Protein 8Y2O (pdb70)

Structure (mmCIF, N/CA/C/O backbone):
data_8Y2O
#
_entry.id   8Y2O
#
_cell.length_a   1.00
_cell.length_b   1.00
_cell.length_c   1.00
_cell.angle_alpha   90.00
_cell.angle_beta   90.00
_cell.angle_gamma   90.00
#
_symmetry.space_group_name_H-M   'P 1'
#
loop_
_entity.id
_entity.type
_entity.pdbx_description
1 polymer "tRNA (32-2'-O)-methyltransferase regulator THADA"
2 polymer "tRNA (cytidine(32)/guanosine(34)-2'-O)-methyltransferase"
3 polymer 'human cytoplasmic tRNA(Phe)'
4 non-polymer 'ZINC ION'
5 non-polymer S-ADENOSYL-L-HOMOCYSTEINE
6 non-polymer 'MAGNESIUM ION'
#
loop_
_atom_site.group_PDB
_atom_site.id
_atom_site.type_symbol
_atom_site.label_atom_id
_atom_site.label_alt_id
_atom_site.label_comp_id
_atom_site.label_asym_id
_atom_site.label_entity_id
_atom_site.label_seq_id
_atom_site.pdbx_PDB_ins_code
_atom_site.Cartn_x
_atom_site.Cartn_y
_atom_site.Cartn_z
_atom_site.occupancy
_atom_site.B_iso_or_equiv
_atom_site.auth_seq_id
_atom_site.auth_comp_id
_atom_site.auth_asym_id
_atom_site.auth_atom_id
_atom_site.pdbx_PDB_model_num
ATOM 1 N N . GLN A 1 38 ? 110.78200 78.93300 131.14500 1.000 151.13718 10 GLN A N 1
ATOM 2 C CA . GLN A 1 38 ? 110.00200 77.70400 131.21600 1.000 151.13718 10 GLN A CA 1
ATOM 3 C C . GLN A 1 38 ? 110.83000 76.50200 130.77600 1.000 151.13718 10 GLN A C 1
ATOM 4 O O . GLN A 1 38 ? 111.57600 76.57400 129.80000 1.000 151.13718 10 GLN A O 1
ATOM 10 N N . VAL A 1 39 ? 110.69300 75.39400 131.50300 1.000 154.92741 11 VAL A N 1
ATOM 11 C CA . VAL A 1 39 ? 111.40700 74.16200 131.20200 1.000 154.92741 11 VAL A CA 1
ATOM 12 C C . VAL A 1 39 ? 110.40500 73.02100 131.11900 1.000 154.92741 11 VAL A C 1
ATOM 13 O O . VAL A 1 39 ? 109.28500 73.10400 131.62700 1.000 154.92741 11 VAL A O 1
ATOM 17 N N . ALA A 1 40 ? 110.82600 71.94400 130.46500 1.000 153.13731 12 ALA A N 1
ATOM 18 C CA . ALA A 1 40 ? 110.00800 70.75100 130.30500 1.000 153.13731 12 ALA A CA 1
ATOM 19 C C . ALA A 1 40 ? 110.39500 69.72700 131.36100 1.000 153.13731 12 ALA A C 1
ATOM 20 O O . ALA A 1 40 ? 111.58200 69.45100 131.56000 1.000 153.13731 12 ALA A O 1
ATOM 22 N N . ALA A 1 41 ? 109.39300 69.17400 132.03900 1.000 158.42955 13 ALA A N 1
ATOM 23 C CA . ALA A 1 41 ? 109.64600 68.18400 133.07400 1.000 158.42955 13 ALA A CA 1
ATOM 24 C C . ALA A 1 41 ? 110.20500 66.90200 132.47000 1.000 158.42955 13 ALA A C 1
ATOM 25 O O . ALA A 1 41 ? 109.74100 66.43100 131.42800 1.000 158.42955 13 ALA A O 1
ATOM 27 N N . LEU A 1 42 ? 111.20900 66.33900 133.13400 1.000 159.12471 14 LEU A N 1
ATOM 28 C CA . LEU A 1 42 ? 111.80200 65.09000 132.68200 1.000 159.12471 14 LEU A CA 1
ATOM 29 C C . LEU A 1 42 ? 110.81300 63.94400 132.84700 1.000 159.12471 14 LEU A C 1
ATOM 30 O O . LEU A 1 42 ? 110.04300 63.90100 133.81100 1.000 159.12471 14 LEU A O 1
ATOM 35 N N . THR A 1 43 ? 110.83500 63.01300 131.89800 1.000 166.03860 15 THR A N 1
ATOM 36 C CA . THR A 1 43 ? 109.98800 61.83100 131.93200 1.000 166.03860 15 THR A CA 1
ATOM 37 C C . THR A 1 43 ? 110.85700 60.59100 131.78300 1.000 166.03860 15 THR A C 1
ATOM 38 O O . THR A 1 43 ? 112.05500 60.67500 131.50100 1.000 166.03860 15 THR A O 1
ATOM 42 N N . ILE A 1 44 ? 110.24000 59.42500 131.97100 1.000 177.20126 16 ILE A N 1
ATOM 43 C CA . ILE A 1 44 ? 110.96100 58.15900 131.94200 1.000 177.20126 16 ILE A CA 1
ATOM 44 C C . ILE A 1 44 ? 110.04600 57.07100 131.40100 1.000 177.20126 16 ILE A C 1
ATOM 45 O O . ILE A 1 44 ? 108.82300 57.21900 131.35900 1.000 177.20126 16 ILE A O 1
ATOM 50 N N . CYS A 1 45 ? 110.65500 55.96900 130.97300 1.000 191.05786 17 CYS A N 1
ATOM 51 C CA . CYS A 1 45 ? 109.89000 54.81400 130.52700 1.000 191.05786 17 CYS A CA 1
ATOM 52 C C . CYS A 1 45 ? 109.29500 54.08500 131.72300 1.000 191.05786 17 CYS A C 1
ATOM 53 O O . CYS A 1 45 ? 109.96500 53.87200 132.73700 1.000 191.05786 17 CYS A O 1
ATOM 56 N N . HIS A 1 46 ? 108.02400 53.69600 131.59600 1.000 195.94869 18 HIS A N 1
ATOM 57 C CA . HIS A 1 46 ? 107.32300 53.06700 132.71200 1.000 195.94869 18 HIS A CA 1
ATOM 58 C C . HIS A 1 46 ? 107.97900 51.74900 133.10700 1.000 195.94869 18 HIS A C 1
ATOM 59 O O . HIS A 1 46 ? 108.24100 51.50100 134.29100 1.000 195.94869 18 HIS A O 1
ATOM 66 N N . GLN A 1 47 ? 108.28300 50.89900 132.12500 1.000 197.84394 19 GLN A N 1
ATOM 67 C CA . GLN A 1 47 ? 108.86400 49.60400 132.44500 1.000 197.84394 19 GLN A CA 1
ATOM 68 C C . GLN A 1 47 ? 110.27900 49.72500 132.98700 1.000 197.84394 19 GLN A C 1
ATOM 69 O O . GLN A 1 47 ? 110.81600 48.73700 133.49700 1.000 197.84394 19 GLN A O 1
ATOM 75 N N . ASP A 1 48 ? 110.89600 50.90100 132.88100 1.000 198.50512 20 ASP A N 1
ATOM 76 C CA . ASP A 1 48 ? 112.19300 51.10300 133.51000 1.000 198.50512 20 ASP A CA 1
ATOM 77 C C . ASP A 1 48 ? 112.06900 51.21100 135.02200 1.000 198.50512 20 ASP A C 1
ATOM 78 O O . ASP A 1 48 ? 113.02900 50.90700 135.73800 1.000 198.50512 20 ASP A O 1
ATOM 83 N N . LEU A 1 49 ? 110.90000 51.63100 135.52000 1.000 200.57728 21 LEU A N 1
ATOM 84 C CA . LEU A 1 49 ? 110.71500 51.80800 136.95800 1.000 200.57728 21 LEU A CA 1
ATOM 85 C C . LEU A 1 49 ? 111.12100 50.55800 137.72600 1.000 200.57728 21 LEU A C 1
ATOM 86 O O . LEU A 1 49 ? 112.02600 50.59300 138.56700 1.000 200.57728 21 LEU A O 1
ATOM 91 N N . GLU A 1 50 ? 110.47300 49.43200 137.42900 1.000 202.22781 22 GLU A N 1
ATOM 92 C CA . GLU A 1 50 ? 110.84300 48.18500 138.08700 1.000 202.22781 22 GLU A CA 1
ATOM 93 C C . GLU A 1 50 ? 112.32400 47.89200 137.90000 1.000 202.22781 22 GLU A C 1
ATOM 94 O O . GLU A 1 50 ? 113.00500 47.46800 138.84300 1.000 202.22781 22 GLU A O 1
ATOM 100 N N . THR A 1 51 ? 112.85100 48.15900 136.70200 1.000 198.81106 23 THR A N 1
ATOM 101 C CA . THR A 1 51 ? 114.27100 47.94000 136.45700 1.000 198.81106 23 THR A CA 1
ATOM 102 C C . THR A 1 51 ? 115.12000 48.77500 137.40300 1.000 198.81106 23 THR A C 1
ATOM 103 O O . THR A 1 51 ? 116.11400 48.28800 137.95400 1.000 198.81106 23 THR A O 1
ATOM 107 N N . LEU A 1 52 ? 114.74100 50.03500 137.61100 1.000 199.15000 24 LEU A N 1
ATOM 108 C CA . LEU A 1 52 ? 115.42800 50.85700 138.59500 1.000 199.15000 24 LEU A CA 1
ATOM 109 C C . LEU A 1 52 ? 114.93500 50.61600 140.01300 1.000 199.15000 24 LEU A C 1
ATOM 110 O O . LEU A 1 52 ? 115.61200 51.02100 140.96400 1.000 199.15000 24 LEU A O 1
ATOM 115 N N . LYS A 1 53 ? 113.78200 49.96600 140.18300 1.000 200.20784 25 LYS A N 1
ATOM 116 C CA . LYS A 1 53 ? 113.36300 49.58000 141.52500 1.000 200.20784 25 LYS A CA 1
ATOM 117 C C . LYS A 1 53 ? 114.11000 48.34900 142.01400 1.000 200.20784 25 LYS A C 1
ATOM 118 O O . LYS A 1 53 ? 114.36300 48.21800 143.21600 1.000 200.20784 25 LYS A O 1
ATOM 124 N N . SER A 1 54 ? 114.48500 47.45300 141.10000 1.000 201.20417 26 SER A N 1
ATOM 125 C CA . SER A 1 54 ? 115.20900 46.24400 141.46500 1.000 201.20417 26 SER A CA 1
ATOM 126 C C . SER A 1 54 ? 116.59700 46.53100 142.01800 1.000 201.20417 26 SER A C 1
ATOM 127 O O . SER A 1 54 ? 117.21600 45.62700 142.58700 1.000 201.20417 26 SER A O 1
ATOM 130 N N . PHE A 1 55 ? 117.10200 47.75200 141.85800 1.000 199.91943 27 PHE A N 1
ATOM 131 C CA . PHE A 1 55 ? 118.40100 48.12800 142.39000 1.000 199.91943 27 PHE A CA 1
ATOM 132 C C . PHE A 1 55 ? 118.32500 49.29100 143.36400 1.000 199.91943 27 PHE A C 1
ATOM 133 O O . PHE A 1 55 ? 119.35900 49.68700 143.91600 1.000 199.91943 27 PHE A O 1
ATOM 141 N N . ALA A 1 56 ? 117.14000 49.84800 143.59300 1.000 207.06334 28 ALA A N 1
ATOM 142 C CA . ALA A 1 56 ? 116.99700 50.92600 144.55300 1.000 207.06334 28 ALA A CA 1
ATOM 143 C C . ALA A 1 56 ? 117.11700 50.38600 145.97600 1.000 207.06334 28 ALA A C 1
ATOM 144 O O . ALA A 1 56 ? 117.05200 49.17800 146.22500 1.000 207.06334 28 ALA A O 1
ATOM 146 N N . ASP A 1 57 ? 117.30000 51.30400 146.92100 1.000 216.58106 29 ASP A N 1
ATOM 147 C CA . ASP A 1 57 ? 117.40600 50.95700 148.33000 1.000 216.58106 29 ASP A CA 1
ATOM 148 C C . ASP A 1 57 ? 116.69400 52.01300 149.16000 1.000 216.58106 29 ASP A C 1
ATOM 149 O O . ASP A 1 57 ? 116.73800 53.20300 148.83700 1.000 216.58106 29 ASP A O 1
ATOM 154 N N . VAL A 1 58 ? 116.02800 51.56700 150.22700 1.000 217.06136 30 VAL A N 1
ATOM 155 C CA . VAL A 1 58 ? 115.30100 52.49400 151.08800 1.000 217.06136 30 VAL A CA 1
ATOM 156 C C . VAL A 1 58 ? 116.26800 53.43500 151.79600 1.000 217.06136 30 VAL A C 1
ATOM 157 O O . VAL A 1 58 ? 115.96300 54.61400 152.01200 1.000 217.06136 30 VAL A O 1
ATOM 161 N N . GLU A 1 59 ? 117.44400 52.92900 152.17100 1.000 215.54401 31 GLU A N 1
ATOM 162 C CA . GLU A 1 59 ? 118.45200 53.77500 152.80100 1.000 215.54401 31 GLU A CA 1
ATOM 163 C C . GLU A 1 59 ? 118.92200 54.87600 151.85600 1.000 215.54401 31 GLU A C 1
ATOM 164 O O . GLU A 1 59 ? 119.11600 56.02300 152.27600 1.000 215.54401 31 GLU A O 1
ATOM 170 N N . GLY A 1 60 ? 119.10800 54.55200 150.57900 1.000 215.31062 32 GLY A N 1
ATOM 171 C CA . GLY A 1 60 ? 119.44600 55.55500 149.59000 1.000 215.31062 32 GLY A CA 1
ATOM 172 C C . GLY A 1 60 ? 120.92100 55.78600 149.36100 1.000 215.31062 32 GLY A C 1
ATOM 173 O O . GLY A 1 60 ? 121.31900 56.91900 149.06500 1.000 215.31062 32 GLY A O 1
ATOM 174 N N . LYS A 1 61 ? 121.75200 54.75000 149.48800 1.000 213.21926 33 LYS A N 1
ATOM 175 C CA . LYS A 1 61 ? 123.18800 54.92200 149.28900 1.000 213.21926 33 LYS A CA 1
ATOM 176 C C . LYS A 1 61 ? 123.55900 55.00500 147.81200 1.000 213.21926 33 LYS A C 1
ATOM 177 O O . LYS A 1 61 ? 124.44700 55.77700 147.43700 1.000 213.21926 33 LYS A O 1
ATOM 183 N N . ASN A 1 62 ? 122.89700 54.22300 146.96500 1.000 209.17321 34 ASN A N 1
ATOM 184 C CA . ASN A 1 62 ? 123.32200 54.09100 145.58100 1.000 209.17321 34 ASN A CA 1
ATOM 185 C C . ASN A 1 62 ? 122.77500 55.23300 144.72600 1.000 209.17321 34 ASN A C 1
ATOM 186 O O . ASN A 1 62 ? 121.92100 56.01800 145.14600 1.000 209.17321 34 ASN A O 1
ATOM 191 N N . LEU A 1 63 ? 123.29300 55.31300 143.49800 1.000 201.34715 35 LEU A N 1
ATOM 192 C CA . LEU A 1 63 ? 122.79400 56.29000 142.53600 1.000 201.34715 35 LEU A CA 1
ATOM 193 C C . LEU A 1 63 ? 121.34900 56.00800 142.14900 1.000 201.34715 35 LEU A C 1
ATOM 194 O O . LEU A 1 63 ? 120.62300 56.92600 141.74800 1.000 201.34715 35 LEU A O 1
ATOM 199 N N . ALA A 1 64 ? 120.91300 54.75200 142.26600 1.000 201.58401 36 ALA A N 1
ATOM 200 C CA . ALA A 1 64 ? 119.55500 54.40000 141.86500 1.000 201.58401 36 ALA A CA 1
ATOM 201 C C . ALA A 1 64 ? 118.52600 55.18200 142.66700 1.000 201.58401 36 ALA A C 1
ATOM 202 O O . ALA A 1 64 ? 117.53300 55.66400 142.11200 1.000 201.58401 36 ALA A O 1
ATOM 204 N N . SER A 1 65 ? 118.74900 55.32300 143.97300 1.000 203.77385 37 SER A N 1
ATOM 205 C CA . SER A 1 65 ? 117.83900 56.11500 144.79100 1.000 203.77385 37 SER A CA 1
ATOM 206 C C . SER A 1 65 ? 117.81800 57.56600 144.33400 1.000 203.77385 37 SER A C 1
ATOM 207 O O . SER A 1 65 ? 116.76600 58.21800 144.35100 1.000 203.77385 37 SER A O 1
ATOM 210 N N . LEU A 1 66 ? 118.97300 58.08900 143.92000 1.000 196.52484 38 LEU A N 1
ATOM 211 C CA . LEU A 1 66 ? 119.00200 59.43800 143.37000 1.000 196.52484 38 LEU A CA 1
ATOM 212 C C . LEU A 1 66 ? 118.16500 59.52300 142.10400 1.000 196.52484 38 LEU A C 1
ATOM 213 O O . LEU A 1 66 ? 117.46900 60.51800 141.88000 1.000 196.52484 38 LEU A O 1
ATOM 218 N N . LEU A 1 67 ? 118.21800 58.48800 141.26400 1.000 196.09966 39 LEU A N 1
ATOM 219 C CA . LEU A 1 67 ? 117.38100 58.47400 140.06800 1.000 196.09966 39 LEU A CA 1
ATOM 220 C C . LEU A 1 67 ? 115.90300 58.46300 140.43100 1.000 196.09966 39 LEU A C 1
ATOM 221 O O . LEU A 1 67 ? 115.10400 59.18500 139.82400 1.000 196.09966 39 LEU A O 1
ATOM 226 N N . LEU A 1 68 ? 115.52200 57.63900 141.41100 1.000 194.00926 40 LEU A N 1
ATOM 227 C CA . LEU A 1 68 ? 114.15000 57.66300 141.91600 1.000 194.00926 40 LEU A CA 1
ATOM 228 C C . LEU A 1 68 ? 113.74700 59.06600 142.33500 1.000 194.00926 40 LEU A C 1
ATOM 229 O O . LEU A 1 68 ? 112.67900 59.56200 141.96000 1.000 194.00926 40 LEU A O 1
ATOM 234 N N . HIS A 1 69 ? 114.59900 59.72100 143.11800 1.000 190.42146 41 HIS A N 1
ATOM 235 C CA . HIS A 1 69 ? 114.25600 61.04400 143.62100 1.000 190.42146 41 HIS A CA 1
ATOM 236 C C . HIS A 1 69 ? 114.12900 62.04300 142.47700 1.000 190.42146 41 HIS A C 1
ATOM 237 O O . HIS A 1 69 ? 113.24200 62.90300 142.48900 1.000 190.42146 41 HIS A O 1
ATOM 244 N N . CYS A 1 70 ? 115.00200 61.93300 141.47200 1.000 192.07692 42 CYS A N 1
ATOM 245 C CA . CYS A 1 70 ? 114.98400 62.87000 140.35300 1.000 192.07692 42 CYS A CA 1
ATOM 246 C C . CYS A 1 70 ? 113.74000 62.69300 139.49500 1.000 192.07692 42 CYS A C 1
ATOM 247 O O . CYS A 1 70 ? 113.04900 63.66900 139.17800 1.000 192.07692 42 CYS A O 1
ATOM 250 N N . VAL A 1 71 ? 113.44100 61.45400 139.10300 1.000 188.22140 43 VAL A N 1
ATOM 251 C CA . VAL A 1 71 ? 112.38300 61.22700 138.12500 1.000 188.22140 43 VAL A CA 1
ATOM 252 C C . VAL A 1 71 ? 111.02900 61.62900 138.69500 1.000 188.22140 43 VAL A C 1
ATOM 253 O O . VAL A 1 71 ? 110.16800 62.15100 137.97600 1.000 188.22140 43 VAL A O 1
ATOM 257 N N . GLN A 1 72 ? 110.81900 61.40700 139.99000 1.000 187.38211 44 GLN A N 1
ATOM 258 C CA . GLN A 1 72 ? 109.54900 61.74500 140.62800 1.000 187.38211 44 GLN A CA 1
ATOM 259 C C . GLN A 1 72 ? 109.60100 63.18800 141.12800 1.000 187.38211 44 GLN A C 1
ATOM 260 O O . GLN A 1 72 ? 109.58100 63.47800 142.32500 1.000 187.38211 44 GLN A O 1
ATOM 266 N N . LEU A 1 73 ? 109.67400 64.10400 140.16600 1.000 183.64000 45 LEU A N 1
ATOM 267 C CA . LEU A 1 73 ? 109.68700 65.52900 140.45700 1.000 183.64000 45 LEU A CA 1
ATOM 268 C C . LEU A 1 73 ? 108.94900 66.26100 139.34800 1.000 183.64000 45 LEU A C 1
ATOM 269 O O . LEU A 1 73 ? 108.51500 65.66400 138.36000 1.000 183.64000 45 LEU A O 1
ATOM 274 N N . THR A 1 74 ? 108.80100 67.56200 139.52800 1.000 181.28162 46 THR A N 1
ATOM 275 C CA . THR A 1 74 ? 108.23200 68.43000 138.50300 1.000 181.28162 46 THR A CA 1
ATOM 276 C C . THR A 1 74 ? 109.10600 69.63600 138.19900 1.000 181.28162 46 THR A C 1
ATOM 277 O O . THR A 1 74 ? 109.15200 70.07800 137.04900 1.000 181.28162 46 THR A O 1
ATOM 281 N N . ASP A 1 75 ? 109.80000 70.17900 139.19600 1.000 178.86477 47 ASP A N 1
ATOM 282 C CA . ASP A 1 75 ? 110.67900 71.31500 138.95700 1.000 178.86477 47 ASP A CA 1
ATOM 283 C C . ASP A 1 75 ? 111.94500 70.85400 138.24900 1.000 178.86477 47 ASP A C 1
ATOM 284 O O . ASP A 1 75 ? 112.62300 69.92700 138.70200 1.000 178.86477 47 ASP A O 1
ATOM 289 N N . GLY A 1 76 ? 112.26900 71.50600 137.14000 1.000 173.40985 48 GLY A N 1
ATOM 290 C CA . GLY A 1 76 ? 113.46000 71.14400 136.40400 1.000 173.40985 48 GLY A CA 1
ATOM 291 C C . GLY A 1 76 ? 114.67300 71.92600 136.85500 1.000 173.40985 48 GLY A C 1
ATOM 292 O O . GLY A 1 76 ? 115.46700 72.37200 136.02400 1.000 173.40985 48 GLY A O 1
ATOM 293 N N . VAL A 1 77 ? 114.82900 72.10700 138.16600 1.000 177.25676 49 VAL A N 1
ATOM 294 C CA . VAL A 1 77 ? 115.93200 72.87400 138.73100 1.000 177.25676 49 VAL A CA 1
ATOM 295 C C . VAL A 1 77 ? 116.72100 72.06200 139.75600 1.000 177.25676 49 VAL A C 1
ATOM 296 O O . VAL A 1 77 ? 117.94900 71.96500 139.67200 1.000 177.25676 49 VAL A O 1
ATOM 300 N N . SER A 1 78 ? 116.03200 71.46200 140.73000 1.000 181.77007 50 SER A N 1
ATOM 301 C CA . SER A 1 78 ? 116.72300 70.58700 141.66900 1.000 181.77007 50 SER A CA 1
ATOM 302 C C . SER A 1 78 ? 117.19400 69.31700 140.98100 1.000 181.77007 50 SER A C 1
ATOM 303 O O . SER A 1 78 ? 118.21200 68.73500 141.37800 1.000 181.77007 50 SER A O 1
ATOM 306 N N . GLN A 1 79 ? 116.45800 68.87700 139.95800 1.000 177.95857 51 GLN A N 1
ATOM 307 C CA . GLN A 1 79 ? 116.92200 67.78500 139.11600 1.000 177.95857 51 GLN A CA 1
ATOM 308 C C . GLN A 1 79 ? 118.32400 68.06500 138.60400 1.000 177.95857 51 GLN A C 1
ATOM 309 O O . GLN A 1 79 ? 119.18000 67.17800 138.59700 1.000 177.95857 51 GLN A O 1
ATOM 315 N N . ILE A 1 80 ? 118.58200 69.31000 138.20400 1.000 176.72838 52 ILE A N 1
ATOM 316 C CA . ILE A 1 80 ? 119.89800 69.68400 137.69700 1.000 176.72838 52 ILE A CA 1
ATOM 317 C C . ILE A 1 80 ? 120.94800 69.53800 138.79500 1.000 176.72838 52 ILE A C 1
ATOM 318 O O . ILE A 1 80 ? 122.06900 69.06600 138.55400 1.000 176.72838 52 ILE A O 1
ATOM 323 N N . HIS A 1 81 ? 120.60100 69.94500 140.01900 1.000 183.30831 53 HIS A N 1
ATOM 324 C CA . HIS A 1 81 ? 121.52500 69.80900 141.14000 1.000 183.30831 53 HIS A CA 1
ATOM 325 C C . HIS A 1 81 ? 121.88200 68.34900 141.37300 1.000 183.30831 53 HIS A C 1
ATOM 326 O O . HIS A 1 81 ? 123.06400 67.98100 141.43400 1.000 183.30831 53 HIS A O 1
ATOM 333 N N . TYR A 1 82 ? 120.86200 67.50000 141.49300 1.000 185.50835 54 TYR A N 1
ATOM 334 C CA . TYR A 1 82 ? 121.10600 66.07600 141.67200 1.000 185.50835 54 TYR A CA 1
ATOM 335 C C . TYR A 1 82 ? 121.90500 65.51800 140.50900 1.000 185.50835 54 TYR A C 1
ATOM 336 O O . TYR A 1 82 ? 122.69400 64.58300 140.68300 1.000 185.50835 54 TYR A O 1
ATOM 345 N N . ILE A 1 83 ? 121.72300 66.09300 139.32200 1.000 180.32838 55 ILE A N 1
ATOM 346 C CA . ILE A 1 83 ? 122.50900 65.68400 138.16800 1.000 180.32838 55 ILE A CA 1
ATOM 347 C C . ILE A 1 83 ? 123.98400 65.98800 138.39100 1.000 180.32838 55 ILE A C 1
ATOM 348 O O . ILE A 1 83 ? 124.85000 65.16700 138.06600 1.000 180.32838 55 ILE A O 1
ATOM 353 N N . LYS A 1 84 ? 124.30400 67.15900 138.95600 1.000 183.00874 56 LYS A N 1
ATOM 354 C CA . LYS A 1 84 ? 125.70700 67.37500 139.31700 1.000 183.00874 56 LYS A CA 1
ATOM 355 C C . LYS A 1 84 ? 126.16800 66.34000 140.33500 1.000 183.00874 56 LYS A C 1
ATOM 356 O O . LYS A 1 84 ? 127.23900 65.74200 140.18700 1.000 183.00874 56 LYS A O 1
ATOM 362 N N . GLN A 1 85 ? 125.36800 66.11200 141.37900 1.000 186.27618 57 GLN A N 1
ATOM 363 C CA . GLN A 1 85 ? 125.83300 65.18900 142.41400 1.000 186.27618 57 GLN A CA 1
ATOM 364 C C . GLN A 1 85 ? 125.88600 63.74300 141.94000 1.000 186.27618 57 GLN A C 1
ATOM 365 O O . GLN A 1 85 ? 126.39600 62.89200 142.67600 1.000 186.27618 57 GLN A O 1
ATOM 371 N N . ILE A 1 86 ? 125.35700 63.44300 140.75300 1.000 185.39394 58 ILE A N 1
ATOM 372 C CA . ILE A 1 86 ? 125.50100 62.09800 140.19900 1.000 185.39394 58 ILE A CA 1
ATOM 373 C C . ILE A 1 86 ? 126.97200 61.71900 140.07800 1.000 185.39394 58 ILE A C 1
ATOM 374 O O . ILE A 1 86 ? 127.36100 60.58400 140.38100 1.000 185.39394 58 ILE A O 1
ATOM 379 N N . VAL A 1 87 ? 127.81100 62.65700 139.63400 1.000 184.34572 59 VAL A N 1
ATOM 380 C CA . VAL A 1 87 ? 129.21800 62.33500 139.38700 1.000 184.34572 59 VAL A CA 1
ATOM 381 C C . VAL A 1 87 ? 129.94500 61.87600 140.64700 1.000 184.34572 59 VAL A C 1
ATOM 382 O O . VAL A 1 87 ? 130.63800 60.84600 140.59100 1.000 184.34572 59 VAL A O 1
ATOM 386 N N . PRO A 1 88 ? 129.85800 62.57000 141.78900 1.000 187.91590 60 PRO A N 1
ATOM 387 C CA . PRO A 1 88 ? 130.54200 62.06100 142.98900 1.000 187.91590 60 PRO A CA 1
ATOM 388 C C . PRO A 1 88 ? 130.07800 60.68300 143.42200 1.000 187.91590 60 PRO A C 1
ATOM 389 O O . PRO A 1 88 ? 130.88100 59.91800 143.97100 1.000 187.91590 60 PRO A O 1
ATOM 393 N N . LEU A 1 89 ? 128.80600 60.34000 143.20400 1.000 188.85148 61 LEU A N 1
ATOM 394 C CA . LEU A 1 89 ? 128.33100 59.01500 143.59000 1.000 188.85148 61 LEU A CA 1
ATOM 395 C C . LEU A 1 89 ? 129.08600 57.92500 142.84200 1.000 188.85148 61 LEU A C 1
ATOM 396 O O . LEU A 1 89 ? 129.50400 56.92600 143.43900 1.000 188.85148 61 LEU A O 1
ATOM 401 N N . LEU A 1 90 ? 129.27200 58.10200 141.53400 1.000 190.06177 62 LEU A N 1
ATOM 402 C CA . LEU A 1 90 ? 130.07600 57.15700 140.77000 1.000 190.06177 62 LEU A CA 1
ATOM 403 C C . LEU A 1 90 ? 131.54700 57.25200 141.14200 1.000 190.06177 62 LEU A C 1
ATOM 404 O O . LEU A 1 90 ? 132.26000 56.24300 141.11900 1.000 190.06177 62 LEU A O 1
ATOM 409 N N . GLU A 1 91 ? 132.01400 58.45300 141.48600 1.000 189.87838 63 GLU A N 1
ATOM 410 C CA . GLU A 1 91 ? 133.41900 58.63900 141.82500 1.000 189.87838 63 GLU A CA 1
ATOM 411 C C . GLU A 1 91 ? 133.78800 57.91400 143.11200 1.000 189.87838 63 GLU A C 1
ATOM 412 O O . GLU A 1 91 ? 134.93400 57.47700 143.27100 1.000 189.87838 63 GLU A O 1
ATOM 418 N N . LYS A 1 92 ? 132.83600 57.77000 144.02900 1.000 190.09021 64 LYS A N 1
ATOM 419 C CA . LYS A 1 92 ? 133.08800 57.17700 145.33600 1.000 190.09021 64 LYS A CA 1
ATOM 420 C C . LYS A 1 92 ? 133.10500 55.65100 145.31900 1.000 190.09021 64 LYS A C 1
ATOM 421 O O . LYS A 1 92 ? 132.99900 55.03800 146.38700 1.000 190.09021 64 LYS A O 1
ATOM 427 N N . ALA A 1 93 ? 133.23200 55.01900 144.15500 1.000 190.32318 65 ALA A N 1
ATOM 428 C CA . ALA A 1 93 ? 133.26500 53.56300 144.07600 1.000 190.32318 65 ALA A CA 1
ATOM 429 C C . ALA A 1 93 ? 134.36600 53.10400 143.13200 1.000 190.32318 65 ALA A C 1
ATOM 430 O O . ALA A 1 93 ? 134.20800 52.13000 142.39000 1.000 190.32318 65 ALA A O 1
ATOM 432 N N . ASP A 1 94 ? 135.50300 53.79300 143.15700 1.000 191.07324 66 ASP A N 1
ATOM 433 C CA . ASP A 1 94 ? 136.62300 53.46700 142.27400 1.000 191.07324 66 ASP A CA 1
ATOM 434 C C . ASP A 1 94 ? 137.56400 52.45500 142.91900 1.000 191.07324 66 ASP A C 1
ATOM 435 O O . ASP A 1 94 ? 138.77900 52.64200 142.98000 1.000 191.07324 66 ASP A O 1
ATOM 440 N N . LYS A 1 95 ? 136.99100 51.36000 143.41600 1.000 191.11334 67 LYS A N 1
ATOM 441 C CA . LYS A 1 95 ? 137.76100 50.28300 144.02400 1.000 191.11334 67 LYS A CA 1
ATOM 442 C C . LYS A 1 95 ? 137.33700 48.89400 143.58000 1.000 191.11334 67 LYS A C 1
ATOM 443 O O . LYS A 1 95 ? 138.13000 47.95600 143.72600 1.000 191.11334 67 LYS A O 1
ATOM 449 N N . ASN A 1 96 ? 136.12300 48.72600 143.05100 1.000 193.52108 68 ASN A N 1
ATOM 450 C CA . ASN A 1 96 ? 135.62200 47.39500 142.72600 1.000 193.52108 68 ASN A CA 1
ATOM 451 C C . ASN A 1 96 ? 136.44600 46.73600 141.62800 1.000 193.52108 68 ASN A C 1
ATOM 452 O O . ASN A 1 96 ? 136.73300 45.53500 141.69600 1.000 193.52108 68 ASN A O 1
ATOM 457 N N . GLY A 1 97 ? 136.83200 47.49800 140.60900 1.000 194.17671 69 GLY A N 1
ATOM 458 C CA . GLY A 1 97 ? 137.50200 46.93500 139.45800 1.000 194.17671 69 GLY A CA 1
ATOM 459 C C . GLY A 1 97 ? 136.57800 46.32200 138.43100 1.000 194.17671 69 GLY A C 1
ATOM 460 O O . GLY A 1 97 ? 137.05900 45.83800 137.39800 1.000 194.17671 69 GLY A O 1
ATOM 461 N N . MET A 1 98 ? 135.27100 46.32500 138.68100 1.000 194.97168 70 MET A N 1
ATOM 462 C CA . MET A 1 98 ? 134.28300 45.80000 137.75000 1.000 194.97168 70 MET A CA 1
ATOM 463 C C . MET A 1 98 ? 132.97800 46.53000 138.02600 1.000 194.97168 70 MET A C 1
ATOM 464 O O . MET A 1 98 ? 132.56500 46.63700 139.18400 1.000 194.97168 70 MET A O 1
ATOM 469 N N . CYS A 1 99 ? 132.34200 47.03200 136.96900 1.000 195.14868 71 CYS A N 1
ATOM 470 C CA . CYS A 1 99 ? 131.21900 47.94800 137.13600 1.000 195.14868 71 CYS A CA 1
ATOM 471 C C . CYS A 1 99 ? 130.06000 47.28200 137.86600 1.000 195.14868 71 CYS A C 1
ATOM 472 O O . CYS A 1 99 ? 129.64600 46.17200 137.52500 1.000 195.14868 71 CYS A O 1
ATOM 475 N N . ASP A 1 100 ? 129.52900 47.98000 138.86300 1.000 194.02916 72 ASP A N 1
ATOM 476 C CA . ASP A 1 100 ? 128.40300 47.45600 139.61700 1.000 194.02916 72 ASP A CA 1
ATOM 477 C C . ASP A 1 100 ? 127.16700 47.37900 138.72400 1.000 194.02916 72 ASP A C 1
ATOM 478 O O . ASP A 1 100 ? 126.89800 48.30700 137.95400 1.000 194.02916 72 ASP A O 1
ATOM 483 N N . PRO A 1 101 ? 126.40500 46.28500 138.79400 1.000 191.92770 73 PRO A N 1
ATOM 484 C CA . PRO A 1 101 ? 125.18100 46.19300 137.98100 1.000 191.92770 73 PRO A CA 1
ATOM 485 C C . PRO A 1 101 ? 124.18100 47.29700 138.26800 1.000 191.92770 73 PRO A C 1
ATOM 486 O O . PRO A 1 101 ? 123.47500 47.73400 137.34900 1.000 191.92770 73 PRO A O 1
ATOM 490 N N . THR A 1 102 ? 124.09400 47.76300 139.51600 1.000 190.44834 74 THR A N 1
ATOM 491 C CA . THR A 1 102 ? 123.23700 48.90700 139.80800 1.000 190.44834 74 THR A CA 1
ATOM 492 C C . THR A 1 102 ? 123.69600 50.13500 139.03600 1.000 190.44834 74 THR A C 1
ATOM 493 O O . THR A 1 102 ? 122.87800 50.85400 138.45300 1.000 190.44834 74 THR A O 1
ATOM 497 N N . ILE A 1 103 ? 125.00800 50.38000 139.00500 1.000 183.32664 75 ILE A N 1
ATOM 498 C CA . ILE A 1 103 ? 125.53900 51.49900 138.23600 1.000 183.32664 75 ILE A CA 1
ATOM 499 C C . ILE A 1 103 ? 125.29600 51.28200 136.74700 1.000 183.32664 75 ILE A C 1
ATOM 500 O O . ILE A 1 103 ? 125.01000 52.23000 136.00400 1.000 183.32664 75 ILE A O 1
ATOM 505 N N . GLN A 1 104 ? 125.40200 50.03200 136.29000 1.000 179.80468 76 GLN A N 1
ATOM 506 C CA . GLN A 1 104 ? 125.09800 49.72200 134.89700 1.000 179.80468 76 GLN A CA 1
ATOM 507 C C . GLN A 1 104 ? 123.67900 50.14000 134.54100 1.000 179.80468 76 GLN A C 1
ATOM 508 O O . GLN A 1 104 ? 123.45700 50.86000 133.56100 1.000 179.80468 76 GLN A O 1
ATOM 514 N N . SER A 1 105 ? 122.70200 49.70500 135.33700 1.000 180.82398 77 SER A N 1
ATOM 515 C CA . SER A 1 105 ? 121.31700 50.05700 135.04900 1.000 180.82398 77 SER A CA 1
ATOM 516 C C . SER A 1 105 ? 121.08800 51.55600 135.18900 1.000 180.82398 77 SER A C 1
ATOM 517 O O . SER A 1 105 ? 120.30700 52.14300 134.43000 1.000 180.82398 77 SER A O 1
ATOM 520 N N . CYS A 1 106 ? 121.76600 52.19300 136.14600 1.000 179.96777 78 CYS A N 1
ATOM 521 C CA . CYS A 1 106 ? 121.63800 53.63600 136.30800 1.000 179.96777 78 CYS A CA 1
ATOM 522 C C . CYS A 1 106 ? 122.07500 54.36600 135.04700 1.000 179.96777 78 CYS A C 1
ATOM 523 O O . CYS A 1 106 ? 121.35100 55.22300 134.52700 1.000 179.96777 78 CYS A O 1
ATOM 526 N N . LEU A 1 107 ? 123.25600 54.02700 134.53000 1.000 169.67103 79 LEU A N 1
ATOM 527 C CA . LEU A 1 107 ? 123.73600 54.68500 133.32200 1.000 169.67103 79 LEU A CA 1
ATOM 528 C C . LEU A 1 107 ? 122.88600 54.32800 132.11200 1.000 169.67103 79 LEU A C 1
ATOM 529 O O . LEU A 1 107 ? 122.71200 55.15900 131.21700 1.000 169.67103 79 LEU A O 1
ATOM 534 N N . ASP A 1 108 ? 122.34800 53.10800 132.06100 1.000 165.11386 80 ASP A N 1
ATOM 535 C CA . ASP A 1 108 ? 121.45800 52.75600 130.96000 1.000 165.11386 80 ASP A CA 1
ATOM 536 C C . ASP A 1 108 ? 120.20800 53.62200 130.97000 1.000 165.11386 80 ASP A C 1
ATOM 537 O O . ASP A 1 108 ? 119.75500 54.09200 129.92000 1.000 165.11386 80 ASP A O 1
ATOM 542 N N . ILE A 1 109 ? 119.63800 53.84300 132.15000 1.000 168.99390 81 ILE A N 1
ATOM 543 C CA . ILE A 1 109 ? 118.45400 54.68600 132.24400 1.000 168.99390 81 ILE A CA 1
ATOM 544 C C . ILE A 1 109 ? 118.80400 56.13400 131.92900 1.000 168.99390 81 ILE A C 1
ATOM 545 O O . ILE A 1 109 ? 118.01600 56.85700 131.30700 1.000 168.99390 81 ILE A O 1
ATOM 550 N N . LEU A 1 110 ? 119.99400 56.57800 132.33900 1.000 160.27171 82 LEU A N 1
ATOM 551 C CA . LEU A 1 110 ? 120.45400 57.91100 131.96200 1.000 160.27171 82 LEU A CA 1
ATOM 552 C C . LEU A 1 110 ? 120.53200 58.05500 130.44900 1.000 160.27171 82 LEU A C 1
ATOM 553 O O . LEU A 1 110 ? 120.08200 59.05600 129.88300 1.000 160.27171 82 LEU A O 1
ATOM 558 N N . ALA A 1 111 ? 121.11100 57.05900 129.77900 1.000 152.31063 83 ALA A N 1
ATOM 559 C CA . ALA A 1 111 ? 121.21600 57.10200 128.32700 1.000 152.31063 83 ALA A CA 1
ATOM 560 C C . ALA A 1 111 ? 119.84000 57.12300 127.68200 1.000 152.31063 83 ALA A C 1
ATOM 561 O O . ALA A 1 111 ? 119.59100 57.90500 126.75800 1.000 152.31063 83 ALA A O 1
ATOM 563 N N . GLY A 1 112 ? 118.93200 56.27500 128.16200 1.000 149.82486 84 GLY A N 1
ATOM 564 C CA . GLY A 1 112 ? 117.59200 56.25700 127.60500 1.000 149.82486 84 GLY A CA 1
ATOM 565 C C . GLY A 1 112 ? 116.87700 57.58300 127.77000 1.000 149.82486 84 GLY A C 1
ATOM 566 O O . GLY A 1 112 ? 116.17700 58.04000 126.86400 1.000 149.82486 84 GLY A O 1
ATOM 567 N N . ILE A 1 113 ? 117.03600 58.21500 128.93200 1.000 149.11385 85 ILE A N 1
ATOM 568 C CA . ILE A 1 113 ? 116.42400 59.52000 129.15200 1.000 149.11385 85 ILE A CA 1
ATOM 569 C C . ILE A 1 113 ? 117.04500 60.56100 128.23300 1.000 149.11385 85 ILE A C 1
ATOM 570 O O . ILE A 1 113 ? 116.33900 61.38500 127.63800 1.000 149.11385 85 ILE A O 1
ATOM 575 N N . TYR A 1 114 ? 118.37100 60.53600 128.09600 1.000 137.72632 86 TYR A N 1
ATOM 576 C CA . TYR A 1 114 ? 119.05500 61.50500 127.24800 1.000 137.72632 86 TYR A CA 1
ATOM 577 C C . TYR A 1 114 ? 118.58300 61.39600 125.80700 1.000 137.72632 86 TYR A C 1
ATOM 578 O O . TYR A 1 114 ? 118.26200 62.40300 125.16700 1.000 137.72632 86 TYR A O 1
ATOM 587 N N . LEU A 1 115 ? 118.51400 60.17300 125.28500 1.000 135.44325 87 LEU A N 1
ATOM 588 C CA . LEU A 1 115 ? 118.08100 59.97100 123.91100 1.000 135.44325 87 LEU A CA 1
ATOM 589 C C . LEU A 1 115 ? 116.61100 60.28900 123.70500 1.000 135.44325 87 LEU A C 1
ATOM 590 O O . LEU A 1 115 ? 116.18000 60.41400 122.55600 1.000 135.44325 87 LEU A O 1
ATOM 595 N N . SER A 1 116 ? 115.83500 60.41300 124.77400 1.000 138.97317 88 SER A N 1
ATOM 596 C CA . SER A 1 116 ? 114.42700 60.75700 124.67200 1.000 138.97317 88 SER A CA 1
ATOM 597 C C . SER A 1 116 ? 114.16800 62.23800 124.89500 1.000 138.97317 88 SER A C 1
ATOM 598 O O . SER A 1 116 ? 113.00800 62.65800 124.88900 1.000 138.97317 88 SER A O 1
ATOM 601 N N . LEU A 1 117 ? 115.21200 63.03400 125.08600 1.000 135.58109 89 LEU A N 1
ATOM 602 C CA . LEU A 1 117 ? 115.07300 64.45100 125.38200 1.000 135.58109 89 LEU A CA 1
ATOM 603 C C . LEU A 1 117 ? 115.20000 65.26300 124.10200 1.000 135.58109 89 LEU A C 1
ATOM 604 O O . LEU A 1 117 ? 116.14500 65.06900 123.32900 1.000 135.58109 89 LEU A O 1
ATOM 609 N N . SER A 1 118 ? 114.25300 66.17000 123.88200 1.000 129.25181 90 SER A N 1
ATOM 610 C CA . SER A 1 118 ? 114.32700 67.05100 122.72900 1.000 129.25181 90 SER A CA 1
ATOM 611 C C . SER A 1 118 ? 115.41800 68.09700 122.93300 1.000 129.25181 90 SER A C 1
ATOM 612 O O . SER A 1 118 ? 115.91200 68.31400 124.04200 1.000 129.25181 90 SER A O 1
ATOM 615 N N . LEU A 1 119 ? 115.79800 68.74900 121.83600 1.000 121.05562 91 LEU A N 1
ATOM 616 C CA . LEU A 1 119 ? 116.83900 69.76600 121.89200 1.000 121.05562 91 LEU A CA 1
ATOM 617 C C . LEU A 1 119 ? 116.35200 71.08900 122.46000 1.000 121.05562 91 LEU A C 1
ATOM 618 O O . LEU A 1 119 ? 117.17900 71.95300 122.76700 1.000 121.05562 91 LEU A O 1
ATOM 623 N N . LYS A 1 120 ? 115.04200 71.26700 122.61100 1.000 121.74570 92 LYS A N 1
ATOM 624 C CA . LYS A 1 120 ? 114.50700 72.47500 123.22000 1.000 121.74570 92 LYS A CA 1
ATOM 625 C C . LYS A 1 120 ? 114.59500 72.46000 124.73800 1.000 121.74570 92 LYS A C 1
ATOM 626 O O . LYS A 1 120 ? 114.27100 73.47100 125.37000 1.000 121.74570 92 LYS A O 1
ATOM 632 N N . ASN A 1 121 ? 115.02000 71.34800 125.33600 1.000 135.81789 93 ASN A N 1
ATOM 633 C CA . ASN A 1 121 ? 115.06700 71.22300 126.78400 1.000 135.81789 93 ASN A CA 1
ATOM 634 C C . ASN A 1 121 ? 116.48800 71.44100 127.27000 1.000 135.81789 93 ASN A C 1
ATOM 635 O O . ASN A 1 121 ? 117.37800 70.64800 126.92500 1.000 135.81789 93 ASN A O 1
ATOM 640 N N . PRO A 1 122 ? 116.74900 72.48000 128.06600 1.000 135.06624 94 PRO A N 1
ATOM 641 C CA . PRO A 1 122 ? 118.11600 72.70200 128.56400 1.000 135.06624 94 PRO A CA 1
ATOM 642 C C . PRO A 1 122 ? 118.64200 71.56700 129.41500 1.000 135.06624 94 PRO A C 1
ATOM 643 O O . PRO A 1 122 ? 119.86300 71.38000 129.48800 1.000 135.06624 94 PRO A O 1
ATOM 647 N N . LEU A 1 123 ? 117.76000 70.80300 130.06000 1.000 140.75147 95 LEU A N 1
ATOM 648 C CA . LEU A 1 123 ? 118.20700 69.65400 130.83700 1.000 140.75147 95 LEU A CA 1
ATOM 649 C C . LEU A 1 123 ? 119.00800 68.68100 129.98900 1.000 140.75147 95 LEU A C 1
ATOM 650 O O . LEU A 1 123 ? 119.88800 67.98900 130.51100 1.000 140.75147 95 LEU A O 1
ATOM 655 N N . LYS A 1 124 ? 118.71300 68.60400 128.69000 1.000 136.74496 96 LYS A N 1
ATOM 656 C CA . LYS A 1 124 ? 119.46600 67.71000 127.81700 1.000 136.74496 96 LYS A CA 1
ATOM 657 C C . LYS A 1 124 ? 120.93900 68.08900 127.79400 1.000 136.74496 96 LYS A C 1
ATOM 658 O O . LYS A 1 124 ? 121.81600 67.25300 128.04700 1.000 136.74496 96 LYS A O 1
ATOM 664 N N . LYS A 1 125 ? 121.22600 69.35900 127.51600 1.000 133.30284 97 LYS A N 1
ATOM 665 C CA . LYS A 1 125 ? 122.60200 69.82700 127.57600 1.000 133.30284 97 LYS A CA 1
ATOM 666 C C . LYS A 1 125 ? 123.15700 69.71100 128.98500 1.000 133.30284 97 LYS A C 1
ATOM 667 O O . LYS A 1 125 ? 124.35900 69.48700 129.16300 1.000 133.30284 97 LYS A O 1
ATOM 673 N N . VAL A 1 126 ? 122.29400 69.83700 129.99400 1.000 141.01570 98 VAL A N 1
ATOM 674 C CA . VAL A 1 126 ? 122.74800 69.72900 131.37700 1.000 141.01570 98 VAL A CA 1
ATOM 675 C C . VAL A 1 126 ? 123.33800 68.35100 131.64200 1.000 141.01570 98 VAL A C 1
ATOM 676 O O . VAL A 1 126 ? 124.47500 68.22300 132.11400 1.000 141.01570 98 VAL A O 1
ATOM 680 N N . LEU A 1 127 ? 122.58600 67.29500 131.33200 1.000 140.97547 99 LEU A N 1
ATOM 681 C CA . LEU A 1 127 ? 123.14200 65.98100 131.62300 1.000 140.97547 99 LEU A CA 1
ATOM 682 C C . LEU A 1 127 ? 124.21100 65.59200 130.62000 1.000 140.97547 99 LEU A C 1
ATOM 683 O O . LEU A 1 127 ? 125.07500 64.77900 130.95000 1.000 140.97547 99 LEU A O 1
ATOM 688 N N . ALA A 1 128 ? 124.19400 66.16300 129.41500 1.000 142.22028 100 ALA A N 1
ATOM 689 C CA . ALA A 1 128 ? 125.33100 65.98300 128.52300 1.000 142.22028 100 ALA A CA 1
ATOM 690 C C . ALA A 1 128 ? 126.60900 66.47200 129.18700 1.000 142.22028 100 ALA A C 1
ATOM 691 O O . ALA A 1 128 ? 127.60700 65.74300 129.27100 1.000 142.22028 100 ALA A O 1
ATOM 693 N N . SER A 1 129 ? 126.57600 67.69900 129.70900 1.000 144.56908 101 SER A N 1
ATOM 694 C CA . SER A 1 129 ? 127.73100 68.25200 130.40200 1.000 144.56908 101 SER A CA 1
ATOM 695 C C . SER A 1 129 ? 128.09300 67.41600 131.61900 1.000 144.56908 101 SER A C 1
ATOM 696 O O . SER A 1 129 ? 129.27700 67.21000 131.91200 1.000 144.56908 101 SER A O 1
ATOM 699 N N . SER A 1 130 ? 127.08700 66.93400 132.34700 1.000 148.21093 102 SER A N 1
ATOM 700 C CA . SER A 1 130 ? 127.35900 66.14900 133.54700 1.000 148.21093 102 SER A CA 1
ATOM 701 C C . SER A 1 130 ? 128.07200 64.84600 133.21000 1.000 148.21093 102 SER A C 1
ATOM 702 O O . SER A 1 130 ? 129.13100 64.54300 133.76900 1.000 148.21093 102 SER A O 1
ATOM 705 N N . LEU A 1 131 ? 127.51100 64.06200 132.28500 1.000 146.14172 103 LEU A N 1
ATOM 706 C CA . LEU A 1 131 ? 128.15300 62.81600 131.88900 1.000 146.14172 103 LEU A CA 1
ATOM 707 C C . LEU A 1 131 ? 129.46600 63.04600 131.16000 1.000 146.14172 103 LEU A C 1
ATOM 708 O O . LEU A 1 131 ? 130.25000 62.10300 131.01600 1.000 146.14172 103 LEU A O 1
ATOM 713 N N . ASN A 1 132 ? 129.72900 64.26900 130.69800 1.000 145.00100 104 ASN A N 1
ATOM 714 C CA . ASN A 1 132 ? 131.04600 64.55500 130.14600 1.000 145.00100 104 ASN A CA 1
ATOM 715 C C . ASN A 1 132 ? 132.15500 64.38200 131.17400 1.000 145.00100 104 ASN A C 1
ATOM 716 O O . ASN A 1 132 ? 133.31900 64.22000 130.79100 1.000 145.00100 104 ASN A O 1
ATOM 721 N N . SER A 1 133 ? 131.82500 64.40500 132.46400 1.000 153.24523 105 SER A N 1
ATOM 722 C CA . SER A 1 133 ? 132.81400 64.36000 133.53400 1.000 153.24523 105 SER A CA 1
ATOM 723 C C . SER A 1 133 ? 132.78800 63.03900 134.29900 1.000 153.24523 105 SER A C 1
ATOM 724 O O . SER A 1 133 ? 133.08300 63.00500 135.49500 1.000 153.24523 105 SER A O 1
ATOM 727 N N . LEU A 1 134 ? 132.44000 61.94700 133.62800 1.000 158.93917 106 LEU A N 1
ATOM 728 C CA . LEU A 1 134 ? 132.43100 60.65100 134.28100 1.000 158.93917 106 LEU A CA 1
ATOM 729 C C . LEU A 1 134 ? 133.85900 60.19600 134.58700 1.000 158.93917 106 LEU A C 1
ATOM 730 O O . LEU A 1 134 ? 134.80100 60.56900 133.88400 1.000 158.93917 106 LEU A O 1
ATOM 735 N N . PRO A 1 135 ? 134.04700 59.39700 135.63700 1.000 167.50215 107 PRO A N 1
ATOM 736 C CA . PRO A 1 135 ? 135.39500 58.91300 135.95200 1.000 167.50215 107 PRO A CA 1
ATOM 737 C C . PRO A 1 135 ? 135.89800 57.93700 134.90400 1.000 167.50215 107 PRO A C 1
ATOM 738 O O . PRO A 1 135 ? 135.12500 57.23100 134.25100 1.000 167.50215 107 PRO A O 1
ATOM 742 N N . ASP A 1 136 ? 137.22400 57.89800 134.75800 1.000 173.23596 108 ASP A N 1
ATOM 743 C CA . ASP A 1 136 ? 137.84700 57.09600 133.71200 1.000 173.23596 108 ASP A CA 1
ATOM 744 C C . ASP A 1 136 ? 137.64900 55.60200 133.91600 1.000 173.23596 108 ASP A C 1
ATOM 745 O O . ASP A 1 136 ? 137.77200 54.83800 132.95400 1.000 173.23596 108 ASP A O 1
ATOM 750 N N . PHE A 1 137 ? 137.36100 55.16400 135.14000 1.000 180.98665 109 PHE A N 1
ATOM 751 C CA . PHE A 1 137 ? 137.16500 53.73900 135.37200 1.000 180.98665 109 PHE A CA 1
ATOM 752 C C . PHE A 1 137 ? 135.89300 53.22800 134.71100 1.000 180.98665 109 PHE A C 1
ATOM 753 O O . PHE A 1 137 ? 135.84900 52.07700 134.26200 1.000 180.98665 109 PHE A O 1
ATOM 761 N N . PHE A 1 138 ? 134.86000 54.05900 134.63400 1.000 178.84887 110 PHE A N 1
ATOM 762 C CA . PHE A 1 138 ? 133.54500 53.62000 134.19000 1.000 178.84887 110 PHE A CA 1
ATOM 763 C C . PHE A 1 138 ? 133.31800 53.80200 132.69500 1.000 178.84887 110 PHE A C 1
ATOM 764 O O . PHE A 1 138 ? 132.22500 53.49200 132.21000 1.000 178.84887 110 PHE A O 1
ATOM 772 N N . LEU A 1 139 ? 134.31100 54.29200 131.95700 1.000 172.74386 111 LEU A N 1
ATOM 773 C CA . LEU A 1 139 ? 134.08600 54.60700 130.54900 1.000 172.74386 111 LEU A CA 1
ATOM 774 C C . LEU A 1 139 ? 133.74300 53.40000 129.67600 1.000 172.74386 111 LEU A C 1
ATOM 775 O O . LEU A 1 139 ? 132.84600 53.54000 128.83000 1.000 172.74386 111 LEU A O 1
ATOM 780 N N . PRO A 1 140 ? 134.38700 52.22900 129.79100 1.000 171.73463 112 PRO A N 1
ATOM 781 C CA . PRO A 1 140 ? 134.13600 51.18800 128.77500 1.000 171.73463 112 PRO A CA 1
ATOM 782 C C . PRO A 1 140 ? 132.71800 50.64800 128.79000 1.000 171.73463 112 PRO A C 1
ATOM 783 O O . PRO A 1 140 ? 132.11400 50.46000 127.72300 1.000 171.73463 112 PRO A O 1
ATOM 787 N N . GLU A 1 141 ? 132.17500 50.36500 129.97400 1.000 173.84688 113 GLU A N 1
ATOM 788 C CA . GLU A 1 141 ? 130.81900 49.83700 130.05700 1.000 173.84688 113 GLU A CA 1
ATOM 789 C C . GLU A 1 141 ? 129.80300 50.85800 129.56700 1.000 173.84688 113 GLU A C 1
ATOM 790 O O . GLU A 1 141 ? 128.85100 50.50800 128.85700 1.000 173.84688 113 GLU A O 1
ATOM 796 N N . ALA A 1 142 ? 129.98900 52.12600 129.93700 1.000 165.33409 114 ALA A N 1
ATOM 797 C CA . ALA A 1 142 ? 129.11500 53.17500 129.43000 1.000 165.33409 114 ALA A CA 1
ATOM 798 C C . ALA A 1 142 ? 129.20400 53.26600 127.91400 1.000 165.33409 114 ALA A C 1
ATOM 799 O O . ALA A 1 142 ? 128.18100 53.38300 127.23100 1.000 165.33409 114 ALA A O 1
ATOM 801 N N . MET A 1 143 ? 130.42300 53.20200 127.37300 1.000 161.14173 115 MET A N 1
ATOM 802 C CA . MET A 1 143 ? 130.61900 53.14300 125.93000 1.000 161.14173 115 MET A CA 1
ATOM 803 C C . MET A 1 143 ? 129.74900 52.06200 125.31200 1.000 161.14173 115 MET A C 1
ATOM 804 O O . MET A 1 143 ? 128.89900 52.33600 124.46100 1.000 161.14173 115 MET A O 1
ATOM 809 N N . HIS A 1 144 ? 129.95100 50.82000 125.75200 1.000 159.95806 116 HIS A N 1
ATOM 810 C CA . HIS A 1 144 ? 129.29000 49.68800 125.11200 1.000 159.95806 116 HIS A CA 1
ATOM 811 C C . HIS A 1 144 ? 127.77700 49.79600 125.22400 1.000 159.95806 116 HIS A C 1
ATOM 812 O O . HIS A 1 144 ? 127.05000 49.58800 124.24400 1.000 159.95806 116 HIS A O 1
ATOM 819 N N . ARG A 1 145 ? 127.28300 50.14500 126.40600 1.000 161.34254 117 ARG A N 1
ATOM 820 C CA . ARG A 1 145 ? 125.84400 50.12500 126.62000 1.000 161.34254 117 ARG A CA 1
ATOM 821 C C . ARG A 1 145 ? 125.14900 51.30100 125.94200 1.000 161.34254 117 ARG A C 1
ATOM 822 O O . ARG A 1 145 ? 124.07800 51.13000 125.34700 1.000 161.34254 117 ARG A O 1
ATOM 830 N N . PHE A 1 146 ? 125.73000 52.50100 126.01300 1.000 145.55914 118 PHE A N 1
ATOM 831 C CA . PHE A 1 146 ? 125.16000 53.62100 125.27600 1.000 145.55914 118 PHE A CA 1
ATOM 832 C C . PHE A 1 146 ? 125.22900 53.37700 123.77800 1.000 145.55914 118 PHE A C 1
ATOM 833 O O . PHE A 1 146 ? 124.33400 53.79500 123.03700 1.000 145.55914 118 PHE A O 1
ATOM 841 N N . THR A 1 147 ? 126.28000 52.69700 123.32000 1.000 142.93182 119 THR A N 1
ATOM 842 C CA . THR A 1 147 ? 126.34600 52.24900 121.93700 1.000 142.93182 119 THR A CA 1
ATOM 843 C C . THR A 1 147 ? 125.15800 51.36600 121.59500 1.000 142.93182 119 THR A C 1
ATOM 844 O O . THR A 1 147 ? 124.52900 51.53200 120.54700 1.000 142.93182 119 THR A O 1
ATOM 848 N N . SER A 1 148 ? 124.84600 50.41000 122.46900 1.000 143.50007 120 SER A N 1
ATOM 849 C CA . SER A 1 148 ? 123.70600 49.53500 122.22200 1.000 143.50007 120 SER A CA 1
ATOM 850 C C . SER A 1 148 ? 122.40500 50.32500 122.16100 1.000 143.50007 120 SER A C 1
ATOM 851 O O . SER A 1 148 ? 121.55300 50.07200 121.29900 1.000 143.50007 120 SER A O 1
ATOM 854 N N . ARG A 1 149 ? 122.22900 51.27800 123.07700 1.000 142.55653 121 ARG A N 1
ATOM 855 C CA . ARG A 1 149 ? 121.01100 52.08400 123.07300 1.000 142.55653 121 ARG A CA 1
ATOM 856 C C . ARG A 1 149 ? 120.89100 52.89200 121.78900 1.000 142.55653 121 ARG A C 1
ATOM 857 O O . ARG A 1 149 ? 119.82100 52.94400 121.17000 1.000 142.55653 121 ARG A O 1
ATOM 865 N N . LEU A 1 150 ? 121.98400 53.52100 121.36200 1.000 133.78537 122 LEU A N 1
ATOM 866 C CA . LEU A 1 150 ? 121.95000 54.27900 120.11900 1.000 133.78537 122 LEU A CA 1
ATOM 867 C C . LEU A 1 150 ? 121.66000 53.36800 118.93500 1.000 133.78537 122 LEU A C 1
ATOM 868 O O . LEU A 1 150 ? 120.88100 53.72300 118.04300 1.000 133.78537 122 LEU A O 1
ATOM 873 N N . GLN A 1 151 ? 122.26900 52.18300 118.91900 1.000 127.25693 123 GLN A N 1
ATOM 874 C CA . GLN A 1 151 ? 122.06300 51.25100 117.82000 1.000 127.25693 123 GLN A CA 1
ATOM 875 C C . GLN A 1 151 ? 120.60200 50.85100 117.71600 1.000 127.25693 123 GLN A C 1
ATOM 876 O O . GLN A 1 151 ? 120.02100 50.86300 116.62600 1.000 127.25693 123 GLN A O 1
ATOM 882 N N . GLU A 1 152 ? 119.98500 50.49700 118.84100 1.000 133.51008 124 GLU A N 1
ATOM 883 C CA . GLU A 1 152 ? 118.57500 50.14100 118.77800 1.000 133.51008 124 GLU A CA 1
ATOM 884 C C . GLU A 1 152 ? 117.70600 51.34800 118.46300 1.000 133.51008 124 GLU A C 1
ATOM 885 O O . GLU A 1 152 ? 116.60500 51.18100 117.92900 1.000 133.51008 124 GLU A O 1
ATOM 891 N N . GLU A 1 153 ? 118.17500 52.55600 118.77700 1.000 127.25880 125 GLU A N 1
ATOM 892 C CA . GLU A 1 153 ? 117.47300 53.75000 118.32600 1.000 127.25880 125 GLU A CA 1
ATOM 893 C C . GLU A 1 153 ? 117.50300 53.86800 116.80700 1.000 127.25880 125 GLU A C 1
ATOM 894 O O . GLU A 1 153 ? 116.50600 54.25400 116.18700 1.000 127.25880 125 GLU A O 1
ATOM 900 N N . LEU A 1 154 ? 118.63600 53.53100 116.19100 1.000 120.90842 126 LEU A N 1
ATOM 901 C CA . LEU A 1 154 ? 118.79200 53.68400 114.75000 1.000 120.90842 126 LEU A CA 1
ATOM 902 C C . LEU A 1 154 ? 117.89200 52.76100 113.94400 1.000 120.90842 126 LEU A C 1
ATOM 903 O O . LEU A 1 154 ? 117.75100 52.97000 112.73600 1.000 120.90842 126 LEU A O 1
ATOM 908 N N . ASN A 1 155 ? 117.28900 51.75400 114.56300 1.000 121.36572 127 ASN A N 1
ATOM 909 C CA . ASN A 1 155 ? 116.48200 50.78400 113.84100 1.000 121.36572 127 ASN A CA 1
ATOM 910 C C . ASN A 1 155 ? 115.02100 51.18400 113.74600 1.000 121.36572 127 ASN A C 1
ATOM 911 O O . ASN A 1 155 ? 114.20600 50.39000 113.27000 1.000 121.36572 127 ASN A O 1
ATOM 916 N N . THR A 1 156 ? 114.66800 52.38600 114.18900 1.000 112.61881 128 THR A N 1
ATOM 917 C CA . THR A 1 156 ? 113.29200 52.83900 114.07200 1.000 112.61881 128 THR A CA 1
ATOM 918 C C . THR A 1 156 ? 112.88500 52.92900 112.60900 1.000 112.61881 128 THR A C 1
ATOM 919 O O . THR A 1 156 ? 113.71600 53.12800 111.72000 1.000 112.61881 128 THR A O 1
ATOM 923 N N . THR A 1 157 ? 111.59100 52.75500 112.35800 1.000 108.42492 129 THR A N 1
ATOM 924 C CA . THR A 1 157 ? 111.07100 52.80500 111.00300 1.000 108.42492 129 THR A CA 1
ATOM 925 C C . THR A 1 157 ? 109.86900 53.72100 110.84700 1.000 108.42492 129 THR A C 1
ATOM 926 O O . THR A 1 157 ? 109.32700 53.81400 109.74100 1.000 108.42492 129 THR A O 1
ATOM 930 N N . ASP A 1 158 ? 109.43000 54.39100 111.90700 1.000 105.68552 130 ASP A N 1
ATOM 931 C CA . ASP A 1 158 ? 108.36800 55.37300 111.76200 1.000 105.68552 130 ASP A CA 1
ATOM 932 C C . ASP A 1 158 ? 108.89600 56.58600 111.01000 1.000 105.68552 130 ASP A C 1
ATOM 933 O O . ASP A 1 158 ? 109.95300 57.12700 111.34700 1.000 105.68552 130 ASP A O 1
ATOM 938 N N . LEU A 1 159 ? 108.15700 57.01000 109.98700 1.000 101.22605 131 LEU A N 1
ATOM 939 C CA . LEU A 1 159 ? 108.61900 58.11100 109.15200 1.000 101.22605 131 LEU A CA 1
ATOM 940 C C . LEU A 1 159 ? 108.75000 59.39700 109.95300 1.000 101.22605 131 LEU A C 1
ATOM 941 O O . LEU A 1 159 ? 109.73200 60.13100 109.80600 1.000 101.22605 131 LEU A O 1
ATOM 946 N N . TYR A 1 160 ? 107.77800 59.68300 110.80800 1.000 102.50784 132 TYR A N 1
ATOM 947 C CA . TYR A 1 160 ? 107.76800 60.95000 111.52100 1.000 102.50784 132 TYR A CA 1
ATOM 948 C C . TYR A 1 160 ? 108.63300 60.93400 112.77100 1.000 102.50784 132 TYR A C 1
ATOM 949 O O . TYR A 1 160 ? 108.75200 61.96800 113.43500 1.000 102.50784 132 TYR A O 1
ATOM 958 N N . SER A 1 161 ? 109.23500 59.80100 113.10600 1.000 101.51083 133 SER A N 1
ATOM 959 C CA . SER A 1 161 ? 110.20000 59.73400 114.19000 1.000 101.51083 133 SER A CA 1
ATOM 960 C C . SER A 1 161 ? 111.62600 59.95700 113.71500 1.000 101.51083 133 SER A C 1
ATOM 961 O O . SER A 1 161 ? 112.54300 59.97900 114.54000 1.000 101.51083 133 SER A O 1
ATOM 964 N N . TYR A 1 162 ? 111.83000 60.12400 112.40700 1.000 97.08082 134 TYR A N 1
ATOM 965 C CA . TYR A 1 162 ? 113.17800 60.24900 111.86600 1.000 97.08082 134 TYR A CA 1
ATOM 966 C C . TYR A 1 162 ? 113.86200 61.51700 112.35600 1.000 97.08082 134 TYR A C 1
ATOM 967 O O . TYR A 1 162 ? 115.06500 61.51000 112.64200 1.000 97.08082 134 TYR A O 1
ATOM 976 N N . ARG A 1 163 ? 113.11000 62.61300 112.45000 1.000 95.84333 135 ARG A N 1
ATOM 977 C CA . ARG A 1 163 ? 113.70200 63.88900 112.82900 1.000 95.84333 135 ARG A CA 1
ATOM 978 C C . ARG A 1 163 ? 114.32500 63.81500 114.21500 1.000 95.84333 135 ARG A C 1
ATOM 979 O O . ARG A 1 163 ? 115.40800 64.36400 114.44700 1.000 95.84333 135 ARG A O 1
ATOM 987 N N . LYS A 1 164 ? 113.65600 63.13800 115.14800 1.000 100.42262 136 LYS A N 1
ATOM 988 C CA . LYS A 1 164 ? 114.20000 62.99800 116.49300 1.000 100.42262 136 LYS A CA 1
ATOM 989 C C . LYS A 1 164 ? 115.51000 62.22700 116.47600 1.000 100.42262 136 LYS A C 1
ATOM 990 O O . LYS A 1 164 ? 116.46300 62.59100 117.17400 1.000 100.42262 136 LYS A O 1
ATOM 996 N N . VAL A 1 165 ? 115.57700 61.15600 115.68800 1.000 101.43688 137 VAL A N 1
ATOM 997 C CA . VAL A 1 165 ? 116.80500 60.37400 115.61200 1.000 101.43688 137 VAL A CA 1
ATOM 998 C C . VAL A 1 165 ? 117.93300 61.21100 115.03300 1.000 101.43688 137 VAL A C 1
ATOM 999 O O . VAL A 1 165 ? 119.06900 61.17500 115.52200 1.000 101.43688 137 VAL A O 1
ATOM 1003 N N . THR A 1 166 ? 117.64300 61.96700 113.97400 1.000 100.09133 138 THR A N 1
ATOM 1004 C CA . THR A 1 166 ? 118.67100 62.81300 113.37900 1.000 100.09133 138 THR A CA 1
ATOM 1005 C C . THR A 1 166 ? 119.15000 63.86700 114.36600 1.000 100.09133 138 THR A C 1
ATOM 1006 O O . THR A 1 166 ? 120.35000 64.14600 114.45100 1.000 100.09133 138 THR A O 1
ATOM 1010 N N . ASP A 1 167 ? 118.22700 64.46000 115.12300 1.000 104.39385 139 ASP A N 1
ATOM 1011 C CA . ASP A 1 167 ? 118.62100 65.43000 116.13800 1.000 104.39385 139 ASP A CA 1
ATOM 1012 C C . ASP A 1 167 ? 119.50000 64.78400 117.19700 1.000 104.39385 139 ASP A C 1
ATOM 1013 O O . ASP A 1 167 ? 120.45800 65.39600 117.68000 1.000 104.39385 139 ASP A O 1
ATOM 1018 N N . ASN A 1 168 ? 119.18100 63.54900 117.58100 1.000 107.35551 140 ASN A N 1
ATOM 1019 C CA . ASN A 1 168 ? 120.02300 62.84200 118.53500 1.000 107.35551 140 ASN A CA 1
ATOM 1020 C C . ASN A 1 168 ? 121.42600 62.64600 117.98400 1.000 107.35551 140 ASN A C 1
ATOM 1021 O O . ASN A 1 168 ? 122.41300 62.87700 118.68900 1.000 107.35551 140 ASN A O 1
ATOM 1026 N N . ILE A 1 169 ? 121.53500 62.23300 116.72000 1.000 100.89386 141 ILE A N 1
ATOM 1027 C CA . ILE A 1 169 ? 122.85700 62.06200 116.12100 1.000 100.89386 141 ILE A CA 1
ATOM 1028 C C . ILE A 1 169 ? 123.59500 63.38900 116.08100 1.000 100.89386 141 ILE A C 1
ATOM 1029 O O . ILE A 1 169 ? 124.81400 63.44800 116.27900 1.000 100.89386 141 ILE A O 1
ATOM 1034 N N . SER A 1 170 ? 122.87100 64.47300 115.81300 1.000 103.10568 142 SER A N 1
ATOM 1035 C CA . SER A 1 170 ? 123.48900 65.79200 115.81100 1.000 103.10568 142 SER A CA 1
ATOM 1036 C C . SER A 1 170 ? 124.04100 66.13800 117.18400 1.000 103.10568 142 SER A C 1
ATOM 1037 O O . SER A 1 170 ? 125.15900 66.65200 117.30200 1.000 103.10568 142 SER A O 1
ATOM 1040 N N . SER A 1 171 ? 123.27200 65.85500 118.23400 1.000 108.14884 143 SER A N 1
ATOM 1041 C CA . SER A 1 171 ? 123.70700 66.18300 119.58600 1.000 108.14884 143 SER A CA 1
ATOM 1042 C C . SER A 1 171 ? 124.93900 65.38400 119.98000 1.000 108.14884 143 SER A C 1
ATOM 1043 O O . SER A 1 171 ? 125.86100 65.91800 120.60400 1.000 108.14884 143 SER A O 1
ATOM 1046 N N . CYS A 1 172 ? 124.98200 64.10700 119.61000 1.000 112.79402 144 CYS A N 1
ATOM 1047 C CA . CYS A 1 172 ? 126.10100 63.25100 119.98000 1.000 112.79402 144 CYS A CA 1
ATOM 1048 C C . CYS A 1 172 ? 127.42100 63.70100 119.38000 1.000 112.79402 144 CYS A C 1
ATOM 1049 O O . CYS A 1 172 ? 128.45500 63.10400 119.69500 1.000 112.79402 144 CYS A O 1
ATOM 1052 N N . MET A 1 173 ? 127.41900 64.72500 118.53200 1.000 112.96434 145 MET A N 1
ATOM 1053 C CA . MET A 1 173 ? 128.63900 65.21900 117.91300 1.000 112.96434 145 MET A CA 1
ATOM 1054 C C . MET A 1 173 ? 129.23700 66.41700 118.63000 1.000 112.96434 145 MET A C 1
ATOM 1055 O O . MET A 1 173 ? 130.46400 66.54900 118.67000 1.000 112.96434 145 MET A O 1
ATOM 1060 N N . GLU A 1 174 ? 128.40900 67.28700 119.19700 1.000 119.67396 146 GLU A N 1
ATOM 1061 C CA . GLU A 1 174 ? 128.87600 68.55200 119.75900 1.000 119.67396 146 GLU A CA 1
ATOM 1062 C C . GLU A 1 174 ? 129.25200 68.35800 121.22600 1.000 119.67396 146 GLU A C 1
ATOM 1063 O O . GLU A 1 174 ? 128.39500 68.10700 122.07700 1.000 119.67396 146 GLU A O 1
ATOM 1069 N N . ASN A 1 175 ? 130.55500 68.42600 121.50500 1.000 128.57961 147 ASN A N 1
ATOM 1070 C CA . ASN A 1 175 ? 131.09600 68.55000 122.86300 1.000 128.57961 147 ASN A CA 1
ATOM 1071 C C . ASN A 1 175 ? 130.51500 67.52100 123.83300 1.000 128.57961 147 ASN A C 1
ATOM 1072 O O . ASN A 1 175 ? 130.36600 67.76600 125.03100 1.000 128.57961 147 ASN A O 1
ATOM 1077 N N . PHE A 1 176 ? 130.26500 66.32000 123.32000 1.000 129.35383 148 PHE A N 1
ATOM 1078 C CA . PHE A 1 176 ? 129.61400 65.26600 124.09900 1.000 129.35383 148 PHE A CA 1
ATOM 1079 C C . PHE A 1 176 ? 130.40300 63.98200 123.86600 1.000 129.35383 148 PHE A C 1
ATOM 1080 O O . PHE A 1 176 ? 130.09400 63.20300 122.96300 1.000 129.35383 148 PHE A O 1
ATOM 1088 N N . ASN A 1 177 ? 131.41700 63.76400 124.70400 1.000 130.84139 149 ASN A N 1
ATOM 1089 C CA . ASN A 1 177 ? 132.34400 62.66000 124.49300 1.000 130.84139 149 ASN A CA 1
ATOM 1090 C C . ASN A 1 177 ? 131.67300 61.30400 124.61900 1.000 130.84139 149 ASN A C 1
ATOM 1091 O O . ASN A 1 177 ? 132.21200 60.31200 124.11900 1.000 130.84139 149 ASN A O 1
ATOM 1096 N N . LEU A 1 178 ? 130.52100 61.23600 125.28500 1.000 134.04621 150 LEU A N 1
ATOM 1097 C CA . LEU A 1 178 ? 129.81400 59.96700 125.39900 1.000 134.04621 150 LEU A CA 1
ATOM 1098 C C . LEU A 1 178 ? 129.33700 59.48000 124.03800 1.000 134.04621 150 LEU A C 1
ATOM 1099 O O . LEU A 1 178 ? 129.48400 58.29800 123.70700 1.000 134.04621 150 LEU A O 1
ATOM 1104 N N . GLY A 1 179 ? 128.77500 60.37700 123.23200 1.000 125.40026 151 GLY A N 1
ATOM 1105 C CA . GLY A 1 179 ? 128.18400 59.99000 121.96700 1.000 125.40026 151 GLY A CA 1
ATOM 1106 C C . GLY A 1 179 ? 129.13500 60.00900 120.79100 1.000 125.40026 151 GLY A C 1
ATOM 1107 O O . GLY A 1 179 ? 128.87300 59.36900 119.76800 1.000 125.40026 151 GLY A O 1
ATOM 1108 N N . ARG A 1 180 ? 130.24100 60.74100 120.91800 1.000 117.75268 152 ARG A N 1
ATOM 1109 C CA . ARG A 1 180 ? 131.19800 60.82000 119.82000 1.000 117.75268 152 ARG A CA 1
ATOM 1110 C C . ARG A 1 180 ? 131.80400 59.45700 119.52400 1.000 117.75268 152 ARG A C 1
ATOM 1111 O O . ARG A 1 180 ? 131.86300 59.02800 118.36700 1.000 117.75268 152 ARG A O 1
ATOM 1119 N N . ALA A 1 181 ? 132.24800 58.75000 120.56200 1.000 117.81427 153 ALA A N 1
ATOM 1120 C CA . ALA A 1 181 ? 132.79200 57.41500 120.35100 1.000 117.81427 153 ALA A CA 1
ATOM 1121 C C . ALA A 1 181 ? 131.71700 56.45900 119.85200 1.000 117.81427 153 ALA A C 1
ATOM 1122 O O . ALA A 1 181 ? 131.98700 55.59700 119.00700 1.000 117.81427 153 ALA A O 1
ATOM 1124 N N . SER A 1 182 ? 130.49200 56.60300 120.35900 1.000 121.46423 154 SER A N 1
ATOM 1125 C CA . SER A 1 182 ? 129.40300 55.73900 119.91800 1.000 121.46423 154 SER A CA 1
ATOM 1126 C C . SER A 1 182 ? 129.17600 55.86800 118.41900 1.000 121.46423 154 SER A C 1
ATOM 1127 O O . SER A 1 182 ? 129.16800 54.86900 117.69200 1.000 121.46423 154 SER A O 1
ATOM 1130 N N . VAL A 1 183 ? 129.00700 57.09900 117.93300 1.000 113.44619 155 VAL A N 1
ATOM 1131 C CA . VAL A 1 183 ? 128.77700 57.28300 116.50500 1.000 113.44619 155 VAL A CA 1
ATOM 1132 C C . VAL A 1 183 ? 130.01500 56.89900 115.70900 1.000 113.44619 155 VAL A C 1
ATOM 1133 O O . VAL A 1 183 ? 129.90100 56.36800 114.60000 1.000 113.44619 155 VAL A O 1
ATOM 1137 N N . ASN A 1 184 ? 131.21100 57.14500 116.24800 1.000 107.71651 156 ASN A N 1
ATOM 1138 C CA . ASN A 1 184 ? 132.41800 56.70300 115.56400 1.000 107.71651 156 ASN A CA 1
ATOM 1139 C C . ASN A 1 184 ? 132.44900 55.19100 115.41500 1.000 107.71651 156 ASN A C 1
ATOM 1140 O O . ASN A 1 184 ? 133.08300 54.67100 114.49200 1.000 107.71651 156 ASN A O 1
ATOM 1145 N N . ASN A 1 185 ? 131.77900 54.47200 116.30900 1.000 109.93043 157 ASN A N 1
ATOM 1146 C CA . ASN A 1 185 ? 131.70300 53.02300 116.21000 1.000 109.93043 157 ASN A CA 1
ATOM 1147 C C . ASN A 1 185 ? 130.54700 52.53700 115.34800 1.000 109.93043 157 ASN A C 1
ATOM 1148 O O . ASN A 1 185 ? 130.46500 51.33600 115.07500 1.000 109.93043 157 ASN A O 1
ATOM 1153 N N . LEU A 1 186 ? 129.65700 53.42600 114.91700 1.000 106.87646 158 LEU A N 1
ATOM 1154 C CA . LEU A 1 186 ? 128.46100 53.04400 114.17600 1.000 106.87646 158 LEU A CA 1
ATOM 1155 C C . LEU A 1 186 ? 128.33200 53.83100 112.88500 1.000 106.87646 158 LEU A C 1
ATOM 1156 O O . LEU A 1 186 ? 127.22600 54.18800 112.47500 1.000 106.87646 158 LEU A O 1
ATOM 1161 N N . LEU A 1 187 ? 129.45100 54.11100 112.21500 1.000 97.60582 159 LEU A N 1
ATOM 1162 C CA . LEU A 1 187 ? 129.37400 54.84500 110.95700 1.000 97.60582 159 LEU A CA 1
ATOM 1163 C C . LEU A 1 187 ? 128.47300 54.13600 109.96200 1.000 97.60582 159 LEU A C 1
ATOM 1164 O O . LEU A 1 187 ? 127.60300 54.75700 109.34700 1.000 97.60582 159 LEU A O 1
ATOM 1169 N N . LYS A 1 188 ? 128.65900 52.82900 109.79800 1.000 91.70714 160 LYS A N 1
ATOM 1170 C CA . LYS A 1 188 ? 127.86200 52.10000 108.82300 1.000 91.70714 160 LYS A CA 1
ATOM 1171 C C . LYS A 1 188 ? 126.37800 52.23500 109.12800 1.000 91.70714 160 LYS A C 1
ATOM 1172 O O . LYS A 1 188 ? 125.57300 52.54700 108.24300 1.000 91.70714 160 LYS A O 1
ATOM 1178 N N . ASN A 1 189 ? 126.00500 52.05000 110.39200 1.000 95.97956 161 ASN A N 1
ATOM 1179 C CA . ASN A 1 189 ? 124.59400 52.07400 110.75300 1.000 95.97956 161 ASN A CA 1
ATOM 1180 C C . ASN A 1 189 ? 124.00400 53.46900 110.61600 1.000 95.97956 161 ASN A C 1
ATOM 1181 O O . ASN A 1 189 ? 122.89100 53.62700 110.10400 1.000 95.97956 161 ASN A O 1
ATOM 1186 N N . VAL A 1 190 ? 124.72800 54.49500 111.06600 1.000 91.18925 162 VAL A N 1
ATOM 1187 C CA . VAL A 1 190 ? 124.17900 55.84400 110.99900 1.000 91.18925 162 VAL A CA 1
ATOM 1188 C C . VAL A 1 190 ? 124.07500 56.30400 109.55100 1.000 91.18925 162 VAL A C 1
ATOM 1189 O O . VAL A 1 190 ? 123.10500 56.96600 109.16700 1.000 91.18925 162 VAL A O 1
ATOM 1193 N N . LEU A 1 191 ? 125.05600 55.94800 108.72100 1.000 88.21059 163 LEU A N 1
ATOM 1194 C CA . LEU A 1 191 ? 124.98400 56.29500 107.30800 1.000 88.21059 163 LEU A CA 1
ATOM 1195 C C . LEU A 1 191 ? 123.81600 55.59500 106.63500 1.000 88.21059 163 LEU A C 1
ATOM 1196 O O . LEU A 1 191 ? 123.08700 56.20600 105.84300 1.000 88.21059 163 LEU A O 1
ATOM 1201 N N . HIS A 1 192 ? 123.61600 54.31400 106.94400 1.000 88.35902 164 HIS A N 1
ATOM 1202 C CA . HIS A 1 192 ? 122.48100 53.59800 106.38300 1.000 88.35902 164 HIS A CA 1
ATOM 1203 C C . HIS A 1 192 ? 121.17200 54.24200 106.80600 1.000 88.35902 164 HIS A C 1
ATOM 1204 O O . HIS A 1 192 ? 120.25300 54.40100 105.99100 1.000 88.35902 164 HIS A O 1
ATOM 1211 N N . PHE A 1 193 ? 121.07000 54.62600 108.07800 1.000 90.33431 165 PHE A N 1
ATOM 1212 C CA . PHE A 1 193 ? 119.84900 55.26200 108.54900 1.000 90.33431 165 PHE A CA 1
ATOM 1213 C C . PHE A 1 193 ? 119.60700 56.57900 107.83600 1.000 90.33431 165 PHE A C 1
ATOM 1214 O O . PHE A 1 193 ? 118.47900 56.87400 107.43300 1.000 90.33431 165 PHE A O 1
ATOM 1222 N N . LEU A 1 194 ? 120.65200 57.39300 107.68800 1.000 84.38896 166 LEU A N 1
ATOM 1223 C CA . LEU A 1 194 ? 120.49200 58.67500 107.01700 1.000 84.38896 166 LEU A CA 1
ATOM 1224 C C . LEU A 1 194 ? 120.03200 58.48200 105.58500 1.000 84.38896 166 LEU A C 1
ATOM 1225 O O . LEU A 1 194 ? 119.11200 59.16400 105.11900 1.000 84.38896 166 LEU A O 1
ATOM 1230 N N . GLN A 1 195 ? 120.64900 57.53800 104.87800 1.000 82.21187 167 GLN A N 1
ATOM 1231 C CA . GLN A 1 195 ? 120.27700 57.29100 103.49400 1.000 82.21187 167 GLN A CA 1
ATOM 1232 C C . GLN A 1 195 ? 118.82000 56.86700 103.38300 1.000 82.21187 167 GLN A C 1
ATOM 1233 O O . GLN A 1 195 ? 118.05300 57.43000 102.58800 1.000 82.21187 167 GLN A O 1
ATOM 1239 N N . LYS A 1 196 ? 118.41200 55.88200 104.18500 1.000 87.68469 168 LYS A N 1
ATOM 1240 C CA . LYS A 1 196 ? 117.04400 55.39000 104.07300 1.000 87.68469 168 LYS A CA 1
ATOM 1241 C C . LYS A 1 196 ? 116.03800 56.45100 104.49700 1.000 87.68469 168 LYS A C 1
ATOM 1242 O O . LYS A 1 196 ? 114.96700 56.57400 103.89100 1.000 87.68469 168 LYS A O 1
ATOM 1248 N N . SER A 1 197 ? 116.36600 57.24000 105.52000 1.000 86.29582 169 SER A N 1
ATOM 1249 C CA . SER A 1 197 ? 115.45900 58.29200 105.95500 1.000 86.29582 169 SER A CA 1
ATOM 1250 C C . SER A 1 197 ? 115.28900 59.34700 104.87800 1.000 86.29582 169 SER A C 1
ATOM 1251 O O . SER A 1 197 ? 114.17300 59.81000 104.62800 1.000 86.29582 169 SER A O 1
ATOM 1254 N N . LEU A 1 198 ? 116.38300 59.74400 104.22700 1.000 82.41643 170 LEU A N 1
ATOM 1255 C CA . LEU A 1 198 ? 116.26900 60.72400 103.15500 1.000 82.41643 170 LEU A CA 1
ATOM 1256 C C . LEU A 1 198 ? 115.42200 60.18900 102.01200 1.000 82.41643 170 LEU A C 1
ATOM 1257 O O . LEU A 1 198 ? 114.55800 60.90000 101.48100 1.000 82.41643 170 LEU A O 1
ATOM 1262 N N . ILE A 1 199 ? 115.63800 58.93000 101.63100 1.000 82.70567 171 ILE A N 1
ATOM 1263 C CA . ILE A 1 199 ? 114.85600 58.35100 100.54200 1.000 82.70567 171 ILE A CA 1
ATOM 1264 C C . ILE A 1 199 ? 113.37600 58.34500 100.89800 1.000 82.70567 171 ILE A C 1
ATOM 1265 O O . ILE A 1 199 ? 112.51900 58.73800 100.09600 1.000 82.70567 171 ILE A O 1
ATOM 1270 N N . GLU A 1 200 ? 113.05600 57.90900 102.11500 1.000 90.42141 172 GLU A N 1
ATOM 1271 C CA . GLU A 1 200 ? 111.65700 57.81100 102.51000 1.000 90.42141 172 GLU A CA 1
ATOM 1272 C C . GLU A 1 200 ? 111.01000 59.18300 102.61300 1.000 90.42141 172 GLU A C 1
ATOM 1273 O O . GLU A 1 200 ? 109.83900 59.34700 102.25500 1.000 90.42141 172 GLU A O 1
ATOM 1279 N N . ILE A 1 201 ? 111.74900 60.18000 103.09900 1.000 85.10819 173 ILE A N 1
ATOM 1280 C CA . ILE A 1 201 ? 111.19300 61.52400 103.18500 1.000 85.10819 173 ILE A CA 1
ATOM 1281 C C . ILE A 1 201 ? 110.92200 62.07400 101.79500 1.000 85.10819 173 ILE A C 1
ATOM 1282 O O . ILE A 1 201 ? 109.89700 62.72100 101.56100 1.000 85.10819 173 ILE A O 1
ATOM 1287 N N . LEU A 1 202 ? 111.83000 61.82800 100.85000 1.000 87.84986 174 LEU A N 1
ATOM 1288 C CA . LEU A 1 202 ? 111.58400 62.26500 99.48100 1.000 87.84986 174 LEU A CA 1
ATOM 1289 C C . LEU A 1 202 ? 110.33600 61.60800 98.91000 1.000 87.84986 174 LEU A C 1
ATOM 1290 O O . LEU A 1 202 ? 109.51200 62.26900 98.26400 1.000 87.84986 174 LEU A O 1
ATOM 1295 N N . GLU A 1 203 ? 110.17900 60.30400 99.14100 1.000 94.25202 175 GLU A N 1
ATOM 1296 C CA . GLU A 1 203 ? 109.00200 59.60800 98.63300 1.000 94.25202 175 GLU A CA 1
ATOM 1297 C C . GLU A 1 203 ? 107.72900 60.17100 99.24500 1.000 94.25202 175 GLU A C 1
ATOM 1298 O O . GLU A 1 203 ? 106.74700 60.43200 98.54100 1.000 94.25202 175 GLU A O 1
ATOM 1304 N N . GLU A 1 204 ? 107.73300 60.38100 100.55900 1.000 91.75838 176 GLU A N 1
ATOM 1305 C CA . GLU A 1 204 ? 106.55200 60.91900 101.21900 1.000 91.75838 176 GLU A CA 1
ATOM 1306 C C . GLU A 1 204 ? 106.22700 62.31200 100.70400 1.000 91.75838 176 GLU A C 1
ATOM 1307 O O . GLU A 1 204 ? 105.05600 62.64500 100.49100 1.000 91.75838 176 GLU A O 1
ATOM 1313 N N . ASN A 1 205 ? 107.25100 63.14000 100.49700 1.000 90.51755 177 ASN A N 1
ATOM 1314 C CA . ASN A 1 205 ? 107.01700 64.48600 99.99300 1.000 90.51755 177 ASN A CA 1
ATOM 1315 C C . ASN A 1 205 ? 106.40600 64.45200 98.60300 1.000 90.51755 177 ASN A C 1
ATOM 1316 O O . ASN A 1 205 ? 105.46400 65.19800 98.31500 1.000 90.51755 177 ASN A O 1
ATOM 1321 N N . ARG A 1 206 ? 106.92000 63.59200 97.72300 1.000 94.35099 178 ARG A N 1
ATOM 1322 C CA . ARG A 1 206 ? 106.31900 63.50500 96.39900 1.000 94.35099 178 ARG A CA 1
ATOM 1323 C C . ARG A 1 206 ? 104.93000 62.89200 96.45200 1.000 94.35099 178 ARG A C 1
ATOM 1324 O O . ARG A 1 206 ? 104.14400 63.09000 95.52200 1.000 94.35099 178 ARG A O 1
ATOM 1332 N N . LYS A 1 207 ? 104.61000 62.15700 97.51600 1.000 94.12671 179 LYS A N 1
ATOM 1333 C CA . LYS A 1 207 ? 103.28300 61.57400 97.66000 1.000 94.12671 179 LYS A CA 1
ATOM 1334 C C . LYS A 1 207 ? 102.28900 62.51300 98.32600 1.000 94.12671 179 LYS A C 1
ATOM 1335 O O . LYS A 1 207 ? 101.08600 62.40400 98.07200 1.000 94.12671 179 LYS A O 1
ATOM 1341 N N . CYS A 1 208 ? 102.75700 63.43300 99.16900 1.000 94.27483 180 CYS A N 1
ATOM 1342 C CA . CYS A 1 208 ? 101.87900 64.35100 99.88400 1.000 94.27483 180 CYS A CA 1
ATOM 1343 C C . CYS A 1 208 ? 101.67200 65.66200 99.14400 1.000 94.27483 180 CYS A C 1
ATOM 1344 O O . CYS A 1 208 ? 101.43900 66.69700 99.78100 1.000 94.27483 180 CYS A O 1
ATOM 1347 N N . ALA A 1 209 ? 101.76000 65.65000 97.81800 1.000 92.04956 181 ALA A N 1
ATOM 1348 C CA . ALA A 1 209 ? 101.54200 66.86400 97.04800 1.000 92.04956 181 ALA A CA 1
ATOM 1349 C C . ALA A 1 209 ? 100.11200 67.35600 97.22500 1.000 92.04956 181 ALA A C 1
ATOM 1350 O O . ALA A 1 209 ? 99.16000 66.57200 97.21400 1.000 92.04956 181 ALA A O 1
ATOM 1352 N N . GLY A 1 210 ? 99.96600 68.66600 97.38800 1.000 87.37385 182 GLY A N 1
ATOM 1353 C CA . GLY A 1 210 ? 98.66400 69.26200 97.60100 1.000 87.37385 182 GLY A CA 1
ATOM 1354 C C . GLY A 1 210 ? 98.56100 69.96600 98.93600 1.000 87.37385 182 GLY A C 1
ATOM 1355 O O . GLY A 1 210 ? 98.00800 71.06600 99.02300 1.000 87.37385 182 GLY A O 1
ATOM 1356 N N . ASN A 1 211 ? 99.09600 69.35000 99.98300 1.000 84.91902 183 ASN A N 1
ATOM 1357 C CA . ASN A 1 211 ? 99.16600 69.96500 101.30000 1.000 84.91902 183 ASN A CA 1
ATOM 1358 C C . ASN A 1 211 ? 100.56000 70.54500 101.47300 1.000 84.91902 183 ASN A C 1
ATOM 1359 O O . ASN A 1 211 ? 101.55300 69.82200 101.35000 1.000 84.91902 183 ASN A O 1
ATOM 1364 N N . HIS A 1 212 ? 100.63700 71.84100 101.75700 1.000 83.95692 184 HIS A N 1
ATOM 1365 C CA . HIS A 1 212 ? 101.93400 72.49500 101.82100 1.000 83.95692 184 HIS A CA 1
ATOM 1366 C C . HIS A 1 212 ? 102.50500 72.57400 103.22900 1.000 83.95692 184 HIS A C 1
ATOM 1367 O O . HIS A 1 212 ? 103.71400 72.77600 103.37300 1.000 83.95692 184 HIS A O 1
ATOM 1374 N N . ILE A 1 213 ? 101.68800 72.40700 104.26700 1.000 83.26466 185 ILE A N 1
ATOM 1375 C CA . ILE A 1 213 ? 102.23100 72.34700 105.62100 1.000 83.26466 185 ILE A CA 1
ATOM 1376 C C . ILE A 1 213 ? 103.02500 71.06100 105.81600 1.000 83.26466 185 ILE A C 1
ATOM 1377 O O . ILE A 1 213 ? 104.15200 71.06800 106.33500 1.000 83.26466 185 ILE A O 1
ATOM 1382 N N . ILE A 1 214 ? 102.44800 69.93600 105.39500 1.000 83.09697 186 ILE A N 1
ATOM 1383 C CA . ILE A 1 214 ? 103.15500 68.66500 105.46800 1.000 83.09697 186 ILE A CA 1
ATOM 1384 C C . ILE A 1 214 ? 104.41800 68.72400 104.62800 1.000 83.09697 186 ILE A C 1
ATOM 1385 O O . ILE A 1 214 ? 105.48400 68.24700 105.04000 1.000 83.09697 186 ILE A O 1
ATOM 1390 N N . GLN A 1 215 ? 104.31900 69.31100 103.43700 1.000 83.52100 187 GLN A N 1
ATOM 1391 C CA . GLN A 1 215 ? 105.48800 69.42600 102.58100 1.000 83.52100 187 GLN A CA 1
ATOM 1392 C C . GLN A 1 215 ? 106.56400 70.27500 103.23700 1.000 83.52100 187 GLN A C 1
ATOM 1393 O O . GLN A 1 215 ? 107.74800 69.94400 103.15900 1.000 83.52100 187 GLN A O 1
ATOM 1399 N N . THR A 1 216 ? 106.17700 71.36600 103.89600 1.000 82.86265 188 THR A N 1
ATOM 1400 C CA . THR A 1 216 ? 107.16200 72.19400 104.58200 1.000 82.86265 188 THR A CA 1
ATOM 1401 C C . THR A 1 216 ? 107.87500 71.41000 105.67400 1.000 82.86265 188 THR A C 1
ATOM 1402 O O . THR A 1 216 ? 109.10400 71.49400 105.81500 1.000 82.86265 188 THR A O 1
ATOM 1406 N N . GLN A 1 217 ? 107.12100 70.63600 106.45400 1.000 83.00286 189 GLN A N 1
ATOM 1407 C CA . GLN A 1 217 ? 107.75400 69.82500 107.48700 1.000 83.00286 189 GLN A CA 1
ATOM 1408 C C . GLN A 1 217 ? 108.72800 68.82600 106.87700 1.000 83.00286 189 GLN A C 1
ATOM 1409 O O . GLN A 1 217 ? 109.83600 68.62300 107.39300 1.000 83.00286 189 GLN A O 1
ATOM 1415 N N . LEU A 1 218 ? 108.33700 68.20200 105.76900 1.000 81.63097 190 LEU A N 1
ATOM 1416 C CA . LEU A 1 218 ? 109.21300 67.22800 105.13200 1.000 81.63097 190 LEU A CA 1
ATOM 1417 C C . LEU A 1 218 ? 110.47900 67.88200 104.59200 1.000 81.63097 190 LEU A C 1
ATOM 1418 O O . LEU A 1 218 ? 111.56800 67.30200 104.67600 1.000 81.63097 190 LEU A O 1
ATOM 1423 N N . MET A 1 219 ? 110.36100 69.08400 104.02600 1.000 76.95454 191 MET A N 1
ATOM 1424 C CA . MET A 1 219 ? 111.55400 69.79000 103.57300 1.000 76.95454 191 MET A CA 1
ATOM 1425 C C . MET A 1 219 ? 112.48100 70.09100 104.73700 1.000 76.95454 191 MET A C 1
ATOM 1426 O O . MET A 1 219 ? 113.70400 69.96900 104.61200 1.000 76.95454 191 MET A O 1
ATOM 1431 N N . ASN A 1 220 ? 111.92300 70.50300 105.87400 1.000 77.00590 192 ASN A N 1
ATOM 1432 C CA . ASN A 1 220 ? 112.77100 70.75900 107.03200 1.000 77.00590 192 ASN A CA 1
ATOM 1433 C C . ASN A 1 220 ? 113.49400 69.49300 107.46800 1.000 77.00590 192 ASN A C 1
ATOM 1434 O O . ASN A 1 220 ? 114.67100 69.53700 107.85300 1.000 77.00590 192 ASN A O 1
ATOM 1439 N N . ASP A 1 221 ? 112.80600 68.35300 107.41500 1.000 81.64549 193 ASP A N 1
ATOM 1440 C CA . ASP A 1 221 ? 113.46000 67.09200 107.75200 1.000 81.64549 193 ASP A CA 1
ATOM 1441 C C . ASP A 1 221 ? 114.59400 66.77400 106.78300 1.000 81.64549 193 ASP A C 1
ATOM 1442 O O . ASP A 1 221 ? 115.68000 66.35200 107.20400 1.000 81.64549 193 ASP A O 1
ATOM 1447 N N . LEU A 1 222 ? 114.36700 66.97100 105.48400 1.000 73.17367 194 LEU A N 1
ATOM 1448 C CA . LEU A 1 222 ? 115.44900 66.79800 104.51800 1.000 73.17367 194 LEU A CA 1
ATOM 1449 C C . LEU A 1 222 ? 116.63200 67.68000 104.86400 1.000 73.17367 194 LEU A C 1
ATOM 1450 O O . LEU A 1 222 ? 117.78900 67.24700 104.80500 1.000 73.17367 194 LEU A O 1
ATOM 1455 N N . LEU A 1 223 ? 116.35700 68.93600 105.19500 1.000 68.84415 195 LEU A N 1
ATOM 1456 C CA . LEU A 1 223 ? 117.43400 69.87800 105.45100 1.000 68.84415 195 LEU A CA 1
ATOM 1457 C C . LEU A 1 223 ? 118.26400 69.44100 106.64500 1.000 68.84415 195 LEU A C 1
ATOM 1458 O O . LEU A 1 223 ? 119.50000 69.46100 106.59100 1.000 68.84415 195 LEU A O 1
ATOM 1463 N N . VAL A 1 224 ? 117.60700 69.02100 107.72600 1.000 71.75861 196 VAL A N 1
ATOM 1464 C CA . VAL A 1 224 ? 118.37200 68.59300 108.89200 1.000 71.75861 196 VAL A CA 1
ATOM 1465 C C . VAL A 1 224 ? 119.15900 67.33000 108.57400 1.000 71.75861 196 VAL A C 1
ATOM 1466 O O . VAL A 1 224 ? 120.29100 67.16200 109.04000 1.000 71.75861 196 VAL A O 1
ATOM 1470 N N . GLY A 1 225 ? 118.60000 66.44000 107.75300 1.000 66.71463 197 GLY A N 1
ATOM 1471 C CA . GLY A 1 225 ? 119.34100 65.24600 107.38200 1.000 66.71463 197 GLY A CA 1
ATOM 1472 C C . GLY A 1 225 ? 120.61000 65.57000 106.62000 1.000 66.71463 197 GLY A C 1
ATOM 1473 O O . GLY A 1 225 ? 121.68300 65.02600 106.90300 1.000 66.71463 197 GLY A O 1
ATOM 1474 N N . ILE A 1 226 ? 120.50800 66.47800 105.65200 1.000 62.91485 198 ILE A N 1
ATOM 1475 C CA . ILE A 1 226 ? 121.67700 66.84700 104.86000 1.000 62.91485 198 ILE A CA 1
ATOM 1476 C C . ILE A 1 226 ? 122.72300 67.52500 105.73100 1.000 62.91485 198 ILE A C 1
ATOM 1477 O O . ILE A 1 226 ? 123.92500 67.23900 105.62500 1.000 62.91485 198 ILE A O 1
ATOM 1482 N N . ARG A 1 227 ? 122.29100 68.44000 106.60100 1.000 62.56528 199 ARG A N 1
ATOM 1483 C CA . ARG A 1 227 ? 123.24600 69.13400 107.45600 1.000 62.56528 199 ARG A CA 1
ATOM 1484 C C . ARG A 1 227 ? 123.94700 68.16400 108.39400 1.000 62.56528 199 ARG A C 1
ATOM 1485 O O . ARG A 1 227 ? 125.15500 68.27700 108.62700 1.000 62.56528 199 ARG A O 1
ATOM 1493 N N . VAL A 1 228 ? 123.21000 67.19100 108.93000 1.000 65.53120 200 VAL A N 1
ATOM 1494 C CA . VAL A 1 228 ? 123.82000 66.20300 109.80900 1.000 65.53120 200 VAL A CA 1
ATOM 1495 C C . VAL A 1 228 ? 124.82700 65.35700 109.04600 1.000 65.53120 200 VAL A C 1
ATOM 1496 O O . VAL A 1 228 ? 125.89500 65.01900 109.56700 1.000 65.53120 200 VAL A O 1
ATOM 1500 N N . SER A 1 229 ? 124.50600 64.99200 107.80600 1.000 64.68306 201 SER A N 1
ATOM 1501 C CA . SER A 1 229 ? 125.45300 64.21300 107.01800 1.000 64.68306 201 SER A CA 1
ATOM 1502 C C . SER A 1 229 ? 126.73900 64.98900 106.77500 1.000 64.68306 201 SER A C 1
ATOM 1503 O O . SER A 1 229 ? 127.84300 64.43200 106.87000 1.000 64.68306 201 SER A O 1
ATOM 1506 N N . MET A 1 230 ? 126.61900 66.27700 106.45600 1.000 64.90015 202 MET A N 1
ATOM 1507 C CA . MET A 1 230 ? 127.81400 67.09600 106.27900 1.000 64.90015 202 MET A CA 1
ATOM 1508 C C . MET A 1 230 ? 128.61600 67.18400 107.56900 1.000 64.90015 202 MET A C 1
ATOM 1509 O O . MET A 1 230 ? 129.85000 67.10700 107.54700 1.000 64.90015 202 MET A O 1
ATOM 1514 N N . MET A 1 231 ? 127.93200 67.35000 108.70300 1.000 68.37750 203 MET A N 1
ATOM 1515 C CA . MET A 1 231 ? 128.61900 67.35900 109.99000 1.000 68.37750 203 MET A CA 1
ATOM 1516 C C . MET A 1 231 ? 129.40600 66.07800 110.19000 1.000 68.37750 203 MET A C 1
ATOM 1517 O O . MET A 1 231 ? 130.57300 66.10400 110.58800 1.000 68.37750 203 MET A O 1
ATOM 1522 N N . LEU A 1 232 ? 128.77600 64.94100 109.90800 1.000 69.08174 204 LEU A N 1
ATOM 1523 C CA . LEU A 1 232 ? 129.43400 63.65800 110.10300 1.000 69.08174 204 LEU A CA 1
ATOM 1524 C C . LEU A 1 232 ? 130.68700 63.55300 109.25300 1.000 69.08174 204 LEU A C 1
ATOM 1525 O O . LEU A 1 232 ? 131.74900 63.15900 109.74000 1.000 69.08174 204 LEU A O 1
ATOM 1530 N N . VAL A 1 233 ? 130.58700 63.91000 107.97700 1.000 68.46872 205 VAL A N 1
ATOM 1531 C CA . VAL A 1 233 ? 131.75400 63.77400 107.11400 1.000 68.46872 205 VAL A CA 1
ATOM 1532 C C . VAL A 1 233 ? 132.85700 64.72300 107.55400 1.000 68.46872 205 VAL A C 1
ATOM 1533 O O . VAL A 1 233 ? 134.04300 64.38500 107.50000 1.000 68.46872 205 VAL A O 1
ATOM 1537 N N . GLN A 1 234 ? 132.48900 65.91800 108.00600 1.000 67.98978 206 GLN A N 1
ATOM 1538 C CA . GLN A 1 234 ? 133.49800 66.89300 108.39700 1.000 67.98978 206 GLN A CA 1
ATOM 1539 C C . GLN A 1 234 ? 134.14600 66.55900 109.73300 1.000 67.98978 206 GLN A C 1
ATOM 1540 O O . GLN A 1 234 ? 135.31800 66.88400 109.94400 1.000 67.98978 206 GLN A O 1
ATOM 1546 N N . LYS A 1 235 ? 133.41600 65.91200 110.63500 1.000 79.11597 207 LYS A N 1
ATOM 1547 C CA . LYS A 1 235 ? 133.75800 65.89100 112.05200 1.000 79.11597 207 LYS A CA 1
ATOM 1548 C C . LYS A 1 235 ? 133.75600 64.47200 112.60100 1.000 79.11597 207 LYS A C 1
ATOM 1549 O O . LYS A 1 235 ? 133.22300 64.19800 113.67500 1.000 79.11597 207 LYS A O 1
ATOM 1555 N N . VAL A 1 236 ? 134.34600 63.53900 111.86300 1.000 86.27244 208 VAL A N 1
ATOM 1556 C CA . VAL A 1 236 ? 134.56900 62.18200 112.34600 1.000 86.27244 208 VAL A CA 1
ATOM 1557 C C . VAL A 1 236 ? 136.00100 61.79500 112.03000 1.000 86.27244 208 VAL A C 1
ATOM 1558 O O . VAL A 1 236 ? 136.44300 61.91600 110.88300 1.000 86.27244 208 VAL A O 1
ATOM 1562 N N . GLN A 1 237 ? 136.72100 61.32200 113.04200 1.000 99.14042 209 GLN A N 1
ATOM 1563 C CA . GLN A 1 237 ? 138.13200 61.01200 112.87700 1.000 99.14042 209 GLN A CA 1
ATOM 1564 C C . GLN A 1 237 ? 138.23400 59.61100 112.28500 1.000 99.14042 209 GLN A C 1
ATOM 1565 O O . GLN A 1 237 ? 138.86800 58.71700 112.85300 1.000 99.14042 209 GLN A O 1
ATOM 1571 N N . ASP A 1 238 ? 137.56300 59.39600 111.15600 1.000 95.25998 210 ASP A N 1
ATOM 1572 C CA . ASP A 1 238 ? 137.64400 58.12100 110.46000 1.000 95.25998 210 ASP A CA 1
ATOM 1573 C C . ASP A 1 238 ? 137.82800 58.33100 108.96500 1.000 95.25998 210 ASP A C 1
ATOM 1574 O O . ASP A 1 238 ? 138.42500 57.49400 108.28100 1.000 95.25998 210 ASP A O 1
ATOM 1579 N N . PHE A 1 239 ? 137.32700 59.45400 108.45200 1.000 89.24040 211 PHE A N 1
ATOM 1580 C CA . PHE A 1 239 ? 137.38600 59.72200 107.02300 1.000 89.24040 211 PHE A CA 1
ATOM 1581 C C . PHE A 1 239 ? 138.76100 60.18200 106.56500 1.000 89.24040 211 PHE A C 1
ATOM 1582 O O . PHE A 1 239 ? 139.02500 60.19400 105.35900 1.000 89.24040 211 PHE A O 1
ATOM 1590 N N . GLN A 1 240 ? 139.63400 60.56300 107.48900 1.000 96.21441 212 GLN A N 1
ATOM 1591 C CA . GLN A 1 240 ? 141.01000 60.87000 107.14300 1.000 96.21441 212 GLN A CA 1
ATOM 1592 C C . GLN A 1 240 ? 141.71200 59.61600 106.63600 1.000 96.21441 212 GLN A C 1
ATOM 1593 O O . GLN A 1 240 ? 141.32300 58.48600 106.94200 1.000 96.21441 212 GLN A O 1
ATOM 1599 N N . GLY A 1 241 ? 142.75400 59.82500 105.83600 1.000 98.56451 213 GLY A N 1
ATOM 1600 C CA . GLY A 1 241 ? 143.43700 58.71600 105.20100 1.000 98.56451 213 GLY A CA 1
ATOM 1601 C C . GLY A 1 241 ? 142.51100 58.01300 104.23500 1.000 98.56451 213 GLY A C 1
ATOM 1602 O O . GLY A 1 241 ? 141.33600 58.37600 104.14000 1.000 98.56451 213 GLY A O 1
ATOM 1603 N N . ASN A 1 242 ? 142.99400 57.01600 103.49900 1.000 97.90610 214 ASN A N 1
ATOM 1604 C CA . ASN A 1 242 ? 142.06600 56.34600 102.59400 1.000 97.90610 214 ASN A CA 1
ATOM 1605 C C . ASN A 1 242 ? 141.24200 55.30300 103.34400 1.000 97.90610 214 ASN A C 1
ATOM 1606 O O . ASN A 1 242 ? 140.05000 55.50100 103.58700 1.000 97.90610 214 ASN A O 1
ATOM 1611 N N . LEU A 1 243 ? 141.85700 54.17900 103.70700 1.000 95.78185 215 LEU A N 1
ATOM 1612 C CA . LEU A 1 243 ? 141.40400 53.28400 104.77100 1.000 95.78185 215 LEU A CA 1
ATOM 1613 C C . LEU A 1 243 ? 140.00400 52.71600 104.56100 1.000 95.78185 215 LEU A C 1
ATOM 1614 O O . LEU A 1 243 ? 139.62500 51.74100 105.21500 1.000 95.78185 215 LEU A O 1
ATOM 1619 N N . TRP A 1 244 ? 139.23600 53.30500 103.66200 1.000 89.80046 216 TRP A N 1
ATOM 1620 C CA . TRP A 1 244 ? 137.89400 52.81400 103.38300 1.000 89.80046 216 TRP A CA 1
ATOM 1621 C C . TRP A 1 244 ? 137.49000 52.99700 101.93300 1.000 89.80046 216 TRP A C 1
ATOM 1622 O O . TRP A 1 244 ? 136.33900 52.71000 101.59800 1.000 89.80046 216 TRP A O 1
ATOM 1633 N N . LYS A 1 245 ? 138.38000 53.47200 101.06500 1.000 89.10044 217 LYS A N 1
ATOM 1634 C CA . LYS A 1 245 ? 138.00800 53.76600 99.69100 1.000 89.10044 217 LYS A CA 1
ATOM 1635 C C . LYS A 1 245 ? 137.76800 52.51300 98.86500 1.000 89.10044 217 LYS A C 1
ATOM 1636 O O . LYS A 1 245 ? 137.31900 52.62500 97.72000 1.000 89.10044 217 LYS A O 1
ATOM 1642 N N . THR A 1 246 ? 138.05800 51.33600 99.40900 1.000 91.80667 218 THR A N 1
ATOM 1643 C CA . THR A 1 246 ? 137.79000 50.09900 98.69500 1.000 91.80667 218 THR A CA 1
ATOM 1644 C C . THR A 1 246 ? 136.29700 49.95300 98.43800 1.000 91.80667 218 THR A C 1
ATOM 1645 O O . THR A 1 246 ? 135.46100 50.37200 99.24200 1.000 91.80667 218 THR A O 1
ATOM 1649 N N . SER A 1 247 ? 135.96400 49.35500 97.29500 1.000 92.46842 219 SER A N 1
ATOM 1650 C CA . SER A 1 247 ? 134.56800 49.23700 96.89600 1.000 92.46842 219 SER A CA 1
ATOM 1651 C C . SER A 1 247 ? 133.75900 48.35300 97.83400 1.000 92.46842 219 SER A C 1
ATOM 1652 O O . SER A 1 247 ? 132.53700 48.51200 97.91200 1.000 92.46842 219 SER A O 1
ATOM 1655 N N . ASP A 1 248 ? 134.40300 47.43000 98.54300 1.000 93.01560 220 ASP A N 1
ATOM 1656 C CA . ASP A 1 248 ? 133.68000 46.50100 99.39800 1.000 93.01560 220 ASP A CA 1
ATOM 1657 C C . ASP A 1 248 ? 133.30200 47.09400 100.74900 1.000 93.01560 220 ASP A C 1
ATOM 1658 O O . ASP A 1 248 ? 132.46900 46.50800 101.44800 1.000 93.01560 220 ASP A O 1
ATOM 1663 N N . SER A 1 249 ? 133.88400 48.22000 101.13000 1.000 88.65551 221 SER A N 1
ATOM 1664 C CA . SER A 1 249 ? 133.60200 48.79300 102.43800 1.000 88.65551 221 SER A CA 1
ATOM 1665 C C . SER A 1 249 ? 132.14700 49.23500 102.51500 1.000 88.65551 221 SER A C 1
ATOM 1666 O O . SER A 1 249 ? 131.66900 49.93300 101.61500 1.000 88.65551 221 SER A O 1
ATOM 1669 N N . PRO A 1 250 ? 131.41000 48.84300 103.55300 1.000 86.86176 222 PRO A N 1
ATOM 1670 C CA . PRO A 1 250 ? 130.03500 49.34200 103.69800 1.000 86.86176 222 PRO A CA 1
ATOM 1671 C C . PRO A 1 250 ? 129.97300 50.84700 103.82500 1.000 86.86176 222 PRO A C 1
ATOM 1672 O O . PRO A 1 250 ? 129.01000 51.46900 103.35800 1.000 86.86176 222 PRO A O 1
ATOM 1676 N N . ILE A 1 251 ? 130.98600 51.44900 104.44700 1.000 86.43793 223 ILE A N 1
ATOM 1677 C CA . ILE A 1 251 ? 131.05100 52.90100 104.53500 1.000 86.43793 223 ILE A CA 1
ATOM 1678 C C . ILE A 1 251 ? 131.10400 53.50900 103.14400 1.000 86.43793 223 ILE A C 1
ATOM 1679 O O . ILE A 1 251 ? 130.39100 54.47200 102.84200 1.000 86.43793 223 ILE A O 1
ATOM 1684 N N . TRP A 1 252 ? 131.93600 52.94400 102.27100 1.000 82.66290 224 TRP A N 1
ATOM 1685 C CA . TRP A 1 252 ? 132.05600 53.46600 100.91600 1.000 82.66290 224 TRP A CA 1
ATOM 1686 C C . TRP A 1 252 ? 130.73500 53.37200 100.16600 1.000 82.66290 224 TRP A C 1
ATOM 1687 O O . TRP A 1 252 ? 130.33900 54.31100 99.46800 1.000 82.66290 224 TRP A O 1
ATOM 1698 N N . GLN A 1 253 ? 130.04000 52.24600 100.29500 1.000 84.01841 225 GLN A N 1
ATOM 1699 C CA . GLN A 1 253 ? 128.79500 52.07200 99.55900 1.000 84.01841 225 GLN A CA 1
ATOM 1700 C C . GLN A 1 253 ? 127.70800 52.99600 100.08500 1.000 84.01841 225 GLN A C 1
ATOM 1701 O O . GLN A 1 253 ? 126.94000 53.57200 99.30400 1.000 84.01841 225 GLN A O 1
ATOM 1707 N N . ASN A 1 254 ? 127.63000 53.16100 101.40500 1.000 82.64746 226 ASN A N 1
ATOM 1708 C CA . ASN A 1 254 ? 126.67500 54.11300 101.95700 1.000 82.64746 226 ASN A CA 1
ATOM 1709 C C . ASN A 1 254 ? 126.99900 55.53000 101.50700 1.000 82.64746 226 ASN A C 1
ATOM 1710 O O . ASN A 1 254 ? 126.09400 56.32200 101.22400 1.000 82.64746 226 ASN A O 1
ATOM 1715 N N . MET A 1 255 ? 128.28600 55.86700 101.43300 1.000 75.88791 227 MET A N 1
ATOM 1716 C CA . MET A 1 255 ? 128.66700 57.19700 100.98000 1.000 75.88791 227 MET A CA 1
ATOM 1717 C C . MET A 1 255 ? 128.27400 57.41400 99.52700 1.000 75.88791 227 MET A C 1
ATOM 1718 O O . MET A 1 255 ? 127.79000 58.49000 99.16400 1.000 75.88791 227 MET A O 1
ATOM 1723 N N . CYS A 1 256 ? 128.47300 56.40400 98.68100 1.000 72.48426 228 CYS A N 1
ATOM 1724 C CA . CYS A 1 256 ? 128.07000 56.52800 97.28500 1.000 72.48426 228 CYS A CA 1
ATOM 1725 C C . CYS A 1 256 ? 126.56200 56.69300 97.16200 1.000 72.48426 228 CYS A C 1
ATOM 1726 O O . CYS A 1 256 ? 126.07900 57.49300 96.35100 1.000 72.48426 228 CYS A O 1
ATOM 1729 N N . GLY A 1 257 ? 125.79800 55.94800 97.95800 1.000 69.40005 229 GLY A N 1
ATOM 1730 C CA . GLY A 1 257 ? 124.35500 56.12300 97.94000 1.000 69.40005 229 GLY A CA 1
ATOM 1731 C C . GLY A 1 257 ? 123.93500 57.51200 98.38000 1.000 69.40005 229 GLY A C 1
ATOM 1732 O O . GLY A 1 257 ? 123.03400 58.12000 97.79100 1.000 69.40005 229 GLY A O 1
ATOM 1733 N N . LEU A 1 258 ? 124.58900 58.03600 99.41500 1.000 67.48751 230 LEU A N 1
ATOM 1734 C CA . LEU A 1 258 ? 124.30300 59.39300 99.86000 1.000 67.48751 230 LEU A CA 1
ATOM 1735 C C . LEU A 1 258 ? 124.62300 60.40400 98.77100 1.000 67.48751 230 LEU A C 1
ATOM 1736 O O . LEU A 1 258 ? 123.86800 61.35700 98.55600 1.000 67.48751 230 LEU A O 1
ATOM 1741 N N . LEU A 1 259 ? 125.74400 60.21500 98.07700 1.000 63.16287 231 LEU A N 1
ATOM 1742 C CA . LEU A 1 259 ? 126.10700 61.12000 96.99500 1.000 63.16287 231 LEU A CA 1
ATOM 1743 C C . LEU A 1 259 ? 125.06700 61.09100 95.88700 1.000 63.16287 231 LEU A C 1
ATOM 1744 O O . LEU A 1 259 ? 124.70800 62.13600 95.33000 1.000 63.16287 231 LEU A O 1
ATOM 1749 N N . SER A 1 260 ? 124.57300 59.90100 95.55000 1.000 62.41401 232 SER A N 1
ATOM 1750 C CA . SER A 1 260 ? 123.53800 59.80500 94.52900 1.000 62.41401 232 SER A CA 1
ATOM 1751 C C . SER A 1 260 ? 122.27500 60.53500 94.96000 1.000 62.41401 232 SER A C 1
ATOM 1752 O O . SER A 1 260 ? 121.65300 61.24400 94.15900 1.000 62.41401 232 SER A O 1
ATOM 1755 N N . ILE A 1 261 ? 121.88200 60.38000 96.22400 1.000 62.29831 233 ILE A N 1
ATOM 1756 C CA . ILE A 1 261 ? 120.70200 61.09100 96.71000 1.000 62.29831 233 ILE A CA 1
ATOM 1757 C C . ILE A 1 261 ? 120.92100 62.59300 96.63400 1.000 62.29831 233 ILE A C 1
ATOM 1758 O O . ILE A 1 261 ? 120.01200 63.35100 96.27900 1.000 62.29831 233 ILE A O 1
ATOM 1763 N N . PHE A 1 262 ? 122.12200 63.04900 96.99000 1.000 58.31177 234 PHE A N 1
ATOM 1764 C CA . PHE A 1 262 ? 122.41200 64.47600 96.93800 1.000 58.31177 234 PHE A CA 1
ATOM 1765 C C . PHE A 1 262 ? 122.29700 65.00700 95.52100 1.000 58.31177 234 PHE A C 1
ATOM 1766 O O . PHE A 1 262 ? 121.72600 66.07700 95.29700 1.000 58.31177 234 PHE A O 1
ATOM 1774 N N . THR A 1 263 ? 122.84300 64.28200 94.54800 1.000 59.79164 235 THR A N 1
ATOM 1775 C CA . THR A 1 263 ? 122.73100 64.73500 93.16600 1.000 59.79164 235 THR A CA 1
ATOM 1776 C C . THR A 1 263 ? 121.27600 64.78500 92.72600 1.000 59.79164 235 THR A C 1
ATOM 1777 O O . THR A 1 263 ? 120.83500 65.75800 92.09700 1.000 59.79164 235 THR A O 1
ATOM 1781 N N . LYS A 1 264 ? 120.50800 63.75600 93.07500 1.000 62.49990 236 LYS A N 1
ATOM 1782 C CA . LYS A 1 264 ? 119.10800 63.71400 92.67800 1.000 62.49990 236 LYS A CA 1
ATOM 1783 C C . LYS A 1 264 ? 118.32500 64.86900 93.28200 1.000 62.49990 236 LYS A C 1
ATOM 1784 O O . LYS A 1 264 ? 117.45800 65.45200 92.62400 1.000 62.49990 236 LYS A O 1
ATOM 1790 N N . VAL A 1 265 ? 118.60800 65.21200 94.53600 1.000 63.11818 237 VAL A N 1
ATOM 1791 C CA . VAL A 1 265 ? 117.86600 66.29500 95.16800 1.000 63.11818 237 VAL A CA 1
ATOM 1792 C C . VAL A 1 265 ? 118.34800 67.64900 94.66600 1.000 63.11818 237 VAL A C 1
ATOM 1793 O O . VAL A 1 265 ? 117.57000 68.60600 94.62000 1.000 63.11818 237 VAL A O 1
ATOM 1797 N N . LEU A 1 266 ? 119.61600 67.75900 94.27200 1.000 60.81617 238 LEU A N 1
ATOM 1798 C CA . LEU A 1 266 ? 120.09500 69.00700 93.69200 1.000 60.81617 238 LEU A CA 1
ATOM 1799 C C . LEU A 1 266 ? 119.40700 69.29000 92.36900 1.000 60.81617 238 LEU A C 1
ATOM 1800 O O . LEU A 1 266 ? 118.93600 70.40600 92.13000 1.000 60.81617 238 LEU A O 1
ATOM 1805 N N . SER A 1 267 ? 119.33200 68.28600 91.49300 1.000 64.36313 239 SER A N 1
ATOM 1806 C CA . SER A 1 267 ? 118.71100 68.51300 90.19300 1.000 64.36313 239 SER A CA 1
ATOM 1807 C C . SER A 1 267 ? 117.21200 68.75000 90.29300 1.000 64.36313 239 SER A C 1
ATOM 1808 O O . SER A 1 267 ? 116.62400 69.29800 89.35800 1.000 64.36313 239 SER A O 1
ATOM 1811 N N . ASP A 1 268 ? 116.58300 68.35800 91.39500 1.000 72.66708 240 ASP A N 1
ATOM 1812 C CA . ASP A 1 268 ? 115.15500 68.56700 91.55800 1.000 72.66708 240 ASP A CA 1
ATOM 1813 C C . ASP A 1 268 ? 114.84200 70.05300 91.67700 1.000 72.66708 240 ASP A C 1
ATOM 1814 O O . ASP A 1 268 ? 115.68900 70.86700 92.04700 1.000 72.66708 240 ASP A O 1
ATOM 1819 N N . ASP A 1 269 ? 113.59700 70.40500 91.35500 1.000 78.13415 241 ASP A N 1
ATOM 1820 C CA . ASP A 1 269 ? 113.19500 71.80100 91.28300 1.000 78.13415 241 ASP A CA 1
ATOM 1821 C C . ASP A 1 269 ? 111.91800 72.13400 92.03600 1.000 78.13415 241 ASP A C 1
ATOM 1822 O O . ASP A 1 269 ? 111.58000 73.31800 92.13000 1.000 78.13415 241 ASP A O 1
ATOM 1827 N N . ASP A 1 270 ? 111.19500 71.15300 92.56000 1.000 77.37698 242 ASP A N 1
ATOM 1828 C CA . ASP A 1 270 ? 109.98400 71.42200 93.31900 1.000 77.37698 242 ASP A CA 1
ATOM 1829 C C . ASP A 1 270 ? 110.24000 71.52100 94.81500 1.000 77.37698 242 ASP A C 1
ATOM 1830 O O . ASP A 1 270 ? 109.28600 71.60900 95.59100 1.000 77.37698 242 ASP A O 1
ATOM 1835 N N . LEU A 1 271 ? 111.49800 71.49800 95.23400 1.000 71.93942 243 LEU A N 1
ATOM 1836 C CA . LEU A 1 271 ? 111.86600 71.58900 96.63600 1.000 71.93942 243 LEU A CA 1
ATOM 1837 C C . LEU A 1 271 ? 112.29700 73.00600 96.98300 1.000 71.93942 243 LEU A C 1
ATOM 1838 O O . LEU A 1 271 ? 112.50300 73.85300 96.11400 1.000 71.93942 243 LEU A O 1
ATOM 1843 N N . LEU A 1 272 ? 112.43600 73.25500 98.28000 1.000 67.41629 244 LEU A N 1
ATOM 1844 C CA . LEU A 1 272 ? 112.91400 74.54900 98.73900 1.000 67.41629 244 LEU A CA 1
ATOM 1845 C C . LEU A 1 272 ? 114.32700 74.79100 98.23600 1.000 67.41629 244 LEU A C 1
ATOM 1846 O O . LEU A 1 272 ? 115.13300 73.86500 98.13600 1.000 67.41629 244 LEU A O 1
ATOM 1851 N N . GLN A 1 273 ? 114.62900 76.04800 97.91600 1.000 62.92123 245 GLN A N 1
ATOM 1852 C CA . GLN A 1 273 ? 115.95400 76.36000 97.40000 1.000 62.92123 245 GLN A CA 1
ATOM 1853 C C . GLN A 1 273 ? 117.03000 76.17500 98.45600 1.000 62.92123 245 GLN A C 1
ATOM 1854 O O . GLN A 1 273 ? 118.19300 75.92700 98.11600 1.000 62.92123 245 GLN A O 1
ATOM 1860 N N . THR A 1 274 ? 116.67000 76.28200 99.73300 1.000 58.77966 246 THR A N 1
ATOM 1861 C CA . THR A 1 274 ? 117.63500 75.98700 100.78300 1.000 58.77966 246 THR A CA 1
ATOM 1862 C C . THR A 1 274 ? 118.09800 74.54400 100.69800 1.000 58.77966 246 THR A C 1
ATOM 1863 O O . THR A 1 274 ? 119.29000 74.25100 100.85500 1.000 58.77966 246 THR A O 1
ATOM 1867 N N . VAL A 1 275 ? 117.16600 73.63000 100.43400 1.000 57.63225 247 VAL A N 1
ATOM 1868 C CA . VAL A 1 275 ? 117.51000 72.22000 100.31600 1.000 57.63225 247 VAL A CA 1
ATOM 1869 C C . VAL A 1 275 ? 118.48500 72.00800 99.16900 1.000 57.63225 247 VAL A C 1
ATOM 1870 O O . VAL A 1 275 ? 119.48800 71.30400 99.30500 1.000 57.63225 247 VAL A O 1
ATOM 1874 N N . GLN A 1 276 ? 118.21400 72.62900 98.02400 1.000 59.86730 248 GLN A N 1
ATOM 1875 C CA . GLN A 1 276 ? 119.07700 72.43500 96.86600 1.000 59.86730 248 GLN A CA 1
ATOM 1876 C C . GLN A 1 276 ? 120.45800 73.03000 97.08900 1.000 59.86730 248 GLN A C 1
ATOM 1877 O O . GLN A 1 276 ? 121.46700 72.42400 96.71400 1.000 59.86730 248 GLN A O 1
ATOM 1883 N N . SER A 1 277 ? 120.53000 74.21900 97.68400 1.000 54.66380 249 SER A N 1
ATOM 1884 C CA . SER A 1 277 ? 121.83200 74.82300 97.94000 1.000 54.66380 249 SER A CA 1
ATOM 1885 C C . SER A 1 277 ? 122.64700 73.98400 98.91100 1.000 54.66380 249 SER A C 1
ATOM 1886 O O . SER A 1 277 ? 123.85100 73.75700 98.70600 1.000 54.66380 249 SER A O 1
ATOM 1889 N N . THR A 1 278 ? 122.00400 73.50300 99.97300 1.000 54.15149 250 THR A N 1
ATOM 1890 C CA . THR A 1 278 ? 122.69000 72.63600 100.91600 1.000 54.15149 250 THR A CA 1
ATOM 1891 C C . THR A 1 278 ? 123.14400 71.35600 100.23400 1.000 54.15149 250 THR A C 1
ATOM 1892 O O . THR A 1 278 ? 124.22400 70.83100 100.52700 1.000 54.15149 250 THR A O 1
ATOM 1896 N N . SER A 1 279 ? 122.33700 70.85000 99.30400 1.000 55.48084 251 SER A N 1
ATOM 1897 C CA . SER A 1 279 ? 122.71600 69.66500 98.55300 1.000 55.48084 251 SER A CA 1
ATOM 1898 C C . SER A 1 279 ? 123.96100 69.91300 97.72300 1.000 55.48084 251 SER A C 1
ATOM 1899 O O . SER A 1 279 ? 124.82400 69.04200 97.61900 1.000 55.48084 251 SER A O 1
ATOM 1902 N N . GLY A 1 280 ? 124.05600 71.08000 97.09500 1.000 51.96028 252 GLY A N 1
ATOM 1903 C CA . GLY A 1 280 ? 125.25500 71.39100 96.33500 1.000 51.96028 252 GLY A CA 1
ATOM 1904 C C . GLY A 1 280 ? 126.48700 71.44200 97.21500 1.000 51.96028 252 GLY A C 1
ATOM 1905 O O . GLY A 1 280 ? 127.55300 70.92400 96.85500 1.000 51.96028 252 GLY A O 1
ATOM 1906 N N . LEU A 1 281 ? 126.35300 72.06000 98.38800 1.000 49.34676 253 LEU A N 1
ATOM 1907 C CA . LEU A 1 281 ? 127.44500 72.04500 99.35700 1.000 49.34676 253 LEU A CA 1
ATOM 1908 C C . LEU A 1 281 ? 127.86700 70.62000 99.67800 1.000 49.34676 253 LEU A C 1
ATOM 1909 O O . LEU A 1 281 ? 129.05900 70.28700 99.66600 1.000 49.34676 253 LEU A O 1
ATOM 1914 N N . ALA A 1 282 ? 126.88700 69.76200 99.96100 1.000 51.12447 254 ALA A N 1
ATOM 1915 C CA . ALA A 1 282 ? 127.17800 68.38100 100.32500 1.000 51.12447 254 ALA A CA 1
ATOM 1916 C C . ALA A 1 282 ? 127.84500 67.63400 99.18300 1.000 51.12447 254 ALA A C 1
ATOM 1917 O O . ALA A 1 282 ? 128.74500 66.82100 99.40600 1.000 51.12447 254 ALA A O 1
ATOM 1919 N N . ILE A 1 283 ? 127.40400 67.88400 97.95300 1.000 50.52072 255 ILE A N 1
ATOM 1920 C CA . ILE A 1 283 ? 127.99000 67.21200 96.79900 1.000 50.52072 255 ILE A CA 1
ATOM 1921 C C . ILE A 1 283 ? 129.46300 67.54800 96.69100 1.000 50.52072 255 ILE A C 1
ATOM 1922 O O . ILE A 1 283 ? 130.31000 66.66700 96.50300 1.000 50.52072 255 ILE A O 1
ATOM 1927 N N . ILE A 1 284 ? 129.79400 68.83100 96.80200 1.000 47.66593 256 ILE A N 1
ATOM 1928 C CA . ILE A 1 284 ? 131.19700 69.20300 96.68000 1.000 47.66593 256 ILE A CA 1
ATOM 1929 C C . ILE A 1 284 ? 132.00200 68.61900 97.83000 1.000 47.66593 256 ILE A C 1
ATOM 1930 O O . ILE A 1 284 ? 133.13000 68.14900 97.64000 1.000 47.66593 256 ILE A O 1
ATOM 1935 N N . LEU A 1 285 ? 131.43400 68.61900 99.03700 1.000 53.28808 257 LEU A N 1
ATOM 1936 C CA . LEU A 1 285 ? 132.15000 68.06000 100.17800 1.000 53.28808 257 LEU A CA 1
ATOM 1937 C C . LEU A 1 285 ? 132.44300 66.58000 99.98100 1.000 53.28808 257 LEU A C 1
ATOM 1938 O O . LEU A 1 285 ? 133.55800 66.11700 100.25000 1.000 53.28808 257 LEU A O 1
ATOM 1943 N N . PHE A 1 286 ? 131.45500 65.82100 99.50900 1.000 55.20481 258 PHE A N 1
ATOM 1944 C CA . PHE A 1 286 ? 131.65100 64.39000 99.31600 1.000 55.20481 258 PHE A CA 1
ATOM 1945 C C . PHE A 1 286 ? 132.64200 64.11000 98.20000 1.000 55.20481 258 PHE A C 1
ATOM 1946 O O . PHE A 1 286 ? 133.48500 63.21800 98.32700 1.000 55.20481 258 PHE A O 1
ATOM 1954 N N . ILE A 1 287 ? 132.56000 64.85500 97.09800 1.000 53.37116 259 ILE A N 1
ATOM 1955 C CA . ILE A 1 287 ? 133.52100 64.66300 96.01900 1.000 53.37116 259 ILE A CA 1
ATOM 1956 C C . ILE A 1 287 ? 134.92900 64.92900 96.51800 1.000 53.37116 259 ILE A C 1
ATOM 1957 O O . ILE A 1 287 ? 135.85800 64.16900 96.23300 1.000 53.37116 259 ILE A O 1
ATOM 1962 N N . LYS A 1 288 ? 135.10900 66.00700 97.27900 1.000 54.51990 260 LYS A N 1
ATOM 1963 C CA . LYS A 1 288 ? 136.41800 66.29800 97.84700 1.000 54.51990 260 LYS A CA 1
ATOM 1964 C C . LYS A 1 288 ? 136.87400 65.18000 98.77000 1.000 54.51990 260 LYS A C 1
ATOM 1965 O O . LYS A 1 288 ? 138.05900 64.83700 98.80800 1.000 54.51990 260 LYS A O 1
ATOM 1971 N N . THR A 1 289 ? 135.94100 64.59500 99.51900 1.000 61.26900 261 THR A N 1
ATOM 1972 C CA . THR A 1 289 ? 136.30100 63.54800 100.46500 1.000 61.26900 261 THR A CA 1
ATOM 1973 C C . THR A 1 289 ? 136.61300 62.23300 99.76400 1.000 61.26900 261 THR A C 1
ATOM 1974 O O . THR A 1 289 ? 137.57700 61.54800 100.12100 1.000 61.26900 261 THR A O 1
ATOM 1978 N N . MET A 1 290 ? 135.81700 61.86700 98.76600 1.000 70.29543 262 MET A N 1
ATOM 1979 C CA . MET A 1 290 ? 135.80300 60.50800 98.24500 1.000 70.29543 262 MET A CA 1
ATOM 1980 C C . MET A 1 290 ? 136.75300 60.28300 97.08200 1.000 70.29543 262 MET A C 1
ATOM 1981 O O . MET A 1 290 ? 136.91100 59.13900 96.65200 1.000 70.29543 262 MET A O 1
ATOM 1986 N N . PHE A 1 291 ? 137.39100 61.32000 96.56500 1.000 72.64810 263 PHE A N 1
ATOM 1987 C CA . PHE A 1 291 ? 138.16400 61.22200 95.33500 1.000 72.64810 263 PHE A CA 1
ATOM 1988 C C . PHE A 1 291 ? 139.60900 60.91200 95.69900 1.000 72.64810 263 PHE A C 1
ATOM 1989 O O . PHE A 1 291 ? 140.27500 61.72200 96.34800 1.000 72.64810 263 PHE A O 1
ATOM 1997 N N . HIS A 1 292 ? 140.08700 59.73500 95.29500 1.000 82.77074 264 HIS A N 1
ATOM 1998 C CA . HIS A 1 292 ? 141.42300 59.30800 95.70900 1.000 82.77074 264 HIS A CA 1
ATOM 1999 C C . HIS A 1 292 ? 142.54100 60.17900 95.15400 1.000 82.77074 264 HIS A C 1
ATOM 2000 O O . HIS A 1 292 ? 143.37500 60.64700 95.94900 1.000 82.77074 264 HIS A O 1
ATOM 2007 N N . PRO A 1 293 ? 142.64200 60.43500 93.84500 1.000 78.16745 265 PRO A N 1
ATOM 2008 C CA . PRO A 1 293 ? 143.72000 61.31200 93.37300 1.000 78.16745 265 PRO A CA 1
ATOM 2009 C C . PRO A 1 293 ? 143.41700 62.76000 93.71400 1.000 78.16745 265 PRO A C 1
ATOM 2010 O O . PRO A 1 293 ? 142.83900 63.49000 92.90400 1.000 78.16745 265 PRO A O 1
ATOM 2014 N N . SER A 1 294 ? 143.78900 63.16900 94.92900 1.000 74.92961 266 SER A N 1
ATOM 2015 C CA . SER A 1 294 ? 143.35700 64.45900 95.45500 1.000 74.92961 266 SER A CA 1
ATOM 2016 C C . SER A 1 294 ? 143.79700 65.61200 94.56400 1.000 74.92961 266 SER A C 1
ATOM 2017 O O . SER A 1 294 ? 143.04200 66.57000 94.36100 1.000 74.92961 266 SER A O 1
ATOM 2020 N N . GLU A 1 295 ? 145.00900 65.53900 94.01700 1.000 75.86868 267 GLU A N 1
ATOM 2021 C CA . GLU A 1 295 ? 145.51400 66.63300 93.19800 1.000 75.86868 267 GLU A CA 1
ATOM 2022 C C . GLU A 1 295 ? 144.68600 66.84900 91.94100 1.000 75.86868 267 GLU A C 1
ATOM 2023 O O . GLU A 1 295 ? 144.79300 67.90900 91.31800 1.000 75.86868 267 GLU A O 1
ATOM 2029 N N . LYS A 1 296 ? 143.87000 65.87700 91.55000 1.000 71.26561 268 LYS A N 1
ATOM 2030 C CA . LYS A 1 296 ? 143.01100 66.02100 90.38700 1.000 71.26561 268 LYS A CA 1
ATOM 2031 C C . LYS A 1 296 ? 141.63200 66.55400 90.73100 1.000 71.26561 268 LYS A C 1
ATOM 2032 O O . LYS A 1 296 ? 140.82900 66.77200 89.82200 1.000 71.26561 268 LYS A O 1
ATOM 2038 N N . ILE A 1 297 ? 141.33300 66.76000 92.01200 1.000 65.20134 269 ILE A N 1
ATOM 2039 C CA . ILE A 1 297 ? 140.01500 67.27000 92.38700 1.000 65.20134 269 ILE A CA 1
ATOM 2040 C C . ILE A 1 297 ? 139.73900 68.64400 91.78900 1.000 65.20134 269 ILE A C 1
ATOM 2041 O O . ILE A 1 297 ? 138.65300 68.83500 91.21900 1.000 65.20134 269 ILE A O 1
ATOM 2046 N N . PRO A 1 298 ? 140.63500 69.63200 91.88600 1.000 63.85446 270 PRO A N 1
ATOM 2047 C CA . PRO A 1 298 ? 140.31500 70.94100 91.30000 1.000 63.85446 270 PRO A CA 1
ATOM 2048 C C . PRO A 1 298 ? 140.02800 70.88500 89.81600 1.000 63.85446 270 PRO A C 1
ATOM 2049 O O . PRO A 1 298 ? 139.13200 71.58900 89.33900 1.000 63.85446 270 PRO A O 1
ATOM 2053 N N . HIS A 1 299 ? 140.75600 70.06200 89.06600 1.000 65.46365 271 HIS A N 1
ATOM 2054 C CA . HIS A 1 299 ? 140.49600 69.96600 87.63600 1.000 65.46365 271 HIS A CA 1
ATOM 2055 C C . HIS A 1 299 ? 139.11500 69.38500 87.37000 1.000 65.46365 271 HIS A C 1
ATOM 2056 O O . HIS A 1 299 ? 138.31100 69.98000 86.64500 1.000 65.46365 271 HIS A O 1
ATOM 2063 N N . LEU A 1 300 ? 138.81300 68.24000 87.98200 1.000 61.47046 272 LEU A N 1
ATOM 2064 C CA . LEU A 1 300 ? 137.52900 67.59000 87.75700 1.000 61.47046 272 LEU A CA 1
ATOM 2065 C C . LEU A 1 300 ? 136.37700 68.53500 88.05100 1.000 61.47046 272 LEU A C 1
ATOM 2066 O O . LEU A 1 300 ? 135.50600 68.75100 87.20000 1.000 61.47046 272 LEU A O 1
ATOM 2071 N N . ILE A 1 301 ? 136.38100 69.14500 89.23600 1.000 57.89805 273 ILE A N 1
ATOM 2072 C CA . ILE A 1 301 ? 135.31800 70.08000 89.58700 1.000 57.89805 273 ILE A CA 1
ATOM 2073 C C . ILE A 1 301 ? 135.21400 71.16600 88.53500 1.000 57.89805 273 ILE A C 1
ATOM 2074 O O . ILE A 1 301 ? 134.11300 71.52700 88.10300 1.000 57.89805 273 ILE A O 1
ATOM 2079 N N . SER A 1 302 ? 136.36000 71.67400 88.07900 1.000 57.84218 274 SER A N 1
ATOM 2080 C CA . SER A 1 302 ? 136.35400 72.69800 87.04700 1.000 57.84218 274 SER A CA 1
ATOM 2081 C C . SER A 1 302 ? 135.50900 72.26000 85.86500 1.000 57.84218 274 SER A C 1
ATOM 2082 O O . SER A 1 302 ? 134.57700 72.96100 85.45700 1.000 57.84218 274 SER A O 1
ATOM 2085 N N . SER A 1 303 ? 135.76800 71.05300 85.36000 1.000 59.50638 275 SER A N 1
ATOM 2086 C CA . SER A 1 303 ? 135.01300 70.56500 84.21500 1.000 59.50638 275 SER A CA 1
ATOM 2087 C C . SER A 1 303 ? 133.53200 70.49700 84.53300 1.000 59.50638 275 SER A C 1
ATOM 2088 O O . SER A 1 303 ? 132.69700 70.90600 83.71900 1.000 59.50638 275 SER A O 1
ATOM 2091 N N . VAL A 1 304 ? 133.18700 70.02800 85.73100 1.000 56.07971 276 VAL A N 1
ATOM 2092 C CA . VAL A 1 304 ? 131.78100 69.92300 86.10100 1.000 56.07971 276 VAL A CA 1
ATOM 2093 C C . VAL A 1 304 ? 131.11700 71.28500 86.02500 1.000 56.07971 276 VAL A C 1
ATOM 2094 O O . VAL A 1 304 ? 129.95800 71.40600 85.61400 1.000 56.07971 276 VAL A O 1
ATOM 2098 N N . LEU A 1 305 ? 131.84100 72.33500 86.40700 1.000 54.76252 277 LEU A N 1
ATOM 2099 C CA . LEU A 1 305 ? 131.26100 73.66700 86.33900 1.000 54.76252 277 LEU A CA 1
ATOM 2100 C C . LEU A 1 305 ? 131.12200 74.13600 84.90200 1.000 54.76252 277 LEU A C 1
ATOM 2101 O O . LEU A 1 305 ? 130.15600 74.83000 84.57000 1.000 54.76252 277 LEU A O 1
ATOM 2106 N N . LEU A 1 306 ? 132.05700 73.76000 84.03800 1.000 57.81258 278 LEU A N 1
ATOM 2107 C CA . LEU A 1 306 ? 132.04600 74.20300 82.65400 1.000 57.81258 278 LEU A CA 1
ATOM 2108 C C . LEU A 1 306 ? 131.21100 73.30700 81.75400 1.000 57.81258 278 LEU A C 1
ATOM 2109 O O . LEU A 1 306 ? 131.14000 73.56100 80.55000 1.000 57.81258 278 LEU A O 1
ATOM 2114 N N . ARG A 1 307 ? 130.58700 72.26900 82.30800 1.000 64.01101 279 ARG A N 1
ATOM 2115 C CA . ARG A 1 307 ? 129.78600 71.31800 81.54300 1.000 64.01101 279 ARG A CA 1
ATOM 2116 C C . ARG A 1 307 ? 130.60200 70.67000 80.43500 1.000 64.01101 279 ARG A C 1
ATOM 2117 O O . ARG A 1 307 ? 130.07400 70.33300 79.37700 1.000 64.01101 279 ARG A O 1
ATOM 2125 N N . SER A 1 308 ? 131.89300 70.48800 80.67300 1.000 68.33724 280 SER A N 1
ATOM 2126 C CA . SER A 1 308 ? 132.81300 69.95900 79.68000 1.000 68.33724 280 SER A CA 1
ATOM 2127 C C . SER A 1 308 ? 133.57100 68.77000 80.23600 1.000 68.33724 280 SER A C 1
ATOM 2128 O O . SER A 1 308 ? 134.78300 68.64000 80.05200 1.000 68.33724 280 SER A O 1
ATOM 2131 N N . VAL A 1 309 ? 132.87600 67.89300 80.92600 1.000 76.70303 281 VAL A N 1
ATOM 2132 C CA . VAL A 1 309 ? 133.48700 66.71100 81.51500 1.000 76.70303 281 VAL A CA 1
ATOM 2133 C C . VAL A 1 309 ? 133.42400 65.57000 80.51500 1.000 76.70303 281 VAL A C 1
ATOM 2134 O O . VAL A 1 309 ? 132.42200 65.39200 79.81200 1.000 76.70303 281 VAL A O 1
ATOM 2138 N N . ASP A 1 310 ? 134.50800 64.80800 80.42400 1.000 90.34220 282 ASP A N 1
ATOM 2139 C CA . ASP A 1 310 ? 134.56800 63.66200 79.52800 1.000 90.34220 282 ASP A CA 1
ATOM 2140 C C . ASP A 1 310 ? 134.05900 62.43000 80.26200 1.000 90.34220 282 ASP A C 1
ATOM 2141 O O . ASP A 1 310 ? 134.66600 61.98700 81.24200 1.000 90.34220 282 ASP A O 1
ATOM 2146 N N . CYS A 1 311 ? 132.96000 61.86300 79.76700 1.000 94.52206 283 CYS A N 1
ATOM 2147 C CA . CYS A 1 311 ? 132.32100 60.75000 80.45100 1.000 94.52206 283 CYS A CA 1
ATOM 2148 C C . CYS A 1 311 ? 133.22400 59.52900 80.53200 1.000 94.52206 283 CYS A C 1
ATOM 2149 O O . CYS A 1 311 ? 132.94100 58.61500 81.31100 1.000 94.52206 283 CYS A O 1
ATOM 2152 N N . THR A 1 312 ? 134.29800 59.49200 79.75100 1.000 95.42511 284 THR A N 1
ATOM 2153 C CA . THR A 1 312 ? 135.15000 58.31900 79.64500 1.000 95.42511 284 THR A CA 1
ATOM 2154 C C . THR A 1 312 ? 136.39100 58.38100 80.52400 1.000 95.42511 284 THR A C 1
ATOM 2155 O O . THR A 1 312 ? 137.22200 57.47200 80.45400 1.000 95.42511 284 THR A O 1
ATOM 2159 N N . SER A 1 313 ? 136.55200 59.42000 81.34000 1.000 90.65655 285 SER A N 1
ATOM 2160 C CA . SER A 1 313 ? 137.73400 59.54100 82.17700 1.000 90.65655 285 SER A CA 1
ATOM 2161 C C . SER A 1 313 ? 137.43900 59.62800 83.66600 1.000 90.65655 285 SER A C 1
ATOM 2162 O O . SER A 1 313 ? 138.37400 59.52400 84.46600 1.000 90.65655 285 SER A O 1
ATOM 2165 N N . VAL A 1 314 ? 136.18700 59.82000 84.06100 1.000 83.12129 286 VAL A N 1
ATOM 2166 C CA . VAL A 1 314 ? 135.82600 59.88500 85.47300 1.000 83.12129 286 VAL A CA 1
ATOM 2167 C C . VAL A 1 314 ? 135.82100 58.47100 86.03700 1.000 83.12129 286 VAL A C 1
ATOM 2168 O O . VAL A 1 314 ? 135.60500 57.50900 85.28800 1.000 83.12129 286 VAL A O 1
ATOM 2172 N N . PRO A 1 315 ? 136.06000 58.29200 87.33300 1.000 79.30806 287 PRO A N 1
ATOM 2173 C CA . PRO A 1 315 ? 135.96000 56.95400 87.91800 1.000 79.30806 287 PRO A CA 1
ATOM 2174 C C . PRO A 1 315 ? 134.53300 56.43600 87.85800 1.000 79.30806 287 PRO A C 1
ATOM 2175 O O . PRO A 1 315 ? 133.56600 57.19600 87.78500 1.000 79.30806 287 PRO A O 1
ATOM 2179 N N . GLU A 1 316 ? 134.41500 55.10900 87.88300 1.000 78.90037 288 GLU A N 1
ATOM 2180 C CA . GLU A 1 316 ? 133.12200 54.47500 87.65700 1.000 78.90037 288 GLU A CA 1
ATOM 2181 C C . GLU A 1 316 ? 132.11100 54.86400 88.72500 1.000 78.90037 288 GLU A C 1
ATOM 2182 O O . GLU A 1 316 ? 130.93500 55.09100 88.41900 1.000 78.90037 288 GLU A O 1
ATOM 2188 N N . TRP A 1 317 ? 132.54200 54.93200 89.98300 1.000 73.68606 289 TRP A N 1
ATOM 2189 C CA . TRP A 1 317 ? 131.61400 55.28800 91.04900 1.000 73.68606 289 TRP A CA 1
ATOM 2190 C C . TRP A 1 317 ? 131.03900 56.67800 90.83200 1.000 73.68606 289 TRP A C 1
ATOM 2191 O O . TRP A 1 317 ? 129.86600 56.92600 91.13100 1.000 73.68606 289 TRP A O 1
ATOM 2202 N N . PHE A 1 318 ? 131.84900 57.59800 90.31100 1.000 73.14093 290 PHE A N 1
ATOM 2203 C CA . PHE A 1 318 ? 131.35500 58.94300 90.05000 1.000 73.14093 290 PHE A CA 1
ATOM 2204 C C . PHE A 1 318 ? 130.27800 58.93500 88.98100 1.000 73.14093 290 PHE A C 1
ATOM 2205 O O . PHE A 1 318 ? 129.26100 59.62200 89.10900 1.000 73.14093 290 PHE A O 1
ATOM 2213 N N . MET A 1 319 ? 130.48600 58.17000 87.91200 1.000 78.10001 291 MET A N 1
ATOM 2214 C CA . MET A 1 319 ? 129.46700 58.08100 86.87600 1.000 78.10001 291 MET A CA 1
ATOM 2215 C C . MET A 1 319 ? 128.20300 57.42400 87.40500 1.000 78.10001 291 MET A C 1
ATOM 2216 O O . MET A 1 319 ? 127.09100 57.83100 87.05300 1.000 78.10001 291 MET A O 1
ATOM 2221 N N . SER A 1 320 ? 128.35200 56.40400 88.24700 1.000 75.25524 292 SER A N 1
ATOM 2222 C CA . SER A 1 320 ? 127.18500 55.73300 88.80400 1.000 75.25524 292 SER A CA 1
ATOM 2223 C C . SER A 1 320 ? 126.38400 56.66600 89.69900 1.000 75.25524 292 SER A C 1
ATOM 2224 O O . SER A 1 320 ? 125.15100 56.69800 89.63300 1.000 75.25524 292 SER A O 1
ATOM 2227 N N . SER A 1 321 ? 127.06800 57.43900 90.54000 1.000 74.93087 293 SER A N 1
ATOM 2228 C CA . SER A 1 321 ? 126.40100 58.28200 91.52200 1.000 74.93087 293 SER A CA 1
ATOM 2229 C C . SER A 1 321 ? 126.03900 59.65100 90.96900 1.000 74.93087 293 SER A C 1
ATOM 2230 O O . SER A 1 321 ? 124.97700 60.18900 91.29400 1.000 74.93087 293 SER A O 1
ATOM 2233 N N . CYS A 1 322 ? 126.89900 60.22100 90.13200 1.000 76.06908 294 CYS A N 1
ATOM 2234 C CA . CYS A 1 322 ? 126.71500 61.58500 89.66100 1.000 76.06908 294 CYS A CA 1
ATOM 2235 C C . CYS A 1 322 ? 126.47700 61.61700 88.16000 1.000 76.06908 294 CYS A C 1
ATOM 2236 O O . CYS A 1 322 ? 127.09900 62.41000 87.45000 1.000 76.06908 294 CYS A O 1
ATOM 2239 N N . ARG A 1 323 ? 125.59800 60.74600 87.66500 1.000 75.39885 295 ARG A N 1
ATOM 2240 C CA . ARG A 1 323 ? 125.32800 60.71200 86.23400 1.000 75.39885 295 ARG A CA 1
ATOM 2241 C C . ARG A 1 323 ? 124.83300 62.05500 85.72100 1.000 75.39885 295 ARG A C 1
ATOM 2242 O O . ARG A 1 323 ? 125.15100 62.43900 84.59500 1.000 75.39885 295 ARG A O 1
ATOM 2250 N N . SER A 1 324 ? 124.06000 62.78200 86.52700 1.000 70.59448 296 SER A N 1
ATOM 2251 C CA . SER A 1 324 ? 123.56900 64.08400 86.09200 1.000 70.59448 296 SER A CA 1
ATOM 2252 C C . SER A 1 324 ? 124.70900 65.07400 85.90100 1.000 70.59448 296 SER A C 1
ATOM 2253 O O . SER A 1 324 ? 124.67700 65.89200 84.97800 1.000 70.59448 296 SER A O 1
ATOM 2256 N N . LEU A 1 325 ? 125.71400 65.03200 86.77500 1.000 69.35179 297 LEU A N 1
ATOM 2257 C CA . LEU A 1 325 ? 126.82600 65.96900 86.65700 1.000 69.35179 297 LEU A CA 1
ATOM 2258 C C . LEU A 1 325 ? 127.58200 65.76100 85.35600 1.000 69.35179 297 LEU A C 1
ATOM 2259 O O . LEU A 1 325 ? 127.93900 66.72800 84.67700 1.000 69.35179 297 LEU A O 1
ATOM 2264 N N . CYS A 1 326 ? 127.84000 64.51200 84.99500 1.000 77.56421 298 CYS A N 1
ATOM 2265 C CA . CYS A 1 326 ? 128.33700 64.22300 83.66400 1.000 77.56421 298 CYS A CA 1
ATOM 2266 C C . CYS A 1 326 ? 127.17900 64.23100 82.67300 1.000 77.56421 298 CYS A C 1
ATOM 2267 O O . CYS A 1 326 ? 126.01400 64.37400 83.04300 1.000 77.56421 298 CYS A O 1
ATOM 2270 N N . CYS A 1 327 ? 127.51200 64.09800 81.39200 1.000 84.78087 299 CYS A N 1
ATOM 2271 C CA . CYS A 1 327 ? 126.50700 63.93400 80.34100 1.000 84.78087 299 CYS A CA 1
ATOM 2272 C C . CYS A 1 327 ? 125.45200 65.04000 80.36800 1.000 84.78087 299 CYS A C 1
ATOM 2273 O O . CYS A 1 327 ? 124.30800 64.83700 79.96000 1.000 84.78087 299 CYS A O 1
ATOM 2276 N N . GLY A 1 328 ? 125.82000 66.20500 80.88700 1.000 77.61196 300 GLY A N 1
ATOM 2277 C CA . GLY A 1 328 ? 125.09300 67.43600 80.64600 1.000 77.61196 300 GLY A CA 1
ATOM 2278 C C . GLY A 1 328 ? 123.66700 67.50800 81.17400 1.000 77.61196 300 GLY A C 1
ATOM 2279 O O . GLY A 1 328 ? 123.16200 66.63300 81.87700 1.000 77.61196 300 GLY A O 1
ATOM 2280 N N . ASP A 1 329 ? 123.01700 68.60800 80.78600 1.000 78.05505 301 ASP A N 1
ATOM 2281 C CA . ASP A 1 329 ? 121.60900 68.88100 81.06700 1.000 78.05505 301 ASP A CA 1
ATOM 2282 C C . ASP A 1 329 ? 121.33800 69.00900 82.56800 1.000 78.05505 301 ASP A C 1
ATOM 2283 O O . ASP A 1 329 ? 120.62800 68.20600 83.17400 1.000 78.05505 301 ASP A O 1
ATOM 2288 N N . ILE A 1 330 ? 121.93200 70.03900 83.16700 1.000 63.94824 302 ILE A N 1
ATOM 2289 C CA . ILE A 1 330 ? 121.58000 70.45500 84.51800 1.000 63.94824 302 ILE A CA 1
ATOM 2290 C C . ILE A 1 330 ? 121.17000 71.91800 84.48100 1.000 63.94824 302 ILE A C 1
ATOM 2291 O O . ILE A 1 330 ? 121.65500 72.70000 83.65800 1.000 63.94824 302 ILE A O 1
ATOM 2296 N N . SER A 1 331 ? 120.27000 72.28500 85.38700 1.000 59.67613 303 SER A N 1
ATOM 2297 C CA . SER A 1 331 ? 119.68900 73.61600 85.39700 1.000 59.67613 303 SER A CA 1
ATOM 2298 C C . SER A 1 331 ? 120.75200 74.66300 85.71500 1.000 59.67613 303 SER A C 1
ATOM 2299 O O . SER A 1 331 ? 121.90900 74.35400 86.00000 1.000 59.67613 303 SER A O 1
ATOM 2302 N N . GLN A 1 332 ? 120.35300 75.93200 85.65300 1.000 54.57790 304 GLN A N 1
ATOM 2303 C CA . GLN A 1 332 ? 121.26000 76.99600 86.05600 1.000 54.57790 304 GLN A CA 1
ATOM 2304 C C . GLN A 1 332 ? 121.37000 77.09300 87.56900 1.000 54.57790 304 GLN A C 1
ATOM 2305 O O . GLN A 1 332 ? 122.43300 77.44800 88.08900 1.000 54.57790 304 GLN A O 1
ATOM 2311 N N . SER A 1 333 ? 120.29500 76.76500 88.28800 1.000 50.93962 305 SER A N 1
ATOM 2312 C CA . SER A 1 333 ? 120.37500 76.68300 89.74000 1.000 50.93962 305 SER A CA 1
ATOM 2313 C C . SER A 1 333 ? 121.38500 75.63300 90.16900 1.000 50.93962 305 SER A C 1
ATOM 2314 O O . SER A 1 333 ? 122.11000 75.82100 91.15000 1.000 50.93962 305 SER A O 1
ATOM 2317 N N . ALA A 1 334 ? 121.43900 74.51500 89.45300 1.000 50.23126 306 ALA A N 1
ATOM 2318 C CA . ALA A 1 334 ? 122.38900 73.47000 89.79700 1.000 50.23126 306 ALA A CA 1
ATOM 2319 C C . ALA A 1 334 ? 123.81600 73.98300 89.70900 1.000 50.23126 306 ALA A C 1
ATOM 2320 O O . ALA A 1 334 ? 124.62200 73.76100 90.61600 1.000 50.23126 306 ALA A O 1
ATOM 2322 N N . VAL A 1 335 ? 124.14300 74.69600 88.63500 1.000 46.86593 307 VAL A N 1
ATOM 2323 C CA . VAL A 1 335 ? 125.50200 75.20100 88.48600 1.000 46.86593 307 VAL A CA 1
ATOM 2324 C C . VAL A 1 335 ? 125.78500 76.28000 89.51800 1.000 46.86593 307 VAL A C 1
ATOM 2325 O O . VAL A 1 335 ? 126.89000 76.36000 90.06600 1.000 46.86593 307 VAL A O 1
ATOM 2329 N N . LEU A 1 336 ? 124.79400 77.12500 89.79600 1.000 43.64928 308 LEU A N 1
ATOM 2330 C CA . LEU A 1 336 ? 124.95600 78.15400 90.81400 1.000 43.64928 308 LEU A CA 1
ATOM 2331 C C . LEU A 1 336 ? 125.31200 77.54000 92.16000 1.000 43.64928 308 LEU A C 1
ATOM 2332 O O . LEU A 1 336 ? 126.28900 77.93800 92.80700 1.000 43.64928 308 LEU A O 1
ATOM 2337 N N . PHE A 1 337 ? 124.53800 76.54900 92.59000 1.000 44.23713 309 PHE A N 1
ATOM 2338 C CA . PHE A 1 337 ? 124.78200 75.94300 93.88800 1.000 44.23713 309 PHE A CA 1
ATOM 2339 C C . PHE A 1 337 ? 126.05600 75.11700 93.89300 1.000 44.23713 309 PHE A C 1
ATOM 2340 O O . PHE A 1 337 ? 126.72700 75.02400 94.92400 1.000 44.23713 309 PHE A O 1
ATOM 2348 N N . LEU A 1 338 ? 126.42900 74.53800 92.75700 1.000 44.05127 310 LEU A N 1
ATOM 2349 C CA . LEU A 1 338 ? 127.68600 73.81100 92.70600 1.000 44.05127 310 LEU A CA 1
ATOM 2350 C C . LEU A 1 338 ? 128.87500 74.74300 92.86100 1.000 44.05127 310 LEU A C 1
ATOM 2351 O O . LEU A 1 338 ? 129.83700 74.40700 93.55300 1.000 44.05127 310 LEU A O 1
ATOM 2356 N N . CYS A 1 339 ? 128.84500 75.91800 92.23200 1.000 45.73235 311 CYS A N 1
ATOM 2357 C CA . CYS A 1 339 ? 129.97900 76.82000 92.42000 1.000 45.73235 311 CYS A CA 1
ATOM 2358 C C . CYS A 1 339 ? 129.96700 77.44300 93.80800 1.000 45.73235 311 CYS A C 1
ATOM 2359 O O . CYS A 1 339 ? 131.03300 77.72200 94.37100 1.000 45.73235 311 CYS A O 1
ATOM 2362 N N . GLN A 1 340 ? 128.78400 77.63600 94.39200 1.000 43.75787 312 GLN A N 1
ATOM 2363 C CA . GLN A 1 340 ? 128.72300 78.02000 95.79800 1.000 43.75787 312 GLN A CA 1
ATOM 2364 C C . GLN A 1 340 ? 129.44200 77.00600 96.67000 1.000 43.75787 312 GLN A C 1
ATOM 2365 O O . GLN A 1 340 ? 130.30900 77.36000 97.47500 1.000 43.75787 312 GLN A O 1
ATOM 2371 N N . GLY A 1 341 ? 129.09600 75.73200 96.51600 1.000 42.67803 313 GLY A N 1
ATOM 2372 C CA . GLY A 1 341 ? 129.77200 74.69900 97.27100 1.000 42.67803 313 GLY A CA 1
ATOM 2373 C C . GLY A 1 341 ? 131.25000 74.62500 96.97300 1.000 42.67803 313 GLY A C 1
ATOM 2374 O O . GLY A 1 341 ? 132.04500 74.29200 97.84800 1.000 42.67803 313 GLY A O 1
ATOM 2375 N N . THR A 1 342 ? 131.63800 74.91600 95.73500 1.000 44.78773 314 THR A N 1
ATOM 2376 C CA . THR A 1 342 ? 133.05200 74.93000 95.38500 1.000 44.78773 314 THR A CA 1
ATOM 2377 C C . THR A 1 342 ? 133.80100 75.96700 96.19800 1.000 44.78773 314 THR A C 1
ATOM 2378 O O . THR A 1 342 ? 134.87700 75.69600 96.73800 1.000 44.78773 314 THR A O 1
ATOM 2382 N N . LEU A 1 343 ? 133.25000 77.17300 96.28000 1.000 44.75994 315 LEU A N 1
ATOM 2383 C CA . LEU A 1 343 ? 133.90900 78.22000 97.05100 1.000 44.75994 315 LEU A CA 1
ATOM 2384 C C . LEU A 1 343 ? 133.91100 77.89300 98.53500 1.000 44.75994 315 LEU A C 1
ATOM 2385 O O . LEU A 1 343 ? 134.91400 78.10800 99.22100 1.000 44.75994 315 LEU A O 1
ATOM 2390 N N . ALA A 1 344 ? 132.80300 77.36000 99.04600 1.000 47.86551 316 ALA A N 1
ATOM 2391 C CA . ALA A 1 344 ? 132.67400 77.18900 100.48800 1.000 47.86551 316 ALA A CA 1
ATOM 2392 C C . ALA A 1 344 ? 133.51900 76.03500 101.01000 1.000 47.86551 316 ALA A C 1
ATOM 2393 O O . ALA A 1 344 ? 134.17500 76.16600 102.04700 1.000 47.86551 316 ALA A O 1
ATOM 2395 N N . MET A 1 345 ? 133.53100 74.90400 100.31200 1.000 49.94350 317 MET A N 1
ATOM 2396 C CA . MET A 1 345 ? 133.97000 73.64200 100.89300 1.000 49.94350 317 MET A CA 1
ATOM 2397 C C . MET A 1 345 ? 135.33500 73.18400 100.40000 1.000 49.94350 317 MET A C 1
ATOM 2398 O O . MET A 1 345 ? 135.62700 71.99100 100.42700 1.000 49.94350 317 MET A O 1
ATOM 2403 N N . LEU A 1 346 ? 136.18400 74.09800 99.95700 1.000 53.89047 318 LEU A N 1
ATOM 2404 C CA . LEU A 1 346 ? 137.52600 73.73300 99.53500 1.000 53.89047 318 LEU A CA 1
ATOM 2405 C C . LEU A 1 346 ? 138.54400 74.58500 100.27400 1.000 53.89047 318 LEU A C 1
ATOM 2406 O O . LEU A 1 346 ? 138.24300 75.69300 100.71800 1.000 53.89047 318 LEU A O 1
ATOM 2411 N N . ASP A 1 347 ? 139.75300 74.05400 100.40900 1.000 62.17001 319 ASP A N 1
ATOM 2412 C CA . ASP A 1 347 ? 140.81000 74.72400 101.16000 1.000 62.17001 319 ASP A CA 1
ATOM 2413 C C . ASP A 1 347 ? 141.52200 75.69900 100.23700 1.000 62.17001 319 ASP A C 1
ATOM 2414 O O . ASP A 1 347 ? 142.36300 75.30700 99.42900 1.000 62.17001 319 ASP A O 1
ATOM 2419 N N . TRP A 1 348 ? 141.19400 76.97900 100.36400 1.000 55.09980 320 TRP A N 1
ATOM 2420 C CA . TRP A 1 348 ? 141.84000 77.99400 99.54800 1.000 55.09980 320 TRP A CA 1
ATOM 2421 C C . TRP A 1 348 ? 143.09400 78.55500 100.19100 1.000 55.09980 320 TRP A C 1
ATOM 2422 O O . TRP A 1 348 ? 144.01000 78.97200 99.47700 1.000 55.09980 320 TRP A O 1
ATOM 2433 N N . GLN A 1 349 ? 143.16300 78.56900 101.51600 1.000 65.27700 321 GLN A N 1
ATOM 2434 C CA . GLN A 1 349 ? 144.34600 79.08000 102.18300 1.000 65.27700 321 GLN A CA 1
ATOM 2435 C C . GLN A 1 349 ? 145.50700 78.10600 102.04000 1.000 65.27700 321 GLN A C 1
ATOM 2436 O O . GLN A 1 349 ? 145.33000 76.91100 101.79600 1.000 65.27700 321 GLN A O 1
ATOM 2442 N N . ASN A 1 350 ? 146.71500 78.64700 102.18000 1.000 75.46039 322 ASN A N 1
ATOM 2443 C CA . ASN A 1 350 ? 147.98500 77.93000 102.18300 1.000 75.46039 322 ASN A CA 1
ATOM 2444 C C . ASN A 1 350 ? 148.36900 77.39100 100.81400 1.000 75.46039 322 ASN A C 1
ATOM 2445 O O . ASN A 1 350 ? 149.43600 76.78400 100.68500 1.000 75.46039 322 ASN A O 1
ATOM 2450 N N . GLY A 1 351 ? 147.55000 77.59600 99.78900 1.000 75.31573 323 GLY A N 1
ATOM 2451 C CA . GLY A 1 351 ? 147.89000 77.11300 98.46100 1.000 75.31573 323 GLY A CA 1
ATOM 2452 C C . GLY A 1 351 ? 147.98800 75.60800 98.36700 1.000 75.31573 323 GLY A C 1
ATOM 2453 O O . GLY A 1 351 ? 148.89300 75.08600 97.70500 1.000 75.31573 323 GLY A O 1
ATOM 2454 N N . SER A 1 352 ? 147.07700 74.89300 99.02700 1.000 74.37023 324 SER A N 1
ATOM 2455 C CA . SER A 1 352 ? 147.09400 73.43700 98.96000 1.000 74.37023 324 SER A CA 1
ATOM 2456 C C . SER A 1 352 ? 146.79400 72.94100 97.55300 1.000 74.37023 324 SER A C 1
ATOM 2457 O O . SER A 1 352 ? 147.43600 72.00300 97.07000 1.000 74.37023 324 SER A O 1
ATOM 2460 N N . MET A 1 353 ? 145.82200 73.55500 96.88000 1.000 72.93826 325 MET A N 1
ATOM 2461 C CA . MET A 1 353 ? 145.41800 73.09000 95.56200 1.000 72.93826 325 MET A CA 1
ATOM 2462 C C . MET A 1 353 ? 146.33300 73.58400 94.45000 1.000 72.93826 325 MET A C 1
ATOM 2463 O O . MET A 1 353 ? 146.31000 73.01700 93.35400 1.000 72.93826 325 MET A O 1
ATOM 2468 N N . GLY A 1 354 ? 147.13400 74.61500 94.70300 1.000 73.86866 326 GLY A N 1
ATOM 2469 C CA . GLY A 1 354 ? 148.13500 75.02800 93.74100 1.000 73.86866 326 GLY A CA 1
ATOM 2470 C C . GLY A 1 354 ? 147.56300 75.64400 92.47400 1.000 73.86866 326 GLY A C 1
ATOM 2471 O O . GLY A 1 354 ? 146.50700 76.29300 92.46800 1.000 73.86866 326 GLY A O 1
ATOM 2472 N N . ARG A 1 355 ? 148.29400 75.43400 91.37700 1.000 75.65630 327 ARG A N 1
ATOM 2473 C CA . ARG A 1 355 ? 147.94400 76.06100 90.10800 1.000 75.65630 327 ARG A CA 1
ATOM 2474 C C . ARG A 1 355 ? 146.56600 75.62800 89.64000 1.000 75.65630 327 ARG A C 1
ATOM 2475 O O . ARG A 1 355 ? 145.80900 76.43100 89.08100 1.000 75.65630 327 ARG A O 1
ATOM 2483 N N . SER A 1 356 ? 146.22900 74.35700 89.84100 1.000 69.93536 328 SER A N 1
ATOM 2484 C CA . SER A 1 356 ? 144.89200 73.89700 89.49700 1.000 69.93536 328 SER A CA 1
ATOM 2485 C C . SER A 1 356 ? 143.84300 74.61600 90.32900 1.000 69.93536 328 SER A C 1
ATOM 2486 O O . SER A 1 356 ? 142.75400 74.92400 89.83700 1.000 69.93536 328 SER A O 1
ATOM 2489 N N . GLY A 1 357 ? 144.15900 74.90600 91.58900 1.000 67.52787 329 GLY A N 1
ATOM 2490 C CA . GLY A 1 357 ? 143.24300 75.68400 92.40300 1.000 67.52787 329 GLY A CA 1
ATOM 2491 C C . GLY A 1 357 ? 143.03500 77.08400 91.86400 1.000 67.52787 329 GLY A C 1
ATOM 2492 O O . GLY A 1 357 ? 141.91000 77.58900 91.83300 1.000 67.52787 329 GLY A O 1
ATOM 2493 N N . GLU A 1 358 ? 144.11500 77.73300 91.43200 1.000 68.87768 330 GLU A N 1
ATOM 2494 C CA . GLU A 1 358 ? 143.97400 79.06600 90.85400 1.000 68.87768 330 GLU A CA 1
ATOM 2495 C C . GLU A 1 358 ? 143.14200 79.02800 89.57800 1.000 68.87768 330 GLU A C 1
ATOM 2496 O O . GLU A 1 358 ? 142.28300 79.89500 89.35100 1.000 68.87768 330 GLU A O 1
ATOM 2502 N N . ALA A 1 359 ? 143.38300 78.02700 88.73500 1.000 62.70759 331 ALA A N 1
ATOM 2503 C CA . ALA A 1 359 ? 142.58500 77.88100 87.52600 1.000 62.70759 331 ALA A CA 1
ATOM 2504 C C . ALA A 1 359 ? 141.12000 77.66700 87.86600 1.000 62.70759 331 ALA A C 1
ATOM 2505 O O . ALA A 1 359 ? 140.23500 78.20400 87.19200 1.000 62.70759 331 ALA A O 1
ATOM 2507 N N . LEU A 1 360 ? 140.84400 76.88100 88.90600 1.000 57.27606 332 LEU A N 1
ATOM 2508 C CA . LEU A 1 360 ? 139.46600 76.67000 89.33100 1.000 57.27606 332 LEU A CA 1
ATOM 2509 C C . LEU A 1 360 ? 138.83600 77.96900 89.80400 1.000 57.27606 332 LEU A C 1
ATOM 2510 O O . LEU A 1 360 ? 137.65300 78.22100 89.55600 1.000 57.27606 332 LEU A O 1
ATOM 2515 N N . LEU A 1 361 ? 139.60600 78.79800 90.50300 1.000 54.05489 333 LEU A N 1
ATOM 2516 C CA . LEU A 1 361 ? 139.09800 80.09500 90.93400 1.000 54.05489 333 LEU A CA 1
ATOM 2517 C C . LEU A 1 361 ? 138.67400 80.93800 89.73900 1.000 54.05489 333 LEU A C 1
ATOM 2518 O O . LEU A 1 361 ? 137.56300 81.48700 89.70300 1.000 54.05489 333 LEU A O 1
ATOM 2523 N N . LEU A 1 362 ? 139.54600 81.03300 88.73700 1.000 57.31686 334 LEU A N 1
ATOM 2524 C CA . LEU A 1 362 ? 139.21500 81.83400 87.56200 1.000 57.31686 334 LEU A CA 1
ATOM 2525 C C . LEU A 1 362 ? 138.02400 81.25100 86.80700 1.000 57.31686 334 LEU A C 1
ATOM 2526 O O . LEU A 1 362 ? 137.16300 81.99400 86.31800 1.000 57.31686 334 LEU A O 1
ATOM 2531 N N . ASP A 1 363 ? 137.95500 79.92400 86.70300 1.000 57.22222 335 ASP A N 1
ATOM 2532 C CA . ASP A 1 363 ? 136.83500 79.29500 86.01300 1.000 57.22222 335 ASP A CA 1
ATOM 2533 C C . ASP A 1 363 ? 135.52500 79.54600 86.74000 1.000 57.22222 335 ASP A C 1
ATOM 2534 O O . ASP A 1 363 ? 134.48600 79.76000 86.10800 1.000 57.22222 335 ASP A O 1
ATOM 2539 N N . THR A 1 364 ? 135.54800 79.50100 88.07000 1.000 51.01582 336 THR A N 1
ATOM 2540 C CA . THR A 1 364 ? 134.34400 79.80200 88.82900 1.000 51.01582 336 THR A CA 1
ATOM 2541 C C . THR A 1 364 ? 133.90700 81.23400 88.59300 1.000 51.01582 336 THR A C 1
ATOM 2542 O O . THR A 1 364 ? 132.71100 81.51300 88.46700 1.000 51.01582 336 THR A O 1
ATOM 2546 N N . ALA A 1 365 ? 134.86600 82.15900 88.53300 1.000 50.51979 337 ALA A N 1
ATOM 2547 C CA . ALA A 1 365 ? 134.52200 83.54500 88.23400 1.000 50.51979 337 ALA A CA 1
ATOM 2548 C C . ALA A 1 365 ? 133.85300 83.65500 86.87500 1.000 50.51979 337 ALA A C 1
ATOM 2549 O O . ALA A 1 365 ? 132.83400 84.34000 86.71800 1.000 50.51979 337 ALA A O 1
ATOM 2551 N N . HIS A 1 366 ? 134.41600 82.97800 85.87800 1.000 51.28567 338 HIS A N 1
ATOM 2552 C CA . HIS A 1 366 ? 133.85200 83.02800 84.53700 1.000 51.28567 338 HIS A CA 1
ATOM 2553 C C . HIS A 1 366 ? 132.43300 82.47400 84.51300 1.000 51.28567 338 HIS A C 1
ATOM 2554 O O . HIS A 1 366 ? 131.53300 83.07000 83.90900 1.000 51.28567 338 HIS A O 1
ATOM 2561 N N . VAL A 1 367 ? 132.21100 81.34400 85.18200 1.000 47.73815 339 VAL A N 1
ATOM 2562 C CA . VAL A 1 367 ? 130.88300 80.74100 85.21000 1.000 47.73815 339 VAL A CA 1
ATOM 2563 C C . VAL A 1 367 ? 129.89400 81.65400 85.91600 1.000 47.73815 339 VAL A C 1
ATOM 2564 O O . VAL A 1 367 ? 128.74200 81.79700 85.49200 1.000 47.73815 339 VAL A O 1
ATOM 2568 N N . LEU A 1 368 ? 130.32000 82.27200 87.01500 1.000 45.65394 340 LEU A N 1
ATOM 2569 C CA . LEU A 1 368 ? 129.43400 83.16200 87.75100 1.000 45.65394 340 LEU A CA 1
ATOM 2570 C C . LEU A 1 368 ? 129.03200 84.35900 86.90600 1.000 45.65394 340 LEU A C 1
ATOM 2571 O O . LEU A 1 368 ? 127.86200 84.76000 86.89600 1.000 45.65394 340 LEU A O 1
ATOM 2576 N N . PHE A 1 369 ? 129.98800 84.94100 86.18400 1.000 47.65244 341 PHE A N 1
ATOM 2577 C CA . PHE A 1 369 ? 129.65700 86.07300 85.32900 1.000 47.65244 341 PHE A CA 1
ATOM 2578 C C . PHE A 1 369 ? 128.72700 85.65700 84.20300 1.000 47.65244 341 PHE A C 1
ATOM 2579 O O . PHE A 1 369 ? 127.81400 86.40400 83.84000 1.000 47.65244 341 PHE A O 1
ATOM 2587 N N . THR A 1 370 ? 128.93500 84.46700 83.64300 1.000 47.58579 342 THR A N 1
ATOM 2588 C CA . THR A 1 370 ? 128.00900 83.97800 82.63100 1.000 47.58579 342 THR A CA 1
ATOM 2589 C C . THR A 1 370 ? 126.60300 83.83800 83.19300 1.000 47.58579 342 THR A C 1
ATOM 2590 O O . THR A 1 370 ? 125.62800 84.24100 82.55300 1.000 47.58579 342 THR A O 1
ATOM 2594 N N . LEU A 1 371 ? 126.47700 83.28500 84.39800 1.000 49.34124 343 LEU A N 1
ATOM 2595 C CA . LEU A 1 371 ? 125.15600 83.11700 84.99700 1.000 49.34124 343 LEU A CA 1
ATOM 2596 C C . LEU A 1 371 ? 124.50900 84.44600 85.34600 1.000 49.34124 343 LEU A C 1
ATOM 2597 O O . LEU A 1 371 ? 123.27900 84.53700 85.38900 1.000 49.34124 343 LEU A O 1
ATOM 2602 N N . SER A 1 372 ? 125.30900 85.47300 85.62400 1.000 49.14112 344 SER A N 1
ATOM 2603 C CA . SER A 1 372 ? 124.73900 86.74400 86.06000 1.000 49.14112 344 SER A CA 1
ATOM 2604 C C . SER A 1 372 ? 123.81300 87.33100 85.00600 1.000 49.14112 344 SER A C 1
ATOM 2605 O O . SER A 1 372 ? 122.79100 87.93800 85.33700 1.000 49.14112 344 SER A O 1
ATOM 2608 N N . SER A 1 373 ? 124.15500 87.16700 83.73100 1.000 50.94465 345 SER A N 1
ATOM 2609 C CA . SER A 1 373 ? 123.34600 87.73600 82.66500 1.000 50.94465 345 SER A CA 1
ATOM 2610 C C . SER A 1 373 ? 122.09700 86.92300 82.36700 1.000 50.94465 345 SER A C 1
ATOM 2611 O O . SER A 1 373 ? 121.15700 87.45900 81.77700 1.000 50.94465 345 SER A O 1
ATOM 2614 N N . GLN A 1 374 ? 122.05900 85.65500 82.76300 1.000 50.53341 346 GLN A N 1
ATOM 2615 C CA . GLN A 1 374 ? 120.93600 84.78400 82.44300 1.000 50.53341 346 GLN A CA 1
ATOM 2616 C C . GLN A 1 374 ? 119.93000 84.66000 83.57100 1.000 50.53341 346 GLN A C 1
ATOM 2617 O O . GLN A 1 374 ? 118.74600 84.44300 83.30900 1.000 50.53341 346 GLN A O 1
ATOM 2623 N N . ILE A 1 375 ? 120.37400 84.78800 84.81700 1.000 51.62173 347 ILE A N 1
ATOM 2624 C CA . ILE A 1 375 ? 119.48600 84.62500 85.95700 1.000 51.62173 347 ILE A CA 1
ATOM 2625 C C . ILE A 1 375 ? 118.55400 85.82100 86.04700 1.000 51.62173 347 ILE A C 1
ATOM 2626 O O . ILE A 1 375 ? 118.98700 86.97400 85.94200 1.000 51.62173 347 ILE A O 1
ATOM 2631 N N . LYS A 1 376 ? 117.26500 85.55600 86.23600 1.000 54.71440 348 LYS A N 1
ATOM 2632 C CA . LYS A 1 376 ? 116.29600 86.62600 86.39400 1.000 54.71440 348 LYS A CA 1
ATOM 2633 C C . LYS A 1 376 ? 115.37000 86.45200 87.58600 1.000 54.71440 348 LYS A C 1
ATOM 2634 O O . LYS A 1 376 ? 114.68700 87.41300 87.95200 1.000 54.71440 348 LYS A O 1
ATOM 2640 N N . GLU A 1 377 ? 115.31700 85.28000 88.19300 1.000 58.45267 349 GLU A N 1
ATOM 2641 C CA . GLU A 1 377 ? 114.50200 85.08400 89.38200 1.000 58.45267 349 GLU A CA 1
ATOM 2642 C C . GLU A 1 377 ? 115.07700 85.89700 90.53600 1.000 58.45267 349 GLU A C 1
ATOM 2643 O O . GLU A 1 377 ? 116.29700 85.91400 90.72200 1.000 58.45267 349 GLU A O 1
ATOM 2649 N N . PRO A 1 378 ? 114.24800 86.59700 91.31300 1.000 55.18275 350 PRO A N 1
ATOM 2650 C CA . PRO A 1 378 ? 114.79600 87.40900 92.41600 1.000 55.18275 350 PRO A CA 1
ATOM 2651 C C . PRO A 1 378 ? 115.62800 86.62900 93.42300 1.000 55.18275 350 PRO A C 1
ATOM 2652 O O . PRO A 1 378 ? 116.75500 87.03600 93.74700 1.000 55.18275 350 PRO A O 1
ATOM 2656 N N . THR A 1 379 ? 115.09900 85.52100 93.94000 1.000 53.97702 351 THR A N 1
ATOM 2657 C CA . THR A 1 379 ? 115.82900 84.76200 94.94700 1.000 53.97702 351 THR A CA 1
ATOM 2658 C C . THR A 1 379 ? 117.13800 84.23200 94.38900 1.000 53.97702 351 THR A C 1
ATOM 2659 O O . THR A 1 379 ? 118.15700 84.19800 95.08900 1.000 53.97702 351 THR A O 1
ATOM 2663 N N . LEU A 1 380 ? 117.13400 83.81700 93.12800 1.000 49.79736 352 LEU A N 1
ATOM 2664 C CA . LEU A 1 380 ? 118.37500 83.37800 92.51600 1.000 49.79736 352 LEU A CA 1
ATOM 2665 C C . LEU A 1 380 ? 119.36300 84.52500 92.38500 1.000 49.79736 352 LEU A C 1
ATOM 2666 O O . LEU A 1 380 ? 120.57200 84.31400 92.50100 1.000 49.79736 352 LEU A O 1
ATOM 2671 N N . GLU A 1 381 ? 118.87400 85.74400 92.16400 1.000 52.35166 353 GLU A N 1
ATOM 2672 C CA . GLU A 1 381 ? 119.76700 86.89600 92.13100 1.000 52.35166 353 GLU A CA 1
ATOM 2673 C C . GLU A 1 381 ? 120.40400 87.13700 93.49100 1.000 52.35166 353 GLU A C 1
ATOM 2674 O O . GLU A 1 381 ? 121.60100 87.43500 93.58500 1.000 52.35166 353 GLU A O 1
ATOM 2680 N N . MET A 1 382 ? 119.62000 87.00700 94.56000 1.000 50.82147 354 MET A N 1
ATOM 2681 C CA . MET A 1 382 ? 120.18200 87.14500 95.89900 1.000 50.82147 354 MET A CA 1
ATOM 2682 C C . MET A 1 382 ? 121.24700 86.08900 96.15900 1.000 50.82147 354 MET A C 1
ATOM 2683 O O . MET A 1 382 ? 122.32300 86.38600 96.70200 1.000 50.82147 354 MET A O 1
ATOM 2688 N N . PHE A 1 383 ? 120.96900 84.85000 95.76300 1.000 45.19145 355 PHE A N 1
ATOM 2689 C CA . PHE A 1 383 ? 121.95400 83.79000 95.92200 1.000 45.19145 355 PHE A CA 1
ATOM 2690 C C . PHE A 1 383 ? 123.22100 84.10200 95.15100 1.000 45.19145 355 PHE A C 1
ATOM 2691 O O . PHE A 1 383 ? 124.33100 83.86600 95.63800 1.000 45.19145 355 PHE A O 1
ATOM 2699 N N . LEU A 1 384 ? 123.07700 84.62600 93.93800 1.000 42.34580 356 LEU A N 1
ATOM 2700 C CA . LEU A 1 384 ? 124.24900 84.93100 93.13300 1.000 42.34580 356 LEU A CA 1
ATOM 2701 C C . LEU A 1 384 ? 125.08000 86.03000 93.76900 1.000 42.34580 356 LEU A C 1
ATOM 2702 O O . LEU A 1 384 ? 126.31200 86.00100 93.70400 1.000 42.34580 356 LEU A O 1
ATOM 2707 N N . SER A 1 385 ? 124.42900 87.01500 94.38000 1.000 40.73278 357 SER A N 1
ATOM 2708 C CA . SER A 1 385 ? 125.17900 88.05200 95.08100 1.000 40.73278 357 SER A CA 1
ATOM 2709 C C . SER A 1 385 ? 125.98400 87.46800 96.22600 1.000 40.73278 357 SER A C 1
ATOM 2710 O O . SER A 1 385 ? 127.16800 87.79300 96.40500 1.000 40.73278 357 SER A O 1
ATOM 2713 N N . ARG A 1 386 ? 125.35600 86.60100 97.02000 1.000 41.60433 358 ARG A N 1
ATOM 2714 C CA . ARG A 1 386 ? 126.09200 85.96500 98.10400 1.000 41.60433 358 ARG A CA 1
ATOM 2715 C C . ARG A 1 386 ? 127.28700 85.19900 97.56900 1.000 41.60433 358 ARG A C 1
ATOM 2716 O O . ARG A 1 386 ? 128.38100 85.25200 98.14100 1.000 41.60433 358 ARG A O 1
ATOM 2724 N N . ILE A 1 387 ? 127.09900 84.48600 96.46300 1.000 39.14192 359 ILE A N 1
ATOM 2725 C CA . ILE A 1 387 ? 128.18500 83.67500 95.93500 1.000 39.14192 359 ILE A CA 1
ATOM 2726 C C . ILE A 1 387 ? 129.29900 84.54000 95.37000 1.000 39.14192 359 ILE A C 1
ATOM 2727 O O . ILE A 1 387 ? 130.47200 84.18000 95.46400 1.000 39.14192 359 ILE A O 1
ATOM 2732 N N . LEU A 1 388 ? 128.97200 85.68300 94.77500 1.000 37.91712 360 LEU A N 1
ATOM 2733 C CA . LEU A 1 388 ? 130.02300 86.57600 94.29600 1.000 37.91712 360 LEU A CA 1
ATOM 2734 C C . LEU A 1 388 ? 130.84100 87.13800 95.45100 1.000 37.91712 360 LEU A C 1
ATOM 2735 O O . LEU A 1 388 ? 132.07200 87.23200 95.36600 1.000 37.91712 360 LEU A O 1
ATOM 2740 N N . ALA A 1 389 ? 130.17700 87.51000 96.54400 1.000 36.74364 361 ALA A N 1
ATOM 2741 C CA . ALA A 1 389 ? 130.92100 87.95200 97.71700 1.000 36.74364 361 ALA A CA 1
ATOM 2742 C C . ALA A 1 389 ? 131.82800 86.84500 98.24000 1.000 36.74364 361 ALA A C 1
ATOM 2743 O O . ALA A 1 389 ? 132.98300 87.09400 98.61600 1.000 36.74364 361 ALA A O 1
ATOM 2745 N N . SER A 1 390 ? 131.32500 85.61300 98.26600 1.000 37.66152 362 SER A N 1
ATOM 2746 C CA . SER A 1 390 ? 132.16000 84.49500 98.68600 1.000 37.66152 362 SER A CA 1
ATOM 2747 C C . SER A 1 390 ? 133.33500 84.30000 97.74200 1.000 37.66152 362 SER A C 1
ATOM 2748 O O . SER A 1 390 ? 134.42700 83.91100 98.16800 1.000 37.66152 362 SER A O 1
ATOM 2751 N N . TRP A 1 391 ? 133.12900 84.55100 96.45200 1.000 38.83127 363 TRP A N 1
ATOM 2752 C CA . TRP A 1 391 ? 134.23800 84.45600 95.51500 1.000 38.83127 363 TRP A CA 1
ATOM 2753 C C . TRP A 1 391 ? 135.30500 85.47400 95.84600 1.000 38.83127 363 TRP A C 1
ATOM 2754 O O . TRP A 1 391 ? 136.49900 85.18500 95.75200 1.000 38.83127 363 TRP A O 1
ATOM 2765 N N . THR A 1 392 ? 134.89500 86.68400 96.21300 1.000 40.37528 364 THR A N 1
ATOM 2766 C CA . THR A 1 392 ? 135.88200 87.68800 96.59400 1.000 40.37528 364 THR A CA 1
ATOM 2767 C C . THR A 1 392 ? 136.65700 87.25500 97.83100 1.000 40.37528 364 THR A C 1
ATOM 2768 O O . THR A 1 392 ? 137.87400 87.45000 97.90500 1.000 40.37528 364 THR A O 1
ATOM 2772 N N . ASN A 1 393 ? 135.97300 86.66600 98.81500 1.000 42.64099 365 ASN A N 1
ATOM 2773 C CA . ASN A 1 393 ? 136.68400 86.15600 99.98900 1.000 42.64099 365 ASN A CA 1
ATOM 2774 C C . ASN A 1 393 ? 137.71100 85.10400 99.60000 1.000 42.64099 365 ASN A C 1
ATOM 2775 O O . ASN A 1 393 ? 138.85400 85.11600 100.07800 1.000 42.64099 365 ASN A O 1
ATOM 2780 N N . SER A 1 394 ? 137.31600 84.16900 98.74000 1.000 44.05290 366 SER A N 1
ATOM 2781 C CA . SER A 1 394 ? 138.24200 83.12500 98.32700 1.000 44.05290 366 SER A CA 1
ATOM 2782 C C . SER A 1 394 ? 139.41000 83.70500 97.55000 1.000 44.05290 366 SER A C 1
ATOM 2783 O O . SER A 1 394 ? 140.53600 83.21400 97.64900 1.000 44.05290 366 SER A O 1
ATOM 2786 N N . ALA A 1 395 ? 139.15900 84.74300 96.75800 1.000 45.96254 367 ALA A N 1
ATOM 2787 C CA . ALA A 1 395 ? 140.24400 85.40200 96.04800 1.000 45.96254 367 ALA A CA 1
ATOM 2788 C C . ALA A 1 395 ? 141.20700 86.06300 97.01800 1.000 45.96254 367 ALA A C 1
ATOM 2789 O O . ALA A 1 395 ? 142.42100 86.03900 96.80500 1.000 45.96254 367 ALA A O 1
ATOM 2791 N N . ILE A 1 396 ? 140.68500 86.66100 98.08900 1.000 47.36981 368 ILE A N 1
ATOM 2792 C CA . ILE A 1 396 ? 141.55600 87.19200 99.13400 1.000 47.36981 368 ILE A CA 1
ATOM 2793 C C . ILE A 1 396 ? 142.45700 86.09300 99.66600 1.000 47.36981 368 ILE A C 1
ATOM 2794 O O . ILE A 1 396 ? 143.67800 86.24700 99.74500 1.000 47.36981 368 ILE A O 1
ATOM 2799 N N . GLN A 1 397 ? 141.86100 84.95900 100.02900 1.000 50.09271 369 GLN A N 1
ATOM 2800 C CA . GLN A 1 397 ? 142.63600 83.89600 100.66000 1.000 50.09271 369 GLN A CA 1
ATOM 2801 C C . GLN A 1 397 ? 143.68300 83.32800 99.71400 1.000 50.09271 369 GLN A C 1
ATOM 2802 O O . GLN A 1 397 ? 144.81800 83.06400 100.12200 1.000 50.09271 369 GLN A O 1
ATOM 2808 N N . VAL A 1 398 ? 143.32100 83.11900 98.45200 1.000 52.31180 370 VAL A N 1
ATOM 2809 C CA . VAL A 1 398 ? 144.28300 82.60800 97.48300 1.000 52.31180 370 VAL A CA 1
ATOM 2810 C C . VAL A 1 398 ? 145.39700 83.61200 97.26200 1.000 52.31180 370 VAL A C 1
ATOM 2811 O O . VAL A 1 398 ? 146.57600 83.25300 97.18700 1.000 52.31180 370 VAL A O 1
ATOM 2815 N N . LEU A 1 399 ? 145.04200 84.88700 97.16600 1.000 55.26291 371 LEU A N 1
ATOM 2816 C CA . LEU A 1 399 ? 145.95800 85.93600 96.76100 1.000 55.26291 371 LEU A CA 1
ATOM 2817 C C . LEU A 1 399 ? 147.00600 86.23900 97.81600 1.000 55.26291 371 LEU A C 1
ATOM 2818 O O . LEU A 1 399 ? 147.97200 86.94600 97.51800 1.000 55.26291 371 LEU A O 1
ATOM 2823 N N . GLU A 1 400 ? 146.84500 85.72200 99.02900 1.000 61.65107 372 GLU A N 1
ATOM 2824 C CA . GLU A 1 400 ? 147.79500 85.98800 100.09600 1.000 61.65107 372 GLU A CA 1
ATOM 2825 C C . GLU A 1 400 ? 149.08400 85.19700 99.94900 1.000 61.65107 372 GLU A C 1
ATOM 2826 O O . GLU A 1 400 ? 150.08200 85.54800 100.58300 1.000 61.65107 372 GLU A O 1
ATOM 2832 N N . SER A 1 401 ? 149.08600 84.13100 99.15100 1.000 67.76275 373 SER A N 1
ATOM 2833 C CA . SER A 1 401 ? 150.30600 83.37500 98.90200 1.000 67.76275 373 SER A CA 1
ATOM 2834 C C . SER A 1 401 ? 150.38600 82.89600 97.45800 1.000 67.76275 373 SER A C 1
ATOM 2835 O O . SER A 1 401 ? 151.04200 81.89100 97.17200 1.000 67.76275 373 SER A O 1
ATOM 2838 N N . SER A 1 402 ? 149.73700 83.60300 96.53900 1.000 71.87807 374 SER A N 1
ATOM 2839 C CA . SER A 1 402 ? 149.55000 83.10100 95.18800 1.000 71.87807 374 SER A CA 1
ATOM 2840 C C . SER A 1 402 ? 150.82400 83.25300 94.36300 1.000 71.87807 374 SER A C 1
ATOM 2841 O O . SER A 1 402 ? 151.84800 83.76400 94.82200 1.000 71.87807 374 SER A O 1
ATOM 2844 N N . SER A 1 403 ? 150.74900 82.79200 93.12000 1.000 76.63145 375 SER A N 1
ATOM 2845 C CA . SER A 1 403 ? 151.83300 82.91100 92.16500 1.000 76.63145 375 SER A CA 1
ATOM 2846 C C . SER A 1 403 ? 151.80700 84.28100 91.49900 1.000 76.63145 375 SER A C 1
ATOM 2847 O O . SER A 1 403 ? 150.76500 84.94000 91.45100 1.000 76.63145 375 SER A O 1
ATOM 2850 N N . PRO A 1 404 ? 152.94700 84.73800 90.97600 1.000 78.37149 376 PRO A N 1
ATOM 2851 C CA . PRO A 1 404 ? 152.95900 86.03400 90.28000 1.000 78.37149 376 PRO A CA 1
ATOM 2852 C C . PRO A 1 404 ? 152.04400 86.08100 89.07200 1.000 78.37149 376 PRO A C 1
ATOM 2853 O O . PRO A 1 404 ? 151.57900 87.16600 88.70200 1.000 78.37149 376 PRO A O 1
ATOM 2857 N N . SER A 1 405 ? 151.78000 84.94000 88.43500 1.000 77.76628 377 SER A N 1
ATOM 2858 C CA . SER A 1 405 ? 150.88900 84.93300 87.28000 1.000 77.76628 377 SER A CA 1
ATOM 2859 C C . SER A 1 405 ? 149.48100 85.35800 87.66900 1.000 77.76628 377 SER A C 1
ATOM 2860 O O . SER A 1 405 ? 148.82500 86.10300 86.93400 1.000 77.76628 377 SER A O 1
ATOM 2863 N N . LEU A 1 406 ? 148.99800 84.88900 88.81900 1.000 74.22033 378 LEU A N 1
ATOM 2864 C CA . LEU A 1 406 ? 147.65800 85.25300 89.25900 1.000 74.22033 378 LEU A CA 1
ATOM 2865 C C . LEU A 1 406 ? 147.56100 86.73300 89.59800 1.000 74.22033 378 LEU A C 1
ATOM 2866 O O . LEU A 1 406 ? 146.48100 87.32700 89.48300 1.000 74.22033 378 LEU A O 1
ATOM 2871 N N . THR A 1 407 ? 148.67300 87.33900 90.01200 1.000 73.52293 379 THR A N 1
ATOM 2872 C CA . THR A 1 407 ? 148.66200 88.75200 90.36500 1.000 73.52293 379 THR A CA 1
ATOM 2873 C C . THR A 1 407 ? 148.22400 89.60900 89.18700 1.000 73.52293 379 THR A C 1
ATOM 2874 O O . THR A 1 407 ? 147.40100 90.51800 89.34100 1.000 73.52293 379 THR A O 1
ATOM 2878 N N . ASP A 1 408 ? 148.74700 89.32200 87.99700 1.000 76.54497 380 ASP A N 1
ATOM 2879 C CA . ASP A 1 408 ? 148.36800 90.09600 86.82100 1.000 76.54497 380 ASP A CA 1
ATOM 2880 C C . ASP A 1 408 ? 146.88800 89.93900 86.51100 1.000 76.54497 380 ASP A C 1
ATOM 2881 O O . ASP A 1 408 ? 146.22700 90.89700 86.09800 1.000 76.54497 380 ASP A O 1
ATOM 2886 N N . SER A 1 409 ? 146.35100 88.74000 86.70100 1.000 68.55501 381 SER A N 1
ATOM 2887 C CA . SER A 1 409 ? 144.96700 88.47000 86.34700 1.000 68.55501 381 SER A CA 1
ATOM 2888 C C . SER A 1 409 ? 143.98100 88.87700 87.42800 1.000 68.55501 381 SER A C 1
ATOM 2889 O O . SER A 1 409 ? 142.77400 88.83800 87.18100 1.000 68.55501 381 SER A O 1
ATOM 2892 N N . LEU A 1 410 ? 144.45100 89.26000 88.61200 1.000 63.40538 382 LEU A N 1
ATOM 2893 C CA . LEU A 1 410 ? 143.54700 89.64300 89.68500 1.000 63.40538 382 LEU A CA 1
ATOM 2894 C C . LEU A 1 410 ? 143.74200 91.06200 90.19800 1.000 63.40538 382 LEU A C 1
ATOM 2895 O O . LEU A 1 410 ? 143.05200 91.45300 91.14300 1.000 63.40538 382 LEU A O 1
ATOM 2900 N N . ASN A 1 411 ? 144.64300 91.84600 89.61400 1.000 61.53371 383 ASN A N 1
ATOM 2901 C CA . ASN A 1 411 ? 144.81300 93.21500 90.07100 1.000 61.53371 383 ASN A CA 1
ATOM 2902 C C . ASN A 1 411 ? 143.62400 94.06700 89.63800 1.000 61.53371 383 ASN A C 1
ATOM 2903 O O . ASN A 1 411 ? 142.74100 93.62400 88.90400 1.000 61.53371 383 ASN A O 1
ATOM 2908 N N . GLY A 1 412 ? 143.62200 95.32100 90.09000 1.000 58.56389 384 GLY A N 1
ATOM 2909 C CA . GLY A 1 412 ? 142.47700 96.18900 89.88300 1.000 58.56389 384 GLY A CA 1
ATOM 2910 C C . GLY A 1 412 ? 142.20400 96.54200 88.43900 1.000 58.56389 384 GLY A C 1
ATOM 2911 O O . GLY A 1 412 ? 141.08800 96.96000 88.11700 1.000 58.56389 384 GLY A O 1
ATOM 2912 N N . ASN A 1 413 ? 143.19200 96.39200 87.56200 1.000 60.88497 385 ASN A N 1
ATOM 2913 C CA . ASN A 1 413 ? 143.02200 96.69100 86.14900 1.000 60.88497 385 ASN A CA 1
ATOM 2914 C C . ASN A 1 413 ? 142.71400 95.45400 85.32100 1.000 60.88497 385 ASN A C 1
ATOM 2915 O O . ASN A 1 413 ? 142.64000 95.54500 84.09400 1.000 60.88497 385 ASN A O 1
ATOM 2920 N N . SER A 1 414 ? 142.53200 94.30500 85.96100 1.000 57.46667 386 SER A N 1
ATOM 2921 C CA . SER A 1 414 ? 142.22100 93.08700 85.24000 1.000 57.46667 386 SER A CA 1
ATOM 2922 C C . SER A 1 414 ? 140.79100 93.13000 84.71700 1.000 57.46667 386 SER A C 1
ATOM 2923 O O . SER A 1 414 ? 139.99400 93.99900 85.06800 1.000 57.46667 386 SER A O 1
ATOM 2926 N N . SER A 1 415 ? 140.47300 92.17000 83.85200 1.000 52.91091 387 SER A N 1
ATOM 2927 C CA . SER A 1 415 ? 139.12300 92.09200 83.31200 1.000 52.91091 387 SER A CA 1
ATOM 2928 C C . SER A 1 415 ? 138.13700 91.60100 84.36000 1.000 52.91091 387 SER A C 1
ATOM 2929 O O . SER A 1 415 ? 136.98700 92.05200 84.39700 1.000 52.91091 387 SER A O 1
ATOM 2932 N N . ILE A 1 416 ? 138.56700 90.67600 85.21800 1.000 49.43908 388 ILE A N 1
ATOM 2933 C CA . ILE A 1 416 ? 137.67200 90.12500 86.22900 1.000 49.43908 388 ILE A CA 1
ATOM 2934 C C . ILE A 1 416 ? 137.22500 91.21300 87.19100 1.000 49.43908 388 ILE A C 1
ATOM 2935 O O . ILE A 1 416 ? 136.03700 91.34400 87.50500 1.000 49.43908 388 ILE A O 1
ATOM 2940 N N . VAL A 1 417 ? 138.17600 92.00900 87.67800 1.000 48.38979 389 VAL A N 1
ATOM 2941 C CA . VAL A 1 417 ? 137.82800 93.08200 88.59700 1.000 48.38979 389 VAL A CA 1
ATOM 2942 C C . VAL A 1 417 ? 136.99400 94.13500 87.89300 1.000 48.38979 389 VAL A C 1
ATOM 2943 O O . VAL A 1 417 ? 136.12300 94.75500 88.50600 1.000 48.38979 389 VAL A O 1
ATOM 2947 N N . GLY A 1 418 ? 137.23200 94.35600 86.60400 1.000 46.97738 390 GLY A N 1
ATOM 2948 C CA . GLY A 1 418 ? 136.36600 95.24800 85.85800 1.000 46.97738 390 GLY A CA 1
ATOM 2949 C C . GLY A 1 418 ? 134.93100 94.76700 85.83400 1.000 46.97738 390 GLY A C 1
ATOM 2950 O O . GLY A 1 418 ? 134.00300 95.54800 86.04800 1.000 46.97738 390 GLY A O 1
ATOM 2951 N N . ARG A 1 419 ? 134.72800 93.47300 85.59000 1.000 48.68861 391 ARG A N 1
ATOM 2952 C CA . ARG A 1 419 ? 133.37300 92.93300 85.59600 1.000 48.68861 391 ARG A CA 1
ATOM 2953 C C . ARG A 1 419 ? 132.75400 93.01000 86.98400 1.000 48.68861 391 ARG A C 1
ATOM 2954 O O . ARG A 1 419 ? 131.55400 93.26700 87.12300 1.000 48.68861 391 ARG A O 1
ATOM 2962 N N . LEU A 1 420 ? 133.55400 92.78700 88.02300 1.000 42.82006 392 LEU A N 1
ATOM 2963 C CA . LEU A 1 420 ? 133.03000 92.89100 89.38000 1.000 42.82006 392 LEU A CA 1
ATOM 2964 C C . LEU A 1 420 ? 132.60400 94.31400 89.70300 1.000 42.82006 392 LEU A C 1
ATOM 2965 O O . LEU A 1 420 ? 131.55000 94.53100 90.31100 1.000 42.82006 392 LEU A O 1
ATOM 2970 N N . LEU A 1 421 ? 133.41200 95.29700 89.31400 1.000 41.72593 393 LEU A N 1
ATOM 2971 C CA . LEU A 1 421 ? 133.03000 96.68600 89.52000 1.000 41.72593 393 LEU A CA 1
ATOM 2972 C C . LEU A 1 421 ? 131.78100 97.02800 88.72800 1.000 41.72593 393 LEU A C 1
ATOM 2973 O O . LEU A 1 421 ? 130.93200 97.78700 89.19800 1.000 41.72593 393 LEU A O 1
ATOM 2978 N N . GLU A 1 422 ? 131.65900 96.49300 87.51500 1.000 46.36882 394 GLU A N 1
ATOM 2979 C CA . GLU A 1 422 ? 130.43400 96.69700 86.75500 1.000 46.36882 394 GLU A CA 1
ATOM 2980 C C . GLU A 1 422 ? 129.23600 96.14300 87.50400 1.000 46.36882 394 GLU A C 1
ATOM 2981 O O . GLU A 1 422 ? 128.18100 96.78200 87.56300 1.000 46.36882 394 GLU A O 1
ATOM 2987 N N . TYR A 1 423 ? 129.38300 94.95700 88.08900 1.000 38.22944 395 TYR A N 1
ATOM 2988 C CA . TYR A 1 423 ? 128.29800 94.37500 88.86900 1.000 38.22944 395 TYR A CA 1
ATOM 2989 C C . TYR A 1 423 ? 127.92900 95.27300 90.03800 1.000 38.22944 395 TYR A C 1
ATOM 2990 O O . TYR A 1 423 ? 126.74600 95.51300 90.30700 1.000 38.22944 395 TYR A O 1
ATOM 2999 N N . VAL A 1 424 ? 128.93600 95.77900 90.74600 1.000 37.20953 396 VAL A N 1
ATOM 3000 C CA . VAL A 1 424 ? 128.67600 96.61600 91.91200 1.000 37.20953 396 VAL A CA 1
ATOM 3001 C C . VAL A 1 424 ? 127.95400 97.88900 91.50100 1.000 37.20953 396 VAL A C 1
ATOM 3002 O O . VAL A 1 424 ? 126.94100 98.26600 92.09600 1.000 37.20953 396 VAL A O 1
ATOM 3006 N N . TYR A 1 425 ? 128.45200 98.56000 90.46200 1.000 41.50237 397 TYR A N 1
ATOM 3007 C CA . TYR A 1 425 ? 127.82400 99.80000 90.02500 1.000 41.50237 397 TYR A CA 1
ATOM 3008 C C . TYR A 1 425 ? 126.40600 99.54900 89.55700 1.000 41.50237 397 TYR A C 1
ATOM 3009 O O . TYR A 1 425 ? 125.52200 100.38600 89.75300 1.000 41.50237 397 TYR A O 1
ATOM 3018 N N . THR A 1 426 ? 126.17000 98.40700 88.92100 1.000 41.18104 398 THR A N 1
ATOM 3019 C CA . THR A 1 426 ? 124.83000 98.08100 88.47300 1.000 41.18104 398 THR A CA 1
ATOM 3020 C C . THR A 1 426 ? 123.90700 97.74900 89.63000 1.000 41.18104 398 THR A C 1
ATOM 3021 O O . THR A 1 426 ? 122.69400 97.94000 89.51700 1.000 41.18104 398 THR A O 1
ATOM 3025 N N . HIS A 1 427 ? 124.44500 97.28000 90.75100 1.000 40.24585 399 HIS A N 1
ATOM 3026 C CA . HIS A 1 427 ? 123.59300 96.71900 91.78200 1.000 40.24585 399 HIS A CA 1
ATOM 3027 C C . HIS A 1 427 ? 123.59800 97.42600 93.12700 1.000 40.24585 399 HIS A C 1
ATOM 3028 O O . HIS A 1 427 ? 122.84100 96.99900 94.00000 1.000 40.24585 399 HIS A O 1
ATOM 3035 N N . TRP A 1 428 ? 124.39300 98.48000 93.35400 1.000 42.28731 400 TRP A N 1
ATOM 3036 C CA . TRP A 1 428 ? 124.30000 99.05600 94.69200 1.000 42.28731 400 TRP A CA 1
ATOM 3037 C C . TRP A 1 428 ? 122.92700 99.61900 95.04000 1.000 42.28731 400 TRP A C 1
ATOM 3038 O O . TRP A 1 428 ? 122.63300 99.76400 96.22700 1.000 42.28731 400 TRP A O 1
ATOM 3049 N N . GLU A 1 429 ? 122.09300 99.97600 94.07600 1.000 47.75625 401 GLU A N 1
ATOM 3050 C CA . GLU A 1 429 ? 120.77100 100.50500 94.39300 1.000 47.75625 401 GLU A CA 1
ATOM 3051 C C . GLU A 1 429 ? 119.66400 99.52400 94.04200 1.000 47.75625 401 GLU A C 1
ATOM 3052 O O . GLU A 1 429 ? 118.57700 99.91500 93.62300 1.000 47.75625 401 GLU A O 1
ATOM 3058 N N . HIS A 1 430 ? 119.92500 98.24000 94.21900 1.000 46.14058 402 HIS A N 1
ATOM 3059 C CA . HIS A 1 430 ? 118.88800 97.25500 94.01500 1.000 46.14058 402 HIS A CA 1
ATOM 3060 C C . HIS A 1 430 ? 117.83100 97.37900 95.11000 1.000 46.14058 402 HIS A C 1
ATOM 3061 O O . HIS A 1 430 ? 118.14100 97.75700 96.24000 1.000 46.14058 402 HIS A O 1
ATOM 3068 N N . PRO A 1 431 ? 116.56900 97.10400 94.79000 1.000 47.83108 403 PRO A N 1
ATOM 3069 C CA . PRO A 1 431 ? 115.52400 97.18200 95.82000 1.000 47.83108 403 PRO A CA 1
ATOM 3070 C C . PRO A 1 431 ? 115.72300 96.23400 96.99000 1.000 47.83108 403 PRO A C 1
ATOM 3071 O O . PRO A 1 431 ? 115.33600 96.57800 98.11200 1.000 47.83108 403 PRO A O 1
ATOM 3075 N N . LEU A 1 432 ? 116.30200 95.05600 96.77800 1.000 48.40384 404 LEU A N 1
ATOM 3076 C CA . LEU A 1 432 ? 116.47800 94.09300 97.85900 1.000 48.40384 404 LEU A CA 1
ATOM 3077 C C . LEU A 1 432 ? 117.65800 94.47600 98.73900 1.000 48.40384 404 LEU A C 1
ATOM 3078 O O . LEU A 1 432 ? 118.74800 94.75700 98.24100 1.000 48.40384 404 LEU A O 1
ATOM 3083 N N . ASP A 1 433 ? 117.44600 94.45300 100.05300 1.000 46.85617 405 ASP A N 1
ATOM 3084 C CA . ASP A 1 433 ? 118.48600 94.88400 100.97900 1.000 46.85617 405 ASP A CA 1
ATOM 3085 C C . ASP A 1 433 ? 119.67900 93.94100 100.96600 1.000 46.85617 405 ASP A C 1
ATOM 3086 O O . ASP A 1 433 ? 120.83100 94.38300 101.08300 1.000 46.85617 405 ASP A O 1
ATOM 3091 N N . ALA A 1 434 ? 119.42700 92.63900 100.84800 1.000 43.56203 406 ALA A N 1
ATOM 3092 C CA . ALA A 1 434 ? 120.51900 91.67700 100.86300 1.000 43.56203 406 ALA A CA 1
ATOM 3093 C C . ALA A 1 434 ? 121.45600 91.88800 99.68400 1.000 43.56203 406 ALA A C 1
ATOM 3094 O O . ALA A 1 434 ? 122.68000 91.79800 99.83200 1.000 43.56203 406 ALA A O 1
ATOM 3096 N N . LEU A 1 435 ? 120.89700 92.16300 98.50600 1.000 42.07047 407 LEU A N 1
ATOM 3097 C CA . LEU A 1 435 ? 121.70900 92.50100 97.34300 1.000 42.07047 407 LEU A CA 1
ATOM 3098 C C . LEU A 1 435 ? 122.68000 93.62500 97.66000 1.000 42.07047 407 LEU A C 1
ATOM 3099 O O . LEU A 1 435 ? 123.88200 93.52400 97.39500 1.000 42.07047 407 LEU A O 1
ATOM 3104 N N . ARG A 1 436 ? 122.16600 94.71400 98.22400 1.000 39.44605 408 ARG A N 1
ATOM 3105 C CA . ARG A 1 436 ? 123.00000 95.87800 98.47300 1.000 39.44605 408 ARG A CA 1
ATOM 3106 C C . ARG A 1 436 ? 124.07800 95.57700 99.49900 1.000 39.44605 408 ARG A C 1
ATOM 3107 O O . ARG A 1 436 ? 125.23200 95.99800 99.33800 1.000 39.44605 408 ARG A O 1
ATOM 3115 N N . HIS A 1 437 ? 123.73100 94.84900 100.55700 1.000 39.91019 409 HIS A N 1
ATOM 3116 C CA . HIS A 1 437 ? 124.74500 94.52200 101.54900 1.000 39.91019 409 HIS A CA 1
ATOM 3117 C C . HIS A 1 437 ? 125.85100 93.67500 100.93700 1.000 39.91019 409 HIS A C 1
ATOM 3118 O O . HIS A 1 437 ? 127.04500 93.88900 101.20500 1.000 39.91019 409 HIS A O 1
ATOM 3125 N N . GLN A 1 438 ? 125.47800 92.72000 100.09000 1.000 38.08605 410 GLN A N 1
ATOM 3126 C CA . GLN A 1 438 ? 126.49100 91.89200 99.45700 1.000 38.08605 410 GLN A CA 1
ATOM 3127 C C . GLN A 1 438 ? 127.36800 92.71200 98.52500 1.000 38.08605 410 GLN A C 1
ATOM 3128 O O . GLN A 1 438 ? 128.56800 92.45700 98.41800 1.000 38.08605 410 GLN A O 1
ATOM 3134 N N . THR A 1 439 ? 126.79200 93.70100 97.84300 1.000 37.27138 411 THR A N 1
ATOM 3135 C CA . THR A 1 439 ? 127.60900 94.55200 96.98300 1.000 37.27138 411 THR A CA 1
ATOM 3136 C C . THR A 1 439 ? 128.61600 95.34900 97.79600 1.000 37.27138 411 THR A C 1
ATOM 3137 O O . THR A 1 439 ? 129.75200 95.55700 97.35800 1.000 37.27138 411 THR A O 1
ATOM 3141 N N . LYS A 1 440 ? 128.21500 95.81800 98.97600 1.000 37.20955 412 LYS A N 1
ATOM 3142 C CA . LYS A 1 440 ? 129.17300 96.50700 99.83600 1.000 37.20955 412 LYS A CA 1
ATOM 3143 C C . LYS A 1 440 ? 130.32800 95.59100 100.20500 1.000 37.20955 412 LYS A C 1
ATOM 3144 O O . LYS A 1 440 ? 131.50200 95.99800 100.16600 1.000 37.20955 412 LYS A O 1
ATOM 3150 N N . ILE A 1 441 ? 130.01500 94.34400 100.54700 1.000 35.05174 413 ILE A N 1
ATOM 3151 C CA . ILE A 1 441 ? 131.07200 93.38900 100.87300 1.000 35.05174 413 ILE A CA 1
ATOM 3152 C C . ILE A 1 441 ? 131.99400 93.17700 99.67900 1.000 35.05174 413 ILE A C 1
ATOM 3153 O O . ILE A 1 441 ? 133.22500 93.14200 99.81900 1.000 35.05174 413 ILE A O 1
ATOM 3158 N N . MET A 1 442 ? 131.41600 93.03700 98.48600 1.000 37.26107 414 MET A N 1
ATOM 3159 C CA . MET A 1 442 ? 132.22400 92.81900 97.29300 1.000 37.26107 414 MET A CA 1
ATOM 3160 C C . MET A 1 442 ? 133.15500 93.98800 97.03300 1.000 37.26107 414 MET A C 1
ATOM 3161 O O . MET A 1 442 ? 134.31400 93.79000 96.66700 1.000 37.26107 414 MET A O 1
ATOM 3166 N N . PHE A 1 443 ? 132.66300 95.21500 97.18400 1.000 36.75339 415 PHE A N 1
ATOM 3167 C CA . PHE A 1 443 ? 133.50200 96.37800 96.91200 1.000 36.75339 415 PHE A CA 1
ATOM 3168 C C . PHE A 1 443 ? 134.67600 96.44500 97.87600 1.000 36.75339 415 PHE A C 1
ATOM 3169 O O . PHE A 1 443 ? 135.83000 96.66400 97.46900 1.000 36.75339 415 PHE A O 1
ATOM 3177 N N . LYS A 1 444 ? 134.40200 96.25600 99.16500 1.000 39.42364 416 LYS A N 1
ATOM 3178 C CA . LYS A 1 444 ? 135.48900 96.26800 100.13300 1.000 39.42364 416 LYS A CA 1
ATOM 3179 C C . LYS A 1 444 ? 136.52600 95.20500 99.79800 1.000 39.42364 416 LYS A C 1
ATOM 3180 O O . LYS A 1 444 ? 137.74000 95.46300 99.83200 1.000 39.42364 416 LYS A O 1
ATOM 3186 N N . ASN A 1 445 ? 136.06900 94.01000 99.42900 1.000 40.07147 417 ASN A N 1
ATOM 3187 C CA . ASN A 1 445 ? 137.01000 92.94600 99.11400 1.000 40.07147 417 ASN A CA 1
ATOM 3188 C C . ASN A 1 445 ? 137.78000 93.22100 97.83100 1.000 40.07147 417 ASN A C 1
ATOM 3189 O O . ASN A 1 445 ? 138.93200 92.80900 97.71400 1.000 40.07147 417 ASN A O 1
ATOM 3194 N N . LEU A 1 446 ? 137.17000 93.89500 96.85900 1.000 41.68518 418 LEU A N 1
ATOM 3195 C CA . LEU A 1 446 ? 137.89700 94.26300 95.64800 1.000 41.68518 418 LEU A CA 1
ATOM 3196 C C . LEU A 1 446 ? 139.06800 95.16600 95.98000 1.000 41.68518 418 LEU A C 1
ATOM 3197 O O . LEU A 1 446 ? 140.18400 94.98400 95.47200 1.000 41.68518 418 LEU A O 1
ATOM 3202 N N . LEU A 1 447 ? 138.82200 96.16600 96.82200 1.000 45.71483 419 LEU A N 1
ATOM 3203 C CA . LEU A 1 447 ? 139.91600 97.04700 97.21100 1.000 45.71483 419 LEU A CA 1
ATOM 3204 C C . LEU A 1 447 ? 141.00800 96.26800 97.92200 1.000 45.71483 419 LEU A C 1
ATOM 3205 O O . LEU A 1 447 ? 142.20200 96.48200 97.67300 1.000 45.71483 419 LEU A O 1
ATOM 3210 N N . GLN A 1 448 ? 140.62100 95.34100 98.79800 1.000 49.94532 420 GLN A N 1
ATOM 3211 C CA . GLN A 1 448 ? 141.62900 94.53600 99.48200 1.000 49.94532 420 GLN A CA 1
ATOM 3212 C C . GLN A 1 448 ? 142.42800 93.68200 98.50000 1.000 49.94532 420 GLN A C 1
ATOM 3213 O O . GLN A 1 448 ? 143.64400 93.51200 98.65700 1.000 49.94532 420 GLN A O 1
ATOM 3219 N N . MET A 1 449 ? 141.76100 93.13300 97.48200 1.000 52.01214 421 MET A N 1
ATOM 3220 C CA . MET A 1 449 ? 142.45600 92.34200 96.47100 1.000 52.01214 421 MET A CA 1
ATOM 3221 C C . MET A 1 449 ? 143.50600 93.17600 95.76300 1.000 52.01214 421 MET A C 1
ATOM 3222 O O . MET A 1 449 ? 144.64200 92.73200 95.56000 1.000 52.01214 421 MET A O 1
ATOM 3227 N N . HIS A 1 450 ? 143.13900 94.39200 95.36600 1.000 57.89825 422 HIS A N 1
ATOM 3228 C CA . HIS A 1 450 ? 144.11700 95.23400 94.69000 1.000 57.89825 422 HIS A CA 1
ATOM 3229 C C . HIS A 1 450 ? 145.29200 95.54400 95.60100 1.000 57.89825 422 HIS A C 1
ATOM 3230 O O . HIS A 1 450 ? 146.45100 95.49500 95.17000 1.000 57.89825 422 HIS A O 1
ATOM 3237 N N . ARG A 1 451 ? 145.01500 95.85600 96.86900 1.000 59.99757 423 ARG A N 1
ATOM 3238 C CA . ARG A 1 451 ? 146.10600 96.11900 97.80200 1.000 59.99757 423 ARG A CA 1
ATOM 3239 C C . ARG A 1 451 ? 147.05600 94.93900 97.87500 1.000 59.99757 423 ARG A C 1
ATOM 3240 O O . ARG A 1 451 ? 148.27800 95.11700 97.89800 1.000 59.99757 423 ARG A O 1
ATOM 3248 N N . LEU A 1 452 ? 146.51500 93.72500 97.92100 1.000 58.20267 424 LEU A N 1
ATOM 3249 C CA . LEU A 1 452 ? 147.38100 92.55300 97.96800 1.000 58.20267 424 LEU A CA 1
ATOM 3250 C C . LEU A 1 452 ? 148.19200 92.41100 96.68700 1.000 58.20267 424 LEU A C 1
ATOM 3251 O O . LEU A 1 452 ? 149.35400 91.99800 96.72700 1.000 58.20267 424 LEU A O 1
ATOM 3256 N N . THR A 1 453 ? 147.60000 92.74300 95.54000 1.000 63.20579 425 THR A N 1
ATOM 3257 C CA . THR A 1 453 ? 148.33000 92.58800 94.28700 1.000 63.20579 425 THR A CA 1
ATOM 3258 C C . THR A 1 453 ? 149.42700 93.62500 94.10600 1.000 63.20579 425 THR A C 1
ATOM 3259 O O . THR A 1 453 ? 150.39200 93.35700 93.38700 1.000 63.20579 425 THR A O 1
ATOM 3263 N N . VAL A 1 454 ? 149.31600 94.79500 94.73100 1.000 70.13221 426 VAL A N 1
ATOM 3264 C CA . VAL A 1 454 ? 150.31500 95.83500 94.49200 1.000 70.13221 426 VAL A CA 1
ATOM 3265 C C . VAL A 1 454 ? 151.13900 96.07700 95.74700 1.000 70.13221 426 VAL A C 1
ATOM 3266 O O . VAL A 1 454 ? 151.56800 97.20500 96.01000 1.000 70.13221 426 VAL A O 1
ATOM 3270 N N . GLU A 1 455 ? 151.37400 95.01800 96.52500 1.000 81.58036 427 GLU A N 1
ATOM 3271 C CA . GLU A 1 455 ? 152.14600 95.16000 97.75500 1.000 81.58036 427 GLU A CA 1
ATOM 3272 C C . GLU A 1 455 ? 153.53000 95.73700 97.49200 1.000 81.58036 427 GLU A C 1
ATOM 3273 O O . GLU A 1 455 ? 154.11600 96.36900 98.37800 1.000 81.58036 427 GLU A O 1
ATOM 3279 N N . GLY A 1 456 ? 154.06700 95.53700 96.29200 1.000 91.91653 428 GLY A N 1
ATOM 3280 C CA . GLY A 1 456 ? 155.29500 96.20500 95.91400 1.000 91.91653 428 GLY A CA 1
ATOM 3281 C C . GLY A 1 456 ? 155.03900 97.66500 95.60500 1.000 91.91653 428 GLY A C 1
ATOM 3282 O O . GLY A 1 456 ? 155.16100 98.09700 94.45600 1.000 91.91653 428 GLY A O 1
ATOM 3283 N N . ALA A 1 457 ? 154.67800 98.43300 96.62800 1.000 101.24803 429 ALA A N 1
ATOM 3284 C CA . ALA A 1 457 ? 154.27200 99.82100 96.47300 1.000 101.24803 429 ALA A CA 1
ATOM 3285 C C . ALA A 1 457 ? 155.29900 100.74500 97.10900 1.000 101.24803 429 ALA A C 1
ATOM 3286 O O . ALA A 1 457 ? 155.85700 100.43700 98.16700 1.000 101.24803 429 ALA A O 1
ATOM 3288 N N . ASP A 1 458 ? 155.54900 101.87900 96.45400 1.000 109.81397 430 ASP A N 1
ATOM 3289 C CA . ASP A 1 458 ? 156.47700 102.88400 96.96000 1.000 109.81397 430 ASP A CA 1
ATOM 3290 C C . ASP A 1 458 ? 155.75800 103.98200 97.73700 1.000 109.81397 430 ASP A C 1
ATOM 3291 O O . ASP A 1 458 ? 156.03200 104.19100 98.92300 1.000 109.81397 430 ASP A O 1
ATOM 3296 N N . PHE A 1 459 ? 154.83600 104.68500 97.08900 1.000 103.53480 431 PHE A N 1
ATOM 3297 C CA . PHE A 1 459 ? 154.08800 105.76800 97.70900 1.000 103.53480 431 PHE A CA 1
ATOM 3298 C C . PHE A 1 459 ? 152.62700 105.36600 97.85200 1.000 103.53480 431 PHE A C 1
ATOM 3299 O O . PHE A 1 459 ? 152.07200 104.66600 97.00100 1.000 103.53480 431 PHE A O 1
ATOM 3307 N N . VAL A 1 460 ? 152.01500 105.82600 98.94300 1.000 95.19102 432 VAL A N 1
ATOM 3308 C CA . VAL A 1 460 ? 150.72500 105.27300 99.36100 1.000 95.19102 432 VAL A CA 1
ATOM 3309 C C . VAL A 1 460 ? 149.64100 105.42000 98.29900 1.000 95.19102 432 VAL A C 1
ATOM 3310 O O . VAL A 1 460 ? 148.98900 104.41400 97.97500 1.000 95.19102 432 VAL A O 1
ATOM 3314 N N . PRO A 1 461 ? 149.39400 106.60400 97.71500 1.000 86.52842 433 PRO A N 1
ATOM 3315 C CA . PRO A 1 461 ? 148.23800 106.71600 96.81700 1.000 86.52842 433 PRO A CA 1
ATOM 3316 C C . PRO A 1 461 ? 148.44800 105.97100 95.51200 1.000 86.52842 433 PRO A C 1
ATOM 3317 O O . PRO A 1 461 ? 149.19700 106.41600 94.64000 1.000 86.52842 433 PRO A O 1
ATOM 3321 N N . ASP A 1 462 ? 147.78700 104.83000 95.37300 1.000 72.32539 434 ASP A N 1
ATOM 3322 C CA . ASP A 1 462 ? 147.88600 104.05900 94.14700 1.000 72.32539 434 ASP A CA 1
ATOM 3323 C C . ASP A 1 462 ? 147.11100 104.75300 93.03100 1.000 72.32539 434 ASP A C 1
ATOM 3324 O O . ASP A 1 462 ? 146.07100 105.36400 93.28600 1.000 72.32539 434 ASP A O 1
ATOM 3329 N N . PRO A 1 463 ? 147.59300 104.68900 91.79000 1.000 66.40221 435 PRO A N 1
ATOM 3330 C CA . PRO A 1 463 ? 146.84200 105.31400 90.69200 1.000 66.40221 435 PRO A CA 1
ATOM 3331 C C . PRO A 1 463 ? 145.43600 104.77000 90.54300 1.000 66.40221 435 PRO A C 1
ATOM 3332 O O . PRO A 1 463 ? 144.51100 105.52900 90.23300 1.000 66.40221 435 PRO A O 1
ATOM 3336 N N . PHE A 1 464 ? 145.25000 103.46900 90.76100 1.000 61.33185 436 PHE A N 1
ATOM 3337 C CA . PHE A 1 464 ? 143.92000 102.88100 90.65600 1.000 61.33185 436 PHE A CA 1
ATOM 3338 C C . PHE A 1 464 ? 142.98200 103.46600 91.69900 1.000 61.33185 436 PHE A C 1
ATOM 3339 O O . PHE A 1 464 ? 141.83900 103.82700 91.39500 1.000 61.33185 436 PHE A O 1
ATOM 3347 N N . PHE A 1 465 ? 143.45700 103.58000 92.93900 1.000 58.29050 437 PHE A N 1
ATOM 3348 C CA . PHE A 1 465 ? 142.63300 104.14300 94.00000 1.000 58.29050 437 PHE A CA 1
ATOM 3349 C C . PHE A 1 465 ? 142.29000 105.59400 93.71900 1.000 58.29050 437 PHE A C 1
ATOM 3350 O O . PHE A 1 465 ? 141.15400 106.02500 93.93700 1.000 58.29050 437 PHE A O 1
ATOM 3358 N N . VAL A 1 466 ? 143.26500 106.36800 93.24700 1.000 60.62146 438 VAL A N 1
ATOM 3359 C CA . VAL A 1 466 ? 143.02300 107.77600 92.95800 1.000 60.62146 438 VAL A CA 1
ATOM 3360 C C . VAL A 1 466 ? 141.99400 107.92100 91.84900 1.000 60.62146 438 VAL A C 1
ATOM 3361 O O . VAL A 1 466 ? 141.07800 108.74900 91.93300 1.000 60.62146 438 VAL A O 1
ATOM 3365 N N . GLU A 1 467 ? 142.13000 107.12500 90.79000 1.000 60.56071 439 GLU A N 1
ATOM 3366 C CA . GLU A 1 467 ? 141.16500 107.19200 89.70200 1.000 60.56071 439 GLU A CA 1
ATOM 3367 C C . GLU A 1 467 ? 139.77500 106.80900 90.18000 1.000 60.56071 439 GLU A C 1
ATOM 3368 O O . GLU A 1 467 ? 138.78500 107.45400 89.81600 1.000 60.56071 439 GLU A O 1
ATOM 3374 N N . LEU A 1 468 ? 139.68200 105.76400 91.00100 1.000 52.38654 440 LEU A N 1
ATOM 3375 C CA . LEU A 1 468 ? 138.39100 105.36100 91.54000 1.000 52.38654 440 LEU A CA 1
ATOM 3376 C C . LEU A 1 468 ? 137.77600 106.46900 92.37900 1.000 52.38654 440 LEU A C 1
ATOM 3377 O O . LEU A 1 468 ? 136.57600 106.74100 92.27900 1.000 52.38654 440 LEU A O 1
ATOM 3382 N N . THR A 1 469 ? 138.58900 107.12200 93.20800 1.000 51.44480 441 THR A N 1
ATOM 3383 C CA . THR A 1 469 ? 138.09000 108.19800 94.05400 1.000 51.44480 441 THR A CA 1
ATOM 3384 C C . THR A 1 469 ? 137.57100 109.35500 93.22000 1.000 51.44480 441 THR A C 1
ATOM 3385 O O . THR A 1 469 ? 136.49000 109.89200 93.48300 1.000 51.44480 441 THR A O 1
ATOM 3389 N N . GLU A 1 470 ? 138.33300 109.75400 92.20500 1.000 57.02420 442 GLU A N 1
ATOM 3390 C CA . GLU A 1 470 ? 137.89900 110.85700 91.36000 1.000 57.02420 442 GLU A CA 1
ATOM 3391 C C . GLU A 1 470 ? 136.61500 110.51200 90.62900 1.000 57.02420 442 GLU A C 1
ATOM 3392 O O . GLU A 1 470 ? 135.72100 111.35200 90.50300 1.000 57.02420 442 GLU A O 1
ATOM 3398 N N . SER A 1 471 ? 136.50600 109.28200 90.13500 1.000 53.64872 443 SER A N 1
ATOM 3399 C CA . SER A 1 471 ? 135.29000 108.88500 89.44100 1.000 53.64872 443 SER A CA 1
ATOM 3400 C C . SER A 1 471 ? 134.09900 108.85900 90.38500 1.000 53.64872 443 SER A C 1
ATOM 3401 O O . SER A 1 471 ? 132.98300 109.20400 89.99000 1.000 53.64872 443 SER A O 1
ATOM 3404 N N . LEU A 1 472 ? 134.31200 108.44900 91.63400 1.000 45.91660 444 LEU A N 1
ATOM 3405 C CA . LEU A 1 472 ? 133.21300 108.43600 92.59200 1.000 45.91660 444 LEU A CA 1
ATOM 3406 C C . LEU A 1 472 ? 132.78700 109.84200 92.97000 1.000 45.91660 444 LEU A C 1
ATOM 3407 O O . LEU A 1 472 ? 131.59900 110.09600 93.19000 1.000 45.91660 444 LEU A O 1
ATOM 3412 N N . LEU A 1 473 ? 133.73500 110.77100 93.05400 1.000 45.60451 445 LEU A N 1
ATOM 3413 C CA . LEU A 1 473 ? 133.39700 112.13000 93.45000 1.000 45.60451 445 LEU A CA 1
ATOM 3414 C C . LEU A 1 473 ? 132.61200 112.88000 92.38700 1.000 45.60451 445 LEU A C 1
ATOM 3415 O O . LEU A 1 473 ? 132.13300 113.98100 92.66500 1.000 45.60451 445 LEU A O 1
ATOM 3420 N N . ARG A 1 474 ? 132.47100 112.32500 91.18700 1.000 51.45831 446 ARG A N 1
ATOM 3421 C CA . ARG A 1 474 ? 131.65700 112.95300 90.15800 1.000 51.45831 446 ARG A CA 1
ATOM 3422 C C . ARG A 1 474 ? 130.18100 112.63600 90.29200 1.000 51.45831 446 ARG A C 1
ATOM 3423 O O . ARG A 1 474 ? 129.37200 113.25500 89.60000 1.000 51.45831 446 ARG A O 1
ATOM 3431 N N . LEU A 1 475 ? 129.80900 111.69100 91.14200 1.000 47.48883 447 LEU A N 1
ATOM 3432 C CA . LEU A 1 475 ? 128.40400 111.37700 91.30800 1.000 47.48883 447 LEU A CA 1
ATOM 3433 C C . LEU A 1 475 ? 127.70900 112.46200 92.11600 1.000 47.48883 447 LEU A C 1
ATOM 3434 O O . LEU A 1 475 ? 128.33400 113.21800 92.85700 1.000 47.48883 447 LEU A O 1
ATOM 3439 N N . GLU A 1 476 ? 126.39400 112.53200 91.96600 1.000 50.22028 448 GLU A N 1
ATOM 3440 C CA . GLU A 1 476 ? 125.62600 113.45400 92.77500 1.000 50.22028 448 GLU A CA 1
ATOM 3441 C C . GLU A 1 476 ? 125.57300 112.96400 94.21600 1.000 50.22028 448 GLU A C 1
ATOM 3442 O O . GLU A 1 476 ? 125.88600 111.81500 94.52200 1.000 50.22028 448 GLU A O 1
ATOM 3448 N N . TRP A 1 477 ? 125.16400 113.85400 95.10900 1.000 42.88761 449 TRP A N 1
ATOM 3449 C CA . TRP A 1 477 ? 125.14500 113.53100 96.52500 1.000 42.88761 449 TRP A CA 1
ATOM 3450 C C . TRP A 1 477 ? 123.88300 112.80800 96.95600 1.000 42.88761 449 TRP A C 1
ATOM 3451 O O . TRP A 1 477 ? 123.75700 112.48100 98.13700 1.000 42.88761 449 TRP A O 1
ATOM 3462 N N . HIS A 1 478 ? 122.94900 112.55200 96.05200 1.000 49.76277 450 HIS A N 1
ATOM 3463 C CA . HIS A 1 478 ? 121.79200 111.73700 96.37600 1.000 49.76277 450 HIS A CA 1
ATOM 3464 C C . HIS A 1 478 ? 121.97400 110.27900 95.99300 1.000 49.76277 450 HIS A C 1
ATOM 3465 O O . HIS A 1 478 ? 121.05600 109.48300 96.19400 1.000 49.76277 450 HIS A O 1
ATOM 3472 N N . ILE A 1 479 ? 123.12900 109.91100 95.45000 1.000 45.28418 451 ILE A N 1
ATOM 3473 C CA . ILE A 1 479 ? 123.41200 108.52500 95.10000 1.000 45.28418 451 ILE A CA 1
ATOM 3474 C C . ILE A 1 479 ? 123.89100 107.81900 96.36000 1.000 45.28418 451 ILE A C 1
ATOM 3475 O O . ILE A 1 479 ? 124.97500 108.10800 96.86600 1.000 45.28418 451 ILE A O 1
ATOM 3480 N N . LYS A 1 480 ? 123.09400 106.88000 96.86000 1.000 42.29299 452 LYS A N 1
ATOM 3481 C CA . LYS A 1 480 ? 123.39300 106.29900 98.16100 1.000 42.29299 452 LYS A CA 1
ATOM 3482 C C . LYS A 1 480 ? 124.63500 105.42300 98.13400 1.000 42.29299 452 LYS A C 1
ATOM 3483 O O . LYS A 1 480 ? 125.32400 105.30700 99.14900 1.000 42.29299 452 LYS A O 1
ATOM 3489 N N . GLY A 1 481 ? 124.94800 104.80100 97.00000 1.000 40.00173 453 GLY A N 1
ATOM 3490 C CA . GLY A 1 481 ? 126.14700 103.99000 96.94100 1.000 40.00173 453 GLY A CA 1
ATOM 3491 C C . GLY A 1 481 ? 127.42300 104.79200 97.00800 1.000 40.00173 453 GLY A C 1
ATOM 3492 O O . GLY A 1 481 ? 128.47100 104.24700 97.37500 1.000 40.00173 453 GLY A O 1
ATOM 3493 N N . LYS A 1 482 ? 127.35500 106.07300 96.65500 1.000 39.39070 454 LYS A N 1
ATOM 3494 C CA . LYS A 1 482 ? 128.52400 106.93600 96.73600 1.000 39.39070 454 LYS A CA 1
ATOM 3495 C C . LYS A 1 482 ? 129.08300 106.96300 98.14700 1.000 39.39070 454 LYS A C 1
ATOM 3496 O O . LYS A 1 482 ? 130.29900 106.90200 98.34100 1.000 39.39070 454 LYS A O 1
ATOM 3502 N N . TYR A 1 483 ? 128.20600 107.02500 99.14500 1.000 36.54030 455 TYR A N 1
ATOM 3503 C CA . TYR A 1 483 ? 128.65100 107.12900 100.52700 1.000 36.54030 455 TYR A CA 1
ATOM 3504 C C . TYR A 1 483 ? 129.40100 105.88400 100.96900 1.000 36.54030 455 TYR A C 1
ATOM 3505 O O . TYR A 1 483 ? 130.49100 105.97500 101.53800 1.000 36.54030 455 TYR A O 1
ATOM 3514 N N . THR A 1 484 ? 128.83300 104.70700 100.72100 1.000 37.66757 456 THR A N 1
ATOM 3515 C CA . THR A 1 484 ? 129.48100 103.47900 101.16100 1.000 37.66757 456 THR A CA 1
ATOM 3516 C C . THR A 1 484 ? 130.78600 103.24500 100.41600 1.000 37.66757 456 THR A C 1
ATOM 3517 O O . THR A 1 484 ? 131.79800 102.86100 101.02300 1.000 37.66757 456 THR A O 1
ATOM 3521 N N . CYS A 1 485 ? 130.79100 103.47600 99.10300 1.000 39.13651 457 CYS A N 1
ATOM 3522 C CA . CYS A 1 485 ? 132.01800 103.28500 98.34400 1.000 39.13651 457 CYS A CA 1
ATOM 3523 C C . CYS A 1 485 ? 133.09800 104.25200 98.80000 1.000 39.13651 457 CYS A C 1
ATOM 3524 O O . CYS A 1 485 ? 134.26500 103.87000 98.94300 1.000 39.13651 457 CYS A O 1
ATOM 3527 N N . LEU A 1 486 ? 132.72700 105.50600 99.05700 1.000 37.21437 458 LEU A N 1
ATOM 3528 C CA . LEU A 1 486 ? 133.69500 106.46700 99.55800 1.000 37.21437 458 LEU A CA 1
ATOM 3529 C C . LEU A 1 486 ? 134.19200 106.09300 100.94000 1.000 37.21437 458 LEU A C 1
ATOM 3530 O O . LEU A 1 486 ? 135.35200 106.34300 101.25600 1.000 37.21437 458 LEU A O 1
ATOM 3535 N N . GLY A 1 487 ? 133.34300 105.50800 101.78000 1.000 40.03890 459 GLY A N 1
ATOM 3536 C CA . GLY A 1 487 ? 133.81300 105.06500 103.08000 1.000 40.03890 459 GLY A CA 1
ATOM 3537 C C . GLY A 1 487 ? 134.87100 103.98800 102.96800 1.000 40.03890 459 GLY A C 1
ATOM 3538 O O . GLY A 1 487 ? 135.91000 104.03700 103.63700 1.000 40.03890 459 GLY A O 1
ATOM 3539 N N . CYS A 1 488 ? 134.62600 103.00100 102.10700 1.000 43.96320 460 CYS A N 1
ATOM 3540 C CA . CYS A 1 488 ? 135.63200 101.96600 101.90000 1.000 43.96320 460 CYS A CA 1
ATOM 3541 C C . CYS A 1 488 ? 136.92300 102.56300 101.35800 1.000 43.96320 460 CYS A C 1
ATOM 3542 O O . CYS A 1 488 ? 138.02100 102.21200 101.80800 1.000 43.96320 460 CYS A O 1
ATOM 3545 N N . LEU A 1 489 ? 136.81500 103.48900 100.41000 1.000 42.89612 461 LEU A N 1
ATOM 3546 C CA . LEU A 1 489 ? 138.01800 104.10900 99.86900 1.000 42.89612 461 LEU A CA 1
ATOM 3547 C C . LEU A 1 489 ? 138.75800 104.90700 100.93000 1.000 42.89612 461 LEU A C 1
ATOM 3548 O O . LEU A 1 489 ? 139.99200 104.92900 100.95200 1.000 42.89612 461 LEU A O 1
ATOM 3553 N N . VAL A 1 490 ? 138.02000 105.59200 101.80000 1.000 42.90632 462 VAL A N 1
ATOM 3554 C CA . VAL A 1 490 ? 138.64300 106.35900 102.87000 1.000 42.90632 462 VAL A CA 1
ATOM 3555 C C . VAL A 1 490 ? 139.46600 105.44100 103.75000 1.000 42.90632 462 VAL A C 1
ATOM 3556 O O . VAL A 1 490 ? 140.62300 105.72900 104.06900 1.000 42.90632 462 VAL A O 1
ATOM 3560 N N . GLU A 1 491 ? 138.89100 104.30800 104.13900 1.000 48.20222 463 GLU A N 1
ATOM 3561 C CA . GLU A 1 491 ? 139.67200 103.37400 104.93600 1.000 48.20222 463 GLU A CA 1
ATOM 3562 C C . GLU A 1 491 ? 140.81400 102.74800 104.15100 1.000 48.20222 463 GLU A C 1
ATOM 3563 O O . GLU A 1 491 ? 141.74600 102.22300 104.76200 1.000 48.20222 463 GLU A O 1
ATOM 3569 N N . CYS A 1 492 ? 140.76800 102.78100 102.82000 1.000 51.59487 464 CYS A N 1
ATOM 3570 C CA . CYS A 1 492 ? 141.89700 102.25400 102.05500 1.000 51.59487 464 CYS A CA 1
ATOM 3571 C C . CYS A 1 492 ? 143.06100 103.23900 101.98500 1.000 51.59487 464 CYS A C 1
ATOM 3572 O O . CYS A 1 492 ? 144.18700 102.90800 102.36400 1.000 51.59487 464 CYS A O 1
ATOM 3575 N N . ILE A 1 493 ? 142.81700 104.45200 101.49400 1.000 49.55446 465 ILE A N 1
ATOM 3576 C CA . ILE A 1 493 ? 143.89600 105.39000 101.19900 1.000 49.55446 465 ILE A CA 1
ATOM 3577 C C . ILE A 1 493 ? 144.01200 106.50900 102.21600 1.000 49.55446 465 ILE A C 1
ATOM 3578 O O . ILE A 1 493 ? 144.92500 107.33600 102.10000 1.000 49.55446 465 ILE A O 1
ATOM 3583 N N . GLY A 1 494 ? 143.12800 106.57600 103.19400 1.000 52.40024 466 GLY A N 1
ATOM 3584 C CA . GLY A 1 494 ? 143.22400 107.66900 104.14800 1.000 52.40024 466 GLY A CA 1
ATOM 3585 C C . GLY A 1 494 ? 142.49300 108.90600 103.67600 1.000 52.40024 466 GLY A C 1
ATOM 3586 O O . GLY A 1 494 ? 142.43400 109.21800 102.49200 1.000 52.40024 466 GLY A O 1
ATOM 3587 N N . VAL A 1 495 ? 141.93000 109.63800 104.63600 1.000 51.70079 467 VAL A N 1
ATOM 3588 C CA . VAL A 1 495 ? 141.06600 110.76000 104.29200 1.000 51.70079 467 VAL A CA 1
ATOM 3589 C C . VAL A 1 495 ? 141.85300 111.99900 103.89600 1.000 51.70079 467 VAL A C 1
ATOM 3590 O O . VAL A 1 495 ? 141.28300 112.91800 103.30100 1.000 51.70079 467 VAL A O 1
ATOM 3594 N N . GLU A 1 496 ? 143.14900 112.05400 104.20000 1.000 57.30104 468 GLU A N 1
ATOM 3595 C CA . GLU A 1 496 ? 143.91900 113.24100 103.85600 1.000 57.30104 468 GLU A CA 1
ATOM 3596 C C . GLU A 1 496 ? 143.94400 113.47700 102.35500 1.000 57.30104 468 GLU A C 1
ATOM 3597 O O . GLU A 1 496 ? 143.92000 114.62500 101.90900 1.000 57.30104 468 GLU A O 1
ATOM 3603 N N . HIS A 1 497 ? 143.95700 112.41100 101.55800 1.000 59.38342 469 HIS A N 1
ATOM 3604 C CA . HIS A 1 497 ? 143.98200 112.58400 100.11100 1.000 59.38342 469 HIS A CA 1
ATOM 3605 C C . HIS A 1 497 ? 142.63800 113.06400 99.58300 1.000 59.38342 469 HIS A C 1
ATOM 3606 O O . HIS A 1 497 ? 142.58600 113.93200 98.70500 1.000 59.38342 469 HIS A O 1
ATOM 3613 N N . ILE A 1 498 ? 141.54000 112.51900 100.10400 1.000 53.21420 470 ILE A N 1
ATOM 3614 C CA . ILE A 1 498 ? 140.22300 113.01000 99.71500 1.000 53.21420 470 ILE A CA 1
ATOM 3615 C C . ILE A 1 498 ? 140.06300 114.47100 100.10600 1.000 53.21420 470 ILE A C 1
ATOM 3616 O O . ILE A 1 498 ? 139.44100 115.25600 99.38400 1.000 53.21420 470 ILE A O 1
ATOM 3621 N N . LEU A 1 499 ? 140.61900 114.86400 101.25000 1.000 51.49591 471 LEU A N 1
ATOM 3622 C CA . LEU A 1 499 ? 140.53800 116.26600 101.64400 1.000 51.49591 471 LEU A CA 1
ATOM 3623 C C . LEU A 1 499 ? 141.41900 117.13700 100.76200 1.000 51.49591 471 LEU A C 1
ATOM 3624 O O . LEU A 1 499 ? 141.06700 118.28200 100.46400 1.000 51.49591 471 LEU A O 1
ATOM 3629 N N . ALA A 1 500 ? 142.57000 116.61600 100.34100 1.000 54.63489 472 ALA A N 1
ATOM 3630 C CA . ALA A 1 500 ? 143.43000 117.36200 99.43100 1.000 54.63489 472 ALA A CA 1
ATOM 3631 C C . ALA A 1 500 ? 142.74600 117.58800 98.09300 1.000 54.63489 472 ALA A C 1
ATOM 3632 O O . ALA A 1 500 ? 142.88500 118.65600 97.48900 1.000 54.63489 472 ALA A O 1
ATOM 3634 N N . ILE A 1 501 ? 142.00900 116.58900 97.60900 1.000 55.81183 473 ILE A N 1
ATOM 3635 C CA . ILE A 1 501 ? 141.27500 116.74800 96.35700 1.000 55.81183 473 ILE A CA 1
ATOM 3636 C C . ILE A 1 501 ? 140.26300 117.87800 96.47600 1.000 55.81183 473 ILE A C 1
ATOM 3637 O O . ILE A 1 501 ? 140.16100 118.74100 95.59800 1.000 55.81183 473 ILE A O 1
ATOM 3642 N N . ASP A 1 502 ? 139.50600 117.89500 97.56800 1.000 54.22438 474 ASP A N 1
ATOM 3643 C CA . ASP A 1 502 ? 138.52600 118.94700 97.81300 1.000 54.22438 474 ASP A CA 1
ATOM 3644 C C . ASP A 1 502 ? 138.31100 119.05400 99.31100 1.000 54.22438 474 ASP A C 1
ATOM 3645 O O . ASP A 1 502 ? 137.79500 118.12000 99.92700 1.000 54.22438 474 ASP A O 1
ATOM 3650 N N . LYS A 1 503 ? 138.68300 120.18700 99.88900 1.000 56.18761 475 LYS A N 1
ATOM 3651 C CA . LYS A 1 503 ? 138.62900 120.35000 101.33100 1.000 56.18761 475 LYS A CA 1
ATOM 3652 C C . LYS A 1 503 ? 137.29300 120.88400 101.81800 1.000 56.18761 475 LYS A C 1
ATOM 3653 O O . LYS A 1 503 ? 137.13900 121.12200 103.01700 1.000 56.18761 475 LYS A O 1
ATOM 3659 N N . THR A 1 504 ? 136.32900 121.07700 100.92700 1.000 50.59655 476 THR A N 1
ATOM 3660 C CA . THR A 1 504 ? 134.98600 121.46400 101.32000 1.000 50.59655 476 THR A CA 1
ATOM 3661 C C . THR A 1 504 ? 134.03800 120.27900 101.36800 1.000 50.59655 476 THR A C 1
ATOM 3662 O O . THR A 1 504 ? 132.82500 120.47400 101.47200 1.000 50.59655 476 THR A O 1
ATOM 3666 N N . ILE A 1 505 ? 134.56400 119.05800 101.27600 1.000 46.25081 477 ILE A N 1
ATOM 3667 C CA . ILE A 1 505 ? 133.69800 117.87800 101.28600 1.000 46.25081 477 ILE A CA 1
ATOM 3668 C C . ILE A 1 505 ? 132.90600 117.75200 102.57700 1.000 46.25081 477 ILE A C 1
ATOM 3669 O O . ILE A 1 505 ? 131.71000 117.44200 102.50800 1.000 46.25081 477 ILE A O 1
ATOM 3674 N N . PRO A 1 506 ? 133.47900 117.94000 103.77100 1.000 40.32985 478 PRO A N 1
ATOM 3675 C CA . PRO A 1 506 ? 132.64400 117.84800 104.97700 1.000 40.32985 478 PRO A CA 1
ATOM 3676 C C . PRO A 1 506 ? 131.44800 118.77500 104.95700 1.000 40.32985 478 PRO A C 1
ATOM 3677 O O . PRO A 1 506 ? 130.34600 118.37200 105.34300 1.000 40.32985 478 PRO A O 1
ATOM 3681 N N . SER A 1 507 ? 131.62600 120.00500 104.48900 1.000 43.69218 479 SER A N 1
ATOM 3682 C CA . SER A 1 507 ? 130.49900 120.92200 104.39900 1.000 43.69218 479 SER A CA 1
ATOM 3683 C C . SER A 1 507 ? 129.47700 120.43700 103.38500 1.000 43.69218 479 SER A C 1
ATOM 3684 O O . SER A 1 507 ? 128.26800 120.53900 103.61600 1.000 43.69218 479 SER A O 1
ATOM 3687 N N . GLN A 1 508 ? 129.94100 119.90800 102.25400 1.000 43.57453 480 GLN A N 1
ATOM 3688 C CA . GLN A 1 508 ? 129.01600 119.40300 101.24700 1.000 43.57453 480 GLN A CA 1
ATOM 3689 C C . GLN A 1 508 ? 128.18900 118.25300 101.79300 1.000 43.57453 480 GLN A C 1
ATOM 3690 O O . GLN A 1 508 ? 126.99000 118.15800 101.52100 1.000 43.57453 480 GLN A O 1
ATOM 3696 N N . ILE A 1 509 ? 128.81700 117.36300 102.55700 1.000 39.30791 481 ILE A N 1
ATOM 3697 C CA . ILE A 1 509 ? 128.08800 116.25400 103.15400 1.000 39.30791 481 ILE A CA 1
ATOM 3698 C C . ILE A 1 509 ? 127.11100 116.76200 104.19900 1.000 39.30791 481 ILE A C 1
ATOM 3699 O O . ILE A 1 509 ? 126.00900 116.23100 104.34500 1.000 39.30791 481 ILE A O 1
ATOM 3704 N N . LEU A 1 510 ? 127.49700 117.78600 104.95400 1.000 39.61621 482 LEU A N 1
ATOM 3705 C CA . LEU A 1 510 ? 126.58700 118.30900 105.96300 1.000 39.61621 482 LEU A CA 1
ATOM 3706 C C . LEU A 1 510 ? 125.38800 118.99600 105.33700 1.000 39.61621 482 LEU A C 1
ATOM 3707 O O . LEU A 1 510 ? 124.31700 119.03700 105.94500 1.000 39.61621 482 LEU A O 1
ATOM 3712 N N . GLU A 1 511 ? 125.54100 119.54900 104.13600 1.000 43.70288 483 GLU A N 1
ATOM 3713 C CA . GLU A 1 511 ? 124.42000 120.25500 103.52900 1.000 43.70288 483 GLU A CA 1
ATOM 3714 C C . GLU A 1 511 ? 123.30200 119.32700 103.08500 1.000 43.70288 483 GLU A C 1
ATOM 3715 O O . GLU A 1 511 ? 122.16500 119.78300 102.95000 1.000 43.70288 483 GLU A O 1
ATOM 3721 N N . VAL A 1 512 ? 123.58200 118.04400 102.84500 1.000 39.89524 484 VAL A N 1
ATOM 3722 C CA . VAL A 1 512 ? 122.51600 117.11900 102.48300 1.000 39.89524 484 VAL A CA 1
ATOM 3723 C C . VAL A 1 512 ? 121.85300 116.51600 103.70300 1.000 39.89524 484 VAL A C 1
ATOM 3724 O O . VAL A 1 512 ? 120.85300 115.80200 103.56700 1.000 39.89524 484 VAL A O 1
ATOM 3728 N N . MET A 1 513 ? 122.36400 116.80000 104.89600 1.000 38.46535 485 MET A N 1
ATOM 3729 C CA . MET A 1 513 ? 121.87000 116.18700 106.11700 1.000 38.46535 485 MET A CA 1
ATOM 3730 C C . MET A 1 513 ? 120.49400 116.69500 106.50200 1.000 38.46535 485 MET A C 1
ATOM 3731 O O . MET A 1 513 ? 119.92100 116.20000 107.47200 1.000 38.46535 485 MET A O 1
ATOM 3736 N N . GLY A 1 514 ? 119.96000 117.66600 105.78300 1.000 42.21825 486 GLY A N 1
ATOM 3737 C CA . GLY A 1 514 ? 118.59600 118.07200 106.00400 1.000 42.21825 486 GLY A CA 1
ATOM 3738 C C . GLY A 1 514 ? 117.56900 117.20200 105.33700 1.000 42.21825 486 GLY A C 1
ATOM 3739 O O . GLY A 1 514 ? 116.37000 117.42900 105.50000 1.000 42.21825 486 GLY A O 1
ATOM 3740 N N . ASP A 1 515 ? 118.00500 116.20600 104.58000 1.000 46.46061 487 ASP A N 1
ATOM 3741 C CA . ASP A 1 515 ? 117.11400 115.28900 103.88300 1.000 46.46061 487 ASP A CA 1
ATOM 3742 C C . ASP A 1 515 ? 117.19400 113.93600 104.56600 1.000 46.46061 487 ASP A C 1
ATOM 3743 O O . ASP A 1 515 ? 118.20300 113.23900 104.45300 1.000 46.46061 487 ASP A O 1
ATOM 3748 N N . GLN A 1 516 ? 116.13200 113.56500 105.26400 1.000 44.94848 488 GLN A N 1
ATOM 3749 C CA . GLN A 1 516 ? 116.08500 112.25300 105.87600 1.000 44.94848 488 GLN A CA 1
ATOM 3750 C C . GLN A 1 516 ? 116.07100 111.19900 104.78000 1.000 44.94848 488 GLN A C 1
ATOM 3751 O O . GLN A 1 516 ? 115.62300 111.45100 103.66100 1.000 44.94848 488 GLN A O 1
ATOM 3757 N N . SER A 1 517 ? 116.58200 110.01800 105.10800 1.000 43.04424 489 SER A N 1
ATOM 3758 C CA . SER A 1 517 ? 116.91700 108.90900 104.22200 1.000 43.04424 489 SER A CA 1
ATOM 3759 C C . SER A 1 517 ? 118.23900 109.12800 103.51500 1.000 43.04424 489 SER A C 1
ATOM 3760 O O . SER A 1 517 ? 118.72300 108.21100 102.86600 1.000 43.04424 489 SER A O 1
ATOM 3763 N N . LEU A 1 518 ? 118.84500 110.29900 103.61800 1.000 39.27123 490 LEU A N 1
ATOM 3764 C CA . LEU A 1 518 ? 120.25500 110.46000 103.32600 1.000 39.27123 490 LEU A CA 1
ATOM 3765 C C . LEU A 1 518 ? 121.05700 110.67800 104.58800 1.000 39.27123 490 LEU A C 1
ATOM 3766 O O . LEU A 1 518 ? 122.28300 110.55900 104.56000 1.000 39.27123 490 LEU A O 1
ATOM 3771 N N . VAL A 1 519 ? 120.38200 110.98500 105.68800 1.000 35.58552 491 VAL A N 1
ATOM 3772 C CA . VAL A 1 519 ? 121.07500 111.26400 106.93900 1.000 35.58552 491 VAL A CA 1
ATOM 3773 C C . VAL A 1 519 ? 121.90500 110.08300 107.42400 1.000 35.58552 491 VAL A C 1
ATOM 3774 O O . VAL A 1 519 ? 123.04600 110.30100 107.85900 1.000 35.58552 491 VAL A O 1
ATOM 3778 N N . PRO A 1 520 ? 121.40800 108.84400 107.42700 1.000 35.50825 492 PRO A N 1
ATOM 3779 C CA . PRO A 1 520 ? 122.25900 107.74900 107.90900 1.000 35.50825 492 PRO A CA 1
ATOM 3780 C C . PRO A 1 520 ? 123.52000 107.56000 107.09500 1.000 35.50825 492 PRO A C 1
ATOM 3781 O O . PRO A 1 520 ? 124.59500 107.34000 107.66300 1.000 35.50825 492 PRO A O 1
ATOM 3785 N N . TYR A 1 521 ? 123.42500 107.65800 105.77300 1.000 38.08744 493 TYR A N 1
ATOM 3786 C CA . TYR A 1 521 ? 124.60200 107.47000 104.93900 1.000 38.08744 493 TYR A CA 1
ATOM 3787 C C . TYR A 1 521 ? 125.60700 108.58400 105.16100 1.000 38.08744 493 TYR A C 1
ATOM 3788 O O . TYR A 1 521 ? 126.80700 108.33000 105.30700 1.000 38.08744 493 TYR A O 1
ATOM 3797 N N . ALA A 1 522 ? 125.13200 109.82600 105.19800 1.000 33.58399 494 ALA A N 1
ATOM 3798 C CA . ALA A 1 522 ? 126.02600 110.95000 105.42800 1.000 33.58399 494 ALA A CA 1
ATOM 3799 C C . ALA A 1 522 ? 126.68300 110.85100 106.79200 1.000 33.58399 494 ALA A C 1
ATOM 3800 O O . ALA A 1 522 ? 127.87400 111.13800 106.93800 1.000 33.58399 494 ALA A O 1
ATOM 3802 N N . SER A 1 523 ? 125.92200 110.44100 107.80200 1.000 34.53610 495 SER A N 1
ATOM 3803 C CA . SER A 1 523 ? 126.46600 110.31300 109.14400 1.000 34.53610 495 SER A CA 1
ATOM 3804 C C . SER A 1 523 ? 127.55500 109.25800 109.19200 1.000 34.53610 495 SER A C 1
ATOM 3805 O O . SER A 1 523 ? 128.62100 109.47900 109.77100 1.000 34.53610 495 SER A O 1
ATOM 3808 N N . ASP A 1 524 ? 127.30600 108.09700 108.58800 1.000 35.85787 496 ASP A N 1
ATOM 3809 C CA . ASP A 1 524 ? 128.31800 107.05000 108.59100 1.000 35.85787 496 ASP A CA 1
ATOM 3810 C C . ASP A 1 524 ? 129.56300 107.48300 107.83900 1.000 35.85787 496 ASP A C 1
ATOM 3811 O O . ASP A 1 524 ? 130.68700 107.21600 108.27800 1.000 35.85787 496 ASP A O 1
ATOM 3816 N N . LEU A 1 525 ? 129.38800 108.14000 106.69500 1.000 32.49470 497 LEU A N 1
ATOM 3817 C CA . LEU A 1 525 ? 130.54300 108.59000 105.93200 1.000 32.49470 497 LEU A CA 1
ATOM 3818 C C . LEU A 1 525 ? 131.36200 109.59200 106.72600 1.000 32.49470 497 LEU A C 1
ATOM 3819 O O . LEU A 1 525 ? 132.59100 109.49500 106.79100 1.000 32.49470 497 LEU A O 1
ATOM 3824 N N . LEU A 1 526 ? 130.69500 110.55700 107.35400 1.000 32.79035 498 LEU A N 1
ATOM 3825 C CA . LEU A 1 526 ? 131.41500 111.55400 108.13000 1.000 32.79035 498 LEU A CA 1
ATOM 3826 C C . LEU A 1 526 ? 132.12300 110.91900 109.31300 1.000 32.79035 498 LEU A C 1
ATOM 3827 O O . LEU A 1 526 ? 133.23700 111.31700 109.65900 1.000 32.79035 498 LEU A O 1
ATOM 3832 N N . GLU A 1 527 ? 131.49100 109.93800 109.95300 1.000 35.12122 499 GLU A N 1
ATOM 3833 C CA . GLU A 1 527 ? 132.12700 109.28300 111.08600 1.000 35.12122 499 GLU A CA 1
ATOM 3834 C C . GLU A 1 527 ? 133.37800 108.54000 110.65800 1.000 35.12122 499 GLU A C 1
ATOM 3835 O O . GLU A 1 527 ? 134.42300 108.63300 111.31000 1.000 35.12122 499 GLU A O 1
ATOM 3841 N N . THR A 1 528 ? 133.29200 107.79000 109.56200 1.000 34.57713 500 THR A N 1
ATOM 3842 C CA . THR A 1 528 ? 134.48500 107.14500 109.03000 1.000 34.57713 500 THR A CA 1
ATOM 3843 C C . THR A 1 528 ? 135.56400 108.17200 108.75000 1.000 34.57713 500 THR A C 1
ATOM 3844 O O . THR A 1 528 ? 136.73800 107.97200 109.09000 1.000 34.57713 500 THR A O 1
ATOM 3848 N N . MET A 1 529 ? 135.17100 109.29900 108.16600 1.000 37.34791 501 MET A N 1
ATOM 3849 C CA . MET A 1 529 ? 136.13500 110.31300 107.78000 1.000 37.34791 501 MET A CA 1
ATOM 3850 C C . MET A 1 529 ? 136.86100 110.87800 108.99000 1.000 37.34791 501 MET A C 1
ATOM 3851 O O . MET A 1 529 ? 138.09200 110.95200 108.99900 1.000 37.34791 501 MET A O 1
ATOM 3856 N N . PHE A 1 530 ? 136.13000 111.27400 110.03700 1.000 34.58018 502 PHE A N 1
ATOM 3857 C CA . PHE A 1 530 ? 136.87800 111.88600 111.12900 1.000 34.58018 502 PHE A CA 1
ATOM 3858 C C . PHE A 1 530 ? 137.57900 110.87200 112.01500 1.000 34.58018 502 PHE A C 1
ATOM 3859 O O . PHE A 1 530 ? 138.59700 111.22000 112.61600 1.000 34.58018 502 PHE A O 1
ATOM 3867 N N . ARG A 1 531 ? 137.10800 109.63000 112.09400 1.000 37.71142 503 ARG A N 1
ATOM 3868 C CA . ARG A 1 531 ? 137.91400 108.62400 112.77300 1.000 37.71142 503 ARG A CA 1
ATOM 3869 C C . ARG A 1 531 ? 139.25000 108.45300 112.07200 1.000 37.71142 503 ARG A C 1
ATOM 3870 O O . ARG A 1 531 ? 140.31200 108.45500 112.71100 1.000 37.71142 503 ARG A O 1
ATOM 3878 N N . ASN A 1 532 ? 139.22100 108.33300 110.74600 1.000 42.78536 504 ASN A N 1
ATOM 3879 C CA . ASN A 1 532 ? 140.47000 108.19100 110.01500 1.000 42.78536 504 ASN A CA 1
ATOM 3880 C C . ASN A 1 532 ? 141.34000 109.42700 110.16800 1.000 42.78536 504 ASN A C 1
ATOM 3881 O O . ASN A 1 532 ? 142.56200 109.32000 110.29800 1.000 42.78536 504 ASN A O 1
ATOM 3886 N N . HIS A 1 533 ? 140.73300 110.61100 110.15200 1.000 43.01772 505 HIS A N 1
ATOM 3887 C CA . HIS A 1 533 ? 141.51700 111.83200 110.26500 1.000 43.01772 505 HIS A CA 1
ATOM 3888 C C . HIS A 1 533 ? 142.19700 111.93400 111.61800 1.000 43.01772 505 HIS A C 1
ATOM 3889 O O . HIS A 1 533 ? 143.35600 112.34900 111.70200 1.000 43.01772 505 HIS A O 1
ATOM 3896 N N . LYS A 1 534 ? 141.49500 111.57800 112.69100 1.000 48.72829 506 LYS A N 1
ATOM 3897 C CA . LYS A 1 534 ? 142.13000 111.59500 114.00000 1.000 48.72829 506 LYS A CA 1
ATOM 3898 C C . LYS A 1 534 ? 143.27300 110.60100 114.06000 1.000 48.72829 506 LYS A C 1
ATOM 3899 O O . LYS A 1 534 ? 144.34700 110.91700 114.57700 1.000 48.72829 506 LYS A O 1
ATOM 3905 N N . SER A 1 535 ? 143.06700 109.39500 113.53000 1.000 50.38391 507 SER A N 1
ATOM 3906 C CA . SER A 1 535 ? 144.16300 108.43200 113.51200 1.000 50.38391 507 SER A CA 1
ATOM 3907 C C . SER A 1 535 ? 145.34400 108.94900 112.70900 1.000 50.38391 507 SER A C 1
ATOM 3908 O O . SER A 1 535 ? 146.49500 108.64800 113.03200 1.000 50.38391 507 SER A O 1
ATOM 3911 N N . HIS A 1 536 ? 145.08000 109.72500 111.66300 1.000 54.23252 508 HIS A N 1
ATOM 3912 C CA . HIS A 1 536 ? 146.15200 110.25500 110.83400 1.000 54.23252 508 HIS A CA 1
ATOM 3913 C C . HIS A 1 536 ? 146.89100 111.40200 111.50300 1.000 54.23252 508 HIS A C 1
ATOM 3914 O O . HIS A 1 536 ? 148.09900 111.54800 111.31000 1.000 54.23252 508 HIS A O 1
ATOM 3921 N N . LEU A 1 537 ? 146.19100 112.23600 112.27000 1.000 57.66186 509 LEU A N 1
ATOM 3922 C CA . LEU A 1 537 ? 146.85000 113.37000 112.90400 1.000 57.66186 509 LEU A CA 1
ATOM 3923 C C . LEU A 1 537 ? 147.70200 112.93500 114.08700 1.000 57.66186 509 LEU A C 1
ATOM 3924 O O . LEU A 1 537 ? 148.75900 113.52100 114.33500 1.000 57.66186 509 LEU A O 1
ATOM 3929 N N . LYS A 1 538 ? 147.27200 111.91700 114.81800 1.000 64.96664 510 LYS A N 1
ATOM 3930 C CA . LYS A 1 538 ? 148.05900 111.36600 115.91800 1.000 64.96664 510 LYS A CA 1
ATOM 3931 C C . LYS A 1 538 ? 149.22000 110.56200 115.44500 1.000 64.96664 510 LYS A C 1
ATOM 3932 O O . LYS A 1 538 ? 149.89600 109.92300 116.25000 1.000 64.96664 510 LYS A O 1
ATOM 3938 N N . SER A 1 539 ? 149.45300 110.58200 114.13800 1.000 76.24289 511 SER A N 1
ATOM 3939 C CA . SER A 1 539 ? 150.61400 109.95800 113.52200 1.000 76.24289 511 SER A CA 1
ATOM 3940 C C . SER A 1 539 ? 151.82000 110.86100 113.71000 1.000 76.24289 511 SER A C 1
ATOM 3941 O O . SER A 1 539 ? 151.80800 111.73100 114.58400 1.000 76.24289 511 SER A O 1
ATOM 3944 N N . GLN A 1 540 ? 152.84400 110.66700 112.88000 1.000 94.95536 512 GLN A N 1
ATOM 3945 C CA . GLN A 1 540 ? 154.20100 111.17200 113.07200 1.000 94.95536 512 GLN A CA 1
ATOM 3946 C C . GLN A 1 540 ? 154.26600 112.50900 113.80000 1.000 94.95536 512 GLN A C 1
ATOM 3947 O O . GLN A 1 540 ? 155.09800 112.68800 114.69400 1.000 94.95536 512 GLN A O 1
ATOM 3953 N N . THR A 1 541 ? 153.40000 113.45100 113.44100 1.000 93.93892 513 THR A N 1
ATOM 3954 C CA . THR A 1 541 ? 153.33000 114.68700 114.20600 1.000 93.93892 513 THR A CA 1
ATOM 3955 C C . THR A 1 541 ? 152.72500 114.41900 115.58300 1.000 93.93892 513 THR A C 1
ATOM 3956 O O . THR A 1 541 ? 151.50400 114.43600 115.76400 1.000 93.93892 513 THR A O 1
ATOM 3960 N N . ALA A 1 542 ? 153.58600 114.17000 116.56600 1.000 95.96702 514 ALA A N 1
ATOM 3961 C CA . ALA A 1 542 ? 153.16500 113.71100 117.88800 1.000 95.96702 514 ALA A CA 1
ATOM 3962 C C . ALA A 1 542 ? 153.27200 114.86400 118.87900 1.000 95.96702 514 ALA A C 1
ATOM 3963 O O . ALA A 1 542 ? 154.33800 115.12200 119.44200 1.000 95.96702 514 ALA A O 1
ATOM 3965 N N . GLU A 1 543 ? 152.15700 115.55300 119.09000 1.000 92.57373 515 GLU A N 1
ATOM 3966 C CA . GLU A 1 543 ? 152.03800 116.58700 120.11000 1.000 92.57373 515 GLU A CA 1
ATOM 3967 C C . GLU A 1 543 ? 150.58600 116.59400 120.57400 1.000 92.57373 515 GLU A C 1
ATOM 3968 O O . GLU A 1 543 ? 149.85600 115.61700 120.37800 1.000 92.57373 515 GLU A O 1
ATOM 3974 N N . SER A 1 544 ? 150.16700 117.68200 121.21400 1.000 83.24591 516 SER A N 1
ATOM 3975 C CA . SER A 1 544 ? 148.77900 117.84700 121.60600 1.000 83.24591 516 SER A CA 1
ATOM 3976 C C . SER A 1 544 ? 148.03200 118.86700 120.76200 1.000 83.24591 516 SER A C 1
ATOM 3977 O O . SER A 1 544 ? 146.80200 118.93200 120.84900 1.000 83.24591 516 SER A O 1
ATOM 3980 N N . SER A 1 545 ? 148.73200 119.65400 119.94800 1.000 73.34577 517 SER A N 1
ATOM 3981 C CA . SER A 1 545 ? 148.08400 120.71700 119.19400 1.000 73.34577 517 SER A CA 1
ATOM 3982 C C . SER A 1 545 ? 147.27400 120.20000 118.01600 1.000 73.34577 517 SER A C 1
ATOM 3983 O O . SER A 1 545 ? 146.42300 120.93600 117.50300 1.000 73.34577 517 SER A O 1
ATOM 3986 N N . TRP A 1 546 ? 147.51000 118.95800 117.58600 1.000 66.37434 518 TRP A N 1
ATOM 3987 C CA . TRP A 1 546 ? 146.80900 118.43100 116.42100 1.000 66.37434 518 TRP A CA 1
ATOM 3988 C C . TRP A 1 546 ? 145.30600 118.56600 116.57600 1.000 66.37434 518 TRP A C 1
ATOM 3989 O O . TRP A 1 546 ? 144.60000 118.86900 115.60900 1.000 66.37434 518 TRP A O 1
ATOM 4000 N N . ILE A 1 547 ? 144.80800 118.39000 117.80000 1.000 58.54977 519 ILE A N 1
ATOM 4001 C CA . ILE A 1 547 ? 143.37000 118.41000 118.03600 1.000 58.54977 519 ILE A CA 1
ATOM 4002 C C . ILE A 1 547 ? 142.76400 119.69500 117.50400 1.000 58.54977 519 ILE A C 1
ATOM 4003 O O . ILE A 1 547 ? 141.67300 119.68600 116.92200 1.000 58.54977 519 ILE A O 1
ATOM 4008 N N . ASP A 1 548 ? 143.49200 120.80700 117.62700 1.000 62.17215 520 ASP A N 1
ATOM 4009 C CA . ASP A 1 548 ? 142.97700 122.07700 117.13800 1.000 62.17215 520 ASP A CA 1
ATOM 4010 C C . ASP A 1 548 ? 142.56100 121.95500 115.68500 1.000 62.17215 520 ASP A C 1
ATOM 4011 O O . ASP A 1 548 ? 141.40500 122.21500 115.33100 1.000 62.17215 520 ASP A O 1
ATOM 4016 N N . GLN A 1 549 ? 143.47400 121.47200 114.84500 1.000 57.25689 521 GLN A N 1
ATOM 4017 C CA . GLN A 1 549 ? 143.14900 121.27800 113.44100 1.000 57.25689 521 GLN A CA 1
ATOM 4018 C C . GLN A 1 549 ? 141.94900 120.36300 113.29300 1.000 57.25689 521 GLN A C 1
ATOM 4019 O O . GLN A 1 549 ? 140.98000 120.69900 112.60300 1.000 57.25689 521 GLN A O 1
ATOM 4025 N N . TRP A 1 550 ? 141.97400 119.22600 113.99000 1.000 44.09026 522 TRP A N 1
ATOM 4026 C CA . TRP A 1 550 ? 140.84700 118.31100 113.94000 1.000 44.09026 522 TRP A CA 1
ATOM 4027 C C . TRP A 1 550 ? 139.56300 119.05400 114.24000 1.000 44.09026 522 TRP A C 1
ATOM 4028 O O . TRP A 1 550 ? 138.59200 118.97500 113.48000 1.000 44.09026 522 TRP A O 1
ATOM 4039 N N . HIS A 1 551 ? 139.57300 119.85700 115.30200 1.000 47.35455 523 HIS A N 1
ATOM 4040 C CA . HIS A 1 551 ? 138.37300 120.59300 115.66200 1.000 47.35455 523 HIS A CA 1
ATOM 4041 C C . HIS A 1 551 ? 137.90200 121.44300 114.49800 1.000 47.35455 523 HIS A C 1
ATOM 4042 O O . HIS A 1 551 ? 136.76200 121.31000 114.03600 1.000 47.35455 523 HIS A O 1
ATOM 4049 N N . GLU A 1 552 ? 138.80300 122.25000 113.94100 1.000 52.93764 524 GLU A N 1
ATOM 4050 C CA . GLU A 1 552 ? 138.38100 123.18300 112.91200 1.000 52.93764 524 GLU A CA 1
ATOM 4051 C C . GLU A 1 552 ? 137.94000 122.47100 111.65000 1.000 52.93764 524 GLU A C 1
ATOM 4052 O O . GLU A 1 552 ? 137.28300 123.08400 110.80500 1.000 52.93764 524 GLU A O 1
ATOM 4058 N N . THR A 1 553 ? 138.26900 121.19300 111.50600 1.000 43.38376 525 THR A N 1
ATOM 4059 C CA . THR A 1 553 ? 137.80000 120.45900 110.34700 1.000 43.38376 525 THR A CA 1
ATOM 4060 C C . THR A 1 553 ? 136.42600 119.86800 110.56500 1.000 43.38376 525 THR A C 1
ATOM 4061 O O . THR A 1 553 ? 135.62400 119.83500 109.63000 1.000 43.38376 525 THR A O 1
ATOM 4065 N N . TRP A 1 554 ? 136.11900 119.43100 111.78400 1.000 38.83261 526 TRP A N 1
ATOM 4066 C CA . TRP A 1 554 ? 134.93700 118.61700 112.00100 1.000 38.83261 526 TRP A CA 1
ATOM 4067 C C . TRP A 1 554 ? 133.93300 119.21100 112.96500 1.000 38.83261 526 TRP A C 1
ATOM 4068 O O . TRP A 1 554 ? 132.75300 118.86700 112.87500 1.000 38.83261 526 TRP A O 1
ATOM 4079 N N . VAL A 1 555 ? 134.35100 120.08500 113.87200 1.000 40.83330 527 VAL A N 1
ATOM 4080 C CA . VAL A 1 555 ? 133.46300 120.62000 114.88800 1.000 40.83330 527 VAL A CA 1
ATOM 4081 C C . VAL A 1 555 ? 132.95000 122.00500 114.52100 1.000 40.83330 527 VAL A C 1
ATOM 4082 O O . VAL A 1 555 ? 131.77500 122.30200 114.72700 1.000 40.83330 527 VAL A O 1
ATOM 4086 N N . SER A 1 556 ? 133.80800 122.86400 113.98100 1.000 42.24207 528 SER A N 1
ATOM 4087 C CA . SER A 1 556 ? 133.36900 124.21200 113.62900 1.000 42.24207 528 SER A CA 1
ATOM 4088 C C . SER A 1 556 ? 132.22900 124.22300 112.62200 1.000 42.24207 528 SER A C 1
ATOM 4089 O O . SER A 1 556 ? 131.23500 124.93300 112.85900 1.000 42.24207 528 SER A O 1
ATOM 4092 N N . PRO A 1 557 ? 132.28500 123.49500 111.50200 1.000 39.66455 529 PRO A N 1
ATOM 4093 C CA . PRO A 1 557 ? 131.10000 123.43400 110.64200 1.000 39.66455 529 PRO A CA 1
ATOM 4094 C C . PRO A 1 557 ? 129.89700 122.89000 111.36900 1.000 39.66455 529 PRO A C 1
ATOM 4095 O O . PRO A 1 557 ? 128.76800 123.33400 111.13500 1.000 39.66455 529 PRO A O 1
ATOM 4099 N N . LEU A 1 558 ? 130.11800 121.93500 112.26700 1.000 37.33278 530 LEU A N 1
ATOM 4100 C CA . LEU A 1 558 ? 129.02100 121.38300 113.04500 1.000 37.33278 530 LEU A CA 1
ATOM 4101 C C . LEU A 1 558 ? 128.38700 122.44400 113.92800 1.000 37.33278 530 LEU A C 1
ATOM 4102 O O . LEU A 1 558 ? 127.16000 122.52900 114.01800 1.000 37.33278 530 LEU A O 1
ATOM 4107 N N . LEU A 1 559 ? 129.20600 123.26400 114.58700 1.000 38.99774 531 LEU A N 1
ATOM 4108 C CA . LEU A 1 559 ? 128.66100 124.33500 115.41200 1.000 38.99774 531 LEU A CA 1
ATOM 4109 C C . LEU A 1 559 ? 127.89400 125.33300 114.56900 1.000 38.99774 531 LEU A C 1
ATOM 4110 O O . LEU A 1 559 ? 126.83400 125.81900 114.97800 1.000 38.99774 531 LEU A O 1
ATOM 4115 N N . PHE A 1 560 ? 128.42100 125.66700 113.39400 1.000 43.41993 532 PHE A N 1
ATOM 4116 C CA . PHE A 1 560 ? 127.71100 126.59600 112.52900 1.000 43.41993 532 PHE A CA 1
ATOM 4117 C C . PHE A 1 560 ? 126.35300 126.04300 112.12900 1.000 43.41993 532 PHE A C 1
ATOM 4118 O O . PHE A 1 560 ? 125.35900 126.77300 112.12200 1.000 43.41993 532 PHE A O 1
ATOM 4126 N N . ILE A 1 561 ? 126.28800 124.75800 111.78900 1.000 41.32806 533 ILE A N 1
ATOM 4127 C CA . ILE A 1 561 ? 125.00500 124.15600 111.43900 1.000 41.32806 533 ILE A CA 1
ATOM 4128 C C . ILE A 1 561 ? 124.06900 124.16000 112.63800 1.000 41.32806 533 ILE A C 1
ATOM 4129 O O . ILE A 1 561 ? 122.87500 124.44400 112.51100 1.000 41.32806 533 ILE A O 1
ATOM 4134 N N . LEU A 1 562 ? 124.59400 123.83300 113.81700 1.000 40.62565 534 LEU A N 1
ATOM 4135 C CA . LEU A 1 562 ? 123.75900 123.75700 115.00800 1.000 40.62565 534 LEU A CA 1
ATOM 4136 C C . LEU A 1 562 ? 123.17000 125.11000 115.35800 1.000 40.62565 534 LEU A C 1
ATOM 4137 O O . LEU A 1 562 ? 122.04300 125.19500 115.85100 1.000 40.62565 534 LEU A O 1
ATOM 4142 N N . CYS A 1 563 ? 123.92500 126.17900 115.13200 1.000 46.28261 535 CYS A N 1
ATOM 4143 C CA . CYS A 1 563 ? 123.43700 127.49800 115.50200 1.000 46.28261 535 CYS A CA 1
ATOM 4144 C C . CYS A 1 563 ? 122.58500 128.14000 114.41700 1.000 46.28261 535 CYS A C 1
ATOM 4145 O O . CYS A 1 563 ? 121.61500 128.83400 114.73000 1.000 46.28261 535 CYS A O 1
ATOM 4148 N N . GLU A 1 564 ? 122.90500 127.92100 113.14300 1.000 51.59158 536 GLU A N 1
ATOM 4149 C CA . GLU A 1 564 ? 122.28200 128.69000 112.07800 1.000 51.59158 536 GLU A CA 1
ATOM 4150 C C . GLU A 1 564 ? 121.68800 127.86900 110.94500 1.000 51.59158 536 GLU A C 1
ATOM 4151 O O . GLU A 1 564 ? 121.22200 128.45800 109.96800 1.000 51.59158 536 GLU A O 1
ATOM 4157 N N . GLY A 1 565 ? 121.68300 126.55000 111.03300 1.000 46.61140 537 GLY A N 1
ATOM 4158 C CA . GLY A 1 565 ? 121.06900 125.75600 109.99300 1.000 46.61140 537 GLY A CA 1
ATOM 4159 C C . GLY A 1 565 ? 119.56300 125.88500 110.01800 1.000 46.61140 537 GLY A C 1
ATOM 4160 O O . GLY A 1 565 ? 118.97500 126.50400 110.90100 1.000 46.61140 537 GLY A O 1
ATOM 4161 N N . ASN A 1 566 ? 118.91700 125.30200 109.01700 1.000 44.33499 538 ASN A N 1
ATOM 4162 C CA . ASN A 1 566 ? 117.46700 125.30300 109.04300 1.000 44.33499 538 ASN A CA 1
ATOM 4163 C C . ASN A 1 566 ? 116.96800 124.19800 109.96800 1.000 44.33499 538 ASN A C 1
ATOM 4164 O O . ASN A 1 566 ? 117.73700 123.38600 110.47800 1.000 44.33499 538 ASN A O 1
ATOM 4169 N N . LEU A 1 567 ? 115.65600 124.18100 110.19500 1.000 42.83936 539 LEU A N 1
ATOM 4170 C CA . LEU A 1 567 ? 115.10500 123.38100 111.28400 1.000 42.83936 539 LEU A CA 1
ATOM 4171 C C . LEU A 1 567 ? 115.32700 121.89100 111.06400 1.000 42.83936 539 LEU A C 1
ATOM 4172 O O . LEU A 1 567 ? 115.79100 121.18300 111.96500 1.000 42.83936 539 LEU A O 1
ATOM 4177 N N . ASP A 1 568 ? 114.99900 121.39400 109.87200 1.000 45.07360 540 ASP A N 1
ATOM 4178 C CA . ASP A 1 568 ? 115.17500 119.97300 109.59500 1.000 45.07360 540 ASP A CA 1
ATOM 4179 C C . ASP A 1 568 ? 116.63200 119.56900 109.71900 1.000 45.07360 540 ASP A C 1
ATOM 4180 O O . ASP A 1 568 ? 116.95000 118.51100 110.27300 1.000 45.07360 540 ASP A O 1
ATOM 4185 N N . GLN A 1 569 ? 117.53000 120.39800 109.20100 1.000 40.45799 541 GLN A N 1
ATOM 4186 C CA . GLN A 1 569 ? 118.94900 120.10500 109.29500 1.000 40.45799 541 GLN A CA 1
ATOM 4187 C C . GLN A 1 569 ? 119.39500 120.02100 110.74400 1.000 40.45799 541 GLN A C 1
ATOM 4188 O O . GLN A 1 569 ? 120.14700 119.11600 111.11700 1.000 40.45799 541 GLN A O 1
ATOM 4194 N N . LYS A 1 570 ? 118.93100 120.94800 111.58000 1.000 39.08640 542 LYS A N 1
ATOM 4195 C CA . LYS A 1 570 ? 119.27400 120.91200 112.99600 1.000 39.08640 542 LYS A CA 1
ATOM 4196 C C . LYS A 1 570 ? 118.78200 119.63000 113.64300 1.000 39.08640 542 LYS A C 1
ATOM 4197 O O . LYS A 1 570 ? 119.53100 118.95100 114.35300 1.000 39.08640 542 LYS A O 1
ATOM 4203 N N . SER A 1 571 ? 117.51900 119.28100 113.40700 1.000 36.25708 543 SER A N 1
ATOM 4204 C CA . SER A 1 571 ? 116.95900 118.09600 114.04100 1.000 36.25708 543 SER A CA 1
ATOM 4205 C C . SER A 1 571 ? 117.71600 116.84700 113.63200 1.000 36.25708 543 SER A C 1
ATOM 4206 O O . SER A 1 571 ? 118.05600 116.01300 114.47300 1.000 36.25708 543 SER A O 1
ATOM 4209 N N . TYR A 1 572 ? 118.00300 116.70300 112.34100 1.000 36.66556 544 TYR A N 1
ATOM 4210 C CA . TYR A 1 572 ? 118.64300 115.47900 111.87900 1.000 36.66556 544 TYR A CA 1
ATOM 4211 C C . TYR A 1 572 ? 120.09200 115.40800 112.32300 1.000 36.66556 544 TYR A C 1
ATOM 4212 O O . TYR A 1 572 ? 120.57700 114.33300 112.68300 1.000 36.66556 544 TYR A O 1
ATOM 4221 N N . VAL A 1 573 ? 120.80000 116.53300 112.32100 1.000 30.39476 545 VAL A N 1
ATOM 4222 C CA . VAL A 1 573 ? 122.17900 116.52100 112.78700 1.000 30.39476 545 VAL A CA 1
ATOM 4223 C C . VAL A 1 573 ? 122.23700 116.18300 114.26600 1.000 30.39476 545 VAL A C 1
ATOM 4224 O O . VAL A 1 573 ? 123.12500 115.45400 114.71600 1.000 30.39476 545 VAL A O 1
ATOM 4228 N N . ILE A 1 574 ? 121.28800 116.69400 115.04600 1.000 31.57162 546 ILE A N 1
ATOM 4229 C CA . ILE A 1 574 ? 121.26700 116.38900 116.46900 1.000 31.57162 546 ILE A CA 1
ATOM 4230 C C . ILE A 1 574 ? 120.91300 114.92800 116.70500 1.000 31.57162 546 ILE A C 1
ATOM 4231 O O . ILE A 1 574 ? 121.50700 114.26500 117.55900 1.000 31.57162 546 ILE A O 1
ATOM 4236 N N . ASP A 1 575 ? 119.95400 114.39900 115.94900 1.000 35.70244 547 ASP A N 1
ATOM 4237 C CA . ASP A 1 575 ? 119.47800 113.04500 116.20000 1.000 35.70244 547 ASP A CA 1
ATOM 4238 C C . ASP A 1 575 ? 120.47500 111.99500 115.73600 1.000 35.70244 547 ASP A C 1
ATOM 4239 O O . ASP A 1 575 ? 120.62700 110.95600 116.38300 1.000 35.70244 547 ASP A O 1
ATOM 4244 N N . TYR A 1 576 ? 121.15100 112.22900 114.61900 1.000 32.37547 548 TYR A N 1
ATOM 4245 C CA . TYR A 1 576 ? 121.96200 111.19500 113.99500 1.000 32.37547 548 TYR A CA 1
ATOM 4246 C C . TYR A 1 576 ? 123.45400 111.43000 114.09200 1.000 32.37547 548 TYR A C 1
ATOM 4247 O O . TYR A 1 576 ? 124.19400 110.49500 114.37000 1.000 32.37547 548 TYR A O 1
ATOM 4256 N N . TYR A 1 577 ? 123.92400 112.64600 113.85600 1.000 29.72663 549 TYR A N 1
ATOM 4257 C CA . TYR A 1 577 ? 125.35400 112.84900 113.69100 1.000 29.72663 549 TYR A CA 1
ATOM 4258 C C . TYR A 1 577 ? 126.04800 113.28100 114.97400 1.000 29.72663 549 TYR A C 1
ATOM 4259 O O . TYR A 1 577 ? 127.11200 112.75800 115.30400 1.000 29.72663 549 TYR A O 1
ATOM 4268 N N . LEU A 1 578 ? 125.47600 114.23700 115.69700 1.000 29.52436 550 LEU A N 1
ATOM 4269 C CA . LEU A 1 578 ? 126.13900 114.74800 116.89300 1.000 29.52436 550 LEU A CA 1
ATOM 4270 C C . LEU A 1 578 ? 126.44700 113.67700 117.93100 1.000 29.52436 550 LEU A C 1
ATOM 4271 O O . LEU A 1 578 ? 127.53600 113.73900 118.53000 1.000 29.52436 550 LEU A O 1
ATOM 4276 N N . PRO A 1 579 ? 125.56600 112.71400 118.22100 1.000 30.32728 551 PRO A N 1
ATOM 4277 C CA . PRO A 1 579 ? 125.94700 111.66700 119.17500 1.000 30.32728 551 PRO A CA 1
ATOM 4278 C C . PRO A 1 579 ? 127.19600 110.91100 118.78000 1.000 30.32728 551 PRO A C 1
ATOM 4279 O O . PRO A 1 579 ? 128.00700 110.58600 119.64900 1.000 30.32728 551 PRO A O 1
ATOM 4283 N N . LYS A 1 580 ? 127.38200 110.62500 117.49300 1.000 31.37448 552 LYS A N 1
ATOM 4284 C CA . LYS A 1 580 ? 128.57700 109.91000 117.06300 1.000 31.37448 552 LYS A CA 1
ATOM 4285 C C . LYS A 1 580 ? 129.82800 110.71200 117.36600 1.000 31.37448 552 LYS A C 1
ATOM 4286 O O . LYS A 1 580 ? 130.80700 110.18300 117.90000 1.000 31.37448 552 LYS A O 1
ATOM 4292 N N . LEU A 1 581 ? 129.81300 111.99900 117.03000 1.000 31.20464 553 LEU A N 1
ATOM 4293 C CA . LEU A 1 581 ? 130.98900 112.82300 117.25600 1.000 31.20464 553 LEU A CA 1
ATOM 4294 C C . LEU A 1 581 ? 131.28500 112.96200 118.73700 1.000 31.20464 553 LEU A C 1
ATOM 4295 O O . LEU A 1 581 ? 132.44400 112.88000 119.15400 1.000 31.20464 553 LEU A O 1
ATOM 4300 N N . LEU A 1 582 ? 130.25300 113.18300 119.55100 1.000 35.01450 554 LEU A N 1
ATOM 4301 C CA . LEU A 1 582 ? 130.49000 113.35700 120.97800 1.000 35.01450 554 LEU A CA 1
ATOM 4302 C C . LEU A 1 582 ? 130.96200 112.06300 121.61900 1.000 35.01450 554 LEU A C 1
ATOM 4303 O O . LEU A 1 582 ? 131.83700 112.08100 122.48900 1.000 35.01450 554 LEU A O 1
ATOM 4308 N N . SER A 1 583 ? 130.40400 110.93000 121.20100 1.000 36.89276 555 SER A N 1
ATOM 4309 C CA . SER A 1 583 ? 130.84800 109.65200 121.73400 1.000 36.89276 555 SER A CA 1
ATOM 4310 C C . SER A 1 583 ? 132.29200 109.36800 121.36500 1.000 36.89276 555 SER A C 1
ATOM 4311 O O . SER A 1 583 ? 133.06400 108.88300 122.19500 1.000 36.89276 555 SER A O 1
ATOM 4314 N N . TYR A 1 584 ? 132.67800 109.64600 120.12100 1.000 38.24477 556 TYR A N 1
ATOM 4315 C CA . TYR A 1 584 ? 134.04000 109.33800 119.70600 1.000 38.24477 556 TYR A CA 1
ATOM 4316 C C . TYR A 1 584 ? 135.05300 110.20100 120.43900 1.000 38.24477 556 TYR A C 1
ATOM 4317 O O . TYR A 1 584 ? 136.07800 109.70500 120.91400 1.000 38.24477 556 TYR A O 1
ATOM 4326 N N . SER A 1 585 ? 134.79000 111.49800 120.53600 1.000 42.31337 557 SER A N 1
ATOM 4327 C CA . SER A 1 585 ? 135.70300 112.43700 121.18000 1.000 42.31337 557 SER A CA 1
ATOM 4328 C C . SER A 1 585 ? 134.92300 113.22100 122.22100 1.000 42.31337 557 SER A C 1
ATOM 4329 O O . SER A 1 585 ? 134.40600 114.30700 121.93500 1.000 42.31337 557 SER A O 1
ATOM 4332 N N . PRO A 1 586 ? 134.81100 112.70100 123.44200 1.000 43.38540 558 PRO A N 1
ATOM 4333 C CA . PRO A 1 586 ? 134.06700 113.43600 124.46500 1.000 43.38540 558 PRO A CA 1
ATOM 4334 C C . PRO A 1 586 ? 134.79300 114.67700 124.93600 1.000 43.38540 558 PRO A C 1
ATOM 4335 O O . PRO A 1 586 ? 134.14100 115.64100 125.35200 1.000 43.38540 558 PRO A O 1
ATOM 4339 N N . GLU A 1 587 ? 136.12100 114.70400 124.84500 1.000 46.43540 559 GLU A N 1
ATOM 4340 C CA . GLU A 1 587 ? 136.86400 115.89100 125.23200 1.000 46.43540 559 GLU A CA 1
ATOM 4341 C C . GLU A 1 587 ? 136.59400 117.06900 124.31500 1.000 46.43540 559 GLU A C 1
ATOM 4342 O O . GLU A 1 587 ? 137.02200 118.18200 124.62500 1.000 46.43540 559 GLU A O 1
ATOM 4348 N N . SER A 1 588 ? 135.92700 116.84800 123.18500 1.000 43.33860 560 SER A N 1
ATOM 4349 C CA . SER A 1 588 ? 135.50200 117.95700 122.34700 1.000 43.33860 560 SER A CA 1
ATOM 4350 C C . SER A 1 588 ? 134.34000 118.71700 122.95100 1.000 43.33860 560 SER A C 1
ATOM 4351 O O . SER A 1 588 ? 134.11800 119.87100 122.57800 1.000 43.33860 560 SER A O 1
ATOM 4354 N N . LEU A 1 589 ? 133.59300 118.10400 123.86800 1.000 40.22861 561 LEU A N 1
ATOM 4355 C CA . LEU A 1 589 ? 132.46600 118.79900 124.47500 1.000 40.22861 561 LEU A CA 1
ATOM 4356 C C . LEU A 1 589 ? 132.92200 120.08000 125.14900 1.000 40.22861 561 LEU A C 1
ATOM 4357 O O . LEU A 1 589 ? 132.34500 121.14900 124.93300 1.000 40.22861 561 LEU A O 1
ATOM 4362 N N . GLN A 1 590 ? 133.98900 119.99400 125.93900 1.000 44.76909 562 GLN A N 1
ATOM 4363 C CA . GLN A 1 590 ? 134.54900 121.18000 126.56900 1.000 44.76909 562 GLN A CA 1
ATOM 4364 C C . GLN A 1 590 ? 134.84500 122.26100 125.54300 1.000 44.76909 562 GLN A C 1
ATOM 4365 O O . GLN A 1 590 ? 134.65200 123.45000 125.80800 1.000 44.76909 562 GLN A O 1
ATOM 4371 N N . TYR A 1 591 ? 135.30200 121.86700 124.35800 1.000 43.61326 563 TYR A N 1
ATOM 4372 C CA . TYR A 1 591 ? 135.56600 122.84800 123.31500 1.000 43.61326 563 TYR A CA 1
ATOM 4373 C C . TYR A 1 591 ? 134.28000 123.49100 122.82100 1.000 43.61326 563 TYR A C 1
ATOM 4374 O O . TYR A 1 591 ? 134.22500 124.70800 122.63200 1.000 43.61326 563 TYR A O 1
ATOM 4383 N N . MET A 1 592 ? 133.23600 122.69500 122.60000 1.000 43.66429 564 MET A N 1
ATOM 4384 C CA . MET A 1 592 ? 132.00700 123.25100 122.04900 1.000 43.66429 564 MET A CA 1
ATOM 4385 C C . MET A 1 592 ? 131.34700 124.19200 123.04000 1.000 43.66429 564 MET A C 1
ATOM 4386 O O . MET A 1 592 ? 130.97300 125.31600 122.69000 1.000 43.66429 564 MET A O 1
ATOM 4391 N N . VAL A 1 593 ? 131.22100 123.75700 124.29100 1.000 44.61498 565 VAL A N 1
ATOM 4392 C CA . VAL A 1 593 ? 130.53200 124.55300 125.30000 1.000 44.61498 565 VAL A CA 1
ATOM 4393 C C . VAL A 1 593 ? 131.16900 125.92600 125.42200 1.000 44.61498 565 VAL A C 1
ATOM 4394 O O . VAL A 1 593 ? 130.48100 126.95200 125.38400 1.000 44.61498 565 VAL A O 1
ATOM 4398 N N . LYS A 1 594 ? 132.49300 125.97000 125.53400 1.000 47.73447 566 LYS A N 1
ATOM 4399 C CA . LYS A 1 594 ? 133.16900 127.25200 125.66900 1.000 47.73447 566 LYS A CA 1
ATOM 4400 C C . LYS A 1 594 ? 132.87100 128.16300 124.48900 1.000 47.73447 566 LYS A C 1
ATOM 4401 O O . LYS A 1 594 ? 132.76300 129.38100 124.65100 1.000 47.73447 566 LYS A O 1
ATOM 4407 N N . ILE A 1 595 ? 132.73200 127.59700 123.29300 1.000 44.90371 567 ILE A N 1
ATOM 4408 C CA . ILE A 1 595 ? 132.38300 128.42400 122.14500 1.000 44.90371 567 ILE A CA 1
ATOM 4409 C C . ILE A 1 595 ? 130.94700 128.90600 122.25700 1.000 44.90371 567 ILE A C 1
ATOM 4410 O O . ILE A 1 595 ? 130.64100 130.06200 121.95200 1.000 44.90371 567 ILE A O 1
ATOM 4415 N N . LEU A 1 596 ? 130.04200 128.03400 122.69300 1.000 45.99369 568 LEU A N 1
ATOM 4416 C CA . LEU A 1 596 ? 128.63500 128.40600 122.71300 1.000 45.99369 568 LEU A CA 1
ATOM 4417 C C . LEU A 1 596 ? 128.33400 129.36900 123.84800 1.000 45.99369 568 LEU A C 1
ATOM 4418 O O . LEU A 1 596 ? 127.61900 130.35700 123.65200 1.000 45.99369 568 LEU A O 1
ATOM 4423 N N . GLN A 1 597 ? 128.88600 129.11200 125.03300 1.000 55.10272 569 GLN A N 1
ATOM 4424 C CA . GLN A 1 597 ? 128.63800 129.98000 126.17700 1.000 55.10272 569 GLN A CA 1
ATOM 4425 C C . GLN A 1 597 ? 128.98400 131.42100 125.85300 1.000 55.10272 569 GLN A C 1
ATOM 4426 O O . GLN A 1 597 ? 128.20300 132.33800 126.12900 1.000 55.10272 569 GLN A O 1
ATOM 4432 N N . THR A 1 598 ? 130.15100 131.63600 125.24800 1.000 57.40107 570 THR A N 1
ATOM 4433 C CA . THR A 1 598 ? 130.52300 132.97300 124.81000 1.000 57.40107 570 THR A CA 1
ATOM 4434 C C . THR A 1 598 ? 129.43000 133.58200 123.94800 1.000 57.40107 570 THR A C 1
ATOM 4435 O O . THR A 1 598 ? 128.93900 134.68100 124.22800 1.000 57.40107 570 THR A O 1
ATOM 4439 N N . SER A 1 599 ? 128.99300 132.85000 122.92400 1.000 58.98771 571 SER A N 1
ATOM 4440 C CA . SER A 1 599 ? 127.96600 133.37200 122.03800 1.000 58.98771 571 SER A CA 1
ATOM 4441 C C . SER A 1 599 ? 126.66800 133.64900 122.77200 1.000 58.98771 571 SER A C 1
ATOM 4442 O O . SER A 1 599 ? 125.87800 134.47900 122.31700 1.000 58.98771 571 SER A O 1
ATOM 4445 N N . ILE A 1 600 ? 126.42300 132.96900 123.88900 1.000 58.24991 572 ILE A N 1
ATOM 4446 C CA . ILE A 1 600 ? 125.26100 133.29600 124.70300 1.000 58.24991 572 ILE A CA 1
ATOM 4447 C C . ILE A 1 600 ? 125.46100 134.63800 125.38700 1.000 58.24991 572 ILE A C 1
ATOM 4448 O O . ILE A 1 600 ? 124.60600 135.52700 125.31400 1.000 58.24991 572 ILE A O 1
ATOM 4453 N N . ASP A 1 601 ? 126.61200 134.81500 126.03800 1.000 67.04380 573 ASP A N 1
ATOM 4454 C CA . ASP A 1 601 ? 126.82600 136.00700 126.84900 1.000 67.04380 573 ASP A CA 1
ATOM 4455 C C . ASP A 1 601 ? 126.87000 137.26300 125.99200 1.000 67.04380 573 ASP A C 1
ATOM 4456 O O . ASP A 1 601 ? 126.29600 138.29300 126.36400 1.000 67.04380 573 ASP A O 1
ATOM 4461 N N . ALA A 1 602 ? 127.53200 137.19400 124.83700 1.000 78.38134 574 ALA A N 1
ATOM 4462 C CA . ALA A 1 602 ? 127.54000 138.33000 123.92500 1.000 78.38134 574 ALA A CA 1
ATOM 4463 C C . ALA A 1 602 ? 126.12800 138.73000 123.52800 1.000 78.38134 574 ALA A C 1
ATOM 4464 O O . ALA A 1 602 ? 125.87800 139.90200 123.22300 1.000 78.38134 574 ALA A O 1
ATOM 4466 N N . LYS A 1 603 ? 125.19300 137.77700 123.53300 1.000 83.49632 575 LYS A N 1
ATOM 4467 C CA . LYS A 1 603 ? 123.79700 138.10500 123.26600 1.000 83.49632 575 LYS A CA 1
ATOM 4468 C C . LYS A 1 603 ? 123.29100 139.14300 124.25800 1.000 83.49632 575 LYS A C 1
ATOM 4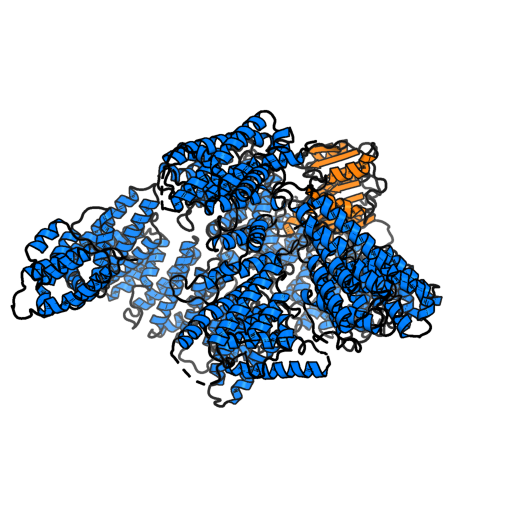469 O O . LYS A 1 603 ? 122.67700 140.14400 123.87000 1.000 83.49632 575 LYS A O 1
ATOM 4475 N N . THR A 1 604 ? 123.56800 138.93300 125.54700 1.000 86.21497 576 THR A N 1
ATOM 4476 C CA . THR A 1 604 ? 123.18400 139.91000 126.55800 1.000 86.21497 576 THR A CA 1
ATOM 4477 C C . THR A 1 604 ? 123.89000 141.24100 126.35600 1.000 86.21497 576 THR A C 1
ATOM 4478 O O . THR A 1 604 ? 123.39700 142.27200 126.82800 1.000 86.21497 576 THR A O 1
ATOM 4482 N N . GLY A 1 605 ? 125.03600 141.24400 125.67500 1.000 89.84621 577 GLY A N 1
ATOM 4483 C CA . GLY A 1 605 ? 125.66200 142.50400 125.31900 1.000 89.84621 577 GLY A CA 1
ATOM 4484 C C . GLY A 1 605 ? 124.84000 143.29000 124.31600 1.000 89.84621 577 GLY A C 1
ATOM 4485 O O . GLY A 1 605 ? 124.77500 144.52000 124.38200 1.000 89.84621 577 GLY A O 1
ATOM 4486 N N . GLN A 1 606 ? 124.20200 142.59400 123.37700 1.000 92.99971 578 GLN A N 1
ATOM 4487 C CA . GLN A 1 606 ? 123.41500 143.24600 122.34100 1.000 92.99971 578 GLN A CA 1
ATOM 4488 C C . GLN A 1 606 ? 121.95200 143.42700 122.72300 1.000 92.99971 578 GLN A C 1
ATOM 4489 O O . GLN A 1 606 ? 121.22100 144.10100 121.98900 1.000 92.99971 578 GLN A O 1
ATOM 4495 N N . GLU A 1 607 ? 121.51800 142.85100 123.84200 1.000 86.21983 579 GLU A N 1
ATOM 4496 C CA . GLU A 1 607 ? 120.13400 142.94400 124.30200 1.000 86.21983 579 GLU A CA 1
ATOM 4497 C C . GLU A 1 607 ? 119.14500 142.49600 123.23000 1.000 86.21983 579 GLU A C 1
ATOM 4498 O O . GLU A 1 607 ? 119.16700 141.34600 122.79300 1.000 86.21983 579 GLU A O 1
ATOM 4504 N N . SER A 1 615 ? 122.09300 138.61000 116.97600 1.000 82.55381 587 SER A N 1
ATOM 4505 C CA . SER A 1 615 ? 122.47800 137.89100 115.76800 1.000 82.55381 587 SER A CA 1
ATOM 4506 C C . SER A 1 615 ? 121.92700 136.47300 115.78600 1.000 82.55381 587 SER A C 1
ATOM 4507 O O . SER A 1 615 ? 121.59600 135.94200 116.84500 1.000 82.55381 587 SER A O 1
ATOM 4510 N N . CYS A 1 616 ? 121.83000 135.86100 114.60400 1.000 78.37895 588 CYS A N 1
ATOM 4511 C CA . CYS A 1 616 ? 121.34600 134.48700 114.52600 1.000 78.37895 588 CYS A CA 1
ATOM 4512 C C . CYS A 1 616 ? 122.28400 133.53100 115.25100 1.000 78.37895 588 CYS A C 1
ATOM 4513 O O . CYS A 1 616 ? 121.83100 132.62900 115.96400 1.000 78.37895 588 CYS A O 1
ATOM 4516 N N . ASN A 1 617 ? 123.59600 133.71700 115.08800 1.000 74.56112 589 ASN A N 1
ATOM 4517 C CA . ASN A 1 617 ? 124.54800 132.85100 115.77400 1.000 74.56112 589 ASN A CA 1
ATOM 4518 C C . ASN A 1 617 ? 124.41300 132.98200 117.28200 1.000 74.56112 589 ASN A C 1
ATOM 4519 O O . ASN A 1 617 ? 124.52100 131.99200 118.01100 1.000 74.56112 589 ASN A O 1
ATOM 4524 N N . SER A 1 618 ? 124.18800 134.19700 117.77200 1.000 74.59533 590 SER A N 1
ATOM 4525 C CA . SER A 1 618 ? 123.90300 134.38000 119.18500 1.000 74.59533 590 SER A CA 1
ATOM 4526 C C . SER A 1 618 ? 122.49100 133.95400 119.55400 1.000 74.59533 590 SER A C 1
ATOM 4527 O O . SER A 1 618 ? 122.19200 133.83300 120.74600 1.000 74.59533 590 SER A O 1
ATOM 4530 N N . ARG A 1 619 ? 121.62100 133.72100 118.57500 1.000 67.85930 591 ARG A N 1
ATOM 4531 C CA . ARG A 1 619 ? 120.25900 133.30700 118.87700 1.000 67.85930 591 ARG A CA 1
ATOM 4532 C C . ARG A 1 619 ? 120.10700 131.79500 118.92200 1.000 67.85930 591 ARG A C 1
ATOM 4533 O O . ARG A 1 619 ? 119.35900 131.27600 119.75400 1.000 67.85930 591 ARG A O 1
ATOM 4541 N N . GLY A 1 620 ? 120.79000 131.07800 118.04400 1.000 55.35351 592 GLY A N 1
ATOM 4542 C CA . GLY A 1 620 ? 120.72600 129.63800 118.08800 1.000 55.35351 592 GLY A CA 1
ATOM 4543 C C . GLY A 1 620 ? 121.67800 128.98800 119.05300 1.000 55.35351 592 GLY A C 1
ATOM 4544 O O . GLY A 1 620 ? 121.73100 127.76100 119.12400 1.000 55.35351 592 GLY A O 1
ATOM 4545 N N . ALA A 1 621 ? 122.43800 129.77700 119.80700 1.000 48.32717 593 ALA A N 1
ATOM 4546 C CA . ALA A 1 621 ? 123.45700 129.20400 120.67500 1.000 48.32717 593 ALA A CA 1
ATOM 4547 C C . ALA A 1 621 ? 122.83900 128.43400 121.83100 1.000 48.32717 593 ALA A C 1
ATOM 4548 O O . ALA A 1 621 ? 123.38200 127.41200 122.25900 1.000 48.32717 593 ALA A O 1
ATOM 4550 N N . LEU A 1 622 ? 121.71200 128.90700 122.35600 1.000 41.74576 594 LEU A N 1
ATOM 4551 C CA . LEU A 1 622 ? 121.08500 128.22900 123.48300 1.000 41.74576 594 LEU A CA 1
ATOM 4552 C C . LEU A 1 622 ? 120.63400 126.82600 123.10300 1.000 41.74576 594 LEU A C 1
ATOM 4553 O O . LEU A 1 622 ? 120.87500 125.86400 123.83800 1.000 41.74576 594 LEU A O 1
ATOM 4558 N N . GLY A 1 623 ? 119.97300 126.69000 121.95600 1.000 39.74773 595 GLY A N 1
ATOM 4559 C CA . GLY A 1 623 ? 119.52000 125.37800 121.53200 1.000 39.74773 595 GLY A CA 1
ATOM 4560 C C . GLY A 1 623 ? 120.66400 124.41500 121.29100 1.000 39.74773 595 GLY A C 1
ATOM 4561 O O . GLY A 1 623 ? 120.58700 123.24100 121.65700 1.000 39.74773 595 GLY A O 1
ATOM 4562 N N . ALA A 1 624 ? 121.73900 124.89700 120.67200 1.000 39.08814 596 ALA A N 1
ATOM 4563 C CA . ALA A 1 624 ? 122.89700 124.04400 120.44300 1.000 39.08814 596 ALA A CA 1
ATOM 4564 C C . ALA A 1 624 ? 123.53200 123.61800 121.75400 1.000 39.08814 596 ALA A C 1
ATOM 4565 O O . ALA A 1 624 ? 123.94400 122.46200 121.90800 1.000 39.08814 596 ALA A O 1
ATOM 4567 N N . LEU A 1 625 ? 123.62800 124.53800 122.71100 1.000 35.92182 597 LEU A N 1
ATOM 4568 C CA . LEU A 1 625 ? 124.18900 124.18700 124.00600 1.000 35.92182 597 LEU A CA 1
ATOM 4569 C C . LEU A 1 625 ? 123.34000 123.13800 124.70100 1.000 35.92182 597 LEU A C 1
ATOM 4570 O O . LEU A 1 625 ? 123.87100 122.19200 125.29000 1.000 35.92182 597 LEU A O 1
ATOM 4575 N N . MET A 1 626 ? 122.01900 123.28300 124.64600 1.000 36.96197 598 MET A N 1
ATOM 4576 C CA . MET A 1 626 ? 121.16300 122.28900 125.28000 1.000 36.96197 598 MET A CA 1
ATOM 4577 C C . MET A 1 626 ? 121.29100 120.93500 124.60400 1.000 36.96197 598 MET A C 1
ATOM 4578 O O . MET A 1 626 ? 121.29300 119.90400 125.27800 1.000 36.96197 598 MET A O 1
ATOM 4583 N N . ALA A 1 627 ? 121.39700 120.90900 123.27600 1.000 34.25170 599 ALA A N 1
ATOM 4584 C CA . ALA A 1 627 ? 121.56600 119.63300 122.58800 1.000 34.25170 599 ALA A CA 1
ATOM 4585 C C . ALA A 1 627 ? 122.87000 118.95800 122.99100 1.000 34.25170 599 ALA A C 1
ATOM 4586 O O . ALA A 1 627 ? 122.89600 117.76000 123.30000 1.000 34.25170 599 ALA A O 1
ATOM 4588 N N . CYS A 1 628 ? 123.96200 119.72000 123.01600 1.000 35.45462 600 CYS A N 1
ATOM 4589 C CA . CYS A 1 628 ? 125.24100 119.15000 123.42000 1.000 35.45462 600 CYS A CA 1
ATOM 4590 C C . CYS A 1 628 ? 125.18900 118.63900 124.84900 1.000 35.45462 600 CYS A C 1
ATOM 4591 O O . CYS A 1 628 ? 125.70900 117.56000 125.14900 1.000 35.45462 600 CYS A O 1
ATOM 4594 N N . LEU A 1 629 ? 124.55800 119.39100 125.74700 1.000 34.15451 601 LEU A N 1
ATOM 4595 C CA . LEU A 1 629 ? 124.52200 118.97600 127.14200 1.000 34.15451 601 LEU A CA 1
ATOM 4596 C C . LEU A 1 629 ? 123.63300 117.76000 127.33900 1.000 34.15451 601 LEU A C 1
ATOM 4597 O O . LEU A 1 629 ? 123.94400 116.89000 128.15400 1.000 34.15451 601 LEU A O 1
ATOM 4602 N N . ARG A 1 630 ? 122.52400 117.67600 126.60900 1.000 30.62680 602 ARG A N 1
ATOM 4603 C CA . ARG A 1 630 ? 121.68100 116.49300 126.70100 1.000 30.62680 602 ARG A CA 1
ATOM 4604 C C . ARG A 1 630 ? 122.43200 115.25800 126.24200 1.000 30.62680 602 ARG A C 1
ATOM 4605 O O . ARG A 1 630 ? 122.38800 114.21100 126.89800 1.000 30.62680 602 ARG A O 1
ATOM 4613 N N . ILE A 1 631 ? 123.14000 115.36400 125.11800 1.000 32.83163 603 ILE A N 1
ATOM 4614 C CA . ILE A 1 631 ? 123.90400 114.22000 124.63300 1.000 32.83163 603 ILE A CA 1
ATOM 4615 C C . ILE A 1 631 ? 124.98600 113.84100 125.63100 1.000 32.83163 603 ILE A C 1
ATOM 4616 O O . ILE A 1 631 ? 125.21000 112.66000 125.90300 1.000 32.83163 603 ILE A O 1
ATOM 4621 N N . ALA A 1 632 ? 125.67600 114.83200 126.19200 1.000 35.44450 604 ALA A N 1
ATOM 4622 C CA . ALA A 1 632 ? 126.73800 114.53700 127.14400 1.000 35.44450 604 ALA A CA 1
ATOM 4623 C C . ALA A 1 632 ? 126.20200 113.84500 128.38600 1.000 35.44450 604 ALA A C 1
ATOM 4624 O O . ALA A 1 632 ? 126.79600 112.87800 128.86700 1.000 35.44450 604 ALA A O 1
ATOM 4626 N N . ARG A 1 633 ? 125.08700 114.32800 128.93100 1.000 36.12891 605 ARG A N 1
ATOM 4627 C CA . ARG A 1 633 ? 124.54100 113.70800 130.13200 1.000 36.12891 605 ARG A CA 1
ATOM 4628 C C . ARG A 1 633 ? 124.05600 112.29700 129.85500 1.000 36.12891 605 ARG A C 1
ATOM 4629 O O . ARG A 1 633 ? 124.33400 111.38100 130.63200 1.000 36.12891 605 ARG A O 1
ATOM 4637 N N . ALA A 1 634 ? 123.33200 112.09800 128.75400 1.000 37.07173 606 ALA A N 1
ATOM 4638 C CA . ALA A 1 634 ? 122.78000 110.78000 128.47300 1.000 37.07173 606 ALA A CA 1
ATOM 4639 C C . ALA A 1 634 ? 123.85400 109.73100 128.24100 1.000 37.07173 606 ALA A C 1
ATOM 4640 O O . ALA A 1 634 ? 123.57500 108.54100 128.39200 1.000 37.07173 606 ALA A O 1
ATOM 4642 N N . HIS A 1 635 ? 125.06400 110.13400 127.87200 1.000 40.76294 607 HIS A N 1
ATOM 4643 C CA . HIS A 1 635 ? 126.16100 109.20500 127.66500 1.000 40.76294 607 HIS A CA 1
ATOM 4644 C C . HIS A 1 635 ? 127.13400 109.18400 128.82600 1.000 40.76294 607 HIS A C 1
ATOM 4645 O O . HIS A 1 635 ? 128.17200 108.53000 128.73600 1.000 40.76294 607 HIS A O 1
ATOM 4652 N N . GLY A 1 636 ? 126.83800 109.89700 129.90100 1.000 44.62904 608 GLY A N 1
ATOM 4653 C CA . GLY A 1 636 ? 127.70100 109.84800 131.05400 1.000 44.62904 608 GLY A CA 1
ATOM 4654 C C . GLY A 1 636 ? 129.04000 110.50900 130.87800 1.000 44.62904 608 GLY A C 1
ATOM 4655 O O . GLY A 1 636 ? 129.92500 110.30200 131.70900 1.000 44.62904 608 GLY A O 1
ATOM 4656 N N . HIS A 1 637 ? 129.21800 111.31300 129.83700 1.000 51.67415 609 HIS A N 1
ATOM 4657 C CA . HIS A 1 637 ? 130.48700 111.98900 129.63600 1.000 51.67415 609 HIS A CA 1
ATOM 4658 C C . HIS A 1 637 ? 130.68500 113.03500 130.72100 1.000 51.67415 609 HIS A C 1
ATOM 4659 O O . HIS A 1 637 ? 129.88100 113.16900 131.64600 1.000 51.67415 609 HIS A O 1
ATOM 4666 N N . LEU A 1 638 ? 131.75700 113.81800 130.58000 1.000 68.84570 610 LEU A N 1
ATOM 4667 C CA . LEU A 1 638 ? 132.27300 114.62300 131.68400 1.000 68.84570 610 LEU A CA 1
ATOM 4668 C C . LEU A 1 638 ? 131.19700 115.43600 132.38000 1.000 68.84570 610 LEU A C 1
ATOM 4669 O O . LEU A 1 638 ? 131.42700 115.93300 133.48800 1.000 68.84570 610 LEU A O 1
ATOM 4674 N N . GLN A 1 639 ? 130.03200 115.58100 131.76300 1.000 65.00124 611 GLN A N 1
ATOM 4675 C CA . GLN A 1 639 ? 128.91900 116.30800 132.35400 1.000 65.00124 611 GLN A CA 1
ATOM 4676 C C . GLN A 1 639 ? 127.97200 115.27900 132.96500 1.000 65.00124 611 GLN A C 1
ATOM 4677 O O . GLN A 1 639 ? 127.06300 114.77300 132.31300 1.000 65.00124 611 GLN A O 1
ATOM 4683 N N . SER A 1 640 ? 128.24400 114.92300 134.21700 1.000 77.25235 612 SER A N 1
ATOM 4684 C CA . SER A 1 640 ? 127.42200 114.00200 135.00100 1.000 77.25235 612 SER A CA 1
ATOM 4685 C C . SER A 1 640 ? 127.29500 114.51700 136.43000 1.000 77.25235 612 SER A C 1
ATOM 4686 O O . SER A 1 640 ? 127.49600 113.78300 137.39800 1.000 77.25235 612 SER A O 1
ATOM 4689 N N . ALA A 1 641 ? 126.96100 115.79600 136.58300 1.000 87.61223 613 ALA A N 1
ATOM 4690 C CA . ALA A 1 641 ? 127.31600 116.48700 137.81700 1.000 87.61223 613 ALA A CA 1
ATOM 4691 C C . ALA A 1 641 ? 126.16200 117.05300 138.63700 1.000 87.61223 613 ALA A C 1
ATOM 4692 O O . ALA A 1 641 ? 126.18300 118.24100 138.97600 1.000 87.61223 613 ALA A O 1
ATOM 4694 N N . THR A 1 642 ? 125.15700 116.23700 138.96400 1.000 89.69906 614 THR A N 1
ATOM 4695 C CA . THR A 1 642 ? 124.30100 116.51300 140.12200 1.000 89.69906 614 THR A CA 1
ATOM 4696 C C . THR A 1 642 ? 123.57600 117.85500 139.97900 1.000 89.69906 614 THR A C 1
ATOM 4697 O O . THR A 1 642 ? 123.96400 118.86900 140.56300 1.000 89.69906 614 THR A O 1
ATOM 4701 N N . ASP A 1 643 ? 122.52200 117.82000 139.15500 1.000 79.11099 615 ASP A N 1
ATOM 4702 C CA . ASP A 1 643 ? 121.77400 118.97400 138.65400 1.000 79.11099 615 ASP A CA 1
ATOM 4703 C C . ASP A 1 643 ? 122.52800 119.61500 137.49900 1.000 79.11099 615 ASP A C 1
ATOM 4704 O O . ASP A 1 643 ? 122.59600 120.84300 137.36800 1.000 79.11099 615 ASP A O 1
ATOM 4709 N N . THR A 1 644 ? 123.13800 118.74900 136.69500 1.000 74.69919 616 THR A N 1
ATOM 4710 C CA . THR A 1 644 ? 123.49400 118.98000 135.30400 1.000 74.69919 616 THR A CA 1
ATOM 4711 C C . THR A 1 644 ? 124.70300 119.89300 135.12000 1.000 74.69919 616 THR A C 1
ATOM 4712 O O . THR A 1 644 ? 125.36200 119.84600 134.07600 1.000 74.69919 616 THR A O 1
ATOM 4716 N N . TRP A 1 645 ? 125.03600 120.67300 136.14400 1.000 84.23620 617 TRP A N 1
ATOM 4717 C CA . TRP A 1 645 ? 126.35800 121.25500 136.34000 1.000 84.23620 617 TRP A CA 1
ATOM 4718 C C . TRP A 1 645 ? 126.28600 122.15800 137.55300 1.000 84.23620 617 TRP A C 1
ATOM 4719 O O . TRP A 1 645 ? 125.19200 122.44800 138.04900 1.000 84.23620 617 TRP A O 1
ATOM 4730 N N . GLU A 1 646 ? 127.43700 122.64000 138.01400 1.000 87.35277 618 GLU A N 1
ATOM 4731 C CA . GLU A 1 646 ? 127.42800 123.77600 138.92000 1.000 87.35277 618 GLU A CA 1
ATOM 4732 C C . GLU A 1 646 ? 127.12700 125.09000 138.20400 1.000 87.35277 618 GLU A C 1
ATOM 4733 O O . GLU A 1 646 ? 126.41200 125.92900 138.76100 1.000 87.35277 618 GLU A O 1
ATOM 4739 N N . ASN A 1 647 ? 127.63200 125.29900 136.98300 1.000 80.68689 619 ASN A N 1
ATOM 4740 C CA . ASN A 1 647 ? 127.38800 126.58800 136.34000 1.000 80.68689 619 ASN A CA 1
ATOM 4741 C C . ASN A 1 647 ? 127.06700 126.55000 134.85100 1.000 80.68689 619 ASN A C 1
ATOM 4742 O O . ASN A 1 647 ? 126.80700 127.62000 134.29400 1.000 80.68689 619 ASN A O 1
ATOM 4747 N N . LEU A 1 648 ? 127.09200 125.39800 134.17500 1.000 66.20791 620 LEU A N 1
ATOM 4748 C CA . LEU A 1 648 ? 126.74100 125.38600 132.75800 1.000 66.20791 620 LEU A CA 1
ATOM 4749 C C . LEU A 1 648 ? 125.30600 125.83400 132.54700 1.000 66.20791 620 LEU A C 1
ATOM 4750 O O . LEU A 1 648 ? 125.01800 126.61100 131.63300 1.000 66.20791 620 LEU A O 1
ATOM 4755 N N . VAL A 1 649 ? 124.39600 125.36100 133.38500 1.000 59.76435 621 VAL A N 1
ATOM 4756 C CA . VAL A 1 649 ? 122.98400 125.68900 133.27900 1.000 59.76435 621 VAL A CA 1
ATOM 4757 C C . VAL A 1 649 ? 122.57900 126.49100 134.50300 1.000 59.76435 621 VAL A C 1
ATOM 4758 O O . VAL A 1 649 ? 122.95200 126.15400 135.63200 1.000 59.76435 621 VAL A O 1
ATOM 4762 N N . SER A 1 650 ? 121.84000 127.56300 134.27300 1.000 47.13131 622 SER A N 1
ATOM 4763 C CA . SER A 1 650 ? 121.25400 128.36400 135.32900 1.000 47.13131 622 SER A CA 1
ATOM 4764 C C . SER A 1 650 ? 119.74600 128.21500 135.27700 1.000 47.13131 622 SER A C 1
ATOM 4765 O O . SER A 1 650 ? 119.18900 127.66000 134.33300 1.000 47.13131 622 SER A O 1
ATOM 4768 N N . ASP A 1 651 ? 119.08100 128.72000 136.31100 1.000 42.90024 623 ASP A N 1
ATOM 4769 C CA . ASP A 1 651 ? 117.62700 128.65400 136.33400 1.000 42.90024 623 ASP A CA 1
ATOM 4770 C C . ASP A 1 651 ? 117.02900 129.41200 135.15900 1.000 42.90024 623 ASP A C 1
ATOM 4771 O O . ASP A 1 651 ? 116.10800 128.92300 134.49600 1.000 42.90024 623 ASP A O 1
ATOM 4776 N N . ALA A 1 652 ? 117.55600 130.60100 134.87300 1.000 39.12531 624 ALA A N 1
ATOM 4777 C CA . ALA A 1 652 ? 117.03100 131.39500 133.77100 1.000 39.12531 624 ALA A CA 1
ATOM 4778 C C . ALA A 1 652 ? 117.22700 130.69100 132.44100 1.000 39.12531 624 ALA A C 1
ATOM 4779 O O . ALA A 1 652 ? 116.31200 130.64400 131.61500 1.000 39.12531 624 ALA A O 1
ATOM 4781 N N . ARG A 1 653 ? 118.41700 130.13700 132.21400 1.000 40.23538 625 ARG A N 1
ATOM 4782 C CA A ARG A 1 653 ? 118.67800 129.47900 130.94300 0.500 40.23538 625 ARG A CA 1
ATOM 4783 C CA B ARG A 1 653 ? 118.70500 129.45500 130.95500 0.500 40.23538 625 ARG A CA 1
ATOM 4784 C C . ARG A 1 653 ? 117.79500 128.25400 130.75900 1.000 40.23538 625 ARG A C 1
ATOM 4785 O O . ARG A 1 653 ? 117.25000 128.03500 129.67300 1.000 40.23538 625 ARG A O 1
ATOM 4800 N N . ILE A 1 654 ? 117.63700 127.44600 131.80300 1.000 35.79521 626 ILE A N 1
ATOM 4801 C CA . ILE A 1 654 ? 116.80900 126.25900 131.68100 1.000 35.79521 626 ILE A CA 1
ATOM 4802 C C . ILE A 1 654 ? 115.36500 126.64600 131.43900 1.000 35.79521 626 ILE A C 1
ATOM 4803 O O . ILE A 1 654 ? 114.68000 126.03400 130.61800 1.000 35.79521 626 ILE A O 1
ATOM 4808 N N . LYS A 1 655 ? 114.86900 127.65500 132.15000 1.000 34.02520 627 LYS A N 1
ATOM 4809 C CA . LYS A 1 655 ? 113.48900 128.06200 131.93200 1.000 34.02520 627 LYS A CA 1
ATOM 4810 C C . LYS A 1 655 ? 113.29500 128.62100 130.53200 1.000 34.02520 627 LYS A C 1
ATOM 4811 O O . LYS A 1 655 ? 112.24200 128.42200 129.92100 1.000 34.02520 627 LYS A O 1
ATOM 4817 N N . GLN A 1 656 ? 114.29600 129.32400 130.00700 1.000 33.18527 628 GLN A N 1
ATOM 4818 C CA . GLN A 1 656 ? 114.20500 129.81400 128.64000 1.000 33.18527 628 GLN A CA 1
ATOM 4819 C C . GLN A 1 656 ? 114.17300 128.66800 127.64600 1.000 33.18527 628 GLN A C 1
ATOM 4820 O O . GLN A 1 656 ? 113.39800 128.69400 126.68800 1.000 33.18527 628 GLN A O 1
ATOM 4826 N N . GLY A 1 657 ? 115.01300 127.65900 127.85300 1.000 28.89997 629 GLY A N 1
ATOM 4827 C CA . GLY A 1 657 ? 115.02300 126.52900 126.94400 1.000 28.89997 629 GLY A CA 1
ATOM 4828 C C . GLY A 1 657 ? 113.73800 125.72900 126.99000 1.000 28.89997 629 GLY A C 1
ATOM 4829 O O . GLY A 1 657 ? 113.21300 125.32700 125.95400 1.000 28.89997 629 GLY A O 1
ATOM 4830 N N . LEU A 1 658 ? 113.20000 125.51300 128.18600 1.000 27.74635 630 LEU A N 1
ATOM 4831 C CA . LEU A 1 658 ? 112.02800 124.66700 128.34100 1.000 27.74635 630 LEU A CA 1
ATOM 4832 C C . LEU A 1 658 ? 110.81000 125.23900 127.66400 1.000 27.74635 630 LEU A C 1
ATOM 4833 O O . LEU A 1 658 ? 109.81300 124.53100 127.52700 1.000 27.74635 630 LEU A O 1
ATOM 4838 N N . ILE A 1 659 ? 110.84900 126.49600 127.25400 1.000 29.52743 631 ILE A N 1
ATOM 4839 C CA . ILE A 1 659 ? 109.63500 127.14600 126.80200 1.000 29.52743 631 ILE A CA 1
ATOM 4840 C C . ILE A 1 659 ? 109.92600 127.82900 125.47300 1.000 29.52743 631 ILE A C 1
ATOM 4841 O O . ILE A 1 659 ? 109.10900 128.59600 124.96000 1.000 29.52743 631 ILE A O 1
ATOM 4846 N N . HIS A 1 660 ? 111.08700 127.52300 124.90000 1.000 30.89187 632 HIS A N 1
ATOM 4847 C CA . HIS A 1 660 ? 111.54000 128.12300 123.65800 1.000 30.89187 632 HIS A CA 1
ATOM 4848 C C . HIS A 1 660 ? 110.52700 127.91700 122.54300 1.000 30.89187 632 HIS A C 1
ATOM 4849 O O . HIS A 1 660 ? 109.65700 127.05100 122.60400 1.000 30.89187 632 HIS A O 1
ATOM 4856 N N . GLN A 1 661 ? 110.65500 128.73400 121.50200 1.000 34.07206 633 GLN A N 1
ATOM 4857 C CA . GLN A 1 661 ? 109.70500 128.67800 120.40100 1.000 34.07206 633 GLN A CA 1
ATOM 4858 C C . GLN A 1 661 ? 109.93300 127.46500 119.52000 1.000 34.07206 633 GLN A C 1
ATOM 4859 O O . GLN A 1 661 ? 108.98400 126.94200 118.93200 1.000 34.07206 633 GLN A O 1
ATOM 4865 N N . HIS A 1 662 ? 111.17100 127.00500 119.41500 1.000 31.56175 634 HIS A N 1
ATOM 4866 C CA . HIS A 1 662 ? 111.50800 125.88300 118.55900 1.000 31.56175 634 HIS A CA 1
ATOM 4867 C C . HIS A 1 662 ? 111.31700 124.58100 119.31200 1.000 31.56175 634 HIS A C 1
ATOM 4868 O O . HIS A 1 662 ? 111.85000 124.41000 120.40800 1.000 31.56175 634 HIS A O 1
ATOM 4875 N N . CYS A 1 663 ? 110.57100 123.65900 118.70800 1.000 32.65272 635 CYS A N 1
ATOM 4876 C CA . CYS A 1 663 ? 110.26900 122.39500 119.36400 1.000 32.65272 635 CYS A CA 1
ATOM 4877 C C . CYS A 1 663 ? 111.53700 121.65300 119.74400 1.000 32.65272 635 CYS A C 1
ATOM 4878 O O . CYS A 1 663 ? 111.59400 120.99400 120.78800 1.000 32.65272 635 CYS A O 1
ATOM 4881 N N . GLN A 1 664 ? 112.56800 121.75100 118.91200 1.000 29.61945 636 GLN A N 1
ATOM 4882 C CA . GLN A 1 664 ? 113.79500 121.01500 119.16700 1.000 29.61945 636 GLN A CA 1
ATOM 4883 C C . GLN A 1 664 ? 114.46000 121.47400 120.45200 1.000 29.61945 636 GLN A C 1
ATOM 4884 O O . GLN A 1 664 ? 114.98400 120.65500 121.21000 1.000 29.61945 636 GLN A O 1
ATOM 4890 N N . VAL A 1 665 ? 114.45200 122.77600 120.72300 1.000 27.65693 637 VAL A N 1
ATOM 4891 C CA . VAL A 1 665 ? 115.09800 123.26600 121.93400 1.000 27.65693 637 VAL A CA 1
ATOM 4892 C C . VAL A 1 665 ? 114.33400 122.81500 123.16800 1.000 27.65693 637 VAL A C 1
ATOM 4893 O O . VAL A 1 665 ? 114.93400 122.43200 124.17900 1.000 27.65693 637 VAL A O 1
ATOM 4897 N N . ARG A 1 666 ? 113.00500 122.84500 123.11200 1.000 26.77069 638 ARG A N 1
ATOM 4898 C CA . ARG A 1 666 ? 112.22000 122.36400 124.23900 1.000 26.77069 638 ARG A CA 1
ATOM 4899 C C . ARG A 1 666 ? 112.49200 120.89600 124.50000 1.000 26.77069 638 ARG A C 1
ATOM 4900 O O . ARG A 1 666 ? 112.67600 120.48500 125.65000 1.000 26.77069 638 ARG A O 1
ATOM 4908 N N . ILE A 1 667 ? 112.54200 120.09200 123.44200 1.000 26.22943 639 ILE A N 1
ATOM 4909 C CA . ILE A 1 667 ? 112.79200 118.66800 123.61500 1.000 26.22943 639 ILE A CA 1
ATOM 4910 C C . ILE A 1 667 ? 114.18700 118.42700 124.16900 1.000 26.22943 639 ILE A C 1
ATOM 4911 O O . ILE A 1 667 ? 114.38100 117.56500 125.02500 1.000 26.22943 639 ILE A O 1
ATOM 4916 N N . ASP A 1 668 ? 115.17900 119.17700 123.70100 1.000 31.11968 640 ASP A N 1
ATOM 4917 C CA . ASP A 1 668 ? 116.53600 118.94400 124.17700 1.000 31.11968 640 ASP A CA 1
ATOM 4918 C C . ASP A 1 668 ? 116.70600 119.36000 125.63100 1.000 31.11968 640 ASP A C 1
ATOM 4919 O O . ASP A 1 668 ? 117.41000 118.69000 126.39000 1.000 31.11968 640 ASP A O 1
ATOM 4924 N N . THR A 1 669 ? 116.06100 120.44400 126.05300 1.000 27.57448 641 THR A N 1
ATOM 4925 C CA . THR A 1 669 ? 116.13700 120.80800 127.46400 1.000 27.57448 641 THR A CA 1
ATOM 4926 C C . THR A 1 669 ? 115.40200 119.79900 128.33700 1.000 27.57448 641 THR A C 1
ATOM 4927 O O . THR A 1 669 ? 115.89700 119.40800 129.40600 1.000 27.57448 641 THR A O 1
ATOM 4931 N N . LEU A 1 670 ? 114.22800 119.35200 127.89500 1.000 24.19619 642 LEU A N 1
ATOM 4932 C CA . LEU A 1 670 ? 113.51900 118.33200 128.64900 1.000 24.19619 642 LEU A CA 1
ATOM 4933 C C . LEU A 1 670 ? 114.34400 117.06500 128.75600 1.000 24.19619 642 LEU A C 1
ATOM 4934 O O . LEU A 1 670 ? 114.37900 116.43200 129.81000 1.000 24.19619 642 LEU A O 1
ATOM 4939 N N . GLY A 1 671 ? 115.01000 116.67200 127.67400 1.000 26.96921 643 GLY A N 1
ATOM 4940 C CA . GLY A 1 671 ? 115.85500 115.49700 127.72400 1.000 26.96921 643 GLY A CA 1
ATOM 4941 C C . GLY A 1 671 ? 117.05800 115.67400 128.61800 1.000 26.96921 643 GLY A C 1
ATOM 4942 O O . GLY A 1 671 ? 117.51300 114.71700 129.24300 1.000 26.96921 643 GLY A O 1
ATOM 4943 N N . LEU A 1 672 ? 117.60500 116.88300 128.67400 1.000 27.12991 644 LEU A N 1
ATOM 4944 C CA . LEU A 1 672 ? 118.68700 117.14800 129.61000 1.000 27.12991 644 LEU A CA 1
ATOM 4945 C C . LEU A 1 672 ? 118.23500 116.91900 131.03900 1.000 27.12991 644 LEU A C 1
ATOM 4946 O O . LEU A 1 672 ? 118.97300 116.35200 131.84800 1.000 27.12991 644 LEU A O 1
ATOM 4951 N N . LEU A 1 673 ? 117.02200 117.35100 131.37200 1.000 28.64564 645 LEU A N 1
ATOM 4952 C CA . LEU A 1 673 ? 116.54100 117.14400 132.73600 1.000 28.64564 645 LEU A CA 1
ATOM 4953 C C . LEU A 1 673 ? 116.14100 115.69600 132.99300 1.000 28.64564 645 LEU A C 1
ATOM 4954 O O . LEU A 1 673 ? 116.37500 115.17000 134.08300 1.000 28.64564 645 LEU A O 1
ATOM 4959 N N . CYS A 1 674 ? 115.53300 115.03700 132.01400 1.000 29.92040 646 CYS A N 1
ATOM 4960 C CA . CYS A 1 674 ? 114.82800 113.78200 132.23700 1.000 29.92040 646 CYS A CA 1
ATOM 4961 C C . CYS A 1 674 ? 115.73700 112.56500 132.18200 1.000 29.92040 646 CYS A C 1
ATOM 4962 O O . CYS A 1 674 ? 115.67400 111.70700 133.06300 1.000 29.92040 646 CYS A O 1
ATOM 4965 N N . GLU A 1 675 ? 116.57500 112.46700 131.16100 1.000 37.58270 647 GLU A N 1
ATOM 4966 C CA . GLU A 1 675 ? 117.33800 111.25900 130.89100 1.000 37.58270 647 GLU A CA 1
ATOM 4967 C C . GLU A 1 675 ? 118.76600 111.40700 131.38500 1.000 37.58270 647 GLU A C 1
ATOM 4968 O O . GLU A 1 675 ? 119.40800 112.42900 131.14300 1.000 37.58270 647 GLU A O 1
ATOM 4974 N N . SER A 1 676 ? 119.26100 110.37900 132.06200 1.000 38.75173 648 SER A N 1
ATOM 4975 C CA . SER A 1 676 ? 120.62700 110.36500 132.54600 1.000 38.75173 648 SER A CA 1
ATOM 4976 C C . SER A 1 676 ? 121.25000 109.01500 132.24500 1.000 38.75173 648 SER A C 1
ATOM 4977 O O . SER A 1 676 ? 120.55900 108.03500 131.97000 1.000 38.75173 648 SER A O 1
ATOM 4980 N N . ASN A 1 677 ? 122.57700 108.98400 132.29800 1.000 43.76765 649 ASN A N 1
ATOM 4981 C CA . ASN A 1 677 ? 123.30800 107.74300 132.08100 1.000 43.76765 649 ASN A CA 1
ATOM 4982 C C . ASN A 1 677 ? 123.01700 106.73400 133.17900 1.000 43.76765 649 ASN A C 1
ATOM 4983 O O . ASN A 1 677 ? 122.67000 105.58200 132.90300 1.000 43.76765 649 ASN A O 1
ATOM 4988 N N . ARG A 1 678 ? 123.15300 107.15000 134.43200 1.000 46.76717 650 ARG A N 1
ATOM 4989 C CA . ARG A 1 678 ? 122.87700 106.28100 135.56200 1.000 46.76717 650 ARG A CA 1
ATOM 4990 C C . ARG A 1 678 ? 121.37700 106.15400 135.74700 1.000 46.76717 650 ARG A C 1
ATOM 4991 O O . ARG A 1 678 ? 120.67200 107.15700 135.85200 1.000 46.76717 650 ARG A O 1
ATOM 4999 N N . SER A 1 679 ? 120.88900 104.92300 135.80000 1.000 41.59953 651 SER A N 1
ATOM 5000 C CA . SER A 1 679 ? 119.45500 104.68800 135.80400 1.000 41.59953 651 SER A CA 1
ATOM 5001 C C . SER A 1 679 ? 118.81300 104.85800 137.17000 1.000 41.59953 651 SER A C 1
ATOM 5002 O O . SER A 1 679 ? 117.58800 104.78400 137.26500 1.000 41.59953 651 SER A O 1
ATOM 5005 N N . THR A 1 680 ? 119.59500 105.05900 138.22500 1.000 41.85330 652 THR A N 1
ATOM 5006 C CA . THR A 1 680 ? 119.05200 105.22100 139.56600 1.000 41.85330 652 THR A CA 1
ATOM 5007 C C . THR A 1 680 ? 119.52400 106.50800 140.21700 1.000 41.85330 652 THR A C 1
ATOM 5008 O O . THR A 1 680 ? 119.54600 106.60300 141.44400 1.000 41.85330 652 THR A O 1
ATOM 5012 N N . GLU A 1 681 ? 119.91700 107.49500 139.42600 1.000 42.24130 653 GLU A N 1
ATOM 5013 C CA . GLU A 1 681 ? 120.40500 108.74400 139.98300 1.000 42.24130 653 GLU A CA 1
ATOM 5014 C C . GLU A 1 681 ? 119.25400 109.54300 140.57500 1.000 42.24130 653 GLU A C 1
ATOM 5015 O O . GLU A 1 681 ? 118.15100 109.56900 140.02900 1.000 42.24130 653 GLU A O 1
ATOM 5021 N N . ILE A 1 682 ? 119.51900 110.19700 141.70500 1.000 38.67099 654 ILE A N 1
ATOM 5022 C CA . ILE A 1 682 ? 118.47300 110.89000 142.44200 1.000 38.67099 654 ILE A CA 1
ATOM 5023 C C . ILE A 1 682 ? 117.97000 112.07400 141.63300 1.000 38.67099 654 ILE A C 1
ATOM 5024 O O . ILE A 1 682 ? 118.75200 112.79800 141.00700 1.000 38.67099 654 ILE A O 1
ATOM 5029 N N . VAL A 1 683 ? 116.66100 112.28200 141.64100 1.000 36.69850 655 VAL A N 1
ATOM 5030 C CA . VAL A 1 683 ? 116.06700 113.47400 141.05200 1.000 36.69850 655 VAL A CA 1
ATOM 5031 C C . VAL A 1 683 ? 116.11600 114.58000 142.09400 1.000 36.69850 655 VAL A C 1
ATOM 5032 O O . VAL A 1 683 ? 115.55700 114.43800 143.18400 1.000 36.69850 655 VAL A O 1
ATOM 5036 N N . SER A 1 684 ? 116.79300 115.67500 141.77200 1.000 42.76885 656 SER A N 1
ATOM 5037 C CA . SER A 1 684 ? 116.93200 116.77000 142.71400 1.000 42.76885 656 SER A CA 1
ATOM 5038 C C . SER A 1 684 ? 115.66000 117.60500 142.75100 1.000 42.76885 656 SER A C 1
ATOM 5039 O O . SER A 1 684 ? 114.75300 117.44100 141.93700 1.000 42.76885 656 SER A O 1
ATOM 5042 N N . MET A 1 685 ? 115.59100 118.50900 143.72700 1.000 46.19783 657 MET A N 1
ATOM 5043 C CA . MET A 1 685 ? 114.41400 119.36100 143.85800 1.000 46.19783 657 MET A CA 1
ATOM 5044 C C . MET A 1 685 ? 114.30900 120.34100 142.70000 1.000 46.19783 657 MET A C 1
ATOM 5045 O O . MET A 1 685 ? 113.20500 120.64000 142.22400 1.000 46.19783 657 MET A O 1
ATOM 5050 N N . GLU A 1 686 ? 115.45100 120.84800 142.23300 1.000 45.57789 658 GLU A N 1
ATOM 5051 C CA . GLU A 1 686 ? 115.45100 121.77100 141.10700 1.000 45.57789 658 GLU A CA 1
ATOM 5052 C C . GLU A 1 686 ? 114.83900 121.13000 139.87700 1.000 45.57789 658 GLU A C 1
ATOM 5053 O O . GLU A 1 686 ? 114.03600 121.75300 139.17500 1.000 45.57789 658 GLU A O 1
ATOM 5059 N N . GLU A 1 687 ? 115.21100 119.88300 139.59800 1.000 41.59978 659 GLU A N 1
ATOM 5060 C CA . GLU A 1 687 ? 114.65600 119.19500 138.44500 1.000 41.59978 659 GLU A CA 1
ATOM 5061 C C . GLU A 1 687 ? 113.15700 119.02500 138.58500 1.000 41.59978 659 GLU A C 1
ATOM 5062 O O . GLU A 1 687 ? 112.42400 119.16500 137.60700 1.000 41.59978 659 GLU A O 1
ATOM 5068 N N . MET A 1 688 ? 112.67500 118.73600 139.79300 1.000 38.83751 660 MET A N 1
ATOM 5069 C CA . MET A 1 688 ? 111.23500 118.60900 139.98100 1.000 38.83751 660 MET A CA 1
ATOM 5070 C C . MET A 1 688 ? 110.52100 119.92000 139.68800 1.000 38.83751 660 MET A C 1
ATOM 5071 O O . MET A 1 688 ? 109.47700 119.93500 139.02300 1.000 38.83751 660 MET A O 1
ATOM 5076 N N . GLN A 1 689 ? 111.06400 121.03300 140.18000 1.000 38.23785 661 GLN A N 1
ATOM 5077 C CA . GLN A 1 689 ? 110.42300 122.31900 139.92700 1.000 38.23785 661 GLN A CA 1
ATOM 5078 C C . GLN A 1 689 ? 110.42700 122.65600 138.44400 1.000 38.23785 661 GLN A C 1
ATOM 5079 O O . GLN A 1 689 ? 109.41700 123.12300 137.89900 1.000 38.23785 661 GLN A O 1
ATOM 5085 N N . TRP A 1 690 ? 111.55000 122.41200 137.77000 1.000 33.36826 662 TRP A N 1
ATOM 5086 C CA . TRP A 1 690 ? 111.62200 122.67700 136.34000 1.000 33.36826 662 TRP A CA 1
ATOM 5087 C C . TRP A 1 690 ? 110.64500 121.80800 135.56700 1.000 33.36826 662 TRP A C 1
ATOM 5088 O O . TRP A 1 690 ? 110.03200 122.26200 134.59800 1.000 33.36826 662 TRP A O 1
ATOM 5099 N N . ILE A 1 691 ? 110.48300 120.55300 135.97500 1.000 28.59814 663 ILE A N 1
ATOM 5100 C CA . ILE A 1 691 ? 109.57100 119.67500 135.26000 1.000 28.59814 663 ILE A CA 1
ATOM 5101 C C . ILE A 1 691 ? 108.13600 120.12200 135.45600 1.000 28.59814 663 ILE A C 1
ATOM 5102 O O . ILE A 1 691 ? 107.32900 120.06100 134.52800 1.000 28.59814 663 ILE A O 1
ATOM 5107 N N . GLN A 1 692 ? 107.77900 120.56500 136.66000 1.000 30.78729 664 GLN A N 1
ATOM 5108 C CA . GLN A 1 692 ? 106.42400 121.07300 136.85000 1.000 30.78729 664 GLN A CA 1
ATOM 5109 C C . GLN A 1 692 ? 106.18000 122.30300 135.98900 1.000 30.78729 664 GLN A C 1
ATOM 5110 O O . GLN A 1 692 ? 105.12100 122.43800 135.35300 1.000 30.78729 664 GLN A O 1
ATOM 5116 N N . PHE A 1 693 ? 107.16800 123.19600 135.93200 1.000 27.79792 665 PHE A N 1
ATOM 5117 C CA . PHE A 1 693 ? 107.07000 124.35900 135.06100 1.000 27.79792 665 PHE A CA 1
ATOM 5118 C C . PHE A 1 693 ? 106.86700 123.94200 133.61100 1.000 27.79792 665 PHE A C 1
ATOM 5119 O O . PHE A 1 693 ? 106.01900 124.50000 132.91100 1.000 27.79792 665 PHE A O 1
ATOM 5127 N N . PHE A 1 694 ? 107.62200 122.94700 133.15200 1.000 24.68241 666 PHE A N 1
ATOM 5128 C CA . PHE A 1 694 ? 107.49000 122.47200 131.77900 1.000 24.68241 666 PHE A CA 1
ATOM 5129 C C . PHE A 1 694 ? 106.10500 121.89800 131.52200 1.000 24.68241 666 PHE A C 1
ATOM 5130 O O . PHE A 1 694 ? 105.47200 122.20900 130.51000 1.000 24.68241 666 PHE A O 1
ATOM 5138 N N . ILE A 1 695 ? 105.61900 121.05000 132.42800 1.000 24.45466 667 ILE A N 1
ATOM 5139 C CA . ILE A 1 695 ? 104.31800 120.41600 132.24400 1.000 24.45466 667 ILE A CA 1
ATOM 5140 C C . ILE A 1 695 ? 103.21800 121.44900 132.14800 1.000 24.45466 667 ILE A C 1
ATOM 5141 O O . ILE A 1 695 ? 102.23500 121.25000 131.42700 1.000 24.45466 667 ILE A O 1
ATOM 5146 N N . THR A 1 696 ? 103.34900 122.56200 132.86800 1.000 25.39389 668 THR A N 1
ATOM 5147 C CA . THR A 1 696 ? 102.28300 123.55800 132.83500 1.000 25.39389 668 THR A CA 1
ATOM 5148 C C . THR A 1 696 ? 101.96300 124.01800 131.41800 1.000 25.39389 668 THR A C 1
ATOM 5149 O O . THR A 1 696 ? 100.81300 124.35300 131.12400 1.000 25.39389 668 THR A O 1
ATOM 5153 N N . TYR A 1 697 ? 102.94600 124.02200 130.52000 1.000 26.36331 669 TYR A N 1
ATOM 5154 C CA . TYR A 1 697 ? 102.79100 124.67900 129.23200 1.000 26.36331 669 TYR A CA 1
ATOM 5155 C C . TYR A 1 697 ? 102.90500 123.77500 128.01700 1.000 26.36331 669 TYR A C 1
ATOM 5156 O O . TYR A 1 697 ? 102.38900 124.14400 126.96100 1.000 26.36331 669 TYR A O 1
ATOM 5165 N N . ASN A 1 698 ? 103.54200 122.61800 128.12100 1.000 25.15430 670 ASN A N 1
ATOM 5166 C CA . ASN A 1 698 ? 103.88300 121.82200 126.95000 1.000 25.15430 670 ASN A CA 1
ATOM 5167 C C . ASN A 1 698 ? 102.99400 120.59900 126.77800 1.000 25.15430 670 ASN A C 1
ATOM 5168 O O . ASN A 1 698 ? 103.44700 119.55000 126.33300 1.000 25.15430 670 ASN A O 1
ATOM 5173 N N . LEU A 1 699 ? 101.71800 120.71200 127.10900 1.000 27.62412 671 LEU A N 1
ATOM 5174 C CA . LEU A 1 699 ? 100.80600 119.60600 126.88800 1.000 27.62412 671 LEU A CA 1
ATOM 5175 C C . LEU A 1 699 ? 100.01300 119.72800 125.59900 1.000 27.62412 671 LEU A C 1
ATOM 5176 O O . LEU A 1 699 ? 99.28200 118.80000 125.25900 1.000 27.62412 671 LEU A O 1
ATOM 5181 N N . ASN A 1 700 ? 100.13700 120.82900 124.87200 1.000 31.72979 672 ASN A N 1
ATOM 5182 C CA . ASN A 1 700 ? 99.35300 121.05300 123.66800 1.000 31.72979 672 ASN A CA 1
ATOM 5183 C C . ASN A 1 700 ? 100.21800 121.06700 122.41600 1.000 31.72979 672 ASN A C 1
ATOM 5184 O O . ASN A 1 700 ? 99.88500 121.73200 121.43800 1.000 31.72979 672 ASN A O 1
ATOM 5189 N N . SER A 1 701 ? 101.32700 120.33800 122.43100 1.000 31.12348 673 SER A N 1
ATOM 5190 C CA . SER A 1 701 ? 102.22000 120.32200 121.28300 1.000 31.12348 673 SER A CA 1
ATOM 5191 C C . SER A 1 701 ? 101.51900 119.74400 120.06500 1.000 31.12348 673 SER A C 1
ATOM 5192 O O . SER A 1 701 ? 100.76800 118.77400 120.16100 1.000 31.12348 673 SER A O 1
ATOM 5195 N N . GLN A 1 702 ? 101.77000 120.35000 118.91200 1.000 33.11169 674 GLN A N 1
ATOM 5196 C CA . GLN A 1 702 ? 101.00400 120.04800 117.71300 1.000 33.11169 674 GLN A CA 1
ATOM 5197 C C . GLN A 1 702 ? 101.65600 119.00600 116.82400 1.000 33.11169 674 GLN A C 1
ATOM 5198 O O . GLN A 1 702 ? 100.94900 118.26500 116.13900 1.000 33.11169 674 GLN A O 1
ATOM 5204 N N . SER A 1 703 ? 102.97100 118.93600 116.80100 1.000 30.31350 675 SER A N 1
ATOM 5205 C CA . SER A 1 703 ? 103.63800 117.91000 116.02100 1.000 30.31350 675 SER A CA 1
ATOM 5206 C C . SER A 1 703 ? 103.47700 116.56500 116.70800 1.000 30.31350 675 SER A C 1
ATOM 5207 O O . SER A 1 703 ? 103.85900 116.43300 117.87500 1.000 30.31350 675 SER A O 1
ATOM 5210 N N . PRO A 1 704 ? 102.92500 115.55300 116.04500 1.000 28.92431 676 PRO A N 1
ATOM 5211 C CA . PRO A 1 704 ? 102.84900 114.23500 116.68000 1.000 28.92431 676 PRO A CA 1
ATOM 5212 C C . PRO A 1 704 ? 104.20200 113.68400 117.06900 1.000 28.92431 676 PRO A C 1
ATOM 5213 O O . PRO A 1 704 ? 104.31300 113.01300 118.10100 1.000 28.92431 676 PRO A O 1
ATOM 5217 N N . GLY A 1 705 ? 105.24300 113.96000 116.28800 1.000 31.65581 677 GLY A N 1
ATOM 5218 C CA . GLY A 1 705 ? 106.57100 113.51600 116.66700 1.000 31.65581 677 GLY A CA 1
ATOM 5219 C C . GLY A 1 705 ? 107.08400 114.20700 117.91200 1.000 31.65581 677 GLY A C 1
ATOM 5220 O O . GLY A 1 705 ? 107.67500 113.57200 118.78900 1.000 31.65581 677 GLY A O 1
ATOM 5221 N N . VAL A 1 706 ? 106.86100 115.51400 118.01000 1.000 26.97036 678 VAL A N 1
ATOM 5222 C CA . VAL A 1 706 ? 107.28000 116.25400 119.19300 1.000 26.97036 678 VAL A CA 1
ATOM 5223 C C . VAL A 1 706 ? 106.53500 115.76100 120.42000 1.000 26.97036 678 VAL A C 1
ATOM 5224 O O . VAL A 1 706 ? 107.12700 115.54500 121.48300 1.000 26.97036 678 VAL A O 1
ATOM 5228 N N . ARG A 1 707 ? 105.22800 115.56800 120.29000 1.000 25.17371 679 ARG A N 1
ATOM 5229 C CA . ARG A 1 707 ? 104.43400 115.08200 121.40700 1.000 25.17371 679 ARG A CA 1
ATOM 5230 C C . ARG A 1 707 ? 104.91000 113.71500 121.86300 1.000 25.17371 679 ARG A C 1
ATOM 5231 O O . ARG A 1 707 ? 105.02400 113.45100 123.06700 1.000 25.17371 679 ARG A O 1
ATOM 5239 N N . GLN A 1 708 ? 105.20600 112.83400 120.91300 1.000 29.58456 680 GLN A N 1
ATOM 5240 C CA . GLN A 1 708 ? 105.67400 111.50200 121.26000 1.000 29.58456 680 GLN A CA 1
ATOM 5241 C C . GLN A 1 708 ? 107.02200 111.54800 121.96500 1.000 29.58456 680 GLN A C 1
ATOM 5242 O O . GLN A 1 708 ? 107.24500 110.82000 122.93900 1.000 29.58456 680 GLN A O 1
ATOM 5248 N N . GLN A 1 709 ? 107.93200 112.40200 121.49900 1.000 25.96601 681 GLN A N 1
ATOM 5249 C CA . GLN A 1 709 ? 109.22100 112.53000 122.17100 1.000 25.96601 681 GLN A CA 1
ATOM 5250 C C . GLN A 1 709 ? 109.05800 113.04600 123.59100 1.000 25.96601 681 GLN A C 1
ATOM 5251 O O . GLN A 1 709 ? 109.74200 112.58500 124.51300 1.000 25.96601 681 GLN A O 1
ATOM 5257 N N . ILE A 1 710 ? 108.16400 114.01000 123.78600 1.000 23.27320 682 ILE A N 1
ATOM 5258 C CA . ILE A 1 710 ? 107.92600 114.54300 125.12200 1.000 23.27320 682 ILE A CA 1
ATOM 5259 C C . ILE A 1 710 ? 107.43000 113.44500 126.04900 1.000 23.27320 682 ILE A C 1
ATOM 5260 O O . ILE A 1 710 ? 107.92400 113.28100 127.17200 1.000 23.27320 682 ILE A O 1
ATOM 5265 N N . CYS A 1 711 ? 106.45000 112.67000 125.58800 1.000 24.76512 683 CYS A N 1
ATOM 5266 C CA . CYS A 1 711 ? 105.90000 111.62100 126.43500 1.000 24.76512 683 CYS A CA 1
ATOM 5267 C C . CYS A 1 711 ? 106.95100 110.57100 126.77000 1.000 24.76512 683 CYS A C 1
ATOM 5268 O O . CYS A 1 711 ? 107.01300 110.08500 127.90600 1.000 24.76512 683 CYS A O 1
ATOM 5271 N N . SER A 1 712 ? 107.79600 110.21700 125.80200 1.000 26.08008 684 SER A N 1
ATOM 5272 C CA . SER A 1 712 ? 108.82800 109.22000 126.06400 1.000 26.08008 684 SER A CA 1
ATOM 5273 C C . SER A 1 712 ? 109.83800 109.71100 127.09000 1.000 26.08008 684 SER A C 1
ATOM 5274 O O . SER A 1 712 ? 110.24900 108.95800 127.98200 1.000 26.08008 684 SER A O 1
ATOM 5277 N N . LEU A 1 713 ? 110.26600 110.96600 126.97900 1.000 22.39788 685 LEU A N 1
ATOM 5278 C CA . LEU A 1 713 ? 111.22400 111.47600 127.95000 1.000 22.39788 685 LEU A CA 1
ATOM 5279 C C . LEU A 1 713 ? 110.61900 111.53900 129.34300 1.000 22.39788 685 LEU A C 1
ATOM 5280 O O . LEU A 1 713 ? 111.28600 111.22000 130.33400 1.000 22.39788 685 LEU A O 1
ATOM 5285 N N . LEU A 1 714 ? 109.35700 111.94000 129.44900 1.000 21.86635 686 LEU A N 1
ATOM 5286 C CA . LEU A 1 714 ? 108.73000 111.94900 130.76400 1.000 21.86635 686 LEU A CA 1
ATOM 5287 C C . LEU A 1 714 ? 108.65000 110.54700 131.34700 1.000 21.86635 686 LEU A C 1
ATOM 5288 O O . LEU A 1 714 ? 108.84300 110.35600 132.55300 1.000 21.86635 686 LEU A O 1
ATOM 5293 N N . LYS A 1 715 ? 108.35900 109.55000 130.51200 1.000 24.99295 687 LYS A N 1
ATOM 5294 C CA . LYS A 1 715 ? 108.35400 108.17600 131.00000 1.000 24.99295 687 LYS A CA 1
ATOM 5295 C C . LYS A 1 715 ? 109.72500 107.77100 131.51600 1.000 24.99295 687 LYS A C 1
ATOM 5296 O O . LYS A 1 715 ? 109.83400 107.06700 132.52600 1.000 24.99295 687 LYS A O 1
ATOM 5302 N N . LYS A 1 716 ? 110.78400 108.19700 130.83400 1.000 25.50967 688 LYS A N 1
ATOM 5303 C CA . LYS A 1 716 ? 112.12700 107.92600 131.33700 1.000 25.50967 688 LYS A CA 1
ATOM 5304 C C . LYS A 1 716 ? 112.33500 108.54800 132.71000 1.000 25.50967 688 LYS A C 1
ATOM 5305 O O . LYS A 1 716 ? 112.95300 107.94100 133.59400 1.000 25.50967 688 LYS A O 1
ATOM 5311 N N . LEU A 1 717 ? 111.83700 109.76600 132.90400 1.000 26.05049 689 LEU A N 1
ATOM 5312 C CA . LEU A 1 717 ? 111.97200 110.40700 134.20900 1.000 26.05049 689 LEU A CA 1
ATOM 5313 C C . LEU A 1 717 ? 111.24500 109.62300 135.29000 1.000 26.05049 689 LEU A C 1
ATOM 5314 O O . LEU A 1 717 ? 111.76200 109.44800 136.40000 1.000 26.05049 689 LEU A O 1
ATOM 5319 N N . PHE A 1 718 ? 110.03600 109.15800 134.99200 1.000 25.74456 690 PHE A N 1
ATOM 5320 C CA . PHE A 1 718 ? 109.29200 108.39100 135.98400 1.000 25.74456 690 PHE A CA 1
ATOM 5321 C C . PHE A 1 718 ? 109.99900 107.08800 136.31000 1.000 25.74456 690 PHE A C 1
ATOM 5322 O O . PHE A 1 718 ? 109.99600 106.64300 137.46200 1.000 25.74456 690 PHE A O 1
ATOM 5330 N N . CYS A 1 719 ? 110.60700 106.45700 135.30900 1.000 31.04743 691 CYS A N 1
ATOM 5331 C CA . CYS A 1 719 ? 111.38400 105.25400 135.57500 1.000 31.04743 691 CYS A CA 1
ATOM 5332 C C . CYS A 1 719 ? 112.55800 105.55300 136.49300 1.000 31.04743 691 CYS A C 1
ATOM 5333 O O . CYS A 1 719 ? 112.88000 104.75800 137.38000 1.000 31.04743 691 CYS A O 1
ATOM 5336 N N . ARG A 1 720 ? 113.21400 106.69500 136.29300 1.000 29.38272 692 ARG A N 1
ATOM 5337 C CA . ARG A 1 720 ? 114.31100 107.07000 137.18000 1.000 29.38272 692 ARG A CA 1
ATOM 5338 C C . ARG A 1 720 ? 113.83000 107.26900 138.60900 1.000 29.38272 692 ARG A C 1
ATOM 5339 O O . ARG A 1 720 ? 114.49800 106.85400 139.56000 1.000 29.38272 692 ARG A O 1
ATOM 5347 N N . ILE A 1 721 ? 112.68400 107.91900 138.78300 1.000 32.27038 693 ILE A N 1
ATOM 5348 C CA . ILE A 1 721 ? 112.14000 108.10200 140.12700 1.000 32.27038 693 ILE A CA 1
ATOM 5349 C C . ILE A 1 721 ? 111.86500 106.75400 140.77200 1.000 32.27038 693 ILE A C 1
ATOM 5350 O O . ILE A 1 721 ? 112.22700 106.51100 141.92700 1.000 32.27038 693 ILE A O 1
ATOM 5355 N N . GLN A 1 722 ? 111.22000 105.85700 140.03000 1.000 36.98938 694 GLN A N 1
ATOM 5356 C CA . GLN A 1 722 ? 110.89500 104.54500 140.57300 1.000 36.98938 694 GLN A CA 1
ATOM 5357 C C . GLN A 1 722 ? 112.14800 103.78800 140.97400 1.000 36.98938 694 GLN A C 1
ATOM 5358 O O . GLN A 1 722 ? 112.20000 103.19000 142.05100 1.000 36.98938 694 GLN A O 1
ATOM 5364 N N . GLU A 1 723 ? 113.17700 103.82000 140.13700 1.000 39.73999 695 GLU A N 1
ATOM 5365 C CA . GLU A 1 723 ? 114.36100 103.02600 140.42100 1.000 39.73999 695 GLU A CA 1
ATOM 5366 C C . GLU A 1 723 ? 115.22600 103.62400 141.51700 1.000 39.73999 695 GLU A C 1
ATOM 5367 O O . GLU A 1 723 ? 115.90000 102.87800 142.22900 1.000 39.73999 695 GLU A O 1
ATOM 5373 N N . SER A 1 724 ? 115.25000 104.94500 141.67000 1.000 38.18415 696 SER A N 1
ATOM 5374 C CA . SER A 1 724 ? 116.02700 105.51600 142.75900 1.000 38.18415 696 SER A CA 1
ATOM 5375 C C . SER A 1 724 ? 115.27300 105.51400 144.07600 1.000 38.18415 696 SER A C 1
ATOM 5376 O O . SER A 1 724 ? 115.90300 105.58500 145.13400 1.000 38.18415 696 SER A O 1
ATOM 5379 N N . SER A 1 725 ? 113.94500 105.43400 144.04600 1.000 41.60765 697 SER A N 1
ATOM 5380 C CA . SER A 1 725 ? 113.20700 105.32900 145.29300 1.000 41.60765 697 SER A CA 1
ATOM 5381 C C . SER A 1 725 ? 113.54300 104.04400 146.02300 1.000 41.60765 697 SER A C 1
ATOM 5382 O O . SER A 1 725 ? 113.56200 104.01900 147.25500 1.000 41.60765 697 SER A O 1
ATOM 5385 N N . GLN A 1 726 ? 113.81600 102.96800 145.28800 1.000 44.74669 698 GLN A N 1
ATOM 5386 C CA . GLN A 1 726 ? 114.22000 101.72400 145.93000 1.000 44.74669 698 GLN A CA 1
ATOM 5387 C C . GLN A 1 726 ? 115.56500 101.87100 146.62600 1.000 44.74669 698 GLN A C 1
ATOM 5388 O O . GLN A 1 726 ? 115.75300 101.36400 147.73600 1.000 44.74669 698 GLN A O 1
ATOM 5394 N N . VAL A 1 727 ? 116.51100 102.56100 145.99300 1.000 45.93141 699 VAL A N 1
ATOM 5395 C CA . VAL A 1 727 ? 117.80000 102.81200 146.62700 1.000 45.93141 699 VAL A CA 1
ATOM 5396 C C . VAL A 1 727 ? 117.62100 103.65400 147.87900 1.000 45.93141 699 VAL A C 1
ATOM 5397 O O . VAL A 1 727 ? 118.24400 103.39800 148.91700 1.000 45.93141 699 VAL A O 1
ATOM 5401 N N . LEU A 1 728 ? 116.77500 104.67900 147.79900 1.000 50.62356 700 LEU A N 1
ATOM 5402 C CA . LEU A 1 728 ? 116.52400 105.51400 148.96500 1.000 50.62356 700 LEU A CA 1
ATOM 5403 C C . LEU A 1 728 ? 115.91600 104.70400 150.09700 1.000 50.62356 700 LEU A C 1
ATOM 5404 O O . LEU A 1 728 ? 116.31700 104.84500 151.25500 1.000 50.62356 700 LEU A O 1
ATOM 5409 N N . TYR A 1 729 ? 114.95100 103.84600 149.78100 1.000 53.66810 701 TYR A N 1
ATOM 5410 C CA . TYR A 1 729 ? 114.34100 103.01800 150.81000 1.000 53.66810 701 TYR A CA 1
ATOM 5411 C C . TYR A 1 729 ? 115.35800 102.08500 151.43300 1.000 53.66810 701 TYR A C 1
ATOM 5412 O O . TYR A 1 729 ? 115.36300 101.88500 152.65100 1.000 53.66810 701 TYR A O 1
ATOM 5421 N N . LYS A 1 730 ? 116.22600 101.49800 150.61400 1.000 58.19614 702 LYS A N 1
ATOM 5422 C CA . LYS A 1 730 ? 117.25100 100.61100 151.14500 1.000 58.19614 702 LYS A CA 1
ATOM 5423 C C . LYS A 1 730 ? 118.18000 101.34800 152.09800 1.000 58.19614 702 LYS A C 1
ATOM 5424 O O . LYS A 1 730 ? 118.53000 100.82300 153.15900 1.000 58.19614 702 LYS A O 1
ATOM 5430 N N . LEU A 1 731 ? 118.59300 102.56500 151.74200 1.000 58.76734 703 LEU A N 1
ATOM 5431 C CA . LEU A 1 731 ? 119.42200 103.34300 152.66000 1.000 58.76734 703 LEU A CA 1
ATOM 5432 C C . LEU A 1 731 ? 118.66400 103.68900 153.93000 1.000 58.76734 703 LEU A C 1
ATOM 5433 O O . LEU A 1 731 ? 119.25200 103.75000 155.01400 1.000 58.76734 703 LEU A O 1
ATOM 5438 N N . GLU A 1 732 ? 117.36400 103.94400 153.81500 1.000 65.87320 704 GLU A N 1
ATOM 5439 C CA . GLU A 1 732 ? 116.58200 104.30800 154.98900 1.000 65.87320 704 GLU A CA 1
ATOM 5440 C C . GLU A 1 732 ? 116.54100 103.17100 155.99900 1.000 65.87320 704 GLU A C 1
ATOM 5441 O O . GLU A 1 732 ? 116.65200 103.40000 157.20800 1.000 65.87320 704 GLU A O 1
ATOM 5447 N N . GLN A 1 733 ? 116.38400 101.94000 155.52600 1.000 69.68259 705 GLN A N 1
ATOM 5448 C CA . GLN A 1 733 ? 116.36500 100.77200 156.39200 1.000 69.68259 705 GLN A CA 1
ATOM 5449 C C . GLN A 1 733 ? 117.75500 100.28600 156.75600 1.000 69.68259 705 GLN A C 1
ATOM 5450 O O . GLN A 1 733 ? 117.90000 99.15100 157.21900 1.000 69.68259 705 GLN A O 1
ATOM 5456 N N . SER A 1 734 ? 118.78100 101.10600 156.55300 1.000 75.78187 706 SER A N 1
ATOM 5457 C CA . SER A 1 734 ? 120.16300 100.73000 156.84000 1.000 75.78187 706 SER A CA 1
ATOM 5458 C C . SER A 1 734 ? 120.65800 101.35500 158.13300 1.000 75.78187 706 SER A C 1
ATOM 5459 O O . SER A 1 734 ? 121.80700 101.79000 158.22600 1.000 75.78187 706 SER A O 1
ATOM 5462 N N . LYS A 1 735 ? 119.79700 101.42500 159.14000 1.000 84.18395 707 LYS A N 1
ATOM 5463 C CA . LYS A 1 735 ? 120.16200 101.98400 160.43400 1.000 84.18395 707 LYS A CA 1
ATOM 5464 C C . LYS A 1 735 ? 121.12500 101.06700 161.18400 1.000 84.18395 707 LYS A C 1
ATOM 5465 O O . LYS A 1 735 ? 122.33000 101.07300 160.93400 1.000 84.18395 707 LYS A O 1
ATOM 5471 N N . THR A 1 745 ? 125.94400 116.38900 153.73100 1.000 110.71957 717 THR A N 1
ATOM 5472 C CA . THR A 1 745 ? 126.04400 115.96900 152.33800 1.000 110.71957 717 THR A CA 1
ATOM 5473 C C . THR A 1 745 ? 124.66600 115.65000 151.77500 1.000 110.71957 717 THR A C 1
ATOM 5474 O O . THR A 1 745 ? 124.01700 116.50100 151.16800 1.000 110.71957 717 THR A O 1
ATOM 5478 N N . LYS A 1 746 ? 124.22200 114.41800 151.98800 1.000 96.41268 718 LYS A N 1
ATOM 5479 C CA . LYS A 1 746 ? 122.90000 113.99900 151.54800 1.000 96.41268 718 LYS A CA 1
ATOM 5480 C C . LYS A 1 746 ? 121.85300 114.65500 152.44400 1.000 96.41268 718 LYS A C 1
ATOM 5481 O O . LYS A 1 746 ? 122.15600 115.49300 153.29700 1.000 96.41268 718 LYS A O 1
ATOM 5487 N N . GLN A 1 747 ? 120.59600 114.27900 152.25800 1.000 78.10493 719 GLN A N 1
ATOM 5488 C CA . GLN A 1 747 ? 119.51000 114.90800 152.98900 1.000 78.10493 719 GLN A CA 1
ATOM 5489 C C . GLN A 1 747 ? 118.58100 113.87400 153.60100 1.000 78.10493 719 GLN A C 1
ATOM 5490 O O . GLN A 1 747 ? 117.35800 114.01800 153.55100 1.000 78.10493 719 GLN A O 1
ATOM 5496 N N . HIS A 1 748 ? 119.14300 112.83400 154.22200 1.000 74.04427 720 HIS A N 1
ATOM 5497 C CA . HIS A 1 748 ? 118.33800 111.87200 154.96900 1.000 74.04427 720 HIS A CA 1
ATOM 5498 C C . HIS A 1 748 ? 117.22000 111.27700 154.12100 1.000 74.04427 720 HIS A C 1
ATOM 5499 O O . HIS A 1 748 ? 116.07500 111.74000 154.19000 1.000 74.04427 720 HIS A O 1
ATOM 5506 N N . PRO A 1 749 ? 117.51700 110.24800 153.32900 1.000 69.02636 721 PRO A N 1
ATOM 5507 C CA . PRO A 1 749 ? 116.64400 109.83100 152.22000 1.000 69.02636 721 PRO A CA 1
ATOM 5508 C C . PRO A 1 749 ? 115.14300 109.88200 152.45700 1.000 69.02636 721 PRO A C 1
ATOM 5509 O O . PRO A 1 749 ? 114.38500 110.01400 151.49300 1.000 69.02636 721 PRO A O 1
ATOM 5513 N N . SER A 1 750 ? 114.68900 109.76600 153.70400 1.000 66.54600 722 SER A N 1
ATOM 5514 C CA . SER A 1 750 ? 113.26000 109.89800 153.97200 1.000 66.54600 722 SER A CA 1
ATOM 5515 C C . SER A 1 750 ? 112.73100 111.24200 153.48800 1.000 66.54600 722 SER A C 1
ATOM 5516 O O . SER A 1 750 ? 111.59700 111.33700 153.00300 1.000 66.54600 722 SER A O 1
ATOM 5519 N N . VAL A 1 751 ? 113.54900 112.29000 153.59700 1.000 60.78860 723 VAL A N 1
ATOM 5520 C CA . VAL A 1 751 ? 113.17200 113.59000 153.05600 1.000 60.78860 723 VAL A CA 1
ATOM 5521 C C . VAL A 1 751 ? 112.99100 113.50400 151.55000 1.000 60.78860 723 VAL A C 1
ATOM 5522 O O . VAL A 1 751 ? 112.01500 114.02100 150.99200 1.000 60.78860 723 VAL A O 1
ATOM 5526 N N . SER A 1 752 ? 113.92600 112.84600 150.86800 1.000 55.32444 724 SER A N 1
ATOM 5527 C CA . SER A 1 752 ? 113.82100 112.70800 149.42300 1.000 55.32444 724 SER A CA 1
ATOM 5528 C C . SER A 1 752 ? 112.61900 111.86100 149.03400 1.000 55.32444 724 SER A C 1
ATOM 5529 O O . SER A 1 752 ? 111.98400 112.11700 148.00900 1.000 55.32444 724 SER A O 1
ATOM 5532 N N . LEU A 1 753 ? 112.29000 110.84800 149.83100 1.000 51.13588 725 LEU A N 1
ATOM 5533 C CA . LEU A 1 753 ? 111.10000 110.06000 149.54000 1.000 51.13588 725 LEU A CA 1
ATOM 5534 C C . LEU A 1 753 ? 109.83900 110.89700 149.68000 1.000 51.13588 725 LEU A C 1
ATOM 5535 O O . LEU A 1 753 ? 108.91700 110.78900 148.86100 1.000 51.13588 725 LEU A O 1
ATOM 5540 N N . GLN A 1 754 ? 109.77500 111.73700 150.71100 1.000 47.31131 726 GLN A N 1
ATOM 5541 C CA . GLN A 1 754 ? 108.63500 112.63400 150.84300 1.000 47.31131 726 GLN A CA 1
ATOM 5542 C C . GLN A 1 754 ? 108.55000 113.57700 149.65500 1.000 47.31131 726 GLN A C 1
ATOM 5543 O O . GLN A 1 754 ? 107.45900 113.85400 149.14300 1.000 47.31131 726 GLN A O 1
ATOM 5549 N N . GLN A 1 755 ? 109.69800 114.08100 149.20800 1.000 45.73904 727 GLN A N 1
ATOM 5550 C CA . GLN A 1 755 ? 109.71100 114.95800 148.04600 1.000 45.73904 727 GLN A CA 1
ATOM 5551 C C . GLN A 1 755 ? 109.20800 114.23600 146.80900 1.000 45.73904 727 GLN A C 1
ATOM 5552 O O . GLN A 1 755 ? 108.45800 114.80700 146.01400 1.000 45.73904 727 GLN A O 1
ATOM 5558 N N . TYR A 1 756 ? 109.61100 112.98000 146.62800 1.000 39.00352 728 TYR A N 1
ATOM 5559 C CA . TYR A 1 756 ? 109.12100 112.19700 145.50100 1.000 39.00352 728 TYR A CA 1
ATOM 5560 C C . TYR A 1 756 ? 107.61400 112.05000 145.55600 1.000 39.00352 728 TYR A C 1
ATOM 5561 O O . TYR A 1 756 ? 106.93200 112.18500 144.53500 1.000 39.00352 728 TYR A O 1
ATOM 5570 N N . LYS A 1 757 ? 107.07500 111.75200 146.73600 1.000 40.35277 729 LYS A N 1
ATOM 5571 C CA . LYS A 1 757 ? 105.63200 111.58200 146.85700 1.000 40.35277 729 LYS A CA 1
ATOM 5572 C C . LYS A 1 757 ? 104.89900 112.86800 146.50700 1.000 40.35277 729 LYS A C 1
ATOM 5573 O O . LYS A 1 757 ? 103.91700 112.85700 145.75300 1.000 40.35277 729 LYS A O 1
ATOM 5579 N N . ASN A 1 758 ? 105.37600 113.99400 147.03500 1.000 40.43363 730 ASN A N 1
ATOM 5580 C CA . ASN A 1 758 ? 104.74000 115.27000 146.73300 1.000 40.43363 730 ASN A CA 1
ATOM 5581 C C . ASN A 1 758 ? 104.82600 115.58900 145.25100 1.000 40.43363 730 ASN A C 1
ATOM 5582 O O . ASN A 1 758 ? 103.85600 116.06600 144.65100 1.000 40.43363 730 ASN A O 1
ATOM 5587 N N . PHE A 1 759 ? 105.98600 115.33900 144.64600 1.000 35.37626 731 PHE A N 1
ATOM 5588 C CA . PHE A 1 759 ? 106.17800 115.63900 143.23600 1.000 35.37626 731 PHE A CA 1
ATOM 5589 C C . PHE A 1 759 ? 105.23400 114.82600 142.37000 1.000 35.37626 731 PHE A C 1
ATOM 5590 O O . PHE A 1 759 ? 104.59100 115.36200 141.46200 1.000 35.37626 731 PHE A O 1
ATOM 5598 N N . MET A 1 760 ? 105.13200 113.52700 142.63500 1.000 35.55356 732 MET A N 1
ATOM 5599 C CA . MET A 1 760 ? 104.24900 112.70200 141.82400 1.000 35.55356 732 MET A CA 1
ATOM 5600 C C . MET A 1 760 ? 102.79800 113.10200 142.01400 1.000 35.55356 732 MET A C 1
ATOM 5601 O O . MET A 1 760 ? 102.02800 113.13900 141.04700 1.000 35.55356 732 MET A O 1
ATOM 5606 N N . SER A 1 761 ? 102.40500 113.42100 143.24500 1.000 36.04978 733 SER A N 1
ATOM 5607 C CA . SER A 1 761 ? 101.02900 113.83900 143.47300 1.000 36.04978 733 SER A CA 1
ATOM 5608 C C . SER A 1 761 ? 100.71000 115.12400 142.72400 1.000 36.04978 733 SER A C 1
ATOM 5609 O O . SER A 1 761 ? 99.63700 115.25400 142.12400 1.000 36.04978 733 SER A O 1
ATOM 5612 N N . SER A 1 762 ? 101.63600 116.08100 142.72800 1.000 33.58390 734 SER A N 1
ATOM 5613 C CA . SER A 1 762 ? 101.38200 117.33600 142.03000 1.000 33.58390 734 SER A CA 1
ATOM 5614 C C . SER A 1 762 ? 101.36500 117.14100 140.52000 1.000 33.58390 734 SER A C 1
ATOM 5615 O O . SER A 1 762 ? 100.58500 117.79100 139.81500 1.000 33.58390 734 SER A O 1
ATOM 5618 N N . ILE A 1 763 ? 102.22100 116.26000 140.00200 1.000 32.75957 735 ILE A N 1
ATOM 5619 C CA . ILE A 1 763 ? 102.19400 115.96700 138.57300 1.000 32.75957 735 ILE A CA 1
ATOM 5620 C C . ILE A 1 763 ? 100.85000 115.37700 138.18000 1.000 32.75957 735 ILE A C 1
ATOM 5621 O O . ILE A 1 763 ? 100.27100 115.74500 137.15300 1.000 32.75957 735 ILE A O 1
ATOM 5626 N N . CYS A 1 764 ? 100.33200 114.45200 138.98600 1.000 34.62132 736 CYS A N 1
ATOM 5627 C CA . CYS A 1 764 ? 99.01500 113.89700 138.70100 1.000 34.62132 736 CYS A CA 1
ATOM 5628 C C . CYS A 1 764 ? 97.93800 114.96900 138.77000 1.000 34.62132 736 CYS A C 1
ATOM 5629 O O . CYS A 1 764 ? 96.98800 114.95600 137.98000 1.000 34.62132 736 CYS A O 1
ATOM 5632 N N . ASN A 1 765 ? 98.06000 115.89900 139.71600 1.000 33.97567 737 ASN A N 1
ATOM 5633 C CA . ASN A 1 765 ? 97.10600 117.00000 139.78800 1.000 33.97567 737 ASN A CA 1
ATOM 5634 C C . ASN A 1 765 ? 97.11000 117.81000 138.50300 1.000 33.97567 737 ASN A C 1
ATOM 5635 O O . ASN A 1 765 ? 96.05200 118.14900 137.96600 1.000 33.97567 737 ASN A O 1
ATOM 5640 N N . SER A 1 766 ? 98.30000 118.13200 137.99800 1.000 31.09576 738 SER A N 1
ATOM 5641 C CA . SER A 1 766 ? 98.40000 118.89300 136.75700 1.000 31.09576 738 SER A CA 1
ATOM 5642 C C . SER A 1 766 ? 97.78400 118.13000 135.59600 1.000 31.09576 738 SER A C 1
ATOM 5643 O O . SER A 1 766 ? 97.02300 118.68900 134.79500 1.000 31.09576 738 SER A O 1
ATOM 5646 N N . LEU A 1 767 ? 98.10300 116.84300 135.49300 1.000 28.47229 739 LEU A N 1
ATOM 5647 C CA . LEU A 1 767 ? 97.59400 116.05300 134.38300 1.000 28.47229 739 LEU A CA 1
ATOM 5648 C C . LEU A 1 767 ? 96.08300 115.97300 134.41700 1.000 28.47229 739 LEU A C 1
ATOM 5649 O O . LEU A 1 767 ? 95.43100 116.06200 133.37600 1.000 28.47229 739 LEU A O 1
ATOM 5654 N N . PHE A 1 768 ? 95.50100 115.81200 135.59800 1.000 32.04027 740 PHE A N 1
ATOM 5655 C CA . PHE A 1 768 ? 94.05100 115.75100 135.67500 1.000 32.04027 740 PHE A CA 1
ATOM 5656 C C . PHE A 1 768 ? 93.39400 117.11000 135.51500 1.000 32.04027 740 PHE A C 1
ATOM 5657 O O . PHE A 1 768 ? 92.22800 117.17200 135.12100 1.000 32.04027 740 PHE A O 1
ATOM 5665 N N . GLU A 1 769 ? 94.09900 118.19500 135.82600 1.000 35.04195 741 GLU A N 1
ATOM 5666 C CA . GLU A 1 769 ? 93.57800 119.51100 135.48600 1.000 35.04195 741 GLU A CA 1
ATOM 5667 C C . GLU A 1 769 ? 93.53500 119.70600 133.98400 1.000 35.04195 741 GLU A C 1
ATOM 5668 O O . GLU A 1 769 ? 92.63400 120.37400 133.47100 1.000 35.04195 741 GLU A O 1
ATOM 5674 N N . ALA A 1 770 ? 94.49700 119.13400 133.27000 1.000 32.18273 742 ALA A N 1
ATOM 5675 C CA . ALA A 1 770 ? 94.53300 119.26200 131.82000 1.000 32.18273 742 ALA A CA 1
ATOM 5676 C C . ALA A 1 770 ? 93.36100 118.59200 131.11600 1.000 32.18273 742 ALA A C 1
ATOM 5677 O O . ALA A 1 770 ? 93.28100 118.67900 129.89100 1.000 32.18273 742 ALA A O 1
ATOM 5679 N N . LEU A 1 771 ? 92.45800 117.92600 131.82900 1.000 31.13463 743 LEU A N 1
ATOM 5680 C CA . LEU A 1 771 ? 91.30100 117.27900 131.21600 1.000 31.13463 743 LEU A CA 1
ATOM 5681 C C . LEU A 1 771 ? 90.03700 118.10600 131.37600 1.000 31.13463 743 LEU A C 1
ATOM 5682 O O . LEU A 1 771 ? 88.95200 117.56300 131.56700 1.000 31.13463 743 LEU A O 1
ATOM 5687 N N . PHE A 1 772 ? 90.15200 119.42400 131.31000 1.000 35.74414 744 PHE A N 1
ATOM 5688 C CA . PHE A 1 772 ? 89.00200 120.29400 131.44800 1.000 35.74414 744 PHE A CA 1
ATOM 5689 C C . PHE A 1 772 ? 88.09200 120.16000 130.23200 1.000 35.74414 744 PHE A C 1
ATOM 5690 O O . PHE A 1 772 ? 88.50400 119.64000 129.19700 1.000 35.74414 744 PHE A O 1
ATOM 5698 N N . PRO A 1 773 ? 86.83600 120.58600 130.34400 1.000 38.10126 745 PRO A N 1
ATOM 5699 C CA . PRO A 1 773 ? 85.94500 120.53100 129.18200 1.000 38.10126 745 PRO A CA 1
ATOM 5700 C C . PRO A 1 773 ? 86.49400 121.34400 128.02400 1.000 38.10126 745 PRO A C 1
ATOM 5701 O O . PRO A 1 773 ? 87.04300 122.42900 128.20600 1.000 38.10126 745 PRO A O 1
ATOM 5705 N N . GLY A 1 774 ? 86.34300 120.80600 126.82200 1.000 38.36923 746 GLY A N 1
ATOM 5706 C CA . GLY A 1 774 ? 86.80100 121.48600 125.63400 1.000 38.36923 746 GLY A CA 1
ATOM 5707 C C . GLY A 1 774 ? 88.28900 121.44700 125.39100 1.000 38.36923 746 GLY A C 1
ATOM 5708 O O . GLY A 1 774 ? 88.77300 122.16600 124.51400 1.000 38.36923 746 GLY A O 1
ATOM 5709 N N . SER A 1 775 ? 89.03500 120.63800 126.13100 1.000 33.46333 747 SER A N 1
ATOM 5710 C CA . SER A 1 775 ? 90.47000 120.57600 125.92900 1.000 33.46333 747 SER A CA 1
ATOM 5711 C C . SER A 1 775 ? 90.79700 119.98100 124.56800 1.000 33.46333 747 SER A C 1
ATOM 5712 O O . SER A 1 775 ? 90.05100 119.16900 124.02100 1.000 33.46333 747 SER A O 1
ATOM 5715 N N . SER A 1 776 ? 91.93300 120.40100 124.02300 1.000 32.69948 748 SER A N 1
ATOM 5716 C CA . SER A 1 776 ? 92.34800 120.02500 122.68500 1.000 32.69948 748 SER A CA 1
ATOM 5717 C C . SER A 1 776 ? 92.59100 118.52500 122.58100 1.000 32.69948 748 SER A C 1
ATOM 5718 O O . SER A 1 776 ? 92.56500 117.78900 123.56000 1.000 32.69948 748 SER A O 1
ATOM 5721 N N . TYR A 1 777 ? 92.82600 118.07500 121.35300 1.000 28.86397 749 TYR A N 1
ATOM 5722 C CA . TYR A 1 777 ? 93.14900 116.67300 121.13200 1.000 28.86397 749 TYR A CA 1
ATOM 5723 C C . TYR A 1 777 ? 94.56300 116.35800 121.59100 1.000 28.86397 749 TYR A C 1
ATOM 5724 O O . TYR A 1 777 ? 94.80700 115.29900 122.17100 1.000 28.86397 749 TYR A O 1
ATOM 5733 N N . SER A 1 778 ? 95.50500 117.26800 121.35600 1.000 29.04608 750 SER A N 1
ATOM 5734 C CA . SER A 1 778 ? 96.87700 117.02200 121.78000 1.000 29.04608 750 SER A CA 1
ATOM 5735 C C . SER A 1 778 ? 97.00300 117.01100 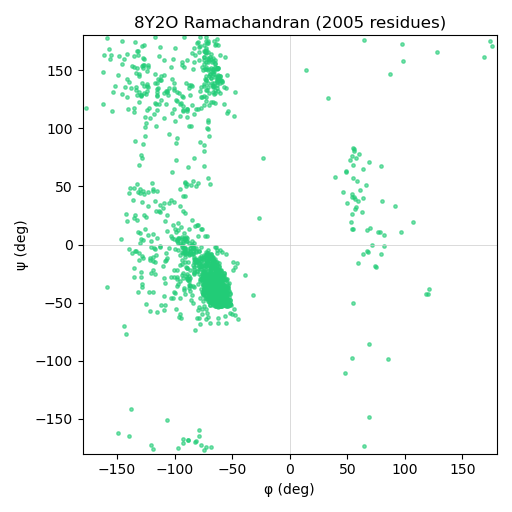123.29200 1.000 29.04608 750 SER A C 1
ATOM 5736 O O . SER A 1 778 ? 97.79700 116.24600 123.84200 1.000 29.04608 750 SER A O 1
ATOM 5739 N N . THR A 1 779 ? 96.23100 117.83900 123.99000 1.000 29.22373 751 THR A N 1
ATOM 5740 C CA . THR A 1 779 ? 96.37100 117.87000 125.43800 1.000 29.22373 751 THR A CA 1
ATOM 5741 C C . THR A 1 779 ? 95.74800 116.64100 126.08300 1.000 29.22373 751 THR A C 1
ATOM 5742 O O . THR A 1 779 ? 96.31500 116.08800 127.02600 1.000 29.22373 751 THR A O 1
ATOM 5746 N N . ARG A 1 780 ? 94.60800 116.17400 125.57900 1.000 27.75875 752 ARG A N 1
ATOM 5747 C CA . ARG A 1 780 ? 94.07900 114.91200 126.07800 1.000 27.75875 752 ARG A CA 1
ATOM 5748 C C . ARG A 1 780 ? 94.99900 113.75700 125.73600 1.000 27.75875 752 ARG A C 1
ATOM 5749 O O . ARG A 1 780 ? 95.23500 112.88000 126.56900 1.000 27.75875 752 ARG A O 1
ATOM 5757 N N . PHE A 1 781 ? 95.53300 113.74200 124.52000 1.000 23.49083 753 PHE A N 1
ATOM 5758 C CA . PHE A 1 781 ? 96.46500 112.69300 124.14000 1.000 23.49083 753 PHE A CA 1
ATOM 5759 C C . PHE A 1 781 ? 97.65900 112.66000 125.07800 1.000 23.49083 753 PHE A C 1
ATOM 5760 O O . PHE A 1 781 ? 98.01900 111.60300 125.60000 1.000 23.49083 753 PHE A O 1
ATOM 5768 N N . SER A 1 782 ? 98.27400 113.81600 125.32400 1.000 22.98638 754 SER A N 1
ATOM 5769 C CA . SER A 1 782 ? 99.45500 113.86600 126.17500 1.000 22.98638 754 SER A CA 1
ATOM 5770 C C . SER A 1 782 ? 99.12500 113.51300 127.61300 1.000 22.98638 754 SER A C 1
ATOM 5771 O O . SER A 1 782 ? 99.86600 112.76400 128.25500 1.000 22.98638 754 SER A O 1
ATOM 5774 N N . ALA A 1 783 ? 98.02600 114.04300 128.14300 1.000 21.89071 755 ALA A N 1
ATOM 5775 C CA . ALA A 1 783 ? 97.66500 113.75500 129.52000 1.000 21.89071 755 ALA A CA 1
ATOM 5776 C C . ALA A 1 783 ? 97.40100 112.27400 129.71600 1.000 21.89071 755 ALA A C 1
ATOM 5777 O O . ALA A 1 783 ? 97.90200 111.66800 130.66500 1.000 21.89071 755 ALA A O 1
ATOM 5779 N N . LEU A 1 784 ? 96.63000 111.66400 128.81700 1.000 22.42924 756 LEU A N 1
ATOM 5780 C CA . LEU A 1 784 ? 96.31700 110.25200 128.97100 1.000 22.42924 756 LEU A CA 1
ATOM 5781 C C . LEU A 1 784 ? 97.54400 109.38300 128.75300 1.000 22.42924 756 LEU A C 1
ATOM 5782 O O . LEU A 1 784 ? 97.71800 108.37300 129.43800 1.000 22.42924 756 LEU A O 1
ATOM 5787 N N . THR A 1 785 ? 98.41800 109.76200 127.82400 1.000 22.30445 757 THR A N 1
ATOM 5788 C CA . THR A 1 785 ? 99.64300 109.00400 127.62100 1.000 22.30445 757 THR A CA 1
ATOM 5789 C C . THR A 1 785 ? 100.52200 109.03500 128.85900 1.000 22.30445 757 THR A C 1
ATOM 5790 O O . THR A 1 785 ? 101.03800 108.00200 129.29300 1.000 22.30445 757 THR A O 1
ATOM 5794 N N . ILE A 1 786 ? 100.70600 110.21400 129.45000 1.000 22.11529 758 ILE A N 1
ATOM 5795 C CA . ILE A 1 786 ? 101.57800 110.30600 130.61200 1.000 22.11529 758 ILE A CA 1
ATOM 5796 C C . ILE A 1 786 ? 100.94700 109.62000 131.81400 1.000 22.11529 758 ILE A C 1
ATOM 5797 O O . ILE A 1 786 ? 101.63700 108.97600 132.60800 1.000 22.11529 758 ILE A O 1
ATOM 5802 N N . LEU A 1 787 ? 99.63000 109.72900 131.97000 1.000 23.18687 759 LEU A N 1
ATOM 5803 C CA . LEU A 1 787 ? 98.97200 109.01700 133.05600 1.000 23.18687 759 LEU A CA 1
ATOM 5804 C C . LEU A 1 787 ? 99.13400 107.51300 132.90300 1.000 23.18687 759 LEU A C 1
ATOM 5805 O O . LEU A 1 787 ? 99.43000 106.81300 133.87700 1.000 23.18687 759 LEU A O 1
ATOM 5810 N N . GLY A 1 788 ? 98.94300 106.99400 131.69200 1.000 26.92779 760 GLY A N 1
ATOM 5811 C CA . GLY A 1 788 ? 99.15500 105.57700 131.47100 1.000 26.92779 760 GLY A CA 1
ATOM 5812 C C . GLY A 1 788 ? 100.58400 105.15900 131.74000 1.000 26.92779 760 GLY A C 1
ATOM 5813 O O . GLY A 1 788 ? 100.83600 104.07700 132.27000 1.000 26.92779 760 GLY A O 1
ATOM 5814 N N . SER A 1 789 ? 101.53900 106.01200 131.38400 1.000 27.70312 761 SER A N 1
ATOM 5815 C CA . SER A 1 789 ? 102.93300 105.70300 131.66300 1.000 27.70312 761 SER A CA 1
ATOM 5816 C C . SER A 1 789 ? 103.20100 105.64300 133.15900 1.000 27.70312 761 SER A C 1
ATOM 5817 O O . SER A 1 789 ? 103.97000 104.79800 133.62200 1.000 27.70312 761 SER A O 1
ATOM 5820 N N . ILE A 1 790 ? 102.59400 106.54300 133.92900 1.000 28.66254 762 ILE A N 1
ATOM 5821 C CA . ILE A 1 790 ? 102.73300 106.49300 135.38300 1.000 28.66254 762 ILE A CA 1
ATOM 5822 C C . ILE A 1 790 ? 102.15400 105.19700 135.92200 1.000 28.66254 762 ILE A C 1
ATOM 5823 O O . ILE A 1 790 ? 102.78100 104.49600 136.72900 1.000 28.66254 762 ILE A O 1
ATOM 5828 N N . ALA A 1 791 ? 100.94800 104.85900 135.47100 1.000 31.44973 763 ALA A N 1
ATOM 5829 C CA . ALA A 1 791 ? 100.29600 103.64400 135.93600 1.000 31.44973 763 ALA A CA 1
ATOM 5830 C C . ALA A 1 791 ? 101.13600 102.41900 135.62700 1.000 31.44973 763 ALA A C 1
ATOM 5831 O O . ALA A 1 791 ? 101.18200 101.47400 136.41800 1.000 31.44973 763 ALA A O 1
ATOM 5833 N N . GLU A 1 792 ? 101.80300 102.41100 134.47800 1.000 35.53463 764 GLU A N 1
ATOM 5834 C CA . GLU A 1 792 ? 102.62500 101.26200 134.12600 1.000 35.53463 764 GLU A CA 1
ATOM 5835 C C . GLU A 1 792 ? 103.92300 101.23200 134.91800 1.000 35.53463 764 GLU A C 1
ATOM 5836 O O . GLU A 1 792 ? 104.34500 100.16900 135.37700 1.000 35.53463 764 GLU A O 1
ATOM 5842 N N . VAL A 1 793 ? 104.57800 102.37900 135.08400 1.000 35.84118 765 VAL A N 1
ATOM 5843 C CA . VAL A 1 793 ? 105.90100 102.38300 135.69800 1.000 35.84118 765 VAL A CA 1
ATOM 5844 C C . VAL A 1 793 ? 105.81300 102.06600 137.18100 1.000 35.84118 765 VAL A C 1
ATOM 5845 O O . VAL A 1 793 ? 106.64400 101.32900 137.71700 1.000 35.84118 765 VAL A O 1
ATOM 5849 N N . PHE A 1 794 ? 104.81900 102.60600 137.87200 1.000 38.77244 766 PHE A N 1
ATOM 5850 C CA . PHE A 1 794 ? 104.75100 102.38800 139.30700 1.000 38.77244 766 PHE A CA 1
ATOM 5851 C C . PHE A 1 794 ? 103.96600 101.14300 139.67600 1.000 38.77244 766 PHE A C 1
ATOM 5852 O O . PHE A 1 794 ? 103.75000 100.89100 140.86200 1.000 38.77244 766 PHE A O 1
ATOM 5860 N N . HIS A 1 795 ? 103.54700 100.36000 138.69100 1.000 61.62539 767 HIS A N 1
ATOM 5861 C CA . HIS A 1 795 ? 102.95000 99.05100 138.90300 1.000 61.62539 767 HIS A CA 1
ATOM 5862 C C . HIS A 1 795 ? 103.99800 97.94800 138.98500 1.000 61.62539 767 HIS A C 1
ATOM 5863 O O . HIS A 1 795 ? 103.65000 96.76700 138.92300 1.000 61.62539 767 HIS A O 1
ATOM 5870 N N . VAL A 1 796 ? 105.26900 98.30000 139.12700 1.000 68.13097 768 VAL A N 1
ATOM 5871 C CA . VAL A 1 796 ? 106.33500 97.30200 139.15600 1.000 68.13097 768 VAL A CA 1
ATOM 5872 C C . VAL A 1 796 ? 106.38200 96.58100 140.50300 1.000 68.13097 768 VAL A C 1
ATOM 5873 O O . VAL A 1 796 ? 106.21700 95.35200 140.53700 1.000 68.13097 768 VAL A O 1
ATOM 5877 N N . PRO A 1 797 ? 106.59100 97.28000 141.65300 1.000 67.10111 769 PRO A N 1
ATOM 5878 C CA . PRO A 1 797 ? 106.88900 96.58900 142.91200 1.000 67.10111 769 PRO A CA 1
ATOM 5879 C C . PRO A 1 797 ? 105.64700 96.13600 143.67900 1.000 67.10111 769 PRO A C 1
ATOM 5880 O O . PRO A 1 797 ? 105.49400 96.40900 144.87500 1.000 67.10111 769 PRO A O 1
ATOM 5884 N N . GLU A 1 798 ? 104.74900 95.43200 142.99200 1.000 70.88335 770 GLU A N 1
ATOM 5885 C CA . GLU A 1 798 ? 103.60700 94.79400 143.63900 1.000 70.88335 770 GLU A CA 1
ATOM 5886 C C . GLU A 1 798 ? 103.92300 93.39700 144.15700 1.000 70.88335 770 GLU A C 1
ATOM 5887 O O . GLU A 1 798 ? 103.31900 92.96200 145.14400 1.000 70.88335 770 GLU A O 1
ATOM 5893 N N . GLY A 1 799 ? 104.84700 92.68200 143.51900 1.000 73.61981 771 GLY A N 1
ATOM 5894 C CA . GLY A 1 799 ? 105.43500 91.53100 144.17300 1.000 73.61981 771 GLY A CA 1
ATOM 5895 C C . GLY A 1 799 ? 106.47400 91.88100 145.21500 1.000 73.61981 771 GLY A C 1
ATOM 5896 O O . GLY A 1 799 ? 106.91000 91.00400 145.96600 1.000 73.61981 771 GLY A O 1
ATOM 5897 N N . ARG A 1 800 ? 106.87300 93.15100 145.26900 1.000 70.35076 772 ARG A N 1
ATOM 5898 C CA . ARG A 1 800 ? 107.87400 93.64100 146.20300 1.000 70.35076 772 ARG A CA 1
ATOM 5899 C C . ARG A 1 800 ? 107.19800 94.15600 147.47000 1.000 70.35076 772 ARG A C 1
ATOM 5900 O O . ARG A 1 800 ? 106.01000 93.93000 147.70600 1.000 70.35076 772 ARG A O 1
ATOM 5908 N N . ILE A 1 801 ? 107.95800 94.86900 148.29700 1.000 63.22696 773 ILE A N 1
ATOM 5909 C CA . ILE A 1 801 ? 107.47700 95.29300 149.59600 1.000 63.22696 773 ILE A CA 1
ATOM 5910 C C . ILE A 1 801 ? 107.22400 96.79600 149.68100 1.000 63.22696 773 ILE A C 1
ATOM 5911 O O . ILE A 1 801 ? 106.35200 97.21800 150.44800 1.000 63.22696 773 ILE A O 1
ATOM 5916 N N . TYR A 1 802 ? 107.93600 97.61500 148.91400 1.000 51.87927 774 TYR A N 1
ATOM 5917 C CA . TYR A 1 802 ? 107.84700 99.06000 149.05500 1.000 51.87927 774 TYR A CA 1
ATOM 5918 C C . TYR A 1 802 ? 107.58000 99.71200 147.70900 1.000 51.87927 774 TYR A C 1
ATOM 5919 O O . TYR A 1 802 ? 108.16800 99.32800 146.69700 1.000 51.87927 774 TYR A O 1
ATOM 5928 N N . THR A 1 803 ? 106.70200 100.71000 147.70800 1.000 46.62416 775 THR A N 1
ATOM 5929 C CA . THR A 1 803 ? 106.37900 101.46100 146.50500 1.000 46.62416 775 THR A CA 1
ATOM 5930 C C . THR A 1 803 ? 106.20900 102.92300 146.86700 1.000 46.62416 775 THR A C 1
ATOM 5931 O O . THR A 1 803 ? 105.41900 103.25400 147.75400 1.000 46.62416 775 THR A O 1
ATOM 5935 N N . VAL A 1 804 ? 106.93600 103.79700 146.17100 1.000 39.98435 776 VAL A N 1
ATOM 5936 C CA . VAL A 1 804 ? 106.91700 105.20700 146.53100 1.000 39.98435 776 VAL A CA 1
ATOM 5937 C C . VAL A 1 804 ? 105.59400 105.85700 146.15500 1.000 39.98435 776 VAL A C 1
ATOM 5938 O O . VAL A 1 804 ? 105.13400 106.77300 146.84200 1.000 39.98435 776 VAL A O 1
ATOM 5942 N N . TYR A 1 805 ? 104.95100 105.40400 145.08400 1.000 38.39715 777 TYR A N 1
ATOM 5943 C CA . TYR A 1 805 ? 103.73600 106.05400 144.62300 1.000 38.39715 777 TYR A CA 1
ATOM 5944 C C . TYR A 1 805 ? 102.82400 105.02900 143.97700 1.000 38.39715 777 TYR A C 1
ATOM 5945 O O . TYR A 1 805 ? 103.28400 104.07900 143.34600 1.000 38.39715 777 TYR A O 1
ATOM 5954 N N . GLN A 1 806 ? 101.52300 105.23000 144.14700 1.000 43.88583 778 GLN A N 1
ATOM 5955 C CA . GLN A 1 806 ? 100.51200 104.38800 143.52200 1.000 43.88583 778 GLN A CA 1
ATOM 5956 C C . GLN A 1 806 ? 99.43300 105.28900 142.95400 1.000 43.88583 778 GLN A C 1
ATOM 5957 O O . GLN A 1 806 ? 98.76500 106.00000 143.70700 1.000 43.88583 778 GLN A O 1
ATOM 5963 N N . LEU A 1 807 ? 99.25700 105.25600 141.63500 1.000 40.93568 779 LEU A N 1
ATOM 5964 C CA . LEU A 1 807 ? 98.27300 106.12900 141.01400 1.000 40.93568 779 LEU A CA 1
ATOM 5965 C C . LEU A 1 807 ? 96.88000 105.86900 141.55500 1.000 40.93568 779 LEU A C 1
ATOM 5966 O O . LEU A 1 807 ? 96.07900 106.79900 141.67300 1.000 40.93568 779 LEU A O 1
ATOM 5971 N N . SER A 1 808 ? 96.58100 104.62200 141.91200 1.000 44.93018 780 SER A N 1
ATOM 5972 C CA . SER A 1 808 ? 95.23200 104.27300 142.33700 1.000 44.93018 780 SER A CA 1
ATOM 5973 C C . SER A 1 808 ? 94.81100 105.04500 143.57600 1.000 44.93018 780 SER A C 1
ATOM 5974 O O . SER A 1 808 ? 93.62100 105.30900 143.76500 1.000 44.93018 780 SER A O 1
ATOM 5977 N N . HIS A 1 809 ? 95.76400 105.41300 144.42800 1.000 47.17535 781 HIS A N 1
ATOM 5978 C CA . HIS A 1 809 ? 95.42600 106.17000 145.62400 1.000 47.17535 781 HIS A CA 1
ATOM 5979 C C . HIS A 1 809 ? 94.94200 107.57100 145.28900 1.000 47.17535 781 HIS A C 1
ATOM 5980 O O . HIS A 1 809 ? 94.15700 108.14900 146.04500 1.000 47.17535 781 HIS A O 1
ATOM 5987 N N . ASP A 1 810 ? 95.39400 108.13100 144.17500 1.000 46.54535 782 ASP A N 1
ATOM 5988 C CA . ASP A 1 810 ? 95.05600 109.49600 143.80900 1.000 46.54535 782 ASP A CA 1
ATOM 5989 C C . ASP A 1 810 ? 93.80900 109.59000 142.94900 1.000 46.54535 782 ASP A C 1
ATOM 5990 O O . ASP A 1 810 ? 93.47300 110.68600 142.49700 1.000 46.54535 782 ASP A O 1
ATOM 5995 N N . ILE A 1 811 ? 93.12100 108.48600 142.70700 1.000 45.94216 783 ILE A N 1
ATOM 5996 C CA . ILE A 1 811 ? 91.93700 108.47500 141.86200 1.000 45.94216 783 ILE A CA 1
ATOM 5997 C C . ILE A 1 811 ? 90.71800 108.60000 142.76000 1.000 45.94216 783 ILE A C 1
ATOM 5998 O O . ILE A 1 811 ? 90.38400 107.67800 143.50700 1.000 45.94216 783 ILE A O 1
ATOM 6003 N N . ASP A 1 812 ? 90.05100 109.74200 142.68300 1.000 54.53964 784 ASP A N 1
ATOM 6004 C CA . ASP A 1 812 ? 88.82400 109.98200 143.42300 1.000 54.53964 784 ASP A CA 1
ATOM 6005 C C . ASP A 1 812 ? 87.66800 109.36500 142.65100 1.000 54.53964 784 ASP A C 1
ATOM 6006 O O . ASP A 1 812 ? 87.86000 108.63400 141.68000 1.000 54.53964 784 ASP A O 1
ATOM 6011 N N . VAL A 1 813 ? 86.44100 109.65500 143.07200 1.000 54.06056 785 VAL A N 1
ATOM 6012 C CA . VAL A 1 813 ? 85.29900 109.32100 142.23500 1.000 54.06056 785 VAL A CA 1
ATOM 6013 C C . VAL A 1 813 ? 85.25800 110.22700 141.01600 1.000 54.06056 785 VAL A C 1
ATOM 6014 O O . VAL A 1 813 ? 85.05900 109.76300 139.89000 1.000 54.06056 785 VAL A O 1
ATOM 6018 N N . GLY A 1 814 ? 85.46900 111.52800 141.21400 1.000 49.44447 786 GLY A N 1
ATOM 6019 C CA . GLY A 1 814 ? 85.35100 112.46400 140.11000 1.000 49.44447 786 GLY A CA 1
ATOM 6020 C C . GLY A 1 814 ? 86.39600 112.24900 139.03500 1.000 49.44447 786 GLY A C 1
ATOM 6021 O O . GLY A 1 814 ? 86.11500 112.40200 137.84200 1.000 49.44447 786 GLY A O 1
ATOM 6022 N N . ARG A 1 815 ? 87.61400 111.90300 139.43500 1.000 42.85025 787 ARG A N 1
ATOM 6023 C CA . ARG A 1 815 ? 88.64400 111.62400 138.44600 1.000 42.85025 787 ARG A CA 1
ATOM 6024 C C . ARG A 1 815 ? 88.29500 110.38600 137.63500 1.000 42.85025 787 ARG A C 1
ATOM 6025 O O . ARG A 1 815 ? 88.54400 110.33500 136.42500 1.000 42.85025 787 ARG A O 1
ATOM 6033 N N . PHE A 1 816 ? 87.68500 109.39200 138.27500 1.000 47.55625 788 PHE A N 1
ATOM 6034 C CA . PHE A 1 816 ? 87.17300 108.24100 137.54300 1.000 47.55625 788 PHE A CA 1
ATOM 6035 C C . PHE A 1 816 ? 86.07500 108.64700 136.56800 1.000 47.55625 788 PHE A C 1
ATOM 6036 O O . PHE A 1 816 ? 86.01400 108.14100 135.44200 1.000 47.55625 788 PHE A O 1
ATOM 6044 N N . GLN A 1 817 ? 85.18900 109.55000 136.98500 1.000 47.53601 789 GLN A N 1
ATOM 6045 C CA . GLN A 1 817 ? 84.15000 110.01900 136.07700 1.000 47.53601 789 GLN A CA 1
ATOM 6046 C C . GLN A 1 817 ? 84.75600 110.67100 134.84800 1.000 47.53601 789 GLN A C 1
ATOM 6047 O O . GLN A 1 817 ? 84.31000 110.42200 133.72600 1.000 47.53601 789 GLN A O 1
ATOM 6053 N N . THR A 1 818 ? 85.76100 111.52300 135.03800 1.000 43.79812 790 THR A N 1
ATOM 6054 C CA . THR A 1 818 ? 86.36900 112.18500 133.88800 1.000 43.79812 790 THR A CA 1
ATOM 6055 C C . THR A 1 818 ? 87.07500 111.18300 132.98600 1.000 43.79812 790 THR A C 1
ATOM 6056 O O . THR A 1 818 ? 87.00700 111.28700 131.75300 1.000 43.79812 790 THR A O 1
ATOM 6060 N N . LEU A 1 819 ? 87.75100 110.20000 133.57500 1.000 38.62788 791 LEU A N 1
ATOM 6061 C CA . LEU A 1 819 ? 88.39800 109.18900 132.75300 1.000 38.62788 791 LEU A CA 1
ATOM 6062 C C . LEU A 1 819 ? 87.38300 108.42300 131.91500 1.000 38.62788 791 LEU A C 1
ATOM 6063 O O . LEU A 1 819 ? 87.62700 108.15800 130.73500 1.000 38.62788 791 LEU A O 1
ATOM 6068 N N . MET A 1 820 ? 86.23800 108.05500 132.49200 1.000 45.32588 792 MET A N 1
ATOM 6069 C CA . MET A 1 820 ? 85.23600 107.39300 131.66300 1.000 45.32588 792 MET A CA 1
ATOM 6070 C C . MET A 1 820 ? 84.67500 108.33700 130.61400 1.000 45.32588 792 MET A C 1
ATOM 6071 O O . MET A 1 820 ? 84.38200 107.91700 129.49300 1.000 45.32588 792 MET A O 1
ATOM 6076 N N . GLU A 1 821 ? 84.49100 109.60700 130.95900 1.000 44.50436 793 GLU A N 1
ATOM 6077 C CA . GLU A 1 821 ? 83.96100 110.54500 129.98200 1.000 44.50436 793 GLU A CA 1
ATOM 6078 C C . GLU A 1 821 ? 84.91400 110.75500 128.82300 1.000 44.50436 793 GLU A C 1
ATOM 6079 O O . GLU A 1 821 ? 84.49000 111.22900 127.76800 1.000 44.50436 793 GLU A O 1
ATOM 6085 N N . CYS A 1 822 ? 86.19000 110.42000 128.99400 1.000 40.06471 794 CYS A N 1
ATOM 6086 C CA . CYS A 1 822 ? 87.08900 110.43400 127.84600 1.000 40.06471 794 CYS A CA 1
ATOM 6087 C C . CYS A 1 822 ? 86.70300 109.42400 126.77400 1.000 40.06471 794 CYS A C 1
ATOM 6088 O O . CYS A 1 822 ? 87.32200 109.42400 125.70900 1.000 40.06471 794 CYS A O 1
ATOM 6091 N N . PHE A 1 823 ? 85.71800 108.55800 127.02200 1.000 35.43445 795 PHE A N 1
ATOM 6092 C CA . PHE A 1 823 ? 85.20300 107.66500 125.99000 1.000 35.43445 795 PHE A CA 1
ATOM 6093 C C . PHE A 1 823 ? 84.32800 108.38000 124.98300 1.000 35.43445 795 PHE A C 1
ATOM 6094 O O . PHE A 1 823 ? 83.98000 107.78400 123.96400 1.000 35.43445 795 PHE A O 1
ATOM 6102 N N . THR A 1 824 ? 83.92500 109.60800 125.25500 1.000 37.81285 796 THR A N 1
ATOM 6103 C CA . THR A 1 824 ? 83.06900 110.33900 124.34200 1.000 37.81285 796 THR A CA 1
ATOM 6104 C C . THR A 1 824 ? 83.84800 111.20900 123.37800 1.000 37.81285 796 THR A C 1
ATOM 6105 O O . THR A 1 824 ? 83.23600 111.88000 122.54600 1.000 37.81285 796 THR A O 1
ATOM 6109 N N . SER A 1 825 ? 85.17100 111.22000 123.46500 1.000 38.24254 797 SER A N 1
ATOM 6110 C CA . SER A 1 825 ? 85.95000 112.04500 122.56100 1.000 38.24254 797 SER A CA 1
ATOM 6111 C C . SER A 1 825 ? 85.80500 111.53600 121.14300 1.000 38.24254 797 SER A C 1
ATOM 6112 O O . SER A 1 825 ? 85.62200 110.34500 120.90100 1.000 38.24254 797 SER A O 1
ATOM 6115 N N . THR A 1 826 ? 85.88800 112.45800 120.20100 1.000 41.81888 798 THR A N 1
ATOM 6116 C CA . THR A 1 826 ? 85.65400 112.13800 118.80900 1.000 41.81888 798 THR A CA 1
ATOM 6117 C C . THR A 1 826 ? 86.83900 111.41900 118.18100 1.000 41.81888 798 THR A C 1
ATOM 6118 O O . THR A 1 826 ? 86.70600 110.86300 117.09100 1.000 41.81888 798 THR A O 1
ATOM 6122 N N . PHE A 1 827 ? 87.97600 111.38300 118.86000 1.000 38.76705 799 PHE A N 1
ATOM 6123 C CA . PHE A 1 827 ? 89.17900 110.74400 118.35700 1.000 38.76705 799 PHE A CA 1
ATOM 6124 C C . PHE A 1 827 ? 89.32500 109.37400 118.99300 1.000 38.76705 799 PHE A C 1
ATOM 6125 O O . PHE A 1 827 ? 89.19000 109.23600 120.20900 1.000 38.76705 799 PHE A O 1
ATOM 6133 N N . GLU A 1 828 ? 89.61100 108.36500 118.17700 1.000 37.20922 800 GLU A N 1
ATOM 6134 C CA . GLU A 1 828 ? 89.68300 107.01100 118.70600 1.000 37.20922 800 GLU A CA 1
ATOM 6135 C C . GLU A 1 828 ? 90.95200 106.77800 119.50900 1.000 37.20922 800 GLU A C 1
ATOM 6136 O O . GLU A 1 828 ? 90.97200 105.91300 120.38900 1.000 37.20922 800 GLU A O 1
ATOM 6142 N N . ASP A 1 829 ? 92.01600 107.52600 119.22700 1.000 35.00209 801 ASP A N 1
ATOM 6143 C CA . ASP A 1 829 ? 93.22900 107.40200 120.02700 1.000 35.00209 801 ASP A CA 1
ATOM 6144 C C . ASP A 1 829 ? 92.95200 107.71700 121.48300 1.000 35.00209 801 ASP A C 1
ATOM 6145 O O . ASP A 1 829 ? 93.44500 107.03000 122.38300 1.000 35.00209 801 ASP A O 1
ATOM 6150 N N . VAL A 1 830 ? 92.17100 108.76100 121.73300 1.000 31.25346 802 VAL A N 1
ATOM 6151 C CA . VAL A 1 830 ? 91.85900 109.14200 123.09900 1.000 31.25346 802 VAL A CA 1
ATOM 6152 C C . VAL A 1 830 ? 91.01000 108.07300 123.76600 1.000 31.25346 802 VAL A C 1
ATOM 6153 O O . VAL A 1 830 ? 91.22100 107.73700 124.93600 1.000 31.25346 802 VAL A O 1
ATOM 6157 N N . LYS A 1 831 ? 90.04600 107.51400 123.03800 1.000 29.40203 803 LYS A N 1
ATOM 6158 C CA . LYS A 1 831 ? 89.23800 106.43100 123.58300 1.000 29.40203 803 LYS A CA 1
ATOM 6159 C C . LYS A 1 831 ? 90.11300 105.26000 123.99400 1.000 29.40203 803 LYS A C 1
ATOM 6160 O O . LYS A 1 831 ? 89.94900 104.69400 125.08000 1.000 29.40203 803 LYS A O 1
ATOM 6166 N N . ILE A 1 832 ? 91.06000 104.88900 123.13600 1.000 28.52362 804 ILE A N 1
ATOM 6167 C CA . ILE A 1 832 ? 91.92300 103.74700 123.41600 1.000 28.52362 804 ILE A CA 1
ATOM 6168 C C . ILE A 1 832 ? 92.79500 104.01700 124.63100 1.000 28.52362 804 ILE A C 1
ATOM 6169 O O . ILE A 1 832 ? 92.96000 103.15700 125.50100 1.000 28.52362 804 ILE A O 1
ATOM 6174 N N . LEU A 1 833 ? 93.38700 105.20800 124.69800 1.000 26.47281 805 LEU A N 1
ATOM 6175 C CA . LEU A 1 833 ? 94.25600 105.52900 125.82200 1.000 26.47281 805 LEU A CA 1
ATOM 6176 C C . LEU A 1 833 ? 93.48400 105.53300 127.13000 1.000 26.47281 805 LEU A C 1
ATOM 6177 O O . LEU A 1 833 ? 93.96500 105.02100 128.14500 1.000 26.47281 805 LEU A O 1
ATOM 6182 N N . ALA A 1 834 ? 92.28400 106.10800 127.12800 1.000 28.49593 806 ALA A N 1
ATOM 6183 C CA . ALA A 1 834 ? 91.47200 106.10000 128.33500 1.000 28.49593 806 ALA A CA 1
ATOM 6184 C C . ALA A 1 834 ? 91.12300 104.68300 128.75100 1.000 28.49593 806 ALA A C 1
ATOM 6185 O O . ALA A 1 834 ? 91.18100 104.34700 129.93700 1.000 28.49593 806 ALA A O 1
ATOM 6187 N N . PHE A 1 835 ? 90.75300 103.83600 127.78900 1.000 31.28022 807 PHE A N 1
ATOM 6188 C CA . PHE A 1 835 ? 90.42000 102.45300 128.10700 1.000 31.28022 807 PHE A CA 1
ATOM 6189 C C . PHE A 1 835 ? 91.60700 101.73500 128.73100 1.000 31.28022 807 PHE A C 1
ATOM 6190 O O . PHE A 1 835 ? 91.46900 101.05300 129.75300 1.000 31.28022 807 PHE A O 1
ATOM 6198 N N . ASP A 1 836 ? 92.78900 101.88800 128.13700 1.000 33.77681 808 ASP A N 1
ATOM 6199 C CA . ASP A 1 836 ? 93.96900 101.22700 128.68100 1.000 33.77681 808 ASP A CA 1
ATOM 6200 C C . ASP A 1 836 ? 94.26500 101.70300 130.09200 1.000 33.77681 808 ASP A C 1
ATOM 6201 O O . ASP A 1 836 ? 94.55300 100.89500 130.98300 1.000 33.77681 808 ASP A O 1
ATOM 6206 N N . LEU A 1 837 ? 94.20300 103.01400 130.31500 1.000 31.59637 809 LEU A N 1
ATOM 6207 C CA . LEU A 1 837 ? 94.50200 103.53500 131.64000 1.000 31.59637 809 LEU A CA 1
ATOM 6208 C C . LEU A 1 837 ? 93.50100 103.03500 132.66600 1.000 31.59637 809 LEU A C 1
ATOM 6209 O O . LEU A 1 837 ? 93.88100 102.65300 133.77400 1.000 31.59637 809 LEU A O 1
ATOM 6214 N N . LEU A 1 838 ? 92.21700 103.02000 132.31900 1.000 33.15353 810 LEU A N 1
ATOM 6215 C CA . LEU A 1 838 ? 91.22200 102.52900 133.26200 1.000 33.15353 810 LEU A CA 1
ATOM 6216 C C . LEU A 1 838 ? 91.45200 101.06300 133.58000 1.000 33.15353 810 LEU A C 1
ATOM 6217 O O . LEU A 1 838 ? 91.24100 100.62600 134.71400 1.000 33.15353 810 LEU A O 1
ATOM 6222 N N . MET A 1 839 ? 91.87800 100.28300 132.59000 1.000 34.64718 811 MET A N 1
ATOM 6223 C CA . MET A 1 839 ? 92.13000 98.87400 132.85500 1.000 34.64718 811 MET A CA 1
ATOM 6224 C C . MET A 1 839 ? 93.36600 98.67300 133.71900 1.000 34.64718 811 MET A C 1
ATOM 6225 O O . MET A 1 839 ? 93.43300 97.70200 134.47400 1.000 34.64718 811 MET A O 1
ATOM 6230 N N . LYS A 1 840 ? 94.35100 99.56700 133.63000 1.000 36.01998 812 LYS A N 1
ATOM 6231 C CA . LYS A 1 840 ? 95.55500 99.40000 134.44000 1.000 36.01998 812 LYS A CA 1
ATOM 6232 C C . LYS A 1 840 ? 95.33100 99.70500 135.91300 1.000 36.01998 812 LYS A C 1
ATOM 6233 O O . LYS A 1 840 ? 96.16500 99.32900 136.73800 1.000 36.01998 812 LYS A O 1
ATOM 6239 N N . LEU A 1 841 ? 94.25200 100.39000 136.26400 1.000 42.51044 813 LEU A N 1
ATOM 6240 C CA . LEU A 1 841 ? 94.02800 100.75200 137.65200 1.000 42.51044 813 LEU A CA 1
ATOM 6241 C C . LEU A 1 841 ? 93.48500 99.56400 138.43800 1.000 42.51044 813 LEU A C 1
ATOM 6242 O O . LEU A 1 841 ? 92.92000 98.62200 137.88100 1.000 42.51044 813 LEU A O 1
ATOM 6247 N N . SER A 1 842 ? 93.65200 99.62700 139.75500 1.000 55.90181 814 SER A N 1
ATOM 6248 C CA . SER A 1 842 ? 93.27400 98.54500 140.65200 1.000 55.90181 814 SER A CA 1
ATOM 6249 C C . SER A 1 842 ? 92.09500 98.96200 141.51800 1.000 55.90181 814 SER A C 1
ATOM 6250 O O . SER A 1 842 ? 92.01700 100.11100 141.96100 1.000 55.90181 814 SER A O 1
ATOM 6253 N N . LYS A 1 843 ? 91.18500 98.01900 141.76200 1.000 66.36789 815 LYS A N 1
ATOM 6254 C CA . LYS A 1 843 ? 89.98600 98.25200 142.56700 1.000 66.36789 815 LYS A CA 1
ATOM 6255 C C . LYS A 1 843 ? 89.19000 99.43300 142.00500 1.000 66.36789 815 LYS A C 1
ATOM 6256 O O . LYS A 1 843 ? 89.11700 100.52000 142.58100 1.000 66.36789 815 LYS A O 1
ATOM 6262 N N . THR A 1 844 ? 88.63700 99.20000 140.81600 1.000 64.28976 816 THR A N 1
ATOM 6263 C CA . THR A 1 844 ? 88.00400 100.28000 140.07400 1.000 64.28976 816 THR A CA 1
ATOM 6264 C C . THR A 1 844 ? 86.59700 99.95600 139.60000 1.000 64.28976 816 THR A C 1
ATOM 6265 O O . THR A 1 844 ? 85.77800 100.86300 139.43000 1.000 64.28976 816 THR A O 1
ATOM 6269 N N . ALA A 1 845 ? 86.30600 98.67800 139.38100 1.000 68.09016 817 ALA A N 1
ATOM 6270 C CA . ALA A 1 845 ? 85.10400 98.30500 138.64900 1.000 68.09016 817 ALA A CA 1
ATOM 6271 C C . ALA A 1 845 ? 83.84200 98.88600 139.27300 1.000 68.09016 817 ALA A C 1
ATOM 6272 O O . ALA A 1 845 ? 83.21400 99.78300 138.70200 1.000 68.09016 817 ALA A O 1
ATOM 6274 N N . VAL A 1 846 ? 83.49200 98.41000 140.46500 1.000 70.76441 818 VAL A N 1
ATOM 6275 C CA . VAL A 1 846 ? 82.30800 98.86200 141.18000 1.000 70.76441 818 VAL A CA 1
ATOM 6276 C C . VAL A 1 846 ? 82.66100 99.61900 142.43700 1.000 70.76441 818 VAL A C 1
ATOM 6277 O O . VAL A 1 846 ? 81.75800 100.07900 143.14800 1.000 70.76441 818 VAL A O 1
ATOM 6281 N N . HIS A 1 847 ? 83.95000 99.75000 142.74700 1.000 71.50968 819 HIS A N 1
ATOM 6282 C CA . HIS A 1 847 ? 84.35600 100.54700 143.89400 1.000 71.50968 819 HIS A CA 1
ATOM 6283 C C . HIS A 1 847 ? 83.92400 101.99500 143.73000 1.000 71.50968 819 HIS A C 1
ATOM 6284 O O . HIS A 1 847 ? 83.45800 102.62500 144.68500 1.000 71.50968 819 HIS A O 1
ATOM 6291 N N . PHE A 1 848 ? 84.06300 102.53700 142.52800 1.000 66.02143 820 PHE A N 1
ATOM 6292 C CA . PHE A 1 848 ? 83.75900 103.93400 142.26900 1.000 66.02143 820 PHE A CA 1
ATOM 6293 C C . PHE A 1 848 ? 82.33200 104.16000 141.80100 1.000 66.02143 820 PHE A C 1
ATOM 6294 O O . PHE A 1 848 ? 81.94000 105.31100 141.59800 1.000 66.02143 820 PHE A O 1
ATOM 6302 N N . GLN A 1 849 ? 81.54700 103.10600 141.62200 1.000 69.84813 821 GLN A N 1
ATOM 6303 C CA . GLN A 1 849 ? 80.24200 103.24200 140.99700 1.000 69.84813 821 GLN A CA 1
ATOM 6304 C C . GLN A 1 849 ? 79.21500 102.39800 141.73100 1.000 69.84813 821 GLN A C 1
ATOM 6305 O O . GLN A 1 849 ? 79.47000 101.23400 142.04900 1.000 69.84813 821 GLN A O 1
ATOM 6311 N N . ASP A 1 850 ? 78.05300 102.98300 141.98600 1.000 77.57532 822 ASP A N 1
ATOM 6312 C CA . ASP A 1 850 ? 76.94600 102.23600 142.55400 1.000 77.57532 822 ASP A CA 1
ATOM 6313 C C . ASP A 1 850 ? 76.16400 101.53900 141.44500 1.000 77.57532 822 ASP A C 1
ATOM 6314 O O . ASP A 1 850 ? 76.30200 101.84900 140.26100 1.000 77.57532 822 ASP A O 1
ATOM 6319 N N . SER A 1 851 ? 75.32500 100.58400 141.84800 1.000 78.24612 823 SER A N 1
ATOM 6320 C CA . SER A 1 851 ? 74.65000 99.73000 140.87700 1.000 78.24612 823 SER A CA 1
ATOM 6321 C C . SER A 1 851 ? 73.72400 100.53000 139.97100 1.000 78.24612 823 SER A C 1
ATOM 6322 O O . SER A 1 851 ? 73.65200 100.27300 138.76400 1.000 78.24612 823 SER A O 1
ATOM 6325 N N . GLY A 1 852 ? 72.99700 101.49400 140.53300 1.000 73.64374 824 GLY A N 1
ATOM 6326 C CA . GLY A 1 852 ? 72.06300 102.25900 139.72600 1.000 73.64374 824 GLY A CA 1
ATOM 6327 C C . GLY A 1 852 ? 72.75100 103.04300 138.62700 1.000 73.64374 824 GLY A C 1
ATOM 6328 O O . GLY A 1 852 ? 72.27000 103.10000 137.49200 1.000 73.64374 824 GLY A O 1
ATOM 6329 N N . LYS A 1 853 ? 73.89700 103.64200 138.93900 1.000 68.49125 825 LYS A N 1
ATOM 6330 C CA . LYS A 1 853 ? 74.58200 104.44000 137.93500 1.000 68.49125 825 LYS A CA 1
ATOM 6331 C C . LYS A 1 853 ? 75.22600 103.56200 136.87000 1.000 68.49125 825 LYS A C 1
ATOM 6332 O O . LYS A 1 853 ? 75.28200 103.95100 135.70000 1.000 68.49125 825 LYS A O 1
ATOM 6338 N N . LEU A 1 854 ? 75.68500 102.36700 137.23800 1.000 65.23503 826 LEU A N 1
ATOM 6339 C CA . LEU A 1 854 ? 76.17400 101.43700 136.22600 1.000 65.23503 826 LEU A CA 1
ATOM 6340 C C . LEU A 1 854 ? 75.04500 100.95500 135.32500 1.000 65.23503 826 LEU A C 1
ATOM 6341 O O . LEU A 1 854 ? 75.24100 100.76300 134.12000 1.000 65.23503 826 LEU A O 1
ATOM 6346 N N . GLN A 1 855 ? 73.85900 100.73900 135.89000 1.000 64.41142 827 GLN A N 1
ATOM 6347 C CA . GLN A 1 855 ? 72.71600 100.39400 135.05500 1.000 64.41142 827 GLN A CA 1
ATOM 6348 C C . GLN A 1 855 ? 72.39000 101.53400 134.10300 1.000 64.41142 827 GLN A C 1
ATOM 6349 O O . GLN A 1 855 ? 72.03100 101.30800 132.94100 1.000 64.41142 827 GLN A O 1
ATOM 6355 N N . GLY A 1 856 ? 72.51300 102.76900 134.58200 1.000 60.02888 828 GLY A N 1
ATOM 6356 C CA . GLY A 1 856 ? 72.35700 103.90900 133.69600 1.000 60.02888 828 GLY A CA 1
ATOM 6357 C C . GLY A 1 856 ? 73.38400 103.92200 132.58100 1.000 60.02888 828 GLY A C 1
ATOM 6358 O O . GLY A 1 856 ? 73.06900 104.26300 131.44100 1.000 60.02888 828 GLY A O 1
ATOM 6359 N N . LEU A 1 857 ? 74.62600 103.55200 132.89500 1.000 54.66780 829 LEU A N 1
ATOM 6360 C CA . LEU A 1 857 ? 75.65600 103.48200 131.86300 1.000 54.66780 829 LEU A CA 1
ATOM 6361 C C . LEU A 1 857 ? 75.33300 102.42200 130.82300 1.000 54.66780 829 LEU A C 1
ATOM 6362 O O . LEU A 1 857 ? 75.54900 102.63100 129.62400 1.000 54.66780 829 LEU A O 1
ATOM 6367 N N . PHE A 1 858 ? 74.83800 101.26800 131.26100 1.000 50.96926 830 PHE A N 1
ATOM 6368 C CA . PHE A 1 858 ? 74.46100 100.23400 130.30400 1.000 50.96926 830 PHE A CA 1
ATOM 6369 C C . PHE A 1 858 ? 73.32300 100.70100 129.41000 1.000 50.96926 830 PHE A C 1
ATOM 6370 O O . PHE A 1 858 ? 73.34200 100.47400 128.19500 1.000 50.96926 830 PHE A O 1
ATOM 6378 N N . GLN A 1 859 ? 72.32200 101.35400 129.99200 1.000 51.97983 831 GLN A N 1
ATOM 6379 C CA . GLN A 1 859 ? 71.24400 101.89500 129.17500 1.000 51.97983 831 GLN A CA 1
ATOM 6380 C C . GLN A 1 859 ? 71.77200 102.91900 128.18500 1.000 51.97983 831 GLN A C 1
ATOM 6381 O O . GLN A 1 859 ? 71.31900 102.97700 127.03900 1.000 51.97983 831 GLN A O 1
ATOM 6387 N N . ALA A 1 860 ? 72.73300 103.73600 128.61000 1.000 48.70164 832 ALA A N 1
ATOM 6388 C CA . ALA A 1 860 ? 73.30000 104.73200 127.71200 1.000 48.70164 832 ALA A CA 1
ATOM 6389 C C . ALA A 1 860 ? 74.02600 104.08000 126.54800 1.000 48.70164 832 ALA A C 1
ATOM 6390 O O . ALA A 1 860 ? 73.92900 104.54700 125.41100 1.000 48.70164 832 ALA A O 1
ATOM 6392 N N . ALA A 1 861 ? 74.77700 103.01400 126.81300 1.000 44.48098 833 ALA A N 1
ATOM 6393 C CA . ALA A 1 861 ? 75.46100 102.32000 125.72600 1.000 44.48098 833 ALA A CA 1
ATOM 6394 C C . ALA A 1 861 ? 74.46300 101.69800 124.76200 1.000 44.48098 833 ALA A C 1
ATOM 6395 O O . ALA A 1 861 ? 74.64300 101.75700 123.54000 1.000 44.48098 833 ALA A O 1
ATOM 6397 N N . LEU A 1 862 ? 73.39600 101.10200 125.29100 1.000 46.52589 834 LEU A N 1
ATOM 6398 C CA . LEU A 1 862 ? 72.36700 100.54800 124.41900 1.000 46.52589 834 LEU A CA 1
ATOM 6399 C C . LEU A 1 862 ? 71.72600 101.63000 123.56600 1.000 46.52589 834 LEU A C 1
ATOM 6400 O O . LEU A 1 862 ? 71.38000 101.39100 122.40700 1.000 46.52589 834 LEU A O 1
ATOM 6405 N N . GLU A 1 863 ? 71.54200 102.82300 124.12600 1.000 49.08691 835 GLU A N 1
ATOM 6406 C CA . GLU A 1 863 ? 70.94800 103.90800 123.35500 1.000 49.08691 835 GLU A CA 1
ATOM 6407 C C . GLU A 1 863 ? 71.91000 104.46000 122.31700 1.000 49.08691 835 GLU A C 1
ATOM 6408 O O . GLU A 1 863 ? 71.47900 104.87800 121.24100 1.000 49.08691 835 GLU A O 1
ATOM 6414 N N . LEU A 1 864 ? 73.20200 104.49300 122.62300 1.000 44.95951 836 LEU A N 1
ATOM 6415 C CA . LEU A 1 864 ? 74.16900 104.96200 121.64100 1.000 44.95951 836 LEU A CA 1
ATOM 6416 C C . LEU A 1 864 ? 74.33900 103.96800 120.50800 1.000 44.95951 836 LEU A C 1
ATOM 6417 O O . LEU A 1 864 ? 74.70000 104.36000 119.39600 1.000 44.95951 836 LEU A O 1
ATOM 6422 N N . SER A 1 865 ? 74.09900 102.68500 120.76400 1.000 45.61308 837 SER A N 1
ATOM 6423 C CA . SER A 1 865 ? 74.23000 101.69700 119.70100 1.000 45.61308 837 SER A CA 1
ATOM 6424 C C . SER A 1 865 ? 73.15800 101.82100 118.63100 1.000 45.61308 837 SER A C 1
ATOM 6425 O O . SER A 1 865 ? 73.26100 101.15200 117.60300 1.000 45.61308 837 SER A O 1
ATOM 6428 N N . THR A 1 866 ? 72.13200 102.63700 118.83800 1.000 48.37260 838 THR A N 1
ATOM 6429 C CA . THR A 1 866 ? 71.06200 102.75700 117.86000 1.000 48.37260 838 THR A CA 1
ATOM 6430 C C . THR A 1 866 ? 70.81800 104.20100 117.45100 1.000 48.37260 838 THR A C 1
ATOM 6431 O O . THR A 1 866 ? 69.71100 104.53800 117.03000 1.000 48.37260 838 THR A O 1
ATOM 6435 N N . SER A 1 867 ? 71.81800 105.06100 117.56400 1.000 51.87073 839 SER A N 1
ATOM 6436 C CA . SER A 1 867 ? 71.63800 106.46100 117.22700 1.000 51.87073 839 SER A CA 1
ATOM 6437 C C . SER A 1 867 ? 71.99800 106.70500 115.77400 1.000 51.87073 839 SER A C 1
ATOM 6438 O O . SER A 1 867 ? 72.82000 106.00000 115.18900 1.000 51.87073 839 SER A O 1
ATOM 6441 N N . THR A 1 868 ? 71.37700 107.73000 115.19900 1.000 54.81026 840 THR A N 1
ATOM 6442 C CA . THR A 1 868 ? 71.59600 108.04600 113.79800 1.000 54.81026 840 THR A CA 1
ATOM 6443 C C . THR A 1 868 ? 72.95200 108.69500 113.56100 1.000 54.81026 840 THR A C 1
ATOM 6444 O O . THR A 1 868 ? 73.45400 108.66300 112.43600 1.000 54.81026 840 THR A O 1
ATOM 6448 N N . LYS A 1 869 ? 73.56100 109.26300 114.58800 1.000 51.77509 841 LYS A N 1
ATOM 6449 C CA . LYS A 1 869 ? 74.88100 109.84500 114.42800 1.000 51.77509 841 LYS A CA 1
ATOM 6450 C C . LYS A 1 869 ? 75.88100 108.74600 114.09400 1.000 51.77509 841 LYS A C 1
ATOM 6451 O O . LYS A 1 869 ? 75.91400 107.71800 114.77800 1.000 51.77509 841 LYS A O 1
ATOM 6457 N N . PRO A 1 870 ? 76.70300 108.91800 113.06200 1.000 52.56315 842 PRO A N 1
ATOM 6458 C CA . PRO A 1 870 ? 77.45200 107.77800 112.52200 1.000 52.56315 842 PRO A CA 1
ATOM 6459 C C . PRO A 1 870 ? 78.55900 107.27200 113.41700 1.000 52.56315 842 PRO A C 1
ATOM 6460 O O . PRO A 1 870 ? 79.03100 106.15300 113.19800 1.000 52.56315 842 PRO A O 1
ATOM 6464 N N . TYR A 1 871 ? 79.00400 108.04200 114.40200 1.000 56.30083 843 TYR A N 1
ATOM 6465 C CA . TYR A 1 871 ? 80.15700 107.64700 115.19700 1.000 56.30083 843 TYR A CA 1
ATOM 6466 C C . TYR A 1 871 ? 79.82400 107.39900 116.65800 1.000 56.30083 843 TYR A C 1
ATOM 6467 O O . TYR A 1 871 ? 80.73300 107.14700 117.44900 1.000 56.30083 843 TYR A O 1
ATOM 6476 N N . ASP A 1 872 ? 78.55300 107.45500 117.04000 1.000 48.83802 844 ASP A N 1
ATOM 6477 C CA . ASP A 1 872 ? 78.20000 107.12100 118.41000 1.000 48.83802 844 ASP A CA 1
ATOM 6478 C C . ASP A 1 872 ? 78.40100 105.64600 118.69200 1.000 48.83802 844 ASP A C 1
ATOM 6479 O O . ASP A 1 872 ? 78.63700 105.26400 119.84100 1.000 48.83802 844 ASP A O 1
ATOM 6484 N N . CYS A 1 873 ? 78.30600 104.80400 117.66600 1.000 43.43087 845 CYS A N 1
ATOM 6485 C CA . CYS A 1 873 ? 78.47000 103.37600 117.88100 1.000 43.43087 845 CYS A CA 1
ATOM 6486 C C . CYS A 1 873 ? 79.86700 103.04200 118.38000 1.000 43.43087 845 CYS A C 1
ATOM 6487 O O . CYS A 1 873 ? 80.03900 102.06900 119.11300 1.000 43.43087 845 CYS A O 1
ATOM 6490 N N . VAL A 1 874 ? 80.86900 103.84500 118.02700 1.000 36.98356 846 VAL A N 1
ATOM 6491 C CA . VAL A 1 874 ? 82.21200 103.61900 118.55200 1.000 36.98356 846 VAL A CA 1
ATOM 6492 C C . VAL A 1 874 ? 82.24300 103.84100 120.05700 1.000 36.98356 846 VAL A C 1
ATOM 6493 O O . VAL A 1 874 ? 82.83100 103.05400 120.81200 1.000 36.98356 846 VAL A O 1
ATOM 6497 N N . THR A 1 875 ? 81.61300 104.91800 120.51600 1.000 36.36205 847 THR A N 1
ATOM 6498 C CA . THR A 1 875 ? 81.52200 105.17500 121.94500 1.000 36.36205 847 THR A CA 1
ATOM 6499 C C . THR A 1 875 ? 80.74600 104.07700 122.64800 1.000 36.36205 847 THR A C 1
ATOM 6500 O O . THR A 1 875 ? 81.13400 103.62800 123.73100 1.000 36.36205 847 THR A O 1
ATOM 6504 N N . ALA A 1 876 ? 79.64700 103.63000 122.04700 1.000 33.48933 848 ALA A N 1
ATOM 6505 C CA . ALA A 1 876 ? 78.87600 102.55200 122.64700 1.000 33.48933 848 ALA A CA 1
ATOM 6506 C C . ALA A 1 876 ? 79.70900 101.29100 122.76700 1.000 33.48933 848 ALA A C 1
ATOM 6507 O O . ALA A 1 876 ? 79.64100 100.58800 123.77800 1.000 33.48933 848 ALA A O 1
ATOM 6509 N N . SER A 1 877 ? 80.50200 100.98800 121.74500 1.000 32.19185 849 SER A N 1
ATOM 6510 C CA . SER A 1 877 ? 81.33900 99.79900 121.78800 1.000 32.19185 849 SER A CA 1
ATOM 6511 C C . SER A 1 877 ? 82.36700 99.88800 122.89900 1.000 32.19185 849 SER A C 1
ATOM 6512 O O . SER A 1 877 ? 82.58800 98.91500 123.62400 1.000 32.19185 849 SER A O 1
ATOM 6515 N N . TYR A 1 878 ? 83.01600 101.04100 123.04800 1.000 29.31336 850 TYR A N 1
ATOM 6516 C CA . TYR A 1 878 ? 84.01600 101.16000 124.10500 1.000 29.31336 850 TYR A CA 1
ATOM 6517 C C . TYR A 1 878 ? 83.38100 101.07900 125.48300 1.000 29.31336 850 TYR A C 1
ATOM 6518 O O . TYR A 1 878 ? 83.91900 100.43000 126.38300 1.000 29.31336 850 TYR A O 1
ATOM 6527 N N . LEU A 1 879 ? 82.22400 101.70600 125.65900 1.000 33.15330 851 LEU A N 1
ATOM 6528 C CA . LEU A 1 879 ? 81.51900 101.61300 126.93000 1.000 33.15330 851 LEU A CA 1
ATOM 6529 C C . LEU A 1 879 ? 81.15000 100.17100 127.25100 1.000 33.15330 851 LEU A C 1
ATOM 6530 O O . LEU A 1 879 ? 81.33600 99.70800 128.38200 1.000 33.15330 851 LEU A O 1
ATOM 6535 N N . LEU A 1 880 ? 80.62000 99.44400 126.26600 1.000 32.11925 852 LEU A N 1
ATOM 6536 C CA . LEU A 1 880 ? 80.21700 98.06300 126.49900 1.000 32.11925 852 LEU A CA 1
ATOM 6537 C C . LEU A 1 880 ? 81.41300 97.18000 126.80900 1.000 32.11925 852 LEU A C 1
ATOM 6538 O O . LEU A 1 880 ? 81.33600 96.31500 127.68400 1.000 32.11925 852 LEU A O 1
ATOM 6543 N N . ASN A 1 881 ? 82.52300 97.37000 126.10000 1.000 33.41605 853 ASN A N 1
ATOM 6544 C CA . ASN A 1 881 ? 83.71400 96.59400 126.40600 1.000 33.41605 853 ASN A CA 1
ATOM 6545 C C . ASN A 1 881 ? 84.19600 96.87900 127.81400 1.000 33.41605 853 ASN A C 1
ATOM 6546 O O . ASN A 1 881 ? 84.65100 95.97300 128.51900 1.000 33.41605 853 ASN A O 1
ATOM 6551 N N . PHE A 1 882 ? 84.12500 98.13900 128.23700 1.000 35.35402 854 PHE A N 1
ATOM 6552 C CA . PHE A 1 882 ? 84.52600 98.47200 129.59500 1.000 35.35402 854 PHE A CA 1
ATOM 6553 C C . PHE A 1 882 ? 83.63800 97.77700 130.61200 1.000 35.35402 854 PHE A C 1
ATOM 6554 O O . PHE A 1 882 ? 84.12900 97.20500 131.58800 1.000 35.35402 854 PHE A O 1
ATOM 6562 N N . LEU A 1 883 ? 82.32700 97.80000 130.39500 1.000 37.69591 855 LEU A N 1
ATOM 6563 C CA . LEU A 1 883 ? 81.42900 97.12600 131.32400 1.000 37.69591 855 LEU A CA 1
ATOM 6564 C C . LEU A 1 883 ? 81.68300 95.62600 131.34600 1.000 37.69591 855 LEU A C 1
ATOM 6565 O O . LEU A 1 883 ? 81.56200 94.98700 132.39300 1.000 37.69591 855 LEU A O 1
ATOM 6570 N N . ILE A 1 884 ? 82.02000 95.04400 130.19900 1.000 37.87810 856 ILE A N 1
ATOM 6571 C CA . ILE A 1 884 ? 82.26800 93.60800 130.14000 1.000 37.87810 856 ILE A CA 1
ATOM 6572 C C . ILE A 1 884 ? 83.53600 93.25100 130.89600 1.000 37.87810 856 ILE A C 1
ATOM 6573 O O . ILE A 1 884 ? 83.54900 92.34100 131.72700 1.000 37.87810 856 ILE A O 1
ATOM 6578 N N . TRP A 1 885 ? 84.61800 93.95700 130.62000 1.000 39.51763 857 TRP A N 1
ATOM 6579 C CA . TRP A 1 885 ? 85.91700 93.55700 131.13000 1.000 39.51763 857 TRP A CA 1
ATOM 6580 C C . TRP A 1 885 ? 86.13600 93.95300 132.57100 1.000 39.51763 857 TRP A C 1
ATOM 6581 O O . TRP A 1 885 ? 87.24500 93.79000 133.08000 1.000 39.51763 857 TRP A O 1
ATOM 6592 N N . GLN A 1 886 ? 85.11400 94.47100 133.23900 1.000 44.71700 858 GLN A N 1
ATOM 6593 C CA . GLN A 1 886 ? 85.17800 94.69200 134.67500 1.000 44.71700 858 GLN A CA 1
ATOM 6594 C C . GLN A 1 886 ? 83.93400 94.17900 135.38000 1.000 44.71700 858 GLN A C 1
ATOM 6595 O O . GLN A 1 886 ? 83.63900 94.61900 136.49100 1.000 44.71700 858 GLN A O 1
ATOM 6601 N N . ASP A 1 887 ? 83.20300 93.26700 134.75000 1.000 51.64309 859 ASP A N 1
ATOM 6602 C CA . ASP A 1 887 ? 82.10400 92.56400 135.39600 1.000 51.64309 859 ASP A CA 1
ATOM 6603 C C . ASP A 1 887 ? 81.10200 93.53200 136.01000 1.000 51.64309 859 ASP A C 1
ATOM 6604 O O . ASP A 1 887 ? 80.60000 93.32200 137.11400 1.000 51.64309 859 ASP A O 1
ATOM 6609 N N . ALA A 1 888 ? 80.80800 94.60900 135.29000 1.000 49.50190 860 ALA A N 1
ATOM 6610 C CA . ALA A 1 888 ? 79.89100 95.62800 135.77200 1.000 49.50190 860 ALA A CA 1
ATOM 6611 C C . ALA A 1 888 ? 78.56800 95.61300 135.02700 1.000 49.50190 860 ALA A C 1
ATOM 6612 O O . ALA A 1 888 ? 77.84800 96.61200 135.03200 1.000 49.50190 860 ALA A O 1
ATOM 6614 N N . LEU A 1 889 ? 78.23700 94.50800 134.37700 1.000 48.98240 861 LEU A N 1
ATOM 6615 C CA . LEU A 1 889 ? 76.95800 94.41700 133.70200 1.000 48.98240 861 LEU A CA 1
ATOM 6616 C C . LEU A 1 889 ? 75.83800 94.27000 134.72400 1.000 48.98240 861 LEU A C 1
ATOM 6617 O O . LEU A 1 889 ? 76.05400 93.75500 135.82100 1.000 48.98240 861 LEU A O 1
ATOM 6622 N N . PRO A 1 890 ? 74.63400 94.71400 134.39000 1.000 56.64326 862 PRO A N 1
ATOM 6623 C CA . PRO A 1 890 ? 73.49800 94.50300 135.28800 1.000 56.64326 862 PRO A CA 1
ATOM 6624 C C . PRO A 1 890 ? 73.22500 93.02200 135.48300 1.000 56.64326 862 PRO A C 1
ATOM 6625 O O . PRO A 1 890 ? 73.81200 92.15200 134.84000 1.000 56.64326 862 PRO A O 1
ATOM 6629 N N . SER A 1 891 ? 72.31700 92.73600 136.41200 1.000 64.68489 863 SER A N 1
ATOM 6630 C CA . SER A 1 891 ? 71.99400 91.35500 136.73600 1.000 64.68489 863 SER A CA 1
ATOM 6631 C C . SER A 1 891 ? 70.97500 90.74700 135.78600 1.000 64.68489 863 SER A C 1
ATOM 6632 O O . SER A 1 891 ? 70.94200 89.52100 135.64300 1.000 64.68489 863 SER A O 1
ATOM 6635 N N . SER A 1 892 ? 70.14400 91.56600 135.13900 1.000 66.69338 864 SER A N 1
ATOM 6636 C CA . SER A 1 892 ? 69.11700 91.02300 134.25700 1.000 66.69338 864 SER A CA 1
ATOM 6637 C C . SER A 1 892 ? 69.72000 90.32000 133.04900 1.000 66.69338 864 SER A C 1
ATOM 6638 O O . SER A 1 892 ? 69.08900 89.42700 132.47500 1.000 66.69338 864 SER A O 1
ATOM 6641 N N . LEU A 1 893 ? 70.93600 90.69500 132.65500 1.000 64.89560 865 LEU A N 1
ATOM 6642 C CA . LEU A 1 893 ? 71.57700 90.06400 131.51000 1.000 64.89560 865 LEU A CA 1
ATOM 6643 C C . LEU A 1 893 ? 71.91300 88.60300 131.74400 1.000 64.89560 865 LEU A C 1
ATOM 6644 O O . LEU A 1 893 ? 72.23800 87.90400 130.78200 1.000 64.89560 865 LEU A O 1
ATOM 6649 N N . SER A 1 894 ? 71.85600 88.12300 132.98300 1.000 68.10615 866 SER A N 1
ATOM 6650 C CA . SER A 1 894 ? 71.99800 86.69300 133.20600 1.000 68.10615 866 SER A CA 1
ATOM 6651 C C . SER A 1 894 ? 70.80500 85.90700 132.68600 1.000 68.10615 866 SER A C 1
ATOM 6652 O O . SER A 1 894 ? 70.88300 84.67900 132.60100 1.000 68.10615 866 SER A O 1
ATOM 6655 N N . ALA A 1 895 ? 69.71500 86.58200 132.32600 1.000 69.04940 867 ALA A N 1
ATOM 6656 C CA . ALA A 1 895 ? 68.52800 85.90800 131.82300 1.000 69.04940 867 ALA A CA 1
ATOM 6657 C C . ALA A 1 895 ? 68.65100 85.49000 130.36600 1.000 69.04940 867 ALA A C 1
ATOM 6658 O O . ALA A 1 895 ? 67.74300 84.82900 129.85300 1.000 69.04940 867 ALA A O 1
ATOM 6660 N N . TYR A 1 896 ? 69.73000 85.86300 129.68600 1.000 66.26820 868 TYR A N 1
ATOM 6661 C CA . TYR A 1 896 ? 69.86900 85.53800 128.27500 1.000 66.26820 868 TYR A CA 1
ATOM 6662 C C . TYR A 1 896 ? 70.53400 84.19300 128.03900 1.000 66.26820 868 TYR A C 1
ATOM 6663 O O . TYR A 1 896 ? 70.23900 83.53900 127.03400 1.000 66.26820 868 TYR A O 1
ATOM 6672 N N . LEU A 1 897 ? 71.41400 83.75600 128.93100 1.000 74.96966 869 LEU A N 1
ATOM 6673 C CA . LEU A 1 897 ? 72.07200 82.47100 128.78000 1.000 74.96966 869 LEU A CA 1
ATOM 6674 C C . LEU A 1 897 ? 71.53900 81.50500 129.82900 1.000 74.96966 869 LEU A C 1
ATOM 6675 O O . LEU A 1 897 ? 70.99600 81.91200 130.85800 1.000 74.96966 869 LEU A O 1
ATOM 6680 N N . THR A 1 898 ? 71.70000 80.21500 129.55800 1.000 87.72263 870 THR A N 1
ATOM 6681 C CA . THR A 1 898 ? 71.25300 79.16000 130.45800 1.000 87.72263 870 THR A CA 1
ATOM 6682 C C . THR A 1 898 ? 72.47100 78.45800 131.04000 1.000 87.72263 870 THR A C 1
ATOM 6683 O O . THR A 1 898 ? 73.32000 77.95800 130.29400 1.000 87.72263 870 THR A O 1
ATOM 6687 N N . GLN A 1 899 ? 72.55200 78.41900 132.36500 1.000 97.32962 871 GLN A N 1
ATOM 6688 C CA . GLN A 1 899 ? 73.67900 77.78700 133.03700 1.000 97.32962 871 GLN A CA 1
ATOM 6689 C C . GLN A 1 899 ? 73.34200 76.35900 133.44600 1.000 97.32962 871 GLN A C 1
ATOM 6690 O O . GLN A 1 899 ? 74.15700 75.45100 133.28900 1.000 97.32962 871 GLN A O 1
ATOM 6696 N N . ASP A 1 907 ? 88.82100 80.67000 139.47000 1.000 98.87971 879 ASP A N 1
ATOM 6697 C CA . ASP A 1 907 ? 87.65700 81.41300 139.00200 1.000 98.87971 879 ASP A CA 1
ATOM 6698 C C . ASP A 1 907 ? 87.64900 81.52500 137.48400 1.000 98.87971 879 ASP A C 1
ATOM 6699 O O . ASP A 1 907 ? 86.58900 81.65900 136.87200 1.000 98.87971 879 ASP A O 1
ATOM 6704 N N . ARG A 1 908 ? 88.84000 81.44200 136.88700 1.000 94.50198 880 ARG A N 1
ATOM 6705 C CA . ARG A 1 908 ? 89.01100 81.59300 135.44800 1.000 94.50198 880 ARG A CA 1
ATOM 6706 C C . ARG A 1 908 ? 88.40100 82.90900 134.98300 1.000 94.50198 880 ARG A C 1
ATOM 6707 O O . ARG A 1 908 ? 87.30500 82.91400 134.41200 1.000 94.50198 880 ARG A O 1
ATOM 6715 N N . PRO A 1 909 ? 89.05900 84.04300 135.23100 1.000 83.64249 881 PRO A N 1
ATOM 6716 C CA . PRO A 1 909 ? 88.48800 85.32500 134.78300 1.000 83.64249 881 PRO A CA 1
ATOM 6717 C C . PRO A 1 909 ? 88.23800 85.37400 133.28700 1.000 83.64249 881 PRO A C 1
ATOM 6718 O O . PRO A 1 909 ? 87.34800 86.10600 132.83400 1.000 83.64249 881 PRO A O 1
ATOM 6722 N N . ALA A 1 910 ? 88.99700 84.61000 132.50100 1.000 79.07012 882 ALA A N 1
ATOM 6723 C CA . ALA A 1 910 ? 88.65700 84.45700 131.09300 1.000 79.07012 882 ALA A CA 1
ATOM 6724 C C . ALA A 1 910 ? 87.24500 83.91500 130.93500 1.000 79.07012 882 ALA A C 1
ATOM 6725 O O . ALA A 1 910 ? 86.50000 84.35300 130.05300 1.000 79.07012 882 ALA A O 1
ATOM 6727 N N . ALA A 1 911 ? 86.85000 82.97600 131.79600 1.000 76.69173 883 ALA A N 1
ATOM 6728 C CA . ALA A 1 911 ? 85.50500 82.42500 131.70800 1.000 76.69173 883 ALA A CA 1
ATOM 6729 C C . ALA A 1 911 ? 84.45100 83.48800 131.97500 1.000 76.69173 883 ALA A C 1
ATOM 6730 O O . ALA A 1 911 ? 83.42100 83.53200 131.29400 1.000 76.69173 883 ALA A O 1
ATOM 6732 N N . VAL A 1 912 ? 84.67900 84.35600 132.96100 1.000 66.86264 884 VAL A N 1
ATOM 6733 C CA . VAL A 1 912 ? 83.65400 85.34100 133.28500 1.000 66.86264 884 VAL A CA 1
ATOM 6734 C C . VAL A 1 912 ? 83.59000 86.42500 132.21500 1.000 66.86264 884 VAL A C 1
ATOM 6735 O O . VAL A 1 912 ? 82.50300 86.90700 131.87500 1.000 66.86264 884 VAL A O 1
ATOM 6739 N N . VAL A 1 913 ? 84.73400 86.82100 131.65100 1.000 62.17058 885 VAL A N 1
ATOM 6740 C CA . VAL A 1 913 ? 84.64700 87.79100 130.56400 1.000 62.17058 885 VAL A CA 1
ATOM 6741 C C . VAL A 1 913 ? 83.97500 87.16500 129.35100 1.000 62.17058 885 VAL A C 1
ATOM 6742 O O . VAL A 1 913 ? 83.22800 87.83900 128.63500 1.000 62.17058 885 VAL A O 1
ATOM 6746 N N . GLU A 1 914 ? 84.20200 85.87500 129.10600 1.000 62.30638 886 GLU A N 1
ATOM 6747 C CA . GLU A 1 914 ? 83.52000 85.21200 128.00500 1.000 62.30638 886 GLU A CA 1
ATOM 6748 C C . GLU A 1 914 ? 82.02000 85.15200 128.24100 1.000 62.30638 886 GLU A C 1
ATOM 6749 O O . GLU A 1 914 ? 81.23400 85.37800 127.31800 1.000 62.30638 886 GLU A O 1
ATOM 6755 N N . ARG A 1 915 ? 81.60200 84.85900 129.47000 1.000 60.23992 887 ARG A N 1
ATOM 6756 C CA . ARG A 1 915 ? 80.17600 84.84700 129.77400 1.000 60.23992 887 ARG A CA 1
ATOM 6757 C C . ARG A 1 915 ? 79.55800 86.22400 129.58600 1.000 60.23992 887 ARG A C 1
ATOM 6758 O O . ARG A 1 915 ? 78.45000 86.35000 129.05000 1.000 60.23992 887 ARG A O 1
ATOM 6766 N N . ASN A 1 916 ? 80.25200 87.26900 130.03900 1.000 53.25767 888 ASN A N 1
ATOM 6767 C CA . ASN A 1 916 ? 79.73800 88.62300 129.87500 1.000 53.25767 888 ASN A CA 1
ATOM 6768 C C . ASN A 1 916 ? 79.61400 88.98800 128.40400 1.000 53.25767 888 ASN A C 1
ATOM 6769 O O . ASN A 1 916 ? 78.60400 89.56600 127.97900 1.000 53.25767 888 ASN A O 1
ATOM 6774 N N . THR A 1 917 ? 80.63800 88.66100 127.61500 1.000 49.61631 889 THR A N 1
ATOM 6775 C CA . THR A 1 917 ? 80.58400 88.91700 126.18400 1.000 49.61631 889 THR A CA 1
ATOM 6776 C C . THR A 1 917 ? 79.41400 88.19100 125.55200 1.000 49.61631 889 THR A C 1
ATOM 6777 O O . THR A 1 917 ? 78.69800 88.75500 124.72100 1.000 49.61631 889 THR A O 1
ATOM 6781 N N . LEU A 1 918 ? 79.19900 86.94000 125.94400 1.000 51.84337 890 LEU A N 1
ATOM 6782 C CA . LEU A 1 918 ? 78.09000 86.17400 125.40400 1.000 51.84337 890 LEU A CA 1
ATOM 6783 C C . LEU A 1 918 ? 76.76100 86.83500 125.72600 1.000 51.84337 890 LEU A C 1
ATOM 6784 O O . LEU A 1 918 ? 75.89700 86.97200 124.85400 1.000 51.84337 890 LEU A O 1
ATOM 6789 N N . MET A 1 919 ? 76.57900 87.26100 126.97500 1.000 56.44823 891 MET A N 1
ATOM 6790 C CA . MET A 1 919 ? 75.30500 87.85800 127.36300 1.000 56.44823 891 MET A CA 1
ATOM 6791 C C . MET A 1 919 ? 75.03800 89.14200 126.59100 1.000 56.44823 891 MET A C 1
ATOM 6792 O O . MET A 1 919 ? 73.93800 89.35100 126.05800 1.000 56.44823 891 MET A O 1
ATOM 6797 N N . VAL A 1 920 ? 76.04000 90.01600 126.51300 1.000 48.56555 892 VAL A N 1
ATOM 6798 C CA . VAL A 1 920 ? 75.81900 91.28800 125.83900 1.000 48.56555 892 VAL A CA 1
ATOM 6799 C C . VAL A 1 920 ? 75.60300 91.07000 124.34900 1.000 48.56555 892 VAL A C 1
ATOM 6800 O O . VAL A 1 920 ? 74.77400 91.74400 123.72600 1.000 48.56555 892 VAL A O 1
ATOM 6804 N N . ILE A 1 921 ? 76.31700 90.11300 123.75600 1.000 45.49215 893 ILE A N 1
ATOM 6805 C CA . ILE A 1 921 ? 76.14600 89.83900 122.33800 1.000 45.49215 893 ILE A CA 1
ATOM 6806 C C . ILE A 1 921 ? 74.75400 89.30100 122.06900 1.000 45.49215 893 ILE A C 1
ATOM 6807 O O . ILE A 1 921 ? 74.13100 89.64800 121.06700 1.000 45.49215 893 ILE A O 1
ATOM 6812 N N . LYS A 1 922 ? 74.23600 88.46200 122.96000 1.000 50.11406 894 LYS A N 1
ATOM 6813 C CA . LYS A 1 922 ? 72.88700 87.94900 122.76000 1.000 50.11406 894 LYS A CA 1
ATOM 6814 C C . LYS A 1 922 ? 71.84600 89.05600 122.87200 1.000 50.11406 894 LYS A C 1
ATOM 6815 O O . LYS A 1 922 ? 70.87100 89.07700 122.11000 1.000 50.11406 894 LYS A O 1
ATOM 6821 N N . CYS A 1 923 ? 72.03500 89.99000 123.80600 1.000 51.54328 895 CYS A N 1
ATOM 6822 C CA . CYS A 1 923 ? 71.11000 91.12200 123.89800 1.000 51.54328 895 CYS A CA 1
ATOM 6823 C C . CYS A 1 923 ? 71.13800 91.96200 122.62400 1.000 51.54328 895 CYS A C 1
ATOM 6824 O O . CYS A 1 923 ? 70.08700 92.29400 122.04400 1.000 51.54328 895 CYS A O 1
ATOM 6827 N N . LEU A 1 924 ? 72.34400 92.30700 122.17100 1.000 45.88993 896 LEU A N 1
ATOM 6828 C CA . LEU A 1 924 ? 72.48100 93.06800 120.93900 1.000 45.88993 896 LEU A CA 1
ATOM 6829 C C . LEU A 1 924 ? 71.85700 92.32700 119.77100 1.000 45.88993 896 LEU A C 1
ATOM 6830 O O . LEU A 1 924 ? 71.22000 92.93800 118.91200 1.000 45.88993 896 LEU A O 1
ATOM 6835 N N . MET A 1 925 ? 72.02500 91.00800 119.72700 1.000 51.17262 897 MET A N 1
ATOM 6836 C CA . MET A 1 925 ? 71.49300 90.22400 118.62400 1.000 51.17262 897 MET A CA 1
ATOM 6837 C C . MET A 1 925 ? 69.97700 90.22000 118.62500 1.000 51.17262 897 MET A C 1
ATOM 6838 O O . MET A 1 925 ? 69.35900 90.26700 117.56200 1.000 51.17262 897 MET A O 1
ATOM 6843 N N . GLU A 1 926 ? 69.35700 90.14100 119.79800 1.000 55.53618 898 GLU A N 1
ATOM 6844 C CA . GLU A 1 926 ? 67.90100 90.20900 119.84100 1.000 55.53618 898 GLU A CA 1
ATOM 6845 C C . GLU A 1 926 ? 67.40400 91.53900 119.29000 1.000 55.53618 898 GLU A C 1
ATOM 6846 O O . GLU A 1 926 ? 66.49600 91.58800 118.43700 1.000 55.53618 898 GLU A O 1
ATOM 6852 N N . ASN A 1 927 ? 68.01500 92.63400 119.74600 1.000 51.80177 899 ASN A N 1
ATOM 6853 C CA . ASN A 1 927 ? 67.62500 93.94000 119.22200 1.000 51.80177 899 ASN A CA 1
ATOM 6854 C C . ASN A 1 927 ? 67.83600 94.00900 117.71700 1.000 51.80177 899 ASN A C 1
ATOM 6855 O O . ASN A 1 927 ? 66.98000 94.51200 116.98000 1.000 51.80177 899 ASN A O 1
ATOM 6860 N N . LEU A 1 928 ? 68.97200 93.49800 117.24800 1.000 49.47983 900 LEU A N 1
ATOM 6861 C CA . LEU A 1 928 ? 69.30100 93.55700 115.83300 1.000 49.47983 900 LEU A CA 1
ATOM 6862 C C . LEU A 1 928 ? 68.31300 92.76400 115.00000 1.000 49.47983 900 LEU A C 1
ATOM 6863 O O . LEU A 1 928 ? 67.93900 93.18700 113.90700 1.000 49.47983 900 LEU A O 1
ATOM 6868 N N . GLU A 1 929 ? 67.90700 91.59400 115.48200 1.000 54.13773 901 GLU A N 1
ATOM 6869 C CA . GLU A 1 929 ? 66.94500 90.78900 114.74400 1.000 54.13773 901 GLU A CA 1
ATOM 6870 C C . GLU A 1 929 ? 65.63500 91.53900 114.57900 1.000 54.13773 901 GLU A C 1
ATOM 6871 O O . GLU A 1 929 ? 65.06800 91.59700 113.47800 1.000 54.13773 901 GLU A O 1
ATOM 6877 N N . GLU A 1 930 ? 65.15000 92.14500 115.66100 1.000 55.52007 902 GLU A N 1
ATOM 6878 C CA . GLU A 1 930 ? 63.91000 92.90900 115.55100 1.000 55.52007 902 GLU A CA 1
ATOM 6879 C C . GLU A 1 930 ? 64.05600 94.05700 114.55800 1.000 55.52007 902 GLU A C 1
ATOM 6880 O O . GLU A 1 930 ? 63.18500 94.28200 113.70200 1.000 55.52007 902 GLU A O 1
ATOM 6886 N N . GLU A 1 931 ? 65.16700 94.78800 114.64900 1.000 54.00489 903 GLU A N 1
ATOM 6887 C CA . GLU A 1 931 ? 65.35400 95.94400 113.78300 1.000 54.00489 903 GLU A CA 1
ATOM 6888 C C . GLU A 1 931 ? 65.49300 95.53100 112.32600 1.000 54.00489 903 GLU A C 1
ATOM 6889 O O . GLU A 1 931 ? 64.99200 96.21900 111.43500 1.000 54.00489 903 GLU A O 1
ATOM 6895 N N . VAL A 1 932 ? 66.16400 94.41200 112.06100 1.000 51.14574 904 VAL A N 1
ATOM 6896 C CA . VAL A 1 932 ? 66.32700 93.95500 110.68700 1.000 51.14574 904 VAL A CA 1
ATOM 6897 C C . VAL A 1 932 ? 64.98800 93.53400 110.10500 1.000 51.14574 904 VAL A C 1
ATOM 6898 O O . VAL A 1 932 ? 64.70200 93.79000 108.93100 1.000 51.14574 904 VAL A O 1
ATOM 6902 N N . SER A 1 933 ? 64.14400 92.88400 110.90500 1.000 52.00828 905 SER A N 1
ATOM 6903 C CA . SER A 1 933 ? 62.81400 92.54900 110.41000 1.000 52.00828 905 SER A CA 1
ATOM 6904 C C . SER A 1 933 ? 62.03600 93.80600 110.04200 1.000 52.00828 905 SER A C 1
ATOM 6905 O O . SER A 1 933 ? 61.42900 93.89200 108.96400 1.000 52.00828 905 SER A O 1
ATOM 6908 N N . GLN A 1 934 ? 62.06200 94.80900 110.91900 1.000 55.80662 906 GLN A N 1
ATOM 6909 C CA . GLN A 1 934 ? 61.34000 96.03600 110.59500 1.000 55.80662 906 GLN A CA 1
ATOM 6910 C C . GLN A 1 934 ? 61.94100 96.74900 109.39100 1.000 55.80662 906 GLN A C 1
ATOM 6911 O O . GLN A 1 934 ? 61.21400 97.40800 108.64400 1.000 55.80662 906 GLN A O 1
ATOM 6917 N N . ALA A 1 935 ? 63.25400 96.63900 109.18700 1.000 53.19513 907 ALA A N 1
ATOM 6918 C CA . ALA A 1 935 ? 63.86400 97.22300 107.99700 1.000 53.19513 907 ALA A CA 1
ATOM 6919 C C . ALA A 1 935 ? 63.40500 96.50900 106.73700 1.000 53.19513 907 ALA A C 1
ATOM 6920 O O . ALA A 1 935 ? 63.14700 97.15100 105.71500 1.000 53.19513 907 ALA A O 1
ATOM 6922 N N . GLU A 1 936 ? 63.31900 95.18000 106.78600 1.000 55.68664 908 GLU A N 1
ATOM 6923 C CA . GLU A 1 936 ? 62.71300 94.44000 105.68600 1.000 55.68664 908 GLU A CA 1
ATOM 6924 C C . GLU A 1 936 ? 61.32800 94.97800 105.38800 1.000 55.68664 908 GLU A C 1
ATOM 6925 O O . GLU A 1 936 ? 60.92900 95.08400 104.22500 1.000 55.68664 908 GLU A O 1
ATOM 6931 N N . ASN A 1 937 ? 60.57900 95.32500 106.43300 1.000 61.56312 909 ASN A N 1
ATOM 6932 C CA . ASN A 1 937 ? 59.25800 95.90000 106.21400 1.000 61.56312 909 ASN A CA 1
ATOM 6933 C C . ASN A 1 937 ? 59.34400 97.23600 105.47900 1.000 61.56312 909 ASN A C 1
ATOM 6934 O O . ASN A 1 937 ? 58.63900 97.45500 104.49000 1.000 61.56312 909 ASN A O 1
ATOM 6939 N N . SER A 1 938 ? 60.20200 98.14100 105.94500 1.000 59.96636 910 SER A N 1
ATOM 6940 C CA . SER A 1 938 ? 60.29700 99.47200 105.34500 1.000 59.96636 910 SER A CA 1
ATOM 6941 C C . SER A 1 938 ? 61.61000 100.11700 105.75300 1.000 59.96636 910 SER A C 1
ATOM 6942 O O . SER A 1 938 ? 61.84500 100.33500 106.94300 1.000 59.96636 910 SER A O 1
ATOM 6945 N N . LEU A 1 939 ? 62.43700 100.46300 104.77000 1.000 54.95619 911 LEU A N 1
ATOM 6946 C CA . LEU A 1 939 ? 63.79500 100.91100 105.04300 1.000 54.95619 911 LEU A CA 1
ATOM 6947 C C . LEU A 1 939 ? 63.86700 102.37400 105.45700 1.000 54.95619 911 LEU A C 1
ATOM 6948 O O . LEU A 1 939 ? 64.88900 102.80100 106.00400 1.000 54.95619 911 LEU A O 1
ATOM 6953 N N . LEU A 1 940 ? 62.80200 103.14400 105.23900 1.000 59.36741 912 LEU A N 1
ATOM 6954 C CA . LEU A 1 940 ? 62.83200 104.56600 105.56700 1.000 59.36741 912 LEU A CA 1
ATOM 6955 C C . LEU A 1 940 ? 63.04700 104.78400 107.05800 1.000 59.36741 912 LEU A C 1
ATOM 6956 O O . LEU A 1 940 ? 64.05300 105.36700 107.47500 1.000 59.36741 912 LEU A O 1
ATOM 6961 N N . GLN A 1 941 ? 62.10600 104.32300 107.88400 1.000 59.68042 913 GLN A N 1
ATOM 6962 C CA . GLN A 1 941 ? 62.24300 104.53500 109.31900 1.000 59.68042 913 GLN A CA 1
ATOM 6963 C C . GLN A 1 941 ? 63.44600 103.79500 109.87600 1.000 59.68042 913 GLN A C 1
ATOM 6964 O O . GLN A 1 941 ? 64.02600 104.22200 110.87800 1.000 59.68042 913 GLN A O 1
ATOM 6970 N N . ALA A 1 942 ? 63.84000 102.69400 109.24000 1.000 57.49795 914 ALA A N 1
ATOM 6971 C CA . ALA A 1 942 ? 65.05900 102.01800 109.65400 1.000 57.49795 914 ALA A CA 1
ATOM 6972 C C . ALA A 1 942 ? 66.25600 102.93800 109.51300 1.000 57.49795 914 ALA A C 1
ATOM 6973 O O . ALA A 1 942 ? 67.11800 102.98600 110.39300 1.000 57.49795 914 ALA A O 1
ATOM 6975 N N . ALA A 1 943 ? 66.32900 103.68000 108.41300 1.000 56.58146 915 ALA A N 1
ATOM 6976 C CA . ALA A 1 943 ? 67.38000 104.67900 108.29900 1.000 56.58146 915 ALA A CA 1
ATOM 6977 C C . ALA A 1 943 ? 67.15400 105.84700 109.23900 1.000 56.58146 915 ALA A C 1
ATOM 6978 O O . ALA A 1 943 ? 68.12200 106.49200 109.64900 1.000 56.58146 915 ALA A O 1
ATOM 6980 N N . ALA A 1 944 ? 65.90400 106.12400 109.59700 1.000 57.13783 916 ALA A N 1
ATOM 6981 C CA . ALA A 1 944 ? 65.58100 107.28600 110.41300 1.000 57.13783 916 ALA A CA 1
ATOM 6982 C C . ALA A 1 944 ? 65.74600 107.01700 111.90100 1.000 57.13783 916 ALA A C 1
ATOM 6983 O O . ALA A 1 944 ? 66.40200 107.79000 112.60300 1.000 57.13783 916 ALA A O 1
ATOM 6985 N N . ALA A 1 945 ? 65.16200 105.93100 112.39800 1.000 56.81695 917 ALA A N 1
ATOM 6986 C CA . ALA A 1 945 ? 65.11100 105.66900 113.82900 1.000 56.81695 917 ALA A CA 1
ATOM 6987 C C . ALA A 1 945 ? 66.18000 104.69200 114.30000 1.000 56.81695 917 ALA A C 1
ATOM 6988 O O . ALA A 1 945 ? 66.95500 105.01600 115.20200 1.000 56.81695 917 ALA A O 1
ATOM 6990 N N . PHE A 1 946 ? 66.24300 103.50300 113.71200 1.000 55.26589 918 PHE A N 1
ATOM 6991 C CA . PHE A 1 946 ? 67.11800 102.43500 114.18700 1.000 55.26589 918 PHE A CA 1
ATOM 6992 C C . PHE A 1 946 ? 67.96200 101.90100 113.04300 1.000 55.26589 918 PHE A C 1
ATOM 6993 O O . PHE A 1 946 ? 67.71600 100.80700 112.53000 1.000 55.26589 918 PHE A O 1
ATOM 7001 N N . PRO A 1 947 ? 68.97300 102.64400 112.62100 1.000 51.03473 919 PRO A N 1
ATOM 7002 C CA . PRO A 1 947 ? 69.93600 102.07900 111.67900 1.000 51.03473 919 PRO A CA 1
ATOM 7003 C C . PRO A 1 947 ? 70.60000 100.87500 112.31600 1.000 51.03473 919 PRO A C 1
ATOM 7004 O O . PRO A 1 947 ? 70.87700 100.86200 113.51400 1.000 51.03473 919 PRO A O 1
ATOM 7008 N N . MET A 1 948 ? 70.84100 99.85000 111.52000 1.000 46.57568 920 MET A N 1
ATOM 7009 C CA . MET A 1 948 ? 71.22900 98.58700 112.11600 1.000 46.57568 920 MET A CA 1
ATOM 7010 C C . MET A 1 948 ? 72.72800 98.41800 112.26400 1.000 46.57568 920 MET A C 1
ATOM 7011 O O . MET A 1 948 ? 73.15900 97.43400 112.86300 1.000 46.57568 920 MET A O 1
ATOM 7016 N N . TYR A 1 949 ? 73.53300 99.34300 111.76200 1.000 44.42618 921 TYR A N 1
ATOM 7017 C CA . TYR A 1 949 ? 74.96700 99.11200 111.77300 1.000 44.42618 921 TYR A CA 1
ATOM 7018 C C . TYR A 1 949 ? 75.59900 99.32700 113.13900 1.000 44.42618 921 TYR A C 1
ATOM 7019 O O . TYR A 1 949 ? 76.71000 98.84100 113.37400 1.000 44.42618 921 TYR A O 1
ATOM 7028 N N . GLY A 1 950 ? 74.92400 100.02500 114.04900 1.000 41.82889 922 GLY A N 1
ATOM 7029 C CA . GLY A 1 950 ? 75.49600 100.22900 115.36700 1.000 41.82889 922 GLY A CA 1
ATOM 7030 C C . GLY A 1 950 ? 75.62000 98.94100 116.15400 1.000 41.82889 922 GLY A C 1
ATOM 7031 O O . GLY A 1 950 ? 76.65100 98.68300 116.77900 1.000 41.82889 922 GLY A O 1
ATOM 7032 N N . ARG A 1 951 ? 74.57600 98.11500 116.13400 1.000 41.24023 923 ARG A N 1
ATOM 7033 C CA . ARG A 1 951 ? 74.63200 96.84400 116.84300 1.000 41.24023 923 ARG A CA 1
ATOM 7034 C C . ARG A 1 951 ? 75.67200 95.91900 116.23800 1.000 41.24023 923 ARG A C 1
ATOM 7035 O O . ARG A 1 951 ? 76.38400 95.22100 116.96400 1.000 41.24023 923 ARG A O 1
ATOM 7043 N N . VAL A 1 952 ? 75.76700 95.88600 114.91200 1.000 38.50900 924 VAL A N 1
ATOM 7044 C CA . VAL A 1 952 ? 76.78600 95.06400 114.27200 1.000 38.50900 924 VAL A CA 1
ATOM 7045 C C . VAL A 1 952 ? 78.16900 95.53100 114.68400 1.000 38.50900 924 VAL A C 1
ATOM 7046 O O . VAL A 1 952 ? 79.05600 94.71800 114.97200 1.000 38.50900 924 VAL A O 1
ATOM 7050 N N . HIS A 1 953 ? 78.37900 96.84500 114.72000 1.000 36.06434 925 HIS A N 1
ATOM 7051 C CA . HIS A 1 953 ? 79.67500 97.36100 115.13300 1.000 36.06434 925 HIS A CA 1
ATOM 7052 C C . HIS A 1 953 ? 79.98500 96.98400 116.57000 1.000 36.06434 925 HIS A C 1
ATOM 7053 O O . HIS A 1 953 ? 81.11600 96.60900 116.88900 1.000 36.06434 925 HIS A O 1
ATOM 7060 N N . CYS A 1 954 ? 78.99400 97.07400 117.45300 1.000 36.95998 926 CYS A N 1
ATOM 7061 C CA . CYS A 1 954 ? 79.22000 96.71800 118.84900 1.000 36.95998 926 CYS A CA 1
ATOM 7062 C C . CYS A 1 954 ? 79.53300 95.23600 119.00300 1.000 36.95998 926 CYS A C 1
ATOM 7063 O O . CYS A 1 954 ? 80.40500 94.86100 119.79100 1.000 36.95998 926 CYS A O 1
ATOM 7066 N N . ILE A 1 955 ? 78.83100 94.37800 118.26300 1.000 36.35131 927 ILE A N 1
ATOM 7067 C CA . ILE A 1 955 ? 79.09900 92.94300 118.31700 1.000 36.35131 927 ILE A CA 1
ATOM 7068 C C . ILE A 1 955 ? 80.51800 92.65300 117.86000 1.000 36.35131 927 ILE A C 1
ATOM 7069 O O . ILE A 1 955 ? 81.25700 91.89800 118.50000 1.000 36.35131 927 ILE A O 1
ATOM 7074 N N . THR A 1 956 ? 80.91600 93.24000 116.73400 1.000 35.42390 928 THR A N 1
ATOM 7075 C CA . THR A 1 956 ? 82.26800 93.02600 116.24300 1.000 35.42390 928 THR A CA 1
ATOM 7076 C C . THR A 1 956 ? 83.29500 93.53400 117.23700 1.000 35.42390 928 THR A C 1
ATOM 7077 O O . THR A 1 956 ? 84.33200 92.89900 117.44500 1.000 35.42390 928 THR A O 1
ATOM 7081 N N . GLY A 1 957 ? 83.03400 94.68300 117.85400 1.000 36.08914 929 GLY A N 1
ATOM 7082 C CA . GLY A 1 957 ? 83.97300 95.21200 118.82400 1.000 36.08914 929 GLY A CA 1
ATOM 7083 C C . GLY A 1 957 ? 84.10900 94.32300 120.04000 1.000 36.08914 929 GLY A C 1
ATOM 7084 O O . GLY A 1 957 ? 85.20300 94.15200 120.57600 1.000 36.08914 929 GLY A O 1
ATOM 7085 N N . ALA A 1 958 ? 82.99600 93.75100 120.49700 1.000 37.44648 930 ALA A N 1
ATOM 7086 C CA . ALA A 1 958 ? 83.05000 92.83100 121.62600 1.000 37.44648 930 ALA A CA 1
ATOM 7087 C C . ALA A 1 958 ? 83.83300 91.57600 121.27700 1.000 37.44648 930 ALA A C 1
ATOM 7088 O O . ALA A 1 958 ? 84.66000 91.11400 122.06700 1.000 37.44648 930 ALA A O 1
ATOM 7090 N N . LEU A 1 959 ? 83.59200 91.01300 120.09300 1.000 38.55141 931 LEU A N 1
ATOM 7091 C CA . LEU A 1 959 ? 84.31900 89.81200 119.69200 1.000 38.55141 931 LEU A CA 1
ATOM 7092 C C . LEU A 1 959 ? 85.80200 90.09100 119.51800 1.000 38.55141 931 LEU A C 1
ATOM 7093 O O . LEU A 1 959 ? 86.63600 89.23400 119.81200 1.000 38.55141 931 LEU A O 1
ATOM 7098 N N . GLN A 1 960 ? 86.14600 91.27800 119.02600 1.000 44.05895 932 GLN A N 1
ATOM 7099 C CA . GLN A 1 960 ? 87.53700 91.59900 118.74700 1.000 44.05895 932 GLN A CA 1
ATOM 7100 C C . GLN A 1 960 ? 88.41800 91.44300 119.97800 1.000 44.05895 932 GLN A C 1
ATOM 7101 O O . GLN A 1 960 ? 89.60100 91.11300 119.85500 1.000 44.05895 932 GLN A O 1
ATOM 7107 N N . LYS A 1 961 ? 87.86700 91.66200 121.16900 1.000 43.57228 933 LYS A N 1
ATOM 7108 C CA . LYS A 1 961 ? 88.66500 91.59700 122.38400 1.000 43.57228 933 LYS A CA 1
ATOM 7109 C C . LYS A 1 961 ? 88.95000 90.17400 122.84000 1.000 43.57228 933 LYS A C 1
ATOM 7110 O O . LYS A 1 961 ? 89.90000 89.96200 123.59700 1.000 43.57228 933 LYS A O 1
ATOM 7116 N N . LEU A 1 962 ? 88.16000 89.20100 122.40300 1.000 47.11411 934 LEU A N 1
ATOM 7117 C CA . LEU A 1 962 ? 88.32600 87.83300 122.85500 1.000 47.11411 934 LEU A CA 1
ATOM 7118 C C . LEU A 1 962 ? 89.47900 87.15000 122.13100 1.000 47.11411 934 LEU A C 1
ATOM 7119 O O . LEU A 1 962 ? 89.99000 87.62600 121.11700 1.000 47.11411 934 LEU A O 1
ATOM 7124 N N . SER A 1 963 ? 89.89500 86.01400 122.67800 1.000 59.66497 935 SER A N 1
ATOM 7125 C CA . SER A 1 963 ? 90.82000 85.10400 122.00900 1.000 59.66497 935 SER A CA 1
ATOM 7126 C C . SER A 1 963 ? 89.96000 84.01300 121.38500 1.000 59.66497 935 SER A C 1
ATOM 7127 O O . SER A 1 963 ? 89.64700 83.00500 122.01700 1.000 59.66497 935 SER A O 1
ATOM 7130 N N . LEU A 1 964 ? 89.56900 84.23100 120.12800 1.000 62.79069 936 LEU A N 1
ATOM 7131 C CA . LEU A 1 964 ? 88.60800 83.34800 119.47800 1.000 62.79069 936 LEU A CA 1
ATOM 7132 C C . LEU A 1 964 ? 89.11000 81.91300 119.41000 1.000 62.79069 936 LEU A C 1
ATOM 7133 O O . LEU A 1 964 ? 88.30600 80.97500 119.38900 1.000 62.79069 936 LEU A O 1
ATOM 7138 N N . ASN A 1 965 ? 90.42700 81.72000 119.38600 1.000 67.76529 937 ASN A N 1
ATOM 7139 C CA . ASN A 1 965 ? 90.98100 80.37800 119.29000 1.000 67.76529 937 ASN A CA 1
ATOM 7140 C C . ASN A 1 965 ? 90.79500 79.57200 120.56600 1.000 67.76529 937 ASN A C 1
ATOM 7141 O O . ASN A 1 965 ? 90.91600 78.34500 120.52700 1.000 67.76529 937 ASN A O 1
ATOM 7146 N N . SER A 1 966 ? 90.50300 80.21900 121.68800 1.000 67.75602 938 SER A N 1
ATOM 7147 C CA . SER A 1 966 ? 90.47500 79.54800 122.98100 1.000 67.75602 938 SER A CA 1
ATOM 7148 C C . SER A 1 966 ? 89.16100 79.80500 123.69800 1.000 67.75602 938 SER A C 1
ATOM 7149 O O . SER A 1 966 ? 89.12600 80.12800 124.88600 1.000 67.75602 938 SER A O 1
ATOM 7152 N N . LEU A 1 967 ? 88.05100 79.66500 122.98300 1.000 66.01419 939 LEU A N 1
ATOM 7153 C CA . LEU A 1 967 ? 86.76000 79.74300 123.64300 1.000 66.01419 939 LEU A CA 1
ATOM 7154 C C . LEU A 1 967 ? 86.51800 78.47400 124.45500 1.000 66.01419 939 LEU A C 1
ATOM 7155 O O . LEU A 1 967 ? 87.22400 77.47400 124.32300 1.000 66.01419 939 LEU A O 1
ATOM 7160 N N . GLN A 1 968 ? 85.51000 78.52400 125.32000 1.000 68.81166 940 GLN A N 1
ATOM 7161 C CA . GLN A 1 968 ? 85.23300 77.41200 126.21100 1.000 68.81166 940 GLN A CA 1
ATOM 7162 C C . GLN A 1 968 ? 83.77000 77.02200 126.29100 1.000 68.81166 940 GLN A C 1
ATOM 7163 O O . GLN A 1 968 ? 83.45900 76.02000 126.94100 1.000 68.81166 940 GLN A O 1
ATOM 7169 N N . LEU A 1 969 ? 82.86700 77.763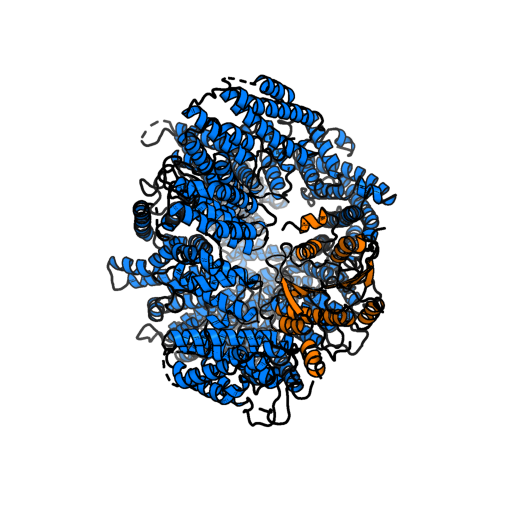00 125.66500 1.000 63.70180 941 LEU A N 1
ATOM 7170 C CA . LEU A 1 969 ? 81.45100 77.44900 125.76300 1.000 63.70180 941 LEU A CA 1
ATOM 7171 C C . LEU A 1 969 ? 80.89800 77.13800 124.38400 1.000 63.70180 941 LEU A C 1
ATOM 7172 O O . LEU A 1 969 ? 79.84900 77.66100 123.99800 1.000 63.70180 941 LEU A O 1
ATOM 7177 N N . VAL A 1 970 ? 81.60800 76.28700 123.64100 1.000 63.22316 942 VAL A N 1
ATOM 7178 C CA . VAL A 1 970 ? 81.28900 76.05300 122.23700 1.000 63.22316 942 VAL A CA 1
ATOM 7179 C C . VAL A 1 970 ? 79.83900 75.63700 122.06200 1.000 63.22316 942 VAL A C 1
ATOM 7180 O O . VAL A 1 970 ? 79.20300 75.98100 121.05800 1.000 63.22316 942 VAL A O 1
ATOM 7184 N N . SER A 1 971 ? 79.28200 74.91800 123.03600 1.000 64.14554 943 SER A N 1
ATOM 7185 C CA . SER A 1 971 ? 77.86400 74.59100 122.98700 1.000 64.14554 943 SER A CA 1
ATOM 7186 C C . SER A 1 971 ? 77.01100 75.84600 122.95300 1.000 64.14554 943 SER A C 1
ATOM 7187 O O . SER A 1 971 ? 75.92900 75.84700 122.35800 1.000 64.14554 943 SER A O 1
ATOM 7190 N N . GLU A 1 972 ? 77.47500 76.91800 123.58700 1.000 65.50317 944 GLU A N 1
ATOM 7191 C CA . GLU A 1 972 ? 76.77900 78.19400 123.53800 1.000 65.50317 944 GLU A CA 1
ATOM 7192 C C . GLU A 1 972 ? 77.18600 79.03000 122.34100 1.000 65.50317 944 GLU A C 1
ATOM 7193 O O . GLU A 1 972 ? 76.36600 79.79100 121.82200 1.000 65.50317 944 GLU A O 1
ATOM 7199 N N . TRP A 1 973 ? 78.42700 78.89900 121.88600 1.000 56.97055 945 TRP A N 1
ATOM 7200 C CA . TRP A 1 973 ? 78.92200 79.73800 120.81000 1.000 56.97055 945 TRP A CA 1
ATOM 7201 C C . TRP A 1 973 ? 78.53600 79.24600 119.42400 1.000 56.97055 945 TRP A C 1
ATOM 7202 O O . TRP A 1 973 ? 78.70700 79.99500 118.46100 1.000 56.97055 945 TRP A O 1
ATOM 7213 N N . ARG A 1 974 ? 78.04200 78.02600 119.28200 1.000 57.01682 946 ARG A N 1
ATOM 7214 C CA . ARG A 1 974 ? 77.70200 77.57000 117.93800 1.000 57.01682 946 ARG A CA 1
ATOM 7215 C C . ARG A 1 974 ? 76.39300 78.17900 117.43500 1.000 57.01682 946 ARG A C 1
ATOM 7216 O O . ARG A 1 974 ? 76.37800 78.79500 116.35500 1.000 57.01682 946 ARG A O 1
ATOM 7224 N N . PRO A 1 975 ? 75.27700 78.04100 118.15900 1.000 53.34555 947 PRO A N 1
ATOM 7225 C CA . PRO A 1 975 ? 74.03000 78.63200 117.65500 1.000 53.34555 947 PRO A CA 1
ATOM 7226 C C . PRO A 1 975 ? 74.10800 80.13100 117.48500 1.000 53.34555 947 PRO A C 1
ATOM 7227 O O . PRO A 1 975 ? 73.47600 80.68000 116.57200 1.000 53.34555 947 PRO A O 1
ATOM 7231 N N . VAL A 1 976 ? 74.87400 80.81500 118.33200 1.000 51.16350 948 VAL A N 1
ATOM 7232 C CA . VAL A 1 976 ? 74.98400 82.26000 118.20600 1.000 51.16350 948 VAL A CA 1
ATOM 7233 C C . VAL A 1 976 ? 75.70000 82.62400 116.91400 1.000 51.16350 948 VAL A C 1
ATOM 7234 O O . VAL A 1 976 ? 75.31300 83.57100 116.22800 1.000 51.16350 948 VAL A O 1
ATOM 7238 N N . VAL A 1 977 ? 76.72500 81.86000 116.53500 1.000 48.49710 949 VAL A N 1
ATOM 7239 C CA . VAL A 1 977 ? 77.42100 82.13700 115.28500 1.000 48.49710 949 VAL A CA 1
ATOM 7240 C C . VAL A 1 977 ? 76.51700 81.85500 114.09300 1.000 48.49710 949 VAL A C 1
ATOM 7241 O O . VAL A 1 977 ? 76.51800 82.60200 113.10500 1.000 48.49710 949 VAL A O 1
ATOM 7245 N N . GLU A 1 978 ? 75.72900 80.78100 114.15700 1.000 51.35760 950 GLU A N 1
ATOM 7246 C CA . GLU A 1 978 ? 74.78900 80.51900 113.07000 1.000 51.35760 950 GLU A CA 1
ATOM 7247 C C . GLU A 1 978 ? 73.81100 81.67400 112.90000 1.000 51.35760 950 GLU A C 1
ATOM 7248 O O . GLU A 1 978 ? 73.59900 82.17100 111.78500 1.000 51.35760 950 GLU A O 1
ATOM 7254 N N . LYS A 1 979 ? 73.20400 82.11500 114.00200 1.000 46.53070 951 LYS A N 1
ATOM 7255 C CA . LYS A 1 979 ? 72.25600 83.21900 113.92300 1.000 46.53070 951 LYS A CA 1
ATOM 7256 C C . LYS A 1 979 ? 72.93600 84.48700 113.43900 1.000 46.53070 951 LYS A C 1
ATOM 7257 O O . LYS A 1 979 ? 72.34000 85.28300 112.70600 1.000 46.53070 951 LYS A O 1
ATOM 7263 N N . LEU A 1 980 ? 74.18500 84.68800 113.83800 1.000 42.91511 952 LEU A N 1
ATOM 7264 C CA . LEU A 1 980 ? 74.91700 85.87600 113.43500 1.000 42.91511 952 LEU A CA 1
ATOM 7265 C C . LEU A 1 980 ? 75.11700 85.90100 111.92900 1.000 42.91511 952 LEU A C 1
ATOM 7266 O O . LEU A 1 980 ? 74.88900 86.92500 111.27700 1.000 42.91511 952 LEU A O 1
ATOM 7271 N N . LEU A 1 981 ? 75.52000 84.76900 111.35400 1.000 42.59333 953 LEU A N 1
ATOM 7272 C CA . LEU A 1 981 ? 75.68300 84.70200 109.90600 1.000 42.59333 953 LEU A CA 1
ATOM 7273 C C . LEU A 1 981 ? 74.35800 84.91900 109.19000 1.000 42.59333 953 LEU A C 1
ATOM 7274 O O . LEU A 1 981 ? 74.29200 85.63800 108.18300 1.000 42.59333 953 LEU A O 1
ATOM 7279 N N . LEU A 1 982 ? 73.28800 84.30800 109.69500 1.000 44.80898 954 LEU A N 1
ATOM 7280 C CA . LEU A 1 982 ? 71.99000 84.46400 109.04800 1.000 44.80898 954 LEU A CA 1
ATOM 7281 C C . LEU A 1 982 ? 71.55500 85.92200 109.03500 1.000 44.80898 954 LEU A C 1
ATOM 7282 O O . LEU A 1 982 ? 71.09400 86.43800 108.00900 1.000 44.80898 954 LEU A O 1
ATOM 7287 N N . MET A 1 983 ? 71.69800 86.60800 110.16900 1.000 48.14499 955 MET A N 1
ATOM 7288 C CA . MET A 1 983 ? 71.29200 88.00500 110.21800 1.000 48.14499 955 MET A CA 1
ATOM 7289 C C . MET A 1 983 ? 72.19600 88.88300 109.37400 1.000 48.14499 955 MET A C 1
ATOM 7290 O O . MET A 1 983 ? 71.72400 89.86000 108.78600 1.000 48.14499 955 MET A O 1
ATOM 7295 N N . SER A 1 984 ? 73.48600 88.56300 109.29200 1.000 44.20164 956 SER A N 1
ATOM 7296 C CA . SER A 1 984 ? 74.36100 89.32300 108.41100 1.000 44.20164 956 SER A CA 1
ATOM 7297 C C . SER A 1 984 ? 73.87800 89.24300 106.97500 1.000 44.20164 956 SER A C 1
ATOM 7298 O O . SER A 1 984 ? 73.78500 90.26100 106.27900 1.000 44.20164 956 SER A O 1
ATOM 7301 N N . TYR A 1 985 ? 73.55100 88.03800 106.51500 1.000 44.83119 957 TYR A N 1
ATOM 7302 C CA . TYR A 1 985 ? 73.08100 87.90000 105.14100 1.000 44.83119 957 TYR A CA 1
ATOM 7303 C C . TYR A 1 985 ? 71.75000 88.60700 104.93400 1.000 44.83119 957 TYR A C 1
ATOM 7304 O O . TYR A 1 985 ? 71.53700 89.24200 103.89700 1.000 44.83119 957 TYR A O 1
ATOM 7313 N N . ARG A 1 986 ? 70.84400 88.51600 105.90800 1.000 46.81064 958 ARG A N 1
ATOM 7314 C CA . ARG A 1 986 ? 69.55900 89.19800 105.78100 1.000 46.81064 958 ARG A CA 1
ATOM 7315 C C . ARG A 1 986 ? 69.74400 90.70200 105.64700 1.000 46.81064 958 ARG A C 1
ATOM 7316 O O . ARG A 1 986 ? 69.16200 91.33900 104.76200 1.000 46.81064 958 ARG A O 1
ATOM 7324 N N . LEU A 1 987 ? 70.55400 91.28600 106.52600 1.000 45.25873 959 LEU A N 1
ATOM 7325 C CA . LEU A 1 987 ? 70.77200 92.72500 106.49300 1.000 45.25873 959 LEU A CA 1
ATOM 7326 C C . LEU A 1 987 ? 71.43200 93.14900 105.19200 1.000 45.25873 959 LEU A C 1
ATOM 7327 O O . LEU A 1 987 ? 71.05900 94.17000 104.59800 1.000 45.25873 959 LEU A O 1
ATOM 7332 N N . SER A 1 988 ? 72.41700 92.37800 104.73200 1.000 49.18921 960 SER A N 1
ATOM 7333 C CA . SER A 1 988 ? 73.07400 92.70900 103.47700 1.000 49.18921 960 SER A CA 1
ATOM 7334 C C . SER A 1 988 ? 72.08900 92.67800 102.31900 1.000 49.18921 960 SER A C 1
ATOM 7335 O O . SER A 1 988 ? 72.10300 93.56300 101.45600 1.000 49.18921 960 SER A O 1
ATOM 7338 N N . THR A 1 989 ? 71.22100 91.66900 102.28400 1.000 49.52939 961 THR A N 1
ATOM 7339 C CA . THR A 1 989 ? 70.20500 91.61500 101.24400 1.000 49.52939 961 THR A CA 1
ATOM 7340 C C . THR A 1 989 ? 69.29600 92.82800 101.30900 1.000 49.52939 961 THR A C 1
ATOM 7341 O O . THR A 1 989 ? 68.89300 93.36800 100.27500 1.000 49.52939 961 THR A O 1
ATOM 7345 N N . VAL A 1 990 ? 68.95700 93.27100 102.51700 1.000 48.54849 962 VAL A N 1
ATOM 7346 C CA . VAL A 1 990 ? 68.06000 94.41400 102.65300 1.000 48.54849 962 VAL A CA 1
ATOM 7347 C C . VAL A 1 990 ? 68.69800 95.67000 102.08300 1.000 48.54849 962 VAL A C 1
ATOM 7348 O O . VAL A 1 990 ? 68.05700 96.43500 101.35500 1.000 48.54849 962 VAL A O 1
ATOM 7352 N N . VAL A 1 991 ? 69.96900 95.91000 102.40100 1.000 54.08133 963 VAL A N 1
ATOM 7353 C CA . VAL A 1 991 ? 70.54200 97.22300 102.12800 1.000 54.08133 963 VAL A CA 1
ATOM 7354 C C . VAL A 1 991 ? 71.37900 97.27300 100.86000 1.000 54.08133 963 VAL A C 1
ATOM 7355 O O . VAL A 1 991 ? 71.84600 98.35600 100.49600 1.000 54.08133 963 VAL A O 1
ATOM 7359 N N . SER A 1 992 ? 71.58900 96.15800 100.17300 1.000 61.37057 964 SER A N 1
ATOM 7360 C CA . SER A 1 992 ? 72.46600 96.25200 99.00800 1.000 61.37057 964 SER A CA 1
ATOM 7361 C C . SER A 1 992 ? 71.79100 96.85700 97.77500 1.000 61.37057 964 SER A C 1
ATOM 7362 O O . SER A 1 992 ? 72.38200 97.73400 97.12600 1.000 61.37057 964 SER A O 1
ATOM 7365 N N . PRO A 1 993 ? 70.57000 96.44900 97.41300 1.000 65.00320 965 PRO A N 1
ATOM 7366 C CA . PRO A 1 993 ? 69.93300 97.05800 96.23700 1.000 65.00320 965 PRO A CA 1
ATOM 7367 C C . PRO A 1 993 ? 69.90300 98.56800 96.27900 1.000 65.00320 965 PRO A C 1
ATOM 7368 O O . PRO A 1 993 ? 69.98700 99.21300 95.22800 1.000 65.00320 965 PRO A O 1
ATOM 7372 N N . VAL A 1 994 ? 69.78800 99.16000 97.46600 1.000 65.21160 966 VAL A N 1
ATOM 7373 C CA . VAL A 1 994 ? 69.86300 100.60900 97.56300 1.000 65.21160 966 VAL A CA 1
ATOM 7374 C C . VAL A 1 994 ? 71.26300 101.10200 97.23100 1.000 65.21160 966 VAL A C 1
ATOM 7375 O O . VAL A 1 994 ? 71.43900 102.24900 96.80900 1.000 65.21160 966 VAL A O 1
ATOM 7379 N N . ILE A 1 995 ? 72.28100 100.26500 97.39900 1.000 69.27355 967 ILE A N 1
ATOM 7380 C CA . ILE A 1 995 ? 73.63400 100.77200 97.22600 1.000 69.27355 967 ILE A CA 1
ATOM 7381 C C . ILE A 1 995 ? 74.14400 100.56700 95.80100 1.000 69.27355 967 ILE A C 1
ATOM 7382 O O . ILE A 1 995 ? 74.97000 101.35300 95.33200 1.000 69.27355 967 ILE A O 1
ATOM 7387 N N . GLN A 1 996 ? 73.68300 99.53500 95.08200 1.000 75.00374 968 GLN A N 1
ATOM 7388 C CA . GLN A 1 996 ? 74.00700 99.54100 93.65100 1.000 75.00374 968 GLN A CA 1
ATOM 7389 C C . GLN A 1 996 ? 73.16500 100.54500 92.87100 1.000 75.00374 968 GLN A C 1
ATOM 7390 O O . GLN A 1 996 ? 73.69300 101.25800 92.01300 1.000 75.00374 968 GLN A O 1
ATOM 7396 N N . SER A 1 997 ? 71.87000 100.62400 93.14400 1.000 83.64724 969 SER A N 1
ATOM 7397 C CA . SER A 1 997 ? 70.99300 101.50300 92.38500 1.000 83.64724 969 SER A CA 1
ATOM 7398 C C . SER A 1 997 ? 70.97700 102.89500 93.01500 1.000 83.64724 969 SER A C 1
ATOM 7399 O O . SER A 1 997 ? 71.79800 103.22500 93.87400 1.000 83.64724 969 SER A O 1
ATOM 7402 N N . SER A 1 998 ? 70.04500 103.73600 92.57700 1.000 92.67887 970 SER A N 1
ATOM 7403 C CA . SER A 1 998 ? 69.86100 105.05900 93.15100 1.000 92.67887 970 SER A CA 1
ATOM 7404 C C . SER A 1 998 ? 68.89700 104.96400 94.33300 1.000 92.67887 970 SER A C 1
ATOM 7405 O O . SER A 1 998 ? 68.56900 103.87300 94.80700 1.000 92.67887 970 SER A O 1
ATOM 7408 N N . SER A 1 999 ? 68.43600 106.11000 94.82500 1.000 100.49839 971 SER A N 1
ATOM 7409 C CA . SER A 1 999 ? 67.50500 106.11000 95.94200 1.000 100.49839 971 SER A CA 1
ATOM 7410 C C . SER A 1 999 ? 66.20500 105.42000 95.53600 1.000 100.49839 971 SER A C 1
ATOM 7411 O O . SER A 1 999 ? 65.73500 105.59600 94.40500 1.000 100.49839 971 SER A O 1
ATOM 7414 N N . PRO A 1 1000 ? 65.59500 104.62800 96.42900 1.000 103.78054 972 PRO A N 1
ATOM 7415 C CA . PRO A 1 1000 ? 64.38800 103.85300 96.12400 1.000 103.78054 972 PRO A CA 1
ATOM 7416 C C . PRO A 1 1000 ? 63.12800 104.70900 96.06700 1.000 103.78054 972 PRO A C 1
ATOM 7417 O O . PRO A 1 1000 ? 62.19900 104.43800 96.82900 1.000 103.78054 972 PRO A O 1
ATOM 7421 N N . ASP A 1 1071 ? 60.59000 113.48700 106.22700 1.000 81.69445 1043 ASP A N 1
ATOM 7422 C CA . ASP A 1 1071 ? 61.62500 114.13400 107.02300 1.000 81.69445 1043 ASP A CA 1
ATOM 7423 C C . ASP A 1 1071 ? 62.89100 113.28900 107.07200 1.000 81.69445 1043 ASP A C 1
ATOM 7424 O O . ASP A 1 1071 ? 63.70200 113.42400 107.98400 1.000 81.69445 1043 ASP A O 1
ATOM 7429 N N . VAL A 1 1072 ? 63.05700 112.42000 106.08300 1.000 72.00098 1044 VAL A N 1
ATOM 7430 C CA . VAL A 1 1072 ? 64.20600 111.52800 105.99000 1.000 72.00098 1044 VAL A CA 1
ATOM 7431 C C . VAL A 1 1072 ? 64.84200 111.76500 104.62900 1.000 72.00098 1044 VAL A C 1
ATOM 7432 O O . VAL A 1 1072 ? 64.32100 111.31700 103.60300 1.000 72.00098 1044 VAL A O 1
ATOM 7436 N N . THR A 1 1073 ? 65.97100 112.46100 104.60900 1.000 69.27671 1045 THR A N 1
ATOM 7437 C CA . THR A 1 1073 ? 66.64700 112.70800 103.35000 1.000 69.27671 1045 THR A CA 1
ATOM 7438 C C . THR A 1 1073 ? 67.24600 111.41700 102.80800 1.000 69.27671 1045 THR A C 1
ATOM 7439 O O . THR A 1 1073 ? 67.47400 110.45200 103.53600 1.000 69.27671 1045 THR A O 1
ATOM 7443 N N . ALA A 1 1074 ? 67.49500 111.40500 101.50200 1.000 67.33198 1046 ALA A N 1
ATOM 7444 C CA . ALA A 1 1074 ? 68.12600 110.24300 100.89800 1.000 67.33198 1046 ALA A CA 1
ATOM 7445 C C . ALA A 1 1074 ? 69.56500 110.07000 101.35300 1.000 67.33198 1046 ALA A C 1
ATOM 7446 O O . ALA A 1 1074 ? 70.06400 108.94200 101.36800 1.000 67.33198 1046 ALA A O 1
ATOM 7448 N N . GLN A 1 1075 ? 70.23900 111.15300 101.73500 1.000 70.50268 1047 GLN A N 1
ATOM 7449 C CA . GLN A 1 1075 ? 71.63500 111.03500 102.13200 1.000 70.50268 1047 GLN A CA 1
ATOM 7450 C C . GLN A 1 1075 ? 71.78600 110.14800 103.35800 1.000 70.50268 1047 GLN A C 1
ATOM 7451 O O . GLN A 1 1075 ? 72.70600 109.32700 103.43100 1.000 70.50268 1047 GLN A O 1
ATOM 7457 N N . MET A 1 1076 ? 70.89100 110.29100 104.33100 1.000 65.99506 1048 MET A N 1
ATOM 7458 C CA . MET A 1 1076 ? 71.00500 109.47100 105.52800 1.000 65.99506 1048 MET A CA 1
ATOM 7459 C C . MET A 1 1076 ? 70.61700 108.02500 105.25200 1.000 65.99506 1048 MET A C 1
ATOM 7460 O O . MET A 1 1076 ? 71.15700 107.11000 105.88200 1.000 65.99506 1048 MET A O 1
ATOM 7465 N N . VAL A 1 1077 ? 69.72400 107.79400 104.29100 1.000 60.03739 1049 VAL A N 1
ATOM 7466 C CA . VAL A 1 1077 ? 69.46400 106.43200 103.83700 1.000 60.03739 1049 VAL A CA 1
ATOM 7467 C C . VAL A 1 1077 ? 70.72500 105.81100 103.25900 1.000 60.03739 1049 VAL A C 1
ATOM 7468 O O . VAL A 1 1077 ? 71.06900 104.66500 103.57000 1.000 60.03739 1049 VAL A O 1
ATOM 7472 N N . LEU A 1 1078 ? 71.43800 106.55200 102.41300 1.000 61.20431 1050 LEU A N 1
ATOM 7473 C CA . LEU A 1 1078 ? 72.68300 106.02800 101.86200 1.000 61.20431 1050 LEU A CA 1
ATOM 7474 C C . LEU A 1 1078 ? 73.71800 105.78800 102.95000 1.000 61.20431 1050 LEU A C 1
ATOM 7475 O O . LEU A 1 1078 ? 74.48800 104.82300 102.88100 1.000 61.20431 1050 LEU A O 1
ATOM 7480 N N . VAL A 1 1079 ? 73.77200 106.66500 103.95000 1.000 58.81207 1051 VAL A N 1
ATOM 7481 C CA . VAL A 1 1079 ? 74.71900 106.46400 105.04200 1.000 58.81207 1051 VAL A CA 1
ATOM 7482 C C . VAL A 1 1079 ? 74.41100 105.16700 105.77300 1.000 58.81207 1051 VAL A C 1
ATOM 7483 O O . VAL A 1 1079 ? 75.29600 104.33200 105.99200 1.000 58.81207 1051 VAL A O 1
ATOM 7487 N N . CYS A 1 1080 ? 73.14500 104.97200 106.14600 1.000 59.29093 1052 CYS A N 1
ATOM 7488 C CA . CYS A 1 1080 ? 72.73900 103.72100 106.77500 1.000 59.29093 1052 CYS A CA 1
ATOM 7489 C C . CYS A 1 1080 ? 73.14400 102.52300 105.93300 1.000 59.29093 1052 CYS A C 1
ATOM 7490 O O . CYS A 1 1080 ? 73.73700 101.56500 106.43700 1.000 59.29093 1052 CYS A O 1
ATOM 7493 N N . CYS A 1 1081 ? 72.85400 102.57400 104.63400 1.000 61.62544 1053 CYS A N 1
ATOM 7494 C CA . CYS A 1 1081 ? 73.09100 101.41300 103.78500 1.000 61.62544 1053 CYS A CA 1
ATOM 7495 C C . CYS A 1 1081 ? 74.57400 101.08800 103.67900 1.000 61.62544 1053 CYS A C 1
ATOM 7496 O O . CYS A 1 1081 ? 74.98100 99.93900 103.88400 1.000 61.62544 1053 CYS A O 1
ATOM 7499 N N . TRP A 1 1082 ? 75.40800 102.07500 103.36100 1.000 63.52663 1054 TRP A N 1
ATOM 7500 C CA . TRP A 1 1082 ? 76.79200 101.70200 103.12500 1.000 63.52663 1054 TRP A CA 1
ATOM 7501 C C . TRP A 1 1082 ? 77.49900 101.40700 104.43900 1.000 63.52663 1054 TRP A C 1
ATOM 7502 O O . TRP A 1 1082 ? 78.41900 100.58200 104.47400 1.000 63.52663 1054 TRP A O 1
ATOM 7513 N N . ARG A 1 1083 ? 77.08300 102.04700 105.53500 1.000 55.41834 1055 ARG A N 1
ATOM 7514 C CA . ARG A 1 1083 ? 77.65600 101.70100 106.82700 1.000 55.41834 1055 ARG A CA 1
ATOM 7515 C C . ARG A 1 1083 ? 77.29300 100.28100 107.22100 1.000 55.41834 1055 ARG A C 1
ATOM 7516 O O . ARG A 1 1083 ? 78.12000 99.56300 107.78700 1.000 55.41834 1055 ARG A O 1
ATOM 7524 N N . SER A 1 1084 ? 76.06100 99.85800 106.94000 1.000 49.22225 1056 SER A N 1
ATOM 7525 C CA . SER A 1 1084 ? 75.69500 98.47300 107.19400 1.000 49.22225 1056 SER A CA 1
ATOM 7526 C C . SER A 1 1084 ? 76.53400 97.52800 106.35500 1.000 49.22225 1056 SER A C 1
ATOM 7527 O O . SER A 1 1084 ? 76.97300 96.48000 106.83900 1.000 49.22225 1056 SER A O 1
ATOM 7530 N N . MET A 1 1085 ? 76.76500 97.87900 105.09100 1.000 52.60575 1057 MET A N 1
ATOM 7531 C CA . MET A 1 1085 ? 77.64100 97.07100 104.24900 1.000 52.60575 1057 MET A CA 1
ATOM 7532 C C . MET A 1 1085 ? 79.00900 96.90800 104.88800 1.000 52.60575 1057 MET A C 1
ATOM 7533 O O . MET A 1 1085 ? 79.53300 95.79300 105.00300 1.000 52.60575 1057 MET A O 1
ATOM 7538 N N . LYS A 1 1086 ? 79.59800 98.02000 105.31700 1.000 46.97173 1058 LYS A N 1
ATOM 7539 C CA . LYS A 1 1086 ? 80.93500 97.98400 105.89400 1.000 46.97173 1058 LYS A CA 1
ATOM 7540 C C . LYS A 1 1086 ? 80.96800 97.16100 107.17200 1.000 46.97173 1058 LYS A C 1
ATOM 7541 O O . LYS A 1 1086 ? 81.88200 96.35200 107.37800 1.000 46.97173 1058 LYS A O 1
ATOM 7547 N N . GLU A 1 1087 ? 79.97300 97.34200 108.04000 1.000 45.49350 1059 GLU A N 1
ATOM 7548 C CA . GLU A 1 1087 ? 79.95400 96.60700 109.29600 1.000 45.49350 1059 GLU A CA 1
ATOM 7549 C C . GLU A 1 1087 ? 79.78200 95.11700 109.06600 1.000 45.49350 1059 GLU A C 1
ATOM 7550 O O . GLU A 1 1087 ? 80.42800 94.30800 109.73600 1.000 45.49350 1059 GLU A O 1
ATOM 7556 N N . VAL A 1 1088 ? 78.91400 94.72900 108.13400 1.000 41.30362 1060 VAL A N 1
ATOM 7557 C CA . VAL A 1 1088 ? 78.72100 93.31000 107.86500 1.000 41.30362 1060 VAL A CA 1
ATOM 7558 C C . VAL A 1 1088 ? 79.99600 92.70000 107.30900 1.000 41.30362 1060 VAL A C 1
ATOM 7559 O O . VAL A 1 1088 ? 80.38200 91.58600 107.68200 1.000 41.30362 1060 VAL A O 1
ATOM 7563 N N . ALA A 1 1089 ? 80.67300 93.41500 106.41200 1.000 40.47203 1061 ALA A N 1
ATOM 7564 C CA . ALA A 1 1089 ? 81.92300 92.89600 105.87300 1.000 40.47203 1061 ALA A CA 1
ATOM 7565 C C . ALA A 1 1089 ? 82.95700 92.70100 106.97100 1.000 40.47203 1061 ALA A C 1
ATOM 7566 O O . ALA A 1 1089 ? 83.64000 91.67100 107.01900 1.000 40.47203 1061 ALA A O 1
ATOM 7568 N N . LEU A 1 1090 ? 83.07900 93.67100 107.87300 1.000 39.32363 1062 LEU A N 1
ATOM 7569 C CA . LEU A 1 1090 ? 84.05700 93.53100 108.94400 1.000 39.32363 1062 LEU A CA 1
ATOM 7570 C C . LEU A 1 1090 ? 83.68100 92.40800 109.89900 1.000 39.32363 1062 LEU A C 1
ATOM 7571 O O . LEU A 1 1090 ? 84.55500 91.68900 110.39000 1.000 39.32363 1062 LEU A O 1
ATOM 7576 N N . LEU A 1 1091 ? 82.39100 92.23400 110.17100 1.000 38.69244 1063 LEU A N 1
ATOM 7577 C CA . LEU A 1 1091 ? 81.96900 91.15000 111.04900 1.000 38.69244 1063 LEU A CA 1
ATOM 7578 C C . LEU A 1 1091 ? 82.28200 89.79400 110.44000 1.000 38.69244 1063 LEU A C 1
ATOM 7579 O O . LEU A 1 1091 ? 82.72700 88.88200 111.14200 1.000 38.69244 1063 LEU A O 1
ATOM 7584 N N . LEU A 1 1092 ? 82.03800 89.63000 109.14100 1.000 41.22828 1064 LEU A N 1
ATOM 7585 C CA . LEU A 1 1092 ? 82.36700 88.36200 108.49700 1.000 41.22828 1064 LEU A CA 1
ATOM 7586 C C . LEU A 1 1092 ? 83.86700 88.11700 108.50500 1.000 41.22828 1064 LEU A C 1
ATOM 7587 O O . LEU A 1 1092 ? 84.31900 86.99300 108.74700 1.000 41.22828 1064 LEU A O 1
ATOM 7592 N N . GLY A 1 1093 ? 84.65600 89.15500 108.24400 1.000 46.01886 1065 GLY A N 1
ATOM 7593 C CA . GLY A 1 1093 ? 86.09400 89.00200 108.34200 1.000 46.01886 1065 GLY A CA 1
ATOM 7594 C C . GLY A 1 1093 ? 86.55200 88.62300 109.73500 1.000 46.01886 1065 GLY A C 1
ATOM 7595 O O . GLY A 1 1093 ? 87.53000 87.89400 109.89400 1.000 46.01886 1065 GLY A O 1
ATOM 7596 N N . MET A 1 1094 ? 85.86700 89.12800 110.75900 1.000 49.88224 1066 MET A N 1
ATOM 7597 C CA . MET A 1 1094 ? 86.17500 88.73500 112.12900 1.000 49.88224 1066 MET A CA 1
ATOM 7598 C C . MET A 1 1094 ? 85.82500 87.27500 112.37200 1.000 49.88224 1066 MET A C 1
ATOM 7599 O O . MET A 1 1094 ? 86.63800 86.50900 112.89600 1.000 49.88224 1066 MET A O 1
ATOM 7604 N N . LEU A 1 1095 ? 84.61600 86.87300 111.98900 1.000 48.63414 1067 LEU A N 1
ATOM 7605 C CA . LEU A 1 1095 ? 84.17700 85.50500 112.22900 1.000 48.63414 1067 LEU A CA 1
ATOM 7606 C C . LEU A 1 1095 ? 85.03200 84.50100 111.48400 1.000 48.63414 1067 LEU A C 1
ATOM 7607 O O . LEU A 1 1095 ? 85.13200 83.34500 111.90300 1.000 48.63414 1067 LEU A O 1
ATOM 7612 N N . CYS A 1 1096 ? 85.65200 84.91200 110.38200 1.000 56.47297 1068 CYS A N 1
ATOM 7613 C CA . CYS A 1 1096 ? 86.50200 83.98700 109.64500 1.000 56.47297 1068 CYS A CA 1
ATOM 7614 C C . CYS A 1 1096 ? 87.70200 83.53300 110.45700 1.000 56.47297 1068 CYS A C 1
ATOM 7615 O O . CYS A 1 1096 ? 88.34300 82.54600 110.09100 1.000 56.47297 1068 CYS A O 1
ATOM 7618 N N . GLN A 1 1097 ? 88.02300 84.21800 111.55100 1.000 58.98626 1069 GLN A N 1
ATOM 7619 C CA . GLN A 1 1097 ? 89.16700 83.85700 112.37600 1.000 58.98626 1069 GLN A CA 1
ATOM 7620 C C . GLN A 1 1097 ? 88.81000 82.88600 113.49000 1.000 58.98626 1069 GLN A C 1
ATOM 7621 O O . GLN A 1 1097 ? 89.47000 82.88100 114.53500 1.000 58.98626 1069 GLN A O 1
ATOM 7627 N N . LEU A 1 1098 ? 87.77900 82.07000 113.30100 1.000 59.34130 1070 LEU A N 1
ATOM 7628 C CA . LEU A 1 1098 ? 87.45400 81.00500 114.23300 1.000 59.34130 1070 LEU A CA 1
ATOM 7629 C C . LEU A 1 1098 ? 88.11600 79.68800 113.86400 1.000 59.34130 1070 LEU A C 1
ATOM 7630 O O . LEU A 1 1098 ? 87.84100 78.67300 114.51000 1.000 59.34130 1070 LEU A O 1
ATOM 7635 N N . LEU A 1 1099 ? 88.97700 79.68500 112.84400 1.000 65.81374 1071 LEU A N 1
ATOM 7636 C CA . LEU A 1 1099 ? 89.71900 78.50800 112.40000 1.000 65.81374 1071 LEU A CA 1
ATOM 7637 C C . LEU A 1 1099 ? 88.78600 77.32900 112.16000 1.000 65.81374 1071 LEU A C 1
ATOM 7638 O O . LEU A 1 1099 ? 88.76400 76.38300 112.95700 1.000 65.81374 1071 LEU A O 1
ATOM 7643 N N . PRO A 1 1100 ? 87.99400 77.35300 111.08000 1.000 65.86298 1072 PRO A N 1
ATOM 7644 C CA . PRO A 1 1100 ? 87.01500 76.31800 110.73500 1.000 65.86298 1072 PRO A CA 1
ATOM 7645 C C . PRO A 1 1100 ? 87.56900 74.89800 110.80900 1.000 65.86298 1072 PRO A C 1
ATOM 7646 O O . PRO A 1 1100 ? 87.30500 74.21000 111.79500 1.000 65.86298 1072 PRO A O 1
ATOM 7650 N N . GLY A 1 1110 ? 84.77900 72.21800 115.73000 1.000 60.49790 1082 GLY A N 1
ATOM 7651 C CA . GLY A 1 1110 ? 84.94600 73.62000 115.40200 1.000 60.49790 1082 GLY A CA 1
ATOM 7652 C C . GLY A 1 1110 ? 83.64400 74.39000 115.43700 1.000 60.49790 1082 GLY A C 1
ATOM 7653 O O . GLY A 1 1110 ? 82.56600 73.80100 115.47000 1.000 60.49790 1082 GLY A O 1
ATOM 7654 N N . LEU A 1 1111 ? 83.74500 75.71700 115.43600 1.000 59.63057 1083 LEU A N 1
ATOM 7655 C CA . LEU A 1 1111 ? 82.56400 76.56600 115.44900 1.000 59.63057 1083 LEU A CA 1
ATOM 7656 C C . LEU A 1 1111 ? 82.12300 76.99200 114.06200 1.000 59.63057 1083 LEU A C 1
ATOM 7657 O O . LEU A 1 1111 ? 80.98100 77.43100 113.89900 1.000 59.63057 1083 LEU A O 1
ATOM 7662 N N . LEU A 1 1112 ? 82.98900 76.87000 113.06400 1.000 58.79724 1084 LEU A N 1
ATOM 7663 C CA . LEU A 1 1112 ? 82.68700 77.27800 111.70100 1.000 58.79724 1084 LEU A CA 1
ATOM 7664 C C . LEU A 1 1112 ? 82.85100 76.07600 110.78500 1.000 58.79724 1084 LEU A C 1
ATOM 7665 O O . LEU A 1 1112 ? 83.95100 75.53000 110.66600 1.000 58.79724 1084 LEU A O 1
ATOM 7670 N N . THR A 1 1113 ? 81.76500 75.66300 110.14300 1.000 57.00081 1085 THR A N 1
ATOM 7671 C CA . THR A 1 1113 ? 81.83700 74.53100 109.23800 1.000 57.00081 1085 THR A CA 1
ATOM 7672 C C . THR A 1 1113 ? 82.34000 74.97300 107.87100 1.000 57.00081 1085 THR A C 1
ATOM 7673 O O . THR A 1 1113 ? 82.33600 76.15600 107.53100 1.000 57.00081 1085 THR A O 1
ATOM 7677 N N . VAL A 1 1114 ? 82.77100 73.99400 107.07600 1.000 57.26448 1086 VAL A N 1
ATOM 7678 C CA . VAL A 1 1114 ? 83.32700 74.29300 105.76000 1.000 57.26448 1086 VAL A CA 1
ATOM 7679 C C . VAL A 1 1114 ? 82.26400 74.89600 104.85400 1.000 57.26448 1086 VAL A C 1
ATOM 7680 O O . VAL A 1 1114 ? 82.55300 75.76700 104.02400 1.000 57.26448 1086 VAL A O 1
ATOM 7684 N N . GLU A 1 1115 ? 81.01800 74.44900 104.99700 1.000 60.24249 1087 GLU A N 1
ATOM 7685 C CA . GLU A 1 1115 ? 79.93600 75.03200 104.21400 1.000 60.24249 1087 GLU A CA 1
ATOM 7686 C C . GLU A 1 1115 ? 79.78800 76.51200 104.51500 1.000 60.24249 1087 GLU A C 1
ATOM 7687 O O . GLU A 1 1115 ? 79.55000 77.31900 103.61200 1.000 60.24249 1087 GLU A O 1
ATOM 7693 N N . GLN A 1 1116 ? 79.92800 76.88600 105.78400 1.000 53.99695 1088 GLN A N 1
ATOM 7694 C CA . GLN A 1 1116 ? 79.81700 78.28700 106.15800 1.000 53.99695 1088 GLN A CA 1
ATOM 7695 C C . GLN A 1 1116 ? 80.94500 79.11400 105.56000 1.000 53.99695 1088 GLN A C 1
ATOM 7696 O O . GLN A 1 1116 ? 80.71900 80.23800 105.10400 1.000 53.99695 1088 GLN A O 1
ATOM 7702 N N . VAL A 1 1117 ? 82.16500 78.58200 105.55000 1.000 50.63713 1089 VAL A N 1
ATOM 7703 C CA . VAL A 1 1117 ? 83.27600 79.31100 104.94800 1.000 50.63713 1089 VAL A CA 1
ATOM 7704 C C . VAL A 1 1117 ? 83.05600 79.47800 103.45500 1.000 50.63713 1089 VAL A C 1
ATOM 7705 O O . VAL A 1 1117 ? 83.34300 80.53700 102.88200 1.000 50.63713 1089 VAL A O 1
ATOM 7709 N N . LYS A 1 1118 ? 82.55400 78.43700 102.79600 1.000 52.50022 1090 LYS A N 1
ATOM 7710 C CA . LYS A 1 1118 ? 82.25200 78.55600 101.37600 1.000 52.50022 1090 LYS A CA 1
ATOM 7711 C C . LYS A 1 1118 ? 81.18700 79.61100 101.13300 1.000 52.50022 1090 LYS A C 1
ATOM 7712 O O . LYS A 1 1118 ? 81.27600 80.38400 100.17500 1.000 52.50022 1090 LYS A O 1
ATOM 7718 N N . GLU A 1 1119 ? 80.17000 79.65900 101.98900 1.000 53.21515 1091 GLU A N 1
ATOM 7719 C CA . GLU A 1 1119 ? 79.12600 80.66100 101.82300 1.000 53.21515 1091 GLU A CA 1
ATOM 7720 C C . GLU A 1 1119 ? 79.66700 82.06500 102.04700 1.000 53.21515 1091 GLU A C 1
ATOM 7721 O O . GLU A 1 1119 ? 79.25900 83.00600 101.36200 1.000 53.21515 1091 GLU A O 1
ATOM 7727 N N . ILE A 1 1120 ? 80.58200 82.22800 103.00100 1.000 47.12970 1092 ILE A N 1
ATOM 7728 C CA . ILE A 1 1120 ? 81.20000 83.53100 103.22500 1.000 47.12970 1092 ILE A CA 1
ATOM 7729 C C . ILE A 1 1120 ? 81.98300 83.96300 101.99500 1.000 47.12970 1092 ILE A C 1
ATOM 7730 O O . ILE A 1 1120 ? 81.88500 85.10900 101.53900 1.000 47.12970 1092 ILE A O 1
ATOM 7735 N N . GLY A 1 1121 ? 82.78800 83.05300 101.44800 1.000 48.31392 1093 GLY A N 1
ATOM 7736 C CA . GLY A 1 1121 ? 83.53600 83.38100 100.24700 1.000 48.31392 1093 GLY A CA 1
ATOM 7737 C C . GLY A 1 1121 ? 82.62800 83.72500 99.08600 1.000 48.31392 1093 GLY A C 1
ATOM 7738 O O . GLY A 1 1121 ? 82.91200 84.63700 98.30900 1.000 48.31392 1093 GLY A O 1
ATOM 7739 N N . ASP A 1 1122 ? 81.51700 83.00400 98.95800 1.000 50.01219 1094 ASP A N 1
ATOM 7740 C CA . ASP A 1 1122 ? 80.55300 83.30800 97.91100 1.000 50.01219 1094 ASP A CA 1
ATOM 7741 C C . ASP A 1 1122 ? 79.93900 84.68300 98.11300 1.000 50.01219 1094 ASP A C 1
ATOM 7742 O O . ASP A 1 1122 ? 79.68800 85.40700 97.14600 1.000 50.01219 1094 ASP A O 1
ATOM 7747 N N . TYR A 1 1123 ? 79.66500 85.04900 99.36200 1.000 46.51578 1095 TYR A N 1
ATOM 7748 C CA . TYR A 1 1123 ? 79.14100 86.37900 99.64200 1.000 46.51578 1095 TYR A CA 1
ATOM 7749 C C . TYR A 1 1123 ? 80.13300 87.44600 99.21800 1.000 46.51578 1095 TYR A C 1
ATOM 7750 O O . TYR A 1 1123 ? 79.76500 88.43600 98.58200 1.000 46.51578 1095 TYR A O 1
ATOM 7759 N N . PHE A 1 1124 ? 81.40300 87.26000 99.56200 1.000 45.03086 1096 PHE A N 1
ATOM 7760 C CA . PHE A 1 1124 ? 82.40300 88.24100 99.16400 1.000 45.03086 1096 PHE A CA 1
ATOM 7761 C C . PHE A 1 1124 ? 82.56900 88.29400 97.65600 1.000 45.03086 1096 PHE A C 1
ATOM 7762 O O . PHE A 1 1124 ? 82.89600 89.34900 97.11200 1.000 45.03086 1096 PHE A O 1
ATOM 7770 N N . LYS A 1 1125 ? 82.37100 87.17400 96.96700 1.000 51.68206 1097 LYS A N 1
ATOM 7771 C CA . LYS A 1 1125 ? 82.48800 87.17100 95.51500 1.000 51.68206 1097 LYS A CA 1
ATOM 7772 C C . LYS A 1 1125 ? 81.29200 87.81900 94.83900 1.000 51.68206 1097 LYS A C 1
ATOM 7773 O O . LYS A 1 1125 ? 81.44300 88.42700 93.77800 1.000 51.68206 1097 LYS A O 1
ATOM 7779 N N . GLN A 1 1126 ? 80.10000 87.68000 95.41200 1.000 56.00295 1098 GLN A N 1
ATOM 7780 C CA . GLN A 1 1126 ? 78.92100 88.28500 94.80600 1.000 56.00295 1098 GLN A CA 1
ATOM 7781 C C . GLN A 1 1126 ? 79.02700 89.79900 94.82500 1.000 56.00295 1098 GLN A C 1
ATOM 7782 O O . GLN A 1 1126 ? 78.82100 90.46000 93.80300 1.000 56.00295 1098 GLN A O 1
ATOM 7788 N N . HIS A 1 1127 ? 79.35300 90.36800 95.97800 1.000 52.39054 1099 HIS A N 1
ATOM 7789 C CA . HIS A 1 1127 ? 79.85700 91.72700 96.01400 1.000 52.39054 1099 HIS A CA 1
ATOM 7790 C C . HIS A 1 1127 ? 81.25900 91.73100 95.43100 1.000 52.39054 1099 HIS A C 1
ATOM 7791 O O . HIS A 1 1127 ? 81.79100 90.69300 95.04200 1.000 52.39054 1099 HIS A O 1
ATOM 7798 N N . LEU A 1 1128 ? 81.84700 92.91300 95.29800 1.000 52.50074 1100 LEU A N 1
ATOM 7799 C CA . LEU A 1 1128 ? 83.24200 93.01000 94.88600 1.000 52.50074 1100 LEU A CA 1
ATOM 7800 C C . LEU A 1 1128 ? 83.43200 92.56700 93.44000 1.000 52.50074 1100 LEU A C 1
ATOM 7801 O O . LEU A 1 1128 ? 84.52000 92.71300 92.88200 1.000 52.50074 1100 LEU A O 1
ATOM 7806 N N . LEU A 1 1129 ? 82.37900 92.04200 92.81800 1.000 58.49931 1101 LEU A N 1
ATOM 7807 C CA . LEU A 1 1129 ? 82.34900 91.78900 91.38200 1.000 58.49931 1101 LEU A CA 1
ATOM 7808 C C . LEU A 1 1129 ? 81.04600 92.19700 90.72300 1.000 58.49931 1101 LEU A C 1
ATOM 7809 O O . LEU A 1 1129 ? 80.96200 92.13300 89.49600 1.000 58.49931 1101 LEU A O 1
ATOM 7814 N N . GLN A 1 1130 ? 80.02300 92.58300 91.48000 1.000 70.44031 1102 GLN A N 1
ATOM 7815 C CA . GLN A 1 1130 ? 78.77100 93.05900 90.91100 1.000 70.44031 1102 GLN A CA 1
ATOM 7816 C C . GLN A 1 1130 ? 78.33400 94.37400 91.53200 1.000 70.44031 1102 GLN A C 1
ATOM 7817 O O . GLN A 1 1130 ? 77.20500 94.81200 91.29200 1.000 70.44031 1102 GLN A O 1
ATOM 7823 N N . SER A 1 1131 ? 79.19700 95.01000 92.32200 1.000 75.83612 1103 SER A N 1
ATOM 7824 C CA . SER A 1 1131 ? 78.81200 96.23000 93.01800 1.000 75.83612 1103 SER A CA 1
ATOM 7825 C C . SER A 1 1131 ? 78.49800 97.35800 92.04200 1.000 75.83612 1103 SER A C 1
ATOM 7826 O O . SER A 1 1131 ? 77.56000 98.13300 92.26400 1.000 75.83612 1103 SER A O 1
ATOM 7829 N N . ARG A 1 1132 ? 79.30600 97.50200 90.98800 1.000 79.81353 1104 ARG A N 1
ATOM 7830 C CA . ARG A 1 1132 ? 79.09600 98.49300 89.93400 1.000 79.81353 1104 ARG A CA 1
ATOM 7831 C C . ARG A 1 1132 ? 79.29300 99.90300 90.48400 1.000 79.81353 1104 ARG A C 1
ATOM 7832 O O . ARG A 1 1132 ? 79.32300 100.88100 89.73200 1.000 79.81353 1104 ARG A O 1
ATOM 7840 N N . HIS A 1 1133 ? 79.49100 100.01500 91.78900 1.000 79.66469 1105 HIS A N 1
ATOM 7841 C CA . HIS A 1 1133 ? 79.60100 101.29500 92.46200 1.000 79.66469 1105 HIS A CA 1
ATOM 7842 C C . HIS A 1 1133 ? 80.82600 101.25900 93.36100 1.000 79.66469 1105 HIS A C 1
ATOM 7843 O O . HIS A 1 1133 ? 81.35800 100.19000 93.66300 1.000 79.66469 1105 HIS A O 1
ATOM 7850 N N . ARG A 1 1134 ? 81.28800 102.43900 93.77800 1.000 79.49388 1106 ARG A N 1
ATOM 7851 C CA . ARG A 1 1134 ? 82.48500 102.48700 94.61100 1.000 79.49388 1106 ARG A CA 1
ATOM 7852 C C . ARG A 1 1134 ? 82.27100 101.72700 95.90600 1.000 79.49388 1106 ARG A C 1
ATOM 7853 O O . ARG A 1 1134 ? 83.15600 100.99500 96.36000 1.000 79.49388 1106 ARG A O 1
ATOM 7861 N N . GLY A 1 1135 ? 81.10400 101.88900 96.51200 1.000 77.06324 1107 GLY A N 1
ATOM 7862 C CA . GLY A 1 1135 ? 80.74500 101.06000 97.63500 1.000 77.06324 1107 GLY A CA 1
ATOM 7863 C C . GLY A 1 1135 ? 80.85500 99.60500 97.24500 1.000 77.06324 1107 GLY A C 1
ATOM 7864 O O . GLY A 1 1135 ? 80.61300 99.24300 96.09100 1.000 77.06324 1107 GLY A O 1
ATOM 7865 N N . ALA A 1 1136 ? 81.25600 98.77200 98.19700 1.000 74.55124 1108 ALA A N 1
ATOM 7866 C CA . ALA A 1 1136 ? 81.47000 97.34200 98.02300 1.000 74.55124 1108 ALA A CA 1
ATOM 7867 C C . ALA A 1 1136 ? 82.64300 97.02900 97.11000 1.000 74.55124 1108 ALA A C 1
ATOM 7868 O O . ALA A 1 1136 ? 82.79600 95.88000 96.69200 1.000 74.55124 1108 ALA A O 1
ATOM 7870 N N . PHE A 1 1137 ? 83.47800 98.00800 96.77600 1.000 67.97890 1109 PHE A N 1
ATOM 7871 C CA . PHE A 1 1137 ? 84.77500 97.65900 96.21600 1.000 67.97890 1109 PHE A CA 1
ATOM 7872 C C . PHE A 1 1137 ? 85.82900 97.61400 97.30900 1.000 67.97890 1109 PHE A C 1
ATOM 7873 O O . PHE A 1 1137 ? 86.39300 96.55700 97.59600 1.000 67.97890 1109 PHE A O 1
ATOM 7881 N N . GLU A 1 1138 ? 86.08400 98.74200 97.94800 1.000 63.27020 1110 GLU A N 1
ATOM 7882 C CA . GLU A 1 1138 ? 87.01100 98.71600 99.05900 1.000 63.27020 1110 GLU A CA 1
ATOM 7883 C C . GLU A 1 1138 ? 86.33600 98.26500 100.34000 1.000 63.27020 1110 GLU A C 1
ATOM 7884 O O . GLU A 1 1138 ? 87.02600 97.94100 101.31000 1.000 63.27020 1110 GLU A O 1
ATOM 7890 N N . LEU A 1 1139 ? 85.00500 98.22300 100.35600 1.000 58.94978 1111 LEU A N 1
ATOM 7891 C CA . LEU A 1 1139 ? 84.29600 97.75500 101.53800 1.000 58.94978 1111 LEU A CA 1
ATOM 7892 C C . LEU A 1 1139 ? 84.55000 96.27400 101.76700 1.000 58.94978 1111 LEU A C 1
ATOM 7893 O O . LEU A 1 1139 ? 84.95600 95.86100 102.85800 1.000 58.94978 1111 LEU A O 1
ATOM 7898 N N . ALA A 1 1140 ? 84.34100 95.46600 100.73500 1.000 54.89776 1112 ALA A N 1
ATOM 7899 C CA . ALA A 1 1140 ? 84.49000 94.02700 100.85800 1.000 54.89776 1112 ALA A CA 1
ATOM 7900 C C . ALA A 1 1140 ? 85.94100 93.58700 100.86800 1.000 54.89776 1112 ALA A C 1
ATOM 7901 O O . ALA A 1 1140 ? 86.22800 92.46600 101.30100 1.000 54.89776 1112 ALA A O 1
ATOM 7903 N N . TYR A 1 1141 ? 86.85200 94.43700 100.40300 1.000 52.12552 1113 TYR A N 1
ATOM 7904 C CA . TYR A 1 1141 ? 88.22500 94.00300 100.20300 1.000 52.12552 1113 TYR A CA 1
ATOM 7905 C C . TYR A 1 1141 ? 88.89300 93.63600 101.51800 1.000 52.12552 1113 TYR A C 1
ATOM 7906 O O . TYR A 1 1141 ? 89.63800 92.65600 101.58500 1.000 52.12552 1113 TYR A O 1
ATOM 7915 N N . THR A 1 1142 ? 88.64300 94.40200 102.57600 1.000 50.48950 1114 THR A N 1
ATOM 7916 C CA . THR A 1 1142 ? 89.32800 94.13600 103.83600 1.000 50.48950 1114 THR A CA 1
ATOM 7917 C C . THR A 1 1142 ? 88.87200 92.81300 104.44000 1.000 50.48950 1114 THR A C 1
ATOM 7918 O O . THR A 1 1142 ? 89.69700 91.97700 104.84800 1.000 50.48950 1114 THR A O 1
ATOM 7922 N N . GLY A 1 1143 ? 87.55800 92.60000 104.49400 1.000 48.03034 1115 GLY A N 1
ATOM 7923 C CA . GLY A 1 1143 ? 87.05300 91.33000 104.97600 1.000 48.03034 1115 GLY A CA 1
ATOM 7924 C C . GLY A 1 1143 ? 87.54600 90.16600 104.14500 1.000 48.03034 1115 GLY A C 1
ATOM 7925 O O . GLY A 1 1143 ? 87.94000 89.12700 104.68400 1.000 48.03034 1115 GLY A O 1
ATOM 7926 N N . PHE A 1 1144 ? 87.54800 90.32600 102.82200 1.000 45.50755 1116 PHE A N 1
ATOM 7927 C CA . PHE A 1 1144 ? 87.99000 89.23500 101.97000 1.000 45.50755 1116 PHE A CA 1
ATOM 7928 C C . PHE A 1 1144 ? 89.46100 88.92900 102.18100 1.000 45.50755 1116 PHE A C 1
ATOM 7929 O O . PHE A 1 1144 ? 89.86300 87.76600 102.14200 1.000 45.50755 1116 PHE A O 1
ATOM 7937 N N . VAL A 1 1145 ? 90.28200 89.95200 102.40400 1.000 48.41876 1117 VAL A N 1
ATOM 7938 C CA . VAL A 1 1145 ? 91.69400 89.70900 102.67300 1.000 48.41876 1117 VAL A CA 1
ATOM 7939 C C . VAL A 1 1145 ? 91.85900 88.91500 103.95600 1.000 48.41876 1117 VAL A C 1
ATOM 7940 O O . VAL A 1 1145 ? 92.67300 87.98300 104.03100 1.000 48.41876 1117 VAL A O 1
ATOM 7944 N N . LYS A 1 1146 ? 91.09800 89.27100 104.98900 1.000 49.88775 1118 LYS A N 1
ATOM 7945 C CA . LYS A 1 1146 ? 91.18900 88.52400 106.24000 1.000 49.88775 1118 LYS A CA 1
ATOM 7946 C C . LYS A 1 1146 ? 90.82200 87.06000 106.03000 1.000 49.88775 1118 LYS A C 1
ATOM 7947 O O . LYS A 1 1146 ? 91.55500 86.14700 106.44700 1.000 49.88775 1118 LYS A O 1
ATOM 7953 N N . LEU A 1 1147 ? 89.70700 86.82000 105.33900 1.000 47.02040 1119 LEU A N 1
ATOM 7954 C CA . LEU A 1 1147 ? 89.28500 85.44900 105.08300 1.000 47.02040 1119 LEU A CA 1
ATOM 7955 C C . LEU A 1 1147 ? 90.32700 84.69500 104.28000 1.000 47.02040 1119 LEU A C 1
ATOM 7956 O O . LEU A 1 1147 ? 90.59300 83.52200 104.54400 1.000 47.02040 1119 LEU A O 1
ATOM 7961 N N . THR A 1 1148 ? 90.92800 85.35000 103.29300 1.000 49.34755 1120 THR A N 1
ATOM 7962 C CA . THR A 1 1148 ? 91.85900 84.66600 102.40700 1.000 49.34755 1120 THR A CA 1
ATOM 7963 C C . THR A 1 1148 ? 93.14500 84.28400 103.12800 1.000 49.34755 1120 THR A C 1
ATOM 7964 O O . THR A 1 1148 ? 93.67300 83.18300 102.92800 1.000 49.34755 1120 THR A O 1
ATOM 7968 N N . GLU A 1 1149 ? 93.66400 85.16900 103.98000 1.000 54.44812 1121 GLU A N 1
ATOM 7969 C CA . GLU A 1 1149 ? 94.83800 84.80100 104.76500 1.000 54.44812 1121 GLU A CA 1
ATOM 7970 C C . GLU A 1 1149 ? 94.53600 83.62800 105.68800 1.000 54.44812 1121 GLU A C 1
ATOM 7971 O O . GLU A 1 1149 ? 95.33000 82.67700 105.78800 1.000 54.44812 1121 GLU A O 1
ATOM 7977 N N . VAL A 1 1150 ? 93.37900 83.66000 106.35100 1.000 52.28324 1122 VAL A N 1
ATOM 7978 C CA . VAL A 1 1150 ? 93.00400 82.52300 107.18500 1.000 52.28324 1122 VAL A CA 1
ATOM 7979 C C . VAL A 1 1150 ? 92.93200 81.25100 106.35400 1.000 52.28324 1122 VAL A C 1
ATOM 7980 O O . VAL A 1 1150 ? 93.42100 80.19500 106.76800 1.000 52.28324 1122 VAL A O 1
ATOM 7984 N N . LEU A 1 1151 ? 92.33800 81.33300 105.16500 1.000 54.93882 1123 LEU A N 1
ATOM 7985 C CA . LEU A 1 1151 ? 92.20500 80.15800 104.31300 1.000 54.93882 1123 LEU A CA 1
ATOM 7986 C C . LEU A 1 1151 ? 93.56300 79.59200 103.94400 1.000 54.93882 1123 LEU A C 1
ATOM 7987 O O . LEU A 1 1151 ? 93.72300 78.37400 103.82300 1.000 54.93882 1123 LEU A O 1
ATOM 7992 N N . ASN A 1 1152 ? 94.54800 80.45800 103.73100 1.000 62.14153 1124 ASN A N 1
ATOM 7993 C CA . ASN A 1 1152 ? 95.89200 79.95500 103.48000 1.000 62.14153 1124 ASN A CA 1
ATOM 7994 C C . ASN A 1 1152 ? 96.42500 79.19600 104.68400 1.000 62.14153 1124 ASN A C 1
ATOM 7995 O O . ASN A 1 1152 ? 96.94500 78.08300 104.55000 1.000 62.14153 1124 ASN A O 1
ATOM 8000 N N . ARG A 1 1153 ? 96.31900 79.78500 105.87500 1.000 63.52342 1125 ARG A N 1
ATOM 8001 C CA . ARG A 1 1153 ? 96.93900 79.13100 107.02400 1.000 63.52342 1125 ARG A CA 1
ATOM 8002 C C . ARG A 1 1153 ? 96.19500 77.88500 107.48600 1.000 63.52342 1125 ARG A C 1
ATOM 8003 O O . ARG A 1 1153 ? 96.71600 77.16100 108.33700 1.000 63.52342 1125 ARG A O 1
ATOM 8011 N N . CYS A 1 1154 ? 95.00700 77.62000 106.95700 1.000 69.04800 1126 CYS A N 1
ATOM 8012 C CA . CYS A 1 1154 ? 94.19800 76.51200 107.44100 1.000 69.04800 1126 CYS A CA 1
ATOM 8013 C C . CYS A 1 1154 ? 94.88000 75.17900 107.15000 1.000 69.04800 1126 CYS A C 1
ATOM 8014 O O . CYS A 1 1154 ? 95.45200 74.99500 106.07400 1.000 69.04800 1126 CYS A O 1
ATOM 8017 N N . PRO A 1 1155 ? 94.83900 74.22900 108.09000 1.000 70.84421 1127 PRO A N 1
ATOM 8018 C CA . PRO A 1 1155 ? 95.44500 72.91800 107.83400 1.000 70.84421 1127 PRO A CA 1
ATOM 8019 C C . PRO A 1 1155 ? 94.55200 71.96600 107.06500 1.000 70.84421 1127 PRO A C 1
ATOM 8020 O O . PRO A 1 1155 ? 95.06700 70.99800 106.49300 1.000 70.84421 1127 PRO A O 1
ATOM 8024 N N . ASN A 1 1156 ? 93.24300 72.19300 107.03600 1.000 67.00341 1128 ASN A N 1
ATOM 8025 C CA . ASN A 1 1156 ? 92.36400 71.33300 106.26000 1.000 67.00341 1128 ASN A CA 1
ATOM 8026 C C . ASN A 1 1156 ? 92.66000 71.50100 104.77800 1.000 67.00341 1128 ASN A C 1
ATOM 8027 O O . ASN A 1 1156 ? 92.73900 72.62200 104.27300 1.000 67.00341 1128 ASN A O 1
ATOM 8032 N N . VAL A 1 1157 ? 92.82400 70.38000 104.07900 1.000 65.52023 1129 VAL A N 1
ATOM 8033 C CA . VAL A 1 1157 ? 93.20600 70.44100 102.67300 1.000 65.52023 1129 VAL A CA 1
ATOM 8034 C C . VAL A 1 1157 ? 92.06100 70.97000 101.82500 1.000 65.52023 1129 VAL A C 1
ATOM 8035 O O . VAL A 1 1157 ? 92.27400 71.74800 100.89000 1.000 65.52023 1129 VAL A O 1
ATOM 8039 N N . SER A 1 1158 ? 90.83000 70.56100 102.13200 1.000 65.10875 1130 SER A N 1
ATOM 8040 C CA . SER A 1 1158 ? 89.69200 70.98800 101.32900 1.000 65.10875 1130 SER A CA 1
ATOM 8041 C C . SER A 1 1158 ? 89.50200 72.49500 101.34600 1.000 65.10875 1130 SER A C 1
ATOM 8042 O O . SER A 1 1158 ? 88.88200 73.04000 100.43000 1.000 65.10875 1130 SER A O 1
ATOM 8045 N N . LEU A 1 1159 ? 90.01500 73.17700 102.36400 1.000 61.08731 1131 LEU A N 1
ATOM 8046 C CA . LEU A 1 1159 ? 89.86200 74.61900 102.46400 1.000 61.08731 1131 LEU A CA 1
ATOM 8047 C C . LEU A 1 1159 ? 91.01100 75.37000 101.81600 1.000 61.08731 1131 LEU A C 1
ATOM 8048 O O . LEU A 1 1159 ? 90.78800 76.39600 101.17100 1.000 61.08731 1131 LEU A O 1
ATOM 8053 N N . GLN A 1 1160 ? 92.23600 74.88400 101.95800 1.000 66.62179 1132 GLN A N 1
ATOM 8054 C CA . GLN A 1 1160 ? 93.37300 75.63200 101.45000 1.000 66.62179 1132 GLN A CA 1
ATOM 8055 C C . GLN A 1 1160 ? 93.52400 75.53000 99.94200 1.000 66.62179 1132 GLN A C 1
ATOM 8056 O O . GLN A 1 1160 ? 94.43800 76.14500 99.38800 1.000 66.62179 1132 GLN A O 1
ATOM 8062 N N . LYS A 1 1161 ? 92.67200 74.77200 99.26800 1.000 60.80346 1133 LYS A N 1
ATOM 8063 C CA . LYS A 1 1161 ? 92.62500 74.78300 97.81600 1.000 60.80346 1133 LYS A CA 1
ATOM 8064 C C . LYS A 1 1161 ? 91.60200 75.76300 97.27100 1.000 60.80346 1133 LYS A C 1
ATOM 8065 O O . LYS A 1 1161 ? 91.47000 75.88400 96.05200 1.000 60.80346 1133 LYS A O 1
ATOM 8071 N N . LEU A 1 1162 ? 90.86300 76.44700 98.14300 1.000 51.75674 1134 LEU A N 1
ATOM 8072 C CA . LEU A 1 1162 ? 89.84700 77.38500 97.66900 1.000 51.75674 1134 LEU A CA 1
ATOM 8073 C C . LEU A 1 1162 ? 90.43600 78.57200 96.92100 1.000 51.75674 1134 LEU A C 1
ATOM 8074 O O . LEU A 1 1162 ? 89.90800 78.91600 95.85100 1.000 51.75674 1134 LEU A O 1
ATOM 8079 N N . PRO A 1 1163 ? 91.47500 79.25800 97.41300 1.000 51.82682 1135 PRO A N 1
ATOM 8080 C CA . PRO A 1 1163 ? 91.95200 80.44300 96.68600 1.000 51.82682 1135 PRO A CA 1
ATOM 8081 C C . PRO A 1 1163 ? 92.34000 80.17700 95.24600 1.000 51.82682 1135 PRO A C 1
ATOM 8082 O O . PRO A 1 1163 ? 91.97800 80.96200 94.36400 1.000 51.82682 1135 PRO A O 1
ATOM 8086 N N . GLU A 1 1164 ? 93.05600 79.09100 94.97200 1.000 54.86751 1136 GLU A N 1
ATOM 8087 C CA . GLU A 1 1164 ? 93.46100 78.82000 93.59900 1.000 54.86751 1136 GLU A CA 1
ATOM 8088 C C . GLU A 1 1164 ? 92.25600 78.53800 92.71500 1.000 54.86751 1136 GLU A C 1
ATOM 8089 O O . GLU A 1 1164 ? 92.20100 78.97900 91.56100 1.000 54.86751 1136 GLU A O 1
ATOM 8095 N N . GLN A 1 1165 ? 91.28100 77.80700 93.24100 1.000 53.34037 1137 GLN A N 1
ATOM 8096 C CA . GLN A 1 1165 ? 90.08200 77.51400 92.47200 1.000 53.34037 1137 GLN A CA 1
ATOM 8097 C C . GLN A 1 1165 ? 89.30500 78.78500 92.16100 1.000 53.34037 1137 GLN A C 1
ATOM 8098 O O . GLN A 1 1165 ? 88.81500 78.96700 91.04000 1.000 53.34037 1137 GLN A O 1
ATOM 8104 N N . TRP A 1 1166 ? 89.20000 79.68600 93.13600 1.000 47.87930 1138 TRP A N 1
ATOM 8105 C CA . TRP A 1 1166 ? 88.53400 80.96000 92.89600 1.000 47.87930 1138 TRP A CA 1
ATOM 8106 C C . TRP A 1 1166 ? 89.28300 81.78600 91.86200 1.000 47.87930 1138 TRP A C 1
ATOM 8107 O O . TRP A 1 1166 ? 88.67000 82.43500 91.00600 1.000 47.87930 1138 TRP A O 1
ATOM 8118 N N . LEU A 1 1167 ? 90.61200 81.77700 91.93100 1.000 49.82624 1139 LEU A N 1
ATOM 8119 C CA . LEU A 1 1167 ? 91.41300 82.51100 90.96200 1.000 49.82624 1139 LEU A CA 1
ATOM 8120 C C . LEU A 1 1167 ? 91.16200 82.00500 89.55300 1.000 49.82624 1139 LEU A C 1
ATOM 8121 O O . LEU A 1 1167 ? 90.95100 82.79200 88.62500 1.000 49.82624 1139 LEU A O 1
ATOM 8126 N N . TRP A 1 1168 ? 91.17200 80.68700 89.37600 1.000 55.64426 1140 TRP A N 1
ATOM 8127 C CA . TRP A 1 1168 ? 90.89500 80.12800 88.05900 1.000 55.64426 1140 TRP A CA 1
ATOM 8128 C C . TRP A 1 1168 ? 89.49800 80.49900 87.59000 1.000 55.64426 1140 TRP A C 1
ATOM 8129 O O . TRP A 1 1168 ? 89.29700 80.86200 86.42500 1.000 55.64426 1140 TRP A O 1
ATOM 8140 N N . SER A 1 1169 ? 88.51400 80.40800 88.48200 1.000 56.20037 1141 SER A N 1
ATOM 8141 C CA . SER A 1 1169 ? 87.15000 80.72800 88.09000 1.000 56.20037 1141 SER A CA 1
ATOM 8142 C C . SER A 1 1169 ? 87.05600 82.15200 87.57400 1.000 56.20037 1141 SER A C 1
ATOM 8143 O O . SER A 1 1169 ? 86.47100 82.40500 86.51600 1.000 56.20037 1141 SER A O 1
ATOM 8146 N N . VAL A 1 1170 ? 87.65600 83.10000 88.29200 1.000 56.25408 1142 VAL A N 1
ATOM 8147 C CA . VAL A 1 1170 ? 87.53600 84.48500 87.85500 1.000 56.25408 1142 VAL A CA 1
ATOM 8148 C C . VAL A 1 1170 ? 88.35000 84.73700 86.59300 1.000 56.25408 1142 VAL A C 1
ATOM 8149 O O . VAL A 1 1170 ? 87.96900 85.56800 85.76600 1.000 56.25408 1142 VAL A O 1
ATOM 8153 N N . LEU A 1 1171 ? 89.46300 84.02900 86.39900 1.000 61.51477 1143 LEU A N 1
ATOM 8154 C CA . LEU A 1 1171 ? 90.24100 84.24100 85.18100 1.000 61.51477 1143 LEU A CA 1
ATOM 8155 C C . LEU A 1 1171 ? 89.46700 83.78800 83.94800 1.000 61.51477 1143 LEU A C 1
ATOM 8156 O O . LEU A 1 1171 ? 89.31100 84.54800 82.97900 1.000 61.51477 1143 LEU A O 1
ATOM 8161 N N . GLU A 1 1172 ? 88.95300 82.55500 83.97100 1.000 67.00508 1144 GLU A N 1
ATOM 8162 C CA . GLU A 1 1172 ? 88.12100 82.11900 82.85400 1.000 67.00508 1144 GLU A CA 1
ATOM 8163 C C . GLU A 1 1172 ? 86.81000 82.88300 82.75800 1.000 67.00508 1144 GLU A C 1
ATOM 8164 O O . GLU A 1 1172 ? 86.18600 82.87100 81.69600 1.000 67.00508 1144 GLU A O 1
ATOM 8170 N N . GLU A 1 1173 ? 86.37300 83.54600 83.82300 1.000 71.82598 1145 GLU A N 1
ATOM 8171 C CA . GLU A 1 1173 ? 85.29300 84.50700 83.65300 1.000 71.82598 1145 GLU A CA 1
ATOM 8172 C C . GLU A 1 1173 ? 85.76700 85.71500 82.86200 1.000 71.82598 1145 GLU A C 1
ATOM 8173 O O . GLU A 1 1173 ? 85.03100 86.24600 82.02600 1.000 71.82598 1145 GLU A O 1
ATOM 8179 N N . ILE A 1 1174 ? 86.99700 86.15900 83.11800 1.000 70.81724 1146 ILE A N 1
ATOM 8180 C CA . ILE A 1 1174 ? 87.52000 87.35100 82.45600 1.000 70.81724 1146 ILE A CA 1
ATOM 8181 C C . ILE A 1 1174 ? 87.63700 87.13000 80.95900 1.000 70.81724 1146 ILE A C 1
ATOM 8182 O O . ILE A 1 1174 ? 87.26700 88.00100 80.16400 1.000 70.81724 1146 ILE A O 1
ATOM 8187 N N . LYS A 1 1175 ? 88.14500 85.96500 80.54600 1.000 73.02723 1147 LYS A N 1
ATOM 8188 C CA . LYS A 1 1175 ? 88.40200 85.75600 79.12000 1.000 73.02723 1147 LYS A CA 1
ATOM 8189 C C . LYS A 1 1175 ? 87.16400 86.03400 78.27600 1.000 73.02723 1147 LYS A C 1
ATOM 8190 O O . LYS A 1 1175 ? 87.21700 86.80700 77.31600 1.000 73.02723 1147 LYS A O 1
ATOM 8196 N N . CYS A 1 1176 ? 86.03900 85.41800 78.61800 1.000 86.03222 1148 CYS A N 1
ATOM 8197 C CA . CYS A 1 1176 ? 84.78700 85.65400 77.90100 1.000 86.03222 1148 CYS A CA 1
ATOM 8198 C C . CYS A 1 1176 ? 83.93100 86.65700 78.67300 1.000 86.03222 1148 CYS A C 1
ATOM 8199 O O . CYS A 1 1176 ? 82.91800 86.32400 79.28500 1.000 86.03222 1148 CYS A O 1
ATOM 8202 N N . SER A 1 1177 ? 84.36200 87.91900 78.62600 1.000 95.26934 1149 SER A N 1
ATOM 8203 C CA . SER A 1 1177 ? 83.74700 88.92800 79.48300 1.000 95.26934 1149 SER A CA 1
ATOM 8204 C C . SER A 1 1177 ? 82.33200 89.27500 79.03200 1.000 95.26934 1149 SER A C 1
ATOM 8205 O O . SER A 1 1177 ? 81.44600 89.46400 79.87300 1.000 95.26934 1149 SER A O 1
ATOM 8208 N N . ASP A 1 1178 ? 82.09300 89.35200 77.71300 1.000 108.52865 1150 ASP A N 1
ATOM 8209 C CA . ASP A 1 1178 ? 80.75400 89.63300 77.19200 1.000 108.52865 1150 ASP A CA 1
ATOM 8210 C C . ASP A 1 1178 ? 80.17200 90.92400 77.76100 1.000 108.52865 1150 ASP A C 1
ATOM 8211 O O . ASP A 1 1178 ? 79.37800 90.88000 78.71100 1.000 108.52865 1150 ASP A O 1
ATOM 8216 N N . PRO A 1 1179 ? 80.54200 92.09200 77.19700 1.000 109.95574 1151 PRO A N 1
ATOM 8217 C CA . PRO A 1 1179 ? 80.32300 93.39200 77.86200 1.000 109.95574 1151 PRO A CA 1
ATOM 8218 C C . PRO A 1 1179 ? 78.94900 93.61900 78.47900 1.000 109.95574 1151 PRO A C 1
ATOM 8219 O O . PRO A 1 1179 ? 78.77600 94.54600 79.27600 1.000 109.95574 1151 PRO A O 1
ATOM 8223 N N . SER A 1 1180 ? 77.96400 92.79900 78.11500 1.000 110.39505 1152 SER A N 1
ATOM 8224 C CA . SER A 1 1180 ? 76.64300 92.89900 78.72100 1.000 110.39505 1152 SER A CA 1
ATOM 8225 C C . SER A 1 1180 ? 76.63900 92.51100 80.19500 1.000 110.39505 1152 SER A C 1
ATOM 8226 O O . SER A 1 1180 ? 75.63400 92.74400 80.87400 1.000 110.39505 1152 SER A O 1
ATOM 8229 N N . SER A 1 1181 ? 77.72800 91.93200 80.69900 1.000 105.44520 1153 SER A N 1
ATOM 8230 C CA . SER A 1 1181 ? 77.77400 91.42800 82.06200 1.000 105.44520 1153 SER A CA 1
ATOM 8231 C C . SER A 1 1181 ? 77.64700 92.56500 83.07700 1.000 105.44520 1153 SER A C 1
ATOM 8232 O O . SER A 1 1181 ? 77.68400 93.75200 82.74500 1.000 105.44520 1153 SER A O 1
ATOM 8235 N N . LYS A 1 1182 ? 77.49900 92.17000 84.34400 1.000 96.82565 1154 LYS A N 1
ATOM 8236 C CA . LYS A 1 1182 ? 77.34600 93.10300 85.45300 1.000 96.82565 1154 LYS A CA 1
ATOM 8237 C C . LYS A 1 1182 ? 78.63300 93.85800 85.76500 1.000 96.82565 1154 LYS A C 1
ATOM 8238 O O . LYS A 1 1182 ? 78.58800 94.86800 86.47500 1.000 96.82565 1154 LYS A O 1
ATOM 8244 N N . LEU A 1 1183 ? 79.76600 93.40400 85.24000 1.000 94.14069 1155 LEU A N 1
ATOM 8245 C CA . LEU A 1 1183 ? 81.04100 94.06000 85.49000 1.000 94.14069 1155 LEU A CA 1
ATOM 8246 C C . LEU A 1 1183 ? 81.05900 95.45700 84.87800 1.000 94.14069 1155 LEU A C 1
ATOM 8247 O O . LEU A 1 1183 ? 80.62000 95.66200 83.74300 1.000 94.14069 1155 LEU A O 1
ATOM 8252 N N . CYS A 1 1184 ? 81.57800 96.42000 85.63500 1.000 89.83882 1156 CYS A N 1
ATOM 8253 C CA . CYS A 1 1184 ? 81.65200 97.80900 85.20800 1.000 89.83882 1156 CYS A CA 1
ATOM 8254 C C . CYS A 1 1184 ? 83.09700 98.20200 84.92500 1.000 89.83882 1156 CYS A C 1
ATOM 8255 O O . CYS A 1 1184 ? 84.02900 97.72900 85.57900 1.000 89.83882 1156 CYS A O 1
ATOM 8258 N N . ALA A 1 1185 ? 83.27500 99.07300 83.93500 1.000 86.09095 1157 ALA A N 1
ATOM 8259 C CA . ALA A 1 1185 ? 84.60700 99.52900 83.56500 1.000 86.09095 1157 ALA A CA 1
ATOM 8260 C C . ALA A 1 1185 ? 85.05500 100.75600 84.34200 1.000 86.09095 1157 ALA A C 1
ATOM 8261 O O . ALA A 1 1185 ? 86.26300 100.96500 84.49900 1.000 86.09095 1157 ALA A O 1
ATOM 8263 N N . THR A 1 1186 ? 84.12200 101.56300 84.83700 1.000 85.91780 1158 THR A N 1
ATOM 8264 C CA . THR A 1 1186 ? 84.47600 102.78400 85.53900 1.000 85.91780 1158 THR A CA 1
ATOM 8265 C C . THR A 1 1186 ? 85.04900 102.45400 86.91600 1.000 85.91780 1158 THR A C 1
ATOM 8266 O O . THR A 1 1186 ? 85.14500 101.29300 87.31900 1.000 85.91780 1158 THR A O 1
ATOM 8270 N N . ARG A 1 1187 ? 85.44300 103.50300 87.64300 1.000 83.28912 1159 ARG A N 1
ATOM 8271 C CA . ARG A 1 1187 ? 86.06200 103.37500 88.96400 1.000 83.28912 1159 ARG A CA 1
ATOM 8272 C C . ARG A 1 1187 ? 87.31000 102.50200 88.91200 1.000 83.28912 1159 ARG A C 1
ATOM 8273 O O . ARG A 1 1187 ? 87.63500 101.79900 89.87000 1.000 83.28912 1159 ARG A O 1
ATOM 8281 N N . ARG A 1 1188 ? 87.98100 102.54400 87.76300 1.000 78.62949 1160 ARG A N 1
ATOM 8282 C CA . ARG A 1 1188 ? 89.25100 101.89900 87.44600 1.000 78.62949 1160 ARG A CA 1
ATOM 8283 C C . ARG A 1 1188 ? 89.13600 100.39200 87.23600 1.000 78.62949 1160 ARG A C 1
ATOM 8284 O O . ARG A 1 1188 ? 90.02200 99.80000 86.61200 1.000 78.62949 1160 ARG A O 1
ATOM 8292 N N . SER A 1 1189 ? 88.05200 99.77500 87.72200 1.000 72.70478 1161 SER A N 1
ATOM 8293 C CA . SER A 1 1189 ? 87.54900 98.48200 87.25700 1.000 72.70478 1161 SER A CA 1
ATOM 8294 C C . SER A 1 1189 ? 86.39500 98.01600 88.13300 1.000 72.70478 1161 SER A C 1
ATOM 8295 O O . SER A 1 1189 ? 86.09900 98.62900 89.16200 1.000 72.70478 1161 SER A O 1
ATOM 8298 N N . ALA A 1 1190 ? 85.77300 96.90200 87.76100 1.000 71.10067 1162 ALA A N 1
ATOM 8299 C CA . ALA A 1 1190 ? 84.67500 96.35500 88.54400 1.000 71.10067 1162 ALA A CA 1
ATOM 8300 C C . ALA A 1 1190 ? 85.17900 95.58100 89.75200 1.000 71.10067 1162 ALA A C 1
ATOM 8301 O O . ALA A 1 1190 ? 84.81300 94.41800 89.93900 1.000 71.10067 1162 ALA A O 1
ATOM 8303 N N . GLY A 1 1191 ? 86.03000 96.19700 90.56700 1.000 58.56349 1163 GLY A N 1
ATOM 8304 C CA . GLY A 1 1191 ? 86.50600 95.56000 91.78100 1.000 58.56349 1163 GLY A CA 1
ATOM 8305 C C . GLY A 1 1191 ? 87.32800 94.31100 91.54300 1.000 58.56349 1163 GLY A C 1
ATOM 8306 O O . GLY A 1 1191 ? 87.92800 93.76800 92.47200 1.000 58.56349 1163 GLY A O 1
ATOM 8307 N N . ILE A 1 1192 ? 87.36500 93.85900 90.29000 1.000 54.53691 1164 ILE A N 1
ATOM 8308 C CA . ILE A 1 1192 ? 88.13800 92.66500 89.95500 1.000 54.53691 1164 ILE A CA 1
ATOM 8309 C C . ILE A 1 1192 ? 89.58700 92.78800 90.39100 1.000 54.53691 1164 ILE A C 1
ATOM 8310 O O . ILE A 1 1192 ? 90.14800 91.79500 90.87400 1.000 54.53691 1164 ILE A O 1
ATOM 8315 N N . PRO A 1 1193 ? 90.26400 93.92700 90.23400 1.000 51.75696 1165 PRO A N 1
ATOM 8316 C CA . PRO A 1 1193 ? 91.61400 94.03300 90.79600 1.000 51.75696 1165 PRO A CA 1
ATOM 8317 C C . PRO A 1 1193 ? 91.66600 93.76500 92.28300 1.000 51.75696 1165 PRO A C 1
ATOM 8318 O O . PRO A 1 1193 ? 92.63000 93.16200 92.75900 1.000 51.75696 1165 PRO A O 1
ATOM 8322 N N . PHE A 1 1194 ? 90.65100 94.18100 93.03400 1.000 52.38428 1166 PHE A N 1
ATOM 8323 C CA . PHE A 1 1194 ? 90.64300 93.89800 94.46300 1.000 52.38428 1166 PHE A CA 1
ATOM 8324 C C . PHE A 1 1194 ? 90.50400 92.40800 94.73000 1.000 52.38428 1166 PHE A C 1
ATOM 8325 O O . PHE A 1 1194 ? 91.18000 91.86400 95.60800 1.000 52.38428 1166 PHE A O 1
ATOM 8333 N N . TYR A 1 1195 ? 89.64000 91.73400 93.97700 1.000 46.84434 1167 TYR A N 1
ATOM 8334 C CA . TYR A 1 1195 ? 89.49400 90.29200 94.11200 1.000 46.84434 1167 TYR A CA 1
ATOM 8335 C C . TYR A 1 1195 ? 90.81000 89.58400 93.83300 1.000 46.84434 1167 TYR A C 1
ATOM 8336 O O . TYR A 1 1195 ? 91.25300 88.73500 94.61400 1.000 46.84434 1167 TYR A O 1
ATOM 8345 N N . ILE A 1 1196 ? 91.45600 89.93300 92.72200 1.000 43.61219 1168 ILE A N 1
ATOM 8346 C CA . ILE A 1 1196 ? 92.70200 89.27600 92.35500 1.000 43.61219 1168 ILE A CA 1
ATOM 8347 C C . ILE A 1 1196 ? 93.77800 89.56900 93.38600 1.000 43.61219 1168 ILE A C 1
ATOM 8348 O O . ILE A 1 1196 ? 94.56500 88.69100 93.74800 1.000 43.61219 1168 ILE A O 1
ATOM 8353 N N . GLN A 1 1197 ? 93.84000 90.80800 93.86800 1.000 45.97192 1169 GLN A N 1
ATOM 8354 C CA . GLN A 1 1197 ? 94.82600 91.16300 94.87800 1.000 45.97192 1169 GLN A CA 1
ATOM 8355 C C . GLN A 1 1197 ? 94.62900 90.34600 96.14000 1.000 45.97192 1169 GLN A C 1
ATOM 8356 O O . GLN A 1 1197 ? 95.59000 89.83300 96.71900 1.000 45.97192 1169 GLN A O 1
ATOM 8362 N N . ALA A 1 1198 ? 93.38300 90.22500 96.58800 1.000 45.76798 1170 ALA A N 1
ATOM 8363 C CA . ALA A 1 1198 ? 93.11500 89.46400 97.79700 1.000 45.76798 1170 ALA A CA 1
ATOM 8364 C C . ALA A 1 1198 ? 93.49900 88.00600 97.62200 1.000 45.76798 1170 ALA A C 1
ATOM 8365 O O . ALA A 1 1198 ? 94.12900 87.41600 98.50300 1.000 45.76798 1170 ALA A O 1
ATOM 8367 N N . LEU A 1 1199 ? 93.14500 87.40800 96.48500 1.000 43.66337 1171 LEU A N 1
ATOM 8368 C CA . LEU A 1 1199 ? 93.50800 86.01300 96.26600 1.000 43.66337 1171 LEU A CA 1
ATOM 8369 C C . LEU A 1 1199 ? 95.01700 85.83900 96.22900 1.000 43.66337 1171 LEU A C 1
ATOM 8370 O O . LEU A 1 1199 ? 95.55000 84.88400 96.79600 1.000 43.66337 1171 LEU A O 1
ATOM 8375 N N . LEU A 1 1200 ? 95.72400 86.75200 95.57000 1.000 46.36758 1172 LEU A N 1
ATOM 8376 C CA . LEU A 1 1200 ? 97.17500 86.66900 95.51500 1.000 46.36758 1172 LEU A CA 1
ATOM 8377 C C . LEU A 1 1200 ? 97.81600 86.93500 96.86600 1.000 46.36758 1172 LEU A C 1
ATOM 8378 O O . LEU A 1 1200 ? 98.97100 86.55600 97.07700 1.000 46.36758 1172 LEU A O 1
ATOM 8383 N N . ALA A 1 1201 ? 97.10300 87.59700 97.77500 1.000 53.62606 1173 ALA A N 1
ATOM 8384 C CA . ALA A 1 1201 ? 97.63600 87.84300 99.10800 1.000 53.62606 1173 ALA A CA 1
ATOM 8385 C C . ALA A 1 1201 ? 97.75000 86.57300 99.93300 1.000 53.62606 1173 ALA A C 1
ATOM 8386 O O . ALA A 1 1201 ? 98.56000 86.52600 100.86200 1.000 53.62606 1173 ALA A O 1
ATOM 8388 N N . SER A 1 1202 ? 96.95700 85.54700 99.62300 1.000 59.50353 1174 SER A N 1
ATOM 8389 C CA . SER A 1 1202 ? 97.03300 84.30700 100.38200 1.000 59.50353 1174 SER A CA 1
ATOM 8390 C C . SER A 1 1202 ? 98.40600 83.67400 100.28600 1.000 59.50353 1174 SER A C 1
ATOM 8391 O O . SER A 1 1202 ? 98.83700 83.00000 101.22300 1.000 59.50353 1174 SER A O 1
ATOM 8394 N N . GLU A 1 1203 ? 99.10100 83.87600 99.17600 1.000 68.70912 1175 GLU A N 1
ATOM 8395 C CA . GLU A 1 1203 ? 100.37400 83.21000 98.96500 1.000 68.70912 1175 GLU A CA 1
ATOM 8396 C C . GLU A 1 1203 ? 101.30700 83.50800 100.12900 1.000 68.70912 1175 GLU A C 1
ATOM 8397 O O . GLU A 1 1203 ? 101.37900 84.65900 100.57700 1.000 68.70912 1175 GLU A O 1
ATOM 8403 N N . PRO A 1 1204 ? 101.99800 82.50800 100.66800 1.000 78.66053 1176 PRO A N 1
ATOM 8404 C CA . PRO A 1 1204 ? 102.90300 82.76800 101.78900 1.000 78.66053 1176 PRO A CA 1
ATOM 8405 C C . PRO A 1 1204 ? 103.96200 83.78200 101.39500 1.000 78.66053 1176 PRO A C 1
ATOM 8406 O O . PRO A 1 1204 ? 104.47600 83.76500 100.27500 1.000 78.66053 1176 PRO A O 1
ATOM 8410 N N . LYS A 1 1205 ? 104.27000 84.68000 102.32400 1.000 81.56890 1177 LYS A N 1
ATOM 8411 C CA . LYS A 1 1205 ? 105.25600 85.71700 102.06200 1.000 81.56890 1177 LYS A CA 1
ATOM 8412 C C . LYS A 1 1205 ? 106.58000 85.08100 101.67300 1.000 81.56890 1177 LYS A C 1
ATOM 8413 O O . LYS A 1 1205 ? 107.13200 84.27500 102.42600 1.000 81.56890 1177 LYS A O 1
ATOM 8419 N N . LYS A 1 1206 ? 107.05400 85.41100 100.47000 1.000 82.85636 1178 LYS A N 1
ATOM 8420 C CA . LYS A 1 1206 ? 108.30200 84.91000 99.90100 1.000 82.85636 1178 LYS A CA 1
ATOM 8421 C C . LYS A 1 1206 ? 108.36100 83.38400 99.87800 1.000 82.85636 1178 LYS A C 1
ATOM 8422 O O . LYS A 1 1206 ? 109.42000 82.80300 99.62400 1.000 82.85636 1178 LYS A O 1
ATOM 8428 N N . GLY A 1 1207 ? 107.22600 82.72400 100.09100 1.000 81.03011 1179 GLY A N 1
ATOM 8429 C CA . GLY A 1 1207 ? 107.24100 81.28000 100.18100 1.000 81.03011 1179 GLY A CA 1
ATOM 8430 C C . GLY A 1 1207 ? 107.32500 80.56600 98.85000 1.000 81.03011 1179 GLY A C 1
ATOM 8431 O O . GLY A 1 1207 ? 108.34700 79.94800 98.54300 1.000 81.03011 1179 GLY A O 1
ATOM 8432 N N . ARG A 1 1208 ? 106.27400 80.63800 98.04800 1.000 78.74431 1180 ARG A N 1
ATOM 8433 C CA . ARG A 1 1208 ? 106.33100 79.93400 96.77200 1.000 78.74431 1180 ARG A CA 1
ATOM 8434 C C . ARG A 1 1208 ? 105.90300 80.78300 95.58500 1.000 78.74431 1180 ARG A C 1
ATOM 8435 O O . ARG A 1 1208 ? 106.53900 80.71100 94.53100 1.000 78.74431 1180 ARG A O 1
ATOM 8443 N N . MET A 1 1209 ? 104.85600 81.59300 95.73700 1.000 70.07827 1181 MET A N 1
ATOM 8444 C CA . MET A 1 1209 ? 104.34700 82.47900 94.69000 1.000 70.07827 1181 MET A CA 1
ATOM 8445 C C . MET A 1 1209 ? 104.16800 81.74800 93.35900 1.000 70.07827 1181 MET A C 1
ATOM 8446 O O . MET A 1 1209 ? 104.80500 82.06200 92.35500 1.000 70.07827 1181 MET A O 1
ATOM 8451 N N . ASP A 1 1210 ? 103.28100 80.75700 93.36600 1.000 67.58091 1182 ASP A N 1
ATOM 8452 C CA . ASP A 1 1210 ? 102.92400 80.05600 92.14000 1.000 67.58091 1182 ASP A CA 1
ATOM 8453 C C . ASP A 1 1210 ? 101.64300 80.57000 91.51200 1.000 67.58091 1182 ASP A C 1
ATOM 8454 O O . ASP A 1 1210 ? 101.47900 80.46700 90.29400 1.000 67.58091 1182 ASP A O 1
ATOM 8459 N N . LEU A 1 1211 ? 100.72800 81.11000 92.31400 1.000 57.96445 1183 LEU A N 1
ATOM 8460 C CA . LEU A 1 1211 ? 99.55100 81.75400 91.75200 1.000 57.96445 1183 LEU A CA 1
ATOM 8461 C C . LEU A 1 1211 ? 99.94200 82.96300 90.92100 1.000 57.96445 1183 LEU A C 1
ATOM 8462 O O . LEU A 1 1211 ? 99.33800 83.23300 89.87800 1.000 57.96445 1183 LEU A O 1
ATOM 8467 N N . LEU A 1 1212 ? 100.95100 83.70600 91.37400 1.000 52.59113 1184 LEU A N 1
ATOM 8468 C CA . LEU A 1 1212 ? 101.36900 84.90100 90.65600 1.000 52.59113 1184 LEU A CA 1
ATOM 8469 C C . LEU A 1 1212 ? 101.84500 84.56600 89.25600 1.000 52.59113 1184 LEU A C 1
ATOM 8470 O O . LEU A 1 1212 ? 101.51600 85.27100 88.30200 1.000 52.59113 1184 LEU A O 1
ATOM 8475 N N . LYS A 1 1213 ? 102.62600 83.50000 89.11000 1.000 55.29358 1185 LYS A N 1
ATOM 8476 C CA . LYS A 1 1213 ? 103.14300 83.16000 87.79200 1.000 55.29358 1185 LYS A CA 1
ATOM 8477 C C . LYS A 1 1213 ? 102.01100 82.85100 86.82300 1.000 55.29358 1185 LYS A C 1
ATOM 8478 O O . LYS A 1 1213 ? 102.00700 83.33400 85.68500 1.000 55.29358 1185 LYS A O 1
ATOM 8484 N N . ILE A 1 1214 ? 101.02300 82.07900 87.27200 1.000 55.82267 1186 ILE A N 1
ATOM 8485 C CA . ILE A 1 1214 ? 99.87900 81.74700 86.42800 1.000 55.82267 1186 ILE A CA 1
ATOM 8486 C C . ILE A 1 1214 ? 99.10300 83.00300 86.06500 1.000 55.82267 1186 ILE A C 1
ATOM 8487 O O . ILE A 1 1214 ? 98.75400 83.22900 84.89900 1.000 55.82267 1186 ILE A O 1
ATOM 8492 N N . THR A 1 1215 ? 98.81100 83.83100 87.06500 1.000 54.69339 1187 THR A N 1
ATOM 8493 C CA . THR A 1 1215 ? 98.00100 85.01400 86.82100 1.000 54.69339 1187 THR A CA 1
ATOM 8494 C C . THR A 1 1215 ? 98.68500 85.95700 85.85100 1.000 54.69339 1187 THR A C 1
ATOM 8495 O O . THR A 1 1215 ? 98.04800 86.47800 84.93300 1.000 54.69339 1187 THR A O 1
ATOM 8499 N N . MET A 1 1216 ? 99.98200 86.19100 86.03100 1.000 52.72293 1188 MET A N 1
ATOM 8500 C CA . MET A 1 1216 ? 100.67100 87.10700 85.13500 1.000 52.72293 1188 MET A CA 1
ATOM 8501 C C . MET A 1 1216 ? 100.80200 86.52300 83.74300 1.000 52.72293 1188 MET A C 1
ATOM 8502 O O . MET A 1 1216 ? 100.66700 87.25100 82.75900 1.000 52.72293 1188 MET A O 1
ATOM 8507 N N . LYS A 1 1217 ? 101.05300 85.21900 83.62200 1.000 58.39833 1189 LYS A N 1
ATOM 8508 C CA . LYS A 1 1217 ? 101.07700 84.64000 82.28700 1.000 58.39833 1189 LYS A CA 1
ATOM 8509 C C . LYS A 1 1217 ? 99.75600 84.87000 81.57700 1.000 58.39833 1189 LYS A C 1
ATOM 8510 O O . LYS A 1 1217 ? 99.72600 85.35700 80.43900 1.000 58.39833 1189 LYS A O 1
ATOM 8516 N N . GLU A 1 1218 ? 98.64900 84.60400 82.26300 1.000 62.55333 1190 GLU A N 1
ATOM 8517 C CA . GLU A 1 1218 ? 97.35800 84.72500 81.60700 1.000 62.55333 1190 GLU A CA 1
ATOM 8518 C C . GLU A 1 1218 ? 97.01800 86.17500 81.29600 1.000 62.55333 1190 GLU A C 1
ATOM 8519 O O . GLU A 1 1218 ? 96.49500 86.47400 80.22000 1.000 62.55333 1190 GLU A O 1
ATOM 8525 N N . LEU A 1 1219 ? 97.32200 87.09200 82.21100 1.000 56.24591 1191 LEU A N 1
ATOM 8526 C CA . LEU A 1 1219 ? 96.96800 88.49000 82.00000 1.000 56.24591 1191 LEU A CA 1
ATOM 8527 C C . LEU A 1 1219 ? 97.83800 89.13200 80.93100 1.000 56.24591 1191 LEU A C 1
ATOM 8528 O O . LEU A 1 1219 ? 97.35000 89.93200 80.12900 1.000 56.24591 1191 LEU A O 1
ATOM 8533 N N . ILE A 1 1220 ? 99.13000 88.81400 80.90900 1.000 56.62610 1192 ILE A N 1
ATOM 8534 C CA . ILE A 1 1220 ? 99.99300 89.34400 79.86400 1.000 56.62610 1192 ILE A CA 1
ATOM 8535 C C . ILE A 1 1220 ? 99.57700 88.79400 78.51200 1.000 56.62610 1192 ILE A C 1
ATOM 8536 O O . ILE A 1 1220 ? 99.56900 89.51700 77.51100 1.000 56.62610 1192 ILE A O 1
ATOM 8541 N N . SER A 1 1221 ? 99.20800 87.51300 78.45500 1.000 60.09932 1193 SER A N 1
ATOM 8542 C CA . SER A 1 1221 ? 98.71200 86.96600 77.19900 1.000 60.09932 1193 SER A CA 1
ATOM 8543 C C . SER A 1 1221 ? 97.43100 87.66400 76.76000 1.000 60.09932 1193 SER A C 1
ATOM 8544 O O . SER A 1 1221 ? 97.25600 87.96800 75.57700 1.000 60.09932 1193 SER A O 1
ATOM 8547 N N . LEU A 1 1222 ? 96.52100 87.92400 77.69800 1.000 64.79633 1194 LEU A N 1
ATOM 8548 C CA . LEU A 1 1222 ? 95.27100 88.58700 77.34700 1.000 64.79633 1194 LEU A CA 1
ATOM 8549 C C . LEU A 1 1222 ? 95.50900 90.00400 76.85700 1.000 64.79633 1194 LEU A C 1
ATOM 8550 O O . LEU A 1 1222 ? 94.87400 90.45000 75.89800 1.000 64.79633 1194 LEU A O 1
ATOM 8555 N N . ALA A 1 1223 ? 96.41100 90.73300 77.50800 1.000 67.60520 1195 ALA A N 1
ATOM 8556 C CA . ALA A 1 1223 ? 96.63100 92.13000 77.16200 1.000 67.60520 1195 ALA A CA 1
ATOM 8557 C C . ALA A 1 1223 ? 97.39400 92.30100 75.86000 1.000 67.60520 1195 ALA A C 1
ATOM 8558 O O . ALA A 1 1223 ? 97.50400 93.42900 75.37300 1.000 67.60520 1195 ALA A O 1
ATOM 8560 N N . GLY A 1 1224 ? 97.92000 91.22400 75.29100 1.000 80.94910 1196 GLY A N 1
ATOM 8561 C CA . GLY A 1 1224 ? 98.61700 91.29800 74.03300 1.000 80.94910 1196 GLY A CA 1
ATOM 8562 C C . GLY A 1 1224 ? 97.66900 91.62100 72.90100 1.000 80.94910 1196 GLY A C 1
ATOM 8563 O O . GLY A 1 1224 ? 96.44600 91.51900 73.03600 1.000 80.94910 1196 GLY A O 1
ATOM 8564 N N . PRO A 1 1225 ? 98.21900 92.03600 71.76200 1.000 100.16894 1197 PRO A N 1
ATOM 8565 C CA . PRO A 1 1225 ? 97.36800 92.43100 70.63400 1.000 100.16894 1197 PRO A CA 1
ATOM 8566 C C . PRO A 1 1225 ? 96.47000 91.28900 70.18500 1.000 100.16894 1197 PRO A C 1
ATOM 8567 O O . PRO A 1 1225 ? 96.87500 90.12600 70.16000 1.000 100.16894 1197 PRO A O 1
ATOM 8571 N N . THR A 1 1226 ? 95.23700 91.63700 69.83000 1.000 112.57699 1198 THR A N 1
ATOM 8572 C CA . THR A 1 1226 ? 94.22500 90.65800 69.46100 1.000 112.57699 1198 THR A CA 1
ATOM 8573 C C . THR A 1 1226 ? 93.64800 91.01000 68.10000 1.000 112.57699 1198 THR A C 1
ATOM 8574 O O . THR A 1 1226 ? 93.25200 92.15600 67.86700 1.000 112.57699 1198 THR A O 1
ATOM 8578 N N . ASP A 1 1227 ? 93.60100 90.02100 67.20700 1.000 120.78522 1199 ASP A N 1
ATOM 8579 C CA . ASP A 1 1227 ? 92.96500 90.22400 65.91000 1.000 120.78522 1199 ASP A CA 1
ATOM 8580 C C . ASP A 1 1227 ? 91.46300 90.42600 66.06000 1.000 120.78522 1199 ASP A C 1
ATOM 8581 O O . ASP A 1 1227 ? 90.86700 91.24800 65.35300 1.000 120.78522 1199 ASP A O 1
ATOM 8586 N N . ASP A 1 1228 ? 90.83600 89.68200 66.96900 1.000 120.97176 1200 ASP A N 1
ATOM 8587 C CA . ASP A 1 1228 ? 89.39600 89.78200 67.15900 1.000 120.97176 1200 ASP A CA 1
ATOM 8588 C C . ASP A 1 1228 ? 89.01300 91.16300 67.67100 1.000 120.97176 1200 ASP A C 1
ATOM 8589 O O . ASP A 1 1228 ? 89.63000 91.68900 68.60100 1.000 120.97176 1200 ASP A O 1
ATOM 8594 N N . ILE A 1 1229 ? 87.98700 91.75000 67.05500 1.000 121.54645 1201 ILE A N 1
ATOM 8595 C CA . ILE A 1 1229 ? 87.46300 93.02200 67.53900 1.000 121.54645 1201 ILE A CA 1
ATOM 8596 C C . ILE A 1 1229 ? 86.74900 92.82700 68.86900 1.000 121.54645 1201 ILE A C 1
ATOM 8597 O O . ILE A 1 1229 ? 86.88400 93.64200 69.78900 1.000 121.54645 1201 ILE A O 1
ATOM 8602 N N . GLN A 1 1230 ? 85.98700 91.74000 68.99600 1.000 119.54420 1202 GLN A N 1
ATOM 8603 C CA . GLN A 1 1230 ? 85.26800 91.46900 70.23300 1.000 119.54420 1202 GLN A CA 1
ATOM 8604 C C . GLN A 1 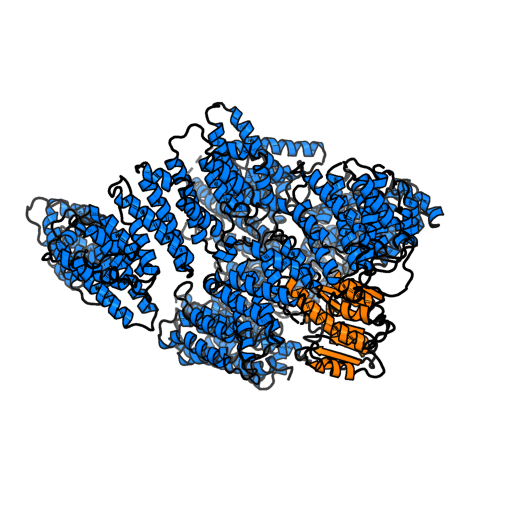1230 ? 86.20900 91.21900 71.40000 1.000 119.54420 1202 GLN A C 1
ATOM 8605 O O . GLN A 1 1230 ? 85.78300 91.30700 72.55600 1.000 119.54420 1202 GLN A O 1
ATOM 8611 N N . SER A 1 1231 ? 87.47600 90.92700 71.12800 1.000 110.19624 1203 SER A N 1
ATOM 8612 C CA . SER A 1 1231 ? 88.44600 90.61000 72.16400 1.000 110.19624 1203 SER A CA 1
ATOM 8613 C C . SER A 1 1231 ? 88.99600 91.84500 72.85900 1.000 110.19624 1203 SER A C 1
ATOM 8614 O O . SER A 1 1231 ? 90.03700 91.75700 73.52000 1.000 110.19624 1203 SER A O 1
ATOM 8617 N N . THR A 1 1232 ? 88.33200 92.99300 72.72200 1.000 95.34242 1204 THR A N 1
ATOM 8618 C CA . THR A 1 1232 ? 88.80000 94.19900 73.39300 1.000 95.34242 1204 THR A CA 1
ATOM 8619 C C . THR A 1 1232 ? 88.59600 94.11100 74.89900 1.000 95.34242 1204 THR A C 1
ATOM 8620 O O . THR A 1 1232 ? 89.50700 94.41900 75.67500 1.000 95.34242 1204 THR A O 1
ATOM 8624 N N . VAL A 1 1233 ? 87.40800 93.68700 75.33200 1.000 84.23826 1205 VAL A N 1
ATOM 8625 C CA . VAL A 1 1233 ? 87.09400 93.70500 76.76300 1.000 84.23826 1205 VAL A CA 1
ATOM 8626 C C . VAL A 1 1233 ? 88.02400 92.81000 77.56800 1.000 84.23826 1205 VAL A C 1
ATOM 8627 O O . VAL A 1 1233 ? 88.49900 93.24700 78.62600 1.000 84.23826 1205 VAL A O 1
ATOM 8631 N N . PRO A 1 1234 ? 88.32700 91.57500 77.16000 1.000 80.11047 1206 PRO A N 1
ATOM 8632 C CA . PRO A 1 1234 ? 89.38200 90.83300 77.86400 1.000 80.11047 1206 PRO A CA 1
ATOM 8633 C C . PRO A 1 1234 ? 90.71800 91.54000 77.85100 1.000 80.11047 1206 PRO A C 1
ATOM 8634 O O . PRO A 1 1234 ? 91.50600 91.37100 78.78800 1.000 80.11047 1206 PRO A O 1
ATOM 8638 N N . GLN A 1 1235 ? 91.01100 92.31500 76.80700 1.000 75.27996 1207 GLN A N 1
ATOM 8639 C CA . GLN A 1 1235 ? 92.24500 93.08800 76.79800 1.000 75.27996 1207 GLN A CA 1
ATOM 8640 C C . GLN A 1 1235 ? 92.14700 94.29800 77.71400 1.000 75.27996 1207 GLN A C 1
ATOM 8641 O O . GLN A 1 1235 ? 93.16400 94.75800 78.23900 1.000 75.27996 1207 GLN A O 1
ATOM 8647 N N . VAL A 1 1236 ? 90.94300 94.81900 77.93600 1.000 68.85669 1208 VAL A N 1
ATOM 8648 C CA . VAL A 1 1236 ? 90.79900 95.96600 78.82300 1.000 68.85669 1208 VAL A CA 1
ATOM 8649 C C . VAL A 1 1236 ? 91.01600 95.54900 80.26800 1.000 68.85669 1208 VAL A C 1
ATOM 8650 O O . VAL A 1 1236 ? 91.91100 96.06500 80.94700 1.000 68.85669 1208 VAL A O 1
ATOM 8654 N N . HIS A 1 1237 ? 90.20800 94.59900 80.75800 1.000 67.26858 1209 HIS A N 1
ATOM 8655 C CA . HIS A 1 1237 ? 90.30300 94.20600 82.16200 1.000 67.26858 1209 HIS A CA 1
ATOM 8656 C C . HIS A 1 1237 ? 91.72100 93.83300 82.54500 1.000 67.26858 1209 HIS A C 1
ATOM 8657 O O . HIS A 1 1237 ? 92.18600 94.18800 83.63200 1.000 67.26858 1209 HIS A O 1
ATOM 8664 N N . ALA A 1 1238 ? 92.42700 93.12900 81.66300 1.000 60.09927 1210 ALA A N 1
ATOM 8665 C CA . ALA A 1 1238 ? 93.80000 92.75800 81.96300 1.000 60.09927 1210 ALA A CA 1
ATOM 8666 C C . ALA A 1 1238 ? 94.61900 93.98300 82.33900 1.000 60.09927 1210 ALA A C 1
ATOM 8667 O O . ALA A 1 1238 ? 95.22300 94.03400 83.41600 1.000 60.09927 1210 ALA A O 1
ATOM 8669 N N . LEU A 1 1239 ? 94.59300 95.01300 81.49400 1.000 57.30896 1211 LEU A N 1
ATOM 8670 C CA . LEU A 1 1239 ? 95.37100 96.20700 81.79400 1.000 57.30896 1211 LEU A CA 1
ATOM 8671 C C . LEU A 1 1239 ? 94.86800 96.88600 83.05300 1.000 57.30896 1211 LEU A C 1
ATOM 8672 O O . LEU A 1 1239 ? 95.63600 97.56300 83.74200 1.000 57.30896 1211 LEU A O 1
ATOM 8677 N N . ASN A 1 1240 ? 93.58900 96.71800 83.37500 1.000 57.31393 1212 ASN A N 1
ATOM 8678 C CA . ASN A 1 1240 ? 93.08500 97.25000 84.63100 1.000 57.31393 1212 ASN A CA 1
ATOM 8679 C C . ASN A 1 1240 ? 93.58900 96.43900 85.81200 1.000 57.31393 1212 ASN A C 1
ATOM 8680 O O . ASN A 1 1240 ? 93.92000 97.00200 86.86000 1.000 57.31393 1212 ASN A O 1
ATOM 8685 N N . ILE A 1 1241 ? 93.64200 95.11600 85.67100 1.000 50.79765 1213 ILE A N 1
ATOM 8686 C CA . ILE A 1 1241 ? 94.14100 94.29000 86.76100 1.000 50.79765 1213 ILE A CA 1
ATOM 8687 C C . ILE A 1 1241 ? 95.63700 94.47900 86.91500 1.000 50.79765 1213 ILE A C 1
ATOM 8688 O O . ILE A 1 1241 ? 96.13700 94.72800 88.01600 1.000 50.79765 1213 ILE A O 1
ATOM 8693 N N . LEU A 1 1242 ? 96.36300 94.39500 85.80100 1.000 46.38626 1214 LEU A N 1
ATOM 8694 C CA . LEU A 1 1242 ? 97.81400 94.49800 85.83000 1.000 46.38626 1214 LEU A CA 1
ATOM 8695 C C . LEU A 1 1242 ? 98.26000 95.73900 86.57800 1.000 46.38626 1214 LEU A C 1
ATOM 8696 O O . LEU A 1 1242 ? 99.17200 95.67800 87.40900 1.000 46.38626 1214 LEU A O 1
ATOM 8701 N N . ARG A 1 1243 ? 97.58800 96.86200 86.33700 1.000 46.65300 1215 ARG A N 1
ATOM 8702 C CA . ARG A 1 1243 ? 97.93900 98.10100 87.01300 1.000 46.65300 1215 ARG A CA 1
ATOM 8703 C C . ARG A 1 1243 ? 97.98900 97.90400 88.51700 1.000 46.65300 1215 ARG A C 1
ATOM 8704 O O . ARG A 1 1243 ? 99.00900 98.18000 89.15700 1.000 46.65300 1215 ARG A O 1
ATOM 8712 N N . ALA A 1 1244 ? 96.91800 97.35300 89.08900 1.000 43.81043 1216 ALA A N 1
ATOM 8713 C CA . ALA A 1 1244 ? 96.90000 97.12400 90.52700 1.000 43.81043 1216 ALA A CA 1
ATOM 8714 C C . ALA A 1 1244 ? 98.04500 96.21900 90.94400 1.000 43.81043 1216 ALA A C 1
ATOM 8715 O O . ALA A 1 1244 ? 98.77400 96.51800 91.89700 1.000 43.81043 1216 ALA A O 1
ATOM 8717 N N . LEU A 1 1245 ? 98.26100 95.14200 90.19600 1.000 41.03238 1217 LEU A N 1
ATOM 8718 C CA . LEU A 1 1245 ? 99.31100 94.20600 90.54600 1.000 41.03238 1217 LEU A CA 1
ATOM 8719 C C . LEU A 1 1245 ? 100.67800 94.84600 90.50500 1.000 41.03238 1217 LEU A C 1
ATOM 8720 O O . LEU A 1 1245 ? 101.58300 94.37900 91.19500 1.000 41.03238 1217 LEU A O 1
ATOM 8725 N N . PHE A 1 1246 ? 100.85500 95.91000 89.73800 1.000 39.63317 1218 PHE A N 1
ATOM 8726 C CA . PHE A 1 1246 ? 102.17200 96.51200 89.66500 1.000 39.63317 1218 PHE A CA 1
ATOM 8727 C C . PHE A 1 1246 ? 102.39700 97.56400 90.73100 1.000 39.63317 1218 PHE A C 1
ATOM 8728 O O . PHE A 1 1246 ? 103.51600 98.06200 90.85200 1.000 39.63317 1218 PHE A O 1
ATOM 8736 N N . ARG A 1 1247 ? 101.38500 97.90200 91.52300 1.000 44.22346 1219 ARG A N 1
ATOM 8737 C CA . ARG A 1 1247 ? 101.60000 98.83200 92.61400 1.000 44.22346 1219 ARG A CA 1
ATOM 8738 C C . ARG A 1 1247 ? 101.38300 98.23200 93.99000 1.000 44.22346 1219 ARG A C 1
ATOM 8739 O O . ARG A 1 1247 ? 101.70900 98.89000 94.97900 1.000 44.22346 1219 ARG A O 1
ATOM 8747 N N . ASP A 1 1248 ? 100.85900 97.01700 94.08700 1.000 47.86947 1220 ASP A N 1
ATOM 8748 C CA . ASP A 1 1248 ? 100.69200 96.37800 95.38200 1.000 47.86947 1220 ASP A CA 1
ATOM 8749 C C . ASP A 1 1248 ? 102.03800 96.21300 96.07000 1.000 47.86947 1220 ASP A C 1
ATOM 8750 O O . ASP A 1 1248 ? 103.03800 95.87500 95.43800 1.000 47.86947 1220 ASP A O 1
ATOM 8755 N N . THR A 1 1249 ? 102.06200 96.46800 97.37400 1.000 46.68756 1221 THR A N 1
ATOM 8756 C CA . THR A 1 1249 ? 103.30800 96.36200 98.11900 1.000 46.68756 1221 THR A CA 1
ATOM 8757 C C . THR A 1 1249 ? 103.68200 94.92000 98.40800 1.000 46.68756 1221 THR A C 1
ATOM 8758 O O . THR A 1 1249 ? 104.87000 94.60700 98.51800 1.000 46.68756 1221 THR A O 1
ATOM 8762 N N . ARG A 1 1250 ? 102.69600 94.03700 98.54400 1.000 49.60252 1222 ARG A N 1
ATOM 8763 C CA . ARG A 1 1250 ? 102.99200 92.64500 98.84800 1.000 49.60252 1222 ARG A CA 1
ATOM 8764 C C . ARG A 1 1250 ? 103.69100 91.96900 97.68200 1.000 49.60252 1222 ARG A C 1
ATOM 8765 O O . ARG A 1 1250 ? 104.68300 91.25800 97.86800 1.000 49.60252 1222 ARG A O 1
ATOM 8773 N N . LEU A 1 1251 ? 103.18700 92.17800 96.46900 1.000 47.55280 1223 LEU A N 1
ATOM 8774 C CA . LEU A 1 1251 ? 103.81000 91.56800 95.30400 1.000 47.55280 1223 LEU A CA 1
ATOM 8775 C C . LEU A 1 1251 ? 105.20800 92.11800 95.08500 1.000 47.55280 1223 LEU A C 1
ATOM 8776 O O . LEU A 1 1251 ? 106.13000 91.36500 94.75900 1.000 47.55280 1223 LEU A O 1
ATOM 8781 N N . GLY A 1 1252 ? 105.38200 93.42400 95.24400 1.000 47.53670 1224 GLY A N 1
ATOM 8782 C CA . GLY A 1 1252 ? 106.68700 94.00800 95.47600 1.000 47.53670 1224 GLY A CA 1
ATOM 8783 C C . GLY A 1 1252 ? 107.79700 93.56300 94.55500 1.000 47.53670 1224 GLY A C 1
ATOM 8784 O O . GLY A 1 1252 ? 107.80100 93.89500 93.37200 1.000 47.53670 1224 GLY A O 1
ATOM 8785 N N . GLU A 1 1253 ? 108.75300 92.81300 95.09300 1.000 52.16071 1225 GLU A N 1
ATOM 8786 C CA . GLU A 1 1253 ? 109.89500 92.36200 94.31500 1.000 52.16071 1225 GLU A CA 1
ATOM 8787 C C . GLU A 1 1253 ? 109.64400 91.06300 93.57200 1.000 52.16071 1225 GLU A C 1
ATOM 8788 O O . GLU A 1 1253 ? 110.50300 90.64200 92.79500 1.000 52.16071 1225 GLU A O 1
ATOM 8794 N N . ASN A 1 1254 ? 108.51100 90.41100 93.79100 1.000 50.58102 1226 ASN A N 1
ATOM 8795 C CA . ASN A 1 1254 ? 108.17600 89.24700 92.98900 1.000 50.58102 1226 ASN A CA 1
ATOM 8796 C C . ASN A 1 1254 ? 107.63400 89.62000 91.62500 1.000 50.58102 1226 ASN A C 1
ATOM 8797 O O . ASN A 1 1254 ? 107.57100 88.76100 90.74500 1.000 50.58102 1226 ASN A O 1
ATOM 8802 N N . ILE A 1 1255 ? 107.24600 90.87900 91.43200 1.000 43.38478 1227 ILE A N 1
ATOM 8803 C CA . ILE A 1 1255 ? 106.63800 91.30600 90.18200 1.000 43.38478 1227 ILE A CA 1
ATOM 8804 C C . ILE A 1 1255 ? 107.66300 91.80600 89.18100 1.000 43.38478 1227 ILE A C 1
ATOM 8805 O O . ILE A 1 1255 ? 107.30900 92.05600 88.02200 1.000 43.38478 1227 ILE A O 1
ATOM 8810 N N . ILE A 1 1256 ? 108.92300 91.94600 89.58100 1.000 40.14774 1228 ILE A N 1
ATOM 8811 C CA . ILE A 1 1256 ? 109.92900 92.50700 88.68000 1.000 40.14774 1228 ILE A CA 1
ATOM 8812 C C . ILE A 1 1256 ? 110.07900 91.70500 87.39300 1.000 40.14774 1228 ILE A C 1
ATOM 8813 O O . ILE A 1 1256 ? 110.08400 92.31400 86.31200 1.000 40.14774 1228 ILE A O 1
ATOM 8818 N N . PRO A 1 1257 ? 110.19400 90.37300 87.41800 1.000 40.14852 1229 PRO A N 1
ATOM 8819 C CA . PRO A 1 1257 ? 110.39400 89.63900 86.16000 1.000 40.14852 1229 PRO A CA 1
ATOM 8820 C C . PRO A 1 1257 ? 109.29300 89.82800 85.13100 1.000 40.14852 1229 PRO A C 1
ATOM 8821 O O . PRO A 1 1257 ? 109.44300 89.34200 84.00700 1.000 40.14852 1229 PRO A O 1
ATOM 8825 N N . TYR A 1 1258 ? 108.20300 90.50800 85.46200 1.000 42.11190 1230 TYR A N 1
ATOM 8826 C CA . TYR A 1 1258 ? 107.14200 90.75200 84.50300 1.000 42.11190 1230 TYR A CA 1
ATOM 8827 C C . TYR A 1 1258 ? 107.08700 92.18900 84.02400 1.000 42.11190 1230 TYR A C 1
ATOM 8828 O O . TYR A 1 1258 ? 106.42800 92.45900 83.01400 1.000 42.11190 1230 TYR A O 1
ATOM 8837 N N . VAL A 1 1259 ? 107.78800 93.10100 84.69900 1.000 39.76635 1231 VAL A N 1
ATOM 8838 C CA . VAL A 1 1259 ? 107.71600 94.52300 84.37200 1.000 39.76635 1231 VAL A CA 1
ATOM 8839 C C . VAL A 1 1259 ? 107.88900 94.73700 82.88000 1.000 39.76635 1231 VAL A C 1
ATOM 8840 O O . VAL A 1 1259 ? 107.02200 95.31000 82.21200 1.000 39.76635 1231 VAL A O 1
ATOM 8844 N N . ALA A 1 1260 ? 108.99400 94.23300 82.33000 1.000 42.85295 1232 ALA A N 1
ATOM 8845 C CA . ALA A 1 1260 ? 109.27100 94.43400 80.91600 1.000 42.85295 1232 ALA A CA 1
ATOM 8846 C C . ALA A 1 1260 ? 108.08000 94.02700 80.06700 1.000 42.85295 1232 ALA A C 1
ATOM 8847 O O . ALA A 1 1260 ? 107.57100 94.82500 79.27300 1.000 42.85295 1232 ALA A O 1
ATOM 8849 N N . ASP A 1 1261 ? 107.56600 92.81600 80.28200 1.000 46.17483 1233 ASP A N 1
ATOM 8850 C CA . ASP A 1 1261 ? 106.41700 92.37600 79.50200 1.000 46.17483 1233 ASP A CA 1
ATOM 8851 C C . ASP A 1 1261 ? 105.26400 93.34600 79.66200 1.000 46.17483 1233 ASP A C 1
ATOM 8852 O O . ASP A 1 1261 ? 104.73100 93.86100 78.67200 1.000 46.17483 1233 ASP A O 1
ATOM 8857 N N . GLY A 1 1262 ? 104.92100 93.67200 80.90600 1.000 43.49131 1234 GLY A N 1
ATOM 8858 C CA . GLY A 1 1262 ? 103.85900 94.63100 81.12600 1.000 43.49131 1234 GLY A CA 1
ATOM 8859 C C . GLY A 1 1262 ? 104.13500 95.93200 80.41100 1.000 43.49131 1234 GLY A C 1
ATOM 8860 O O . GLY A 1 1262 ? 103.26600 96.46100 79.71400 1.000 43.49131 1234 GLY A O 1
ATOM 8861 N N . ALA A 1 1263 ? 105.37600 96.41700 80.50100 1.000 43.83117 1235 ALA A N 1
ATOM 8862 C CA . ALA A 1 1263 ? 105.73300 97.64900 79.81400 1.000 43.83117 1235 ALA A CA 1
ATOM 8863 C C . ALA A 1 1263 ? 105.40600 97.54300 78.33800 1.000 43.83117 1235 ALA A C 1
ATOM 8864 O O . ALA A 1 1263 ? 104.67500 98.37800 77.79500 1.000 43.83117 1235 ALA A O 1
ATOM 8866 N N . LYS A 1 1264 ? 105.86800 96.46900 77.69300 1.000 44.27223 1236 LYS A N 1
ATOM 8867 C CA . LYS A 1 1264 ? 105.57600 96.29500 76.27900 1.000 44.27223 1236 LYS A CA 1
ATOM 8868 C C . LYS A 1 1264 ? 104.08900 96.43000 76.03700 1.000 44.27223 1236 LYS A C 1
ATOM 8869 O O . LYS A 1 1264 ? 103.65200 97.25600 75.22900 1.000 44.27223 1236 LYS A O 1
ATOM 8875 N N . ALA A 1 1265 ? 103.29100 95.70200 76.81900 1.000 46.79469 1237 ALA A N 1
ATOM 8876 C CA . ALA A 1 1265 ? 101.85000 95.74500 76.63700 1.000 46.79469 1237 ALA A CA 1
ATOM 8877 C C . ALA A 1 1265 ? 101.35700 97.17800 76.67000 1.000 46.79469 1237 ALA A C 1
ATOM 8878 O O . ALA A 1 1265 ? 100.73200 97.65300 75.71500 1.000 46.79469 1237 ALA A O 1
ATOM 8880 N N . ALA A 1 1266 ? 101.72700 97.91400 77.71900 1.000 49.10029 1238 ALA A N 1
ATOM 8881 C CA . ALA A 1 1266 ? 101.26500 99.28700 77.84500 1.000 49.10029 1238 ALA A CA 1
ATOM 8882 C C . ALA A 1 1266 ? 101.60700 100.07500 76.59500 1.000 49.10029 1238 ALA A C 1
ATOM 8883 O O . ALA A 1 1266 ? 100.73300 100.68900 75.97400 1.000 49.10029 1238 ALA A O 1
ATOM 8885 N N . ILE A 1 1267 ? 102.86400 100.00100 76.16300 1.000 49.16118 1239 ILE A N 1
ATOM 8886 C CA . ILE A 1 1267 ? 103.26600 100.77000 74.99500 1.000 49.16118 1239 ILE A CA 1
ATOM 8887 C C . ILE A 1 1267 ? 102.51600 100.28500 73.76600 1.000 49.16118 1239 ILE A C 1
ATOM 8888 O O . ILE A 1 1267 ? 101.95600 101.08400 73.00800 1.000 49.16118 1239 ILE A O 1
ATOM 8893 N N . LEU A 1 1268 ? 102.43200 98.96900 73.58400 1.000 49.17940 1240 LEU A N 1
ATOM 8894 C CA . LEU A 1 1268 ? 101.71000 98.48200 72.42000 1.000 49.17940 1240 LEU A CA 1
ATOM 8895 C C . LEU A 1 1268 ? 100.22800 98.76500 72.53300 1.000 49.17940 1240 LEU A C 1
ATOM 8896 O O . LEU A 1 1268 ? 99.53100 98.77000 71.51800 1.000 49.17940 1240 LEU A O 1
ATOM 8901 N N . GLY A 1 1269 ? 99.73600 99.00200 73.74000 1.000 56.61378 1241 GLY A N 1
ATOM 8902 C CA . GLY A 1 1269 ? 98.35300 99.36200 73.91400 1.000 56.61378 1241 GLY A CA 1
ATOM 8903 C C . GLY A 1 1269 ? 98.09300 100.83100 73.78500 1.000 56.61378 1241 GLY A C 1
ATOM 8904 O O . GLY A 1 1269 ? 96.94200 101.26500 73.87000 1.000 56.61378 1241 GLY A O 1
ATOM 8905 N N . PHE A 1 1270 ? 99.14100 101.62500 73.59500 1.000 57.99270 1242 PHE A N 1
ATOM 8906 C CA . PHE A 1 1270 ? 98.96100 103.05600 73.42500 1.000 57.99270 1242 PHE A CA 1
ATOM 8907 C C . PHE A 1 1270 ? 98.63300 103.41800 71.98500 1.000 57.99270 1242 PHE A C 1
ATOM 8908 O O . PHE A 1 1270 ? 98.11100 104.50800 71.73300 1.000 57.99270 1242 PHE A O 1
ATOM 8916 N N . THR A 1 1271 ? 98.89600 102.51400 71.04800 1.000 65.51466 1243 THR A N 1
ATOM 8917 C CA . THR A 1 1271 ? 98.64500 102.73500 69.63500 1.000 65.51466 1243 THR A CA 1
ATOM 8918 C C . THR A 1 1271 ? 97.36200 102.08200 69.15100 1.000 65.51466 1243 THR A C 1
ATOM 8919 O O . THR A 1 1271 ? 97.08900 102.10200 67.94900 1.000 65.51466 1243 THR A O 1
ATOM 8923 N N . SER A 1 1272 ? 96.58400 101.49100 70.04200 1.000 70.22803 1244 SER A N 1
ATOM 8924 C CA . SER A 1 1272 ? 95.38300 100.79400 69.61900 1.000 70.22803 1244 SER A CA 1
ATOM 8925 C C . SER A 1 1272 ? 94.30300 101.79500 69.21600 1.000 70.22803 1244 SER A C 1
ATOM 8926 O O . SER A 1 1272 ? 94.16600 102.84900 69.84400 1.000 70.22803 1244 SER A O 1
ATOM 8929 N N . PRO A 1 1273 ? 93.52400 101.49500 68.17600 1.000 66.95851 1245 PRO A N 1
ATOM 8930 C CA . PRO A 1 1273 ? 92.45600 102.42200 67.77200 1.000 66.95851 1245 PRO A CA 1
ATOM 8931 C C . PRO A 1 1273 ? 91.41900 102.66500 68.84800 1.000 66.95851 1245 PRO A C 1
ATOM 8932 O O . PRO A 1 1273 ? 90.85600 103.76300 68.91000 1.000 66.95851 1245 PRO A O 1
ATOM 8936 N N . VAL A 1 1274 ? 91.14400 101.67600 69.69700 1.000 67.39136 1246 VAL A N 1
ATOM 8937 C CA . VAL A 1 1274 ? 90.10400 101.81900 70.70800 1.000 67.39136 1246 VAL A CA 1
ATOM 8938 C C . VAL A 1 1274 ? 90.57500 102.75900 71.80600 1.000 67.39136 1246 VAL A C 1
ATOM 8939 O O . VAL A 1 1274 ? 91.75000 102.75100 72.19800 1.000 67.39136 1246 VAL A O 1
ATOM 8943 N N . TRP A 1 1275 ? 89.65800 103.58700 72.30600 1.000 65.22753 1247 TRP A N 1
ATOM 8944 C CA . TRP A 1 1275 ? 90.03800 104.56400 73.31800 1.000 65.22753 1247 TRP A CA 1
ATOM 8945 C C . TRP A 1 1275 ? 90.32600 103.89900 74.65500 1.000 65.22753 1247 TRP A C 1
ATOM 8946 O O . TRP A 1 1275 ? 91.27600 104.28000 75.35400 1.000 65.22753 1247 TRP A O 1
ATOM 8957 N N . ALA A 1 1276 ? 89.51000 102.91500 75.03200 1.000 64.60170 1248 ALA A N 1
ATOM 8958 C CA . ALA A 1 1276 ? 89.64000 102.31000 76.35200 1.000 64.60170 1248 ALA A CA 1
ATOM 8959 C C . ALA A 1 1276 ? 90.99000 101.63600 76.52000 1.000 64.60170 1248 ALA A C 1
ATOM 8960 O O . ALA A 1 1276 ? 91.61500 101.73700 77.58100 1.000 64.60170 1248 ALA A O 1
ATOM 8962 N N . VAL A 1 1277 ? 91.45000 100.93600 75.48700 1.000 61.73604 1249 VAL A N 1
ATOM 8963 C CA . VAL A 1 1277 ? 92.73700 100.26300 75.57100 1.000 61.73604 1249 VAL A CA 1
ATOM 8964 C C . VAL A 1 1277 ? 93.84600 101.27600 75.80800 1.000 61.73604 1249 VAL A C 1
ATOM 8965 O O . VAL A 1 1277 ? 94.74900 101.05100 76.62100 1.000 61.73604 1249 VAL A O 1
ATOM 8969 N N . ARG A 1 1278 ? 93.78400 102.41800 75.12500 1.000 62.58275 1250 ARG A N 1
ATOM 8970 C CA . ARG A 1 1278 ? 94.81100 103.43800 75.30900 1.000 62.58275 1250 ARG A CA 1
ATOM 8971 C C . ARG A 1 1278 ? 94.75400 104.04800 76.70400 1.000 62.58275 1250 ARG A C 1
ATOM 8972 O O . ARG A 1 1278 ? 95.79700 104.29300 77.32200 1.000 62.58275 1250 ARG A O 1
ATOM 8980 N N . ASN A 1 1279 ? 93.55300 104.30400 77.22300 1.000 56.89642 1251 ASN A N 1
ATOM 8981 C CA . ASN A 1 1279 ? 93.46200 104.87400 78.56500 1.000 56.89642 1251 ASN A CA 1
ATOM 8982 C C . ASN A 1 1279 ? 94.00200 103.90800 79.61600 1.000 56.89642 1251 ASN A C 1
ATOM 8983 O O . ASN A 1 1279 ? 94.76200 104.30300 80.52000 1.000 56.89642 1251 ASN A O 1
ATOM 8988 N N . SER A 1 1280 ? 93.62700 102.63300 79.51100 1.000 58.70399 1252 SER A N 1
ATOM 8989 C CA . SER A 1 1280 ? 94.15600 101.63500 80.42800 1.000 58.70399 1252 SER A CA 1
ATOM 8990 C C . SER A 1 1280 ? 95.66500 101.54100 80.30600 1.000 58.70399 1252 SER A C 1
ATOM 8991 O O . SER A 1 1280 ? 96.36800 101.38900 81.31000 1.000 58.70399 1252 SER A O 1
ATOM 8994 N N . SER A 1 1281 ? 96.17800 101.62200 79.08000 1.000 54.41594 1253 SER A N 1
ATOM 8995 C CA . SER A 1 1281 ? 97.61600 101.58200 78.88300 1.000 54.41594 1253 SER A CA 1
ATOM 8996 C C . SER A 1 1281 ? 98.28900 102.74300 79.59000 1.000 54.41594 1253 SER A C 1
ATOM 8997 O O . SER A 1 1281 ? 99.35200 102.58000 80.19200 1.000 54.41594 1253 SER A O 1
ATOM 9000 N N . THR A 1 1282 ? 97.67900 103.92300 79.53500 1.000 50.91173 1254 THR A N 1
ATOM 9001 C CA . THR A 1 1282 ? 98.25900 105.08200 80.20300 1.000 50.91173 1254 THR A CA 1
ATOM 9002 C C . THR A 1 1282 ? 98.34700 104.86100 81.70500 1.000 50.91173 1254 THR A C 1
ATOM 9003 O O . THR A 1 1282 ? 99.38600 105.11900 82.32900 1.000 50.91173 1254 THR A O 1
ATOM 9007 N N . LEU A 1 1283 ? 97.25900 104.38000 82.30600 1.000 49.67950 1255 LEU A N 1
ATOM 9008 C CA . LEU A 1 1283 ? 97.26200 104.17900 83.75500 1.000 49.67950 1255 LEU A CA 1
ATOM 9009 C C . LEU A 1 1283 ? 98.26400 103.10500 84.16900 1.000 49.67950 1255 LEU A C 1
ATOM 9010 O O . LEU A 1 1283 ? 99.03000 103.28100 85.13300 1.000 49.67950 1255 LEU A O 1
ATOM 9015 N N . LEU A 1 1284 ? 98.28500 101.99000 83.44300 1.000 43.46411 1256 LEU A N 1
ATOM 9016 C CA . LEU A 1 1284 ? 99.23700 100.93400 83.75000 1.000 43.46411 1256 LEU A CA 1
ATOM 9017 C C . LEU A 1 1284 ? 100.65900 101.43400 83.60900 1.000 43.46411 1256 LEU A C 1
ATOM 9018 O O . LEU A 1 1284 ? 101.52900 101.09000 84.41300 1.000 43.46411 1256 LEU A O 1
ATOM 9023 N N . PHE A 1 1285 ? 100.91600 102.24800 82.59200 1.000 43.59027 1257 PHE A N 1
ATOM 9024 C CA . PHE A 1 1285 ? 102.25400 102.77300 82.38500 1.000 43.59027 1257 PHE A CA 1
ATOM 9025 C C . PHE A 1 1285 ? 102.66700 103.68400 83.52600 1.000 43.59027 1257 PHE A C 1
ATOM 9026 O O . PHE A 1 1285 ? 103.83500 103.70200 83.92200 1.000 43.59027 1257 PHE A O 1
ATOM 9034 N N . SER A 1 1286 ? 101.73000 104.46400 84.05400 1.000 43.68816 1258 SER A N 1
ATOM 9035 C CA . SER A 1 1286 ? 102.03900 105.27600 85.22500 1.000 43.68816 1258 SER A CA 1
ATOM 9036 C C . SER A 1 1286 ? 102.46200 104.40100 86.39700 1.000 43.68816 1258 SER A C 1
ATOM 9037 O O . SER A 1 1286 ? 103.46500 104.67400 87.07600 1.000 43.68816 1258 SER A O 1
ATOM 9040 N N . ALA A 1 1287 ? 101.70200 103.33100 86.64400 1.000 39.83807 1259 ALA A N 1
ATOM 9041 C CA . ALA A 1 1287 ? 102.05700 102.42400 87.73400 1.000 39.83807 1259 ALA A CA 1
ATOM 9042 C C . ALA A 1 1287 ? 103.42700 101.80200 87.50900 1.000 39.83807 1259 ALA A C 1
ATOM 9043 O O . ALA A 1 1287 ? 104.21500 101.65700 88.44700 1.000 39.83807 1259 ALA A O 1
ATOM 9045 N N . LEU A 1 1288 ? 103.72400 101.42600 86.26800 1.000 37.35812 1260 LEU A N 1
ATOM 9046 C CA . LEU A 1 1288 ? 105.01900 100.83400 85.95700 1.000 37.35812 1260 LEU A CA 1
ATOM 9047 C C . LEU A 1 1288 ? 106.15000 101.82100 86.17800 1.000 37.35812 1260 LEU A C 1
ATOM 9048 O O . LEU A 1 1288 ? 107.22500 101.44200 86.64300 1.000 37.35812 1260 LEU A O 1
ATOM 9053 N N . ILE A 1 1289 ? 105.94600 103.08300 85.81200 1.000 37.69304 1261 ILE A N 1
ATOM 9054 C CA . ILE A 1 1289 ? 106.98200 104.08500 86.03400 1.000 37.69304 1261 ILE A CA 1
ATOM 9055 C C . ILE A 1 1289 ? 107.26700 104.21600 87.51900 1.000 37.69304 1261 ILE A C 1
ATOM 9056 O O . ILE A 1 1289 ? 108.42600 104.24600 87.95100 1.000 37.69304 1261 ILE A O 1
ATOM 9061 N N . THR A 1 1290 ? 106.20900 104.27900 88.32700 1.000 36.71094 1262 THR A N 1
ATOM 9062 C CA . THR A 1 1290 ? 106.41100 104.38000 89.76800 1.000 36.71094 1262 THR A CA 1
ATOM 9063 C C . THR A 1 1290 ? 107.13100 103.15600 90.31300 1.000 36.71094 1262 THR A C 1
ATOM 9064 O O . THR A 1 1290 ? 108.01800 103.27500 91.16200 1.000 36.71094 1262 THR A O 1
ATOM 9068 N N . ARG A 1 1291 ? 106.76400 101.96900 89.83600 1.000 37.22641 1263 ARG A N 1
ATOM 9069 C CA . ARG A 1 1291 ? 107.40800 100.75000 90.30900 1.000 37.22641 1263 ARG A CA 1
ATOM 9070 C C . ARG A 1 1291 ? 108.87800 100.70600 89.92200 1.000 37.22641 1263 ARG A C 1
ATOM 9071 O O . ARG A 1 1291 ? 109.72000 100.29300 90.72200 1.000 37.22641 1263 ARG A O 1
ATOM 9079 N N . ILE A 1 1292 ? 109.21000 101.12700 88.70500 1.000 34.72248 1264 ILE A N 1
ATOM 9080 C CA . ILE A 1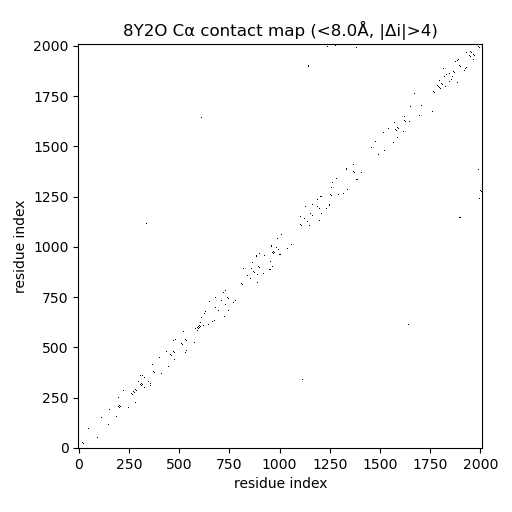 1292 ? 110.58000 100.99900 88.22500 1.000 34.72248 1264 ILE A CA 1
ATOM 9081 C C . ILE A 1 1292 ? 111.48000 102.03400 88.87700 1.000 34.72248 1264 ILE A C 1
ATOM 9082 O O . ILE A 1 1292 ? 112.53400 101.70200 89.42800 1.000 34.72248 1264 ILE A O 1
ATOM 9087 N N . PHE A 1 1293 ? 111.09700 103.30300 88.80800 1.000 38.85724 1265 PHE A N 1
ATOM 9088 C CA . PHE A 1 1293 ? 112.01200 104.36100 89.20500 1.000 38.85724 1265 PHE A CA 1
ATOM 9089 C C . PHE A 1 1293 ? 111.85300 104.78300 90.65500 1.000 38.85724 1265 PHE A C 1
ATOM 9090 O O . PHE A 1 1293 ? 112.73100 105.46900 91.18100 1.000 38.85724 1265 PHE A O 1
ATOM 9098 N N . GLY A 1 1294 ? 110.78000 104.37800 91.31400 1.000 42.22594 1266 GLY A N 1
ATOM 9099 C CA . GLY A 1 1294 ? 110.59700 104.65000 92.72100 1.000 42.22594 1266 GLY A CA 1
ATOM 9100 C C . GLY A 1 1294 ? 109.71600 105.85700 92.96500 1.000 42.22594 1266 GLY A C 1
ATOM 9101 O O . GLY A 1 1294 ? 109.32600 106.58800 92.05400 1.000 42.22594 1266 GLY A O 1
ATOM 9102 N N . VAL A 1 1295 ? 109.40000 106.05200 94.23000 1.000 47.05063 1267 VAL A N 1
ATOM 9103 C CA . VAL A 1 1295 ? 108.56200 107.16200 94.65400 1.000 47.05063 1267 VAL A CA 1
ATOM 9104 C C . VAL A 1 1295 ? 109.37800 108.44700 94.61100 1.000 47.05063 1267 VAL A C 1
ATOM 9105 O O . VAL A 1 1295 ? 110.60000 108.43800 94.77600 1.000 47.05063 1267 VAL A O 1
ATOM 9109 N N . LYS A 1 1296 ? 108.69800 109.56000 94.35500 1.000 58.33234 1268 LYS A N 1
ATOM 9110 C CA . LYS A 1 1296 ? 109.36500 110.84900 94.26300 1.000 58.33234 1268 LYS A CA 1
ATOM 9111 C C . LYS A 1 1296 ? 110.03800 111.20300 95.58200 1.000 58.33234 1268 LYS A C 1
ATOM 9112 O O . LYS A 1 1296 ? 109.49500 110.95800 96.66000 1.000 58.33234 1268 LYS A O 1
ATOM 9118 N N . ARG A 1 1297 ? 111.22900 111.78500 95.49400 1.000 64.44519 1269 ARG A N 1
ATOM 9119 C CA . ARG A 1 1297 ? 112.01900 112.05000 96.68800 1.000 64.44519 1269 ARG A CA 1
ATOM 9120 C C . ARG A 1 1297 ? 111.81300 113.44800 97.25000 1.000 64.44519 1269 ARG A C 1
ATOM 9121 O O . ARG A 1 1297 ? 112.00900 113.65800 98.45200 1.000 64.44519 1269 ARG A O 1
ATOM 9129 N N . ALA A 1 1298 ? 111.43700 114.41000 96.41600 1.000 76.39202 1270 ALA A N 1
ATOM 9130 C CA . ALA A 1 1298 ? 111.16000 115.76200 96.87100 1.000 76.39202 1270 ALA A CA 1
ATOM 9131 C C . ALA A 1 1298 ? 109.96400 116.30100 96.10300 1.000 76.39202 1270 ALA A C 1
ATOM 9132 O O . ALA A 1 1298 ? 109.57100 115.75900 95.06800 1.000 76.39202 1270 ALA A O 1
ATOM 9134 N N . LYS A 1 1299 ? 109.38600 117.38300 96.62600 1.000 82.92129 1271 LYS A N 1
ATOM 9135 C CA . LYS A 1 1299 ? 108.10100 117.85400 96.12100 1.000 82.92129 1271 LYS A CA 1
ATOM 9136 C C . LYS A 1 1299 ? 108.19200 118.33300 94.67700 1.000 82.92129 1271 LYS A C 1
ATOM 9137 O O . LYS A 1 1299 ? 107.37500 117.94300 93.83600 1.000 82.92129 1271 LYS A O 1
ATOM 9143 N N . ASP A 1 1300 ? 109.16900 119.18500 94.36600 1.000 96.27718 1272 ASP A N 1
ATOM 9144 C CA . ASP A 1 1300 ? 109.11300 119.95100 93.12500 1.000 96.27718 1272 ASP A CA 1
ATOM 9145 C C . ASP A 1 1300 ? 110.22200 119.61100 92.13800 1.000 96.27718 1272 ASP A C 1
ATOM 9146 O O . ASP A 1 1300 ? 109.92300 119.21900 91.00600 1.000 96.27718 1272 ASP A O 1
ATOM 9151 N N . GLU A 1 1301 ? 111.49100 119.74500 92.52800 1.000 93.68857 1273 GLU A N 1
ATOM 9152 C CA . GLU A 1 1301 ? 112.55000 119.90900 91.53400 1.000 93.68857 1273 GLU A CA 1
ATOM 9153 C C . GLU A 1 1301 ? 112.70400 118.67500 90.65000 1.000 93.68857 1273 GLU A C 1
ATOM 9154 O O . GLU A 1 1301 ? 112.79900 118.79800 89.42400 1.000 93.68857 1273 GLU A O 1
ATOM 9160 N N . HIS A 1 1302 ? 112.67600 117.48400 91.24400 1.000 85.11376 1274 HIS A N 1
ATOM 9161 C CA . HIS A 1 1302 ? 113.02500 116.23600 90.56700 1.000 85.11376 1274 HIS A CA 1
ATOM 9162 C C . HIS A 1 1302 ? 114.21400 116.44600 89.63100 1.000 85.11376 1274 HIS A C 1
ATOM 9163 O O . HIS A 1 1302 ? 114.14200 116.24600 88.41800 1.000 85.11376 1274 HIS A O 1
ATOM 9170 N N . SER A 1 1303 ? 115.31600 116.90400 90.21900 1.000 84.21458 1275 SER A N 1
ATOM 9171 C CA . SER A 1 1303 ? 116.51600 117.15100 89.43500 1.000 84.21458 1275 SER A CA 1
ATOM 9172 C C . SER A 1 1303 ? 117.00400 115.85100 88.81500 1.000 84.21458 1275 SER A C 1
ATOM 9173 O O . SER A 1 1303 ? 116.94100 115.67900 87.59500 1.000 84.21458 1275 SER A O 1
ATOM 9176 N N . LYS A 1 1304 ? 117.46800 114.92200 89.65500 1.000 70.03833 1276 LYS A N 1
ATOM 9177 C CA . LYS A 1 1304 ? 117.84700 113.58800 89.20500 1.000 70.03833 1276 LYS A CA 1
ATOM 9178 C C . LYS A 1 1304 ? 117.44100 112.52200 90.21100 1.000 70.03833 1276 LYS A C 1
ATOM 9179 O O . LYS A 1 1304 ? 118.01000 111.42500 90.19900 1.000 70.03833 1276 LYS A O 1
ATOM 9185 N N . THR A 1 1305 ? 116.48600 112.81600 91.08800 1.000 71.09251 1277 THR A N 1
ATOM 9186 C CA . THR A 1 1305 ? 116.19000 111.90000 92.17700 1.000 71.09251 1277 THR A CA 1
ATOM 9187 C C . THR A 1 1305 ? 115.46700 110.64500 91.70900 1.000 71.09251 1277 THR A C 1
ATOM 9188 O O . THR A 1 1305 ? 115.54200 109.61700 92.38700 1.000 71.09251 1277 THR A O 1
ATOM 9192 N N . ASN A 1 1306 ? 114.78000 110.69800 90.57500 1.000 58.26364 1278 ASN A N 1
ATOM 9193 C CA . ASN A 1 1306 ? 114.02300 109.56600 90.06500 1.000 58.26364 1278 ASN A CA 1
ATOM 9194 C C . ASN A 1 1306 ? 114.46700 109.19400 88.66500 1.000 58.26364 1278 ASN A C 1
ATOM 9195 O O . ASN A 1 1306 ? 113.65400 108.97300 87.77400 1.000 58.26364 1278 ASN A O 1
ATOM 9200 N N . ARG A 1 1307 ? 115.76700 109.13700 88.45700 1.000 55.65124 1279 ARG A N 1
ATOM 9201 C CA . ARG A 1 1307 ? 116.34100 108.67100 87.21400 1.000 55.65124 1279 ARG A CA 1
ATOM 9202 C C . ARG A 1 1307 ? 117.34700 107.58900 87.54100 1.000 55.65124 1279 ARG A C 1
ATOM 9203 O O . ARG A 1 1307 ? 117.93000 107.57800 88.62500 1.000 55.65124 1279 ARG A O 1
ATOM 9211 N N . MET A 1 1308 ? 117.54400 106.67000 86.61300 1.000 44.10417 1280 MET A N 1
ATOM 9212 C CA . MET A 1 1308 ? 118.58700 105.67900 86.77400 1.000 44.10417 1280 MET A CA 1
ATOM 9213 C C . MET A 1 1308 ? 119.38200 105.58900 85.49000 1.000 44.10417 1280 MET A C 1
ATOM 9214 O O . MET A 1 1308 ? 118.87300 105.86800 84.40800 1.000 44.10417 1280 MET A O 1
ATOM 9219 N N . THR A 1 1309 ? 120.64500 105.21800 85.63000 1.000 44.76495 1281 THR A N 1
ATOM 9220 C CA . THR A 1 1309 ? 121.53500 105.17000 84.49100 1.000 44.76495 1281 THR A CA 1
ATOM 9221 C C . THR A 1 1309 ? 121.01500 104.19000 83.45200 1.000 44.76495 1281 THR A C 1
ATOM 9222 O O . THR A 1 1309 ? 120.15300 103.35500 83.72000 1.000 44.76495 1281 THR A O 1
ATOM 9226 N N . GLY A 1 1310 ? 121.53700 104.31600 82.23800 1.000 44.71022 1282 GLY A N 1
ATOM 9227 C CA . GLY A 1 1310 ? 121.18000 103.36400 81.20700 1.000 44.71022 1282 GLY A CA 1
ATOM 9228 C C . GLY A 1 1310 ? 121.66200 101.96800 81.53300 1.000 44.71022 1282 GLY A C 1
ATOM 9229 O O . GLY A 1 1310 ? 120.99000 100.98300 81.22400 1.000 44.71022 1282 GLY A O 1
ATOM 9230 N N . ARG A 1 1311 ? 122.82800 101.86400 82.17000 1.000 47.89362 1283 ARG A N 1
ATOM 9231 C CA . ARG A 1 1311 ? 123.37000 100.55300 82.49800 1.000 47.89362 1283 ARG A CA 1
ATOM 9232 C C . ARG A 1 1311 ? 122.46400 99.80900 83.47100 1.000 47.89362 1283 ARG A C 1
ATOM 9233 O O . ARG A 1 1311 ? 122.17600 98.62700 83.27000 1.000 47.89362 1283 ARG A O 1
ATOM 9241 N N . GLU A 1 1312 ? 121.95400 100.49200 84.49500 1.000 45.48658 1284 GLU A N 1
ATOM 9242 C CA . GLU A 1 1312 ? 121.06800 99.83000 85.44400 1.000 45.48658 1284 GLU A CA 1
ATOM 9243 C C . GLU A 1 1312 ? 119.75200 99.45500 84.79000 1.000 45.48658 1284 GLU A C 1
ATOM 9244 O O . GLU A 1 1312 ? 119.26200 98.33600 84.96100 1.000 45.48658 1284 GLU A O 1
ATOM 9250 N N . PHE A 1 1313 ? 119.16500 100.38200 84.03800 1.000 37.58230 1285 PHE A N 1
ATOM 9251 C CA . PHE A 1 1313 ? 117.86100 100.13000 83.44100 1.000 37.58230 1285 PHE A CA 1
ATOM 9252 C C . PHE A 1 1313 ? 117.92100 98.98500 82.44700 1.000 37.58230 1285 PHE A C 1
ATOM 9253 O O . PHE A 1 1313 ? 117.01300 98.15100 82.39600 1.000 37.58230 1285 PHE A O 1
ATOM 9261 N N . PHE A 1 1314 ? 118.97100 98.92600 81.64700 1.000 39.66778 1286 PHE A N 1
ATOM 9262 C CA . PHE A 1 1314 ? 119.07000 97.90200 80.62600 1.000 39.66778 1286 PHE A CA 1
ATOM 9263 C C . PHE A 1 1314 ? 119.78300 96.65300 81.10900 1.000 39.66778 1286 PHE A C 1
ATOM 9264 O O . PHE A 1 1314 ? 119.89000 95.68900 80.35200 1.000 39.66778 1286 PHE A O 1
ATOM 9272 N N . SER A 1 1315 ? 120.27800 96.64600 82.34000 1.000 40.54148 1287 SER A N 1
ATOM 9273 C CA . SER A 1 1315 ? 120.64700 95.39500 82.97400 1.000 40.54148 1287 SER A CA 1
ATOM 9274 C C . SER A 1 1315 ? 119.46600 94.76400 83.68700 1.000 40.54148 1287 SER A C 1
ATOM 9275 O O . SER A 1 1315 ? 119.33800 93.53900 83.71100 1.000 40.54148 1287 SER A O 1
ATOM 9278 N N . ARG A 1 1316 ? 118.59600 95.58300 84.26700 1.000 39.66770 1288 ARG A N 1
ATOM 9279 C CA . ARG A 1 1316 ? 117.43500 95.04800 84.95700 1.000 39.66770 1288 ARG A CA 1
ATOM 9280 C C . ARG A 1 1316 ? 116.38300 94.55800 83.97500 1.000 39.66770 1288 ARG A C 1
ATOM 9281 O O . ARG A 1 1316 ? 115.69300 93.57100 84.24100 1.000 39.66770 1288 ARG A O 1
ATOM 9289 N N . PHE A 1 1317 ? 116.23800 95.23500 82.84100 1.000 36.44357 1289 PHE A N 1
ATOM 9290 C CA . PHE A 1 1317 ? 115.23500 94.89700 81.83400 1.000 36.44357 1289 PHE A CA 1
ATOM 9291 C C . PHE A 1 1317 ? 115.89800 94.84200 80.46900 1.000 36.44357 1289 PHE A C 1
ATOM 9292 O O . PHE A 1 1317 ? 115.63100 95.67600 79.60200 1.000 36.44357 1289 PHE A O 1
ATOM 9300 N N . PRO A 1 1318 ? 116.76400 93.85600 80.23900 1.000 38.31225 1290 PRO A N 1
ATOM 9301 C CA . PRO A 1 1318 ? 117.54600 93.85000 78.99900 1.000 38.31225 1290 PRO A CA 1
ATOM 9302 C C . PRO A 1 1318 ? 116.71800 93.64500 77.75300 1.000 38.31225 1290 PRO A C 1
ATOM 9303 O O . PRO A 1 1318 ? 117.21000 93.92700 76.65600 1.000 38.31225 1290 PRO A O 1
ATOM 9307 N N . GLU A 1 1319 ? 115.49100 93.15900 77.87100 1.000 42.51858 1291 GLU A N 1
ATOM 9308 C CA . GLU A 1 1319 ? 114.66500 92.94100 76.69500 1.000 42.51858 1291 GLU A CA 1
ATOM 9309 C C . GLU A 1 1319 ? 113.93500 94.19400 76.25300 1.000 42.51858 1291 GLU A C 1
ATOM 9310 O O . GLU A 1 1319 ? 113.20500 94.14800 75.26100 1.000 42.51858 1291 GLU A O 1
ATOM 9316 N N . LEU A 1 1320 ? 114.10300 95.30300 76.96200 1.000 37.59400 1292 LEU A N 1
ATOM 9317 C CA . LEU A 1 1320 ? 113.52300 96.56500 76.53800 1.000 37.59400 1292 LEU A CA 1
ATOM 9318 C C . LEU A 1 1320 ? 114.44400 97.36900 75.63900 1.000 37.59400 1292 LEU A C 1
ATOM 9319 O O . LEU A 1 1320 ? 113.96800 98.26800 74.94600 1.000 37.59400 1292 LEU A O 1
ATOM 9324 N N . TYR A 1 1321 ? 115.74200 97.08700 75.63800 1.000 43.71640 1293 TYR A N 1
ATOM 9325 C CA . TYR A 1 1321 ? 116.64100 97.86200 74.78900 1.000 43.71640 1293 TYR A CA 1
ATOM 9326 C C . TYR A 1 1321 ? 116.32900 97.70500 73.31300 1.000 43.71640 1293 TYR A C 1
ATOM 9327 O O . TYR A 1 1321 ? 116.20700 98.73000 72.62400 1.000 43.71640 1293 TYR A O 1
ATOM 9336 N N . PRO A 1 1322 ? 116.20000 96.49900 72.75400 1.000 40.77295 1294 PRO A N 1
ATOM 9337 C CA . PRO A 1 1322 ? 115.78000 96.42600 71.34900 1.000 40.77295 1294 PRO A CA 1
ATOM 9338 C C . PRO A 1 1322 ? 114.40200 97.01200 71.13200 1.000 40.77295 1294 PRO A C 1
ATOM 9339 O O . PRO A 1 1322 ? 114.24100 97.93000 70.31800 1.000 40.77295 1294 PRO A O 1
ATOM 9343 N N . PHE A 1 1323 ? 113.41100 96.53300 71.88500 1.000 40.65995 1295 PHE A N 1
ATOM 9344 C CA . PHE A 1 1323 ? 112.03700 96.99300 71.75100 1.000 40.65995 1295 PHE A CA 1
ATOM 9345 C C . PHE A 1 1323 ? 111.95800 98.50500 71.64500 1.000 40.65995 1295 PHE A C 1
ATOM 9346 O O . PHE A 1 1323 ? 111.60900 99.04700 70.58900 1.000 40.65995 1295 PHE A O 1
ATOM 9354 N N . LEU A 1 1324 ? 112.35900 99.20000 72.71100 1.000 38.85374 1296 LEU A N 1
ATOM 9355 C CA . LEU A 1 1324 ? 112.29900 100.65400 72.71100 1.000 38.85374 1296 LEU A CA 1
ATOM 9356 C C . LEU A 1 1324 ? 112.97200 101.21100 71.47500 1.000 38.85374 1296 LEU A C 1
ATOM 9357 O O . LEU A 1 1324 ? 112.35600 101.95500 70.70300 1.000 38.85374 1296 LEU A O 1
ATOM 9362 N N . LEU A 1 1325 ? 114.20700 100.78100 71.21900 1.000 40.20474 1297 LEU A N 1
ATOM 9363 C CA . LEU A 1 1325 ? 114.93100 101.30300 70.07200 1.000 40.20474 1297 LEU A CA 1
ATOM 9364 C C . LEU A 1 1325 ? 114.11400 101.11300 68.81100 1.000 40.20474 1297 LEU A C 1
ATOM 9365 O O . LEU A 1 1325 ? 113.77900 102.08400 68.12300 1.000 40.20474 1297 LEU A O 1
ATOM 9370 N N . LYS A 1 1326 ? 113.67200 99.87900 68.56600 1.000 42.82582 1298 LYS A N 1
ATOM 9371 C CA . LYS A 1 1326 ? 112.86600 99.61800 67.38500 1.000 42.82582 1298 LYS A CA 1
ATOM 9372 C C . LYS A 1 1326 ? 111.66600 100.54200 67.35600 1.000 42.82582 1298 LYS A C 1
ATOM 9373 O O . LYS A 1 1326 ? 111.46900 101.29500 66.39500 1.000 42.82582 1298 LYS A O 1
ATOM 9379 N N . GLN A 1 1327 ? 110.91200 100.57500 68.45400 1.000 44.03198 1299 GLN A N 1
ATOM 9380 C CA . GLN A 1 1327 ? 109.70900 101.38900 68.47300 1.000 44.03198 1299 GLN A CA 1
ATOM 9381 C C . GLN A 1 1327 ? 110.04200 102.83500 68.18200 1.000 44.03198 1299 GLN A C 1
ATOM 9382 O O . GLN A 1 1327 ? 109.39000 103.47000 67.34700 1.000 44.03198 1299 GLN A O 1
ATOM 9388 N N . LEU A 1 1328 ? 111.10100 103.35100 68.80300 1.000 43.34012 1300 LEU A N 1
ATOM 9389 C CA . LEU A 1 1328 ? 111.44800 104.74400 68.57400 1.000 43.34012 1300 LEU A CA 1
ATOM 9390 C C . LEU A 1 1328 ? 111.66300 104.98900 67.09600 1.000 43.34012 1300 LEU A C 1
ATOM 9391 O O . LEU A 1 1328 ? 111.03700 105.87600 66.50500 1.000 43.34012 1300 LEU A O 1
ATOM 9396 N N . GLU A 1 1329 ? 112.46700 104.13900 66.46100 1.000 47.50955 1301 GLU A N 1
ATOM 9397 C CA . GLU A 1 1329 ? 112.74000 104.31900 65.04600 1.000 47.50955 1301 GLU A CA 1
ATOM 9398 C C . GLU A 1 1329 ? 111.44100 104.42000 64.27300 1.000 47.50955 1301 GLU A C 1
ATOM 9399 O O . GLU A 1 1329 ? 111.24900 105.34300 63.47300 1.000 47.50955 1301 GLU A O 1
ATOM 9405 N N . THR A 1 1330 ? 110.49700 103.53400 64.58000 1.000 50.63672 1302 THR A N 1
ATOM 9406 C CA . THR A 1 1330 ? 109.24200 103.52700 63.84700 1.000 50.63672 1302 THR A CA 1
ATOM 9407 C C . THR A 1 1330 ? 108.58000 104.89300 63.89400 1.000 50.63672 1302 THR A C 1
ATOM 9408 O O . THR A 1 1330 ? 108.29700 105.48800 62.84800 1.000 50.63672 1302 THR A O 1
ATOM 9412 N N . VAL A 1 1331 ? 108.39500 105.44800 65.09400 1.000 51.36696 1303 VAL A N 1
ATOM 9413 C CA . VAL A 1 1331 ? 107.64600 106.69700 65.14700 1.000 51.36696 1303 VAL A CA 1
ATOM 9414 C C . VAL A 1 1331 ? 108.43700 107.80400 64.48100 1.000 51.36696 1303 VAL A C 1
ATOM 9415 O O . VAL A 1 1331 ? 107.85300 108.70500 63.87000 1.000 51.36696 1303 VAL A O 1
ATOM 9419 N N . ALA A 1 1332 ? 109.76700 107.73600 64.53000 1.000 52.25852 1304 ALA A N 1
ATOM 9420 C CA . ALA A 1 1332 ? 110.55300 108.74200 63.83400 1.000 52.25852 1304 ALA A CA 1
ATOM 9421 C C . ALA A 1 1332 ? 110.24700 108.71100 62.34800 1.000 52.25852 1304 ALA A C 1
ATOM 9422 O O . ALA A 1 1332 ? 109.99200 109.75200 61.73200 1.000 52.25852 1304 ALA A O 1
ATOM 9424 N N . ASN A 1 1333 ? 110.19300 107.51400 61.76600 1.000 57.50434 1305 ASN A N 1
ATOM 9425 C CA . ASN A 1 1333 ? 109.90200 107.41900 60.34500 1.000 57.50434 1305 ASN A CA 1
ATOM 9426 C C . ASN A 1 1333 ? 108.48000 107.84200 60.02300 1.000 57.50434 1305 ASN A C 1
ATOM 9427 O O . ASN A 1 1333 ? 108.16900 108.08600 58.85600 1.000 57.50434 1305 ASN A O 1
ATOM 9432 N N . THR A 1 1334 ? 107.61200 107.92800 61.02500 1.000 64.08314 1306 THR A N 1
ATOM 9433 C CA . THR A 1 1334 ? 106.26400 108.41500 60.79300 1.000 64.08314 1306 THR A CA 1
ATOM 9434 C C . THR A 1 1334 ? 106.21200 109.93100 60.72800 1.000 64.08314 1306 THR A C 1
ATOM 9435 O O . THR A 1 1334 ? 105.29600 110.48500 60.11400 1.000 64.08314 1306 THR A O 1
ATOM 9439 N N . VAL A 1 1335 ? 107.19300 110.61300 61.31800 1.000 65.34919 1307 VAL A N 1
ATOM 9440 C CA . VAL A 1 1335 ? 107.13100 112.06800 61.41600 1.000 65.34919 1307 VAL A CA 1
ATOM 9441 C C . VAL A 1 1335 ? 107.13600 112.69900 60.03100 1.000 65.34919 1307 VAL A C 1
ATOM 9442 O O . VAL A 1 1335 ? 106.28300 113.53200 59.70600 1.000 65.34919 1307 VAL A O 1
ATOM 9446 N N . ASP A 1 1336 ? 108.08900 112.30200 59.19100 1.000 78.80258 1308 ASP A N 1
ATOM 9447 C CA . ASP A 1 1336 ? 108.24700 112.95700 57.89700 1.000 78.80258 1308 ASP A CA 1
ATOM 9448 C C . ASP A 1 1336 ? 107.13400 112.56700 56.93100 1.000 78.80258 1308 ASP A C 1
ATOM 9449 O O . ASP A 1 1336 ? 106.55000 113.42600 56.26200 1.000 78.80258 1308 ASP A O 1
ATOM 9454 N N . SER A 1 1337 ? 106.81800 111.27800 56.85300 1.000 85.82128 1309 SER A N 1
ATOM 9455 C CA . SER A 1 1337 ? 105.88400 110.76900 55.85800 1.000 85.82128 1309 SER A CA 1
ATOM 9456 C C . SER A 1 1337 ? 104.43200 110.84100 56.30200 1.000 85.82128 1309 SER A C 1
ATOM 9457 O O . SER A 1 1337 ? 103.55100 110.49400 55.51000 1.000 85.82128 1309 SER A O 1
ATOM 9460 N N . ASP A 1 1338 ? 104.17600 111.28800 57.53200 1.000 90.82015 1310 ASP A N 1
ATOM 9461 C CA . ASP A 1 1338 ? 102.84600 111.39600 58.15200 1.000 90.82015 1310 ASP A CA 1
ATOM 9462 C C . ASP A 1 1338 ? 101.70300 110.65100 57.45600 1.000 90.82015 1310 ASP A C 1
ATOM 9463 O O . ASP A 1 1338 ? 100.61200 111.19100 57.27500 1.000 90.82015 1310 ASP A O 1
ATOM 9468 N N . HIS A 1 1345 ? 97.16200 109.50400 66.90600 1.000 80.80086 1317 HIS A N 1
ATOM 9469 C CA . HIS A 1 1345 ? 97.51500 109.11700 68.26700 1.000 80.80086 1317 HIS A CA 1
ATOM 9470 C C . HIS A 1 1345 ? 98.77000 108.25100 68.29100 1.000 80.80086 1317 HIS A C 1
ATOM 9471 O O . HIS A 1 1345 ? 98.68900 107.04300 68.49800 1.000 80.80086 1317 HIS A O 1
ATOM 9478 N N . PRO A 1 1346 ? 99.92900 108.86300 68.07500 1.000 69.33501 1318 PRO A N 1
ATOM 9479 C CA . PRO A 1 1346 ? 101.17700 108.10200 68.10900 1.000 69.33501 1318 PRO A CA 1
ATOM 9480 C C . PRO A 1 1346 ? 101.69300 107.95600 69.52700 1.000 69.33501 1318 PRO A C 1
ATOM 9481 O O . PRO A 1 1346 ? 101.45600 108.79500 70.39800 1.000 69.33501 1318 PRO A O 1
ATOM 9485 N N . SER A 1 1347 ? 102.41300 106.86100 69.74900 1.000 60.42794 1319 SER A N 1
ATOM 9486 C CA . SER A 1 1347 ? 102.95700 106.54200 71.05600 1.000 60.42794 1319 SER A CA 1
ATOM 9487 C C . SER A 1 1347 ? 104.28900 107.21900 71.31200 1.000 60.42794 1319 SER A C 1
ATOM 9488 O O . SER A 1 1347 ? 105.05700 106.74900 72.15600 1.000 60.42794 1319 SER A O 1
ATOM 9491 N N . MET A 1 1348 ? 104.58700 108.30100 70.59200 1.000 52.74650 1320 MET A N 1
ATOM 9492 C CA . MET A 1 1348 ? 105.82900 109.02400 70.82600 1.000 52.74650 1320 MET A CA 1
ATOM 9493 C C . MET A 1 1348 ? 105.91600 109.51400 72.25900 1.000 52.74650 1320 MET A C 1
ATOM 9494 O O . MET A 1 1348 ? 107.00600 109.55100 72.84400 1.000 52.74650 1320 MET A O 1
ATOM 9499 N N . PHE A 1 1349 ? 104.77300 109.85900 72.84400 1.000 51.53816 1321 PHE A N 1
ATOM 9500 C CA . PHE A 1 1349 ? 104.75500 110.48000 74.15900 1.000 51.53816 1321 PHE A CA 1
ATOM 9501 C C . PHE A 1 1349 ? 105.33500 109.55900 75.22200 1.000 51.53816 1321 PHE A C 1
ATOM 9502 O O . PHE A 1 1349 ? 106.24400 109.94600 75.96200 1.000 51.53816 1321 PHE A O 1
ATOM 9510 N N . LEU A 1 1350 ? 104.82800 108.33100 75.31000 1.000 47.04200 1322 LEU A N 1
ATOM 9511 C CA . LEU A 1 1350 ? 105.28000 107.42700 76.36100 1.000 47.04200 1322 LEU A CA 1
ATOM 9512 C C . LEU A 1 1350 ? 106.73500 107.03600 76.16900 1.000 47.04200 1322 LEU A C 1
ATOM 9513 O O . LEU A 1 1350 ? 107.48800 106.93000 77.14200 1.000 47.04200 1322 LEU A O 1
ATOM 9518 N N . LEU A 1 1351 ? 107.14700 106.80400 74.92700 1.000 43.94692 1323 LEU A N 1
ATOM 9519 C CA . LEU A 1 1351 ? 108.53400 106.44600 74.67300 1.000 43.94692 1323 LEU A CA 1
ATOM 9520 C C . LEU A 1 1351 ? 109.46900 107.55300 75.12500 1.000 43.94692 1323 LEU A C 1
ATOM 9521 O O . LEU A 1 1351 ? 110.46800 107.30100 75.80600 1.000 43.94692 1323 LEU A O 1
ATOM 9526 N N . LEU A 1 1352 ? 109.15300 108.79500 74.76500 1.000 43.28168 1324 LEU A N 1
ATOM 9527 C CA . LEU A 1 1352 ? 110.00300 109.89500 75.19200 1.000 43.28168 1324 LEU A CA 1
ATOM 9528 C C . LEU A 1 1352 ? 109.95400 110.08300 76.69600 1.000 43.28168 1324 LEU A C 1
ATOM 9529 O O . LEU A 1 1352 ? 110.96600 110.44200 77.30800 1.000 43.28168 1324 LEU A O 1
ATOM 9534 N N . LEU A 1 1353 ? 108.80100 109.83500 77.31100 1.000 43.47474 1325 LEU A N 1
ATOM 9535 C CA . LEU A 1 1353 ? 108.69000 110.00700 78.75100 1.000 43.47474 1325 LEU A CA 1
ATOM 9536 C C . LEU A 1 1353 ? 109.54800 108.99200 79.49100 1.000 43.47474 1325 LEU A C 1
ATOM 9537 O O . LEU A 1 1353 ? 110.15800 109.31800 80.51200 1.000 43.47474 1325 LEU A O 1
ATOM 9542 N N . VAL A 1 1354 ? 109.60500 107.75400 79.00200 1.000 39.04581 1326 VAL A N 1
ATOM 9543 C CA . VAL A 1 1354 ? 110.55100 106.79600 79.56500 1.000 39.04581 1326 VAL A CA 1
ATOM 9544 C C . VAL A 1 1354 ? 111.97300 107.26400 79.33100 1.000 39.04581 1326 VAL A C 1
ATOM 9545 O O . VAL A 1 1354 ? 112.78900 107.30700 80.25500 1.000 39.04581 1326 VAL A O 1
ATOM 9549 N N . LEU A 1 1355 ? 112.29200 107.62900 78.09200 1.000 39.26151 1327 LEU A N 1
ATOM 9550 C CA . LEU A 1 1355 ? 113.67700 107.90600 77.74300 1.000 39.26151 1327 LEU A CA 1
ATOM 9551 C C . LEU A 1 1355 ? 114.23900 109.11300 78.47400 1.000 39.26151 1327 LEU A C 1
ATOM 9552 O O . LEU A 1 1355 ? 115.45600 109.20300 78.64500 1.000 39.26151 1327 LEU A O 1
ATOM 9557 N N . GLU A 1 1356 ? 113.39000 110.04300 78.90300 1.000 46.03591 1328 GLU A N 1
ATOM 9558 C CA . GLU A 1 1356 ? 113.89800 111.22000 79.59200 1.000 46.03591 1328 GLU A CA 1
ATOM 9559 C C . GLU A 1 1356 ? 114.44500 110.90300 80.97400 1.000 46.03591 1328 GLU A C 1
ATOM 9560 O O . GLU A 1 1356 ? 115.16200 111.72800 81.54400 1.000 46.03591 1328 GLU A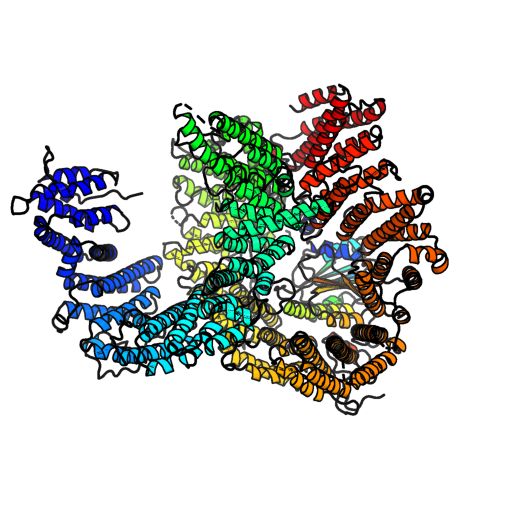 O 1
ATOM 9566 N N . ARG A 1 1357 ? 114.12200 109.74200 81.53100 1.000 43.53666 1329 ARG A N 1
ATOM 9567 C CA . ARG A 1 1357 ? 114.52200 109.39500 82.88300 1.000 43.53666 1329 ARG A CA 1
ATOM 9568 C C . ARG A 1 1357 ? 115.74200 108.50000 82.92300 1.000 43.53666 1329 ARG A C 1
ATOM 9569 O O . ARG A 1 1357 ? 116.03500 107.92200 83.96700 1.000 43.53666 1329 ARG A O 1
ATOM 9577 N N . LEU A 1 1358 ? 116.44700 108.35700 81.81200 1.000 39.54393 1330 LEU A N 1
ATOM 9578 C CA . LEU A 1 1358 ? 117.68800 107.60600 81.75800 1.000 39.54393 1330 LEU A CA 1
ATOM 9579 C C . LEU A 1 1358 ? 118.81100 108.56600 81.42400 1.000 39.54393 1330 LEU A C 1
ATOM 9580 O O . LEU A 1 1358 ? 118.69000 109.35900 80.49000 1.000 39.54393 1330 LEU A O 1
ATOM 9585 N N . TYR A 1 1359 ? 119.89600 108.50100 82.18000 1.000 45.64265 1331 TYR A N 1
ATOM 9586 C CA . TYR A 1 1359 ? 121.05700 109.32600 81.91100 1.000 45.64265 1331 TYR A CA 1
ATOM 9587 C C . TYR A 1 1359 ? 122.29000 108.44400 81.85600 1.000 45.64265 1331 TYR A C 1
ATOM 9588 O O . TYR A 1 1359 ? 122.24300 107.25700 82.17000 1.000 45.64265 1331 TYR A O 1
ATOM 9597 N N . ALA A 1 1360 ? 123.39900 109.02600 81.43100 1.000 49.53380 1332 ALA A N 1
ATOM 9598 C CA . ALA A 1 1360 ? 124.64200 108.28600 81.32200 1.000 49.53380 1332 ALA A CA 1
ATOM 9599 C C . ALA A 1 1360 ? 125.38300 108.31500 82.64700 1.000 49.53380 1332 ALA A C 1
ATOM 9600 O O . ALA A 1 1360 ? 125.46600 109.35400 83.30300 1.000 49.53380 1332 ALA A O 1
ATOM 9602 N N . SER A 1 1361 ? 125.91700 107.17200 83.03400 1.000 58.47343 1333 SER A N 1
ATOM 9603 C CA . SER A 1 1361 ? 126.59100 107.05900 84.31700 1.000 58.47343 1333 SER A CA 1
ATOM 9604 C C . SER A 1 1361 ? 127.88100 107.86100 84.30300 1.000 58.47343 1333 SER A C 1
ATOM 9605 O O . SER A 1 1361 ? 128.74300 107.61400 83.45200 1.000 58.47343 1333 SER A O 1
ATOM 9608 N N . PRO A 1 1362 ? 128.05900 108.81700 85.21000 1.000 61.21055 1334 PRO A N 1
ATOM 9609 C CA . PRO A 1 1362 ? 129.30900 109.58700 85.21100 1.000 61.21055 1334 PRO A CA 1
ATOM 9610 C C . PRO A 1 1362 ? 130.52900 108.73500 85.47600 1.000 61.21055 1334 PRO A C 1
ATOM 9611 O O . PRO A 1 1362 ? 131.58800 108.97200 84.88800 1.000 61.21055 1334 PRO A O 1
ATOM 9615 N N . MET A 1 1363 ? 130.41700 107.75000 86.35500 1.000 63.59550 1335 MET A N 1
ATOM 9616 C CA . MET A 1 1363 ? 131.55400 106.89100 86.66800 1.000 63.59550 1335 MET A CA 1
ATOM 9617 C C . MET A 1 1363 ? 131.54000 105.61200 85.83200 1.000 63.59550 1335 MET A C 1
ATOM 9618 O O . MET A 1 1363 ? 131.78400 104.49700 86.28400 1.000 63.59550 1335 MET A O 1
ATOM 9623 N N . ASP A 1 1364 ? 131.33100 105.80400 84.53700 1.000 77.26152 1336 ASP A N 1
ATOM 9624 C CA . ASP A 1 1364 ? 131.30900 104.69200 83.59300 1.000 77.26152 1336 ASP A CA 1
ATOM 9625 C C . ASP A 1 1364 ? 132.75400 104.30500 83.31800 1.000 77.26152 1336 ASP A C 1
ATOM 9626 O O . ASP A 1 1364 ? 133.39100 104.80700 82.39100 1.000 77.26152 1336 ASP A O 1
ATOM 9631 N N . GLY A 1 1365 ? 133.28300 103.40900 84.15400 1.000 85.43897 1337 GLY A N 1
ATOM 9632 C CA . GLY A 1 1365 ? 134.66100 102.97700 83.98400 1.000 85.43897 1337 GLY A CA 1
ATOM 9633 C C . GLY A 1 1365 ? 134.91500 102.38200 82.61300 1.000 85.43897 1337 GLY A C 1
ATOM 9634 O O . GLY A 1 1365 ? 135.93400 102.66700 81.98000 1.000 85.43897 1337 GLY A O 1
ATOM 9635 N N . THR A 1 1366 ? 133.99500 101.55500 82.13700 1.000 88.02321 1338 THR A N 1
ATOM 9636 C CA . THR A 1 1366 ? 134.00800 101.07000 80.76800 1.000 88.02321 1338 THR A CA 1
ATOM 9637 C C . THR A 1 1366 ? 132.99400 101.85400 79.94500 1.000 88.02321 1338 THR A C 1
ATOM 9638 O O . THR A 1 1366 ? 132.07100 102.47200 80.48100 1.000 88.02321 1338 THR A O 1
ATOM 9642 N N . SER A 1 1367 ? 133.18200 101.83100 78.62900 1.000 88.34613 1339 SER A N 1
ATOM 9643 C CA . SER A 1 1367 ? 132.23700 102.49100 77.74300 1.000 88.34613 1339 SER A CA 1
ATOM 9644 C C . SER A 1 1367 ? 130.86900 101.83200 77.86400 1.000 88.34613 1339 SER A C 1
ATOM 9645 O O . SER A 1 1367 ? 130.75500 100.64700 78.19000 1.000 88.34613 1339 SER A O 1
ATOM 9648 N N . SER A 1 1368 ? 129.82300 102.62100 77.61700 1.000 83.28899 1340 SER A N 1
ATOM 9649 C CA . SER A 1 1368 ? 128.45500 102.13300 77.74300 1.000 83.28899 1340 SER A CA 1
ATOM 9650 C C . SER A 1 1368 ? 128.26000 100.87800 76.90000 1.000 83.28899 1340 SER A C 1
ATOM 9651 O O . SER A 1 1368 ? 128.33300 100.93200 75.66800 1.000 83.28899 1340 SER A O 1
ATOM 9654 N N . ALA A 1 1369 ? 128.02900 99.74100 77.56300 1.000 75.48858 1341 ALA A N 1
ATOM 9655 C CA . ALA A 1 1369 ? 127.95900 98.46600 76.85500 1.000 75.48858 1341 ALA A CA 1
ATOM 9656 C C . ALA A 1 1369 ? 126.77500 98.42300 75.89900 1.000 75.48858 1341 ALA A C 1
ATOM 9657 O O . ALA A 1 1369 ? 126.90200 97.95200 74.76300 1.000 75.48858 1341 ALA A O 1
ATOM 9659 N N . LEU A 1 1370 ? 125.61400 98.90100 76.34100 1.000 63.32908 1342 LEU A N 1
ATOM 9660 C CA . LEU A 1 1370 ? 124.46000 98.98000 75.46000 1.000 63.32908 1342 LEU A CA 1
ATOM 9661 C C . LEU A 1 1370 ? 124.32400 100.33200 74.77500 1.000 63.32908 1342 LEU A C 1
ATOM 9662 O O . LEU A 1 1370 ? 123.44900 100.48000 73.91800 1.000 63.32908 1342 LEU A O 1
ATOM 9667 N N . SER A 1 1371 ? 125.15500 101.31400 75.12700 1.000 60.41631 1343 SER A N 1
ATOM 9668 C CA . SER A 1 1371 ? 125.46100 102.42600 74.23300 1.000 60.41631 1343 SER A CA 1
ATOM 9669 C C . SER A 1 1371 ? 124.19100 103.17100 73.81300 1.000 60.41631 1343 SER A C 1
ATOM 9670 O O . SER A 1 1371 ? 123.66700 102.98400 72.72300 1.000 60.41631 1343 SER A O 1
ATOM 9673 N N . MET A 1 1372 ? 123.65800 103.95200 74.74600 1.000 56.25831 1344 MET A N 1
ATOM 9674 C CA . MET A 1 1372 ? 122.46100 104.74400 74.47900 1.000 56.25831 1344 MET A CA 1
ATOM 9675 C C . MET A 1 1372 ? 122.58300 105.66700 73.26600 1.000 56.25831 1344 MET A C 1
ATOM 9676 O O . MET A 1 1372 ? 121.58600 106.25200 72.83000 1.000 56.25831 1344 MET A O 1
ATOM 9681 N N . GLY A 1 1373 ? 123.78000 105.78900 72.70100 1.000 51.36317 1345 GLY A N 1
ATOM 9682 C CA . GLY A 1 1373 ? 124.03600 106.68000 71.59300 1.000 51.36317 1345 GLY A CA 1
ATOM 9683 C C . GLY A 1 1373 ? 123.09500 106.55000 70.40800 1.000 51.36317 1345 GLY A C 1
ATOM 9684 O O . GLY A 1 1373 ? 122.60700 107.55100 69.88000 1.000 51.36317 1345 GLY A O 1
ATOM 9685 N N . PRO A 1 1374 ? 122.84300 105.32400 69.94500 1.000 49.73108 1346 PRO A N 1
ATOM 9686 C CA . PRO A 1 1374 ? 121.87900 105.12300 68.85900 1.000 49.73108 1346 PRO A CA 1
ATOM 9687 C C . PRO A 1 1374 ? 120.53300 105.80000 69.03600 1.000 49.73108 1346 PRO A C 1
ATOM 9688 O O . PRO A 1 1374 ? 119.82800 106.01800 68.04900 1.000 49.73108 1346 PRO A O 1
ATOM 9692 N N . PHE A 1 1375 ? 120.14800 106.13100 70.26600 1.000 45.37443 1347 PHE A N 1
ATOM 9693 C CA . PHE A 1 1375 ? 118.85100 106.76600 70.45200 1.000 45.37443 1347 PHE A CA 1
ATOM 9694 C C . PHE A 1 1375 ? 118.85100 108.20400 69.96300 1.000 45.37443 1347 PHE A C 1
ATOM 9695 O O . PHE A 1 1375 ? 117.80000 108.72300 69.58200 1.000 45.37443 1347 PHE A O 1
ATOM 9703 N N . VAL A 1 1376 ? 120.01300 108.85600 69.96200 1.000 44.34703 1348 VAL A N 1
ATOM 9704 C CA . VAL A 1 1376 ? 120.05500 110.29900 69.72000 1.000 44.34703 1348 VAL A CA 1
ATOM 9705 C C . VAL A 1 1376 ? 119.50900 110.68400 68.35000 1.000 44.34703 1348 VAL A C 1
ATOM 9706 O O . VAL A 1 1376 ? 118.67600 111.60000 68.28100 1.000 44.34703 1348 VAL A O 1
ATOM 9710 N N . PRO A 1 1377 ? 119.91600 110.05600 67.24300 1.000 44.22750 1349 PRO A N 1
ATOM 9711 C CA . PRO A 1 1377 ? 119.37600 110.49200 65.94700 1.000 44.22750 1349 PRO A CA 1
ATOM 9712 C C . PRO A 1 1377 ? 117.86700 110.43400 65.86500 1.000 44.22750 1349 PRO A C 1
ATOM 9713 O O . PRO A 1 1377 ? 117.25700 111.28500 65.21300 1.000 44.22750 1349 PRO A O 1
ATOM 9717 N N . PHE A 1 1378 ? 117.24200 109.45200 66.50400 1.000 46.21782 1350 PHE A N 1
ATOM 9718 C CA . PHE A 1 1378 ? 115.79200 109.35000 66.44600 1.000 46.21782 1350 PHE A CA 1
ATOM 9719 C C . PHE A 1 1378 ? 115.11900 110.39000 67.32600 1.000 46.21782 1350 PHE A C 1
ATOM 9720 O O . PHE A 1 1378 ? 114.13600 111.01000 66.90900 1.000 46.21782 1350 PHE A O 1
ATOM 9728 N N . ILE A 1 1379 ? 115.64400 110.61000 68.53200 1.000 43.00321 1351 ILE A N 1
ATOM 9729 C CA . ILE A 1 1379 ? 115.05700 111.60200 69.42700 1.000 43.00321 1351 ILE A CA 1
ATOM 9730 C C . ILE A 1 1379 ? 114.97500 112.94400 68.72600 1.000 43.00321 1351 ILE A C 1
ATOM 9731 O O . ILE A 1 1379 ? 113.92300 113.59300 68.70200 1.000 43.00321 1351 ILE A O 1
ATOM 9736 N N . MET A 1 1380 ? 116.07800 113.35500 68.10200 1.000 46.19014 1352 MET A N 1
ATOM 9737 C CA . MET A 1 1380 ? 116.09200 114.60400 67.35700 1.000 46.19014 1352 MET A CA 1
ATOM 9738 C C . MET A 1 1380 ? 114.97500 114.63900 66.32900 1.000 46.19014 1352 MET A C 1
ATOM 9739 O O . MET A 1 1380 ? 114.24300 115.62700 66.22800 1.000 46.19014 1352 MET A O 1
ATOM 9744 N N . ARG A 1 1381 ? 114.80700 113.55900 65.57100 1.000 48.97291 1353 ARG A N 1
ATOM 9745 C CA . ARG A 1 1381 ? 113.78300 113.58500 64.54000 1.000 48.97291 1353 ARG A CA 1
ATOM 9746 C C . ARG A 1 1381 ? 112.39300 113.65500 65.14000 1.000 48.97291 1353 ARG A C 1
ATOM 9747 O O . ARG A 1 1381 ? 111.48600 114.22700 64.53000 1.000 48.97291 1353 ARG A O 1
ATOM 9755 N N . CYS A 1 1382 ? 112.20600 113.11000 66.34100 1.000 49.98417 1354 CYS A N 1
ATOM 9756 C CA . CYS A 1 1382 ? 110.90200 113.21600 66.97800 1.000 49.98417 1354 CYS A CA 1
ATOM 9757 C C . CYS A 1 1382 ? 110.53700 114.66100 67.26000 1.000 49.98417 1354 CYS A C 1
ATOM 9758 O O . CYS A 1 1382 ? 109.35800 114.96700 67.45500 1.000 49.98417 1354 CYS A O 1
ATOM 9761 N N . GLY A 1 1383 ? 111.52000 115.55700 67.27300 1.000 48.87113 1355 GLY A N 1
ATOM 9762 C CA . GLY A 1 1383 ? 111.24900 116.96400 67.44400 1.000 48.87113 1355 GLY A CA 1
ATOM 9763 C C . GLY A 1 1383 ? 110.54800 117.60700 66.27600 1.000 48.87113 1355 GLY A C 1
ATOM 9764 O O . GLY A 1 1383 ? 110.12500 118.75800 66.39400 1.000 48.87113 1355 GLY A O 1
ATOM 9765 N N . HIS A 1 1384 ? 110.41100 116.90500 65.16000 1.000 50.80078 1356 HIS A N 1
ATOM 9766 C CA . HIS A 1 1384 ? 109.71600 117.45000 64.00900 1.000 50.80078 1356 HIS A CA 1
ATOM 9767 C C . HIS A 1 1384 ? 108.25800 117.04600 63.97000 1.000 50.80078 1356 HIS A C 1
ATOM 9768 O O . HIS A 1 1384 ? 107.61500 117.19100 62.93100 1.000 50.80078 1356 HIS A O 1
ATOM 9775 N N . SER A 1 1385 ? 107.72800 116.54600 65.07500 1.000 48.92850 1357 SER A N 1
ATOM 9776 C CA . SER A 1 1385 ? 106.33700 116.15500 65.12300 1.000 48.92850 1357 SER A CA 1
ATOM 9777 C C . SER A 1 1385 ? 105.43000 117.37100 64.98000 1.000 48.92850 1357 SER A C 1
ATOM 9778 O O . SER A 1 1385 ? 105.77100 118.46500 65.42700 1.000 48.92850 1357 SER A O 1
ATOM 9781 N N . PRO A 1 1386 ? 104.26500 117.20700 64.35800 1.000 50.16536 1358 PRO A N 1
ATOM 9782 C CA . PRO A 1 1386 ? 103.27400 118.28300 64.32700 1.000 50.16536 1358 PRO A CA 1
ATOM 9783 C C . PRO A 1 1386 ? 102.49200 118.46000 65.61600 1.000 50.16536 1358 PRO A C 1
ATOM 9784 O O . PRO A 1 1386 ? 101.47100 119.14900 65.60100 1.000 50.16536 1358 PRO A O 1
ATOM 9788 N N . VAL A 1 1387 ? 102.92000 117.85900 66.71900 1.000 49.00747 1359 VAL A N 1
ATOM 9789 C CA . VAL A 1 1387 ? 102.24000 117.97700 68.00100 1.000 49.00747 1359 VAL A CA 1
ATOM 9790 C C . VAL A 1 1387 ? 103.16800 118.69700 68.96400 1.000 49.00747 1359 VAL A C 1
ATOM 9791 O O . VAL A 1 1387 ? 104.33200 118.31300 69.11500 1.000 49.00747 1359 VAL A O 1
ATOM 9795 N N . TYR A 1 1388 ? 102.65500 119.74100 69.61100 1.000 49.87705 1360 TYR A N 1
ATOM 9796 C CA . TYR A 1 1388 ? 103.48700 120.57300 70.47200 1.000 49.87705 1360 TYR A CA 1
ATOM 9797 C C . TYR A 1 1388 ? 104.08500 119.76300 71.61100 1.000 49.87705 1360 TYR A C 1
ATOM 9798 O O . TYR A 1 1388 ? 105.28100 119.87400 71.91000 1.000 49.87705 1360 TYR A O 1
ATOM 9807 N N . HIS A 1 1389 ? 103.26300 118.93900 72.25800 1.000 51.87398 1361 HIS A N 1
ATOM 9808 C CA . HIS A 1 1389 ? 103.73200 118.18300 73.40900 1.000 51.87398 1361 HIS A CA 1
ATOM 9809 C C . HIS A 1 1389 ? 104.87100 117.25900 73.03000 1.000 51.87398 1361 HIS A C 1
ATOM 9810 O O . HIS A 1 1389 ? 105.82900 117.10400 73.78800 1.000 51.87398 1361 HIS A O 1
ATOM 9817 N N . SER A 1 1390 ? 104.77400 116.61900 71.87000 1.000 47.77773 1362 SER A N 1
ATOM 9818 C CA . SER A 1 1390 ? 105.83300 115.71800 71.45000 1.000 47.77773 1362 SER A CA 1
ATOM 9819 C C . SER A 1 1390 ? 107.12700 116.47300 71.21200 1.000 47.77773 1362 SER A C 1
ATOM 9820 O O . SER A 1 1390 ? 108.20400 115.98400 71.55400 1.000 47.77773 1362 SER A O 1
ATOM 9823 N N . ARG A 1 1391 ? 107.04500 117.66500 70.62700 1.000 45.00129 1363 ARG A N 1
ATOM 9824 C CA . ARG A 1 1391 ? 108.25200 118.45400 70.42000 1.000 45.00129 1363 ARG A CA 1
ATOM 9825 C C . ARG A 1 1391 ? 108.88700 118.84600 71.74500 1.000 45.00129 1363 ARG A C 1
ATOM 9826 O O . ARG A 1 1391 ? 110.10800 118.74600 71.91100 1.000 45.00129 1363 ARG A O 1
ATOM 9834 N N . GLU A 1 1392 ? 108.07200 119.27100 72.70900 1.000 49.41713 1364 GLU A N 1
ATOM 9835 C CA . GLU A 1 1392 ? 108.60900 119.60900 74.02200 1.000 49.41713 1364 GLU A CA 1
ATOM 9836 C C . GLU A 1 1392 ? 109.24200 118.40200 74.69600 1.000 49.41713 1364 GLU A C 1
ATOM 9837 O O . GLU A 1 1392 ? 110.32900 118.50100 75.27700 1.000 49.41713 1364 GLU A O 1
ATOM 9843 N N . MET A 1 1393 ? 108.56900 117.25300 74.64100 1.000 47.22232 1365 MET A N 1
ATOM 9844 C CA . MET A 1 1393 ? 109.09600 116.05500 75.27600 1.000 47.22232 1365 MET A CA 1
ATOM 9845 C C . MET A 1 1393 ? 110.39300 115.61900 74.62200 1.000 47.22232 1365 MET A C 1
ATOM 9846 O O . MET A 1 1393 ? 111.31600 115.17600 75.30500 1.000 47.22232 1365 MET A O 1
ATOM 9851 N N . ALA A 1 1394 ? 110.47700 115.71500 73.29800 1.000 41.96902 1366 ALA A N 1
ATOM 9852 C CA . ALA A 1 1394 ? 111.70900 115.34700 72.61900 1.000 41.96902 1366 ALA A CA 1
ATOM 9853 C C . ALA A 1 1394 ? 112.84200 116.27100 73.01700 1.000 41.96902 1366 ALA A C 1
ATOM 9854 O O . ALA A 1 1394 ? 113.96900 115.82100 73.24500 1.000 41.96902 1366 ALA A O 1
ATOM 9856 N N . ALA A 1 1395 ? 112.56100 117.56800 73.11500 1.000 43.28678 1367 ALA A N 1
ATOM 9857 C CA . ALA A 1 1395 ? 113.58900 118.49800 73.56100 1.000 43.28678 1367 ALA A CA 1
ATOM 9858 C C . ALA A 1 1395 ? 114.06400 118.15300 74.96100 1.000 43.28678 1367 ALA A C 1
ATOM 9859 O O . ALA A 1 1395 ? 115.26400 118.18400 75.24200 1.000 43.28678 1367 ALA A O 1
ATOM 9861 N N . ARG A 1 1396 ? 113.13600 117.82100 75.85300 1.000 46.66733 1368 ARG A N 1
ATOM 9862 C CA . ARG A 1 1396 ? 113.52000 117.47700 77.21600 1.000 46.66733 1368 ARG A CA 1
ATOM 9863 C C . ARG A 1 1396 ? 114.31800 116.18300 77.26600 1.000 46.66733 1368 ARG A C 1
ATOM 9864 O O . ARG A 1 1396 ? 115.29500 116.07900 78.01200 1.000 46.66733 1368 ARG A O 1
ATOM 9872 N N . ALA A 1 1397 ? 113.91700 115.18700 76.48500 1.000 42.13237 1369 ALA A N 1
ATOM 9873 C CA . ALA A 1 1397 ? 114.55600 113.88300 76.52200 1.000 42.13237 1369 ALA A CA 1
ATOM 9874 C C . ALA A 1 1397 ? 115.91200 113.87100 75.84700 1.000 42.13237 1369 ALA A C 1
ATOM 9875 O O . ALA A 1 1397 ? 116.72900 113.00500 76.15600 1.000 42.13237 1369 ALA A O 1
ATOM 9877 N N . LEU A 1 1398 ? 116.16800 114.79400 74.92600 1.000 41.41571 1370 LEU A N 1
ATOM 9878 C CA . LEU A 1 1398 ? 117.46200 114.80900 74.26400 1.000 41.41571 1370 LEU A CA 1
ATOM 9879 C C . LEU A 1 1398 ? 118.59000 115.20600 75.20300 1.000 41.41571 1370 LEU A C 1
ATOM 9880 O O . LEU A 1 1398 ? 119.73700 114.82500 74.96500 1.000 41.41571 1370 LEU A O 1
ATOM 9885 N N . VAL A 1 1399 ? 118.29300 115.94400 76.26700 1.000 43.64826 1371 VAL A N 1
ATOM 9886 C CA . VAL A 1 1399 ? 119.35600 116.46600 77.12600 1.000 43.64826 1371 VAL A CA 1
ATOM 9887 C C . VAL A 1 1399 ? 120.18700 115.36300 77.77100 1.000 43.64826 1371 VAL A C 1
ATOM 9888 O O . VAL A 1 1399 ? 121.42400 115.42800 77.68800 1.000 43.64826 1371 VAL A O 1
ATOM 9892 N N . PRO A 1 1400 ? 119.60600 114.34600 78.41500 1.000 43.38157 1372 PRO A N 1
ATOM 9893 C CA . PRO A 1 1400 ? 120.44900 113.33000 79.05900 1.000 43.38157 1372 PRO A CA 1
ATOM 9894 C C . PRO A 1 1400 ? 121.33100 112.55800 78.10300 1.000 43.38157 1372 PRO A C 1
ATOM 9895 O O . PRO A 1 1400 ? 122.32900 111.98000 78.54000 1.000 43.38157 1372 PRO A O 1
ATOM 9899 N N . PHE A 1 1401 ? 121.01000 112.52600 76.82000 1.000 44.99045 1373 PHE A N 1
ATOM 9900 C CA . PHE A 1 1401 ? 121.71600 111.68400 75.87300 1.000 44.99045 1373 PHE A CA 1
ATOM 9901 C C . PHE A 1 1401 ? 122.88300 112.38700 75.20700 1.000 44.99045 1373 PHE A C 1
ATOM 9902 O O . PHE A 1 1401 ? 123.43900 111.85300 74.24500 1.000 44.99045 1373 PHE A O 1
ATOM 9910 N N . VAL A 1 1402 ? 123.26000 113.57000 75.67600 1.000 50.72949 1374 VAL A N 1
ATOM 9911 C CA . VAL A 1 1402 ? 124.36500 114.32600 75.10300 1.000 50.72949 1374 VAL A CA 1
ATOM 9912 C C . VAL A 1 1402 ? 125.36200 114.64200 76.20600 1.000 50.72949 1374 VAL A C 1
ATOM 9913 O O . VAL A 1 1402 ? 124.98200 115.14600 77.26800 1.000 50.72949 1374 VAL A O 1
ATOM 9917 N N . MET A 1 1403 ? 126.63100 114.34200 75.95500 1.000 66.33394 1375 MET A N 1
ATOM 9918 C CA . MET A 1 1403 ? 127.68000 114.67800 76.90300 1.000 66.33394 1375 MET A CA 1
ATOM 9919 C C . MET A 1 1403 ? 127.85500 116.18700 76.99000 1.000 66.33394 1375 MET A C 1
ATOM 9920 O O . MET A 1 1403 ? 127.65600 116.91400 76.01500 1.000 66.33394 1375 MET A O 1
ATOM 9925 N N . ILE A 1 1404 ? 128.24500 116.65600 78.17500 1.000 66.45722 1376 ILE A N 1
ATOM 9926 C CA . ILE A 1 1404 ? 128.35200 118.09300 78.40100 1.000 66.45722 1376 ILE A CA 1
ATOM 9927 C C . ILE A 1 1404 ? 129.39900 118.70500 77.48600 1.000 66.45722 1376 ILE A C 1
ATOM 9928 O O . ILE A 1 1404 ? 129.18400 119.77100 76.90200 1.000 66.45722 1376 ILE A O 1
ATOM 9933 N N . ASP A 1 1405 ? 130.54500 118.04800 77.33900 1.000 69.72977 1377 ASP A N 1
ATOM 9934 C CA . ASP A 1 1405 ? 131.57600 118.59400 76.46900 1.000 69.72977 1377 ASP A CA 1
ATOM 9935 C C . ASP A 1 1405 ? 131.16500 118.57800 75.00500 1.000 69.72977 1377 ASP A C 1
ATOM 9936 O O . ASP A 1 1405 ? 131.76600 119.29400 74.20000 1.000 69.72977 1377 ASP A O 1
ATOM 9941 N N . HIS A 1 1406 ? 130.16700 117.78000 74.64100 1.000 67.25436 1378 HIS A N 1
ATOM 9942 C CA . HIS A 1 1406 ? 129.68000 117.73500 73.27100 1.000 67.25436 1378 HIS A CA 1
ATOM 9943 C C . HIS A 1 1406 ? 128.51900 118.68100 73.01700 1.000 67.25436 1378 HIS A C 1
ATOM 9944 O O . HIS A 1 1406 ? 128.10300 118.83000 71.86400 1.000 67.25436 1378 HIS A O 1
ATOM 9951 N N . ILE A 1 1407 ? 127.98200 119.31200 74.06100 1.000 58.79886 1379 ILE A N 1
ATOM 9952 C CA . ILE A 1 1407 ? 126.86300 120.23100 73.86900 1.000 58.79886 1379 ILE A CA 1
ATOM 9953 C C . ILE A 1 1407 ? 127.21400 121.37200 72.92800 1.000 58.79886 1379 ILE A C 1
ATOM 9954 O O . ILE A 1 1407 ? 126.38000 121.72000 72.08700 1.000 58.79886 1379 ILE A O 1
ATOM 9959 N N . PRO A 1 1408 ? 128.38500 122.01000 73.00700 1.000 62.99391 1380 PRO A N 1
ATOM 9960 C CA . PRO A 1 1408 ? 128.68300 123.06300 72.02100 1.000 62.99391 1380 PRO A CA 1
ATOM 9961 C C . PRO A 1 1408 ? 128.64400 122.59200 70.57700 1.000 62.99391 1380 PRO A C 1
ATOM 9962 O O . PRO A 1 1408 ? 128.02100 123.24700 69.73300 1.000 62.99391 1380 PRO A O 1
ATOM 9966 N N . ASN A 1 1409 ? 129.29700 121.47500 70.26100 1.000 64.66641 1381 ASN A N 1
ATOM 9967 C CA . ASN A 1 1409 ? 129.28300 120.98900 68.88600 1.000 64.66641 1381 ASN A CA 1
ATOM 9968 C C . ASN A 1 1409 ? 127.88300 120.57400 68.46400 1.000 64.66641 1381 ASN A C 1
ATOM 9969 O O . ASN A 1 1409 ? 127.47000 120.82400 67.32500 1.000 64.66641 1381 ASN A O 1
ATOM 9974 N N . THR A 1 1410 ? 127.14500 119.92800 69.36700 1.000 58.50118 1382 THR A N 1
ATOM 9975 C CA . THR A 1 1410 ? 125.77300 119.54700 69.06400 1.000 58.50118 1382 THR A CA 1
ATOM 9976 C C . THR A 1 1410 ? 124.92500 120.77000 68.77200 1.000 58.50118 1382 THR A C 1
ATOM 9977 O O . THR A 1 1410 ? 124.12600 120.77200 67.83300 1.000 58.50118 1382 THR A O 1
ATOM 9981 N N . ILE A 1 1411 ? 125.09500 121.82400 69.56300 1.000 54.64183 1383 ILE A N 1
ATOM 9982 C CA . ILE A 1 1411 ? 124.33700 123.04900 69.35300 1.000 54.64183 1383 ILE A CA 1
ATOM 9983 C C . ILE A 1 1411 ? 124.70000 123.67100 68.01700 1.000 54.64183 1383 ILE A C 1
ATOM 9984 O O . ILE A 1 1411 ? 123.82800 124.14400 67.28300 1.000 54.64183 1383 ILE A O 1
ATOM 9989 N N . ARG A 1 1412 ? 125.98700 123.68500 67.67800 1.000 63.02051 1384 ARG A N 1
ATOM 9990 C CA . ARG A 1 1412 ? 126.39600 124.27900 66.41100 1.000 63.02051 1384 ARG A CA 1
ATOM 9991 C C . ARG A 1 1412 ? 125.80500 123.52100 65.23200 1.000 63.02051 1384 ARG A C 1
ATOM 9992 O O . ARG A 1 1412 ? 125.25800 124.12400 64.30100 1.000 63.02051 1384 ARG A O 1
ATOM 10000 N N . THR A 1 1413 ? 125.88900 122.19100 65.25700 1.000 56.22843 1385 THR A N 1
ATOM 10001 C CA . THR A 1 1413 ? 125.35900 121.43300 64.12900 1.000 56.22843 1385 THR A CA 1
ATOM 10002 C C . THR A 1 1413 ? 123.83900 121.46300 64.09700 1.000 56.22843 1385 THR A C 1
ATOM 10003 O O . THR A 1 1413 ? 123.24300 121.34300 63.02400 1.000 56.22843 1385 THR A O 1
ATOM 10007 N N . LEU A 1 1414 ? 123.19600 121.62300 65.25200 1.000 49.95161 1386 LEU A N 1
ATOM 10008 C CA . LEU A 1 1414 ? 121.74800 121.75600 65.27800 1.000 49.95161 1386 LEU A CA 1
ATOM 10009 C C . LEU A 1 1414 ? 121.31700 123.09700 64.70900 1.000 49.95161 1386 LEU A C 1
ATOM 10010 O O . LEU A 1 1414 ? 120.34400 123.17500 63.95300 1.000 49.95161 1386 LEU A O 1
ATOM 10015 N N . LEU A 1 1415 ? 122.03900 124.16100 65.05400 1.000 52.10551 1387 LEU A N 1
ATOM 10016 C CA . LEU A 1 1415 ? 121.73200 125.48100 64.52100 1.000 52.10551 1387 LEU A CA 1
ATOM 10017 C C . LEU A 1 1415 ? 121.96800 125.53400 63.02300 1.000 52.10551 1387 LEU A C 1
ATOM 10018 O O . LEU A 1 1415 ? 121.20300 126.17100 62.29300 1.000 52.10551 1387 LEU A O 1
ATOM 10023 N N . SER A 1 1416 ? 123.01200 124.85900 62.54600 1.000 56.35061 1388 SER A N 1
ATOM 10024 C CA . SER A 1 1416 ? 123.32500 124.89700 61.12500 1.000 56.35061 1388 SER A CA 1
ATOM 10025 C C . SER A 1 1416 ? 122.20400 124.33600 60.26200 1.000 56.35061 1388 SER A C 1
ATOM 10026 O O . SER A 1 1416 ? 122.17800 124.60100 59.05800 1.000 56.35061 1388 SER A O 1
ATOM 10029 N N . THR A 1 1417 ? 121.28500 123.56600 60.83700 1.000 55.20346 1389 THR A N 1
ATOM 10030 C CA . THR A 1 1417 ? 120.17500 123.03000 60.06200 1.000 55.20346 1389 THR A CA 1
ATOM 10031 C C . THR A 1 1417 ? 119.04900 124.02800 59.86300 1.000 55.20346 1389 THR A C 1
ATOM 10032 O O . THR A 1 1417 ? 118.16600 123.77700 59.03900 1.000 55.20346 1389 THR A O 1
ATOM 10036 N N . LEU A 1 1418 ? 119.04400 125.13500 60.59500 1.000 56.47276 1390 LEU A N 1
ATOM 10037 C CA . LEU A 1 1418 ? 117.97800 126.10800 60.45500 1.000 56.47276 1390 LEU A CA 1
ATOM 10038 C C . LEU A 1 1418 ? 118.08800 126.82400 59.11200 1.000 56.47276 1390 LEU A C 1
ATOM 10039 O O . LEU A 1 1418 ? 119.18900 127.06400 58.61600 1.000 56.47276 1390 LEU A O 1
ATOM 10044 N N . PRO A 1 1419 ? 116.96200 127.17200 58.50100 1.000 63.69624 1391 PRO A N 1
ATOM 10045 C CA . PRO A 1 1419 ? 117.00900 127.83000 57.19500 1.000 63.69624 1391 PRO A CA 1
ATOM 10046 C C . PRO A 1 1419 ? 117.43600 129.28100 57.31500 1.000 63.69624 1391 PRO A C 1
ATOM 10047 O O . PRO A 1 1419 ? 117.00200 130.00400 58.21200 1.000 63.69624 1391 PRO A O 1
ATOM 10051 N N . SER A 1 1420 ? 118.29200 129.70900 56.39400 1.000 73.84515 1392 SER A N 1
ATOM 10052 C CA . SER A 1 1420 ? 118.66700 131.11000 56.35100 1.000 73.84515 1392 SER A CA 1
ATOM 10053 C C . SER A 1 1420 ? 117.50800 131.94000 55.80800 1.000 73.84515 1392 SER A C 1
ATOM 10054 O O . SER A 1 1420 ? 116.53100 131.41700 55.26800 1.000 73.84515 1392 SER A O 1
ATOM 10057 N N . CYS A 1 1421 ? 117.62500 133.25800 55.96500 1.000 76.93741 1393 CYS A N 1
ATOM 10058 C CA . CYS A 1 1421 ? 116.52100 134.14500 55.61600 1.000 76.93741 1393 CYS A CA 1
ATOM 10059 C C . CYS A 1 1421 ? 116.16100 134.05400 54.14200 1.000 76.93741 1393 CYS A C 1
ATOM 10060 O O . CYS A 1 1421 ? 114.99900 134.25500 53.77400 1.000 76.93741 1393 CYS A O 1
ATOM 10063 N N . THR A 1 1422 ? 117.13200 133.74500 53.29200 1.000 83.38735 1394 THR A N 1
ATOM 10064 C CA . THR A 1 1422 ? 116.93400 133.70800 51.85100 1.000 83.38735 1394 THR A CA 1
ATOM 10065 C C . THR A 1 1422 ? 116.56600 132.32800 51.33200 1.000 83.38735 1394 THR A C 1
ATOM 10066 O O . THR A 1 1422 ? 116.42400 132.16100 50.11700 1.000 83.38735 1394 THR A O 1
ATOM 10070 N N . ASP A 1 1423 ? 116.41100 131.34000 52.20700 1.000 83.69259 1395 ASP A N 1
ATOM 10071 C CA . ASP A 1 1423 ? 116.13800 129.98800 51.75400 1.000 83.69259 1395 ASP A CA 1
ATOM 10072 C C . ASP A 1 1423 ? 114.71400 129.88200 51.22000 1.000 83.69259 1395 ASP A C 1
ATOM 10073 O O . ASP A 1 1423 ? 113.91500 130.81500 51.30100 1.000 83.69259 1395 ASP A O 1
ATOM 10078 N N . GLN A 1 1424 ? 114.40500 128.71900 50.65700 1.000 89.11361 1396 GLN A N 1
ATOM 10079 C CA . GLN A 1 1424 ? 113.12700 128.50300 50.00200 1.000 89.11361 1396 GLN A CA 1
ATOM 10080 C C . GLN A 1 1424 ? 112.27400 127.43500 50.66300 1.000 89.11361 1396 GLN A C 1
ATOM 10081 O O . GLN A 1 1424 ? 111.14200 127.21700 50.22400 1.000 89.11361 1396 GLN A O 1
ATOM 10087 N N . CYS A 1 1425 ? 112.76800 126.76100 51.69500 1.000 83.54626 1397 CYS A N 1
ATOM 10088 C CA . CYS A 1 1425 ? 112.00500 125.71500 52.36600 1.000 83.54626 1397 CYS A CA 1
ATOM 10089 C C . CYS A 1 1425 ? 111.94200 126.03900 53.84900 1.000 83.54626 1397 CYS A C 1
ATOM 10090 O O . CYS A 1 1425 ? 112.95300 125.94900 54.55100 1.000 83.54626 1397 CYS A O 1
ATOM 10093 N N . PHE A 1 1426 ? 110.75900 126.41300 54.32200 1.000 77.15151 1398 PHE A N 1
ATOM 10094 C CA . PHE A 1 1426 ? 110.53100 126.73100 55.72300 1.000 77.15151 1398 PHE A CA 1
ATOM 10095 C C . PHE A 1 1426 ? 109.40900 125.85000 56.23600 1.000 77.15151 1398 PHE A C 1
ATOM 10096 O O . PHE A 1 1426 ? 108.27400 125.95700 55.76500 1.000 77.15151 1398 PHE A O 1
ATOM 10104 N N . ARG A 1 1427 ? 109.72400 124.98100 57.18800 1.000 64.79836 1399 ARG A N 1
ATOM 10105 C CA . ARG A 1 1427 ? 108.72700 124.16800 57.86800 1.000 64.79836 1399 ARG A CA 1
ATOM 10106 C C . ARG A 1 1427 ? 108.71000 124.58800 59.32600 1.000 64.79836 1399 ARG A C 1
ATOM 10107 O O . ARG A 1 1427 ? 109.70900 124.42700 60.03100 1.000 64.79836 1399 ARG A O 1
ATOM 10115 N N . GLN A 1 1428 ? 107.58400 125.13800 59.77400 1.000 57.08102 1400 GLN A N 1
ATOM 10116 C CA . GLN A 1 1428 ? 107.57000 125.79000 61.07600 1.000 57.08102 1400 GLN A CA 1
ATOM 10117 C C . GLN A 1 1428 ? 107.68800 124.78700 62.21100 1.000 57.08102 1400 GLN A C 1
ATOM 10118 O O . GLN A 1 1428 ? 108.33000 125.07200 63.22400 1.000 57.08102 1400 GLN A O 1
ATOM 10124 N N . ASN A 1 1429 ? 107.07500 123.61300 62.07200 1.000 52.86280 1401 ASN A N 1
ATOM 10125 C CA . ASN A 1 1429 ? 107.20300 122.60800 63.11900 1.000 52.86280 1401 ASN A CA 1
ATOM 10126 C C . ASN A 1 1429 ? 108.65000 122.17700 63.28700 1.000 52.86280 1401 ASN A C 1
ATOM 10127 O O . ASN A 1 1429 ? 109.13200 122.00900 64.41000 1.000 52.86280 1401 ASN A O 1
ATOM 10132 N N . HIS A 1 1430 ? 109.36100 122.00400 62.17700 1.000 53.57201 1402 HIS A N 1
ATOM 10133 C CA . HIS A 1 1430 ? 110.76100 121.61400 62.24100 1.000 53.57201 1402 HIS A CA 1
ATOM 10134 C C . HIS A 1 1430 ? 111.60100 122.68300 62.92100 1.000 53.57201 1402 HIS A C 1
ATOM 10135 O O . HIS A 1 1430 ? 112.45300 122.37500 63.76300 1.000 53.57201 1402 HIS A O 1
ATOM 10142 N N . ILE A 1 1431 ? 111.37300 123.94900 62.57000 1.000 45.52548 1403 ILE A N 1
ATOM 10143 C CA . ILE A 1 1431 ? 112.13400 125.03200 63.17900 1.000 45.52548 1403 ILE A CA 1
ATOM 10144 C C . ILE A 1 1431 ? 111.83800 125.11400 64.66300 1.000 45.52548 1403 ILE A C 1
ATOM 10145 O O . ILE A 1 1431 ? 112.74400 125.29100 65.48100 1.000 45.52548 1403 ILE A O 1
ATOM 10150 N N . HIS A 1 1432 ? 110.56700 124.98700 65.03600 1.000 40.05623 1404 HIS A N 1
ATOM 10151 C CA . HIS A 1 1432 ? 110.20400 125.05000 66.44400 1.000 40.05623 1404 HIS A CA 1
ATOM 10152 C C . HIS A 1 1432 ? 110.84000 123.91700 67.23000 1.000 40.05623 1404 HIS A C 1
ATOM 10153 O O . HIS A 1 1432 ? 111.35000 124.13100 68.33400 1.000 40.05623 1404 HIS A O 1
ATOM 10160 N N . GLY A 1 1433 ? 110.82600 122.70500 66.68300 1.000 40.40294 1405 GLY A N 1
ATOM 10161 C CA . GLY A 1 1433 ? 111.45000 121.59500 67.37800 1.000 40.40294 1405 GLY A CA 1
ATOM 10162 C C . GLY A 1 1433 ? 112.94500 121.77300 67.52900 1.000 40.40294 1405 GLY A C 1
ATOM 10163 O O . GLY A 1 1433 ? 113.50500 121.52500 68.60000 1.000 40.40294 1405 GLY A O 1
ATOM 10164 N N . THR A 1 1434 ? 113.61200 122.21400 66.46500 1.000 41.02824 1406 THR A N 1
ATOM 10165 C CA . THR A 1 1434 ? 115.04400 122.46100 66.55000 1.000 41.02824 1406 THR A CA 1
ATOM 10166 C C . THR A 1 1434 ? 115.35300 123.53000 67.58300 1.000 41.02824 1406 THR A C 1
ATOM 10167 O O . THR A 1 1434 ? 116.32200 123.41300 68.34300 1.000 41.02824 1406 THR A O 1
ATOM 10171 N N . LEU A 1 1435 ? 114.54000 124.58200 67.62500 1.000 40.24389 1407 LEU A N 1
ATOM 10172 C CA . LEU A 1 1435 ? 114.77300 125.65600 68.57600 1.000 40.24389 1407 LEU A CA 1
ATOM 10173 C C . LEU A 1 1435 ? 114.56000 125.18600 70.00200 1.000 40.24389 1407 LEU A C 1
ATOM 10174 O O . LEU A 1 1435 ? 115.31700 125.56200 70.89700 1.000 40.24389 1407 LEU A O 1
ATOM 10179 N N . LEU A 1 1436 ? 113.54300 124.36100 70.23800 1.000 38.94513 1408 LEU A N 1
ATOM 10180 C CA . LEU A 1 1436 ? 113.35700 123.81300 71.57500 1.000 38.94513 1408 LEU A CA 1
ATOM 10181 C C . LEU A 1 1436 ? 114.54000 122.95000 71.98400 1.000 38.94513 1408 LEU A C 1
ATOM 10182 O O . LEU A 1 1436 ? 115.00400 123.01600 73.12900 1.000 38.94513 1408 LEU A O 1
ATOM 10187 N N . GLN A 1 1437 ? 115.04600 122.13600 71.06000 1.000 42.61007 1409 GLN A N 1
ATOM 10188 C CA . GLN A 1 1437 ? 116.19100 121.29500 71.38300 1.000 42.61007 1409 GLN A CA 1
ATOM 10189 C C . GLN A 1 1437 ? 117.39900 122.13700 71.75200 1.000 42.61007 1409 GLN A C 1
ATOM 10190 O O . GLN A 1 1437 ? 118.04400 121.89600 72.77600 1.000 42.61007 1409 GLN A O 1
ATOM 10196 N N . VAL A 1 1438 ? 117.71900 123.13800 70.93200 1.000 40.14216 1410 VAL A N 1
ATOM 10197 C CA . VAL A 1 1438 ? 118.89600 123.94600 71.22800 1.000 40.14216 1410 VAL A CA 1
ATOM 10198 C C . VAL A 1 1438 ? 118.68900 124.75900 72.49500 1.000 40.14216 1410 VAL A C 1
ATOM 10199 O O . VAL A 1 1438 ? 119.63100 124.96400 73.26300 1.000 40.14216 1410 VAL A O 1
ATOM 10203 N N . PHE A 1 1439 ? 117.46400 125.20600 72.76200 1.000 39.93272 1411 PHE A N 1
ATOM 10204 C CA . PHE A 1 1439 ? 117.20100 125.95000 73.98500 1.000 39.93272 1411 PHE A CA 1
ATOM 10205 C C . PHE A 1 1439 ? 117.45500 125.09400 75.21400 1.000 39.93272 1411 PHE A C 1
ATOM 10206 O O . PHE A 1 1439 ? 118.14500 125.51600 76.14700 1.000 39.93272 1411 PHE A O 1
ATOM 10214 N N . HIS A 1 1440 ? 116.91500 123.87800 75.23200 1.000 43.30080 1412 HIS A N 1
ATOM 10215 C CA . HIS A 1 1440 ? 117.12000 123.02200 76.39400 1.000 43.30080 1412 HIS A CA 1
ATOM 10216 C C . HIS A 1 1440 ? 118.57700 122.60300 76.52900 1.000 43.30080 1412 HIS A C 1
ATOM 10217 O O . HIS A 1 1440 ? 119.10300 122.51700 77.64400 1.000 43.30080 1412 HIS A O 1
ATOM 10224 N N . LEU A 1 1441 ? 119.24900 122.34400 75.40900 1.000 45.24934 1413 LEU A N 1
ATOM 10225 C CA . LEU A 1 1441 ? 120.66300 122.00300 75.47200 1.000 45.24934 1413 LEU A CA 1
ATOM 10226 C C . LEU A 1 1441 ? 121.47600 123.14700 76.05100 1.000 45.24934 1413 LEU A C 1
ATOM 10227 O O . LEU A 1 1441 ? 122.34800 122.93100 76.89800 1.000 45.24934 1413 LEU A O 1
ATOM 10232 N N . LEU A 1 1442 ? 121.20800 124.37300 75.60600 1.000 48.35785 1414 LEU A N 1
ATOM 10233 C CA . LEU A 1 1442 ? 121.93900 125.52100 76.12000 1.000 48.35785 1414 LEU A CA 1
ATOM 10234 C C . LEU A 1 1442 ? 121.65800 125.73200 77.59500 1.000 48.35785 1414 LEU A C 1
ATOM 10235 O O . LEU A 1 1442 ? 122.56100 126.08000 78.36200 1.000 48.35785 1414 LEU A O 1
ATOM 10240 N N . GLN A 1 1443 ? 120.41000 125.53700 78.01200 1.000 52.30964 1415 GLN A N 1
ATOM 10241 C CA . GLN A 1 1443 ? 120.09200 125.67800 79.42500 1.000 52.30964 1415 GLN A CA 1
ATOM 10242 C C . GLN A 1 1443 ? 120.83800 124.65600 80.26300 1.000 52.30964 1415 GLN A C 1
ATOM 10243 O O . GLN A 1 1443 ? 121.35800 124.98300 81.33300 1.000 52.30964 1415 GLN A O 1
ATOM 10249 N N . ALA A 1 1444 ? 120.89900 123.40900 79.79900 1.000 56.97105 1416 ALA A N 1
ATOM 10250 C CA . ALA A 1 1444 ? 121.67100 122.40600 80.52200 1.000 56.97105 1416 ALA A CA 1
ATOM 10251 C C . ALA A 1 1444 ? 123.14200 122.77900 80.56300 1.000 56.97105 1416 ALA A C 1
ATOM 10252 O O . ALA A 1 1444 ? 123.80800 122.59900 81.58600 1.000 56.97105 1416 ALA A O 1
ATOM 10254 N N . TYR A 1 1445 ? 123.66400 123.29800 79.45600 1.000 64.58606 1417 TYR A N 1
ATOM 10255 C CA . TYR A 1 1445 ? 125.07000 123.67000 79.39600 1.000 64.58606 1417 TYR A CA 1
ATOM 10256 C C . TYR A 1 1445 ? 125.39400 124.78200 80.37500 1.000 64.58606 1417 TYR A C 1
ATOM 10257 O O . TYR A 1 1445 ? 126.47100 124.78900 80.97400 1.000 64.58606 1417 TYR A O 1
ATOM 10266 N N . SER A 1 1446 ? 124.49200 125.74900 80.52700 1.000 69.51248 1418 SER A N 1
ATOM 10267 C CA . SER A 1 1446 ? 124.77400 126.87400 81.41100 1.000 69.51248 1418 SER A CA 1
ATOM 10268 C C . SER A 1 1446 ? 124.81900 126.43900 82.86900 1.000 69.51248 1418 SER A C 1
ATOM 10269 O O . SER A 1 1446 ? 125.63000 126.95100 83.64600 1.000 69.51248 1418 SER A O 1
ATOM 10272 N N . ASP A 1 1447 ? 123.95600 125.50500 83.26600 1.000 74.11767 1419 ASP A N 1
ATOM 10273 C CA . ASP A 1 1447 ? 123.89600 125.11200 84.66900 1.000 74.11767 1419 ASP A CA 1
ATOM 10274 C C . ASP A 1 1447 ? 125.10000 124.29800 85.11200 1.000 74.11767 1419 ASP A C 1
ATOM 10275 O O . ASP A 1 1447 ? 125.24500 124.03800 86.31000 1.000 74.11767 1419 ASP A O 1
ATOM 10280 N N . SER A 1 1448 ? 125.94800 123.88000 84.19100 1.000 79.98359 1420 SER A N 1
ATOM 10281 C CA . SER A 1 1448 ? 127.29300 123.43200 84.49500 1.000 79.98359 1420 SER A CA 1
ATOM 10282 C C . SER A 1 1448 ? 128.25400 124.38700 83.80400 1.000 79.98359 1420 SER A C 1
ATOM 10283 O O . SER A 1 1448 ? 127.83300 125.31800 83.12000 1.000 79.98359 1420 SER A O 1
ATOM 10286 N N . LYS A 1 1449 ? 129.55200 124.16500 83.99300 1.000 90.07612 1421 LYS A N 1
ATOM 10287 C CA . LYS A 1 1449 ? 130.58000 124.98200 83.34900 1.000 90.07612 1421 LYS A CA 1
ATOM 10288 C C . LYS A 1 1449 ? 130.26300 126.46800 83.48400 1.000 90.07612 1421 LYS A C 1
ATOM 10289 O O . LYS A 1 1449 ? 130.31600 127.23300 82.52100 1.000 90.07612 1421 LYS A O 1
ATOM 10295 N N . HIS A 1 1450 ? 129.88300 126.86400 84.69500 1.000 95.97885 1422 HIS A N 1
ATOM 10296 C CA . HIS A 1 1450 ? 129.56500 128.25100 85.00600 1.000 95.97885 1422 HIS A CA 1
ATOM 10297 C C . HIS A 1 1450 ? 130.69600 128.96700 85.72800 1.000 95.97885 1422 HIS A C 1
ATOM 10298 O O . HIS A 1 1450 ? 131.04100 130.09700 85.36900 1.000 95.97885 1422 HIS A O 1
ATOM 10305 N N . GLY A 1 1451 ? 131.27700 128.33300 86.74000 1.000 107.53543 1423 GLY A N 1
ATOM 10306 C CA . GLY A 1 1451 ? 132.46400 128.84900 87.38800 1.000 107.53543 1423 GLY A CA 1
ATOM 10307 C C . GLY A 1 1451 ? 133.52800 127.77600 87.43900 1.000 107.53543 1423 GLY A C 1
ATOM 10308 O O . GLY A 1 1451 ? 134.68500 128.03900 87.77800 1.000 107.53543 1423 GLY A O 1
ATOM 10309 N N . THR A 1 1452 ? 133.13000 126.55000 87.09700 1.000 110.04233 1424 THR A N 1
ATOM 10310 C CA . THR A 1 1452 ? 134.06000 125.42800 87.12500 1.000 110.04233 1424 THR A CA 1
ATOM 10311 C C . THR A 1 1452 ? 135.14100 125.57700 86.06200 1.000 110.04233 1424 THR A C 1
ATOM 10312 O O . THR A 1 1452 ? 136.30700 125.24700 86.30300 1.000 110.04233 1424 THR A O 1
ATOM 10316 N N . ASN A 1 1453 ? 134.77600 126.07500 84.88600 1.000 107.09220 1425 ASN A N 1
ATOM 10317 C CA . ASN A 1 1453 ? 135.69000 126.17900 83.76200 1.000 107.09220 1425 ASN A CA 1
ATOM 10318 C C . ASN A 1 1453 ? 135.96400 127.63900 83.43000 1.000 107.09220 1425 ASN A C 1
ATOM 10319 O O . ASN A 1 1453 ? 135.24700 128.54800 83.85500 1.000 107.09220 1425 ASN A O 1
ATOM 10324 N N . SER A 1 1454 ? 137.04600 127.85000 82.68400 1.000 106.67667 1426 SER A N 1
ATOM 10325 C CA . SER A 1 1454 ? 137.33400 129.12700 82.05700 1.000 106.67667 1426 SER A CA 1
ATOM 10326 C C . SER A 1 1454 ? 137.40700 129.04000 80.54400 1.000 106.67667 1426 SER A C 1
ATOM 10327 O O . SER A 1 1454 ? 137.38500 130.08200 79.88200 1.000 106.67667 1426 SER A O 1
ATOM 10330 N N . ASP A 1 1455 ? 137.49500 127.83600 79.98300 1.000 101.46783 1427 ASP A N 1
ATOM 10331 C CA . ASP A 1 1455 ? 137.55600 127.65700 78.54100 1.000 101.46783 1427 ASP A CA 1
ATOM 10332 C C . ASP A 1 1455 ? 136.19300 127.71900 77.86800 1.000 101.46783 1427 ASP A C 1
ATOM 10333 O O . ASP A 1 1455 ? 136.13800 127.86000 76.64200 1.000 101.46783 1427 ASP A O 1
ATOM 10338 N N . PHE A 1 1456 ? 135.09300 127.63800 78.62000 1.000 94.50154 1428 PHE A N 1
ATOM 10339 C CA . PHE A 1 1456 ? 133.81400 127.64900 77.92900 1.000 94.50154 1428 PHE A CA 1
ATOM 10340 C C . PHE A 1 1456 ? 133.51200 129.01700 77.35200 1.000 94.50154 1428 PHE A C 1
ATOM 10341 O O . PHE A 1 1456 ? 132.51600 129.16300 76.64500 1.000 94.50154 1428 PHE A O 1
ATOM 10349 N N . GLN A 1 1457 ? 134.32600 130.02200 77.66900 1.000 90.99153 1429 GLN A N 1
ATOM 10350 C CA . GLN A 1 1457 ? 134.18200 131.32000 77.02800 1.000 90.99153 1429 GLN A CA 1
ATOM 10351 C C . GLN A 1 1457 ? 134.35400 131.20300 75.52100 1.000 90.99153 1429 GLN A C 1
ATOM 10352 O O . GLN A 1 1457 ? 133.59500 131.80200 74.75200 1.000 90.99153 1429 GLN A O 1
ATOM 10358 N N . HIS A 1 1458 ? 135.34000 130.42500 75.07900 1.000 89.61088 1430 HIS A N 1
ATOM 10359 C CA . HIS A 1 1458 ? 135.54700 130.24300 73.64800 1.000 89.61088 1430 HIS A CA 1
ATOM 10360 C C . HIS A 1 1458 ? 134.37400 129.50900 73.00600 1.000 89.61088 1430 HIS A C 1
ATOM 10361 O O . HIS A 1 1458 ? 133.90700 129.88400 71.92000 1.000 89.61088 1430 HIS A O 1
ATOM 10368 N N . GLU A 1 1459 ? 133.87600 128.46500 73.66800 1.000 85.18825 1431 GLU A N 1
ATOM 10369 C CA . GLU A 1 1459 ? 132.72300 127.74600 73.14200 1.000 85.18825 1431 GLU A CA 1
ATOM 10370 C C . GLU A 1 1459 ? 131.50200 128.64700 73.08400 1.000 85.18825 1431 GLU A C 1
ATOM 10371 O O . GLU A 1 1459 ? 130.71100 128.57700 72.13900 1.000 85.18825 1431 GLU A O 1
ATOM 10377 N N . LEU A 1 1460 ? 131.33100 129.49800 74.09000 1.000 77.61766 1432 LEU A N 1
ATOM 10378 C CA . LEU A 1 1460 ? 130.20400 130.41500 74.10200 1.000 77.61766 1432 LEU A CA 1
ATOM 10379 C C . LEU A 1 1460 ? 130.33600 131.44200 72.99000 1.000 77.61766 1432 LEU A C 1
ATOM 10380 O O . LEU A 1 1460 ? 129.33700 131.86000 72.39900 1.000 77.61766 1432 LEU A O 1
ATOM 10385 N N . THR A 1 1461 ? 131.56500 131.85300 72.68900 1.000 79.91485 1433 THR A N 1
ATOM 10386 C CA . THR A 1 1461 ? 131.79200 132.71400 71.53500 1.000 79.91485 1433 THR A CA 1
ATOM 10387 C C . THR A 1 1461 ? 131.35500 132.02900 70.24900 1.000 79.91485 1433 THR A C 1
ATOM 10388 O O . THR A 1 1461 ? 130.68100 132.63500 69.40600 1.000 79.91485 1433 THR A O 1
ATOM 10392 N N . ASP A 1 1462 ? 131.72300 130.76100 70.08200 1.000 78.04109 1434 ASP A N 1
ATOM 10393 C CA . ASP A 1 1462 ? 131.30400 130.04500 68.88100 1.000 78.04109 1434 ASP A CA 1
ATOM 10394 C C . ASP A 1 1462 ? 129.78500 129.91900 68.81600 1.000 78.04109 1434 ASP A C 1
ATOM 10395 O O . ASP A 1 1462 ? 129.17800 130.10200 67.75100 1.000 78.04109 1434 ASP A O 1
ATOM 10400 N N . ILE A 1 1463 ? 129.15500 129.62100 69.95200 1.000 71.56766 1435 ILE A N 1
ATOM 10401 C CA . ILE A 1 1463 ? 127.70400 129.48100 69.99600 1.000 71.56766 1435 ILE A CA 1
ATOM 10402 C C . ILE A 1 1463 ? 127.03200 130.78800 69.61200 1.000 71.56766 1435 ILE A C 1
ATOM 10403 O O . ILE A 1 1463 ? 126.06100 130.80500 68.84600 1.000 71.56766 1435 ILE A O 1
ATOM 10408 N N . THR A 1 1464 ? 127.52400 131.90300 70.14900 1.000 70.77390 1436 THR A N 1
ATOM 10409 C CA . THR A 1 1464 ? 126.88700 133.17700 69.85700 1.000 70.77390 1436 THR A CA 1
ATOM 10410 C C . THR A 1 1464 ? 127.12900 133.59700 68.41800 1.000 70.77390 1436 THR A C 1
ATOM 10411 O O . THR A 1 1464 ? 126.26800 134.24500 67.81700 1.000 70.77390 1436 THR A O 1
ATOM 10415 N N . VAL A 1 1465 ? 128.26100 133.20900 67.83100 1.000 71.66151 1437 VAL A N 1
ATOM 10416 C CA . VAL A 1 1465 ? 128.45000 133.44400 66.40400 1.000 71.66151 1437 VAL A CA 1
ATOM 10417 C C . VAL A 1 1465 ? 127.41400 132.67100 65.60300 1.000 71.66151 1437 VAL A C 1
ATOM 10418 O O . VAL A 1 1465 ? 126.79300 133.20400 64.67300 1.000 71.66151 1437 VAL A O 1
ATOM 10422 N N . CYS A 1 1466 ? 127.19300 131.40700 65.96600 1.000 70.90681 1438 CYS A N 1
ATOM 10423 C CA . CYS A 1 1466 ? 126.21100 130.60100 65.24800 1.000 70.90681 1438 CYS A CA 1
ATOM 10424 C C . CYS A 1 1466 ? 124.80900 131.18200 65.37900 1.000 70.90681 1438 CYS A C 1
ATOM 10425 O O . CYS A 1 1466 ? 124.04300 131.19300 64.41100 1.000 70.90681 1438 CYS A O 1
ATOM 10428 N N . THR A 1 1467 ? 124.45000 131.65500 66.57200 1.000 63.33349 1439 THR A N 1
ATOM 10429 C CA . THR A 1 1467 ? 123.12600 132.24400 66.76600 1.000 63.33349 1439 THR A CA 1
ATOM 10430 C C . THR A 1 1467 ? 122.98000 133.55000 65.99600 1.000 63.33349 1439 THR A C 1
ATOM 10431 O O . THR A 1 1467 ? 121.92300 133.82400 65.40900 1.000 63.33349 1439 THR A O 1
ATOM 10435 N N . LYS A 1 1468 ? 124.02500 134.37500 66.00400 1.000 64.84888 1440 LYS A N 1
ATOM 10436 C CA . LYS A 1 1468 ? 124.00600 135.60600 65.23400 1.000 64.84888 1440 LYS A CA 1
ATOM 10437 C C . LYS A 1 1468 ? 123.87500 135.31800 63.75000 1.000 64.84888 1440 LYS A C 1
ATOM 10438 O O . LYS A 1 1468 ? 123.32100 136.13200 63.00500 1.000 64.84888 1440 LYS A O 1
ATOM 10444 N N . ALA A 1 1469 ? 124.36900 134.16500 63.30500 1.000 62.79885 1441 ALA A N 1
ATOM 10445 C CA . ALA A 1 1469 ? 124.25200 133.81100 61.89700 1.000 62.79885 1441 ALA A CA 1
ATOM 10446 C C . ALA A 1 1469 ? 122.80700 133.63000 61.45300 1.000 62.79885 1441 ALA A C 1
ATOM 10447 O O . ALA A 1 1469 ? 122.52800 133.70800 60.25400 1.000 62.79885 1441 ALA A O 1
ATOM 10449 N N . LYS A 1 1470 ? 121.88300 133.38300 62.37900 1.000 58.11900 1442 LYS A N 1
ATOM 10450 C CA . LYS A 1 1470 ? 120.49400 133.12800 62.01900 1.000 58.11900 1442 LYS A CA 1
ATOM 10451 C C . LYS A 1 1470 ? 119.53400 133.91400 62.89600 1.000 58.11900 1442 LYS A C 1
ATOM 10452 O O . LYS A 1 1470 ? 118.38400 133.51500 63.08000 1.000 58.11900 1442 LYS A O 1
ATOM 10458 N N . LEU A 1 1471 ? 120.00500 135.03000 63.44900 1.000 59.32241 1443 LEU A N 1
ATOM 10459 C CA . LEU A 1 1471 ? 119.12600 135.96900 64.14200 1.000 59.32241 1443 LEU A CA 1
ATOM 10460 C C . LEU A 1 1471 ? 117.85900 136.32400 63.37700 1.000 59.32241 1443 LEU A C 1
ATOM 10461 O O . LEU A 1 1471 ? 116.90600 136.81000 63.99000 1.000 59.32241 1443 LEU A O 1
ATOM 10466 N N . TRP A 1 1472 ? 117.81800 136.11400 62.06200 1.000 60.58614 1444 TRP A N 1
ATOM 10467 C CA . TRP A 1 1472 ? 116.68000 136.58300 61.28200 1.000 60.58614 1444 TRP A CA 1
ATOM 10468 C C . TRP A 1 1472 ? 115.35800 136.02200 61.77600 1.000 60.58614 1444 TRP A C 1
ATOM 10469 O O . TRP A 1 1472 ? 114.31500 136.63600 61.54200 1.000 60.58614 1444 TRP A O 1
ATOM 10480 N N . LEU A 1 1473 ? 115.36800 134.87000 62.44500 1.000 56.75497 1445 LEU A N 1
ATOM 10481 C CA . LEU A 1 1473 ? 114.12800 134.25800 62.90200 1.000 56.75497 1445 LEU A CA 1
ATOM 10482 C C . LEU A 1 1473 ? 113.47000 135.01900 64.03800 1.000 56.75497 1445 LEU A C 1
ATOM 10483 O O . LEU A 1 1473 ? 112.31600 134.73100 64.36200 1.000 56.75497 1445 LEU A O 1
ATOM 10488 N N . ALA A 1 1474 ? 114.17300 135.96300 64.65500 1.000 55.85790 1446 ALA A N 1
ATOM 10489 C CA . ALA A 1 1474 ? 113.60600 136.75700 65.73200 1.000 55.85790 1446 ALA A CA 1
ATOM 10490 C C . ALA A 1 1474 ? 112.98600 138.05700 65.25000 1.000 55.85790 1446 ALA A C 1
ATOM 10491 O O . ALA A 1 1474 ? 112.09400 138.58700 65.91800 1.000 55.85790 1446 ALA A O 1
ATOM 10493 N N . LYS A 1 1475 ? 113.42100 138.57500 64.10800 1.000 59.12623 1447 LYS A N 1
ATOM 10494 C CA . LYS A 1 1475 ? 112.90600 139.83200 63.59100 1.000 59.12623 1447 LYS A CA 1
ATOM 10495 C C . LYS A 1 1475 ? 111.53000 139.60700 62.97800 1.000 59.12623 1447 LYS A C 1
ATOM 10496 O O . LYS A 1 1475 ? 110.94700 138.52800 63.08000 1.000 59.12623 1447 LYS A O 1
ATOM 10502 N N . ARG A 1 1476 ? 110.99600 140.63200 62.32100 1.000 61.51157 1448 ARG A N 1
ATOM 10503 C CA . ARG A 1 1476 ? 109.61900 140.59400 61.85300 1.000 61.51157 1448 ARG A CA 1
ATOM 10504 C C . ARG A 1 1476 ? 109.44300 139.84800 60.54200 1.000 61.51157 1448 ARG A C 1
ATOM 10505 O O . ARG A 1 1476 ? 108.30400 139.68100 60.09800 1.000 61.51157 1448 ARG A O 1
ATOM 10513 N N . GLN A 1 1477 ? 110.52500 139.41000 59.90200 1.000 66.26605 1449 GLN A N 1
ATOM 10514 C CA . GLN A 1 1477 ? 110.36300 138.60400 58.70100 1.000 66.26605 1449 GLN A CA 1
ATOM 10515 C C . GLN A 1 1477 ? 109.73300 137.25700 59.02100 1.000 66.26605 1449 GLN A C 1
ATOM 10516 O O . GLN A 1 1477 ? 109.03200 136.68500 58.18200 1.000 66.26605 1449 GLN A O 1
ATOM 10522 N N . ASN A 1 1478 ? 109.96300 136.74800 60.21700 1.000 57.51734 1450 ASN A N 1
ATOM 10523 C CA . ASN A 1 1478 ? 109.36300 135.50000 60.65900 1.000 57.51734 1450 ASN A CA 1
ATOM 10524 C C . ASN A 1 1478 ? 107.89200 135.72300 60.97800 1.000 57.51734 1450 ASN A C 1
ATOM 10525 O O . ASN A 1 1478 ? 107.57700 136.52800 61.85900 1.000 57.51734 1450 ASN A O 1
ATOM 10530 N N . PRO A 1 1479 ? 106.96500 135.03400 60.31200 1.000 59.62521 1451 PRO A N 1
ATOM 10531 C CA . PRO A 1 1479 ? 105.54500 135.34500 60.50700 1.000 59.62521 1451 PRO A CA 1
ATOM 10532 C C . PRO A 1 1479 ? 104.91500 134.74400 61.74900 1.000 59.62521 1451 PRO A C 1
ATOM 10533 O O . PRO A 1 1479 ? 103.89200 135.27100 62.20000 1.000 59.62521 1451 PRO A O 1
ATOM 10537 N N . CYS A 1 1480 ? 105.45500 133.67100 62.31400 1.000 59.50797 1452 CYS A N 1
ATOM 10538 C CA . CYS A 1 1480 ? 104.83800 133.04900 63.47600 1.000 59.50797 1452 CYS A CA 1
ATOM 10539 C C . CYS A 1 1480 ? 105.56700 133.47800 64.73700 1.000 59.50797 1452 CYS A C 1
ATOM 10540 O O . CYS A 1 1480 ? 106.79600 133.56600 64.76100 1.000 59.50797 1452 CYS A O 1
ATOM 10543 N N . LEU A 1 1481 ? 104.79500 133.74900 65.78400 1.000 53.31789 1453 LEU A N 1
ATOM 10544 C CA . LEU A 1 1481 ? 105.35500 134.31800 66.99600 1.000 53.31789 1453 LEU A CA 1
ATOM 10545 C C . LEU A 1 1481 ? 105.96500 133.27900 67.92000 1.000 53.31789 1453 LEU A C 1
ATOM 10546 O O . LEU A 1 1481 ? 106.82300 133.63000 68.73000 1.000 53.31789 1453 LEU A O 1
ATOM 10551 N N . VAL A 1 1482 ? 105.54600 132.01900 67.82700 1.000 49.87125 1454 VAL A N 1
ATOM 10552 C CA . VAL A 1 1482 ? 106.09400 130.98700 68.70200 1.000 49.87125 1454 VAL A CA 1
ATOM 10553 C C . VAL A 1 1482 ? 107.58300 130.80600 68.44300 1.000 49.87125 1454 VAL A C 1
ATOM 10554 O O . VAL A 1 1482 ? 108.39600 130.72600 69.37300 1.000 49.87125 1454 VAL A O 1
ATOM 10558 N N . THR A 1 1483 ? 107.95900 130.74400 67.17000 1.000 49.42118 1455 THR A N 1
ATOM 10559 C CA . THR A 1 1483 ? 109.36200 130.59000 66.81700 1.000 49.42118 1455 THR A CA 1
ATOM 10560 C C . THR A 1 1483 ? 110.17800 131.80900 67.23000 1.000 49.42118 1455 THR A C 1
ATOM 10561 O O . THR A 1 1483 ? 111.29200 131.67100 67.75300 1.000 49.42118 1455 THR A O 1
ATOM 10565 N N . ARG A 1 1484 ? 109.64100 133.00900 67.00300 1.000 48.94992 1456 ARG A N 1
ATOM 10566 C CA . ARG A 1 1484 ? 110.30600 134.21500 67.47700 1.000 48.94992 1456 ARG A CA 1
ATOM 10567 C C . ARG A 1 1484 ? 110.52700 134.15000 68.97400 1.000 48.94992 1456 ARG A C 1
ATOM 10568 O O . ARG A 1 1484 ? 111.60000 134.50700 69.46600 1.000 48.94992 1456 ARG A O 1
ATOM 10576 N N . ALA A 1 1485 ? 109.51300 133.70700 69.71200 1.000 45.94501 1457 ALA A N 1
ATOM 10577 C CA . ALA A 1 1485 ? 109.60900 133.66000 71.16000 1.000 45.94501 1457 ALA A CA 1
ATOM 10578 C C . ALA A 1 1485 ? 110.70900 132.71500 71.60400 1.000 45.94501 1457 ALA A C 1
ATOM 10579 O O . ALA A 1 1485 ? 111.50300 133.04700 72.49100 1.000 45.94501 1457 ALA A O 1
ATOM 10581 N N . VAL A 1 1486 ? 110.78500 131.53600 70.99500 1.000 44.30199 1458 VAL A N 1
ATOM 10582 C CA . VAL A 1 1486 ? 111.81500 130.59600 71.41300 1.000 44.30199 1458 VAL A CA 1
ATOM 10583 C C . VAL A 1 1486 ? 113.19600 131.13100 71.07000 1.000 44.30199 1458 VAL A C 1
ATOM 10584 O O . VAL A 1 1486 ? 114.14300 130.99300 71.85500 1.000 44.30199 1458 VAL A O 1
ATOM 10588 N N . TYR A 1 1487 ? 113.34000 131.76000 69.90600 1.000 48.70635 1459 TYR A N 1
ATOM 10589 C CA . TYR A 1 1487 ? 114.64400 132.30300 69.54600 1.000 48.70635 1459 TYR A CA 1
ATOM 10590 C C . TYR A 1 1487 ? 115.05900 133.42000 70.49200 1.000 48.70635 1459 TYR A C 1
ATOM 10591 O O . TYR A 1 1487 ? 116.22900 133.52000 70.88200 1.000 48.70635 1459 TYR A O 1
ATOM 10600 N N . ILE A 1 1488 ? 114.11200 134.27000 70.87600 1.000 46.11122 1460 ILE A N 1
ATOM 10601 C CA . ILE A 1 1488 ? 114.41700 135.34700 71.80400 1.000 46.11122 1460 ILE A CA 1
ATOM 10602 C C . ILE A 1 1488 ? 114.78100 134.78400 73.16800 1.000 46.11122 1460 ILE A C 1
ATOM 10603 O O . ILE A 1 1488 ? 115.64300 135.32500 73.86600 1.000 46.11122 1460 ILE A O 1
ATOM 10608 N N . ASP A 1 1489 ? 114.14400 133.68400 73.56800 1.000 49.72834 1461 ASP A N 1
ATOM 10609 C CA . ASP A 1 1489 ? 114.53500 133.02300 74.80700 1.000 49.72834 1461 ASP A CA 1
ATOM 10610 C C . ASP A 1 1489 ? 115.96900 132.52200 74.73300 1.000 49.72834 1461 ASP A C 1
ATOM 10611 O O . ASP A 1 1489 ? 116.72000 132.61800 75.70900 1.000 49.72834 1461 ASP A O 1
ATOM 10616 N N . ILE A 1 1490 ? 116.36100 131.97000 73.58800 1.000 47.27249 1462 ILE A N 1
ATOM 10617 C CA . ILE A 1 1490 ? 117.74700 131.54700 73.41800 1.000 47.27249 1462 ILE A CA 1
ATOM 10618 C C . ILE A 1 1490 ? 118.68100 132.73700 73.56400 1.000 47.27249 1462 ILE A C 1
ATOM 10619 O O . ILE A 1 1490 ? 119.71900 132.65700 74.23400 1.000 47.27249 1462 ILE A O 1
ATOM 10624 N N . LEU A 1 1491 ? 118.32900 133.85900 72.94100 1.000 49.95598 1463 LEU A N 1
ATOM 10625 C CA . LEU A 1 1491 ? 119.16600 135.05000 73.04900 1.000 49.95598 1463 LEU A CA 1
ATOM 10626 C C . LEU A 1 1491 ? 119.28400 135.51000 74.49200 1.000 49.95598 1463 LEU A C 1
ATOM 10627 O O . LEU A 1 1491 ? 120.36600 135.88900 74.94600 1.000 49.95598 1463 LEU A O 1
ATOM 10632 N N . PHE A 1 1492 ? 118.17300 135.49800 75.22200 1.000 53.83365 1464 PHE A N 1
ATOM 10633 C CA . PHE A 1 1492 ? 118.17900 135.93500 76.61200 1.000 53.83365 1464 PHE A CA 1
ATOM 10634 C C . PHE A 1 1492 ? 119.04900 135.02900 77.46800 1.000 53.83365 1464 PHE A C 1
ATOM 10635 O O . PHE A 1 1492 ? 119.79600 135.50100 78.33500 1.000 53.83365 1464 PHE A O 1
ATOM 10643 N N . LEU A 1 1493 ? 118.97000 133.72200 77.23600 1.000 53.67525 1465 LEU A N 1
ATOM 10644 C CA . LEU A 1 1493 ? 119.84200 132.79400 77.94100 1.000 53.67525 1465 LEU A CA 1
ATOM 10645 C C . LEU A 1 1493 ? 121.29800 133.08000 77.62400 1.000 53.67525 1465 LEU A C 1
ATOM 10646 O O . LEU A 1 1493 ? 122.16200 133.00600 78.50400 1.000 53.67525 1465 LEU A O 1
ATOM 10651 N N . LEU A 1 1494 ? 121.58800 133.40900 76.36800 1.000 59.70265 1466 LEU A N 1
ATOM 10652 C CA . LEU A 1 1494 ? 122.95400 133.75600 76.00200 1.000 59.70265 1466 LEU A CA 1
ATOM 10653 C C . LEU A 1 1494 ? 123.42000 135.01600 76.71900 1.000 59.70265 1466 LEU A C 1
ATOM 10654 O O . LEU A 1 1494 ? 124.58000 135.11100 77.12700 1.000 59.70265 1466 LEU A O 1
ATOM 10659 N N . THR A 1 1495 ? 122.53900 136.00900 76.85600 1.000 64.09995 1467 THR A N 1
ATOM 10660 C CA . THR A 1 1495 ? 122.90900 137.21300 77.59700 1.000 64.09995 1467 THR A CA 1
ATOM 10661 C C . THR A 1 1495 ? 123.21700 136.88200 79.04600 1.000 64.09995 1467 THR A C 1
ATOM 10662 O O . THR A 1 1495 ? 124.19000 137.38900 79.61500 1.000 64.09995 1467 THR A O 1
ATOM 10666 N N . CYS A 1 1496 ? 122.39100 136.03900 79.66200 1.000 69.17448 1468 CYS A N 1
ATOM 10667 C CA . CYS A 1 1496 ? 122.65600 135.63900 81.03900 1.000 69.17448 1468 CYS A CA 1
ATOM 10668 C C . CYS A 1 1496 ? 124.00200 134.93700 81.15300 1.000 69.17448 1468 CYS A C 1
ATOM 10669 O O . CYS A 1 1496 ? 124.74600 135.16000 82.11200 1.000 69.17448 1468 CYS A O 1
ATOM 10672 N N . CYS A 1 1497 ? 124.32800 134.08000 80.18700 1.000 74.86471 1469 CYS A N 1
ATOM 10673 C CA . CYS A 1 1497 ? 125.62300 133.40700 80.21700 1.000 74.86471 1469 CYS A CA 1
ATOM 10674 C C . CYS A 1 1497 ? 126.76900 134.39200 80.04500 1.000 74.86471 1469 CYS A C 1
ATOM 10675 O O . CYS A 1 1497 ? 127.77700 134.30700 80.75300 1.000 74.86471 1469 CYS A O 1
ATOM 10678 N N . LEU A 1 1498 ? 126.63500 135.33300 79.11200 1.000 74.79672 1470 LEU A N 1
ATOM 10679 C CA . LEU A 1 1498 ? 127.72700 136.25800 78.82800 1.000 74.79672 1470 LEU A CA 1
ATOM 10680 C C . LEU A 1 1498 ? 127.97200 137.20700 79.99100 1.000 74.79672 1470 LEU A C 1
ATOM 10681 O O . LEU A 1 1498 ? 129.11900 137.58100 80.25800 1.000 74.79672 1470 LEU A O 1
ATOM 10686 N N . ASN A 1 1499 ? 126.91000 137.61600 80.68500 1.000 76.10201 1471 ASN A N 1
ATOM 10687 C CA . ASN A 1 1499 ? 127.06900 138.56100 81.78400 1.000 76.10201 1471 ASN A CA 1
ATOM 10688 C C . ASN A 1 1499 ? 127.97200 137.99400 82.86900 1.000 76.10201 1471 ASN A C 1
ATOM 10689 O O . ASN A 1 1499 ? 128.88900 138.67000 83.34900 1.000 76.10201 1471 ASN A O 1
ATOM 10694 N N . ARG A 1 1500 ? 127.73800 136.74600 83.25700 1.000 81.55270 1472 ARG A N 1
ATOM 10695 C CA . ARG A 1 1500 ? 128.50500 136.13100 84.32700 1.000 81.55270 1472 ARG A CA 1
ATOM 10696 C C . ARG A 1 1500 ? 129.81500 135.53100 83.84800 1.000 81.55270 1472 ARG A C 1
ATOM 10697 O O . ARG A 1 1500 ? 130.60500 135.07200 84.67800 1.000 81.55270 1472 ARG A O 1
ATOM 10705 N N . SER A 1 1501 ? 130.06500 135.51400 82.54300 1.000 83.19875 1473 SER A N 1
ATOM 10706 C CA . SER A 1 1501 ? 131.33100 135.04300 82.00500 1.000 83.19875 1473 SER A CA 1
ATOM 10707 C C . SER A 1 1501 ? 132.30200 136.18200 81.73500 1.000 83.19875 1473 SER A C 1
ATOM 10708 O O . SER A 1 1501 ? 133.37800 135.94800 81.17700 1.000 83.19875 1473 SER A O 1
ATOM 10711 N N . ALA A 1 1502 ? 131.94500 137.40500 82.10800 1.000 86.11539 1474 ALA A N 1
ATOM 10712 C CA . ALA A 1 1502 ? 132.83100 138.54800 81.94000 1.000 86.11539 1474 ALA A CA 1
ATOM 10713 C C . ALA A 1 1502 ? 132.78000 139.44000 83.17300 1.000 86.11539 1474 ALA A C 1
ATOM 10714 O O . ALA A 1 1502 ? 132.17500 139.08200 84.18300 1.000 86.11539 1474 ALA A O 1
ATOM 10716 N N . GLU A 1 1510 ? 133.53400 141.16600 70.50300 1.000 90.25762 1482 GLU A N 1
ATOM 10717 C CA . GLU A 1 1510 ? 132.55200 140.19100 70.04400 1.000 90.25762 1482 GLU A CA 1
ATOM 10718 C C . GLU A 1 1510 ? 131.19300 140.41100 70.68700 1.000 90.25762 1482 GLU A C 1
ATOM 10719 O O . GLU A 1 1510 ? 130.17400 140.46500 69.99900 1.000 90.25762 1482 GLU A O 1
ATOM 10725 N N . SER A 1 1511 ? 131.18600 140.52900 72.01600 1.000 85.96761 1483 SER A N 1
ATOM 10726 C CA . SER A 1 1511 ? 129.93500 140.75200 72.73100 1.000 85.96761 1483 SER A CA 1
ATOM 10727 C C . SER A 1 1511 ? 129.26400 142.04300 72.29200 1.000 85.96761 1483 SER A C 1
ATOM 10728 O O . SER A 1 1511 ? 128.04000 142.17300 72.39500 1.000 85.96761 1483 SER A O 1
ATOM 10731 N N . LEU A 1 1512 ? 130.04700 143.00600 71.80200 1.000 86.24420 1484 LEU A N 1
ATOM 10732 C CA . LEU A 1 1512 ? 129.48300 144.27900 71.36900 1.000 86.24420 1484 LEU A CA 1
ATOM 10733 C C . LEU A 1 1512 ? 128.58400 144.10400 70.15200 1.000 86.24420 1484 LEU A C 1
ATOM 10734 O O . LEU A 1 1512 ? 127.49700 144.69400 70.08300 1.000 86.24420 1484 LEU A O 1
ATOM 10739 N N . GLY A 1 1513 ? 129.02400 143.30800 69.17600 1.000 82.53201 1485 GLY A N 1
ATOM 10740 C CA . GLY A 1 1513 ? 128.17800 143.03600 68.02700 1.000 82.53201 1485 GLY A CA 1
ATOM 10741 C C . GLY A 1 1513 ? 126.90300 142.32200 68.42100 1.000 82.53201 1485 GLY A C 1
ATOM 10742 O O . GLY A 1 1513 ? 125.81900 142.63800 67.92500 1.000 82.53201 1485 GLY A O 1
ATOM 10743 N N . PHE A 1 1514 ? 127.01300 141.36700 69.34100 1.000 77.08363 1486 PHE A N 1
ATOM 10744 C CA . PHE A 1 1514 ? 125.82700 140.68200 69.83200 1.000 77.08363 1486 PHE A CA 1
ATOM 10745 C C . PHE A 1 1514 ? 124.86600 141.66000 70.48900 1.000 77.08363 1486 PHE A C 1
ATOM 10746 O O . PHE A 1 1514 ? 123.65300 141.60900 70.25300 1.000 77.08363 1486 PHE A O 1
ATOM 10754 N N . TRP A 1 1515 ? 125.39100 142.56900 71.30700 1.000 74.03488 1487 TRP A N 1
ATOM 10755 C CA . TRP A 1 1515 ? 124.52400 143.50400 72.00900 1.000 74.03488 1487 TRP A CA 1
ATOM 10756 C C . TRP A 1 1515 ? 123.85000 144.46900 71.05000 1.000 74.03488 1487 TRP A C 1
ATOM 10757 O O . TRP A 1 1515 ? 122.67200 144.80100 71.22600 1.000 74.03488 1487 TRP A O 1
ATOM 10768 N N . GLU A 1 1516 ? 124.56700 144.93400 70.02900 1.000 77.66252 1488 GLU A N 1
ATOM 10769 C CA . GLU A 1 1516 ? 123.91300 145.83200 69.08600 1.000 77.66252 1488 GLU A CA 1
ATOM 10770 C C . GLU A 1 1516 ? 122.87700 145.09200 68.25200 1.000 77.66252 1488 GLU A C 1
ATOM 10771 O O . GLU A 1 1516 ? 121.84700 145.67100 67.89300 1.000 77.66252 1488 GLU A O 1
ATOM 10777 N N . GLU A 1 1517 ? 123.10600 143.80800 67.96500 1.000 72.80220 1489 GLU A N 1
ATOM 10778 C CA . GLU A 1 1517 ? 122.06500 143.01300 67.31900 1.000 72.80220 1489 GLU A CA 1
ATOM 10779 C C . GLU A 1 1517 ? 120.82900 142.90100 68.19800 1.000 72.80220 1489 GLU A C 1
ATOM 10780 O O . GLU A 1 1517 ? 119.69800 143.00600 67.71000 1.000 72.80220 1489 GLU A O 1
ATOM 10786 N N . VAL A 1 1518 ? 121.02200 142.67800 69.49700 1.000 68.28395 1490 VAL A N 1
ATOM 10787 C CA . VAL A 1 1518 ? 119.88200 142.58400 70.40500 1.000 68.28395 1490 VAL A CA 1
ATOM 10788 C C . VAL A 1 1518 ? 119.12300 143.90300 70.44500 1.000 68.28395 1490 VAL A C 1
ATOM 10789 O O . VAL A 1 1518 ? 117.88400 143.93100 70.44200 1.000 68.28395 1490 VAL A O 1
ATOM 10793 N N . ARG A 1 1519 ? 119.85500 145.01500 70.49900 1.000 70.35726 1491 ARG A N 1
ATOM 10794 C CA . ARG A 1 1519 ? 119.21000 146.32100 70.48300 1.000 70.35726 1491 ARG A CA 1
ATOM 10795 C C . ARG A 1 1519 ? 118.41600 146.52000 69.20300 1.000 70.35726 1491 ARG A C 1
ATOM 10796 O O . ARG A 1 1519 ? 117.31100 147.07200 69.22800 1.000 70.35726 1491 ARG A O 1
ATOM 10804 N N . GLY A 1 1520 ? 118.96400 146.08000 68.07300 1.000 69.57220 1492 GLY A N 1
ATOM 10805 C CA . GLY A 1 1520 ? 118.21500 146.14700 66.83200 1.000 69.57220 1492 GLY A CA 1
ATOM 10806 C C . GLY A 1 1520 ? 116.95100 145.31300 66.87300 1.000 69.57220 1492 GLY A C 1
ATOM 10807 O O . GLY A 1 1520 ? 115.91800 145.70900 66.33100 1.000 69.57220 1492 GLY A O 1
ATOM 10808 N N . ILE A 1 1521 ? 117.01800 144.14400 67.50900 1.000 65.61956 1493 ILE A N 1
ATOM 10809 C CA . ILE A 1 1521 ? 115.82700 143.31100 67.65700 1.000 65.61956 1493 ILE A CA 1
ATOM 10810 C C . ILE A 1 1521 ? 114.76000 144.05700 68.43800 1.000 65.61956 1493 ILE A C 1
ATOM 10811 O O . ILE A 1 1521 ? 113.58400 144.07900 68.06000 1.000 65.61956 1493 ILE A O 1
ATOM 10816 N N . ILE A 1 1522 ? 115.15700 144.67500 69.54900 1.000 65.13879 1494 ILE A N 1
ATOM 10817 C CA . ILE A 1 1522 ? 114.17900 145.32200 70.41800 1.000 65.13879 1494 ILE A CA 1
ATOM 10818 C C . ILE A 1 1522 ? 113.58300 146.54900 69.74600 1.000 65.13879 1494 ILE A C 1
ATOM 10819 O O . ILE A 1 1522 ? 112.37000 146.77800 69.80700 1.000 65.13879 1494 ILE A O 1
ATOM 10824 N N . SER A 1 1523 ? 114.42000 147.35700 69.09500 1.000 66.24249 1495 SER A N 1
ATOM 10825 C CA . SER A 1 1523 ? 113.95400 148.62700 68.55100 1.000 66.24249 1495 SER A CA 1
ATOM 10826 C C . SER A 1 1523 ? 112.89300 148.42500 67.47900 1.000 66.24249 1495 SER A C 1
ATOM 10827 O O . SER A 1 1523 ? 111.90900 149.16800 67.42500 1.000 66.24249 1495 SER A O 1
ATOM 10830 N N . GLY A 1 1524 ? 113.07400 147.43700 66.61600 1.000 64.91210 1496 GLY A N 1
ATOM 10831 C CA . GLY A 1 1524 ? 112.10700 147.19800 65.57000 1.000 64.91210 1496 GLY A CA 1
ATOM 10832 C C . GLY A 1 1524 ? 110.90800 146.38200 65.97300 1.000 64.91210 1496 GLY A C 1
ATOM 10833 O O . GLY A 1 1524 ? 110.04300 146.11100 65.13900 1.000 64.91210 1496 GLY A O 1
ATOM 10834 N N . SER A 1 1525 ? 110.82500 145.98400 67.23600 1.000 66.17109 1497 SER A N 1
ATOM 10835 C CA . SER A 1 1525 ? 109.76700 145.09600 67.67800 1.000 66.17109 1497 SER A CA 1
ATOM 10836 C C . SER A 1 1525 ? 108.44300 145.84000 67.79000 1.000 66.17109 1497 SER A C 1
ATOM 10837 O O . SER A 1 1525 ? 108.38100 147.07000 67.77000 1.000 66.17109 1497 SER A O 1
ATOM 10840 N N . GLU A 1 1526 ? 107.36500 145.06700 67.91000 1.000 66.71324 1498 GLU A N 1
ATOM 10841 C CA . GLU A 1 1526 ? 106.05600 145.64400 68.17600 1.000 66.71324 1498 GLU A CA 1
ATOM 10842 C C . GLU A 1 1526 ? 105.97100 146.25600 69.56000 1.000 66.71324 1498 GLU A C 1
ATOM 10843 O O . GLU A 1 1526 ? 104.99600 146.95100 69.85700 1.000 66.71324 1498 GLU A O 1
ATOM 10849 N N . LEU A 1 1527 ? 106.95900 145.99600 70.41300 1.000 61.40495 1499 LEU A N 1
ATOM 10850 C CA . LEU A 1 1527 ? 107.00900 146.63800 71.71700 1.000 61.40495 1499 LEU A CA 1
ATOM 10851 C C . LEU A 1 1527 ? 107.07000 148.14900 71.57400 1.000 61.40495 1499 LEU A C 1
ATOM 10852 O O . LEU A 1 1527 ? 106.58500 148.87800 72.44400 1.000 61.40495 1499 LEU A O 1
ATOM 10857 N N . ILE A 1 1528 ? 107.64900 148.62900 70.48200 1.000 65.03469 1500 ILE A N 1
ATOM 10858 C CA . ILE A 1 1528 ? 107.69400 150.04700 70.16200 1.000 65.03469 1500 ILE A CA 1
ATOM 10859 C C . ILE A 1 1528 ? 106.68400 150.40500 69.08400 1.000 65.03469 1500 ILE A C 1
ATOM 10860 O O . ILE A 1 1528 ? 105.95100 151.38500 69.20800 1.000 65.03469 1500 ILE A O 1
ATOM 10865 N N . THR A 1 1529 ? 106.62800 149.61200 68.01500 1.000 68.94284 1501 THR A N 1
ATOM 10866 C CA . THR A 1 1529 ? 105.73800 149.92300 66.90300 1.000 68.94284 1501 THR A CA 1
ATOM 10867 C C . THR A 1 1529 ? 104.27800 149.67600 67.26000 1.000 68.94284 1501 THR A C 1
ATOM 10868 O O . THR A 1 1529 ? 103.41300 150.50500 66.96200 1.000 68.94284 1501 THR A O 1
ATOM 10872 N N . GLY A 1 1530 ? 103.98400 148.55400 67.90100 1.000 70.55335 1502 GLY A N 1
ATOM 10873 C CA . GLY A 1 1530 ? 102.61400 148.15400 68.13200 1.000 70.55335 1502 GLY A CA 1
ATOM 10874 C C . GLY A 1 1530 ? 102.14100 147.14300 67.10200 1.000 70.55335 1502 GLY A C 1
ATOM 10875 O O . GLY A 1 1530 ? 102.67900 147.02800 65.99900 1.000 70.55335 1502 GLY A O 1
ATOM 10876 N N . PHE A 1 1531 ? 101.11100 146.39000 67.47300 1.000 75.29008 1503 PHE A N 1
ATOM 10877 C CA . PHE A 1 1531 ? 100.64200 145.30100 66.63100 1.000 75.29008 1503 PHE A CA 1
ATOM 10878 C C . PHE A 1 1531 ? 99.58700 145.81100 65.66200 1.000 75.29008 1503 PHE A C 1
ATOM 10879 O O . PHE A 1 1531 ? 98.51900 146.25400 66.10500 1.000 75.29008 1503 PHE A O 1
ATOM 10887 N N . PRO A 1 1532 ? 99.83400 145.76800 64.35600 1.000 85.53532 1504 PRO A N 1
ATOM 10888 C CA . PRO A 1 1532 ? 98.90000 146.38200 63.40400 1.000 85.53532 1504 PRO A CA 1
ATOM 10889 C C . PRO A 1 1532 ? 97.56200 145.67000 63.28500 1.000 85.53532 1504 PRO A C 1
ATOM 10890 O O . PRO A 1 1532 ? 96.51600 146.31200 63.41400 1.000 85.53532 1504 PRO A O 1
ATOM 10894 N N . TRP A 1 1533 ? 97.56000 144.36100 63.04600 1.000 93.94399 1505 TRP A N 1
ATOM 10895 C CA . TRP A 1 1533 ? 96.31100 143.65000 62.81000 1.000 93.94399 1505 TRP A CA 1
ATOM 10896 C C . TRP A 1 1533 ? 95.72300 143.19200 64.13700 1.000 93.94399 1505 TRP A C 1
ATOM 10897 O O . TRP A 1 1533 ? 96.43700 142.66000 64.99300 1.000 93.94399 1505 TRP A O 1
ATOM 10908 N N . ALA A 1 1534 ? 94.42300 143.40900 64.30400 1.000 93.76619 1506 ALA A N 1
ATOM 10909 C CA . ALA A 1 1534 ? 93.72500 143.06400 65.54100 1.000 93.76619 1506 ALA A CA 1
ATOM 10910 C C . ALA A 1 1534 ? 93.16200 141.64800 65.49200 1.000 93.76619 1506 ALA A C 1
ATOM 10911 O O . ALA A 1 1534 ? 91.98000 141.41500 65.73500 1.000 93.76619 1506 ALA A O 1
ATOM 10913 N N . PHE A 1 1535 ? 94.02000 140.68600 65.17200 1.000 93.92633 1507 PHE A N 1
ATOM 10914 C CA . PHE A 1 1535 ? 93.65900 139.27700 65.15700 1.000 93.92633 1507 PHE A CA 1
ATOM 10915 C C . PHE A 1 1535 ? 94.45900 138.55300 66.22500 1.000 93.92633 1507 PHE A C 1
ATOM 10916 O O . PHE A 1 1535 ? 95.65300 138.81100 66.40000 1.000 93.92633 1507 PHE A O 1
ATOM 10924 N N . LYS A 1 1536 ? 93.80100 137.64200 66.93600 1.000 78.96733 1508 LYS A N 1
ATOM 10925 C CA . LYS A 1 1536 ? 94.45300 136.90400 68.01400 1.000 78.96733 1508 LYS A CA 1
ATOM 10926 C C . LYS A 1 1536 ? 95.38900 135.87400 67.39200 1.000 78.96733 1508 LYS A C 1
ATOM 10927 O O . LYS A 1 1536 ? 95.07500 134.69100 67.25400 1.000 78.96733 1508 LYS A O 1
ATOM 10933 N N . VAL A 1 1537 ? 96.56200 136.34700 66.99800 1.000 68.36694 1509 VAL A N 1
ATOM 10934 C CA . VAL A 1 1537 ? 97.56600 135.47400 66.38400 1.000 68.36694 1509 VAL A CA 1
ATOM 10935 C C . VAL A 1 1537 ? 98.13400 134.53700 67.44200 1.000 68.36694 1509 VAL A C 1
ATOM 10936 O O . VAL A 1 1537 ? 98.34200 134.96000 68.59100 1.000 68.36694 1509 VAL A O 1
ATOM 10940 N N . PRO A 1 1538 ? 98.35000 133.26200 67.12700 1.000 61.25067 1510 PRO A N 1
ATOM 10941 C CA . PRO A 1 1538 ? 98.85900 132.32500 68.13200 1.000 61.25067 1510 PRO A CA 1
ATOM 10942 C C . PRO A 1 1538 ? 100.23000 132.71500 68.65200 1.000 61.25067 1510 PRO A C 1
ATOM 10943 O O . PRO A 1 1538 ? 101.08600 133.18900 67.90600 1.000 61.25067 1510 PRO A O 1
ATOM 10947 N N . GLY A 1 1539 ? 100.44000 132.48400 69.94300 1.000 55.30928 1511 GLY A N 1
ATOM 10948 C CA . GLY A 1 1539 ? 101.72600 132.72200 70.55800 1.000 55.30928 1511 GLY A CA 1
ATOM 10949 C C . GLY A 1 1539 ? 102.00400 134.15200 70.94300 1.000 55.30928 1511 GLY A C 1
ATOM 10950 O O . GLY A 1 1539 ? 103.13400 134.46100 71.33100 1.000 55.30928 1511 GLY A O 1
ATOM 10951 N N . LEU A 1 1540 ? 101.01600 135.03200 70.85400 1.000 52.08784 1512 LEU A N 1
ATOM 10952 C CA . LEU A 1 1540 ? 101.25400 136.44600 71.13100 1.000 52.08784 1512 LEU A CA 1
ATOM 10953 C C . LEU A 1 1540 ? 101.69400 136.71600 72.56400 1.000 52.08784 1512 LEU A C 1
ATOM 10954 O O . LEU A 1 1540 ? 102.71400 137.40200 72.75000 1.000 52.08784 1512 LEU A O 1
ATOM 10959 N N . PRO A 1 1541 ? 101.00100 136.23800 73.60500 1.000 51.37832 1513 PRO A N 1
ATOM 10960 C CA . PRO A 1 1541 ? 101.45900 136.55200 74.96800 1.000 51.37832 1513 PRO A CA 1
ATOM 10961 C C . PRO A 1 1541 ? 102.84400 136.02700 75.27600 1.000 51.37832 1513 PRO A C 1
ATOM 10962 O O . PRO A 1 1541 ? 103.63800 136.71000 75.93400 1.000 51.37832 1513 PRO A O 1
ATOM 10966 N N . GLN A 1 1542 ? 103.15700 134.82400 74.80900 1.000 53.74475 1514 GLN A N 1
ATOM 10967 C CA . GLN A 1 1542 ? 104.48200 134.26500 75.02800 1.000 53.74475 1514 GLN A CA 1
ATOM 10968 C C . GLN A 1 1542 ? 105.54500 135.10700 74.34300 1.000 53.74475 1514 GLN A C 1
ATOM 10969 O O . GLN A 1 1542 ? 106.62700 135.34400 74.89900 1.000 53.74475 1514 GLN A O 1
ATOM 10975 N N . TYR A 1 1543 ? 105.24700 135.58100 73.13600 1.000 49.75980 1515 TYR A N 1
ATOM 10976 C CA . TYR A 1 1543 ? 106.16800 136.45900 72.43100 1.000 49.75980 1515 TYR A CA 1
ATOM 10977 C C . TYR A 1 1543 ? 106.39600 137.74700 73.20100 1.000 49.75980 1515 TYR A C 1
ATOM 10978 O O . TYR A 1 1543 ? 107.53300 138.22200 73.31400 1.000 49.75980 1515 TYR A O 1
ATOM 10987 N N . LEU A 1 1544 ? 105.32300 138.33500 73.73100 1.000 48.55914 1516 LEU A N 1
ATOM 10988 C CA . LEU A 1 1544 ? 105.46200 139.57900 74.47600 1.000 48.55914 1516 LEU A CA 1
ATOM 10989 C C . LEU A 1 1544 ? 106.30600 139.38000 75.72200 1.000 48.55914 1516 LEU A C 1
ATOM 10990 O O . LEU A 1 1544 ? 107.14400 140.22300 76.05400 1.000 48.55914 1516 LEU A O 1
ATOM 10995 N N . GLN A 1 1545 ? 106.10500 138.26800 76.42400 1.000 49.69998 1517 GLN A N 1
ATOM 10996 C CA . GLN A 1 1545 ? 106.91800 138.00300 77.60300 1.000 49.69998 1517 GLN A CA 1
ATOM 10997 C C . GLN A 1 1545 ? 108.38400 137.83300 77.24100 1.000 49.69998 1517 GLN A C 1
ATOM 10998 O O . GLN A 1 1545 ? 109.26500 138.33600 77.94800 1.000 49.69998 1517 GLN A O 1
ATOM 11004 N N . SER A 1 1546 ? 108.67100 137.12600 76.14900 1.000 49.04830 1518 SER A N 1
ATOM 11005 C CA . SER A 1 1546 ? 110.06500 136.96100 75.75000 1.000 49.04830 1518 SER A CA 1
ATOM 11006 C C . SER A 1 1546 ? 110.70400 138.29600 75.39500 1.000 49.04830 1518 SER A C 1
ATOM 11007 O O . SER A 1 1546 ? 111.83300 138.58800 75.81700 1.000 49.04830 1518 SER A O 1
ATOM 11010 N N . LEU A 1 1547 ? 109.99700 139.12600 74.62500 1.000 47.72333 1519 LEU A N 1
ATOM 11011 C CA . LEU A 1 1547 ? 110.52300 140.45100 74.32100 1.000 47.72333 1519 LEU A CA 1
ATOM 11012 C C . LEU A 1 1547 ? 110.76400 141.25500 75.57900 1.000 47.72333 1519 LEU A C 1
ATOM 11013 O O . LEU A 1 1547 ? 111.77300 141.95200 75.68500 1.000 47.72333 1519 LEU A O 1
ATOM 11018 N N . THR A 1 1548 ? 109.82800 141.21700 76.52200 1.000 49.36355 1520 THR A N 1
ATOM 11019 C CA . THR A 1 1548 ? 109.98300 142.01900 77.72400 1.000 49.36355 1520 THR A CA 1
ATOM 11020 C C . THR A 1 1548 ? 111.19900 141.58600 78.51900 1.000 49.36355 1520 THR A C 1
ATOM 11021 O O . THR A 1 1548 ? 111.95400 142.42600 79.01700 1.000 49.36355 1520 THR A O 1
ATOM 11025 N N . ARG A 1 1549 ? 111.40800 140.27900 78.65100 1.000 49.88171 1521 ARG A N 1
ATOM 11026 C CA . ARG A 1 1549 ? 112.58800 139.80900 79.36100 1.000 49.88171 1521 ARG A CA 1
ATOM 11027 C C . ARG A 1 1549 ? 113.85500 140.28300 78.67400 1.000 49.88171 1521 ARG A C 1
ATOM 11028 O O . ARG A 1 1549 ? 114.77800 140.79100 79.32600 1.000 49.88171 1521 ARG A O 1
ATOM 11036 N N . LEU A 1 1550 ? 113.91300 140.15500 77.34900 1.000 49.86537 1522 LEU A N 1
ATOM 11037 C CA . LEU A 1 1550 ? 115.11700 140.58600 76.64700 1.000 49.86537 1522 LEU A CA 1
ATOM 11038 C C . LEU A 1 1550 ? 115.32200 142.09000 76.77000 1.000 49.86537 1522 LEU A C 1
ATOM 11039 O O . LEU A 1 1550 ? 116.45200 142.56000 76.93200 1.000 49.86537 1522 LEU A O 1
ATOM 11044 N N . ALA A 1 1551 ? 114.23800 142.86100 76.69800 1.000 51.49863 1523 ALA A N 1
ATOM 11045 C CA . ALA A 1 1551 ? 114.33900 144.31100 76.78900 1.000 51.49863 1523 ALA A CA 1
ATOM 11046 C C . ALA A 1 1551 ? 114.84000 144.74400 78.15500 1.000 51.49863 1523 ALA A C 1
ATOM 11047 O O . ALA A 1 1551 ? 115.68300 145.63900 78.26200 1.000 51.49863 1523 ALA A O 1
ATOM 11049 N N . ILE A 1 1552 ? 114.32500 144.12800 79.21500 1.000 50.15299 1524 ILE A N 1
ATOM 11050 C CA . ILE A 1 1552 ? 114.79200 144.45700 80.55400 1.000 50.15299 1524 ILE A CA 1
ATOM 11051 C C . ILE A 1 1552 ? 116.26400 144.11000 80.69800 1.000 50.15299 1524 ILE A C 1
ATOM 11052 O O . ILE A 1 1552 ? 117.03900 144.86100 81.30500 1.000 50.15299 1524 ILE A O 1
ATOM 11057 N N . ALA A 1 1553 ? 116.67600 142.97200 80.14100 1.000 52.14310 1525 ALA A N 1
ATOM 11058 C CA . ALA A 1 1553 ? 118.09100 142.62600 80.18100 1.000 52.14310 1525 ALA A CA 1
ATOM 11059 C C . ALA A 1 1553 ? 118.92900 143.67100 79.45900 1.000 52.14310 1525 ALA A C 1
ATOM 11060 O O . ALA A 1 1553 ? 120.00500 144.05300 79.93200 1.000 52.14310 1525 ALA A O 1
ATOM 11062 N N . ALA A 1 1554 ? 118.44400 144.15200 78.31600 1.000 53.73758 1526 ALA A N 1
ATOM 11063 C CA . ALA A 1 1554 ? 119.17300 145.17400 77.57400 1.000 53.73758 1526 ALA A CA 1
ATOM 11064 C C . ALA A 1 1554 ? 119.27000 146.46700 78.36600 1.000 53.73758 1526 ALA A C 1
ATOM 11065 O O . ALA A 1 1554 ? 120.30200 147.14400 78.34000 1.000 53.73758 1526 ALA A O 1
ATOM 11067 N N . VAL A 1 1555 ? 118.19400 146.83500 79.06000 1.000 55.29407 1527 VAL A N 1
ATOM 11068 C CA . VAL A 1 1555 ? 118.20400 148.05700 79.85900 1.000 55.29407 1527 VAL A CA 1
ATOM 11069 C C . VAL A 1 1555 ? 119.23000 147.95200 80.97700 1.000 55.29407 1527 VAL A C 1
ATOM 11070 O O . VAL A 1 1555 ? 120.03000 148.86900 81.19800 1.000 55.29407 1527 VAL A O 1
ATOM 11074 N N . TRP A 1 1556 ? 119.23200 146.83000 81.69600 1.000 58.06041 1528 TRP A N 1
ATOM 11075 C CA . TRP A 1 1556 ? 120.23000 146.66300 82.74500 1.000 58.06041 1528 TRP A CA 1
ATOM 11076 C C . TRP A 1 1556 ? 121.63300 146.70100 82.17000 1.000 58.06041 1528 TRP A C 1
ATOM 11077 O O . TRP A 1 1556 ? 122.53800 147.28700 82.77000 1.000 58.06041 1528 TRP A O 1
ATOM 11088 N N . ALA A 1 1557 ? 121.83900 146.07500 81.01100 1.000 60.49286 1529 ALA A N 1
ATOM 11089 C CA . ALA A 1 1557 ? 123.16900 146.07200 80.41400 1.000 60.49286 1529 ALA A CA 1
ATOM 11090 C C . ALA A 1 1557 ? 123.61600 147.47900 80.04800 1.000 60.49286 1529 ALA A C 1
ATOM 11091 O O . ALA A 1 1557 ? 124.76900 147.85200 80.28400 1.000 60.49286 1529 ALA A O 1
ATOM 11093 N N . ALA A 1 1558 ? 122.71900 148.27100 79.46500 1.000 62.86386 1530 ALA A N 1
ATOM 11094 C CA . ALA A 1 1558 ? 123.07200 149.63900 79.10600 1.000 62.86386 1530 ALA A CA 1
ATOM 11095 C C . ALA A 1 1558 ? 123.37900 150.46800 80.34300 1.000 62.86386 1530 ALA A C 1
ATOM 11096 O O . ALA A 1 1558 ? 124.34600 151.23700 80.36000 1.000 62.86386 1530 ALA A O 1
ATOM 11098 N N . ALA A 1 1559 ? 122.57000 150.31600 81.39300 1.000 66.93856 1531 ALA A N 1
ATOM 11099 C CA . ALA A 1 1559 ? 122.78400 151.09500 82.60800 1.000 66.93856 1531 ALA A CA 1
ATOM 11100 C C . ALA A 1 1559 ? 124.12700 150.77000 83.24400 1.000 66.93856 1531 ALA A C 1
ATOM 11101 O O . ALA A 1 1559 ? 124.82200 151.66500 83.73800 1.000 66.93856 1531 ALA A O 1
ATOM 11103 N N . ALA A 1 1560 ? 124.51600 149.50200 83.23300 1.000 71.25315 1532 ALA A N 1
ATOM 11104 C CA . ALA A 1 1560 ? 125.76900 149.07600 83.83600 1.000 71.25315 1532 ALA A CA 1
ATOM 11105 C C . ALA A 1 1560 ? 126.98200 149.42700 82.98900 1.000 71.25315 1532 ALA A C 1
ATOM 11106 O O . ALA A 1 1560 ? 128.07200 148.91100 83.25200 1.000 71.25315 1532 ALA A O 1
ATOM 11108 N N . LYS A 1 1561 ? 126.82200 150.27800 81.98300 1.000 72.46493 1533 LYS A N 1
ATOM 11109 C CA . LYS A 1 1561 ? 127.93900 150.69200 81.14700 1.000 72.46493 1533 LYS A CA 1
ATOM 11110 C C . LYS A 1 1561 ? 127.79200 152.15300 80.73800 1.000 72.46493 1533 LYS A C 1
ATOM 11111 O O . LYS A 1 1561 ? 128.75600 152.91600 80.77200 1.000 72.46493 1533 LYS A O 1
ATOM 11117 N N . VAL A 1 1569 ? 120.00900 153.17500 74.06600 1.000 68.98703 1541 VAL A N 1
ATOM 11118 C CA . VAL A 1 1569 ? 119.11500 152.31000 74.82200 1.000 68.98703 1541 VAL A CA 1
ATOM 11119 C C . VAL A 1 1569 ? 117.80500 152.14400 74.06900 1.000 68.98703 1541 VAL A C 1
ATOM 11120 O O . VAL A 1 1569 ? 117.08500 153.11400 73.85000 1.000 68.98703 1541 VAL A O 1
ATOM 11124 N N . PRO A 1 1570 ? 117.50400 150.90800 73.67200 1.000 66.35979 1542 PRO A N 1
ATOM 11125 C CA . PRO A 1 1570 ? 116.34900 150.68100 72.79100 1.000 66.35979 1542 PRO A CA 1
ATOM 11126 C C . PRO A 1 1570 ? 115.03200 151.09100 73.40500 1.000 66.35979 1542 PRO A C 1
ATOM 11127 O O . PRO A 1 1570 ? 114.12800 151.52900 72.68500 1.000 66.35979 1542 PRO A O 1
ATOM 11131 N N . ILE A 1 1571 ? 114.89100 150.95500 74.72100 1.000 62.31982 1543 ILE A N 1
ATOM 11132 C CA . ILE A 1 1571 ? 113.63400 151.23700 75.39700 1.000 62.31982 1543 ILE A CA 1
ATOM 11133 C C . ILE A 1 1571 ? 113.96500 151.55000 76.84400 1.000 62.31982 1543 ILE A C 1
ATOM 11134 O O . ILE A 1 1571 ? 115.03700 151.20400 77.33800 1.000 62.31982 1543 ILE A O 1
ATOM 11139 N N . SER A 1 1572 ? 113.04900 152.22200 77.52600 1.000 60.63985 1544 SER A N 1
ATOM 11140 C CA . SER A 1 1572 ? 113.27300 152.65700 78.89300 1.000 60.63985 1544 SER A CA 1
ATOM 11141 C C . SER A 1 1572 ? 112.18200 152.11200 79.79900 1.000 60.63985 1544 SER A C 1
ATOM 11142 O O . SER A 1 1572 ? 111.06300 151.84400 79.35600 1.000 60.63985 1544 SER A O 1
ATOM 11145 N N . PHE A 1 1573 ? 112.52200 151.96300 81.08100 1.000 58.43921 1545 PHE A N 1
ATOM 11146 C CA . PHE A 1 1573 ? 111.53600 151.54100 82.06600 1.000 58.43921 1545 PHE A CA 1
ATOM 11147 C C . PHE A 1 1573 ? 110.31100 152.43400 82.02200 1.000 58.43921 1545 PHE A C 1
ATOM 11148 O O . PHE A 1 1573 ? 109.18500 151.97200 82.22100 1.000 58.43921 1545 PHE A O 1
ATOM 11156 N N . SER A 1 1574 ? 110.51600 153.72100 81.75200 1.000 60.46671 1546 SER A N 1
ATOM 11157 C CA . SER A 1 1574 ? 109.40600 154.66100 81.73800 1.000 60.46671 1546 SER A CA 1
ATOM 11158 C C . SER A 1 1574 ? 108.38300 154.29200 80.67700 1.000 60.46671 1546 SER A C 1
ATOM 11159 O O . SER A 1 1574 ? 107.17500 154.33900 80.92800 1.000 60.46671 1546 SER A O 1
ATOM 11162 N N . GLN A 1 1575 ? 108.84300 153.92200 79.48900 1.000 59.19699 1547 GLN A N 1
ATOM 11163 C CA . GLN A 1 1575 ? 107.93600 153.62100 78.39400 1.000 59.19699 1547 GLN A CA 1
ATOM 11164 C C . GLN A 1 1575 ? 107.61600 152.14200 78.26100 1.000 59.19699 1547 GLN A C 1
ATOM 11165 O O . GLN A 1 1575 ? 106.72900 151.78800 77.48100 1.000 59.19699 1547 GLN A O 1
ATOM 11171 N N . LEU A 1 1576 ? 108.30300 151.27200 79.00000 1.000 57.20969 1548 LEU A N 1
ATOM 11172 C CA . LEU A 1 1576 ? 107.81200 149.90900 79.15500 1.000 57.20969 1548 LEU A CA 1
ATOM 11173 C C . LEU A 1 1576 ? 106.54800 149.88600 79.99800 1.000 57.20969 1548 LEU A C 1
ATOM 11174 O O . LEU A 1 1576 ? 105.61300 149.13500 79.70900 1.000 57.20969 1548 LEU A O 1
ATOM 11179 N N . LEU A 1 1577 ? 106.50000 150.71300 81.04000 1.000 56.82881 1549 LEU A N 1
ATOM 11180 C CA . LEU A 1 1577 ? 105.37100 150.73000 81.95700 1.000 56.82881 1549 LEU A CA 1
ATOM 11181 C C . LEU A 1 1577 ? 104.12500 151.35000 81.35300 1.000 56.82881 1549 LEU A C 1
ATOM 11182 O O . LEU A 1 1577 ? 103.05400 151.24500 81.95600 1.000 56.82881 1549 LEU A O 1
ATOM 11187 N N . GLU A 1 1578 ? 104.22800 151.99100 80.19700 1.000 61.30387 1550 GLU A N 1
ATOM 11188 C CA . GLU A 1 1578 ? 103.07200 152.58700 79.54800 1.000 61.30387 1550 GLU A CA 1
ATOM 11189 C C . GLU A 1 1578 ? 102.46700 151.70200 78.47200 1.000 61.30387 1550 GLU A C 1
ATOM 11190 O O . GLU A 1 1578 ? 101.49500 152.10900 77.83500 1.000 61.30387 1550 GLU A O 1
ATOM 11196 N N . SER A 1 1579 ? 103.00700 150.50800 78.25700 1.000 58.03265 1551 SER A N 1
ATOM 11197 C CA . SER A 1 1579 ? 102.51300 149.65500 77.19000 1.000 58.03265 1551 SER A CA 1
ATOM 11198 C C . SER A 1 1579 ? 101.09400 149.19400 77.48200 1.000 58.03265 1551 SER A C 1
ATOM 11199 O O . SER A 1 1579 ? 100.69600 149.02600 78.63400 1.000 58.03265 1551 SER A O 1
ATOM 11202 N N . ALA A 1 1580 ? 100.32800 148.98800 76.41500 1.000 58.49339 1552 ALA A N 1
ATOM 11203 C CA . ALA A 1 1580 ? 98.93500 148.59400 76.55600 1.000 58.49339 1552 ALA A CA 1
ATOM 11204 C C . ALA A 1 1580 ? 98.76900 147.14000 76.96400 1.000 58.49339 1552 ALA A C 1
ATOM 11205 O O . ALA A 1 1580 ? 97.65200 146.73700 77.30000 1.000 58.49339 1552 ALA A O 1
ATOM 11207 N N . PHE A 1 1581 ? 99.83300 146.35000 76.93900 1.000 59.78930 1553 PHE A N 1
ATOM 11208 C CA . PHE A 1 1581 ? 99.73100 144.93400 77.24800 1.000 59.78930 1553 PHE A CA 1
ATOM 11209 C C . PHE A 1 1581 ? 100.01000 144.70700 78.72300 1.000 59.78930 1553 PHE A C 1
ATOM 11210 O O . PHE A 1 1581 ? 101.11200 145.02200 79.18700 1.000 59.78930 1553 PHE A O 1
ATOM 11218 N N . PRO A 1 1582 ? 99.06100 144.17200 79.48600 1.000 60.64777 1554 PRO A N 1
ATOM 11219 C CA . PRO A 1 1582 ? 99.28600 144.00400 80.92600 1.000 60.64777 1554 PRO A CA 1
ATOM 11220 C C . PRO A 1 1582 ? 100.47700 143.13300 81.27200 1.000 60.64777 1554 PRO A C 1
ATOM 11221 O O . PRO A 1 1582 ? 101.09900 143.35900 82.31300 1.000 60.64777 1554 PRO A O 1
ATOM 11225 N N . GLU A 1 1583 ? 100.82200 142.14300 80.45100 1.000 61.31388 1555 GLU A N 1
ATOM 11226 C CA . GLU A 1 1583 ? 101.94100 141.28000 80.81500 1.000 61.31388 1555 GLU A CA 1
ATOM 11227 C C . GLU A 1 1583 ? 103.28200 141.98600 80.68300 1.000 61.31388 1555 GLU A C 1
ATOM 11228 O O . GLU A 1 1583 ? 104.20100 141.70700 81.46300 1.000 61.31388 1555 GLU A O 1
ATOM 11234 N N . VAL A 1 1584 ? 103.42000 142.90800 79.73200 1.000 53.97587 1556 VAL A N 1
ATOM 11235 C CA . VAL A 1 1584 ? 104.64700 143.69700 79.65800 1.000 53.97587 1556 VAL A CA 1
ATOM 11236 C C . VAL A 1 1584 ? 104.82600 144.50400 80.93500 1.000 53.97587 1556 VAL A C 1
ATOM 11237 O O . VAL A 1 1584 ? 105.90400 144.51600 81.54900 1.000 53.97587 1556 VAL A O 1
ATOM 11241 N N . ARG A 1 1585 ? 103.75500 145.17300 81.36400 1.000 57.41089 1557 ARG A N 1
ATOM 11242 C CA . ARG A 1 1585 ? 103.79900 145.94000 82.59900 1.000 57.41089 1557 ARG A CA 1
ATOM 11243 C C . ARG A 1 1585 ? 104.08800 145.04200 83.78700 1.000 57.41089 1557 ARG A C 1
ATOM 11244 O O . ARG A 1 1585 ? 104.85400 145.41200 84.67600 1.000 57.41089 1557 ARG A O 1
ATOM 11252 N N . SER A 1 1586 ? 103.47800 143.86000 83.82100 1.000 56.51364 1558 SER A N 1
ATOM 11253 C CA . SER A 1 1586 ? 103.67600 142.95900 84.94700 1.000 56.51364 1558 SER A CA 1
ATOM 11254 C C . SER A 1 1586 ? 105.12700 142.52800 85.05800 1.000 56.51364 1558 SER A C 1
ATOM 11255 O O . SER A 1 1586 ? 105.70000 142.52600 86.15000 1.000 56.51364 1558 SER A O 1
ATOM 11258 N N . LEU A 1 1587 ? 105.74500 142.15800 83.93900 1.000 53.92953 1559 LEU A N 1
ATOM 11259 C CA . LEU A 1 1587 ? 107.14400 141.75400 84.00200 1.000 53.92953 1559 LEU A CA 1
ATOM 11260 C C . LEU A 1 1587 ? 108.04200 142.91500 84.40100 1.000 53.92953 1559 LEU A C 1
ATOM 11261 O O . LEU A 1 1587 ? 108.97100 142.74500 85.20700 1.000 53.92953 1559 LEU A O 1
ATOM 11266 N N . THR A 1 1588 ? 107.78900 144.10400 83.85300 1.000 55.27410 1560 THR A N 1
ATOM 11267 C CA . THR A 1 1588 ? 108.61000 145.24900 84.22500 1.000 55.27410 1560 THR A CA 1
ATOM 11268 C C . THR A 1 1588 ? 108.47200 145.55600 85.70700 1.000 55.27410 1560 THR A C 1
ATOM 11269 O O . THR A 1 1588 ? 109.46700 145.81400 86.39600 1.000 55.27410 1560 THR A O 1
ATOM 11273 N N . LEU A 1 1589 ? 107.24100 145.51800 86.21700 1.000 53.46775 1561 LEU A N 1
ATOM 11274 C CA . LEU A 1 1589 ? 107.00600 145.78300 87.62600 1.000 53.46775 1561 LEU A CA 1
ATOM 11275 C C . LEU A 1 1589 ? 107.66500 144.73100 88.49300 1.000 53.46775 1561 LEU A C 1
ATOM 11276 O O . LEU A 1 1589 ? 108.17900 145.04300 89.56500 1.000 53.46775 1561 LEU A O 1
ATOM 11281 N N . GLU A 1 1590 ? 107.65600 143.47700 88.05300 1.000 56.74294 1562 GLU A N 1
ATOM 11282 C CA . GLU A 1 1590 ? 108.32400 142.43900 88.82300 1.000 56.74294 1562 GLU A CA 1
ATOM 11283 C C . GLU A 1 1590 ? 109.81700 142.70100 88.91800 1.000 56.74294 1562 GLU A C 1
ATOM 11284 O O . GLU A 1 1590 ? 110.41200 142.55900 89.99300 1.000 56.74294 1562 GLU A O 1
ATOM 11290 N N . ALA A 1 1591 ? 110.44200 143.08800 87.80700 1.000 57.25958 1563 ALA A N 1
ATOM 11291 C CA . ALA A 1 1591 ? 111.87100 143.38300 87.84600 1.000 57.25958 1563 ALA A CA 1
ATOM 11292 C C . ALA A 1 1591 ? 112.16500 144.56300 88.76500 1.000 57.25958 1563 ALA A C 1
ATOM 11293 O O . ALA A 1 1591 ? 113.09000 144.52000 89.59200 1.000 57.25958 1563 ALA A O 1
ATOM 11295 N N . LEU A 1 1592 ? 111.37300 145.62700 88.64500 1.000 59.25056 1564 LEU A N 1
ATOM 11296 C CA . LEU A 1 1592 ? 111.56600 146.78300 89.50900 1.000 59.25056 1564 LEU A CA 1
ATOM 11297 C C . LEU A 1 1592 ? 111.36900 146.41300 90.96900 1.000 59.25056 1564 LEU A C 1
ATOM 11298 O O . LEU A 1 1592 ? 112.12600 146.85700 91.83900 1.000 59.25056 1564 LEU A O 1
ATOM 11303 N N . LEU A 1 1593 ? 110.35400 145.60200 91.25600 1.000 59.67610 1565 LEU A N 1
ATOM 11304 C CA . LEU A 1 1593 ? 110.05900 145.22400 92.62700 1.000 59.67610 1565 LEU A CA 1
ATOM 11305 C C . LEU A 1 1593 ? 111.18900 144.41300 93.22700 1.000 59.67610 1565 LEU A C 1
ATOM 11306 O O . LEU A 1 1593 ? 111.56200 144.62400 94.38400 1.000 59.67610 1565 LEU A O 1
ATOM 11311 N N . GLU A 1 1594 ? 111.73700 143.46500 92.47200 1.000 65.19239 1566 GLU A N 1
ATOM 11312 C CA . GLU A 1 1594 ? 112.82500 142.68100 93.03800 1.000 65.19239 1566 GLU A CA 1
ATOM 11313 C C . GLU A 1 1594 ? 114.05000 143.55300 93.27100 1.000 65.19239 1566 GLU A C 1
ATOM 11314 O O . GLU A 1 1594 ? 114.73700 143.39800 94.28700 1.000 65.19239 1566 GLU A O 1
ATOM 11320 N N . LYS A 1 1595 ? 114.31500 144.50800 92.37600 1.000 67.39982 1567 LYS A N 1
ATOM 11321 C CA . LYS A 1 1595 ? 115.42100 145.43100 92.62300 1.000 67.39982 1567 LYS A CA 1
ATOM 11322 C C . LYS A 1 1595 ? 115.19800 146.22800 93.90100 1.000 67.39982 1567 LYS A C 1
ATOM 11323 O O . LYS A 1 1595 ? 116.09200 146.33000 94.75000 1.000 67.39982 1567 LYS A O 1
ATOM 11329 N N . PHE A 1 1596 ? 114.00400 146.79900 94.05800 1.000 69.60839 1568 PHE A N 1
ATOM 11330 C CA . PHE A 1 1596 ? 113.72900 147.62800 95.22700 1.000 69.60839 1568 PHE A CA 1
ATOM 11331 C C . PHE A 1 1596 ? 113.80900 146.81900 96.51000 1.000 69.60839 1568 PHE A C 1
ATOM 11332 O O . PHE A 1 1596 ? 114.37700 147.27700 97.50600 1.000 69.60839 1568 PHE A O 1
ATOM 11340 N N . LEU A 1 1597 ? 113.25000 145.61100 96.50700 1.000 73.54685 1569 LEU A N 1
ATOM 11341 C CA . LEU A 1 1597 ? 113.32100 144.76300 97.68800 1.000 73.54685 1569 LEU A CA 1
ATOM 11342 C C . LEU A 1 1597 ? 114.76300 144.43600 98.03800 1.000 73.54685 1569 LEU A C 1
ATOM 11343 O O . LEU A 1 1597 ? 115.16600 144.52000 99.20200 1.000 73.54685 1569 LEU A O 1
ATOM 11348 N N . ALA A 1 1598 ? 115.56500 144.06900 97.03800 1.000 84.12125 1570 ALA A N 1
ATOM 11349 C CA . ALA A 1 1598 ? 116.95600 143.74800 97.31300 1.000 84.12125 1570 ALA A CA 1
ATOM 11350 C C . ALA A 1 1598 ? 117.75500 144.97000 97.73400 1.000 84.12125 1570 ALA A C 1
ATOM 11351 O O . ALA A 1 1598 ? 118.82100 144.81800 98.33600 1.000 84.12125 1570 ALA A O 1
ATOM 11353 N N . ALA A 1 1599 ? 117.27400 146.17200 97.43200 1.000 92.17451 1571 ALA A N 1
ATOM 11354 C CA . ALA A 1 1599 ? 118.02000 147.37500 97.76700 1.000 92.17451 1571 ALA A CA 1
ATOM 11355 C C . ALA A 1 1599 ? 117.51300 148.08000 99.01200 1.000 92.17451 1571 ALA A C 1
ATOM 11356 O O . ALA A 1 1599 ? 118.29900 148.74700 99.69100 1.000 92.17451 1571 ALA A O 1
ATOM 11358 N N . ALA A 1 1600 ? 116.22900 147.95300 99.33900 1.000 94.95183 1572 ALA A N 1
ATOM 11359 C CA . ALA A 1 1600 ? 115.64100 148.72200 100.42600 1.000 94.95183 1572 ALA A CA 1
ATOM 11360 C C . ALA A 1 1600 ? 115.31200 147.85900 101.63600 1.000 94.95183 1572 ALA A C 1
ATOM 11361 O O . ALA A 1 1600 ? 115.79100 148.13500 102.73800 1.000 94.95183 1572 ALA A O 1
ATOM 11363 N N . SER A 1 1601 ? 114.50600 146.81300 101.46600 1.000 102.49486 1573 SER A N 1
ATOM 11364 C CA . SER A 1 1601 ? 114.15400 145.97300 102.60400 1.000 102.49486 1573 SER A CA 1
ATOM 11365 C C . SER A 1 1601 ? 115.33600 145.11300 103.02600 1.000 102.49486 1573 SER A C 1
ATOM 11366 O O . SER A 1 1601 ? 115.87400 145.26700 104.12800 1.000 102.49486 1573 SER A O 1
ATOM 11369 N N . GLY A 1 1602 ? 115.76700 144.21300 102.15200 1.000 105.76154 1574 GLY A N 1
ATOM 11370 C CA . GLY A 1 1602 ? 116.97700 143.46100 102.39800 1.000 105.76154 1574 GLY A CA 1
ATOM 11371 C C . GLY A 1 1602 ? 118.17000 144.28600 101.97700 1.000 105.76154 1574 GLY A C 1
ATOM 11372 O O . GLY A 1 1602 ? 118.76900 144.02200 100.93100 1.000 105.76154 1574 GLY A O 1
ATOM 11373 N N . LEU A 1 1603 ? 118.50200 145.29800 102.78300 1.000 112.22055 1575 LEU A N 1
ATOM 11374 C CA . LEU A 1 1603 ? 119.52300 146.27400 102.41600 1.000 112.22055 1575 LEU A CA 1
ATOM 11375 C C . LEU A 1 1603 ? 120.78500 145.60100 101.89000 1.000 112.22055 1575 LEU A C 1
ATOM 11376 O O . LEU A 1 1603 ? 121.17700 145.80100 100.73600 1.000 112.22055 1575 LEU A O 1
ATOM 11381 N N . GLY A 1 1604 ? 121.42100 144.78300 102.72200 1.000 123.34797 1576 GLY A N 1
ATOM 11382 C CA . GLY A 1 1604 ? 122.66800 144.15500 102.31800 1.000 123.34797 1576 GLY A CA 1
ATOM 11383 C C . GLY A 1 1604 ? 123.74500 145.15900 101.97400 1.000 123.34797 1576 GLY A C 1
ATOM 11384 O O . GLY A 1 1604 ? 124.52500 144.93500 101.03900 1.000 123.34797 1576 GLY A O 1
ATOM 11385 N N . GLU A 1 1605 ? 123.79900 146.27000 102.71200 1.000 127.16515 1577 GLU A N 1
ATOM 11386 C CA . GLU A 1 1605 ? 124.76700 147.34200 102.47400 1.000 127.16515 1577 GLU A CA 1
ATOM 11387 C C . GLU A 1 1605 ? 124.68500 147.85200 101.03800 1.000 127.16515 1577 GLU A C 1
ATOM 11388 O O . GLU A 1 1605 ? 125.70100 148.12200 100.39500 1.000 127.16515 1577 GLU A O 1
ATOM 11394 N N . LYS A 1 1606 ? 123.46400 147.98900 100.53000 1.000 119.01217 1578 LYS A N 1
ATOM 11395 C CA . LYS A 1 1606 ? 123.23000 148.37800 99.15000 1.000 119.01217 1578 LYS A CA 1
ATOM 11396 C C . LYS A 1 1606 ? 122.19100 149.48900 99.09500 1.000 119.01217 1578 LYS A C 1
ATOM 11397 O O . LYS A 1 1606 ? 121.49800 149.77900 100.07400 1.000 119.01217 1578 LYS A O 1
ATOM 11403 N N . GLY A 1 1607 ? 122.09600 150.11700 97.92100 1.000 109.49907 1579 GLY A N 1
ATOM 11404 C CA . GLY A 1 1607 ? 121.09100 151.12200 97.67200 1.000 109.49907 1579 GLY A CA 1
ATOM 11405 C C . GLY A 1 1607 ? 120.43700 150.89500 96.32000 1.000 109.49907 1579 GLY A C 1
ATOM 11406 O O . GLY A 1 1607 ? 120.84300 150.02300 95.54800 1.000 109.49907 1579 GLY A O 1
ATOM 11407 N N . VAL A 1 1608 ? 119.40900 151.69300 96.05300 1.000 102.59322 1580 VAL A N 1
ATOM 11408 C CA . VAL A 1 1608 ? 118.72700 151.58700 94.76000 1.000 102.59322 1580 VAL A CA 1
ATOM 11409 C C . VAL A 1 1608 ? 119.70500 151.95700 93.65300 1.000 102.59322 1580 VAL A C 1
ATOM 11410 O O . VAL A 1 1608 ? 120.54400 152.86000 93.84500 1.000 102.59322 1580 VAL A O 1
ATOM 11414 N N . PRO A 1 1609 ? 119.68700 151.28200 92.50500 1.000 97.70183 1581 PRO A N 1
ATOM 11415 C CA . PRO A 1 1609 ? 120.56900 151.68400 91.41700 1.000 97.70183 1581 PRO A CA 1
ATOM 11416 C C . PRO A 1 1609 ? 120.23600 153.08800 90.95400 1.000 97.70183 1581 PRO A C 1
ATOM 11417 O O . PRO A 1 1609 ? 119.08500 153.54600 91.07600 1.000 97.70183 1581 PRO A O 1
ATOM 11421 N N . PRO A 1 1610 ? 121.21800 153.81100 90.41600 1.000 94.03235 1582 PRO A N 1
ATOM 11422 C CA . PRO A 1 1610 ? 121.00400 155.23300 90.10700 1.000 94.03235 1582 PRO A CA 1
ATOM 11423 C C . PRO A 1 1610 ? 119.90900 155.48700 89.09300 1.000 94.03235 1582 PRO A C 1
ATOM 11424 O O . PRO A 1 1610 ? 119.45600 156.63100 88.97000 1.000 94.03235 1582 PRO A O 1
ATOM 11428 N N . LEU A 1 1611 ? 119.47300 154.47400 88.35300 1.000 89.52122 1583 LEU A N 1
ATOM 11429 C CA . LEU A 1 1611 ? 118.46300 154.68900 87.33000 1.000 89.52122 1583 LEU A CA 1
ATOM 11430 C C . LEU A 1 1611 ? 117.05100 154.74100 87.90200 1.000 89.52122 1583 LEU A C 1
ATOM 11431 O O . LEU A 1 1611 ? 116.13500 155.19600 87.21000 1.000 89.52122 1583 LEU A O 1
ATOM 11436 N N . LEU A 1 1612 ? 116.85700 154.32900 89.15400 1.000 88.16103 1584 LEU A N 1
ATOM 11437 C CA . LEU A 1 1612 ? 115.53600 154.26900 89.76700 1.000 88.16103 1584 LEU A CA 1
ATOM 11438 C C . LEU A 1 1612 ? 115.40400 155.23000 90.94500 1.000 88.16103 1584 LEU A C 1
ATOM 11439 O O . LEU A 1 1612 ? 114.63500 154.97600 91.87200 1.000 88.16103 1584 LEU A O 1
ATOM 11444 N N . CYS A 1 1613 ? 116.14100 156.34100 90.92400 1.000 94.77568 1585 CYS A N 1
ATOM 11445 C CA . CYS A 1 1613 ? 116.21900 157.18500 92.11300 1.000 94.77568 1585 CYS A CA 1
ATOM 11446 C C . CYS A 1 1613 ? 114.94400 157.99100 92.33900 1.000 94.77568 1585 CYS A C 1
ATOM 11447 O O . CYS A 1 1613 ? 114.48800 158.12500 93.47900 1.000 94.77568 1585 CYS A O 1
ATOM 11450 N N . ASN A 1 1614 ? 114.35400 158.53600 91.28000 1.000 89.96544 1586 ASN A N 1
ATOM 11451 C CA . ASN A 1 1614 ? 113.27400 159.49900 91.46300 1.000 89.96544 1586 ASN A CA 1
ATOM 11452 C C . ASN A 1 1614 ? 111.97100 159.00900 90.85400 1.000 89.96544 1586 ASN A C 1
ATOM 11453 O O . ASN A 1 1614 ? 111.28200 159.75900 90.15800 1.000 89.96544 1586 ASN A O 1
ATOM 11458 N N . MET A 1 1615 ? 111.62200 157.75800 91.11600 1.000 85.04222 1587 MET A N 1
ATOM 11459 C CA . MET A 1 1615 ? 110.45600 157.14400 90.50600 1.000 85.04222 1587 MET A CA 1
ATOM 11460 C C . MET A 1 1615 ? 109.18900 157.30900 91.33200 1.000 85.04222 1587 MET A C 1
ATOM 11461 O O . MET A 1 1615 ? 108.15200 156.75700 90.95600 1.000 85.04222 1587 MET A O 1
ATOM 11466 N N . GLY A 1 1616 ? 109.24300 158.05300 92.43600 1.000 76.23568 1588 GLY A N 1
ATOM 11467 C CA . GLY A 1 1616 ? 108.07600 158.16800 93.29400 1.000 76.23568 1588 GLY A CA 1
ATOM 11468 C C . GLY A 1 1616 ? 106.86400 158.72200 92.57300 1.000 76.23568 1588 GLY A C 1
ATOM 11469 O O . GLY A 1 1616 ? 105.75400 158.20600 92.71800 1.000 76.23568 1588 GLY A O 1
ATOM 11470 N N . GLU A 1 1617 ? 107.06100 159.77300 91.77800 1.000 76.76873 1589 GLU A N 1
ATOM 11471 C CA . GLU A 1 1617 ? 105.94600 160.37600 91.05700 1.000 76.76873 1589 GLU A CA 1
ATOM 11472 C C . GLU A 1 1617 ? 105.34700 159.40300 90.05300 1.000 76.76873 1589 GLU A C 1
ATOM 11473 O O . GLU A 1 1617 ? 104.12100 159.32300 89.90200 1.000 76.76873 1589 GLU A O 1
ATOM 11479 N N . LYS A 1 1618 ? 106.20200 158.65900 89.35200 1.000 71.69621 1590 LYS A N 1
ATOM 11480 C CA . LYS A 1 1618 ? 105.72500 157.74300 88.32400 1.000 71.69621 1590 LYS A CA 1
ATOM 11481 C C . LYS A 1 1618 ? 104.84000 156.66400 88.92400 1.000 71.69621 1590 LYS A C 1
ATOM 11482 O O . LYS A 1 1618 ? 103.73600 156.40500 88.43500 1.000 71.69621 1590 LYS A O 1
ATOM 11488 N N . PHE A 1 1619 ? 105.31100 156.02500 89.99200 1.000 67.54883 1591 PHE A N 1
ATOM 11489 C CA . PHE A 1 1619 ? 104.51700 154.98500 90.62600 1.000 67.54883 1591 PHE A CA 1
ATOM 11490 C C . PHE A 1 1619 ? 103.27800 155.55800 91.27800 1.000 67.54883 1591 PHE A C 1
ATOM 11491 O O . PHE A 1 1619 ? 102.23100 154.90600 91.30000 1.000 67.54883 1591 PHE A O 1
ATOM 11499 N N . LEU A 1 1620 ? 103.37000 156.77700 91.79800 1.000 67.42659 1592 LEU A N 1
ATOM 11500 C CA . LEU A 1 1620 ? 102.19700 157.40700 92.38000 1.000 67.42659 1592 LEU A CA 1
ATOM 11501 C C . LEU A 1 1620 ? 101.11700 157.61600 91.32900 1.000 67.42659 1592 LEU A C 1
ATOM 11502 O O . LEU A 1 1620 ? 99.92900 157.41800 91.60100 1.000 67.42659 1592 LEU A O 1
ATOM 11507 N N . LEU A 1 1621 ? 101.51200 158.00800 90.11800 1.000 66.28186 1593 LEU A N 1
ATOM 11508 C CA . LEU A 1 1621 ? 100.53700 158.16400 89.04300 1.000 66.28186 1593 LEU A CA 1
ATOM 11509 C C . LEU A 1 1621 ? 100.00500 156.81700 88.57500 1.000 66.28186 1593 LEU A C 1
ATOM 11510 O O . LEU A 1 1621 ? 98.80200 156.66600 88.32200 1.000 66.28186 1593 LEU A O 1
ATOM 11515 N N . LEU A 1 1622 ? 100.88800 155.82600 88.45700 1.000 64.79513 1594 LEU A N 1
ATOM 11516 C CA . LEU A 1 1622 ? 100.46700 154.50200 88.01800 1.000 64.79513 1594 LEU A CA 1
ATOM 11517 C C . LEU A 1 1622 ? 99.44300 153.91100 88.96900 1.000 64.79513 1594 LEU A C 1
ATOM 11518 O O . LEU A 1 1622 ? 98.48500 153.26300 88.53600 1.000 64.79513 1594 LEU A O 1
ATOM 11523 N N . ALA A 1 1623 ? 99.62900 154.12600 90.27100 1.000 65.58780 1595 ALA A N 1
ATOM 11524 C CA . ALA A 1 1623 ? 98.71100 153.56500 91.25200 1.000 65.58780 1595 ALA A CA 1
ATOM 11525 C C . ALA A 1 1623 ? 97.29300 154.04500 91.01200 1.000 65.58780 1595 ALA A C 1
ATOM 11526 O O . ALA A 1 1623 ? 96.33900 153.26900 91.12300 1.000 65.58780 1595 ALA A O 1
ATOM 11528 N N . MET A 1 1624 ? 97.12900 155.32200 90.68500 1.000 71.30276 1596 MET A N 1
ATOM 11529 C CA . MET A 1 1624 ? 95.79900 155.83100 90.39200 1.000 71.30276 1596 MET A CA 1
ATOM 11530 C C . MET A 1 1624 ? 95.32400 155.41800 89.00800 1.000 71.30276 1596 MET A C 1
ATOM 11531 O O . MET A 1 1624 ? 94.11500 155.30600 88.78200 1.000 71.30276 1596 MET A O 1
ATOM 11536 N N . LYS A 1 1625 ? 96.24700 155.18400 88.07500 1.000 69.43487 1597 LYS A N 1
ATOM 11537 C CA . LYS A 1 1625 ? 95.83500 154.85100 86.71500 1.000 69.43487 1597 LYS A CA 1
ATOM 11538 C C . LYS A 1 1625 ? 95.53400 153.36600 86.54700 1.000 69.43487 1597 LYS A C 1
ATOM 11539 O O . LYS A 1 1625 ? 94.62000 153.00000 85.80200 1.000 69.43487 1597 LYS A O 1
ATOM 11545 N N . GLU A 1 1626 ? 96.27900 152.50400 87.23400 1.000 70.03309 1598 GLU A N 1
ATOM 11546 C CA . GLU A 1 1626 ? 96.24200 151.07400 86.95200 1.000 70.03309 1598 GLU A CA 1
ATOM 11547 C C . GLU A 1 1626 ? 94.87000 150.47500 87.22000 1.000 70.03309 1598 GLU A C 1
ATOM 11548 O O . GLU A 1 1626 ? 94.16800 150.87200 88.15100 1.000 70.03309 1598 GLU A O 1
ATOM 11554 N N . ASN A 1 1627 ? 94.49200 149.50400 86.38900 1.000 68.54787 1599 ASN A N 1
ATOM 11555 C CA . ASN A 1 1627 ? 93.26200 148.75100 86.57200 1.000 68.54787 1599 ASN A CA 1
ATOM 11556 C C . ASN A 1 1627 ? 93.46400 147.24600 86.57100 1.000 68.54787 1599 ASN A C 1
ATOM 11557 O O . ASN A 1 1627 ? 92.53200 146.52000 86.92700 1.000 68.54787 1599 ASN A O 1
ATOM 11562 N N . HIS A 1 1628 ? 94.63000 146.75900 86.18300 1.000 65.41428 1600 HIS A N 1
ATOM 11563 C CA . HIS A 1 1628 ? 94.91400 145.33600 86.24100 1.000 65.41428 1600 HIS A CA 1
ATOM 11564 C C . HIS A 1 1628 ? 95.31500 144.96500 87.66100 1.000 65.41428 1600 HIS A C 1
ATOM 11565 O O . HIS A 1 1628 ? 96.33700 145.45700 88.15000 1.000 65.41428 1600 HIS A O 1
ATOM 11572 N N . PRO A 1 1629 ? 94.55300 144.11700 88.35300 1.000 62.13629 1601 PRO A N 1
ATOM 11573 C CA . PRO A 1 1629 ? 94.85900 143.85200 89.76900 1.000 62.13629 1601 PRO A CA 1
ATOM 11574 C C . PRO A 1 1629 ? 96.24700 143.28900 89.99700 1.000 62.13629 1601 PRO A C 1
ATOM 11575 O O . PRO A 1 1629 ? 96.91500 143.64500 90.97700 1.000 62.13629 1601 PRO A O 1
ATOM 11579 N N . GLU A 1 1630 ? 96.70600 142.42700 89.09500 1.000 65.64715 1602 GLU A N 1
ATOM 11580 C CA . GLU A 1 1630 ? 97.99300 141.77700 89.27900 1.000 65.64715 1602 GLU A CA 1
ATOM 11581 C C . GLU A 1 1630 ? 99.13900 142.77300 89.19100 1.000 65.64715 1602 GLU A C 1
ATOM 11582 O O . GLU A 1 1630 ? 100.19700 142.55000 89.78500 1.000 65.64715 1602 GLU A O 1
ATOM 11588 N N . CYS A 1 1631 ? 98.95300 143.87000 88.46200 1.000 62.64084 1603 CYS A N 1
ATOM 11589 C CA . CYS A 1 1631 ? 99.94300 144.93700 88.43900 1.000 62.64084 1603 CYS A CA 1
ATOM 11590 C C . CYS A 1 1631 ? 99.71900 145.94900 89.54800 1.000 62.64084 1603 CYS A C 1
ATOM 11591 O O . CYS A 1 1631 ? 100.68000 146.55400 90.03400 1.000 62.64084 1603 CYS A O 1
ATOM 11594 N N . PHE A 1 1632 ? 98.46600 146.14400 89.95300 1.000 56.48984 1604 PHE A N 1
ATOM 11595 C CA . PHE A 1 1632 ? 98.17200 147.06300 91.04200 1.000 56.48984 1604 PHE A CA 1
ATOM 11596 C C . PHE A 1 1632 ? 98.82000 146.60100 92.33600 1.000 56.48984 1604 PHE A C 1
ATOM 11597 O O . PHE A 1 1632 ? 99.37000 147.41200 93.09200 1.000 56.48984 1604 PHE A O 1
ATOM 11605 N N . CYS A 1 1633 ? 98.77400 145.29700 92.60200 1.000 54.73773 1605 CYS A N 1
ATOM 11606 C CA . CYS A 1 1633 ? 99.41900 144.77500 93.79900 1.000 54.73773 1605 CYS A CA 1
ATOM 11607 C C . CYS A 1 1633 ? 100.91400 145.05900 93.78500 1.000 54.73773 1605 CYS A C 1
ATOM 11608 O O . CYS A 1 1633 ? 101.48800 145.45300 94.80500 1.000 54.73773 1605 CYS A O 1
ATOM 11611 N N . LYS A 1 1634 ? 101.56000 144.87600 92.63700 1.000 54.47717 1606 LYS A N 1
ATOM 11612 C CA . LYS A 1 1634 ? 102.99200 145.13600 92.55400 1.000 54.47717 1606 LYS A CA 1
ATOM 11613 C C . LYS A 1 1634 ? 103.30200 146.61600 92.71300 1.000 54.47717 1606 LYS A C 1
ATOM 11614 O O . LYS A 1 1634 ? 104.31700 146.98100 93.31600 1.000 54.47717 1606 LYS A O 1
ATOM 11620 N N . ILE A 1 1635 ? 102.45200 147.48400 92.16900 1.000 53.11275 1607 ILE A N 1
ATOM 11621 C CA . ILE A 1 1635 ? 102.66600 148.91600 92.34400 1.000 53.11275 1607 ILE A CA 1
ATOM 11622 C C . ILE A 1 1635 ? 102.60600 149.27700 93.81900 1.000 53.11275 1607 ILE A C 1
ATOM 11623 O O . ILE A 1 1635 ? 103.45000 150.02200 94.33200 1.000 53.11275 1607 ILE A O 1
ATOM 11628 N N . LEU A 1 1636 ? 101.60600 148.74800 94.52500 1.000 48.65582 1608 LEU A N 1
ATOM 11629 C CA . LEU A 1 1636 ? 101.49200 149.02700 95.95200 1.000 48.65582 1608 LEU A CA 1
ATOM 11630 C C . LEU A 1 1636 ? 102.69000 148.48500 96.71700 1.000 48.65582 1608 LEU A C 1
ATOM 11631 O O . LEU A 1 1636 ? 103.18500 149.13000 97.64600 1.000 48.65582 1608 LEU A O 1
ATOM 11636 N N . LYS A 1 1637 ? 103.17000 147.29900 96.34600 1.000 49.72725 1609 LYS A N 1
ATOM 11637 C CA . LYS A 1 1637 ? 104.35200 146.75700 97.00400 1.000 49.72725 1609 LYS A CA 1
ATOM 11638 C C . LYS A 1 1637 ? 105.55500 147.65800 96.79800 1.000 49.72725 1609 LYS A C 1
ATOM 11639 O O . LYS A 1 1637 ? 106.32700 147.90200 97.73200 1.000 49.72725 1609 LYS A O 1
ATOM 11645 N N . ILE A 1 1638 ? 105.73800 148.16000 95.57800 1.000 53.56490 1610 ILE A N 1
ATOM 11646 C CA . ILE A 1 1638 ? 106.87000 149.04100 95.31300 1.000 53.56490 1610 ILE A CA 1
ATOM 11647 C C . ILE A 1 1638 ? 106.75100 150.31300 96.13400 1.000 53.56490 1610 ILE A C 1
ATOM 11648 O O . ILE A 1 1638 ? 107.73300 150.78800 96.71400 1.000 53.56490 1610 ILE A O 1
ATOM 11653 N N . LEU A 1 1639 ? 105.54600 150.87900 96.20600 1.000 52.63268 1611 LEU A N 1
ATOM 11654 C CA . LEU A 1 1639 ? 105.34900 152.06500 97.03200 1.000 52.63268 1611 LEU A CA 1
ATOM 11655 C C . LEU A 1 1639 ? 105.70400 151.78200 98.48100 1.000 52.63268 1611 LEU A C 1
ATOM 11656 O O . LEU A 1 1639 ? 106.36100 152.59600 99.13800 1.000 52.63268 1611 LEU A O 1
ATOM 11661 N N . HIS A 1 1640 ? 105.28600 150.62700 98.99200 1.000 51.69914 1612 HIS A N 1
ATOM 11662 C CA . HIS A 1 1640 ? 105.64100 150.24400 100.35100 1.000 51.69914 1612 HIS A CA 1
ATOM 11663 C C . HIS A 1 1640 ? 107.14600 150.11200 100.52300 1.000 51.69914 1612 HIS A C 1
ATOM 11664 O O . HIS A 1 1640 ? 107.66600 150.34100 101.61600 1.000 51.69914 1612 HIS A O 1
ATOM 11671 N N . CYS A 1 1641 ? 107.86200 149.73900 99.46500 1.000 57.08275 1613 CYS A N 1
ATOM 11672 C CA . CYS A 1 1641 ? 109.29800 149.53500 99.59900 1.000 57.08275 1613 CYS A CA 1
ATOM 11673 C C . CYS A 1 1641 ? 110.08500 150.83500 99.68900 1.000 57.08275 1613 CYS A C 1
ATOM 11674 O O . CYS A 1 1641 ? 111.19700 150.82800 100.22400 1.000 57.08275 1613 CYS A O 1
ATOM 11677 N N . MET A 1 1642 ? 109.55700 151.94100 99.18200 1.000 65.98209 1614 MET A N 1
ATOM 11678 C CA . MET A 1 1642 ? 110.29700 153.19400 99.19500 1.000 65.98209 1614 MET A CA 1
ATOM 11679 C C . MET A 1 1642 ? 110.03900 153.96800 100.48100 1.000 65.98209 1614 MET A C 1
ATOM 11680 O O . MET A 1 1642 ? 109.03700 153.76700 101.16800 1.000 65.98209 1614 MET A O 1
ATOM 11685 N N . ASP A 1 1643 ? 110.95800 154.86900 100.79100 1.000 70.24519 1615 ASP A N 1
ATOM 11686 C CA . ASP A 1 1643 ? 110.84000 155.70600 101.97900 1.000 70.24519 1615 ASP A CA 1
ATOM 11687 C C . ASP A 1 1643 ? 109.66700 156.66300 101.83500 1.000 70.24519 1615 ASP A C 1
ATOM 11688 O O . ASP A 1 1643 ? 109.63500 157.44300 100.87700 1.000 70.24519 1615 ASP A O 1
ATOM 11693 N N . PRO A 1 1644 ? 108.69800 156.65400 102.74900 1.000 68.52008 1616 PRO A N 1
ATOM 11694 C CA . PRO A 1 1644 ? 107.56000 157.57100 102.60700 1.000 68.52008 1616 PRO A CA 1
ATOM 11695 C C . PRO A 1 1644 ? 107.95900 159.02200 102.68400 1.000 68.52008 1616 PRO A C 1
ATOM 11696 O O . PRO A 1 1644 ? 107.24700 159.87600 102.14800 1.000 68.52008 1616 PRO A O 1
ATOM 11700 N N . GLY A 1 1645 ? 109.08600 159.33400 103.31500 1.000 72.75560 1617 GLY A N 1
ATOM 11701 C CA . GLY A 1 1645 ? 109.50800 160.71400 103.41400 1.000 72.75560 1617 GLY A CA 1
ATOM 11702 C C . GLY A 1 1645 ? 109.93300 161.32900 102.10400 1.000 72.75560 1617 GLY A C 1
ATOM 11703 O O . GLY A 1 1645 ? 110.16800 162.54100 102.05700 1.000 72.75560 1617 GLY A O 1
ATOM 11704 N N . GLU A 1 1646 ? 110.03400 160.53300 101.04100 1.000 75.32332 1618 GLU A N 1
ATOM 11705 C CA . GLU A 1 1646 ? 110.46200 161.04300 99.75200 1.000 75.32332 1618 GLU A CA 1
ATOM 11706 C C . GLU A 1 1646 ? 109.36400 161.07100 98.70300 1.000 75.32332 1618 GLU A C 1
ATOM 11707 O O . GLU A 1 1646 ? 109.50700 161.79200 97.71400 1.000 75.32332 1618 GLU A O 1
ATOM 11713 N N . TRP A 1 1647 ? 108.28000 160.31900 98.88200 1.000 66.74034 1619 TRP A N 1
ATOM 11714 C CA . TRP A 1 1647 ? 107.19000 160.34400 97.92300 1.000 66.74034 1619 TRP A CA 1
ATOM 11715 C C . TRP A 1 1647 ? 105.87100 160.82100 98.49700 1.000 66.74034 1619 TRP A C 1
ATOM 11716 O O . TRP A 1 1647 ? 104.94000 161.06700 97.72600 1.000 66.74034 1619 TRP A O 1
ATOM 11727 N N . LEU A 1 1648 ? 105.75300 160.95400 99.80400 1.000 68.70606 1620 LEU A N 1
ATOM 11728 C CA . LEU A 1 1648 ? 104.49800 161.40600 100.38600 1.000 68.70606 1620 LEU A CA 1
ATOM 11729 C C . LEU A 1 1648 ? 104.30200 162.90900 100.21100 1.000 68.70606 1620 LEU A C 1
ATOM 11730 O O . LEU A 1 1648 ? 103.17600 163.34000 99.93300 1.000 68.70606 1620 LEU A O 1
ATOM 11735 N N . PRO A 1 1649 ? 105.33600 163.74600 100.37200 1.000 70.02337 1621 PRO A N 1
ATOM 11736 C CA . PRO A 1 1649 ? 105.14200 165.17200 100.06600 1.000 70.02337 1621 PRO A CA 1
ATOM 11737 C C . PRO A 1 1649 ? 104.67000 165.42300 98.64800 1.000 70.02337 1621 PRO A C 1
ATOM 11738 O O . PRO A 1 1649 ? 103.86100 166.32700 98.41600 1.000 70.02337 1621 PRO A O 1
ATOM 11742 N N . GLN A 1 1650 ? 105.14500 164.63100 97.68900 1.000 76.39691 1622 GLN A N 1
ATOM 11743 C CA . GLN A 1 1650 ? 104.77800 164.82600 96.29400 1.000 76.39691 1622 GLN A CA 1
ATOM 11744 C C . GLN A 1 1650 ? 103.34900 164.40900 95.99400 1.000 76.39691 1622 GLN A C 1
ATOM 11745 O O . GLN A 1 1650 ? 102.88300 164.62700 94.87300 1.000 76.39691 1622 GLN A O 1
ATOM 11751 N N . THR A 1 1651 ? 102.65000 163.81100 96.95500 1.000 75.96664 1623 THR A N 1
ATOM 11752 C CA . THR A 1 1651 ? 101.30100 163.33000 96.69400 1.000 75.96664 1623 THR A CA 1
ATOM 11753 C C . THR A 1 1651 ? 100.35500 164.48200 96.38900 1.000 75.96664 1623 THR A C 1
ATOM 11754 O O . THR A 1 1651 ? 99.35600 164.30100 95.68500 1.000 75.96664 1623 THR A O 1
ATOM 11758 N N . GLU A 1 1652 ? 100.66900 165.67700 96.89000 1.000 83.81505 1624 GLU A N 1
ATOM 11759 C CA . GLU A 1 1652 ? 99.74300 166.79900 96.78700 1.000 83.81505 1624 GLU A CA 1
ATOM 11760 C C . GLU A 1 1652 ? 99.48600 167.19600 95.34100 1.000 83.81505 1624 GLU A C 1
ATOM 11761 O O . GLU A 1 1652 ? 98.34100 167.44400 94.95400 1.000 83.81505 1624 GLU A O 1
ATOM 11767 N N . HIS A 1 1653 ? 100.53400 167.27200 94.52700 1.000 82.51040 1625 HIS A N 1
ATOM 11768 C CA . HIS A 1 1653 ? 100.38000 167.74900 93.16100 1.000 82.51040 1625 HIS A CA 1
ATOM 11769 C C . HIS A 1 1653 ? 100.38500 166.63900 92.12500 1.000 82.51040 1625 HIS A C 1
ATOM 11770 O O . HIS A 1 1653 ? 99.77200 166.80000 91.06600 1.000 82.51040 1625 HIS A O 1
ATOM 11777 N N . CYS A 1 1654 ? 101.06100 165.52300 92.39800 1.000 81.34725 1626 CYS A N 1
ATOM 11778 C CA . CYS A 1 1654 ? 101.09600 164.42700 91.43700 1.000 81.34725 1626 CYS A CA 1
ATOM 11779 C C . CYS A 1 1654 ? 99.70300 163.86800 91.19300 1.000 81.34725 1626 CYS A C 1
ATOM 11780 O O . CYS A 1 1654 ? 99.27900 163.70200 90.04500 1.000 81.34725 1626 CYS A O 1
ATOM 11783 N N . VAL A 1 1655 ? 98.96800 163.58200 92.26500 1.000 79.95070 1627 VAL A N 1
ATOM 11784 C CA . VAL A 1 1655 ? 97.66400 162.94800 92.16200 1.000 79.95070 1627 VAL A CA 1
ATOM 11785 C C . VAL A 1 1655 ? 96.57200 163.77600 92.82000 1.000 79.95070 1627 VAL A C 1
ATOM 11786 O O . VAL A 1 1655 ? 95.44400 163.30600 92.95700 1.000 79.95070 1627 VAL A O 1
ATOM 11790 N N . HIS A 1 1656 ? 96.88800 165.00400 93.23100 1.000 85.26309 1628 HIS A N 1
ATOM 11791 C CA . HIS A 1 1656 ? 95.91900 165.91000 93.84500 1.000 85.26309 1628 HIS A CA 1
ATOM 11792 C C . HIS A 1 1656 ? 95.30500 165.29300 95.09700 1.000 85.26309 1628 HIS A C 1
ATOM 11793 O O . HIS A 1 1656 ? 94.08600 165.18400 95.23400 1.000 85.26309 1628 HIS A O 1
ATOM 11800 N N . LEU A 1 1657 ? 96.17200 164.88300 96.01900 1.000 78.43295 1629 LEU A N 1
ATOM 11801 C CA . LEU A 1 1657 ? 95.73800 164.29500 97.27600 1.000 78.43295 1629 LEU A CA 1
ATOM 11802 C C . LEU A 1 1657 ? 96.71600 164.69300 98.36700 1.000 78.43295 1629 LEU A C 1
ATOM 11803 O O . LEU A 1 1657 ? 97.92700 164.54400 98.19800 1.000 78.43295 1629 LEU A O 1
ATOM 11808 N N . THR A 1 1658 ? 96.19400 165.20900 99.47100 1.000 74.61490 1630 THR A N 1
ATOM 11809 C CA . THR A 1 1658 ? 97.00800 165.40500 100.65000 1.000 74.61490 1630 THR A CA 1
ATOM 11810 C C . THR A 1 1658 ? 97.33300 164.04900 101.26400 1.000 74.61490 1630 THR A C 1
ATOM 11811 O O . THR A 1 1658 ? 96.64900 163.06000 100.99400 1.000 74.61490 1630 THR A O 1
ATOM 11815 N N . PRO A 1 1659 ? 98.37900 163.97000 102.08500 1.000 70.60328 1631 PRO A N 1
ATOM 11816 C CA . PRO A 1 1659 ? 98.70700 162.68000 102.70800 1.000 70.60328 1631 PRO A CA 1
ATOM 11817 C C . PRO A 1 1659 ? 97.54300 162.06000 103.46000 1.000 70.60328 1631 PRO A C 1
ATOM 11818 O O . PRO A 1 1659 ? 97.36900 160.83600 103.42700 1.000 70.60328 1631 PRO A O 1
ATOM 11822 N N . LYS A 1 1660 ? 96.72400 162.87700 104.11900 1.000 69.88474 1632 LYS A N 1
ATOM 11823 C CA . LYS A 1 1660 ? 95.59300 162.34500 104.86900 1.000 69.88474 1632 LYS A CA 1
ATOM 11824 C C . LYS A 1 1660 ? 94.60300 161.63900 103.95300 1.000 69.88474 1632 LYS A C 1
ATOM 11825 O O . LYS A 1 1660 ? 94.17700 160.51100 104.22600 1.000 69.88474 1632 LYS A O 1
ATOM 11831 N N . GLU A 1 1661 ? 94.22500 162.28200 102.85300 1.000 71.88893 1633 GLU A N 1
ATOM 11832 C CA . GLU A 1 1661 ? 93.24200 161.65800 101.97900 1.000 71.88893 1633 GLU A CA 1
ATOM 11833 C C . GLU A 1 1661 ? 93.84500 160.53100 101.15400 1.000 71.88893 1633 GLU A C 1
ATOM 11834 O O . GLU A 1 1661 ? 93.12600 159.60600 100.76800 1.000 71.88893 1633 GLU A O 1
ATOM 11840 N N . PHE A 1 1662 ? 95.15300 160.56000 100.90500 1.000 64.25878 1634 PHE A N 1
ATOM 11841 C CA . PHE A 1 1662 ? 95.80400 159.38800 100.33200 1.000 64.25878 1634 PHE A CA 1
ATOM 11842 C C . PHE A 1 1662 ? 95.70400 158.20200 101.27800 1.000 64.25878 1634 PHE A C 1
ATOM 11843 O O . PHE A 1 1662 ? 95.45000 157.06700 100.85300 1.000 64.25878 1634 PHE A O 1
ATOM 11851 N N . LEU A 1 1663 ? 95.89800 158.45200 102.57000 1.000 62.18425 1635 LEU A N 1
ATOM 11852 C CA . LEU A 1 1663 ? 95.72400 157.41100 103.57300 1.000 62.18425 1635 LEU A CA 1
ATOM 11853 C C . LEU A 1 1663 ? 94.29500 156.88800 103.58200 1.000 62.18425 1635 LEU A C 1
ATOM 11854 O O . LEU A 1 1663 ? 94.06600 155.67700 103.68800 1.000 62.18425 1635 LEU A O 1
ATOM 11859 N N . ILE A 1 1664 ? 93.32200 157.79000 103.47700 1.000 64.51996 1636 ILE A N 1
ATOM 11860 C CA . ILE A 1 1664 ? 91.92500 157.36900 103.41000 1.000 64.51996 1636 ILE A CA 1
ATOM 11861 C C . ILE A 1 1664 ? 91.68800 156.49500 102.18600 1.000 64.51996 1636 ILE A C 1
ATOM 11862 O O . ILE A 1 1664 ? 90.93800 155.51400 102.23600 1.000 64.51996 1636 ILE A O 1
ATOM 11867 N N . TRP A 1 1665 ? 92.31700 156.84600 101.06500 1.000 64.58648 1637 TRP A N 1
ATOM 11868 C CA . TRP A 1 1665 ? 92.18500 156.05900 99.84400 1.000 64.58648 1637 TRP A CA 1
ATOM 11869 C C . TRP A 1 1665 ? 92.73300 154.65000 100.03600 1.000 64.58648 1637 TRP A C 1
ATOM 11870 O O . TRP A 1 1665 ? 92.09600 153.65600 99.65400 1.000 64.58648 1637 TRP A O 1
ATOM 11881 N N . THR A 1 1666 ? 93.91600 154.54700 100.64300 1.000 60.31974 1638 THR A N 1
ATOM 11882 C CA . THR A 1 1666 ? 94.50600 153.23400 100.88100 1.000 60.31974 1638 THR A CA 1
ATOM 11883 C C . THR A 1 1666 ? 93.63400 152.39900 101.80700 1.000 60.31974 1638 THR A C 1
ATOM 11884 O O . THR A 1 1666 ? 93.45000 151.19700 101.58300 1.000 60.31974 1638 THR A O 1
ATOM 11888 N N . MET A 1 1667 ? 93.08200 153.01500 102.85300 1.000 62.50979 1639 MET A N 1
ATOM 11889 C CA . MET A 1 1667 ? 92.19800 152.26100 103.73300 1.000 62.50979 1639 MET A CA 1
ATOM 11890 C C . MET A 1 1667 ? 90.91500 151.84500 103.03900 1.000 62.50979 1639 MET A C 1
ATOM 11891 O O . MET A 1 1667 ? 90.38300 150.77400 103.33400 1.000 62.50979 1639 MET A O 1
ATOM 11896 N N . ASP A 1 1668 ? 90.39000 152.66700 102.13300 1.000 64.53599 1640 ASP A N 1
ATOM 11897 C CA . ASP A 1 1668 ? 89.21900 152.24000 101.37700 1.000 64.53599 1640 ASP A CA 1
ATOM 11898 C C . ASP A 1 1668 ? 89.53000 151.00000 100.55700 1.000 64.53599 1640 ASP A C 1
ATOM 11899 O O . ASP A 1 1668 ? 88.75200 150.03300 100.54400 1.000 64.53599 1640 ASP A O 1
ATOM 11904 N N . ILE A 1 1669 ? 90.68100 151.00000 99.88500 1.000 60.11114 1641 ILE A N 1
ATOM 11905 C CA . ILE A 1 1669 ? 91.08400 149.82200 99.12500 1.000 60.11114 1641 ILE A CA 1
ATOM 11906 C C . ILE A 1 1669 ? 91.17100 148.61100 100.03700 1.000 60.11114 1641 ILE A C 1
ATOM 11907 O O . ILE A 1 1669 ? 90.62500 147.54500 99.73800 1.000 60.11114 1641 ILE A O 1
ATOM 11912 N N . ALA A 1 1670 ? 91.85100 148.76300 101.17400 1.000 59.42619 1642 ALA A N 1
ATOM 11913 C CA . ALA A 1 1670 ? 92.03400 147.63200 102.07600 1.000 59.42619 1642 ALA A CA 1
ATOM 11914 C C . ALA A 1 1670 ? 90.71000 147.13400 102.63200 1.000 59.42619 1642 ALA A C 1
ATOM 11915 O O . ALA A 1 1670 ? 90.56200 145.94100 102.90800 1.000 59.42619 1642 ALA A O 1
ATOM 11917 N N . SER A 1 1671 ? 89.74100 148.02500 102.80900 1.000 63.27932 1643 SER A N 1
ATOM 11918 C CA . SER A 1 1671 ? 88.44700 147.60800 103.32000 1.000 63.27932 1643 SER A CA 1
ATOM 11919 C C . SER A 1 1671 ? 87.62000 146.89300 102.26700 1.000 63.27932 1643 SER A C 1
ATOM 11920 O O . SER A 1 1671 ? 86.77100 146.06700 102.61400 1.000 63.27932 1643 SER A O 1
ATOM 11923 N N . ASN A 1 1672 ? 87.83200 147.19400 100.98800 1.000 66.98485 1644 ASN A N 1
ATOM 11924 C CA . ASN A 1 1672 ? 86.96500 146.58500 99.98500 1.000 66.98485 1644 ASN A CA 1
ATOM 11925 C C . ASN A 1 1672 ? 87.49800 145.26800 99.43200 1.000 66.98485 1644 ASN A C 1
ATOM 11926 O O . ASN A 1 1672 ? 86.72800 144.31800 99.26700 1.000 66.98485 1644 ASN A O 1
ATOM 11931 N N . GLU A 1 1673 ? 88.79000 145.18100 99.14200 1.000 66.40163 1645 GLU A N 1
ATOM 11932 C CA . GLU A 1 1673 ? 89.32800 144.00700 98.47400 1.000 66.40163 1645 GLU A CA 1
ATOM 11933 C C . GLU A 1 1673 ? 89.42900 142.82200 99.42600 1.000 66.40163 1645 GLU A C 1
ATOM 11934 O O . GLU A 1 1673 ? 89.40400 142.96800 100.64800 1.000 66.40163 1645 GLU A O 1
ATOM 11940 N N . ARG A 1 1674 ? 89.54000 141.62900 98.84300 1.000 64.09104 1646 ARG A N 1
ATOM 11941 C CA . ARG A 1 1674 ? 89.64000 140.38900 99.60600 1.000 64.09104 1646 ARG A CA 1
ATOM 11942 C C . ARG A 1 1674 ? 90.66000 139.44000 98.98900 1.000 64.09104 1646 ARG A C 1
ATOM 11943 O O . ARG A 1 1674 ? 90.42200 138.23500 98.87500 1.000 64.09104 1646 ARG A O 1
ATOM 11951 N N . SER A 1 1675 ? 91.81900 139.96100 98.60900 1.000 58.07485 1647 SER A N 1
ATOM 11952 C CA . SER A 1 1675 ? 92.90100 139.14100 98.07500 1.000 58.07485 1647 SER A CA 1
ATOM 11953 C C . SER A 1 1675 ? 94.20600 139.66500 98.66100 1.000 58.07485 1647 SER A C 1
ATOM 11954 O O . SER A 1 1675 ? 94.20900 140.40500 99.64900 1.000 58.07485 1647 SER A O 1
ATOM 11957 N N . GLU A 1 1676 ? 95.33400 139.27200 98.06800 1.000 56.78441 1648 GLU A N 1
ATOM 11958 C CA . GLU A 1 1676 ? 96.63100 139.71100 98.57800 1.000 56.78441 1648 GLU A CA 1
ATOM 11959 C C . GLU A 1 1676 ? 96.75500 141.22600 98.57500 1.000 56.78441 1648 GLU A C 1
ATOM 11960 O O . GLU A 1 1676 ? 97.48500 141.80300 99.39700 1.000 56.78441 1648 GLU A O 1
ATOM 11966 N N . ILE A 1 1677 ? 96.04900 141.88600 97.66200 1.000 53.78732 1649 ILE A N 1
ATOM 11967 C CA . ILE A 1 1677 ? 96.05600 143.33800 97.63200 1.000 53.78732 1649 ILE A CA 1
ATOM 11968 C C . ILE A 1 1677 ? 95.53000 143.90800 98.93800 1.000 53.78732 1649 ILE A C 1
ATOM 11969 O O . ILE A 1 1677 ? 95.94800 144.98900 99.35900 1.000 53.78732 1649 ILE A O 1
ATOM 11974 N N . GLN A 1 1678 ? 94.62500 143.19500 99.60800 1.000 53.72688 1650 GLN A N 1
ATOM 11975 C CA . GLN A 1 1678 ? 94.14100 143.64700 100.90700 1.000 53.72688 1650 GLN A CA 1
ATOM 11976 C C . GLN A 1 1678 ? 95.28500 143.76500 101.90200 1.000 53.72688 1650 GLN A C 1
ATOM 11977 O O . GLN A 1 1678 ? 95.45000 144.79600 102.56600 1.000 53.72688 1650 GLN A O 1
ATOM 11983 N N . SER A 1 1679 ? 96.09900 142.71800 102.00700 1.000 49.02176 1651 SER A N 1
ATOM 11984 C CA . SER A 1 1679 ? 97.22000 142.74800 102.93100 1.000 49.02176 1651 SER A CA 1
ATOM 11985 C C . SER A 1 1679 ? 98.22100 143.82300 102.54600 1.000 49.02176 1651 SER A C 1
ATOM 11986 O O . SER A 1 1679 ? 98.75500 144.52500 103.41400 1.000 49.02176 1651 SER A O 1
ATOM 11989 N N . VAL A 1 1680 ? 98.49800 143.96800 101.25000 1.000 46.11921 1652 VAL A N 1
ATOM 11990 C CA . VAL A 1 1680 ? 99.47700 144.97100 100.84400 1.000 46.11921 1652 VAL A CA 1
ATOM 11991 C C . VAL A 1 1680 ? 98.97300 146.37400 101.15900 1.000 46.11921 1652 VAL A C 1
ATOM 11992 O O . VAL A 1 1680 ? 99.73300 147.23400 101.62000 1.000 46.11921 1652 VAL A O 1
ATOM 11996 N N . ALA A 1 1681 ? 97.68900 146.62700 100.92200 1.000 47.35905 1653 ALA A N 1
ATOM 11997 C CA . ALA A 1 1681 ? 97.12700 147.93400 101.22700 1.000 47.35905 1653 ALA A CA 1
ATOM 11998 C C . ALA A 1 1681 ? 97.16800 148.21300 102.71800 1.000 47.35905 1653 ALA A C 1
ATOM 11999 O O . ALA A 1 1681 ? 97.44500 149.34200 103.13800 1.000 47.35905 1653 ALA A O 1
ATOM 12001 N N . LEU A 1 1682 ? 96.88600 147.20000 103.53800 1.000 44.64428 1654 LEU A N 1
ATOM 12002 C CA . LEU A 1 1682 ? 96.96800 147.39200 104.98100 1.000 44.64428 1654 LEU A CA 1
ATOM 12003 C C . LEU A 1 1682 ? 98.38800 147.73200 105.41000 1.000 44.64428 1654 LEU A C 1
ATOM 12004 O O . LEU A 1 1682 ? 98.59800 148.62500 106.23900 1.000 44.64428 1654 LEU A O 1
ATOM 12009 N N . ARG A 1 1683 ? 99.37600 147.03900 104.84800 1.000 43.30974 1655 ARG A N 1
ATOM 12010 C CA . ARG A 1 1683 ? 100.76300 147.34800 105.17300 1.000 43.30974 1655 ARG A CA 1
ATOM 12011 C C . ARG A 1 1683 ? 101.11600 148.77800 104.78800 1.000 43.30974 1655 ARG A C 1
ATOM 12012 O O . ARG A 1 1683 ? 101.79200 149.48800 105.54400 1.000 43.30974 1655 ARG A O 1
ATOM 12020 N N . LEU A 1 1684 ? 100.67400 149.21400 103.61000 1.000 46.24442 1656 LEU A N 1
ATOM 12021 C CA . LEU A 1 1684 ? 100.97900 150.57000 103.16900 1.000 46.24442 1656 LEU A CA 1
ATOM 12022 C C . LEU A 1 1684 ? 100.32800 151.60800 104.07200 1.000 46.24442 1656 LEU A C 1
ATOM 12023 O O . LEU A 1 1684 ? 100.96200 152.60200 104.45100 1.000 46.24442 1656 LEU A O 1
ATOM 12028 N N . ALA A 1 1685 ? 99.05900 151.40000 104.42100 1.000 46.79477 1657 ALA A N 1
ATOM 12029 C CA . ALA A 1 1685 ? 98.37600 152.34400 105.29500 1.000 46.79477 1657 ALA A CA 1
ATOM 12030 C C . ALA A 1 1685 ? 99.07300 152.43400 106.64000 1.000 46.79477 1657 ALA A C 1
ATOM 12031 O O . ALA A 1 1685 ? 99.23500 153.52700 107.19700 1.000 46.79477 1657 ALA A O 1
ATOM 12033 N N . SER A 1 1686 ? 99.50000 151.29200 107.17400 1.000 47.33682 1658 SER A N 1
ATOM 12034 C CA . SER A 1 1686 ? 100.20700 151.29500 108.44500 1.000 47.33682 1658 SER A CA 1
ATOM 12035 C C . SER A 1 1686 ? 101.52000 152.05000 108.34700 1.000 47.33682 1658 SER A C 1
ATOM 12036 O O . SER A 1 1686 ? 101.88800 152.78600 109.26700 1.000 47.33682 1658 SER A O 1
ATOM 12039 N N . LYS A 1 1687 ? 102.24900 151.87500 107.24600 1.000 49.73630 1659 LYS A N 1
ATOM 12040 C CA . LYS A 1 1687 ? 103.50400 152.60000 107.08900 1.000 49.73630 1659 LYS A CA 1
ATOM 12041 C C . LYS A 1 1687 ? 103.26800 154.10200 107.04000 1.000 49.73630 1659 LYS A C 1
ATOM 12042 O O . LYS A 1 1687 ? 104.01200 154.88000 107.65100 1.000 49.73630 1659 LYS A O 1
ATOM 12048 N N . VAL A 1 1688 ? 102.22800 154.52900 106.32700 1.000 53.13076 1660 VAL A N 1
ATOM 12049 C CA . VAL A 1 1688 ? 101.92800 155.95500 106.24800 1.000 53.13076 1660 VAL A CA 1
ATOM 12050 C C . VAL A 1 1688 ? 101.57100 156.50700 107.62200 1.000 53.13076 1660 VAL A C 1
ATOM 12051 O O . VAL A 1 1688 ? 102.02100 157.59500 108.00600 1.000 53.13076 1660 VAL A O 1
ATOM 12055 N N . ILE A 1 1689 ? 100.75000 155.77600 108.38000 1.000 55.43127 1661 ILE A N 1
ATOM 12056 C CA . ILE A 1 1689 ? 100.38200 156.22700 109.72200 1.000 55.43127 1661 ILE A CA 1
ATOM 12057 C C . ILE A 1 1689 ? 101.61400 156.34100 110.60400 1.000 55.43127 1661 ILE A C 1
ATOM 12058 O O . ILE A 1 1689 ? 101.78200 157.31400 111.34900 1.000 55.43127 1661 ILE A O 1
ATOM 12063 N N . SER A 1 1690 ? 102.47600 155.33100 110.55800 1.000 61.18178 1662 SER A N 1
ATOM 12064 C CA . SER A 1 1690 ? 103.68300 155.37000 111.36600 1.000 61.18178 1662 SER A CA 1
ATOM 12065 C C . SER A 1 1690 ? 104.52400 156.58400 111.01700 1.000 61.18178 1662 SER A C 1
ATOM 12066 O O . SER A 1 1690 ? 105.08100 157.24000 111.90400 1.000 61.18178 1662 SER A O 1
ATOM 12069 N N . HIS A 1 1691 ? 104.61900 156.90700 109.72700 1.000 65.17871 1663 HIS A N 1
ATOM 12070 C CA . HIS A 1 1691 ? 105.37200 158.08800 109.32600 1.000 65.17871 1663 HIS A CA 1
ATOM 12071 C C . HIS A 1 1691 ? 104.75100 159.35600 109.89400 1.000 65.17871 1663 HIS A C 1
ATOM 12072 O O . HIS A 1 1691 ? 105.44900 160.19400 110.47600 1.000 65.17871 1663 HIS A O 1
ATOM 12079 N N . HIS A 1 1692 ? 103.43400 159.51200 109.73800 1.000 71.39950 1664 HIS A N 1
ATOM 12080 C CA . HIS A 1 1692 ? 102.76900 160.68900 110.29100 1.000 71.39950 1664 HIS A CA 1
ATOM 12081 C C . HIS A 1 1692 ? 103.05200 160.84300 111.77200 1.000 71.39950 1664 HIS A C 1
ATOM 12082 O O . HIS A 1 1692 ? 103.34200 161.94400 112.24800 1.000 71.39950 1664 HIS A O 1
ATOM 12089 N N . MET A 1 1693 ? 102.97000 159.74800 112.52100 1.000 73.95805 1665 MET A N 1
ATOM 12090 C CA . MET A 1 1693 ? 103.17500 159.84500 113.96000 1.000 73.95805 1665 MET A CA 1
ATOM 12091 C C . MET A 1 1693 ? 104.62200 160.16900 114.29600 1.000 73.95805 1665 MET A C 1
ATOM 12092 O O . MET A 1 1693 ? 104.89100 160.92000 115.23700 1.000 73.95805 1665 MET A O 1
ATOM 12097 N N . GLN A 1 1694 ? 105.56800 159.62400 113.54000 1.000 74.67440 1666 GLN A N 1
ATOM 12098 C CA . GLN A 1 1694 ? 106.96600 159.82300 113.88900 1.000 74.67440 1666 GLN A CA 1
ATOM 12099 C C . GLN A 1 1694 ? 107.53900 161.14200 113.39400 1.000 74.67440 1666 GLN A C 1
ATOM 12100 O O . GLN A 1 1694 ? 108.61300 161.53500 113.85900 1.000 74.67440 1666 GLN A O 1
ATOM 12106 N N . THR A 1 1695 ? 106.87500 161.84000 112.47200 1.000 79.37346 1667 THR A N 1
ATOM 12107 C CA . THR A 1 1695 ? 107.42800 163.11800 112.03000 1.000 79.37346 1667 THR A CA 1
ATOM 12108 C C . THR A 1 1695 ? 107.14300 164.23200 113.02800 1.000 79.37346 1667 THR A C 1
ATOM 12109 O O . THR A 1 1695 ? 108.06700 164.80500 113.61500 1.000 79.37346 1667 THR A O 1
ATOM 12113 N N . CYS A 1 1696 ? 105.87100 164.55200 113.23800 1.000 92.16178 1668 CYS A N 1
ATOM 12114 C CA . CYS A 1 1696 ? 105.49700 165.73500 113.99500 1.000 92.16178 1668 CYS A CA 1
ATOM 12115 C C . CYS A 1 1696 ? 104.52500 165.37500 115.10700 1.000 92.16178 1668 CYS A C 1
ATOM 12116 O O . CYS A 1 1696 ? 103.79700 164.38300 115.02500 1.000 92.16178 1668 CYS A O 1
ATOM 12119 N N . VAL A 1 1697 ? 104.52300 166.20700 116.15200 1.000 99.15328 1669 VAL A N 1
ATOM 12120 C CA . VAL A 1 1697 ? 103.62500 166.00600 117.28700 1.000 99.15328 1669 VAL A CA 1
ATOM 12121 C C . VAL A 1 1697 ? 102.24200 166.58600 117.05300 1.000 99.15328 1669 VAL A C 1
ATOM 12122 O O . VAL A 1 1697 ? 101.34300 166.37200 117.87500 1.000 99.15328 1669 VAL A O 1
ATOM 12126 N N . GLU A 1 1698 ? 102.04500 167.31700 115.96100 1.000 99.54108 1670 GLU A N 1
ATOM 12127 C CA . GLU A 1 1698 ? 100.75600 167.91200 115.65100 1.000 99.54108 1670 GLU A CA 1
ATOM 12128 C C . GLU A 1 1698 ? 99.84200 166.97700 114.87600 1.000 99.54108 1670 GLU A C 1
ATOM 12129 O O . GLU A 1 1698 ? 98.66300 167.29700 114.69400 1.000 99.54108 1670 GLU A O 1
ATOM 12135 N N . ASN A 1 1699 ? 100.35200 165.83500 114.41300 1.000 93.98452 1671 ASN A N 1
ATOM 12136 C CA . ASN A 1 1699 ? 99.52300 164.90500 113.65900 1.000 93.98452 1671 ASN A CA 1
ATOM 12137 C C . ASN A 1 1699 ? 98.56100 164.13500 114.55300 1.000 93.98452 1671 ASN A C 1
ATOM 12138 O O . ASN A 1 1699 ? 97.47900 163.75000 114.10000 1.000 93.98452 1671 ASN A O 1
ATOM 12143 N N . ARG A 1 1700 ? 98.92200 163.92300 115.82100 1.000 95.27837 1672 ARG A N 1
ATOM 12144 C CA . ARG A 1 1700 ? 98.11200 163.08600 116.69900 1.000 95.27837 1672 ARG A CA 1
ATOM 12145 C C . ARG A 1 1700 ? 96.69400 163.60800 116.85700 1.000 95.27837 1672 ARG A C 1
ATOM 12146 O O . ARG A 1 1700 ? 95.79900 162.83800 117.22000 1.000 95.27837 1672 ARG A O 1
ATOM 12154 N N . GLU A 1 1701 ? 96.46800 164.89200 116.59600 1.000 96.90612 1673 GLU A N 1
ATOM 12155 C CA . GLU A 1 1701 ? 95.14300 165.47400 116.71800 1.000 96.90612 1673 GLU A CA 1
ATOM 12156 C C . GLU A 1 1701 ? 94.41000 165.57900 115.39100 1.000 96.90612 1673 GLU A C 1
ATOM 12157 O O . GLU A 1 1701 ? 93.17800 165.66100 115.38800 1.000 96.90612 1673 GLU A O 1
ATOM 12163 N N . LEU A 1 1702 ? 95.12800 165.57600 114.27100 1.000 87.28191 1674 LEU A N 1
ATOM 12164 C CA . LEU A 1 1702 ? 94.51300 165.69500 112.95900 1.000 87.28191 1674 LEU A CA 1
ATOM 12165 C C . LEU A 1 1702 ? 94.42800 164.36500 112.22100 1.000 87.28191 1674 LEU A C 1
ATOM 12166 O O . LEU A 1 1702 ? 94.04700 164.34300 111.04800 1.000 87.28191 1674 LEU A O 1
ATOM 12171 N N . ILE A 1 1703 ? 94.76000 163.25700 112.88300 1.000 77.09159 1675 ILE A N 1
ATOM 12172 C CA . ILE A 1 1703 ? 94.62300 161.91700 112.33000 1.000 77.09159 1675 ILE A CA 1
ATOM 12173 C C . ILE A 1 1703 ? 93.67000 161.06300 113.16100 1.000 77.09159 1675 ILE A C 1
ATOM 12174 O O . ILE A 1 1703 ? 93.53400 159.86600 112.91300 1.000 77.09159 1675 ILE A O 1
ATOM 12179 N N . ALA A 1 1704 ? 92.97100 161.66900 114.12300 1.000 72.59660 1676 ALA A N 1
ATOM 12180 C CA . ALA A 1 1704 ? 92.21700 160.89600 115.10500 1.000 72.59660 1676 ALA A CA 1
ATOM 12181 C C . ALA A 1 1704 ? 91.17400 160.00300 114.44400 1.000 72.59660 1676 ALA A C 1
ATOM 12182 O O . ALA A 1 1704 ? 91.11600 158.79400 114.70900 1.000 72.59660 1676 ALA A O 1
ATOM 12184 N N . ALA A 1 1705 ? 90.34000 160.57600 113.57800 1.000 71.50305 1677 ALA A N 1
ATOM 12185 C CA . ALA A 1 1705 ? 89.33100 159.77000 112.90100 1.000 71.50305 1677 ALA A CA 1
ATOM 12186 C C . ALA A 1 1705 ? 89.98300 158.70900 112.03100 1.000 71.50305 1677 ALA A C 1
ATOM 12187 O O . ALA A 1 1705 ? 89.50400 157.57000 111.95300 1.000 71.50305 1677 ALA A O 1
ATOM 12189 N N . GLU A 1 1706 ? 91.08700 159.06200 111.37800 1.000 71.94399 1678 GLU A N 1
ATOM 12190 C CA . GLU A 1 1706 ? 91.81400 158.08700 110.58000 1.000 71.94399 1678 GLU A CA 1
ATOM 12191 C C . GLU A 1 1706 ? 92.38700 156.98500 111.45400 1.000 71.94399 1678 GLU A C 1
ATOM 12192 O O . GLU A 1 1706 ? 92.41400 155.82100 111.05100 1.000 71.94399 1678 GLU A O 1
ATOM 12198 N N . LEU A 1 1707 ? 92.85700 157.32800 112.65300 1.000 64.09046 1679 LEU A N 1
ATOM 12199 C CA . LEU A 1 1707 ? 93.35400 156.30000 113.56000 1.000 64.09046 1679 LEU A CA 1
ATOM 12200 C C . LEU A 1 1707 ? 92.24800 155.33600 113.96000 1.000 64.09046 1679 LEU A C 1
ATOM 12201 O O . LEU A 1 1707 ? 92.46000 154.11900 114.00800 1.000 64.09046 1679 LEU A O 1
ATOM 12206 N N . LYS A 1 1708 ? 91.06000 155.85900 114.26000 1.000 62.46620 1680 LYS A N 1
ATOM 12207 C CA . LYS A 1 1708 ? 89.95200 154.97600 114.60400 1.000 62.46620 1680 LYS A CA 1
ATOM 12208 C C . LYS A 1 1708 ? 89.59000 154.07500 113.43200 1.000 62.46620 1680 LYS A C 1
ATOM 12209 O O . LYS A 1 1708 ? 89.33500 152.87400 113.60700 1.000 62.46620 1680 LYS A O 1
ATOM 12215 N N . GLN A 1 1709 ? 89.57800 154.63600 112.22500 1.000 59.43309 1681 GLN A N 1
ATOM 12216 C CA . GLN A 1 1709 ? 89.29100 153.83200 111.04500 1.000 59.43309 1681 GLN A CA 1
ATOM 12217 C C . GLN A 1 1709 ? 90.35800 152.76700 110.83400 1.000 59.43309 1681 GLN A C 1
ATOM 12218 O O . GLN A 1 1709 ? 90.05300 151.64400 110.42100 1.000 59.43309 1681 GLN A O 1
ATOM 12224 N N . TRP A 1 1710 ? 91.61400 153.09700 111.12400 1.000 50.37829 1682 TRP A N 1
ATOM 12225 C CA . TRP A 1 1710 ? 92.69600 152.13000 110.99400 1.000 50.37829 1682 TRP A CA 1
ATOM 12226 C C . TRP A 1 1710 ? 92.53800 150.98600 111.97700 1.000 50.37829 1682 TRP A C 1
ATOM 12227 O O . TRP A 1 1710 ? 92.80000 149.82700 111.64100 1.000 50.37829 1682 TRP A O 1
ATOM 12238 N N . VAL A 1 1711 ? 92.14000 151.29500 113.20800 1.000 52.64271 1683 VAL A N 1
ATOM 12239 C CA . VAL A 1 1711 ? 91.91800 150.23900 114.18700 1.000 52.64271 1683 VAL A CA 1
ATOM 12240 C C . VAL A 1 1711 ? 90.79300 149.32600 113.72700 1.000 52.64271 1683 VAL A C 1
ATOM 12241 O O . VAL A 1 1711 ? 90.89300 148.09400 113.81600 1.000 52.64271 1683 VAL A O 1
ATOM 12245 N N . GLN A 1 1712 ? 89.70800 149.90900 113.21900 1.000 52.66436 1684 GLN A N 1
ATOM 12246 C CA . GLN A 1 1712 ? 88.62400 149.08000 112.70400 1.000 52.66436 1684 GLN A CA 1
ATOM 12247 C C . GLN A 1 1712 ? 89.09400 148.21900 111.54200 1.000 52.66436 1684 GLN A C 1
ATOM 12248 O O . GLN A 1 1712 ? 88.67500 147.06600 111.40200 1.000 52.66436 1684 GLN A O 1
ATOM 12254 N N . LEU A 1 1713 ? 89.97100 148.76100 110.70000 1.000 53.06334 1685 LEU A N 1
ATOM 12255 C CA . LEU A 1 1713 ? 90.50600 147.99500 109.58200 1.000 53.06334 1685 LEU A CA 1
ATOM 12256 C C . LEU A 1 1713 ? 91.35100 146.82100 110.05800 1.000 53.06334 1685 LEU A C 1
ATOM 12257 O O . LEU A 1 1713 ? 91.27600 145.72600 109.49200 1.000 53.06334 1685 LEU A O 1
ATOM 12262 N N . VAL A 1 1714 ? 92.17600 147.03400 111.08100 1.000 48.64271 1686 VAL A N 1
ATOM 12263 C CA . VAL A 1 1714 ? 92.98800 145.94200 111.61200 1.000 48.64271 1686 VAL A CA 1
ATOM 12264 C C . VAL A 1 1714 ? 92.09300 144.84600 112.17000 1.000 48.64271 1686 VAL A C 1
ATOM 12265 O O . VAL A 1 1714 ? 92.29900 143.65100 111.91400 1.000 48.64271 1686 VAL A O 1
ATOM 12269 N N . ILE A 1 1715 ? 91.07300 145.24000 112.93100 1.000 51.16404 1687 ILE A N 1
ATOM 12270 C CA . ILE A 1 1715 ? 90.13200 144.26000 113.46100 1.000 51.16404 1687 ILE A CA 1
ATOM 12271 C C . ILE A 1 1715 ? 89.48200 143.48700 112.32700 1.000 51.16404 1687 ILE A C 1
ATOM 12272 O O . ILE A 1 1715 ? 89.34500 142.26100 112.39000 1.000 51.16404 1687 ILE A O 1
ATOM 12277 N N . LEU A 1 1716 ? 89.07600 144.18900 111.27100 1.000 53.93634 1688 LEU A N 1
ATOM 12278 C CA . LEU A 1 1716 ? 88.47000 143.52700 110.12300 1.000 53.93634 1688 LEU A CA 1
ATOM 12279 C C . LEU A 1 1716 ? 89.41200 142.50300 109.51500 1.000 53.93634 1688 LEU A C 1
ATOM 12280 O O . LEU A 1 1716 ? 89.02000 141.36600 109.24500 1.000 53.93634 1688 LEU A O 1
ATOM 12285 N N . SER A 1 1717 ? 90.66200 142.88800 109.29300 1.000 53.62793 1689 SER A N 1
ATOM 12286 C CA . SER A 1 1717 ? 91.58800 141.98400 108.63000 1.000 53.62793 1689 SER A CA 1
ATOM 12287 C C . SER A 1 1717 ? 92.02300 140.83000 109.51400 1.000 53.62793 1689 SER A C 1
ATOM 12288 O O . SER A 1 1717 ? 92.60200 139.87200 108.99900 1.000 53.62793 1689 SER A O 1
ATOM 12291 N N . CYS A 1 1718 ? 91.76900 140.88800 110.82200 1.000 57.11758 1690 CYS A N 1
ATOM 12292 C CA . CYS A 1 1718 ? 92.10800 139.74300 111.66000 1.000 57.11758 1690 CYS A CA 1
ATOM 12293 C C . CYS A 1 1718 ? 91.19200 138.54700 111.44400 1.000 57.11758 1690 CYS A C 1
ATOM 12294 O O . CYS A 1 1718 ? 91.53600 137.44400 111.87300 1.000 57.11758 1690 CYS A O 1
ATOM 12297 N N . GLU A 1 1719 ? 90.04400 138.72200 110.80600 1.000 65.30210 1691 GLU A N 1
ATOM 12298 C CA . GLU A 1 1719 ? 89.05600 137.65800 110.80500 1.000 65.30210 1691 GLU A CA 1
ATOM 12299 C C . GLU A 1 1719 ? 89.23200 136.73900 109.60200 1.000 65.30210 1691 GLU A C 1
ATOM 12300 O O . GLU A 1 1719 ? 90.10200 136.93200 108.75300 1.000 65.30210 1691 GLU A O 1
ATOM 12306 N N . ASP A 1 1720 ? 88.38000 135.71800 109.53200 1.000 69.44884 1692 ASP A N 1
ATOM 12307 C CA . ASP A 1 1720 ? 88.46700 134.69200 108.50200 1.000 69.44884 1692 ASP A CA 1
ATOM 12308 C C . ASP A 1 1720 ? 87.87900 135.19400 107.19400 1.000 69.44884 1692 ASP A C 1
ATOM 12309 O O . ASP A 1 1720 ? 87.70900 136.40100 107.01200 1.000 69.44884 1692 ASP A O 1
ATOM 12314 N N . HIS A 1 1721 ? 87.60300 134.27200 106.27500 1.000 67.42780 1693 HIS A N 1
ATOM 12315 C CA . HIS A 1 1721 ? 87.22700 134.55600 104.88700 1.000 67.42780 1693 HIS A CA 1
ATOM 12316 C C . HIS A 1 1721 ? 88.24200 135.46300 104.20800 1.000 67.42780 1693 HIS A C 1
ATOM 12317 O O . HIS A 1 1721 ? 87.94700 136.09100 103.19100 1.000 67.42780 1693 HIS A O 1
ATOM 12324 N N . LEU A 1 1722 ? 89.44500 135.52800 104.75700 1.000 57.67909 1694 LEU A N 1
ATOM 12325 C CA . LEU A 1 1722 ? 90.55600 136.26600 104.19400 1.000 57.67909 1694 LEU A CA 1
ATOM 12326 C C . LEU A 1 1722 ? 91.75400 135.33800 104.11800 1.000 57.67909 1694 LEU A C 1
ATOM 12327 O O . LEU A 1 1722 ? 91.84800 134.38200 104.88900 1.000 57.67909 1694 LEU A O 1
ATOM 12332 N N . PRO A 1 1723 ? 92.67400 135.58200 103.19600 1.000 51.75224 1695 PRO A N 1
ATOM 12333 C CA . PRO A 1 1723 ? 93.84000 134.71000 103.08600 1.000 51.75224 1695 PRO A CA 1
ATOM 12334 C C . PRO A 1 1723 ? 94.70600 134.80000 104.32800 1.000 51.75224 1695 PRO A C 1
ATOM 12335 O O . PRO A 1 1723 ? 94.65100 135.76200 105.09300 1.000 51.75224 1695 PRO A O 1
ATOM 12339 N N . THR A 1 1724 ? 95.51300 133.76000 104.52200 1.000 49.40307 1696 THR A N 1
ATOM 12340 C CA . THR A 1 1724 ? 96.46500 133.75500 105.62300 1.000 49.40307 1696 THR A CA 1
ATOM 12341 C C . THR A 1 1724 ? 97.37800 134.97100 105.57200 1.000 49.40307 1696 THR A C 1
ATOM 12342 O O . THR A 1 1724 ? 97.83500 135.45500 106.61600 1.000 49.40307 1696 THR A O 1
ATOM 12346 N N . GLU A 1 1725 ? 97.63600 135.48900 104.37300 1.000 51.54788 1697 GLU A N 1
ATOM 12347 C CA . GLU A 1 1725 ? 98.49700 136.65300 104.23900 1.000 51.54788 1697 GLU A CA 1
ATOM 12348 C C . GLU A 1 1725 ? 97.93400 137.85300 104.97600 1.000 51.54788 1697 GLU A C 1
ATOM 12349 O O . GLU A 1 1725 ? 98.69700 138.67700 105.47700 1.000 51.54788 1697 GLU A O 1
ATOM 12355 N N . SER A 1 1726 ? 96.61000 137.96900 105.06100 1.000 49.05866 1698 SER A N 1
ATOM 12356 C CA . SER A 1 1726 ? 96.02500 139.09100 105.78400 1.000 49.05866 1698 SER A CA 1
ATOM 12357 C C . SER A 1 1726 ? 96.38400 139.04400 107.25900 1.000 49.05866 1698 SER A C 1
ATOM 12358 O O . SER A 1 1726 ? 96.75200 140.06300 107.85100 1.000 49.05866 1698 SER A O 1
ATOM 12361 N N . ARG A 1 1727 ? 96.29700 137.86700 107.87100 1.000 46.14592 1699 ARG A N 1
ATOM 12362 C CA . ARG A 1 1727 ? 96.62400 137.75900 109.28500 1.000 46.14592 1699 ARG A CA 1
ATOM 12363 C C . ARG A 1 1727 ? 98.12100 137.89600 109.51700 1.000 46.14592 1699 ARG A C 1
ATOM 12364 O O . ARG A 1 1727 ? 98.54800 138.50800 110.50400 1.000 46.14592 1699 ARG A O 1
ATOM 12372 N N . LEU A 1 1728 ? 98.93600 137.36400 108.60600 1.000 41.91711 1700 LEU A N 1
ATOM 12373 C CA . LEU A 1 1728 ? 100.37200 137.60500 108.69400 1.000 41.91711 1700 LEU A CA 1
ATOM 12374 C C . LEU A 1 1728 ? 100.67800 139.09400 108.64000 1.000 41.91711 1700 LEU A C 1
ATOM 12375 O O . LEU A 1 1728 ? 101.52200 139.59500 109.39200 1.000 41.91711 1700 LEU A O 1
ATOM 12380 N N . ALA A 1 1729 ? 100.00200 139.81600 107.75000 1.000 41.20190 1701 ALA A N 1
ATOM 12381 C CA . ALA A 1 1729 ? 100.21300 141.25000 107.63800 1.000 41.20190 1701 ALA A CA 1
ATOM 12382 C C . ALA A 1 1729 ? 99.77400 141.97000 108.89600 1.000 41.20190 1701 ALA A C 1
ATOM 12383 O O . ALA A 1 1729 ? 100.43700 142.90900 109.33800 1.000 41.20190 1701 ALA A O 1
ATOM 12385 N N . VAL A 1 1730 ? 98.64600 141.56400 109.47600 1.000 40.16775 1702 VAL A N 1
ATOM 12386 C CA . VAL A 1 1730 ? 98.19500 142.19100 110.71300 1.000 40.16775 1702 VAL A CA 1
ATOM 12387 C C . VAL A 1 1730 ? 99.24800 142.03000 111.79200 1.000 40.16775 1702 VAL A C 1
ATOM 12388 O O . VAL A 1 1730 ? 99.58100 142.97600 112.51600 1.000 40.16775 1702 VAL A O 1
ATOM 12392 N N . VAL A 1 1731 ? 99.79100 140.82300 111.91300 1.000 38.44996 1703 VAL A N 1
ATOM 12393 C CA . VAL A 1 1731 ? 100.79000 140.58200 112.94300 1.000 38.44996 1703 VAL A CA 1
ATOM 12394 C C . VAL A 1 1731 ? 102.03300 141.41600 112.68800 1.000 38.44996 1703 VAL A C 1
ATOM 12395 O O . VAL A 1 1731 ? 102.60100 142.00100 113.61400 1.000 38.44996 1703 VAL A O 1
ATOM 12399 N N . GLU A 1 1732 ? 102.48400 141.47500 111.43700 1.000 41.47794 1704 GLU A N 1
ATOM 12400 C CA . GLU A 1 1732 ? 103.67500 142.25800 111.12400 1.000 41.47794 1704 GLU A CA 1
ATOM 12401 C C . GLU A 1 1732 ? 103.46200 143.73700 111.41200 1.000 41.47794 1704 GLU A C 1
ATOM 12402 O O . GLU A 1 1732 ? 104.34100 144.40500 111.97000 1.000 41.47794 1704 GLU A O 1
ATOM 12408 N N . VAL A 1 1733 ? 102.30000 144.26500 111.03700 1.000 38.41562 1705 VAL A N 1
ATOM 12409 C CA . VAL A 1 1733 ? 101.96900 145.65400 111.33100 1.000 38.41562 1705 VAL A CA 1
ATOM 12410 C C . VAL A 1 1733 ? 102.02900 145.91200 112.82400 1.000 38.41562 1705 VAL A C 1
ATOM 12411 O O . VAL A 1 1733 ? 102.66900 146.86400 113.28100 1.000 38.41562 1705 VAL A O 1
ATOM 12415 N N . LEU A 1 1734 ? 101.36200 145.06800 113.60800 1.000 37.81422 1706 LEU A N 1
ATOM 12416 C CA . LEU A 1 1734 ? 101.34200 145.28300 115.04800 1.000 37.81422 1706 LEU A CA 1
ATOM 12417 C C . LEU A 1 1734 ? 102.74000 145.19100 115.63600 1.000 37.81422 1706 LEU A C 1
ATOM 12418 O O . LEU A 1 1734 ? 103.09100 145.95900 116.53200 1.000 37.81422 1706 LEU A O 1
ATOM 12423 N N . THR A 1 1735 ? 103.55700 144.26900 115.13300 1.000 38.02146 1707 THR A N 1
ATOM 12424 C CA . THR A 1 1735 ? 104.92700 144.15400 115.61400 1.000 38.02146 1707 THR A CA 1
ATOM 12425 C C . THR A 1 1735 ? 105.72100 145.41600 115.33000 1.000 38.02146 1707 THR A C 1
ATOM 12426 O O . THR A 1 1735 ? 106.50900 145.86500 116.16700 1.000 38.02146 1707 THR A O 1
ATOM 12430 N N . SER A 1 1736 ? 105.53700 146.00100 114.14900 1.000 40.38249 1708 SER A N 1
ATOM 12431 C CA . SER A 1 1736 ? 106.31300 147.18400 113.80500 1.000 40.38249 1708 SER A CA 1
ATOM 12432 C C . SER A 1 1736 ? 105.89300 148.41100 114.59800 1.000 40.38249 1708 SER A C 1
ATOM 12433 O O . SER A 1 1736 ? 106.67600 149.35700 114.70100 1.000 40.38249 1708 SER A O 1
ATOM 12436 N N . THR A 1 1737 ? 104.68600 148.42400 115.15800 1.000 40.49843 1709 THR A N 1
ATOM 12437 C CA . THR A 1 1737 ? 104.17300 149.59400 115.85800 1.000 40.49843 1709 THR A CA 1
ATOM 12438 C C . THR A 1 1737 ? 103.77500 149.28500 117.29600 1.000 40.49843 1709 THR A C 1
ATOM 12439 O O . THR A 1 1737 ? 102.82700 149.87200 117.81300 1.000 40.49843 1709 THR A O 1
ATOM 12443 N N . THR A 1 1738 ? 104.46900 148.36200 117.95600 1.000 41.35005 1710 THR A N 1
ATOM 12444 C CA . THR A 1 1738 ? 104.21700 148.16200 119.38100 1.000 41.35005 1710 THR A CA 1
ATOM 12445 C C . THR A 1 1738 ? 104.54400 149.38500 120.22200 1.000 41.35005 1710 THR A C 1
ATOM 12446 O O . THR A 1 1738 ? 103.70700 149.76500 121.05600 1.000 41.35005 1710 THR A O 1
ATOM 12450 N N . PRO A 1 1739 ? 105.69400 150.05700 120.06900 1.000 40.60297 1711 PRO A N 1
ATOM 12451 C CA . PRO A 1 1739 ? 106.01600 151.13300 121.00800 1.000 40.60297 1711 PRO A CA 1
ATOM 12452 C C . PRO A 1 1739 ? 105.15300 152.35700 120.78600 1.000 40.60297 1711 PRO A C 1
ATOM 12453 O O . PRO A 1 1739 ? 105.37600 153.40300 121.39700 1.000 40.60297 1711 PRO A O 1
ATOM 12457 N N . LEU A 1 1740 ? 104.17000 152.23300 119.91400 1.000 45.50868 1712 LEU A N 1
ATOM 12458 C CA . LEU A 1 1740 ? 103.32200 153.34200 119.51600 1.000 45.50868 1712 LEU A CA 1
ATOM 12459 C C . LEU A 1 1740 ? 101.84800 153.09800 119.77700 1.000 45.50868 1712 LEU A C 1
ATOM 12460 O O . LEU A 1 1740 ? 101.14900 154.00700 120.21800 1.000 45.50868 1712 LEU A O 1
ATOM 12465 N N . PHE A 1 1741 ? 101.35400 151.89200 119.52000 1.000 45.68225 1713 PHE A N 1
ATOM 12466 C CA . PHE A 1 1741 ? 99.94800 151.58800 119.70600 1.000 45.68225 1713 PHE A CA 1
ATOM 12467 C C . PHE A 1 1741 ? 99.66900 150.52800 120.75300 1.000 45.68225 1713 PHE A C 1
ATOM 12468 O O . PHE A 1 1741 ? 98.51800 150.40200 121.17600 1.000 45.68225 1713 PHE A O 1
ATOM 12476 N N . LEU A 1 1742 ? 100.66900 149.76600 121.18200 1.000 41.44748 1714 LEU A N 1
ATOM 12477 C CA . LEU A 1 1742 ? 100.45000 148.68400 122.12800 1.000 41.44748 1714 LEU A CA 1
ATOM 12478 C C . LEU A 1 1742 ? 101.00500 148.98100 123.50900 1.000 41.44748 1714 LEU A C 1
ATOM 12479 O O . LEU A 1 1742 ? 100.28400 148.85800 124.49700 1.000 41.44748 1714 LEU A O 1
ATOM 12484 N N . THR A 1 1743 ? 102.26700 149.36900 123.61400 1.000 42.77691 1715 THR A N 1
ATOM 12485 C CA . THR A 1 1743 ? 102.89600 149.60100 124.90500 1.000 42.77691 1715 THR A CA 1
ATOM 12486 C C . THR A 1 1743 ? 103.31600 151.05200 125.05600 1.000 42.77691 1715 THR A C 1
ATOM 12487 O O . THR A 1 1743 ? 104.36300 151.35700 125.62400 1.000 42.77691 1715 THR A O 1
ATOM 12491 N N . ASN A 1 1744 ? 102.51100 151.96200 124.54500 1.000 49.03712 1716 ASN A N 1
ATOM 12492 C CA . ASN A 1 1744 ? 102.83900 153.37300 124.64700 1.000 49.03712 1716 ASN A CA 1
ATOM 12493 C C . ASN A 1 1744 ? 102.64600 153.84200 126.08100 1.000 49.03712 1716 ASN A C 1
ATOM 12494 O O . ASN A 1 1744 ? 101.57600 153.62500 126.65600 1.000 49.03712 1716 ASN A O 1
ATOM 12499 N N . PRO A 1 1745 ? 103.64800 154.46900 126.69700 1.000 50.25739 1717 PRO A N 1
ATOM 12500 C CA . PRO A 1 1745 ? 103.43200 155.03000 128.03600 1.000 50.25739 1717 PRO A CA 1
ATOM 12501 C C . PRO A 1 1745 ? 102.31700 156.05400 128.08000 1.000 50.25739 1717 PRO A C 1
ATOM 12502 O O . PRO A 1 1745 ? 101.61400 156.14700 129.09200 1.000 50.25739 1717 PRO A O 1
ATOM 12506 N N . HIS A 1 1746 ? 102.12900 156.82600 127.01300 1.000 54.57514 1718 HIS A N 1
ATOM 12507 C CA . HIS A 1 1746 ? 101.04300 157.79700 126.91300 1.000 54.57514 1718 HIS A CA 1
ATOM 12508 C C . HIS A 1 1746 ? 100.27400 157.50300 125.63600 1.000 54.57514 1718 HIS A C 1
ATOM 12509 O O . HIS A 1 1746 ? 100.62900 157.99300 124.55700 1.000 54.57514 1718 HIS A O 1
ATOM 12516 N N . PRO A 1 1747 ? 99.21500 156.70600 125.72000 1.000 54.31566 1719 PRO A N 1
ATOM 12517 C CA . PRO A 1 1747 ? 98.54100 156.23700 124.50700 1.000 54.31566 1719 PRO A CA 1
ATOM 12518 C C . PRO A 1 1747 ? 97.99300 157.38000 123.67100 1.000 54.31566 1719 PRO A C 1
ATOM 12519 O O . PRO A 1 1747 ? 97.54500 158.40100 124.19200 1.000 54.31566 1719 PRO A O 1
ATOM 12523 N N . ILE A 1 1748 ? 98.04400 157.19400 122.35700 1.000 56.96182 1720 ILE A N 1
ATOM 12524 C CA . ILE A 1 1748 ? 97.40900 158.11300 121.42400 1.000 56.96182 1720 ILE A CA 1
ATOM 12525 C C . ILE A 1 1748 ? 95.95600 157.74100 121.19900 1.000 56.96182 1720 ILE A C 1
ATOM 12526 O O . ILE A 1 1748 ? 95.09100 158.61300 121.11500 1.000 56.96182 1720 ILE A O 1
ATOM 12531 N N . LEU A 1 1749 ? 95.67000 156.45200 121.10200 1.000 54.58313 1721 LEU A N 1
ATOM 12532 C CA . LEU A 1 1749 ? 94.31000 155.99900 120.90600 1.000 54.58313 1721 LEU A CA 1
ATOM 12533 C C . LEU A 1 1749 ? 93.54100 156.04200 122.22000 1.000 54.58313 1721 LEU A C 1
ATOM 12534 O O . LEU A 1 1749 ? 94.10000 156.26000 123.29500 1.000 54.58313 1721 LEU A O 1
ATOM 12539 N N . GLU A 1 1750 ? 92.23600 155.83100 122.12200 1.000 60.28617 1722 GLU A N 1
ATOM 12540 C CA . GLU A 1 1750 ? 91.42500 155.67100 123.31300 1.000 60.28617 1722 GLU A CA 1
ATOM 12541 C C . GLU A 1 1750 ? 91.67300 154.29800 123.92600 1.000 60.28617 1722 GLU A C 1
ATOM 12542 O O . GLU A 1 1750 ? 92.34500 153.44200 123.34800 1.000 60.28617 1722 GLU A O 1
ATOM 12548 N N . LEU A 1 1751 ? 91.12500 154.08900 125.12100 1.000 55.10462 1723 LEU A N 1
ATOM 12549 C CA . LEU A 1 1751 ? 91.32800 152.81000 125.78900 1.000 55.10462 1723 LEU A CA 1
ATOM 12550 C C . LEU A 1 1751 ? 90.63300 151.67900 125.04700 1.000 55.10462 1723 LEU A C 1
ATOM 12551 O O . LEU A 1 1751 ? 91.16700 150.56800 124.96200 1.000 55.10462 1723 LEU A O 1
ATOM 12556 N N . GLN A 1 1752 ? 89.44800 151.93800 124.50000 1.000 56.78505 1724 GLN A N 1
ATOM 12557 C CA . GLN A 1 1752 ? 88.75500 150.90000 123.75000 1.000 56.78505 1724 GLN A CA 1
ATOM 12558 C C . GLN A 1 1752 ? 89.58200 150.44800 122.55900 1.000 56.78505 1724 GLN A C 1
ATOM 12559 O O . GLN A 1 1752 ? 89.65600 149.25300 122.26500 1.000 56.78505 1724 GLN A O 1
ATOM 12565 N N . ASP A 1 1753 ? 90.22800 151.38800 121.87200 1.000 55.80324 1725 ASP A N 1
ATOM 12566 C CA . ASP A 1 1753 ? 91.02800 151.03400 120.70600 1.000 55.80324 1725 ASP A CA 1
ATOM 12567 C C . ASP A 1 1753 ? 92.28200 150.26300 121.09700 1.000 55.80324 1725 ASP A C 1
ATOM 12568 O O . ASP A 1 1753 ? 92.64500 149.28100 120.43700 1.000 55.80324 1725 ASP A O 1
ATOM 12573 N N . THR A 1 1754 ? 92.96200 150.69300 122.15700 1.000 45.93911 1726 THR A N 1
ATOM 12574 C CA . THR A 1 1754 ? 94.13800 149.96300 122.60900 1.000 45.93911 1726 THR A CA 1
ATOM 12575 C C . THR A 1 1754 ? 93.77500 148.54200 122.99800 1.000 45.93911 1726 THR A C 1
ATOM 12576 O O . THR A 1 1754 ? 94.47700 147.58700 122.64200 1.000 45.93911 1726 THR A O 1
ATOM 12580 N N . LEU A 1 1755 ? 92.66700 148.37700 123.71400 1.000 45.14092 1727 LEU A N 1
ATOM 12581 C CA . LEU A 1 1755 ? 92.26800 147.03900 124.11200 1.000 45.14092 1727 LEU A CA 1
ATOM 12582 C C . LEU A 1 1755 ? 91.77000 146.22700 122.93000 1.000 45.14092 1727 LEU A C 1
ATOM 12583 O O . LEU A 1 1755 ? 91.90300 145.00600 122.93200 1.000 45.14092 1727 LEU A O 1
ATOM 12588 N N . ALA A 1 1756 ? 91.21600 146.87100 121.90600 1.000 42.10284 1728 ALA A N 1
ATOM 12589 C CA . ALA A 1 1756 ? 90.84800 146.13200 120.70600 1.000 42.10284 1728 ALA A CA 1
ATOM 12590 C C . ALA A 1 1756 ? 92.07900 145.60400 119.98600 1.000 42.10284 1728 ALA A C 1
ATOM 12591 O O . ALA A 1 1756 ? 92.08600 144.46600 119.50800 1.000 42.10284 1728 ALA A O 1
ATOM 12593 N N . LEU A 1 1757 ? 93.13300 146.41200 119.90200 1.000 38.86202 1729 LEU A N 1
ATOM 12594 C CA . LEU A 1 1757 ? 94.37300 145.92100 119.31200 1.000 38.86202 1729 LEU A CA 1
ATOM 12595 C C . LEU A 1 1757 ? 94.94300 144.76900 120.12400 1.000 38.86202 1729 LEU A C 1
ATOM 12596 O O . LEU A 1 1757 ? 95.42200 143.77300 119.56700 1.000 38.86202 1729 LEU A O 1
ATOM 12601 N N . TRP A 1 1758 ? 94.90300 144.88900 121.44800 1.000 35.86270 1730 TRP A N 1
ATOM 12602 C CA . TRP A 1 1758 ? 95.39200 143.80600 122.29000 1.000 35.86270 1730 TRP A CA 1
ATOM 12603 C C . TRP A 1 1758 ? 94.56000 142.54900 122.10800 1.000 35.86270 1730 TRP A C 1
ATOM 12604 O O . TRP A 1 1758 ? 95.09300 141.43700 122.11000 1.000 35.86270 1730 TRP A O 1
ATOM 12615 N N . LYS A 1 1759 ? 93.24900 142.70300 121.96600 1.000 38.38476 1731 LYS A N 1
ATOM 12616 C CA . LYS A 1 1759 ? 92.39300 141.55400 121.72200 1.000 38.38476 1731 LYS A CA 1
ATOM 12617 C C . LYS A 1 1759 ? 92.72700 140.89900 120.39500 1.000 38.38476 1731 LYS A C 1
ATOM 12618 O O . LYS A 1 1759 ? 92.67200 139.67400 120.27100 1.000 38.38476 1731 LYS A O 1
ATOM 12624 N N . CYS A 1 1760 ? 93.06500 141.69800 119.38500 1.000 38.66746 1732 CYS A N 1
ATOM 12625 C CA . CYS A 1 1760 ? 93.51200 141.12400 118.12000 1.000 38.66746 1732 CYS A CA 1
ATOM 12626 C C . CYS A 1 1760 ? 94.78200 140.31200 118.31000 1.000 38.66746 1732 CYS A C 1
ATOM 12627 O O . CYS A 1 1760 ? 94.90800 139.20400 117.77800 1.000 38.66746 1732 CYS A O 1
ATOM 12630 N N . VAL A 1 1761 ? 95.73100 140.84500 119.07600 1.000 31.98492 1733 VAL A N 1
ATOM 12631 C CA . VAL A 1 1761 ? 96.96500 140.10900 119.33600 1.000 31.98492 1733 VAL A CA 1
ATOM 12632 C C . VAL A 1 1761 ? 96.66400 138.79600 120.03600 1.000 31.98492 1733 VAL A C 1
ATOM 12633 O O . VAL A 1 1761 ? 97.21700 137.75000 119.68900 1.000 31.98492 1733 VAL A O 1
ATOM 12637 N N . LEU A 1 1762 ? 95.78800 138.83000 121.03700 1.000 32.45105 1734 LEU A N 1
ATOM 12638 C CA . LEU A 1 1762 ? 95.50000 137.62700 121.80700 1.000 32.45105 1734 LEU A CA 1
ATOM 12639 C C . LEU A 1 1762 ? 94.73000 136.60700 120.98600 1.000 32.45105 1734 LEU A C 1
ATOM 12640 O O . LEU A 1 1762 ? 94.91500 135.40100 121.16200 1.000 32.45105 1734 LEU A O 1
ATOM 12645 N N . THR A 1 1763 ? 93.85100 137.05900 120.09800 1.000 34.22666 1735 THR A N 1
ATOM 12646 C CA . THR A 1 1763 ? 93.07900 136.11500 119.30700 1.000 34.22666 1735 THR A CA 1
ATOM 12647 C C . THR A 1 1763 ? 93.88900 135.51800 118.16800 1.000 34.22666 1735 THR A C 1
ATOM 12648 O O . THR A 1 1763 ? 93.62400 134.38500 117.76500 1.000 34.22666 1735 THR A O 1
ATOM 12652 N N . LEU A 1 1764 ? 94.86800 136.24500 117.63200 1.000 35.50479 1736 LEU A N 1
ATOM 12653 C CA . LEU A 1 1764 ? 95.73400 135.64800 116.62400 1.000 35.50479 1736 LEU A CA 1
ATOM 12654 C C . LEU A 1 1764 ? 96.72500 134.69000 117.24600 1.000 35.50479 1736 LEU A C 1
ATOM 12655 O O . LEU A 1 1764 ? 97.18900 133.75900 116.58800 1.000 35.50479 1736 LEU A O 1
ATOM 12660 N N . LEU A 1 1765 ? 97.05800 134.90800 118.50600 1.000 30.30611 1737 LEU A N 1
ATOM 12661 C CA . LEU A 1 1765 ? 97.99500 134.06400 119.21500 1.000 30.30611 1737 LEU A CA 1
ATOM 12662 C C . LEU A 1 1765 ? 97.39900 132.70600 119.53800 1.000 30.30611 1737 LEU A C 1
ATOM 12663 O O . LEU A 1 1765 ? 98.11900 131.82500 120.00800 1.000 30.30611 1737 LEU A O 1
ATOM 12668 N N . GLN A 1 1766 ? 96.10300 132.52700 119.30300 1.000 38.64901 1738 GLN A N 1
ATOM 12669 C CA . GLN A 1 1766 ? 95.42400 131.24400 119.40300 1.000 38.64901 1738 GLN A CA 1
ATOM 12670 C C . GLN A 1 1766 ? 94.95800 130.75200 118.04100 1.000 38.64901 1738 GLN A C 1
ATOM 12671 O O . GLN A 1 1766 ? 93.95400 130.04800 117.94200 1.000 38.64901 1738 GLN A O 1
ATOM 12677 N N . SER A 1 1767 ? 95.65300 131.14000 116.98200 1.000 42.21128 1739 SER A N 1
ATOM 12678 C CA . SER A 1 1767 ? 95.21100 130.79000 115.64500 1.000 42.21128 1739 SER A CA 1
ATOM 12679 C C . SER A 1 1767 ? 95.44800 129.31400 115.37300 1.000 42.21128 1739 SER A C 1
ATOM 12680 O O . SER A 1 1767 ? 96.36700 128.69800 115.91300 1.000 42.21128 1739 SER A O 1
ATOM 12683 N N . GLU A 1 1768 ? 94.60500 128.74800 114.51600 1.000 47.81366 1740 GLU A N 1
ATOM 12684 C CA . GLU A 1 1768 ? 94.69400 127.33100 114.20100 1.000 47.81366 1740 GLU A CA 1
ATOM 12685 C C . GLU A 1 1768 ? 95.88800 126.99000 113.32900 1.000 47.81366 1740 GLU A C 1
ATOM 12686 O O . GLU A 1 1768 ? 96.16100 125.80500 113.12700 1.000 47.81366 1740 GLU A O 1
ATOM 12692 N N . GLU A 1 1769 ? 96.59800 127.98000 112.81100 1.000 46.93562 1741 GLU A N 1
ATOM 12693 C CA . GLU A 1 1769 ? 97.62200 127.76700 111.80400 1.000 46.93562 1741 GLU A CA 1
ATOM 12694 C C . GLU A 1 1769 ? 98.95800 128.33300 112.26000 1.000 46.93562 1741 GLU A C 1
ATOM 12695 O O . GLU A 1 1769 ? 99.03100 129.43900 112.79400 1.000 46.93562 1741 GLU A O 1
ATOM 12701 N N . GLN A 1 1770 ? 100.01000 127.54700 112.03400 1.000 42.93917 1742 GLN A N 1
ATOM 12702 C CA . GLN A 1 1770 ? 101.24600 127.67100 112.79700 1.000 42.93917 1742 GLN A CA 1
ATOM 12703 C C . GLN A 1 1770 ? 101.97800 128.97500 112.51600 1.000 42.93917 1742 GLN A C 1
ATOM 12704 O O . GLN A 1 1770 ? 102.54900 129.57800 113.43300 1.000 42.93917 1742 GLN A O 1
ATOM 12710 N N . ALA A 1 1771 ? 101.99900 129.41700 111.26000 1.000 39.92976 1743 ALA A N 1
ATOM 12711 C CA . ALA A 1 1771 ? 102.76300 130.61100 110.91900 1.000 39.92976 1743 ALA A CA 1
ATOM 12712 C C . ALA A 1 1771 ? 102.21700 131.83700 111.63100 1.000 39.92976 1743 ALA A C 1
ATOM 12713 O O . ALA A 1 1771 ? 102.98400 132.67900 112.11600 1.000 39.92976 1743 ALA A O 1
ATOM 12715 N N . VAL A 1 1772 ? 100.89300 131.95600 111.70400 1.000 38.24151 1744 VAL A N 1
ATOM 12716 C CA . VAL A 1 1772 ? 100.29000 133.08600 112.39700 1.000 38.24151 1744 VAL A CA 1
ATOM 12717 C C . VAL A 1 1772 ? 100.65000 133.05900 113.87200 1.000 38.24151 1744 VAL A C 1
ATOM 12718 O O . VAL A 1 1772 ? 100.95500 134.09600 114.46800 1.000 38.24151 1744 VAL A O 1
ATOM 12722 N N . ARG A 1 1773 ? 100.62800 131.87800 114.48400 1.000 38.31551 1745 ARG A N 1
ATOM 12723 C CA . ARG A 1 1773 ? 100.99900 131.77800 115.88800 1.000 38.31551 1745 ARG A CA 1
ATOM 12724 C C . ARG A 1 1773 ? 102.44400 132.18900 116.10900 1.000 38.31551 1745 ARG A C 1
ATOM 12725 O O . ARG A 1 1773 ? 102.75000 132.90000 117.06900 1.000 38.31551 1745 ARG A O 1
ATOM 12733 N N . ASP A 1 1774 ? 103.35000 131.75500 115.23400 1.000 41.20145 1746 ASP A N 1
ATOM 12734 C CA . ASP A 1 1774 ? 104.75500 132.11700 115.40000 1.000 41.20145 1746 ASP A CA 1
ATOM 12735 C C . ASP A 1 1774 ? 104.96200 133.61800 115.26500 1.000 41.20145 1746 ASP A C 1
ATOM 12736 O O . ASP A 1 1774 ? 105.68800 134.24000 116.05800 1.000 41.20145 1746 ASP A O 1
ATOM 12741 N N . ALA A 1 1775 ? 104.32200 134.22300 114.27000 1.000 35.61938 1747 ALA A N 1
ATOM 12742 C CA . ALA A 1 1775 ? 104.43700 135.66200 114.11000 1.000 35.61938 1747 ALA A CA 1
ATOM 12743 C C . ALA A 1 1775 ? 103.86800 136.39400 115.31900 1.000 35.61938 1747 ALA A C 1
ATOM 12744 O O . ALA A 1 1775 ? 104.43500 137.39400 115.77900 1.000 35.61938 1747 ALA A O 1
ATOM 12746 N N . ALA A 1 1776 ? 102.75400 135.90700 115.85800 1.000 33.39380 1748 ALA A N 1
ATOM 12747 C CA . ALA A 1 1776 ? 102.17600 136.54700 117.03000 1.000 33.39380 1748 ALA A CA 1
ATOM 12748 C C . ALA A 1 1776 ? 103.09300 136.42400 118.23800 1.000 33.39380 1748 ALA A C 1
ATOM 12749 O O . ALA A 1 1776 ? 103.15600 137.33700 119.06700 1.000 33.39380 1748 ALA A O 1
ATOM 12751 N N . THR A 1 1777 ? 103.80900 135.30800 118.36700 1.000 32.92443 1749 THR A N 1
ATOM 12752 C CA . THR A 1 1777 ? 104.77500 135.21000 119.45500 1.000 32.92443 1749 THR A CA 1
ATOM 12753 C C . THR A 1 1777 ? 105.88700 136.22500 119.28200 1.000 32.92443 1749 THR A C 1
ATOM 12754 O O . THR A 1 1777 ? 106.40700 136.75900 120.26600 1.000 32.92443 1749 THR A O 1
ATOM 12758 N N . GLU A 1 1778 ? 106.28500 136.49200 118.04100 1.000 34.62310 1750 GLU A N 1
ATOM 12759 C CA . GLU A 1 1778 ? 107.27400 137.54700 117.83400 1.000 34.62310 1750 GLU A CA 1
ATOM 12760 C C . GLU A 1 1778 ? 106.73000 138.90200 118.27000 1.000 34.62310 1750 GLU A C 1
ATOM 12761 O O . GLU A 1 1778 ? 107.44900 139.71300 118.86900 1.000 34.62310 1750 GLU A O 1
ATOM 12767 N N . THR A 1 1779 ? 105.45600 139.16100 117.98400 1.000 32.74736 1751 THR A N 1
ATOM 12768 C CA . THR A 1 1779 ? 104.83200 140.38500 118.48300 1.000 32.74736 1751 THR A CA 1
ATOM 12769 C C . THR A 1 1779 ? 104.88000 140.45500 120.00100 1.000 32.74736 1751 THR A C 1
ATOM 12770 O O . THR A 1 1779 ? 105.17200 141.50800 120.57400 1.000 32.74736 1751 THR A O 1
ATOM 12774 N N . VAL A 1 1780 ? 104.58100 139.34500 120.66900 1.000 31.17561 1752 VAL A N 1
ATOM 12775 C CA . VAL A 1 1780 ? 104.58800 139.33500 122.12800 1.000 31.17561 1752 VAL A CA 1
ATOM 12776 C C . VAL A 1 1780 ? 105.99100 139.58100 122.66000 1.000 31.17561 1752 VAL A C 1
ATOM 12777 O O . VAL A 1 1780 ? 106.17500 140.27000 123.66500 1.000 31.17561 1752 VAL A O 1
ATOM 12781 N N . THR A 1 1781 ? 107.00000 139.01400 122.00600 1.000 33.15589 1753 THR A N 1
ATOM 12782 C CA . THR A 1 1781 ? 108.37500 139.27000 122.42000 1.000 33.15589 1753 THR A CA 1
ATOM 12783 C C . THR A 1 1781 ? 108.71200 140.74700 122.31300 1.000 33.15589 1753 THR A C 1
ATOM 12784 O O . THR A 1 1781 ? 109.34600 141.32000 123.21000 1.000 33.15589 1753 THR A O 1
ATOM 12788 N N . THR A 1 1782 ? 108.28800 141.38700 121.22500 1.000 33.07318 1754 THR A N 1
ATOM 12789 C CA . THR A 1 1782 ? 108.50200 142.82300 121.10500 1.000 33.07318 1754 THR A CA 1
ATOM 12790 C C . THR A 1 1782 ? 107.77700 143.57900 122.20800 1.000 33.07318 1754 THR A C 1
ATOM 12791 O O . THR A 1 1782 ? 108.30900 144.54400 122.76200 1.000 33.07318 1754 THR A O 1
ATOM 12795 N N . ALA A 1 1783 ? 106.56100 143.15300 122.54200 1.000 32.97863 1755 ALA A N 1
ATOM 12796 C CA . ALA A 1 1783 ? 105.79200 143.84300 123.57100 1.000 32.97863 1755 ALA A CA 1
ATOM 12797 C C . ALA A 1 1783 ? 106.45000 143.73200 124.93800 1.000 32.97863 1755 ALA A C 1
ATOM 12798 O O . ALA A 1 1783 ? 106.47500 144.70300 125.69700 1.000 32.97863 1755 ALA A O 1
ATOM 12800 N N . MET A 1 1784 ? 106.97000 142.55800 125.28100 1.000 38.19423 1756 MET A N 1
ATOM 12801 C CA . MET A 1 1784 ? 107.65200 142.39300 126.56000 1.000 38.19423 1756 MET A CA 1
ATOM 12802 C C . MET A 1 1784 ? 109.05200 142.97100 126.57600 1.000 38.19423 1756 MET A C 1
ATOM 12803 O O . MET A 1 1784 ? 109.62100 143.11700 127.65800 1.000 38.19423 1756 MET A O 1
ATOM 12808 N N . SER A 1 1785 ? 109.63100 143.28200 125.42900 1.000 39.06992 1757 SER A N 1
ATOM 12809 C CA . SER A 1 1785 ? 110.99400 143.78200 125.41000 1.000 39.06992 1757 SER A CA 1
ATOM 12810 C C . SER A 1 1785 ? 111.08300 145.30100 125.43200 1.000 39.06992 1757 SER A C 1
ATOM 12811 O O . SER A 1 1785 ? 112.18600 145.84000 125.33000 1.000 39.06992 1757 SER A O 1
ATOM 12814 N N . GLN A 1 1786 ? 109.96400 146.00400 125.56400 1.000 40.15605 1758 GLN A N 1
ATOM 12815 C CA . GLN A 1 1786 ? 109.99100 147.45600 125.56200 1.000 40.15605 1758 GLN A CA 1
ATOM 12816 C C . GLN A 1 1786 ? 110.56800 147.98400 126.86800 1.000 40.15605 1758 GLN A C 1
ATOM 12817 O O . GLN A 1 1786 ? 110.69200 147.27100 127.86100 1.000 40.15605 1758 GLN A O 1
ATOM 12823 N N . GLU A 1 1787 ? 110.91500 149.26800 126.85500 1.000 46.24016 1759 GLU A N 1
ATOM 12824 C CA . GLU A 1 1787 ? 111.62100 149.85800 127.98400 1.000 46.24016 1759 GLU A CA 1
ATOM 12825 C C . GLU A 1 1787 ? 110.76300 149.88000 129.24100 1.000 46.24016 1759 GLU A C 1
ATOM 12826 O O . GLU A 1 1787 ? 111.26900 149.65000 130.34300 1.000 46.24016 1759 GLU A O 1
ATOM 12832 N N . ASN A 1 1788 ? 109.47400 150.16500 129.10800 1.000 42.84264 1760 ASN A N 1
ATOM 12833 C CA . ASN A 1 1788 ? 108.59700 150.23000 130.26600 1.000 42.84264 1760 ASN A CA 1
ATOM 12834 C C . ASN A 1 1788 ? 107.94100 148.89900 130.59400 1.000 42.84264 1760 ASN A C 1
ATOM 12835 O O . ASN A 1 1788 ? 107.12400 148.84300 131.51500 1.000 42.84264 1760 ASN A O 1
ATOM 12840 N N . THR A 1 1789 ? 108.26500 147.83100 129.86600 1.000 41.82179 1761 THR A N 1
ATOM 12841 C CA . THR A 1 1789 ? 107.67700 146.52400 130.12500 1.000 41.82179 1761 THR A CA 1
ATOM 12842 C C . THR A 1 1789 ? 108.72000 145.43400 130.33000 1.000 41.82179 1761 THR A C 1
ATOM 12843 O O . THR A 1 1789 ? 108.36600 144.25400 130.31100 1.000 41.82179 1761 THR A O 1
ATOM 12847 N N . CYS A 1 1790 ? 109.98800 145.78700 130.53000 1.000 47.54914 1762 CYS A N 1
ATOM 12848 C CA . CYS A 1 1790 ? 111.00700 144.77300 130.76400 1.000 47.54914 1762 CYS A CA 1
ATOM 12849 C C . CYS A 1 1790 ? 110.88200 144.10300 132.12200 1.000 47.54914 1762 CYS A C 1
ATOM 12850 O O . CYS A 1 1790 ? 111.58700 143.12300 132.37100 1.000 47.54914 1762 CYS A O 1
ATOM 12853 N N . GLN A 1 1791 ? 110.02900 144.60500 133.00900 1.000 50.05769 1763 GLN A N 1
ATOM 12854 C CA . GLN A 1 1791 ? 109.88600 144.03200 134.33500 1.000 50.05769 1763 GLN A CA 1
ATOM 12855 C C . GLN A 1 1791 ? 108.59200 143.26400 134.53000 1.000 50.05769 1763 GLN A C 1
ATOM 12856 O O . GLN A 1 1791 ? 108.42000 142.63800 135.57900 1.000 50.05769 1763 GLN A O 1
ATOM 12862 N N . SER A 1 1792 ? 107.67700 143.30400 133.56500 1.000 46.31748 1764 SER A N 1
ATOM 12863 C CA . SER A 1 1792 ? 106.41500 142.59500 133.72400 1.000 46.31748 1764 SER A CA 1
ATOM 12864 C C . SER A 1 1792 ? 106.63200 141.09400 133.79600 1.000 46.31748 1764 SER A C 1
ATOM 12865 O O . SER A 1 1792 ? 105.98800 140.40400 134.59100 1.000 46.31748 1764 SER A O 1
ATOM 12868 N N . THR A 1 1793 ? 107.52500 140.57000 132.97200 1.000 45.17971 1765 THR A N 1
ATOM 12869 C CA . THR A 1 1793 ? 107.84400 139.15400 132.94900 1.000 45.17971 1765 THR A CA 1
ATOM 12870 C C . THR A 1 1793 ? 109.32600 138.98100 133.24600 1.000 45.17971 1765 THR A C 1
ATOM 12871 O O . THR A 1 1793 ? 110.02500 139.93200 133.59100 1.000 45.17971 1765 THR A O 1
ATOM 12875 N N . GLU A 1 1794 ? 109.80500 137.75200 133.11000 1.000 47.36842 1766 GLU A N 1
ATOM 12876 C CA . GLU A 1 1794 ? 111.22800 137.47600 133.19600 1.000 47.36842 1766 GLU A CA 1
ATOM 12877 C C . GLU A 1 1794 ? 111.80800 137.01900 131.87100 1.000 47.36842 1766 GLU A C 1
ATOM 12878 O O . GLU A 1 1794 ? 113.01100 136.76300 131.79100 1.000 47.36842 1766 GLU A O 1
ATOM 12884 N N . PHE A 1 1795 ? 110.98300 136.88600 130.84200 1.000 40.74575 1767 PHE A N 1
ATOM 12885 C CA . PHE A 1 1795 ? 111.44700 136.47900 129.52100 1.000 40.74575 1767 PHE A CA 1
ATOM 12886 C C . PHE A 1 1795 ? 111.55400 137.67600 128.58100 1.000 40.74575 1767 PHE A C 1
ATOM 12887 O O . PHE A 1 1795 ? 110.90000 137.74100 127.55600 1.000 40.74575 1767 PHE A O 1
ATOM 12895 N N . ALA A 1 1796 ? 112.41600 138.62300 128.91900 1.000 42.14353 1768 ALA A N 1
ATOM 12896 C CA . ALA A 1 1796 ? 112.65700 139.75800 128.04400 1.000 42.14353 1768 ALA A CA 1
ATOM 12897 C C . ALA A 1 1796 ? 113.70700 139.39500 127.00700 1.000 42.14353 1768 ALA A C 1
ATOM 12898 O O . ALA A 1 1796 ? 114.71500 138.76300 127.32800 1.000 42.14353 1768 ALA A O 1
ATOM 12900 N N . PHE A 1 1797 ? 113.45600 139.78700 125.76100 1.000 46.18078 1769 PHE A N 1
ATOM 12901 C CA . PHE A 1 1797 ? 114.33600 139.48800 124.63200 1.000 46.18078 1769 PHE A CA 1
ATOM 12902 C C . PHE A 1 1797 ? 114.45700 137.99100 124.38200 1.000 46.18078 1769 PHE A C 1
ATOM 12903 O O . PHE A 1 1797 ? 115.46700 137.52200 123.85900 1.000 46.18078 1769 PHE A O 1
ATOM 12911 N N . CYS A 1 1798 ? 113.43200 137.23000 124.74100 1.000 42.12390 1770 CYS A N 1
ATOM 12912 C CA . CYS A 1 1798 ? 113.40600 135.79200 124.52900 1.000 42.12390 1770 CYS A CA 1
ATOM 12913 C C . CYS A 1 1798 ? 112.27200 135.44400 123.58400 1.000 42.12390 1770 CYS A C 1
ATOM 12914 O O . CYS A 1 1798 ? 111.18400 136.01300 123.67600 1.000 42.12390 1770 CYS A O 1
ATOM 12917 N N . GLN A 1 1799 ? 112.52600 134.51900 122.67000 1.000 40.24969 1771 GLN A N 1
ATOM 12918 C CA . GLN A 1 1799 ? 111.48600 134.02600 121.78300 1.000 40.24969 1771 GLN A CA 1
ATOM 12919 C C . GLN A 1 1799 ? 110.85300 132.78400 122.38600 1.000 40.24969 1771 GLN A C 1
ATOM 12920 O O . GLN A 1 1799 ? 111.55000 131.83300 122.74000 1.000 40.24969 1771 GLN A O 1
ATOM 12926 N N . VAL A 1 1800 ? 109.52900 132.80400 122.50700 1.000 32.71732 1772 VAL A N 1
ATOM 12927 C CA . VAL A 1 1800 ? 108.79800 131.85500 123.32600 1.000 32.71732 1772 VAL A CA 1
ATOM 12928 C C . VAL A 1 1800 ? 107.71100 131.19600 122.49600 1.000 32.71732 1772 VAL A C 1
ATOM 12929 O O . VAL A 1 1800 ? 107.29000 131.70400 121.45900 1.000 32.71732 1772 VAL A O 1
ATOM 12933 N N . ASP A 1 1801 ? 107.25600 130.04800 122.97400 1.000 34.21356 1773 ASP A N 1
ATOM 12934 C CA . ASP A 1 1801 ? 106.17300 129.33500 122.32900 1.000 34.21356 1773 ASP A CA 1
ATOM 12935 C C . ASP A 1 1801 ? 104.84600 130.02800 122.60900 1.000 34.21356 1773 ASP A C 1
ATOM 12936 O O . ASP A 1 1801 ? 104.71900 130.82000 123.54000 1.000 34.21356 1773 ASP A O 1
ATOM 12941 N N . ALA A 1 1802 ? 103.84300 129.71800 121.78800 1.000 32.53850 1774 ALA A N 1
ATOM 12942 C CA . ALA A 1 1802 ? 102.57100 130.42900 121.87000 1.000 32.53850 1774 ALA A CA 1
ATOM 12943 C C . ALA A 1 1802 ? 101.83200 130.14500 123.16900 1.000 32.53850 1774 ALA A C 1
ATOM 12944 O O . ALA A 1 1802 ? 101.12800 131.02300 123.68900 1.000 32.53850 1774 ALA A O 1
ATOM 12946 N N . SER A 1 1803 ? 101.98000 128.93500 123.70600 1.000 29.76301 1775 SER A N 1
ATOM 12947 C CA . SER A 1 1803 ? 101.26100 128.55800 124.91400 1.000 29.76301 1775 SER A CA 1
ATOM 12948 C C . SER A 1 1803 ? 101.60600 129.48000 126.07000 1.000 29.76301 1775 SER A C 1
ATOM 12949 O O . SER A 1 1803 ? 100.71700 129.99600 126.75200 1.000 29.76301 1775 SER A O 1
ATOM 12952 N N . ILE A 1 1804 ? 102.89600 129.70300 126.30900 1.000 27.47210 1776 ILE A N 1
ATOM 12953 C CA . ILE A 1 1804 ? 103.27300 130.66500 127.33200 1.000 27.47210 1776 ILE A CA 1
ATOM 12954 C C . ILE A 1 1804 ? 103.15800 132.08900 126.82700 1.000 27.47210 1776 ILE A C 1
ATOM 12955 O O . ILE A 1 1804 ? 103.11200 133.02100 127.63400 1.000 27.47210 1776 ILE A O 1
ATOM 12960 N N . ALA A 1 1805 ? 103.12500 132.28700 125.51100 1.000 29.94314 1777 ALA A N 1
ATOM 12961 C CA . ALA A 1 1805 ? 102.98800 133.63500 124.98600 1.000 29.94314 1777 ALA A CA 1
ATOM 12962 C C . ALA A 1 1805 ? 101.66000 134.23800 125.39400 1.000 29.94314 1777 ALA A C 1
ATOM 12963 O O . ALA A 1 1805 ? 101.57800 135.43400 125.67300 1.000 29.94314 1777 ALA A O 1
ATOM 12965 N N . LEU A 1 1806 ? 100.60700 133.42700 125.44200 1.000 30.24191 1778 LEU A N 1
ATOM 12966 C CA . LEU A 1 1806 ? 99.32100 133.94100 125.90100 1.000 30.24191 1778 LEU A CA 1
ATOM 12967 C C . LEU A 1 1806 ? 99.42100 134.49300 127.31900 1.000 30.24191 1778 LEU A C 1
ATOM 12968 O O . LEU A 1 1806 ? 98.97900 135.61600 127.60100 1.000 30.24191 1778 LEU A O 1
ATOM 12973 N N . ALA A 1 1807 ? 100.02000 133.72400 128.22300 1.000 32.09350 1779 ALA A N 1
ATOM 12974 C CA . ALA A 1 1807 ? 100.14600 134.16100 129.60600 1.000 32.09350 1779 ALA A CA 1
ATOM 12975 C C . ALA A 1 1807 ? 101.03900 135.38600 129.73100 1.000 32.09350 1779 ALA A C 1
ATOM 12976 O O . ALA A 1 1807 ? 100.72800 136.31300 130.48500 1.000 32.09350 1779 ALA A O 1
ATOM 12978 N N . LEU A 1 1808 ? 102.15800 135.40800 129.01000 1.000 31.37639 1780 LEU A N 1
ATOM 12979 C CA . LEU A 1 1808 ? 103.05600 136.55300 129.08700 1.000 31.37639 1780 LEU A CA 1
ATOM 12980 C C . LEU A 1 1808 ? 102.39000 137.81100 128.55900 1.000 31.37639 1780 LEU A C 1
ATOM 12981 O O . LEU A 1 1808 ? 102.55600 138.89700 129.12600 1.000 31.37639 1780 LEU A O 1
ATOM 12986 N N . ALA A 1 1809 ? 101.63800 137.69100 127.46700 1.000 33.31713 1781 ALA A N 1
ATOM 12987 C CA . ALA A 1 1809 ? 100.93500 138.84300 126.93000 1.000 33.31713 1781 ALA A CA 1
ATOM 12988 C C . ALA A 1 1809 ? 99.91800 139.36900 127.92200 1.000 33.31713 1781 ALA A C 1
ATOM 12989 O O . ALA A 1 1809 ? 99.79200 140.58300 128.10300 1.000 33.31713 1781 ALA A O 1
ATOM 12991 N N . LEU A 1 1810 ? 99.17800 138.47500 128.57600 1.000 35.29393 1782 LEU A N 1
ATOM 12992 C CA . LEU A 1 1810 ? 98.22600 138.93500 129.58100 1.000 35.29393 1782 LEU A CA 1
ATOM 12993 C C . LEU A 1 1810 ? 98.93400 139.62900 130.73400 1.000 35.29393 1782 LEU A C 1
ATOM 12994 O O . LEU A 1 1810 ? 98.44800 140.64000 131.25300 1.000 35.29393 1782 LEU A O 1
ATOM 12999 N N . ALA A 1 1811 ? 100.08500 139.10500 131.15000 1.000 36.79760 1783 ALA A N 1
ATOM 13000 C CA . ALA A 1 1811 ? 100.82900 139.74200 132.23000 1.000 36.79760 1783 ALA A CA 1
ATOM 13001 C C . ALA A 1 1811 ? 101.24600 141.15200 131.84800 1.000 36.79760 1783 ALA A C 1
ATOM 13002 O O . ALA A 1 1811 ? 101.08200 142.09800 132.62800 1.000 36.79760 1783 ALA A O 1
ATOM 13004 N N . VAL A 1 1812 ? 101.78300 141.31100 130.64000 1.000 37.49426 1784 VAL A N 1
ATOM 13005 C CA . VAL A 1 1812 ? 102.21700 142.62900 130.18900 1.000 37.49426 1784 VAL A CA 1
ATOM 13006 C C . VAL A 1 1812 ? 101.03100 143.57600 130.09500 1.000 37.49426 1784 VAL A C 1
ATOM 13007 O O . VAL A 1 1812 ? 101.12100 144.74400 130.48400 1.000 37.49426 1784 VAL A O 1
ATOM 13011 N N . LEU A 1 1813 ? 99.90200 143.09300 129.58200 1.000 39.29794 1785 LEU A N 1
ATOM 13012 C CA . LEU A 1 1813 ? 98.73500 143.95500 129.45500 1.000 39.29794 1785 LEU A CA 1
ATOM 13013 C C . LEU A 1 1813 ? 98.24400 144.42800 130.81300 1.000 39.29794 1785 LEU A C 1
ATOM 13014 O O . LEU A 1 1813 ? 97.89100 145.59800 130.97600 1.000 39.29794 1785 LEU A O 1
ATOM 13019 N N . CYS A 1 1814 ? 98.19700 143.53400 131.79800 1.000 45.43182 1786 CYS A N 1
ATOM 13020 C CA . CYS A 1 1814 ? 97.74300 143.94700 133.12200 1.000 45.43182 1786 CYS A CA 1
ATOM 13021 C C . CYS A 1 1814 ? 98.71000 144.94200 133.75000 1.000 45.43182 1786 CYS A C 1
ATOM 13022 O O . CYS A 1 1814 ? 98.28800 145.92900 134.37300 1.000 45.43182 1786 CYS A O 1
ATOM 13025 N N . ASP A 1 1815 ? 100.01000 144.70600 133.58600 1.000 48.07810 1787 ASP A N 1
ATOM 13026 C CA . ASP A 1 1815 ? 100.99000 145.65100 134.10200 1.000 48.07810 1787 ASP A CA 1
ATOM 13027 C C . ASP A 1 1815 ? 100.82400 147.02000 133.46100 1.000 48.07810 1787 ASP A C 1
ATOM 13028 O O . ASP A 1 1815 ? 100.95900 148.04700 134.13100 1.000 48.07810 1787 ASP A O 1
ATOM 13033 N N . LEU A 1 1816 ? 100.53900 147.05700 132.16000 1.000 45.22942 1788 LEU A N 1
ATOM 13034 C CA . LEU A 1 1816 ? 100.31600 148.33400 131.49200 1.000 45.22942 1788 LEU A CA 1
ATOM 13035 C C . LEU A 1 1816 ? 99.04800 149.00500 131.98900 1.000 45.22942 1788 LEU A C 1
ATOM 13036 O O . LEU A 1 1816 ? 99.02700 150.22000 132.19800 1.000 45.22942 1788 LEU A O 1
ATOM 13041 N N . LEU A 1 1817 ? 97.97900 148.23300 132.17600 1.000 45.65554 1789 LEU A N 1
ATOM 13042 C CA . LEU A 1 1817 ? 96.72900 148.81300 132.64800 1.000 45.65554 1789 LEU A CA 1
ATOM 13043 C C . LEU A 1 1817 ? 96.92300 149.48800 133.99000 1.000 45.65554 1789 LEU A C 1
ATOM 13044 O O . LEU A 1 1817 ? 96.38200 150.56900 134.23400 1.000 45.65554 1789 LEU A O 1
ATOM 13049 N N . GLN A 1 1818 ? 97.68800 148.86200 134.87800 1.000 50.41053 1790 GLN A N 1
ATOM 13050 C CA . GLN A 1 1818 ? 98.05400 149.54900 136.11100 1.000 50.41053 1790 GLN A CA 1
ATOM 13051 C C . GLN A 1 1818 ? 98.92500 150.76500 135.82000 1.000 50.41053 1790 GLN A C 1
ATOM 13052 O O . GLN A 1 1818 ? 98.74400 151.82900 136.42000 1.000 50.41053 1790 GLN A O 1
ATOM 13058 N N . GLN A 1 1819 ? 99.87100 150.62700 134.89200 1.000 48.73195 1791 GLN A N 1
ATOM 13059 C CA . GLN A 1 1819 ? 100.83100 151.69000 134.61600 1.000 48.73195 1791 GLN A CA 1
ATOM 13060 C C . GLN A 1 1819 ? 100.16700 152.91100 133.99600 1.000 48.73195 1791 GLN A C 1
ATOM 13061 O O . GLN A 1 1819 ? 100.49800 154.04600 134.34900 1.000 48.73195 1791 GLN A O 1
ATOM 13067 N N . TRP A 1 1820 ? 99.23000 152.70700 133.07000 1.000 48.80943 1792 TRP A N 1
ATOM 13068 C CA . TRP A 1 1820 ? 98.47900 153.82900 132.52200 1.000 48.80943 1792 TRP A CA 1
ATOM 13069 C C . TRP A 1 1820 ? 97.56800 154.46800 133.55200 1.000 48.80943 1792 TRP A C 1
ATOM 13070 O O . TRP A 1 1820 ? 97.00300 155.52900 133.27400 1.000 48.80943 1792 TRP A O 1
ATOM 13081 N N . ASP A 1 1821 ? 97.39200 153.83400 134.71100 1.000 57.91210 1793 ASP A N 1
ATOM 13082 C CA . ASP A 1 1821 ? 96.49200 154.31700 135.75500 1.000 57.91210 1793 ASP A CA 1
ATOM 13083 C C . ASP A 1 1821 ? 95.08400 154.47400 135.19600 1.000 57.91210 1793 ASP A C 1
ATOM 13084 O O . ASP A 1 1821 ? 94.37700 155.43800 135.48700 1.000 57.91210 1793 ASP A O 1
ATOM 13089 N N . GLN A 1 1822 ? 94.68200 153.53800 134.35300 1.000 58.64893 1794 GLN A N 1
ATOM 13090 C CA . GLN A 1 1822 ? 93.36100 153.59300 133.75500 1.000 58.64893 1794 GLN A CA 1
ATOM 13091 C C . GLN A 1 1822 ? 92.67800 152.24600 133.93600 1.000 58.64893 1794 GLN A C 1
ATOM 13092 O O . GLN A 1 1822 ? 92.12100 151.64400 133.01900 1.000 58.64893 1794 GLN A O 1
ATOM 13098 N N . LEU A 1 1823 ? 92.74400 151.76400 135.17400 1.000 65.45850 1795 LEU A N 1
ATOM 13099 C CA . LEU A 1 1823 ? 92.20700 150.47000 135.56800 1.000 65.45850 1795 LEU A CA 1
ATOM 13100 C C . LEU A 1 1823 ? 90.69000 150.48800 135.67800 1.000 65.45850 1795 LEU A C 1
ATOM 13101 O O . LEU A 1 1823 ? 90.03200 149.48900 135.35600 1.000 65.45850 1795 LEU A O 1
ATOM 13106 N N . ALA A 1 1824 ? 90.12700 151.60900 136.12000 1.000 69.07139 1796 ALA A N 1
ATOM 13107 C CA . ALA A 1 1824 ? 88.69000 151.68500 136.36800 1.000 69.07139 1796 ALA A CA 1
ATOM 13108 C C . ALA A 1 1824 ? 87.84800 151.45300 135.12300 1.000 69.07139 1796 ALA A C 1
ATOM 13109 O O . ALA A 1 1824 ? 86.88700 150.67000 135.19800 1.000 69.07139 1796 ALA A O 1
ATOM 13111 N N . PRO A 1 1825 ? 88.11500 152.07900 133.97300 1.000 61.98148 1797 PRO A N 1
ATOM 13112 C CA . PRO A 1 1825 ? 87.36700 151.71800 132.76600 1.000 61.98148 1797 PRO A CA 1
ATOM 13113 C C . PRO A 1 1825 ? 87.92100 150.50200 132.04800 1.000 61.98148 1797 PRO A C 1
ATOM 13114 O O . PRO A 1 1825 ? 87.33200 150.07300 131.05300 1.000 61.98148 1797 PRO A O 1
ATOM 13118 N N . GLY A 1 1826 ? 89.02100 149.93700 132.53100 1.000 63.61059 1798 GLY A N 1
ATOM 13119 C CA . GLY A 1 1826 ? 89.61000 148.76600 131.92200 1.000 63.61059 1798 GLY A CA 1
ATOM 13120 C C . GLY A 1 1826 ? 89.00000 147.46800 132.39900 1.000 63.61059 1798 GLY A C 1
ATOM 13121 O O . GLY A 1 1826 ? 88.73400 146.57700 131.59000 1.000 63.61059 1798 GLY A O 1
ATOM 13122 N N . LEU A 1 1827 ? 88.77400 147.34600 133.70600 1.000 64.50596 1799 LEU A N 1
ATOM 13123 C CA . LEU A 1 1827 ? 88.19500 146.11500 134.24300 1.000 64.50596 1799 LEU A CA 1
ATOM 13124 C C . LEU A 1 1827 ? 86.87800 145.69600 133.60500 1.000 64.50596 1799 LEU A C 1
ATOM 13125 O O . LEU A 1 1827 ? 86.71000 144.49000 133.36100 1.000 64.50596 1799 LEU A O 1
ATOM 13130 N N . PRO A 1 1828 ? 85.91200 146.57900 133.34000 1.000 63.51838 1800 PRO A N 1
ATOM 13131 C CA . PRO A 1 1828 ? 84.69000 146.10900 132.66800 1.000 63.51838 1800 PRO A CA 1
ATOM 13132 C C . PRO A 1 1828 ? 84.96100 145.43500 131.33700 1.000 63.51838 1800 PRO A C 1
ATOM 13133 O O . PRO A 1 1828 ? 84.31300 144.43600 131.00500 1.000 63.51838 1800 PRO A O 1
ATOM 13137 N N . ILE A 1 1829 ? 85.93300 145.93700 130.57700 1.000 60.21511 1801 ILE A N 1
ATOM 13138 C CA . ILE A 1 1829 ? 86.23900 145.35400 129.27700 1.000 60.21511 1801 ILE A CA 1
ATOM 13139 C C . ILE A 1 1829 ? 86.85400 143.96900 129.43600 1.000 60.21511 1801 ILE A C 1
ATOM 13140 O O . ILE A 1 1829 ? 86.47300 143.02200 128.73800 1.000 60.21511 1801 ILE A O 1
ATOM 13145 N N . LEU A 1 1830 ? 87.80800 143.82300 130.35500 1.000 58.06631 1802 LEU A N 1
ATOM 13146 C CA . LEU A 1 1830 ? 88.43000 142.52100 130.56100 1.000 58.06631 1802 LEU A CA 1
ATOM 13147 C C . LEU A 1 1830 ? 87.42300 141.50500 131.08100 1.000 58.06631 1802 LEU A C 1
ATOM 13148 O O . LEU A 1 1830 ? 87.45200 140.33200 130.69200 1.000 58.06631 1802 LEU A O 1
ATOM 13153 N N . LEU A 1 1831 ? 86.51900 141.92900 131.95900 1.000 62.38683 1803 LEU A N 1
ATOM 13154 C CA . LEU A 1 1831 ? 85.49500 140.99900 132.41300 1.000 62.38683 1803 LEU A CA 1
ATOM 13155 C C . LEU A 1 1831 ? 84.53100 140.64400 131.29100 1.000 62.38683 1803 LEU A C 1
ATOM 13156 O O . LEU A 1 1831 ? 84.04600 139.51000 131.22900 1.000 62.38683 1803 LEU A O 1
ATOM 13161 N N . GLY A 1 1832 ? 84.25000 141.58200 130.39100 1.000 62.59695 1804 GLY A N 1
ATOM 13162 C CA . GLY A 1 1832 ? 83.49100 141.23100 129.20500 1.000 62.59695 1804 GLY A CA 1
ATOM 13163 C C . GLY A 1 1832 ? 84.20500 140.19600 128.36000 1.000 62.59695 1804 GLY A C 1
ATOM 13164 O O . GLY A 1 1832 ? 83.57200 139.33300 127.75100 1.000 62.59695 1804 GLY A O 1
ATOM 13165 N N . TRP A 1 1833 ? 85.53300 140.27900 128.30200 1.000 53.80669 1805 TRP A N 1
ATOM 13166 C CA . TRP A 1 1833 ? 86.30200 139.22200 127.65300 1.000 53.80669 1805 TRP A CA 1
ATOM 13167 C C . TRP A 1 1833 ? 86.09100 137.89400 128.35500 1.000 53.80669 1805 TRP A C 1
ATOM 13168 O O . TRP A 1 1833 ? 85.91200 136.85900 127.70500 1.000 53.80669 1805 TRP A O 1
ATOM 13179 N N . LEU A 1 1834 ? 86.12100 137.90500 129.68600 1.000 57.91517 1806 LEU A N 1
ATOM 13180 C CA . LEU A 1 1834 ? 85.94100 136.66900 130.44000 1.000 57.91517 1806 LEU A CA 1
ATOM 13181 C C . LEU A 1 1834 ? 84.59200 136.03500 130.14800 1.000 57.91517 1806 LEU A C 1
ATOM 13182 O O . LEU A 1 1834 ? 84.49700 134.81800 129.97200 1.000 57.91517 1806 LEU A O 1
ATOM 13187 N N . LEU A 1 1835 ? 83.53500 136.84200 130.09100 1.000 69.90881 1807 LEU A N 1
ATOM 13188 C CA . LEU A 1 1835 ? 82.21000 136.28800 129.83900 1.000 69.90881 1807 LEU A CA 1
ATOM 13189 C C . LEU A 1 1835 ? 82.05200 135.75100 128.42800 1.000 69.90881 1807 LEU A C 1
ATOM 13190 O O . LEU A 1 1835 ? 81.18500 134.90300 128.20100 1.000 69.90881 1807 LEU A O 1
ATOM 13195 N N . GLY A 1 1836 ? 82.83900 136.23000 127.47500 1.000 78.89540 1808 GLY A N 1
ATOM 13196 C CA . GLY A 1 1836 ? 82.69000 135.74300 126.12200 1.000 78.89540 1808 GLY A CA 1
ATOM 13197 C C . GLY A 1 1836 ? 81.38300 136.18500 125.50500 1.000 78.89540 1808 GLY A C 1
ATOM 13198 O O . GLY A 1 1836 ? 80.47500 135.37300 125.31400 1.000 78.89540 1808 GLY A O 1
ATOM 13199 N N . GLU A 1 1837 ? 81.27100 137.47800 125.20400 1.000 89.30947 1809 GLU A N 1
ATOM 13200 C CA . GLU A 1 1837 ? 80.01800 138.05100 124.72800 1.000 89.30947 1809 GLU A CA 1
ATOM 13201 C C . GLU A 1 1837 ? 79.52500 137.43600 123.42400 1.000 89.30947 1809 GLU A C 1
ATOM 13202 O O . GLU A 1 1837 ? 78.43000 137.78900 122.97500 1.000 89.30947 1809 GLU A O 1
ATOM 13208 N N . SER A 1 1838 ? 80.29800 136.54500 122.80400 1.000 93.38430 1810 SER A N 1
ATOM 13209 C CA . SER A 1 1838 ? 79.91100 136.00500 121.50500 1.000 93.38430 1810 SER A CA 1
ATOM 13210 C C . SER A 1 1838 ? 78.61900 135.19900 121.59400 1.000 93.38430 1810 SER A C 1
ATOM 13211 O O . SER A 1 1838 ? 77.66700 135.44600 120.84500 1.000 93.38430 1810 SER A O 1
ATOM 13214 N N . ASP A 1 1839 ? 78.56500 134.22700 122.50700 1.000 95.48553 1811 ASP A N 1
ATOM 13215 C CA . ASP A 1 1839 ? 77.39900 133.35600 122.63700 1.000 95.48553 1811 ASP A CA 1
ATOM 13216 C C . ASP A 1 1839 ? 76.44000 133.83100 123.72300 1.000 95.48553 1811 ASP A C 1
ATOM 13217 O O . ASP A 1 1839 ? 75.29200 134.17600 123.43000 1.000 95.48553 1811 ASP A O 1
ATOM 13222 N N . ASP A 1 1840 ? 76.90400 133.86800 124.97200 1.000 95.27231 1812 ASP A N 1
ATOM 13223 C CA . ASP A 1 1840 ? 76.12500 134.33100 126.11800 1.000 95.27231 1812 ASP A CA 1
ATOM 13224 C C . ASP A 1 1840 ? 74.74400 133.67500 126.16400 1.000 95.27231 1812 ASP A C 1
ATOM 13225 O O . ASP A 1 1840 ? 73.70600 134.33000 126.04900 1.000 95.27231 1812 ASP A O 1
ATOM 13230 N N . LEU A 1 1841 ? 74.74500 132.35900 126.33200 1.000 90.67238 1813 LEU A N 1
ATOM 13231 C CA . LEU A 1 1841 ? 73.49400 131.61900 126.42900 1.000 90.67238 1813 LEU A CA 1
ATOM 13232 C C . LEU A 1 1841 ? 73.59700 130.49100 127.44700 1.000 90.67238 1813 LEU A C 1
ATOM 13233 O O . LEU A 1 1841 ? 73.39200 130.70100 128.64000 1.000 90.67238 1813 LEU A O 1
ATOM 13238 N N . GLU A 1 1861 ? 83.92500 121.22000 112.02900 1.000 80.12541 1833 GLU A N 1
ATOM 13239 C CA . GLU A 1 1861 ? 85.33300 121.58100 112.11500 1.000 80.12541 1833 GLU A CA 1
ATOM 13240 C C . GLU A 1 1861 ? 85.75900 121.77200 113.56600 1.000 80.12541 1833 GLU A C 1
ATOM 13241 O O . GLU A 1 1861 ? 85.15100 122.54600 114.30400 1.000 80.12541 1833 GLU A O 1
ATOM 13247 N N . VAL A 1 1862 ? 86.80500 121.06300 113.96700 1.000 66.42024 1834 VAL A N 1
ATOM 13248 C CA . VAL A 1 1862 ? 87.29900 121.10500 115.33600 1.000 66.42024 1834 VAL A CA 1
ATOM 13249 C C . VAL A 1 1862 ? 88.55000 121.96300 115.38700 1.000 66.42024 1834 VAL A C 1
ATOM 13250 O O . VAL A 1 1862 ? 89.28700 122.09400 114.40500 1.000 66.42024 1834 VAL A O 1
ATOM 13254 N N . ASN A 1 1863 ? 88.79400 122.55100 116.55000 1.000 54.69415 1835 ASN A N 1
ATOM 13255 C CA . ASN A 1 1863 ? 89.97200 123.36800 116.78700 1.000 54.69415 1835 ASN A CA 1
ATOM 13256 C C . ASN A 1 1863 ? 91.04100 122.49500 117.42100 1.000 54.69415 1835 ASN A C 1
ATOM 13257 O O . ASN A 1 1863 ? 90.82800 121.92900 118.49500 1.000 54.69415 1835 ASN A O 1
ATOM 13262 N N . PHE A 1 1864 ? 92.18200 122.38700 116.76300 1.000 47.87431 1836 PHE A N 1
ATOM 13263 C CA . PHE A 1 1864 ? 93.24900 121.53500 117.24900 1.000 47.87431 1836 PHE A CA 1
ATOM 13264 C C . PHE A 1 1864 ? 94.21400 122.26300 118.16500 1.000 47.87431 1836 PHE A C 1
ATOM 13265 O O . PHE A 1 1864 ? 95.13000 121.63100 118.69800 1.000 47.87431 1836 PHE A O 1
ATOM 13273 N N . TRP A 1 1865 ? 94.04200 123.54900 118.36100 1.000 39.75739 1837 TRP A N 1
ATOM 13274 C CA . TRP A 1 1865 ? 94.99500 124.25900 119.19900 1.000 39.75739 1837 TRP A CA 1
ATOM 13275 C C . TRP A 1 1865 ? 94.34800 125.08100 120.29900 1.000 39.75739 1837 TRP A C 1
ATOM 13276 O O . TRP A 1 1865 ? 94.89100 125.15000 121.40000 1.000 39.75739 1837 TRP A O 1
ATOM 13287 N N . ALA A 1 1866 ? 93.20100 125.69400 120.04000 1.000 46.37123 1838 ALA A N 1
ATOM 13288 C CA . ALA A 1 1866 ? 92.66100 126.71600 120.92300 1.000 46.37123 1838 ALA A CA 1
ATOM 13289 C C . ALA A 1 1866 ? 91.66700 126.11300 121.90600 1.000 46.37123 1838 ALA A C 1
ATOM 13290 O O . ALA A 1 1866 ? 90.66900 125.51300 121.49800 1.000 46.37123 1838 ALA A O 1
ATOM 13292 N N . GLU A 1 1867 ? 91.93900 126.28300 123.19800 1.000 45.08663 1839 GLU A N 1
ATOM 13293 C CA . GLU A 1 1867 ? 90.97900 126.00100 124.25400 1.000 45.08663 1839 GLU A CA 1
ATOM 13294 C C . GLU A 1 1867 ? 90.47000 127.32000 124.81100 1.000 45.08663 1839 GLU A C 1
ATOM 13295 O O . GLU A 1 1867 ? 91.26600 128.20700 125.12700 1.000 45.08663 1839 GLU A O 1
ATOM 13301 N N . THR A 1 1868 ? 89.15200 127.43900 124.95100 1.000 44.01782 1840 THR A N 1
ATOM 13302 C CA . THR A 1 1868 ? 88.58800 128.62800 125.57800 1.000 44.01782 1840 THR A CA 1
ATOM 13303 C C . THR A 1 1868 ? 89.03600 128.75100 127.02700 1.000 44.01782 1840 THR A C 1
ATOM 13304 O O . THR A 1 1868 ? 89.41000 129.83900 127.48900 1.000 44.01782 1840 THR A O 1
ATOM 13308 N N . LEU A 1 1869 ? 89.02500 127.64100 127.75600 1.000 44.08687 1841 LEU A N 1
ATOM 13309 C CA . LEU A 1 1869 ? 89.26200 127.70500 129.18500 1.000 44.08687 1841 LEU A CA 1
ATOM 13310 C C . LEU A 1 1869 ? 90.71000 127.99800 129.52600 1.000 44.08687 1841 LEU A C 1
ATOM 13311 O O . LEU A 1 1869 ? 90.98000 128.45100 130.63400 1.000 44.08687 1841 LEU A O 1
ATOM 13316 N N . ILE A 1 1870 ? 91.64500 127.79100 128.60200 1.000 43.73285 1842 ILE A N 1
ATOM 13317 C CA . ILE A 1 1870 ? 93.02100 128.21500 128.84700 1.000 43.73285 1842 ILE A CA 1
ATOM 13318 C C . ILE A 1 1870 ? 93.11000 129.73300 128.90400 1.000 43.73285 1842 ILE A C 1
ATOM 13319 O O . ILE A 1 1870 ? 93.73100 130.30700 129.81000 1.000 43.73285 1842 ILE A O 1
ATOM 13324 N N . PHE A 1 1871 ? 92.48900 130.40500 127.93800 1.000 43.57378 1843 PHE A N 1
ATOM 13325 C CA . PHE A 1 1871 ? 92.43400 131.85700 127.98000 1.000 43.57378 1843 PHE A CA 1
ATOM 13326 C C . PHE A 1 1871 ? 91.71100 132.33000 129.22600 1.000 43.57378 1843 PHE A C 1
ATOM 13327 O O . PHE A 1 1871 ? 92.16700 133.25900 129.90200 1.000 43.57378 1843 PHE A O 1
ATOM 13335 N N . VAL A 1 1872 ? 90.58900 131.69000 129.55600 1.000 44.07691 1844 VAL A N 1
ATOM 13336 C CA . VAL A 1 1872 ? 89.83900 132.08300 130.74400 1.000 44.07691 1844 VAL A CA 1
ATOM 13337 C C . VAL A 1 1872 ? 90.70100 131.94900 131.99100 1.000 44.07691 1844 VAL A C 1
ATOM 13338 O O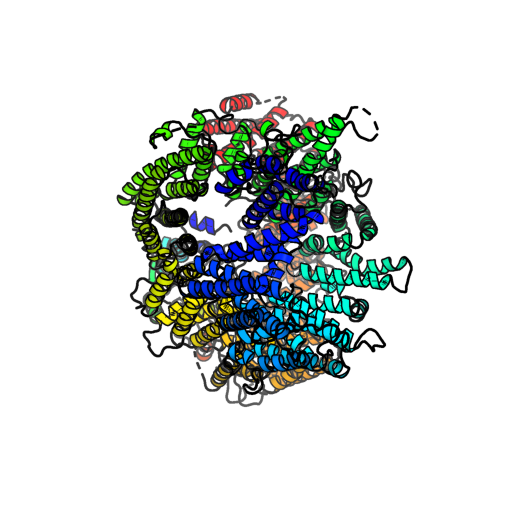 . VAL A 1 1872 ? 90.74500 132.85100 132.83400 1.000 44.07691 1844 VAL A O 1
ATOM 13342 N N . LYS A 1 1873 ? 91.41500 130.83300 132.11800 1.000 43.02060 1845 LYS A N 1
ATOM 13343 C CA . LYS A 1 1873 ? 92.21700 130.59100 133.30900 1.000 43.02060 1845 LYS A CA 1
ATOM 13344 C C . LYS A 1 1873 ? 93.34300 131.60100 133.43400 1.000 43.02060 1845 LYS A C 1
ATOM 13345 O O . LYS A 1 1873 ? 93.57000 132.16000 134.51100 1.000 43.02060 1845 LYS A O 1
ATOM 13351 N N . TYR A 1 1874 ? 94.07100 131.84600 132.34300 1.000 42.86418 1846 TYR A N 1
ATOM 13352 C CA . TYR A 1 1874 ? 95.18100 132.79000 132.42100 1.000 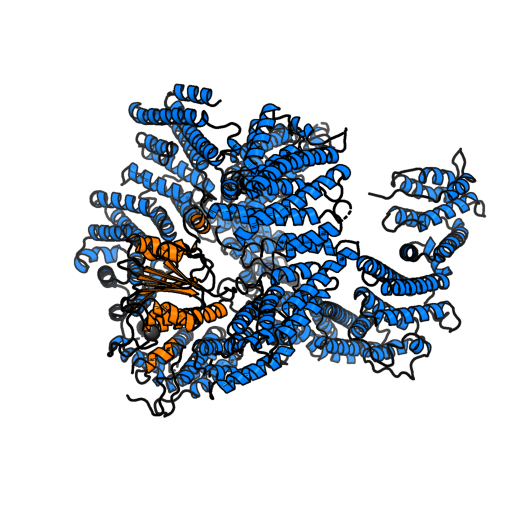42.86418 1846 TYR A CA 1
ATOM 13353 C C . TYR A 1 1874 ? 94.69000 134.19600 132.72600 1.000 42.86418 1846 TYR A C 1
ATOM 13354 O O . TYR A 1 1874 ? 95.26900 134.89700 133.56700 1.000 42.86418 1846 TYR A O 1
ATOM 13363 N N . LEU A 1 1875 ? 93.62400 134.62800 132.05200 1.000 45.23411 1847 LEU A N 1
ATOM 13364 C CA . LEU A 1 1875 ? 93.09700 135.96200 132.29100 1.000 45.23411 1847 LEU A CA 1
ATOM 13365 C C . LEU A 1 1875 ? 92.65500 136.12000 133.73500 1.000 45.23411 1847 LEU A C 1
ATOM 13366 O O . LEU A 1 1875 ? 92.97600 137.11800 134.38700 1.000 45.23411 1847 LEU A O 1
ATOM 13371 N N . CYS A 1 1876 ? 91.92600 135.13300 134.25800 1.000 53.42094 1848 CYS A N 1
ATOM 13372 C CA . CYS A 1 1876 ? 91.45600 135.21300 135.63300 1.000 53.42094 1848 CYS A CA 1
ATOM 13373 C C . CYS A 1 1876 ? 92.62000 135.23600 136.61200 1.000 53.42094 1848 CYS A C 1
ATOM 13374 O O . CYS A 1 1876 ? 92.61100 136.00200 137.58100 1.000 53.42094 1848 CYS A O 1
ATOM 13377 N N . LYS A 1 1877 ? 93.63200 134.40400 136.37800 1.000 52.27425 1849 LYS A N 1
ATOM 13378 C CA . LYS A 1 1877 ? 94.76400 134.35900 137.29100 1.000 52.27425 1849 LYS A CA 1
ATOM 13379 C C . LYS A 1 1877 ? 95.49400 135.69000 137.32600 1.000 52.27425 1849 LYS A C 1
ATOM 13380 O O . LYS A 1 1877 ? 95.84900 136.18900 138.40200 1.000 52.27425 1849 LYS A O 1
ATOM 13386 N N . HIS A 1 1878 ? 95.70900 136.29700 136.16300 1.000 51.82915 1850 HIS A N 1
ATOM 13387 C CA . HIS A 1 1878 ? 96.42900 137.56200 136.16000 1.000 51.82915 1850 HIS A CA 1
ATOM 13388 C C . HIS A 1 1878 ? 95.57900 138.69400 136.70800 1.000 51.82915 1850 HIS A C 1
ATOM 13389 O O . HIS A 1 1878 ? 96.11300 139.60800 137.34100 1.000 51.82915 1850 HIS A O 1
ATOM 13396 N N . LEU A 1 1879 ? 94.26500 138.65000 136.50100 1.000 55.19663 1851 LEU A N 1
ATOM 13397 C CA . LEU A 1 1879 ? 93.40800 139.64900 137.12300 1.000 55.19663 1851 LEU A CA 1
ATOM 13398 C C . LEU A 1 1879 ? 93.45300 139.54100 138.63900 1.000 55.19663 1851 LEU A C 1
ATOM 13399 O O . LEU A 1 1879 ? 93.51000 140.55800 139.33800 1.000 55.19663 1851 LEU A O 1
ATOM 13404 N N . PHE A 1 1880 ? 93.43700 138.31700 139.17000 1.000 66.65326 1852 PHE A N 1
ATOM 13405 C CA . PHE A 1 1880 ? 93.57500 138.15300 140.61200 1.000 66.65326 1852 PHE A CA 1
ATOM 13406 C C . PHE A 1 1880 ? 94.89900 138.70500 141.10400 1.000 66.65326 1852 PHE A C 1
ATOM 13407 O O . PHE A 1 1880 ? 94.94900 139.40300 142.12100 1.000 66.65326 1852 PHE A O 1
ATOM 13415 N N . CYS A 1 1881 ? 95.99000 138.38500 140.41000 1.000 70.17037 1853 CYS A N 1
ATOM 13416 C CA . CYS A 1 1881 ? 97.29200 138.85700 140.86700 1.000 70.17037 1853 CYS A CA 1
ATOM 13417 C C . CYS A 1 1881 ? 97.35800 140.37900 140.83700 1.000 70.17037 1853 CYS A C 1
ATOM 13418 O O . CYS A 1 1881 ? 97.88600 141.00800 141.76400 1.000 70.17037 1853 CYS A O 1
ATOM 13421 N N . LEU A 1 1882 ? 96.80400 140.98700 139.78700 1.000 65.92645 1854 LEU A N 1
ATOM 13422 C CA . LEU A 1 1882 ? 96.75500 142.44100 139.69000 1.000 65.92645 1854 LEU A CA 1
ATOM 13423 C C . LEU A 1 1882 ? 95.97400 143.04600 140.84400 1.000 65.92645 1854 LEU A C 1
ATOM 13424 O O . LEU A 1 1882 ? 96.45600 143.95400 141.52800 1.000 65.92645 1854 LEU A O 1
ATOM 13429 N N . LEU A 1 1883 ? 94.75700 142.55400 141.07600 1.000 70.57768 1855 LEU A N 1
ATOM 13430 C CA . LEU A 1 1883 ? 93.92200 143.13800 142.11500 1.000 70.57768 1855 LEU A CA 1
ATOM 13431 C C . LEU A 1 1883 ? 94.50400 142.91100 143.50100 1.000 70.57768 1855 LEU A C 1
ATOM 13432 O O . LEU A 1 1883 ? 94.29900 143.73600 144.39700 1.000 70.57768 1855 LEU A O 1
ATOM 13437 N N . SER A 1 1884 ? 95.22600 141.81000 143.70400 1.000 75.42527 1856 SER A N 1
ATOM 13438 C CA . SER A 1 1884 ? 95.83800 141.56600 145.00400 1.000 75.42527 1856 SER A CA 1
ATOM 13439 C C . SER A 1 1884 ? 97.02600 142.48800 145.23600 1.000 75.42527 1856 SER A C 1
ATOM 13440 O O . SER A 1 1884 ? 97.15800 143.08300 146.31000 1.000 75.42527 1856 SER A O 1
ATOM 13443 N N . LYS A 1 1885 ? 97.90400 142.62700 144.24100 1.000 78.70346 1857 LYS A N 1
ATOM 13444 C CA . LYS A 1 1885 ? 99.05500 143.50400 144.41800 1.000 78.70346 1857 LYS A CA 1
ATOM 13445 C C . LYS A 1 1885 ? 98.67100 144.97500 144.37800 1.000 78.70346 1857 LYS A C 1
ATOM 13446 O O . LYS A 1 1885 ? 99.46500 145.82000 144.80100 1.000 78.70346 1857 LYS A O 1
ATOM 13452 N N . SER A 1 1886 ? 97.48100 145.29900 143.88200 1.000 82.69247 1858 SER A N 1
ATOM 13453 C CA . SER A 1 1886 ? 97.03000 146.67900 143.77800 1.000 82.69247 1858 SER A CA 1
ATOM 13454 C C . SER A 1 1886 ? 96.06900 147.08300 144.88500 1.000 82.69247 1858 SER A C 1
ATOM 13455 O O . SER A 1 1886 ? 96.18000 148.19100 145.41500 1.000 82.69247 1858 SER A O 1
ATOM 13458 N N . GLY A 1 1887 ? 95.13500 146.21200 145.25500 1.000 87.27029 1859 GLY A N 1
ATOM 13459 C CA . GLY A 1 1887 ? 94.09100 146.59500 146.18300 1.000 87.27029 1859 GLY A CA 1
ATOM 13460 C C . GLY A 1 1887 ? 93.26600 147.72400 145.60700 1.000 87.27029 1859 GLY A C 1
ATOM 13461 O O . GLY A 1 1887 ? 92.99800 148.71900 146.28400 1.000 87.27029 1859 GLY A O 1
ATOM 13462 N N . TRP A 1 1888 ? 92.86800 147.57700 144.34500 1.000 88.02426 1860 TRP A N 1
ATOM 13463 C CA . TRP A 1 1888 ? 92.32000 148.70800 143.60800 1.000 88.02426 1860 TRP A CA 1
ATOM 13464 C C . TRP A 1 1888 ? 90.97700 149.16500 144.16700 1.000 88.02426 1860 TRP A C 1
ATOM 13465 O O . TRP A 1 1888 ? 90.71600 150.37100 144.23500 1.000 88.02426 1860 TRP A O 1
ATOM 13476 N N . ARG A 1 1889 ? 90.11300 148.22700 144.57600 1.000 94.64897 1861 ARG A N 1
ATOM 13477 C CA . ARG A 1 1889 ? 88.87000 148.57900 145.26100 1.000 94.64897 1861 ARG A CA 1
ATOM 13478 C C . ARG A 1 1889 ? 87.99800 149.55200 144.47000 1.000 94.64897 1861 ARG A C 1
ATOM 13479 O O . ARG A 1 1889 ? 88.04300 150.76100 144.72100 1.000 94.64897 1861 ARG A O 1
ATOM 13487 N N . PRO A 1 1890 ? 87.24000 149.06800 143.49100 1.000 97.51120 1862 PRO A N 1
ATOM 13488 C CA . PRO A 1 1890 ? 86.44300 149.95300 142.62400 1.000 97.51120 1862 PRO A CA 1
ATOM 13489 C C . PRO A 1 1890 ? 85.65900 150.98000 143.41800 1.000 97.51120 1862 PRO A C 1
ATOM 13490 O O . PRO A 1 1890 ? 84.97300 150.63800 144.39200 1.000 97.51120 1862 PRO A O 1
ATOM 13494 N N . PRO A 1 1891 ? 85.73700 152.25100 143.03200 1.000 105.11671 1863 PRO A N 1
ATOM 13495 C CA . PRO A 1 1891 ? 85.01200 153.29800 143.76300 1.000 105.11671 1863 PRO A CA 1
ATOM 13496 C C . PRO A 1 1891 ? 83.50300 153.22000 143.59900 1.000 105.11671 1863 PRO A C 1
ATOM 13497 O O . PRO A 1 1891 ? 82.76400 153.20200 144.58700 1.000 105.11671 1863 PRO A O 1
ATOM 13501 N N . SER A 1 1892 ? 83.03400 153.17000 142.35400 1.000 112.38682 1864 SER A N 1
ATOM 13502 C CA . SER A 1 1892 ? 81.60900 153.24800 142.07600 1.000 112.38682 1864 SER A CA 1
ATOM 13503 C C . SER A 1 1892 ? 81.06100 151.86200 141.77900 1.000 112.38682 1864 SER A C 1
ATOM 13504 O O . SER A 1 1892 ? 81.43000 151.26900 140.75500 1.000 112.38682 1864 SER A O 1
ATOM 13507 N N . PRO A 1 1893 ? 80.19400 151.30600 142.62700 1.000 112.88277 1865 PRO A N 1
ATOM 13508 C CA . PRO A 1 1893 ? 79.62600 149.98200 142.33300 1.000 112.88277 1865 PRO A CA 1
ATOM 13509 C C . PRO A 1 1893 ? 78.74800 149.95500 141.09500 1.000 112.88277 1865 PRO A C 1
ATOM 13510 O O . PRO A 1 1893 ? 78.56500 148.87900 140.50700 1.000 112.88277 1865 PRO A O 1
ATOM 13514 N N . GLU A 1 1894 ? 78.20900 151.10100 140.67900 1.000 114.83605 1866 GLU A N 1
ATOM 13515 C CA . GLU A 1 1894 ? 77.22800 151.11200 139.60200 1.000 114.83605 1866 GLU A CA 1
ATOM 13516 C C . GLU A 1 1894 ? 77.81400 150.59600 138.29600 1.000 114.83605 1866 GLU A C 1
ATOM 13517 O O . GLU A 1 1894 ? 77.10300 149.97400 137.49900 1.000 114.83605 1866 GLU A O 1
ATOM 13523 N N . MET A 1 1895 ? 79.10400 150.83400 138.06100 1.000 109.13153 1867 MET A N 1
ATOM 13524 C CA . MET A 1 1895 ? 79.72000 150.36100 136.82700 1.000 109.13153 1867 MET A CA 1
ATOM 13525 C C . MET A 1 1895 ? 79.74700 148.83800 136.76200 1.000 109.13153 1867 MET A C 1
ATOM 13526 O O . MET A 1 1895 ? 79.50800 148.25500 135.69800 1.000 109.13153 1867 MET A O 1
ATOM 13531 N N . LEU A 1 1896 ? 80.02400 148.17400 137.88200 1.000 104.85880 1868 LEU A N 1
ATOM 13532 C CA . LEU A 1 1896 ? 80.01700 146.72000 137.90100 1.000 104.85880 1868 LEU A CA 1
ATOM 13533 C C . LEU A 1 1896 ? 78.62600 146.13700 138.08500 1.000 104.85880 1868 LEU A C 1
ATOM 13534 O O . LEU A 1 1896 ? 78.46000 144.92400 137.90800 1.000 104.85880 1868 LEU A O 1
ATOM 13539 N N . CYS A 1 1897 ? 77.63900 146.95900 138.45300 1.000 109.78084 1869 CYS A N 1
ATOM 13540 C CA . CYS A 1 1897 ? 76.28200 146.44800 138.61500 1.000 109.78084 1869 CYS A CA 1
ATOM 13541 C C . CYS A 1 1897 ? 75.77700 145.79300 137.33800 1.000 109.78084 1869 CYS A C 1
ATOM 13542 O O . CYS A 1 1897 ? 75.06100 144.78700 137.39100 1.000 109.78084 1869 CYS A O 1
ATOM 13545 N N . HIS A 1 1898 ? 76.14200 146.34100 136.17900 1.000 105.35611 1870 HIS A N 1
ATOM 13546 C CA . HIS A 1 1898 ? 75.73700 145.72700 134.92000 1.000 105.35611 1870 HIS A CA 1
ATOM 13547 C C . HIS A 1 1898 ? 76.33400 144.33300 134.77300 1.000 105.35611 1870 HIS A C 1
ATOM 13548 O O . HIS A 1 1898 ? 75.66100 143.39700 134.31300 1.000 105.35611 1870 HIS A O 1
ATOM 13555 N N . LEU A 1 1899 ? 77.59700 144.17600 135.16600 1.000 100.15986 1871 LEU A N 1
ATOM 13556 C CA . LEU A 1 1899 ? 78.22600 142.86500 135.11000 1.000 100.15986 1871 LEU A CA 1
ATOM 13557 C C . LEU A 1 1899 ? 77.55300 141.88800 136.05900 1.000 100.15986 1871 LEU A C 1
ATOM 13558 O O . LEU A 1 1899 ? 77.30900 140.73600 135.68800 1.000 100.15986 1871 LEU A O 1
ATOM 13563 N N . GLN A 1 1900 ? 77.24300 142.31800 137.28500 1.000 101.88679 1872 GLN A N 1
ATOM 13564 C CA . GLN A 1 1900 ? 76.53100 141.41000 138.18100 1.000 101.88679 1872 GLN A CA 1
ATOM 13565 C C . GLN A 1 1900 ? 75.18300 141.02200 137.59800 1.000 101.88679 1872 GLN A C 1
ATOM 13566 O O . GLN A 1 1900 ? 74.76600 139.86400 137.70400 1.000 101.88679 1872 GLN A O 1
ATOM 13572 N N . ARG A 1 1901 ? 74.48900 141.97100 136.97300 1.000 102.55139 1873 ARG A N 1
ATOM 13573 C CA . ARG A 1 1901 ? 73.19400 141.66500 136.37900 1.000 102.55139 1873 ARG A CA 1
ATOM 13574 C C . ARG A 1 1901 ? 73.31900 140.57500 135.32500 1.000 102.55139 1873 ARG A C 1
ATOM 13575 O O . ARG A 1 1901 ? 72.62600 139.54800 135.38200 1.000 102.55139 1873 ARG A O 1
ATOM 13583 N N . MET A 1 1902 ? 74.22100 140.77000 134.36400 1.000 102.57429 1874 MET A N 1
ATOM 13584 C CA . MET A 1 1902 ? 74.33000 139.80000 133.28100 1.000 102.57429 1874 MET A CA 1
ATOM 13585 C C . MET A 1 1902 ? 74.85300 138.45800 133.77800 1.000 102.57429 1874 MET A C 1
ATOM 13586 O O . MET A 1 1902 ? 74.41400 137.40600 133.29800 1.000 102.57429 1874 MET A O 1
ATOM 13591 N N . VAL A 1 1903 ? 75.74900 138.46400 134.76400 1.000 94.58767 1875 VAL A N 1
ATOM 13592 C CA . VAL A 1 1903 ? 76.29000 137.21000 135.26900 1.000 94.58767 1875 VAL A CA 1
ATOM 13593 C C . VAL A 1 1903 ? 75.22800 136.43000 136.03100 1.000 94.58767 1875 VAL A C 1
ATOM 13594 O O . VAL A 1 1903 ? 75.13700 135.20300 135.91100 1.000 94.58767 1875 VAL A O 1
ATOM 13598 N N . SER A 1 1904 ? 74.41100 137.11600 136.83000 1.000 99.85215 1876 SER A N 1
ATOM 13599 C CA . SER A 1 1904 ? 73.32700 136.42900 137.52200 1.000 99.85215 1876 SER A CA 1
ATOM 13600 C C . SER A 1 1904 ? 72.32200 135.86700 136.53200 1.000 99.85215 1876 SER A C 1
ATOM 13601 O O . SER A 1 1904 ? 71.80800 134.75500 136.71700 1.000 99.85215 1876 SER A O 1
ATOM 13604 N N . GLU A 1 1905 ? 72.02900 136.61700 135.46900 1.000 99.71351 1877 GLU A N 1
ATOM 13605 C CA . GLU A 1 1905 ? 71.13200 136.08900 134.44800 1.000 99.71351 1877 GLU A CA 1
ATOM 13606 C C . GLU A 1 1905 ? 71.70400 134.82500 133.81900 1.000 99.71351 1877 GLU A C 1
ATOM 13607 O O . GLU A 1 1905 ? 70.98000 133.84100 133.60400 1.000 99.71351 1877 GLU A O 1
ATOM 13613 N N . GLN A 1 1906 ? 73.00600 134.82700 133.52500 1.000 93.23774 1878 GLN A N 1
ATOM 13614 C CA . GLN A 1 1906 ? 73.62200 133.63100 132.96200 1.000 93.23774 1878 GLN A CA 1
ATOM 13615 C C . GLN A 1 1906 ? 73.56700 132.46200 133.93200 1.000 93.23774 1878 GLN A C 1
ATOM 13616 O O . GLN A 1 1906 ? 73.32200 131.32700 133.51900 1.000 93.23774 1878 GLN A O 1
ATOM 13622 N N . CYS A 1 1907 ? 73.81900 132.70500 135.21800 1.000 96.56061 1879 CYS A N 1
ATOM 13623 C CA . CYS A 1 1907 ? 73.74500 131.61300 136.18300 1.000 96.56061 1879 CYS A CA 1
ATOM 13624 C C . CYS A 1 1907 ? 72.34500 131.01900 136.22900 1.000 96.56061 1879 CYS A C 1
ATOM 13625 O O . CYS A 1 1907 ? 72.17900 129.79400 136.28900 1.000 96.56061 1879 CYS A O 1
ATOM 13628 N N . HIS A 1 1908 ? 71.32500 131.87500 136.20200 1.000 100.62125 1880 HIS A N 1
ATOM 13629 C CA . HIS A 1 1908 ? 69.95400 131.38000 136.19900 1.000 100.62125 1880 HIS A CA 1
ATOM 13630 C C . HIS A 1 1908 ? 69.68700 130.51700 134.97200 1.000 100.62125 1880 HIS A C 1
ATOM 13631 O O . HIS A 1 1908 ? 69.14200 129.40800 135.07800 1.000 100.62125 1880 HIS A O 1
ATOM 13638 N N . LEU A 1 1909 ? 70.08600 131.00200 133.79400 1.000 96.27474 1881 LEU A N 1
ATOM 13639 C CA . LEU A 1 1909 ? 69.86100 130.23000 132.57600 1.000 96.27474 1881 LEU A CA 1
ATOM 13640 C C . LEU A 1 1909 ? 70.61900 128.91100 132.60000 1.000 96.27474 1881 LEU A C 1
ATOM 13641 O O . LEU A 1 1909 ? 70.10800 127.88600 132.13900 1.000 96.27474 1881 LEU A O 1
ATOM 13646 N N . LEU A 1 1910 ? 71.84800 128.91900 133.11200 1.000 92.99170 1882 LEU A N 1
ATOM 13647 C CA . LEU A 1 1910 ? 72.63500 127.69400 133.15100 1.000 92.99170 1882 LEU A CA 1
ATOM 13648 C C . LEU A 1 1910 ? 72.01400 126.66700 134.08100 1.000 92.99170 1882 LEU A C 1
ATOM 13649 O O . LEU A 1 1910 ? 71.99500 125.47400 133.76400 1.000 92.99170 1882 LEU A O 1
ATOM 13654 N N . SER A 1 1911 ? 71.51600 127.10000 135.23900 1.000 97.00482 1883 SER A N 1
ATOM 13655 C CA . SER A 1 1911 ? 70.81400 126.16300 136.10900 1.000 97.00482 1883 SER A CA 1
ATOM 13656 C C . SER A 1 1911 ? 69.59100 125.59100 135.41100 1.000 97.00482 1883 SER A C 1
ATOM 13657 O O . SER A 1 1911 ? 69.33800 124.38000 135.47200 1.000 97.00482 1883 SER A O 1
ATOM 13660 N N . GLN A 1 1912 ? 68.83500 126.44400 134.71900 1.000 97.63672 1884 GLN A N 1
ATOM 13661 C CA . GLN A 1 1912 ? 67.66100 125.95700 134.00500 1.000 97.63672 1884 GLN A CA 1
ATOM 13662 C C . GLN A 1 1912 ? 68.04000 124.92000 132.95800 1.000 97.63672 1884 GLN A C 1
ATOM 13663 O O . GLN A 1 1912 ? 67.36400 123.89600 132.81400 1.000 97.63672 1884 GLN A O 1
ATOM 13669 N N . PHE A 1 1913 ? 69.11600 125.16900 132.21500 1.000 90.81103 1885 PHE A N 1
ATOM 13670 C CA . PHE A 1 1913 ? 69.51600 124.24500 131.15900 1.000 90.81103 1885 PHE A CA 1
ATOM 13671 C C . PHE A 1 1913 ? 70.04200 122.93600 131.72800 1.000 90.81103 1885 PHE A C 1
ATOM 13672 O O . PHE A 1 1913 ? 69.72000 121.86000 131.21500 1.000 90.81103 1885 PHE A O 1
ATOM 13680 N N . PHE A 1 1914 ? 70.85400 123.00000 132.78200 1.000 89.88256 1886 PHE A N 1
ATOM 13681 C CA . PHE A 1 1914 ? 71.35300 121.77500 133.39000 1.000 89.88256 1886 PHE A CA 1
ATOM 13682 C C . PHE A 1 1914 ? 70.23500 120.96200 134.02200 1.000 89.88256 1886 PHE A C 1
ATOM 13683 O O . PHE A 1 1914 ? 70.37000 119.74400 134.17000 1.000 89.88256 1886 PHE A O 1
ATOM 13691 N N . ARG A 1 1915 ? 69.13600 121.60700 134.41600 1.000 95.89505 1887 ARG A N 1
ATOM 13692 C CA . ARG A 1 1915 ? 68.03400 120.85800 135.01200 1.000 95.89505 1887 ARG A CA 1
ATOM 13693 C C . ARG A 1 1915 ? 67.34200 119.97000 133.98500 1.000 95.89505 1887 ARG A C 1
ATOM 13694 O O . ARG A 1 1915 ? 67.06800 118.79600 134.25300 1.000 95.89505 1887 ARG A O 1
ATOM 13702 N N . GLU A 1 1916 ? 67.05200 120.50800 132.80600 1.000 91.28637 1888 GLU A N 1
ATOM 13703 C CA . GLU A 1 1916 ? 66.29300 119.76900 131.79800 1.000 91.28637 1888 GLU A CA 1
ATOM 13704 C C . GLU A 1 1916 ? 67.20500 118.98200 130.86400 1.000 91.28637 1888 GLU A C 1
ATOM 13705 O O . GLU A 1 1916 ? 67.12900 119.08800 129.64200 1.000 91.28637 1888 GLU A O 1
ATOM 13711 N N . LEU A 1 1917 ? 68.06600 118.15200 131.44500 1.000 82.30282 1889 LEU A N 1
ATOM 13712 C CA . LEU A 1 1917 ? 69.05200 117.40700 130.68600 1.000 82.30282 1889 LEU A CA 1
ATOM 13713 C C . LEU A 1 1917 ? 68.95400 115.94200 131.09400 1.000 82.30282 1889 LEU A C 1
ATOM 13714 O O . LEU A 1 1917 ? 68.98000 115.63400 132.29700 1.000 82.30282 1889 LEU A O 1
ATOM 13719 N N . PRO A 1 1918 ? 68.83800 115.01700 130.14400 1.000 75.29856 1890 PRO A N 1
ATOM 13720 C CA . PRO A 1 1918 ? 68.53400 113.62100 130.48300 1.000 75.29856 1890 PRO A CA 1
ATOM 13721 C C . PRO A 1 1918 ? 69.67000 112.97400 131.25200 1.000 75.29856 1890 PRO A C 1
ATOM 13722 O O . PRO A 1 1918 ? 70.80500 113.46800 131.23100 1.000 75.29856 1890 PRO A O 1
ATOM 13726 N N . PRO A 1 1919 ? 69.40000 111.87400 131.95600 1.000 70.65832 1891 PRO A N 1
ATOM 13727 C CA . PRO A 1 1919 ? 70.44600 111.24100 132.76800 1.000 70.65832 1891 PRO A CA 1
ATOM 13728 C C . PRO A 1 1919 ? 71.59200 110.73000 131.91200 1.000 70.65832 1891 PRO A C 1
ATOM 13729 O O . PRO A 1 1919 ? 71.41600 110.37600 130.74600 1.000 70.65832 1891 PRO A O 1
ATOM 13733 N N . ALA A 1 1920 ? 72.77800 110.69700 132.51600 1.000 64.73396 1892 ALA A N 1
ATOM 13734 C CA . ALA A 1 1920 ? 74.00500 110.31400 131.82300 1.000 64.73396 1892 ALA A CA 1
ATOM 13735 C C . ALA A 1 1920 ? 74.20200 111.14900 130.56500 1.000 64.73396 1892 ALA A C 1
ATOM 13736 O O . ALA A 1 1920 ? 74.56400 110.64200 129.50600 1.000 64.73396 1892 ALA A O 1
ATOM 13738 N N . ALA A 1 1921 ? 73.95400 112.45300 130.68600 1.000 61.08648 1893 ALA A N 1
ATOM 13739 C CA . ALA A 1 1921 ? 74.07600 113.34300 129.54200 1.000 61.08648 1893 ALA A CA 1
ATOM 13740 C C . ALA A 1 1921 ? 75.51100 113.48700 129.07000 1.000 61.08648 1893 ALA A C 1
ATOM 13741 O O . ALA A 1 1921 ? 75.73300 113.94600 127.94800 1.000 61.08648 1893 ALA A O 1
ATOM 13743 N N . GLU A 1 1922 ? 76.48600 113.11100 129.89300 1.000 58.48216 1894 GLU A N 1
ATOM 13744 C CA . GLU A 1 1922 ? 77.86900 113.13300 129.44500 1.000 58.48216 1894 GLU A CA 1
ATOM 13745 C C . GLU A 1 1922 ? 78.08400 112.22600 128.25000 1.000 58.48216 1894 GLU A C 1
ATOM 13746 O O . GLU A 1 1922 ? 79.01400 112.45500 127.47200 1.000 58.48216 1894 GLU A O 1
ATOM 13752 N N . PHE A 1 1923 ? 77.24500 111.20600 128.08900 1.000 50.49828 1895 PHE A N 1
ATOM 13753 C CA . PHE A 1 1923 ? 77.36200 110.24500 127.00700 1.000 50.49828 1895 PHE A CA 1
ATOM 13754 C C . PHE A 1 1923 ? 76.28600 110.39000 125.95100 1.000 50.49828 1895 PHE A C 1
ATOM 13755 O O . PHE A 1 1923 ? 76.56000 110.16200 124.77600 1.000 50.49828 1895 PHE A O 1
ATOM 13763 N N . VAL A 1 1924 ? 75.08200 110.78700 126.33600 1.000 55.91673 1896 VAL A N 1
ATOM 13764 C CA . VAL A 1 1924 ? 73.98400 110.87300 125.38700 1.000 55.91673 1896 VAL A CA 1
ATOM 13765 C C . VAL A 1 1924 ? 73.94800 112.22000 124.66800 1.000 55.91673 1896 VAL A C 1
ATOM 13766 O O . VAL A 1 1924 ? 73.50400 112.29300 123.51900 1.000 55.91673 1896 VAL A O 1
ATOM 13770 N N . LYS A 1 1925 ? 74.42800 113.28300 125.30300 1.000 61.68733 1897 LYS A N 1
ATOM 13771 C CA . LYS A 1 1925 ? 74.30800 114.64700 124.80000 1.000 61.68733 1897 LYS A CA 1
ATOM 13772 C C . LYS A 1 1925 ? 75.64000 115.37000 124.89000 1.000 61.68733 1897 LYS A C 1
ATOM 13773 O O . LYS A 1 1925 ? 75.73800 116.46500 125.44000 1.000 61.68733 1897 LYS A O 1
ATOM 13779 N N . THR A 1 1926 ? 76.69300 114.75600 124.35100 1.000 59.86405 1898 THR A N 1
ATOM 13780 C CA . THR A 1 1926 ? 78.05100 115.19600 124.65800 1.000 59.86405 1898 THR A CA 1
ATOM 13781 C C . THR A 1 1926 ? 78.31400 116.63600 124.22800 1.000 59.86405 1898 THR A C 1
ATOM 13782 O O . THR A 1 1926 ? 78.95900 117.39200 124.96000 1.000 59.86405 1898 THR A O 1
ATOM 13786 N N . VAL A 1 1927 ? 77.84000 117.04100 123.05000 1.000 63.01632 1899 VAL A N 1
ATOM 13787 C CA . VAL A 1 1927 ? 78.18700 118.37400 122.56000 1.000 63.01632 1899 VAL A CA 1
ATOM 13788 C C . VAL A 1 1927 ? 77.48500 119.45700 123.37600 1.000 63.01632 1899 VAL A C 1
ATOM 13789 O O . VAL A 1 1927 ? 78.10300 120.45400 123.77600 1.000 63.01632 1899 VAL A O 1
ATOM 13793 N N . GLU A 1 1928 ? 76.19200 119.27600 123.64700 1.000 64.45373 1900 GLU A N 1
ATOM 13794 C CA . GLU A 1 1928 ? 75.47000 120.25400 124.45000 1.000 64.45373 1900 GLU A CA 1
ATOM 13795 C C . GLU A 1 1928 ? 76.02400 120.31100 125.86100 1.000 64.45373 1900 GLU A C 1
ATOM 13796 O O . GLU A 1 1928 ? 76.21500 121.39600 126.42000 1.000 64.45373 1900 GLU A O 1
ATOM 13802 N N . PHE A 1 1929 ? 76.30400 119.14800 126.44300 1.000 61.05246 1901 PHE A N 1
ATOM 13803 C CA . PHE A 1 1929 ? 76.87900 119.10400 127.77800 1.000 61.05246 1901 PHE A CA 1
ATOM 13804 C C . PHE A 1 1929 ? 78.22100 119.81400 127.82000 1.000 61.05246 1901 PHE A C 1
ATOM 13805 O O . PHE A 1 1929 ? 78.50900 120.55700 128.76200 1.000 61.05246 1901 PHE A O 1
ATOM 13813 N N . THR A 1 1930 ? 79.04900 119.61600 126.79800 1.000 61.33585 1902 THR A N 1
ATOM 13814 C CA . THR A 1 1930 ? 80.36300 120.24500 126.78500 1.000 61.33585 1902 THR A CA 1
ATOM 13815 C C . THR A 1 1930 ? 80.25900 121.75900 126.66100 1.000 61.33585 1902 THR A C 1
ATOM 13816 O O . THR A 1 1930 ? 80.96400 122.49300 127.36500 1.000 61.33585 1902 THR A O 1
ATOM 13820 N N . ARG A 1 1931 ? 79.39000 122.25400 125.77900 1.000 63.65890 1903 ARG A N 1
ATOM 13821 C CA . ARG A 1 1931 ? 79.28600 123.70400 125.65100 1.000 63.65890 1903 ARG A CA 1
ATOM 13822 C C . ARG A 1 1931 ? 78.70400 124.32500 126.91600 1.000 63.65890 1903 ARG A C 1
ATOM 13823 O O . ARG A 1 1931 ? 79.14600 125.40000 127.35000 1.000 63.65890 1903 ARG A O 1
ATOM 13831 N N . LEU A 1 1932 ? 77.74300 123.64500 127.54600 1.000 64.76485 1904 LEU A N 1
ATOM 13832 C CA . LEU A 1 1932 ? 77.21600 124.13500 128.81100 1.000 64.76485 1904 LEU A CA 1
ATOM 13833 C C . LEU A 1 1932 ? 78.29900 124.17300 129.87400 1.000 64.76485 1904 LEU A C 1
ATOM 13834 O O . LEU A 1 1932 ? 78.37100 125.12000 130.66000 1.000 64.76485 1904 LEU A O 1
ATOM 13839 N N . ARG A 1 1933 ? 79.14800 123.15000 129.92100 1.000 61.26527 1905 ARG A N 1
ATOM 13840 C CA . ARG A 1 1933 ? 80.20700 123.13000 130.92000 1.000 61.26527 1905 ARG A CA 1
ATOM 13841 C C . ARG A 1 1933 ? 81.20700 124.25200 130.69200 1.000 61.26527 1905 ARG A C 1
ATOM 13842 O O . ARG A 1 1933 ? 81.69800 124.85600 131.65200 1.000 61.26527 1905 ARG A O 1
ATOM 13850 N N . ILE A 1 1934 ? 81.53100 124.54800 129.43500 1.000 61.02748 1906 ILE A N 1
ATOM 13851 C CA . ILE A 1 1934 ? 82.46300 125.64300 129.17300 1.000 61.02748 1906 ILE A CA 1
ATOM 13852 C C . ILE A 1 1934 ? 81.86400 126.96900 129.62700 1.000 61.02748 1906 ILE A C 1
ATOM 13853 O O . ILE A 1 1934 ? 82.52700 127.77600 130.29500 1.000 61.02748 1906 ILE A O 1
ATOM 13858 N N . GLN A 1 1935 ? 80.59600 127.20900 129.28700 1.000 72.29088 1907 GLN A N 1
ATOM 13859 C CA . GLN A 1 1935 ? 79.95700 128.44500 129.73100 1.000 72.29088 1907 GLN A CA 1
ATOM 13860 C C . GLN A 1 1935 ? 79.91100 128.52300 131.24900 1.000 72.29088 1907 GLN A C 1
ATOM 13861 O O . GLN A 1 1935 ? 80.10600 129.59600 131.83300 1.000 72.29088 1907 GLN A O 1
ATOM 13867 N N . GLU A 1 1936 ? 79.65000 127.39600 131.90300 1.000 76.51770 1908 GLU A N 1
ATOM 13868 C CA . GLU A 1 1936 ? 79.61100 127.37700 133.35600 1.000 76.51770 1908 GLU A CA 1
ATOM 13869 C C . GLU A 1 1936 ? 80.96300 127.73300 133.94700 1.000 76.51770 1908 GLU A C 1
ATOM 13870 O O . GLU A 1 1936 ? 81.03800 128.46100 134.93900 1.000 76.51770 1908 GLU A O 1
ATOM 13876 N N . GLU A 1 1937 ? 82.04400 127.22300 133.36200 1.000 67.81944 1909 GLU A N 1
ATOM 13877 C CA . GLU A 1 1937 ? 83.37000 127.57400 133.86000 1.000 67.81944 1909 GLU A CA 1
ATOM 13878 C C . GLU A 1 1937 ? 83.64900 129.06300 133.69200 1.000 67.81944 1909 GLU A C 1
ATOM 13879 O O . GLU A 1 1937 ? 84.20900 129.70500 134.59200 1.000 67.81944 1909 GLU A O 1
ATOM 13885 N N . ARG A 1 1938 ? 83.26000 129.63200 132.54800 1.000 66.35623 1910 ARG A N 1
ATOM 13886 C CA . ARG A 1 1938 ? 83.41100 131.07400 132.35700 1.000 66.35623 1910 ARG A CA 1
ATOM 13887 C C . ARG A 1 1938 ? 82.68400 131.84700 133.44700 1.000 66.35623 1910 ARG A C 1
ATOM 13888 O O . ARG A 1 1938 ? 83.25100 132.74300 134.09000 1.000 66.35623 1910 ARG A O 1
ATOM 13896 N N . THR A 1 1939 ? 81.41300 131.51200 133.65700 1.000 70.30413 1911 THR A N 1
ATOM 13897 C CA . THR A 1 1939 ? 80.60000 132.26400 134.59900 1.000 70.30413 1911 THR A CA 1
ATOM 13898 C C . THR A 1 1939 ? 81.10500 132.10000 136.02300 1.000 70.30413 1911 THR A C 1
ATOM 13899 O O . THR A 1 1939 ? 81.06300 133.04700 136.81200 1.000 70.30413 1911 THR A O 1
ATOM 13903 N N . LEU A 1 1940 ? 81.58900 130.91200 136.37600 1.000 71.62052 1912 LEU A N 1
ATOM 13904 C CA . LEU A 1 1940 ? 82.15300 130.72300 137.70600 1.000 71.62052 1912 LEU A CA 1
ATOM 13905 C C . LEU A 1 1940 ? 83.41500 131.54600 137.90000 1.000 71.62052 1912 LEU A C 1
ATOM 13906 O O . LEU A 1 1940 ? 83.63100 132.10700 138.98000 1.000 71.62052 1912 LEU A O 1
ATOM 13911 N N . ALA A 1 1941 ? 84.26600 131.63100 136.87700 1.000 70.92492 1913 ALA A N 1
ATOM 13912 C CA . ALA A 1 1941 ? 85.44100 132.48800 136.99800 1.000 70.92492 1913 ALA A CA 1
ATOM 13913 C C . ALA A 1 1941 ? 85.03700 133.93900 137.21900 1.000 70.92492 1913 ALA A C 1
ATOM 13914 O O . ALA A 1 1941 ? 85.60200 134.63600 138.07800 1.000 70.92492 1913 ALA A O 1
ATOM 13916 N N . CYS A 1 1942 ? 84.04400 134.40800 136.46600 1.000 74.29562 1914 CYS A N 1
ATOM 13917 C CA . CYS A 1 1942 ? 83.61900 135.79300 136.63000 1.000 74.29562 1914 CYS A CA 1
ATOM 13918 C C . CYS A 1 1942 ? 83.00500 136.03600 138.00500 1.000 74.29562 1914 CYS A C 1
ATOM 13919 O O . CYS A 1 1942 ? 83.24100 137.08500 138.61100 1.000 74.29562 1914 CYS A O 1
ATOM 13922 N N . LEU A 1 1943 ? 82.20000 135.09400 138.50900 1.000 75.85943 1915 LEU A N 1
ATOM 13923 C CA . LEU A 1 1943 ? 81.69200 135.22200 139.87300 1.000 75.85943 1915 LEU A CA 1
ATOM 13924 C C . LEU A 1 1943 ? 82.81500 135.28200 140.88600 1.000 75.85943 1915 LEU A C 1
ATOM 13925 O O . LEU A 1 1943 ? 82.74300 136.04800 141.84800 1.000 75.85943 1915 LEU A O 1
ATOM 13930 N N . ARG A 1 1944 ? 83.83700 134.45000 140.72200 1.000 74.59799 1916 ARG A N 1
ATOM 13931 C CA . ARG A 1 1944 ? 84.93900 134.48300 141.67100 1.000 74.59799 1916 ARG A CA 1
ATOM 13932 C C . ARG A 1 1944 ? 85.56900 135.86600 141.70500 1.000 74.59799 1916 ARG A C 1
ATOM 13933 O O . ARG A 1 1944 ? 85.80300 136.43400 142.78100 1.000 74.59799 1916 ARG A O 1
ATOM 13941 N N . LEU A 1 1945 ? 85.80400 136.44900 140.52900 1.000 73.58521 1917 LEU A N 1
ATOM 13942 C CA . LEU A 1 1945 ? 86.38000 137.79200 140.49400 1.000 73.58521 1917 LEU A CA 1
ATOM 13943 C C . LEU A 1 1945 ? 85.44900 138.83200 141.10500 1.000 73.58521 1917 LEU A C 1
ATOM 13944 O O . LEU A 1 1945 ? 85.89100 139.68700 141.88000 1.000 73.58521 1917 LEU A O 1
ATOM 13949 N N . LEU A 1 1946 ? 84.16100 138.78900 140.76400 1.000 79.13272 1918 LEU A N 1
ATOM 13950 C CA . LEU A 1 1946 ? 83.23400 139.78700 141.28800 1.000 79.13272 1918 LEU A CA 1
ATOM 13951 C C . LEU A 1 1946 ? 83.12600 139.69400 142.80300 1.000 79.13272 1918 LEU A C 1
ATOM 13952 O O . LEU A 1 1946 ? 83.11400 140.71600 143.49900 1.000 79.13272 1918 LEU A O 1
ATOM 13957 N N . ALA A 1 1947 ? 83.05400 138.47400 143.33200 1.000 81.10067 1919 ALA A N 1
ATOM 13958 C CA . ALA A 1 1947 ? 82.99500 138.29300 144.77400 1.000 81.10067 1919 ALA A CA 1
ATOM 13959 C C . ALA A 1 1947 ? 84.26100 138.80100 145.44000 1.000 81.10067 1919 ALA A C 1
ATOM 13960 O O . ALA A 1 1947 ? 84.20200 139.39800 146.51900 1.000 81.10067 1919 ALA A O 1
ATOM 13962 N N . PHE A 1 1948 ? 85.41900 138.57200 144.82100 1.000 81.77453 1920 PHE A N 1
ATOM 13963 C CA . PHE A 1 1948 ? 86.64400 139.13100 145.37800 1.000 81.77453 1920 PHE A CA 1
ATOM 13964 C C . PHE A 1 1948 ? 86.59500 140.65100 145.38800 1.000 81.77453 1920 PHE A C 1
ATOM 13965 O O . PHE A 1 1948 ? 87.07600 141.29000 146.33000 1.000 81.77453 1920 PHE A O 1
ATOM 13973 N N . LEU A 1 1949 ? 86.02800 141.24700 144.34200 1.000 86.32203 1921 LEU A N 1
ATOM 13974 C CA . LEU A 1 1949 ? 85.97300 142.70200 144.26700 1.000 86.32203 1921 LEU A CA 1
ATOM 13975 C C . LEU A 1 1949 ? 85.01500 143.28900 145.29000 1.000 86.32203 1921 LEU A C 1
ATOM 13976 O O . LEU A 1 1949 ? 85.25000 144.39300 145.79000 1.000 86.32203 1921 LEU A O 1
ATOM 13981 N N . GLU A 1 1950 ? 83.93700 142.57900 145.61500 1.000 95.49293 1922 GLU A N 1
ATOM 13982 C CA . GLU A 1 1950 ? 82.95100 143.06800 146.57000 1.000 95.49293 1922 GLU A CA 1
ATOM 13983 C C . GLU A 1 1950 ? 83.20600 142.55600 147.98100 1.000 95.49293 1922 GLU A C 1
ATOM 13984 O O . GLU A 1 1950 ? 82.25800 142.33500 148.74000 1.000 95.49293 1922 GLU A O 1
ATOM 13990 N N . GLY A 1 1951 ? 84.46600 142.36000 148.34600 1.000 94.04762 1923 GLY A N 1
ATOM 13991 C CA . GLY A 1 1951 ? 84.80100 141.87000 149.66800 1.000 94.04762 1923 GLY A CA 1
ATOM 13992 C C . GLY A 1 1951 ? 86.22600 142.17900 150.07600 1.000 94.04762 1923 GLY A C 1
ATOM 13993 O O . GLY A 1 1951 ? 86.73600 141.62400 151.04800 1.000 94.04762 1923 GLY A O 1
ATOM 13994 N N . VAL A 1 1959 ? 78.30100 139.74700 144.33600 1.000 129.37048 1931 VAL A N 1
ATOM 13995 C CA . VAL A 1 1959 ? 77.11300 139.18600 144.96700 1.000 129.37048 1931 VAL A CA 1
ATOM 13996 C C . VAL A 1 1959 ? 77.25900 137.67500 145.07400 1.000 129.37048 1931 VAL A C 1
ATOM 13997 O O . VAL A 1 1959 ? 77.07000 136.95400 144.09600 1.000 129.37048 1931 VAL A O 1
ATOM 14001 N N . LEU A 1 1960 ? 77.59900 137.19500 146.26800 1.000 133.91222 1932 LEU A N 1
ATOM 14002 C CA . LEU A 1 1960 ? 77.80000 135.76700 146.47100 1.000 133.91222 1932 LEU A CA 1
ATOM 14003 C C . LEU A 1 1960 ? 76.50000 135.01900 146.73100 1.000 133.91222 1932 LEU A C 1
ATOM 14004 O O . LEU A 1 1960 ? 76.53200 133.79400 146.87500 1.000 133.91222 1932 LEU A O 1
ATOM 14009 N N . SER A 1 1961 ? 75.36400 135.71500 146.80000 1.000 136.18619 1933 SER A N 1
ATOM 14010 C CA . SER A 1 1961 ? 74.08800 135.01800 146.91300 1.000 136.18619 1933 SER A CA 1
ATOM 14011 C C . SER A 1 1961 ? 73.80500 134.19300 145.66400 1.000 136.18619 1933 SER A C 1
ATOM 14012 O O . SER A 1 1961 ? 73.36700 133.04000 145.75700 1.000 136.18619 1933 SER A O 1
ATOM 14015 N N . VAL A 1 1962 ? 74.05200 134.76900 144.48600 1.000 130.41747 1934 VAL A N 1
ATOM 14016 C CA . VAL A 1 1962 ? 73.89500 134.02100 143.24400 1.000 130.41747 1934 VAL A CA 1
ATOM 14017 C C . VAL A 1 1962 ? 74.90600 132.88400 143.18100 1.000 130.41747 1934 VAL A C 1
ATOM 14018 O O . VAL A 1 1962 ? 74.60100 131.79000 142.69200 1.000 130.41747 1934 VAL A O 1
ATOM 14022 N N . TRP A 1 1963 ? 76.11700 133.11900 143.69000 1.000 131.71790 1935 TRP A N 1
ATOM 14023 C CA . TRP A 1 1963 ? 77.11100 132.05500 143.78300 1.000 131.71790 1935 TRP A CA 1
ATOM 14024 C C . TRP A 1 1963 ? 76.58700 130.88200 144.60000 1.000 131.71790 1935 TRP A C 1
ATOM 14025 O O . TRP A 1 1963 ? 76.67000 129.72400 144.17300 1.000 131.71790 1935 TRP A O 1
ATOM 14036 N N . ASP A 1 1964 ? 76.04400 131.16600 145.78500 1.000 136.11805 1936 ASP A N 1
ATOM 14037 C CA . ASP A 1 1964 ? 75.54100 130.10100 146.64500 1.000 136.11805 1936 ASP A CA 1
ATOM 14038 C C . ASP A 1 1964 ? 74.35500 129.39100 146.00800 1.000 136.11805 1936 ASP A C 1
ATOM 14039 O O . ASP A 1 1964 ? 74.27400 128.15700 146.04400 1.000 136.11805 1936 ASP A O 1
ATOM 14044 N N . SER A 1 1965 ? 73.42600 130.14700 145.41900 1.000 133.74617 1937 SER A N 1
ATOM 14045 C CA . SER A 1 1965 ? 72.26600 129.52300 144.79400 1.000 133.74617 1937 SER A CA 1
ATOM 14046 C C . SER A 1 1965 ? 72.65800 128.64600 143.61600 1.000 133.74617 1937 SER A C 1
ATOM 14047 O O . SER A 1 1965 ? 72.08200 127.56700 143.44100 1.000 133.74617 1937 SER A O 1
ATOM 14050 N N . TYR A 1 1966 ? 73.66000 129.05500 142.83800 1.000 123.28712 1938 TYR A N 1
ATOM 14051 C CA . TYR A 1 1966 ? 74.09500 128.22700 141.72500 1.000 123.28712 1938 TYR A CA 1
ATOM 14052 C C . TYR A 1 1966 ? 74.84600 126.99800 142.21500 1.000 123.28712 1938 TYR A C 1
ATOM 14053 O O . TYR A 1 1966 ? 74.69600 125.91100 141.64700 1.000 123.28712 1938 TYR A O 1
ATOM 14062 N N . ALA A 1 1967 ? 75.65300 127.14800 143.26600 1.000 130.41118 1939 ALA A N 1
ATOM 14063 C CA . ALA A 1 1967 ? 76.34900 125.99500 143.82300 1.000 130.41118 1939 ALA A CA 1
ATOM 14064 C C . ALA A 1 1967 ? 75.36100 124.96100 144.34400 1.000 130.41118 1939 ALA A C 1
ATOM 14065 O O . ALA A 1 1967 ? 75.55800 123.75500 144.16000 1.000 130.41118 1939 ALA A O 1
ATOM 14067 N N . GLU A 1 1968 ? 74.29400 125.41500 145.00400 1.000 132.76329 1940 GLU A N 1
ATOM 14068 C CA . GLU A 1 1968 ? 73.28000 124.48100 145.48700 1.000 132.76329 1940 GLU A CA 1
ATOM 14069 C C . GLU A 1 1968 ? 72.48600 123.86400 144.34200 1.000 132.76329 1940 GLU A C 1
ATOM 14070 O O . GLU A 1 1968 ? 72.15800 122.67400 144.38500 1.000 132.76329 1940 GLU A O 1
ATOM 14076 N N . SER A 1 1969 ? 72.15600 124.65100 143.31500 1.000 126.25518 1941 SER A N 1
ATOM 14077 C CA . SER A 1 1969 ? 71.42000 124.09900 142.18200 1.000 126.25518 1941 SER A CA 1
ATOM 14078 C C . SER A 1 1969 ? 72.24000 123.04000 141.45400 1.000 126.25518 1941 SER A C 1
ATOM 14079 O O . SER A 1 1969 ? 71.70700 121.99900 141.05100 1.000 126.25518 1941 SER A O 1
ATOM 14082 N N . ARG A 1 1970 ? 73.53800 123.28400 141.28000 1.000 118.66911 1942 ARG A N 1
ATOM 14083 C CA . ARG A 1 1970 ? 74.39300 122.34100 140.56600 1.000 118.66911 1942 ARG A CA 1
ATOM 14084 C C . ARG A 1 1970 ? 74.82100 121.18600 141.46300 1.000 118.66911 1942 ARG A C 1
ATOM 14085 O O . ARG A 1 1970 ? 74.48000 120.02700 141.20800 1.000 118.66911 1942 ARG A O 1
ATOM 14093 N N . GLN A 1 1971 ? 75.56400 121.48400 142.52400 1.000 126.32700 1943 GLN A N 1
ATOM 14094 C CA . GLN A 1 1971 ? 76.06500 120.44200 143.41200 1.000 126.32700 1943 GLN A CA 1
ATOM 14095 C C . GLN A 1 1971 ? 74.98700 120.00400 144.39600 1.000 126.32700 1943 GLN A C 1
ATOM 14096 O O . GLN A 1 1971 ? 74.02300 119.33900 144.01700 1.000 126.32700 1943 GLN A O 1
ATOM 14102 N N . ASP B 2 28 ? 91.37800 119.01400 105.72600 1.000 89.76459 10 ASP B N 1
ATOM 14103 C CA . ASP B 2 28 ? 90.71000 120.22600 105.27300 1.000 89.76459 10 ASP B CA 1
ATOM 14104 C C . ASP B 2 28 ? 89.35200 120.38200 105.94600 1.000 89.76459 10 ASP B C 1
ATOM 14105 O O . ASP B 2 28 ? 89.00000 119.61400 106.83800 1.000 89.76459 10 ASP B O 1
ATOM 14110 N N . VAL B 2 29 ? 88.58900 121.37800 105.50700 1.000 91.21937 11 VAL B N 1
ATOM 14111 C CA . VAL B 2 29 ? 87.30200 121.68000 106.11500 1.000 91.21937 11 VAL B CA 1
ATOM 14112 C C . VAL B 2 29 ? 86.13300 121.50700 105.15800 1.000 91.21937 11 VAL B C 1
ATOM 14113 O O . VAL B 2 29 ? 85.00600 121.26600 105.62100 1.000 91.21937 11 VAL B O 1
ATOM 14117 N N . TYR B 2 30 ? 86.34100 121.61500 103.84700 1.000 84.84331 12 TYR B N 1
ATOM 14118 C CA . TYR B 2 30 ? 85.23100 121.57500 102.90700 1.000 84.84331 12 TYR B CA 1
ATOM 14119 C C . TYR B 2 30 ? 84.70800 120.16800 102.67600 1.000 84.84331 12 TYR B C 1
ATOM 14120 O O . TYR B 2 30 ? 83.55700 120.01200 102.25300 1.000 84.84331 12 TYR B O 1
ATOM 14129 N N . TYR B 2 31 ? 85.51200 119.14500 102.96700 1.000 87.20046 13 TYR B N 1
ATOM 14130 C CA . TYR B 2 31 ? 85.00300 117.78200 102.91700 1.000 87.20046 13 TYR B CA 1
ATOM 14131 C C . TYR B 2 31 ? 83.88300 117.60500 103.93600 1.000 87.20046 13 TYR B C 1
ATOM 14132 O O . TYR B 2 31 ? 82.87700 116.94200 103.66300 1.000 87.20046 13 TYR B O 1
ATOM 14141 N N . ARG B 2 32 ? 84.04100 118.20500 105.11900 1.000 87.25530 14 ARG B N 1
ATOM 14142 C CA . ARG B 2 32 ? 82.96200 118.23300 106.10000 1.000 87.25530 14 ARG B CA 1
ATOM 14143 C C . ARG B 2 32 ? 81.77000 119.02700 105.58900 1.000 87.25530 14 ARG B C 1
ATOM 14144 O O . ARG B 2 32 ? 80.63200 118.54500 105.61000 1.000 87.25530 14 ARG B O 1
ATOM 14152 N N . LEU B 2 33 ? 82.01800 120.25500 105.13300 1.000 90.13184 15 LEU B N 1
ATOM 14153 C CA . LEU B 2 33 ? 80.93600 121.15600 104.76700 1.000 90.13184 15 LEU B CA 1
ATOM 14154 C C . LEU B 2 33 ? 80.10500 120.61500 103.61400 1.000 90.13184 15 LEU B C 1
ATOM 14155 O O . LEU B 2 33 ? 78.93100 120.98000 103.48700 1.000 90.13184 15 LEU B O 1
ATOM 14160 N N . ALA B 2 34 ? 80.68500 119.76000 102.77000 1.000 89.97460 16 ALA B N 1
ATOM 14161 C CA . ALA B 2 34 ? 79.89900 119.11200 101.72700 1.000 89.97460 16 ALA B CA 1
ATOM 14162 C C . ALA B 2 34 ? 78.82500 118.21500 102.32600 1.000 89.97460 16 ALA B C 1
ATOM 14163 O O . ALA B 2 34 ? 77.68200 118.20500 101.85900 1.000 89.97460 16 ALA B O 1
ATOM 14165 N N . LYS B 2 35 ? 79.17700 117.45100 103.36100 1.000 88.90330 17 LYS B N 1
ATOM 14166 C CA . LYS B 2 35 ? 78.20900 116.58500 104.02400 1.000 88.90330 17 LYS B CA 1
ATOM 14167 C C . LYS B 2 35 ? 77.24300 117.37000 104.90100 1.000 88.90330 17 LYS B C 1
ATOM 14168 O O . LYS B 2 35 ? 76.05600 117.03300 104.97300 1.000 88.90330 17 LYS B O 1
ATOM 14174 N N . GLU B 2 36 ? 77.73200 118.40800 105.57900 1.000 95.77776 18 GLU B N 1
ATOM 14175 C CA . GLU B 2 36 ? 76.86400 119.18900 106.45200 1.000 95.77776 18 GLU B CA 1
ATOM 14176 C C . GLU B 2 36 ? 75.75900 119.88000 105.66200 1.000 95.77776 18 GLU B C 1
ATOM 14177 O O . GLU B 2 36 ? 74.59600 119.88700 106.08200 1.000 95.77776 18 GLU B O 1
ATOM 14183 N N . ASN B 2 37 ? 76.09700 120.45600 104.51400 1.000 94.97194 19 ASN B N 1
ATOM 14184 C CA . ASN B 2 37 ? 75.14100 121.21500 103.72600 1.000 94.97194 19 ASN B CA 1
ATOM 14185 C C . ASN B 2 37 ? 74.48500 120.30400 102.69000 1.000 94.97194 19 ASN B C 1
ATOM 14186 O O . ASN B 2 37 ? 74.64400 119.08200 102.71100 1.000 94.97194 19 ASN B O 1
ATOM 14191 N N . GLY B 2 38 ? 73.73100 120.89700 101.76900 1.000 90.14582 20 GLY B N 1
ATOM 14192 C CA . GLY B 2 38 ? 73.06400 120.13100 100.73800 1.000 90.14582 20 GLY B CA 1
ATOM 14193 C C . GLY B 2 38 ? 73.88000 120.02100 99.46900 1.000 90.14582 20 GLY B C 1
ATOM 14194 O O . GLY B 2 38 ? 73.33600 120.13300 98.36700 1.000 90.14582 20 GLY B O 1
ATOM 14195 N N . TRP B 2 39 ? 75.18400 119.80500 99.60700 1.000 85.76756 21 TRP B N 1
ATOM 14196 C CA . TRP B 2 39 ? 76.08900 119.67000 98.47400 1.000 85.76756 21 TRP B CA 1
ATOM 14197 C C . TRP B 2 39 ? 76.49400 118.21400 98.32000 1.000 85.76756 21 TRP B C 1
ATOM 14198 O O . TRP B 2 39 ? 76.90300 117.57400 99.29200 1.000 85.76756 21 TRP B O 1
ATOM 14209 N N . ARG B 2 40 ? 76.39700 117.70200 97.09700 1.000 82.81747 22 ARG B N 1
ATOM 14210 C CA . ARG B 2 40 ? 76.73000 116.30900 96.84600 1.000 82.81747 22 ARG B CA 1
ATOM 14211 C C . ARG B 2 40 ? 78.22200 116.02900 96.91400 1.000 82.81747 22 ARG B C 1
ATOM 14212 O O . ARG B 2 40 ? 78.60600 114.85800 96.97300 1.000 82.81747 22 ARG B O 1
ATOM 14220 N N . ALA B 2 41 ? 79.06800 117.05200 96.89200 1.000 75.82900 23 ALA B N 1
ATOM 14221 C CA . ALA B 2 41 ? 80.50500 116.83400 96.93200 1.000 75.82900 23 ALA B CA 1
ATOM 14222 C C . ALA B 2 41 ? 81.18700 118.12300 97.35000 1.000 75.82900 23 ALA B C 1
ATOM 14223 O O . ALA B 2 41 ? 80.59500 119.20100 97.30300 1.000 75.82900 23 ALA B O 1
ATOM 14225 N N . ARG B 2 42 ? 82.44600 117.99400 97.76400 1.000 71.83372 24 ARG B N 1
ATOM 14226 C CA . ARG B 2 42 ? 83.20600 119.16900 98.16600 1.000 71.83372 24 ARG B CA 1
ATOM 14227 C C . ARG B 2 42 ? 83.43900 120.10900 96.99500 1.000 71.83372 24 ARG B C 1
ATOM 14228 O O . ARG B 2 42 ? 83.59000 121.32100 97.19100 1.000 71.83372 24 ARG B O 1
ATOM 14236 N N . SER B 2 43 ? 83.43400 119.57800 95.77300 1.000 74.71659 25 SER B N 1
ATOM 14237 C CA . SER B 2 43 ? 83.72800 120.38800 94.60200 1.000 74.71659 25 SER B CA 1
ATOM 14238 C C . SER B 2 43 ? 82.76400 121.54800 94.44200 1.000 74.71659 25 SER B C 1
ATOM 14239 O O . SER B 2 43 ? 83.11400 122.53600 93.79200 1.000 74.71659 25 SER B O 1
ATOM 14242 N N . ALA B 2 44 ? 81.56600 121.45800 95.01900 1.000 75.50630 26 ALA B N 1
ATOM 14243 C CA . ALA B 2 44 ? 80.63300 122.57300 94.93900 1.000 75.50630 26 ALA B CA 1
ATOM 14244 C C . ALA B 2 44 ? 81.26300 123.84700 95.47300 1.000 75.50630 26 ALA B C 1
ATOM 14245 O O . ALA B 2 44 ? 81.12200 124.91800 94.87400 1.000 75.50630 26 ALA B O 1
ATOM 14247 N N . PHE B 2 45 ? 82.00200 123.74600 96.57700 1.000 74.44130 27 PHE B N 1
ATOM 14248 C CA . PHE B 2 45 ? 82.59800 124.94000 97.15500 1.000 74.44130 27 PHE B CA 1
ATOM 14249 C C . PHE B 2 45 ? 83.67200 125.53800 96.26400 1.000 74.44130 27 PHE B C 1
ATOM 14250 O O . PHE B 2 45 ? 84.01900 126.70700 96.43900 1.000 74.44130 27 PHE B O 1
ATOM 14258 N N . LYS B 2 46 ? 84.20500 124.77200 95.31400 1.000 69.08928 28 LYS B N 1
ATOM 14259 C CA . LYS B 2 46 ? 85.12500 125.36200 94.35300 1.000 69.08928 28 LYS B CA 1
ATOM 14260 C C . LYS B 2 46 ? 84.40100 126.28100 93.38400 1.000 69.08928 28 LYS B C 1
ATOM 14261 O O . LYS B 2 46 ? 84.96400 127.29300 92.96000 1.000 69.08928 28 LYS B O 1
ATOM 14267 N N . LEU B 2 47 ? 83.16400 125.95000 93.01300 1.000 73.31056 29 LEU B N 1
ATOM 14268 C CA . LEU B 2 47 ? 82.43100 126.79900 92.08200 1.000 73.31056 29 LEU B CA 1
ATOM 14269 C C . LEU B 2 47 ? 82.00900 128.10000 92.74700 1.000 73.31056 29 LEU B C 1
ATOM 14270 O O . LEU B 2 47 ? 82.20300 129.18400 92.18800 1.000 73.31056 29 LEU B O 1
ATOM 14275 N N . LEU B 2 48 ? 81.44300 128.01300 93.95100 1.000 70.64094 30 LEU B N 1
ATOM 14276 C CA . LEU B 2 48 ? 80.99300 129.21200 94.64300 1.000 70.64094 30 LEU B CA 1
ATOM 14277 C C . LEU B 2 48 ? 82.14400 130.17800 94.86900 1.000 70.64094 30 LEU B C 1
ATOM 14278 O O . LEU B 2 48 ? 82.01400 131.38000 94.62000 1.000 70.64094 30 LEU B O 1
ATOM 14283 N N . GLN B 2 49 ? 83.28900 129.66800 95.31100 1.000 70.95617 31 GLN B N 1
ATOM 14284 C CA . GLN B 2 49 ? 84.43900 130.52800 95.53000 1.000 70.95617 31 GLN B CA 1
ATOM 14285 C C . GLN B 2 49 ? 84.98500 131.12000 94.24200 1.000 70.95617 31 GLN B C 1
ATOM 14286 O O . GLN B 2 49 ? 85.81000 132.03600 94.30700 1.000 70.95617 31 GLN B O 1
ATOM 14292 N N . LEU B 2 50 ? 84.57000 130.61700 93.08400 1.000 72.56566 32 LEU B N 1
ATOM 14293 C CA . LEU B 2 50 ? 84.94400 131.23500 91.82300 1.000 72.56566 32 LEU B CA 1
ATOM 14294 C C . LEU B 2 50 ? 83.93600 132.27300 91.35900 1.000 72.56566 32 LEU B C 1
ATOM 14295 O O . LEU B 2 50 ? 84.25700 133.06400 90.47000 1.000 72.56566 32 LEU B O 1
ATOM 14300 N N . ASP B 2 51 ? 82.73500 132.30000 91.93700 1.000 80.90283 33 ASP B N 1
ATOM 14301 C CA . ASP B 2 51 ? 81.80900 133.38800 91.64800 1.000 80.90283 33 ASP B CA 1
ATOM 14302 C C . ASP B 2 51 ? 82.26700 134.67300 92.31300 1.000 80.90283 33 ASP B C 1
ATOM 14303 O O . ASP B 2 51 ? 82.47300 135.69500 91.65200 1.000 80.90283 33 ASP B O 1
ATOM 14308 N N . LYS B 2 52 ? 82.46500 134.62600 93.62700 1.000 77.63893 34 LYS B N 1
ATOM 14309 C CA . LYS B 2 52 ? 82.73100 135.81800 94.41700 1.000 77.63893 34 LYS B CA 1
ATOM 14310 C C . LYS B 2 52 ? 84.04300 136.48000 94.03000 1.000 77.63893 34 LYS B C 1
ATOM 14311 O O . LYS B 2 52 ? 84.39900 137.52400 94.58300 1.000 77.63893 34 LYS B O 1
ATOM 14317 N N . GLU B 2 53 ? 84.77400 135.89200 93.09100 1.000 78.73387 35 GLU B N 1
ATOM 14318 C CA . GLU B 2 53 ? 86.01500 136.48000 92.63300 1.000 78.73387 35 GLU B CA 1
ATOM 14319 C C . GLU B 2 53 ? 86.00900 136.77000 91.13900 1.000 78.73387 35 GLU B C 1
ATOM 14320 O O . GLU B 2 53 ? 86.87100 137.51800 90.66700 1.000 78.73387 35 GLU B O 1
ATOM 14326 N N . PHE B 2 54 ? 85.04100 136.24000 90.38800 1.000 76.78548 36 PHE B N 1
ATOM 14327 C CA . PHE B 2 54 ? 84.93900 136.52100 88.96400 1.000 76.78548 36 PHE B CA 1
ATOM 14328 C C . PHE B 2 54 ? 83.54100 136.87800 88.49100 1.000 76.78548 36 PHE B C 1
ATOM 14329 O O . PHE B 2 54 ? 83.38700 137.22700 87.31700 1.000 76.78548 36 PHE B O 1
ATOM 14337 N N . GLN B 2 55 ? 82.52700 136.79900 89.34700 1.000 81.62455 37 GLN B N 1
ATOM 14338 C CA . GLN B 2 55 ? 81.15300 137.15200 88.99500 1.000 81.62455 37 GLN B CA 1
ATOM 14339 C C . GLN B 2 55 ? 80.67800 136.36900 87.77200 1.000 81.62455 37 GLN B C 1
ATOM 14340 O O . GLN B 2 55 ? 80.27900 136.93100 86.75500 1.000 81.62455 37 GLN B O 1
ATOM 14346 N N . LEU B 2 56 ? 80.74000 135.04400 87.88500 1.000 82.63147 38 LEU B N 1
ATOM 14347 C CA . LEU B 2 56 ? 80.32800 134.20400 86.76700 1.000 82.63147 38 LEU B CA 1
ATOM 14348 C C . LEU B 2 56 ? 78.83700 134.32700 86.50000 1.000 82.63147 38 LEU B C 1
ATOM 14349 O O . LEU B 2 56 ? 78.41300 134.40400 85.34400 1.000 82.63147 38 LEU B O 1
ATOM 14354 N N . PHE B 2 57 ? 78.02900 134.35300 87.55200 1.000 90.84040 39 PHE B N 1
ATOM 14355 C CA . PHE B 2 57 ? 76.57600 134.33500 87.41000 1.000 90.84040 39 PHE B CA 1
ATOM 14356 C C . PHE B 2 57 ? 76.00300 135.74100 87.28600 1.000 90.84040 39 PHE B C 1
ATOM 14357 O O . PHE B 2 57 ? 75.08100 136.11500 88.00700 1.000 90.84040 39 PHE B O 1
ATOM 14365 N N . GLN B 2 58 ? 76.53800 136.53500 86.36100 1.000 92.47676 40 GLN B N 1
ATOM 14366 C CA . GLN B 2 58 ? 76.05200 137.90100 86.21100 1.000 92.47676 40 GLN B CA 1
ATOM 14367 C C . GLN B 2 58 ? 74.65200 137.91900 85.61500 1.000 92.47676 40 GLN B C 1
ATOM 14368 O O . GLN B 2 58 ? 73.69800 138.37800 86.25300 1.000 92.47676 40 GLN B O 1
ATOM 14374 N N . GLY B 2 59 ? 74.50600 137.41100 84.39700 1.000 94.32809 41 GLY B N 1
ATOM 14375 C CA . GLY B 2 59 ? 73.20700 137.36000 83.76000 1.000 94.32809 41 GLY B CA 1
ATOM 14376 C C . GLY B 2 59 ? 72.95300 136.02800 83.09300 1.000 94.32809 41 GLY B C 1
ATOM 14377 O O . GLY B 2 59 ? 72.13800 135.92700 82.17200 1.000 94.32809 41 GLY B O 1
ATOM 14378 N N . VAL B 2 60 ? 73.65400 134.99400 83.55600 1.000 94.90590 42 VAL B N 1
ATOM 14379 C CA . VAL B 2 60 ? 73.55100 133.68600 82.92900 1.000 94.90590 42 VAL B CA 1
ATOM 14380 C C . VAL B 2 60 ? 72.13600 133.16000 83.07500 1.000 94.90590 42 VAL B C 1
ATOM 14381 O O . VAL B 2 60 ? 71.52900 133.24500 84.14900 1.000 94.90590 42 VAL B O 1
ATOM 14385 N N . THR B 2 61 ? 71.60000 132.62400 81.99100 1.000 100.66018 43 THR B N 1
ATOM 14386 C CA . THR B 2 61 ? 70.26700 132.04000 81.98100 1.000 100.66018 43 THR B CA 1
ATOM 14387 C C . THR B 2 61 ? 70.27300 130.56500 81.62700 1.000 100.66018 43 THR B C 1
ATOM 14388 O O . THR B 2 61 ? 69.54000 129.78500 82.23800 1.000 100.66018 43 THR B O 1
ATOM 14392 N N . ARG B 2 62 ? 71.08100 130.16000 80.65300 1.000 98.37832 44 ARG B N 1
ATOM 14393 C CA . ARG B 2 62 ? 71.25500 128.76000 80.30100 1.000 98.37832 44 ARG B CA 1
ATOM 14394 C C . ARG B 2 62 ? 72.73300 128.42300 80.37800 1.000 98.37832 44 ARG B C 1
ATOM 14395 O O . ARG B 2 62 ? 73.56800 129.16400 79.85000 1.000 98.37832 44 ARG B O 1
ATOM 14403 N N . ALA B 2 63 ? 73.05300 127.31300 81.03500 1.000 92.16041 45 ALA B N 1
ATOM 14404 C CA . ALA B 2 63 ? 74.43500 126.90600 81.21500 1.000 92.16041 45 ALA B CA 1
ATOM 14405 C C . ALA B 2 63 ? 74.56500 125.41100 80.98000 1.000 92.16041 45 ALA B C 1
ATOM 14406 O O . ALA B 2 63 ? 73.61500 124.64900 81.16700 1.000 92.16041 45 ALA B O 1
ATOM 14408 N N . VAL B 2 64 ? 75.76100 125.00600 80.57300 1.000 88.01072 46 VAL B N 1
ATOM 14409 C CA . VAL B 2 64 ? 76.08000 123.61400 80.28800 1.000 88.01072 46 VAL B CA 1
ATOM 14410 C C . VAL B 2 64 ? 77.12200 123.15100 81.29100 1.000 88.01072 46 VAL B C 1
ATOM 14411 O O . VAL B 2 64 ? 78.10400 123.85900 81.54800 1.000 88.01072 46 VAL B O 1
ATOM 14415 N N . ASP B 2 65 ? 76.90100 121.97300 81.86600 1.000 88.48122 47 ASP B N 1
ATOM 14416 C CA . ASP B 2 65 ? 77.79700 121.39100 82.85400 1.000 88.48122 47 ASP B CA 1
ATOM 14417 C C . ASP B 2 65 ? 78.38100 120.11200 82.28100 1.000 88.48122 47 ASP B C 1
ATOM 14418 O O . ASP B 2 65 ? 77.64100 119.18000 81.95400 1.000 88.48122 47 ASP B O 1
ATOM 14423 N N . LEU B 2 66 ? 79.70100 120.06200 82.18100 1.000 81.08188 48 LEU B N 1
ATOM 14424 C CA . LEU B 2 66 ? 80.42200 118.94100 81.60600 1.000 81.08188 48 LEU B CA 1
ATOM 14425 C C . LEU B 2 66 ? 81.11700 118.18300 82.72100 1.000 81.08188 48 LEU B C 1
ATOM 14426 O O . LEU B 2 66 ? 81.76600 118.79200 83.57500 1.000 81.08188 48 LEU B O 1
ATOM 14431 N N . CYS B 2 67 ? 80.96900 116.86100 82.71500 1.000 78.97932 49 CYS B N 1
ATOM 14432 C CA . CYS B 2 67 ? 81.74700 115.98500 83.58300 1.000 78.97932 49 CYS B CA 1
ATOM 14433 C C . CYS B 2 67 ? 81.40400 116.20000 85.05800 1.000 78.97932 49 CYS B C 1
ATOM 14434 O O . CYS B 2 67 ? 82.28300 116.39700 85.89200 1.000 78.97932 49 CYS B O 1
ATOM 14437 N N . ALA B 2 68 ? 80.11700 116.15300 85.38000 1.000 79.80474 50 ALA B N 1
ATOM 14438 C CA . ALA B 2 68 ? 79.65000 116.32000 86.75300 1.000 79.80474 50 ALA B CA 1
ATOM 14439 C C . ALA B 2 68 ? 79.37500 114.94400 87.34800 1.000 79.80474 50 ALA B C 1
ATOM 14440 O O . ALA B 2 68 ? 78.38100 114.30200 87.00100 1.000 79.80474 50 ALA B O 1
ATOM 14442 N N . ALA B 2 69 ? 80.25200 114.48500 88.24200 1.000 81.68248 51 ALA B N 1
ATOM 14443 C CA . ALA B 2 69 ? 80.11500 113.11400 88.71900 1.000 81.68248 51 ALA B CA 1
ATOM 14444 C C . ALA B 2 69 ? 78.87000 112.97900 89.59300 1.000 81.68248 51 ALA B C 1
ATOM 14445 O O . ALA B 2 69 ? 77.91500 112.31600 89.17000 1.000 81.68248 51 ALA B O 1
ATOM 14447 N N . PRO B 2 70 ? 78.79800 113.58700 90.79000 1.000 81.03904 52 PRO B N 1
ATOM 14448 C CA . PRO B 2 70 ? 77.55800 113.45400 91.55500 1.000 81.03904 52 PRO B CA 1
ATOM 14449 C C . PRO B 2 70 ? 76.55300 114.52200 91.17200 1.000 81.03904 52 PRO B C 1
ATOM 14450 O O . PRO B 2 70 ? 75.34700 114.35000 91.36600 1.000 81.03904 52 PRO B O 1
ATOM 14454 N N . GLY B 2 71 ? 77.03700 115.61600 90.61100 1.000 83.40702 53 GLY B N 1
ATOM 14455 C CA . GLY B 2 71 ? 76.20500 116.72500 90.22800 1.000 83.40702 53 GLY B CA 1
ATOM 14456 C C . GLY B 2 71 ? 76.31100 117.95400 91.09800 1.000 83.40702 53 GLY B C 1
ATOM 14457 O O . GLY B 2 71 ? 75.40300 118.78900 91.05900 1.000 83.40702 53 GLY B O 1
ATOM 14458 N N . SER B 2 72 ? 77.38300 118.09600 91.87700 1.000 80.60751 54 SER B N 1
ATOM 14459 C CA . SER B 2 72 ? 77.49500 119.24100 92.77200 1.000 80.60751 54 SER B CA 1
ATOM 14460 C C . SER B 2 72 ? 77.49500 120.55200 92.00000 1.000 80.60751 54 SER B C 1
ATOM 14461 O O . SER B 2 72 ? 76.81000 121.50700 92.38200 1.000 80.60751 54 SER B O 1
ATOM 14464 N N . TRP B 2 73 ? 78.25400 120.61800 90.90800 1.000 77.92191 55 TRP B N 1
ATOM 14465 C CA . TRP B 2 73 ? 78.25700 121.82600 90.09400 1.000 77.92191 55 TRP B CA 1
ATOM 14466 C C . TRP B 2 73 ? 76.90100 122.05500 89.45100 1.000 77.92191 55 TRP B C 1
ATOM 14467 O O . TRP B 2 73 ? 76.44000 123.19800 89.35000 1.000 77.92191 55 TRP B O 1
ATOM 14478 N N . SER B 2 74 ? 76.24800 120.98400 89.00600 1.000 83.77046 56 SER B N 1
ATOM 14479 C CA . SER B 2 74 ? 74.89300 121.11900 88.49300 1.000 83.77046 56 SER B CA 1
ATOM 14480 C C . SER B 2 74 ? 73.96500 121.65900 89.56700 1.000 83.77046 56 SER B C 1
ATOM 14481 O O . SER B 2 74 ? 73.09900 122.49300 89.28800 1.000 83.77046 56 SER B O 1
ATOM 14484 N N . GLN B 2 75 ? 74.13800 121.19600 90.80400 1.000 89.02714 57 GLN B N 1
ATOM 14485 C CA . GLN B 2 75 ? 73.32900 121.69600 91.90700 1.000 89.02714 57 GLN B CA 1
ATOM 14486 C C . GLN B 2 75 ? 73.55800 123.18200 92.13000 1.000 89.02714 57 GLN B C 1
ATOM 14487 O O . GLN B 2 75 ? 72.60400 123.94300 92.32200 1.000 89.02714 57 GLN B O 1
ATOM 14493 N N . VAL B 2 76 ? 74.81900 123.61500 92.10700 1.000 86.91070 58 VAL B N 1
ATOM 14494 C CA . VAL B 2 76 ? 75.11800 125.03000 92.30900 1.000 86.91070 58 VAL B CA 1
ATOM 14495 C C . VAL B 2 76 ? 74.48500 125.86400 91.20600 1.000 86.91070 58 VAL B C 1
ATOM 14496 O O . VAL B 2 76 ? 73.86100 126.90100 91.46200 1.000 86.91070 58 VAL B O 1
ATOM 14500 N N . LEU B 2 77 ? 74.62800 125.41500 89.95900 1.000 91.54489 59 LEU B N 1
ATOM 14501 C CA . LEU B 2 77 ? 74.05900 126.16000 88.84300 1.000 91.54489 59 LEU B CA 1
ATOM 14502 C C . LEU B 2 77 ? 72.54200 126.21700 88.93800 1.000 91.54489 59 LEU B C 1
ATOM 14503 O O . LEU B 2 77 ? 71.93600 127.26400 88.68700 1.000 91.54489 59 LEU B O 1
ATOM 14508 N N . SER B 2 78 ? 71.90900 125.10500 89.31000 1.000 95.88246 60 SER B N 1
ATOM 14509 C CA . SER B 2 78 ? 70.45700 125.08900 89.43300 1.000 95.88246 60 SER B CA 1
ATOM 14510 C C . SER B 2 78 ? 69.98500 126.02400 90.53600 1.000 95.88246 60 SER B C 1
ATOM 14511 O O . SER B 2 78 ? 68.98600 126.73200 90.37500 1.000 95.88246 60 SER B O 1
ATOM 14514 N N . GLN B 2 79 ? 70.68600 126.04000 91.66800 1.000 97.09272 61 GLN B N 1
ATOM 14515 C CA . GLN B 2 79 ? 70.26800 126.89500 92.76800 1.000 97.09272 61 GLN B CA 1
ATOM 14516 C C . GLN B 2 79 ? 70.57700 128.36300 92.51500 1.000 97.09272 61 GLN B C 1
ATOM 14517 O O . GLN B 2 79 ? 69.92700 129.22700 93.11000 1.000 97.09272 61 GLN B O 1
ATOM 14523 N N . LYS B 2 80 ? 71.54400 128.66900 91.65200 1.000 96.49970 62 LYS B N 1
ATOM 14524 C CA . LYS B 2 80 ? 71.90700 130.05600 91.40200 1.000 96.49970 62 LYS B CA 1
ATOM 14525 C C . LYS B 2 80 ? 71.31400 130.61800 90.11800 1.000 96.49970 62 LYS B C 1
ATOM 14526 O O . LYS B 2 80 ? 71.19200 131.84000 89.99600 1.000 96.49970 62 LYS B O 1
ATOM 14532 N N . ILE B 2 81 ? 70.94400 129.77000 89.16500 1.000 105.64190 63 ILE B N 1
ATOM 14533 C CA . ILE B 2 81 ? 70.30000 130.19600 87.92900 1.000 105.64190 63 ILE B CA 1
ATOM 14534 C C . ILE B 2 81 ? 68.85400 129.72600 87.86800 1.000 105.64190 63 ILE B C 1
ATOM 14535 O O . ILE B 2 81 ? 67.94200 130.52000 87.63600 1.000 105.64190 63 ILE B O 1
ATOM 14540 N N . GLY B 2 82 ? 68.62700 128.43000 88.07900 1.000 112.48622 64 GLY B N 1
ATOM 14541 C CA . GLY B 2 82 ? 67.28300 127.88700 88.04100 1.000 112.48622 64 GLY B CA 1
ATOM 14542 C C . GLY B 2 82 ? 66.39700 128.33800 89.18000 1.000 112.48622 64 GLY B C 1
ATOM 14543 O O . GLY B 2 82 ? 65.19600 128.05000 89.15600 1.000 112.48622 64 GLY B O 1
ATOM 14544 N N . GLY B 2 83 ? 66.96000 129.02800 90.17400 1.000 116.89987 65 GLY B N 1
ATOM 14545 C CA . GLY B 2 83 ? 66.13400 129.63100 91.20300 1.000 116.89987 65 GLY B CA 1
ATOM 14546 C C . GLY B 2 83 ? 65.17200 130.65800 90.64500 1.000 116.89987 65 GLY B C 1
ATOM 14547 O O . GLY B 2 83 ? 64.08800 130.86400 91.19700 1.000 116.89987 65 GLY B O 1
ATOM 14548 N N . GLN B 2 84 ? 65.55600 131.32100 89.55200 1.000 119.66233 66 GLN B N 1
ATOM 14549 C CA . GLN B 2 84 ? 64.62400 132.19900 88.85500 1.000 119.66233 66 GLN B CA 1
ATOM 14550 C C . GLN B 2 84 ? 63.44000 131.41300 88.30800 1.000 119.66233 66 GLN B C 1
ATOM 14551 O O . GLN B 2 84 ? 62.29800 131.88500 88.34800 1.000 119.66233 66 GLN B O 1
ATOM 14557 N N . GLY B 2 85 ? 63.69300 130.21300 87.79200 1.000 118.11498 67 GLY B N 1
ATOM 14558 C CA . GLY B 2 85 ? 62.63100 129.36000 87.29800 1.000 118.11498 67 GLY B CA 1
ATOM 14559 C C . GLY B 2 85 ? 62.78200 129.00800 85.83400 1.000 118.11498 67 GLY B C 1
ATOM 14560 O O . GLY B 2 85 ? 62.48900 127.88000 85.42500 1.000 118.11498 67 GLY B O 1
ATOM 14561 N N . SER B 2 86 ? 63.23800 129.96800 85.03400 1.000 119.42165 68 SER B N 1
ATOM 14562 C CA . SER B 2 86 ? 63.43000 129.75500 83.60700 1.000 119.42165 68 SER B CA 1
ATOM 14563 C C . SER B 2 86 ? 64.81300 129.22100 83.26400 1.000 119.42165 68 SER B C 1
ATOM 14564 O O . SER B 2 86 ? 65.05400 128.87800 82.10100 1.000 119.42165 68 SER B O 1
ATOM 14567 N N . GLY B 2 87 ? 65.72000 129.14700 84.23500 1.000 112.52249 69 GLY B N 1
ATOM 14568 C CA . GLY B 2 87 ? 67.05500 128.64600 83.98500 1.000 112.52249 69 GLY B CA 1
ATOM 14569 C C . GLY B 2 87 ? 67.06400 127.21600 83.49100 1.000 112.52249 69 GLY B C 1
ATOM 14570 O O . GLY B 2 87 ? 66.42600 126.34200 84.08400 1.000 112.52249 69 GLY B O 1
ATOM 14571 N N . HIS B 2 88 ? 67.78200 126.96600 82.40300 1.000 100.01304 70 HIS B N 1
ATOM 14572 C CA . HIS B 2 88 ? 67.88500 125.64100 81.81200 1.000 100.01304 70 HIS B CA 1
ATOM 14573 C C . HIS B 2 88 ? 69.32500 125.17000 81.92500 1.000 100.01304 70 HIS B C 1
ATOM 14574 O O . HIS B 2 88 ? 70.24600 125.88700 81.52200 1.000 100.01304 70 HIS B O 1
ATOM 14581 N N . VAL B 2 89 ? 69.52100 123.97600 82.47600 1.000 94.09213 71 VAL B N 1
ATOM 14582 C CA . VAL B 2 89 ? 70.85300 123.45000 82.73500 1.000 94.09213 71 VAL B CA 1
ATOM 14583 C C . VAL B 2 89 ? 70.94000 122.03500 82.18700 1.000 94.09213 71 VAL B C 1
ATOM 14584 O O . VAL B 2 89 ? 70.05700 121.20700 82.43900 1.000 94.09213 71 VAL B O 1
ATOM 14588 N N . VAL B 2 90 ? 72.00400 121.76400 81.43800 1.000 91.62159 72 VAL B N 1
ATOM 14589 C CA . VAL B 2 90 ? 72.26100 120.45500 80.85600 1.000 91.62159 72 VAL B CA 1
ATOM 14590 C C . VAL B 2 90 ? 73.55500 119.93100 81.45600 1.000 91.62159 72 VAL B C 1
ATOM 14591 O O . VAL B 2 90 ? 74.60300 120.57800 81.34000 1.000 91.62159 72 VAL B O 1
ATOM 14595 N N . ALA B 2 91 ? 73.48700 118.76600 82.08900 1.000 88.71896 73 ALA B N 1
ATOM 14596 C CA . ALA B 2 91 ? 74.64600 118.13100 82.69300 1.000 88.71896 73 ALA B CA 1
ATOM 14597 C C . ALA B 2 91 ? 74.94500 116.83600 81.96000 1.000 88.71896 73 ALA B C 1
ATOM 14598 O O . ALA B 2 91 ? 74.02700 116.13200 81.53900 1.000 88.71896 73 ALA B O 1
ATOM 14600 N N . VAL B 2 92 ? 76.22600 116.52900 81.79500 1.000 85.17279 74 VAL B N 1
ATOM 14601 C CA . VAL B 2 92 ? 76.65100 115.34000 81.06900 1.000 85.17279 74 VAL B CA 1
ATOM 14602 C C . VAL B 2 92 ? 77.82100 114.70300 81.80000 1.000 85.17279 74 VAL B C 1
ATOM 14603 O O . VAL B 2 92 ? 78.70200 115.40000 82.31000 1.000 85.17279 74 VAL B O 1
ATOM 14607 N N . ASP B 2 93 ? 77.82000 113.37600 81.86700 1.000 82.68638 75 ASP B N 1
ATOM 14608 C CA . ASP B 2 93 ? 78.94700 112.68100 82.47300 1.000 82.68638 75 ASP B CA 1
ATOM 14609 C C . ASP B 2 93 ? 79.05200 111.27000 81.92300 1.000 82.68638 75 ASP B C 1
ATOM 14610 O O . ASP B 2 93 ? 78.11600 110.73600 81.33000 1.000 82.68638 75 ASP B O 1
ATOM 14615 N N . LEU B 2 94 ? 80.22600 110.68000 82.14100 1.000 80.03457 76 LEU B N 1
ATOM 14616 C CA . LEU B 2 94 ? 80.48200 109.29500 81.78500 1.000 80.03457 76 LEU B CA 1
ATOM 14617 C C . LEU B 2 94 ? 79.67000 108.32100 82.62500 1.000 80.03457 76 LEU B C 1
ATOM 14618 O O . LEU B 2 94 ? 79.49500 107.17000 82.21700 1.000 80.03457 76 LEU B O 1
ATOM 14623 N N . GLN B 2 95 ? 79.17700 108.75000 83.77900 1.000 83.18827 77 GLN B N 1
ATOM 14624 C CA . GLN B 2 95 ? 78.45200 107.90000 84.71000 1.000 83.18827 77 GLN B CA 1
ATOM 14625 C C . GLN B 2 95 ? 77.03800 108.43100 84.90300 1.000 83.18827 77 GLN B C 1
ATOM 14626 O O . GLN B 2 95 ? 76.62000 109.39900 84.26700 1.000 83.18827 77 GLN B O 1
ATOM 14632 N N . ALA B 2 96 ? 76.30200 107.78900 85.79900 1.000 84.35407 78 ALA B N 1
ATOM 14633 C CA . ALA B 2 96 ? 74.93100 108.17800 86.07800 1.000 84.35407 78 ALA B CA 1
ATOM 14634 C C . ALA B 2 96 ? 74.87800 109.15100 87.24800 1.000 84.35407 78 ALA B C 1
ATOM 14635 O O . ALA B 2 96 ? 75.78300 109.21000 88.08200 1.000 84.35407 78 ALA B O 1
ATOM 14637 N N . MET B 2 97 ? 73.79800 109.92500 87.29900 1.000 90.03655 79 MET B N 1
ATOM 14638 C CA . MET B 2 97 ? 73.63500 110.95100 88.31500 1.000 90.03655 79 MET B CA 1
ATOM 14639 C C . MET B 2 97 ? 72.22300 110.89500 88.87400 1.000 90.03655 79 MET B C 1
ATOM 14640 O O . MET B 2 97 ? 71.28700 110.46500 88.19800 1.000 90.03655 79 MET B O 1
ATOM 14645 N N . ALA B 2 98 ? 72.07800 111.33600 90.11000 1.000 90.93240 80 ALA B N 1
ATOM 14646 C CA . ALA B 2 98 ? 70.75300 111.45400 90.70000 1.000 90.93240 80 ALA B CA 1
ATOM 14647 C C . ALA B 2 98 ? 70.05800 112.69300 90.15000 1.000 90.93240 80 ALA B C 1
ATOM 14648 O O . ALA B 2 98 ? 70.62400 113.78800 90.20700 1.000 90.93240 80 ALA B O 1
ATOM 14650 N N . PRO B 2 99 ? 68.84500 112.56300 89.62200 1.000 93.83760 81 PRO B N 1
ATOM 14651 C CA . PRO B 2 99 ? 68.20700 113.69700 88.94500 1.000 93.83760 81 PRO B CA 1
ATOM 14652 C C . PRO B 2 99 ? 67.94900 114.86400 89.88400 1.000 93.83760 81 PRO B C 1
ATOM 14653 O O . PRO B 2 99 ? 67.75800 114.69500 91.08900 1.000 93.83760 81 PRO B O 1
ATOM 14657 N N . LEU B 2 100 ? 67.94700 116.06200 89.30700 1.000 94.38780 82 LEU B N 1
ATOM 14658 C CA . LEU B 2 100 ? 67.67900 117.31100 89.99600 1.000 94.38780 82 LEU B CA 1
ATOM 14659 C C . LEU B 2 100 ? 66.51400 118.03300 89.33200 1.000 94.38780 82 LEU B C 1
ATOM 14660 O O . LEU B 2 100 ? 66.26400 117.84800 88.13700 1.000 94.38780 82 LEU B O 1
ATOM 14665 N N . PRO B 2 101 ? 65.77700 118.85800 90.07700 1.000 99.61513 83 PRO B N 1
ATOM 14666 C CA . PRO B 2 101 ? 64.69900 119.64800 89.46700 1.000 99.61513 83 PRO B CA 1
ATOM 14667 C C . PRO B 2 101 ? 65.27400 120.83100 88.70100 1.000 99.61513 83 PRO B C 1
ATOM 14668 O O . PRO B 2 101 ? 65.91200 121.71000 89.28300 1.000 99.61513 83 PRO B O 1
ATOM 14672 N N . GLY B 2 102 ? 65.04400 120.85200 87.39300 1.000 99.40029 84 GLY B N 1
ATOM 14673 C CA . GLY B 2 102 ? 65.53500 121.91700 86.54700 1.000 99.40029 84 GLY B CA 1
ATOM 14674 C C . GLY B 2 102 ? 66.83200 121.63400 85.82600 1.000 99.40029 84 GLY B C 1
ATOM 14675 O O . GLY B 2 102 ? 67.41900 122.56400 85.26300 1.000 99.40029 84 GLY B O 1
ATOM 14676 N N . VAL B 2 103 ? 67.30600 120.39200 85.83300 1.000 96.42196 85 VAL B N 1
ATOM 14677 C CA . VAL B 2 103 ? 68.53800 120.00600 85.16000 1.000 96.42196 85 VAL B CA 1
ATOM 14678 C C . VAL B 2 103 ? 68.26800 118.72800 84.38200 1.000 96.42196 85 VAL B C 1
ATOM 14679 O O . VAL B 2 103 ? 67.63800 117.80400 84.90500 1.000 96.42196 85 VAL B O 1
ATOM 14683 N N . VAL B 2 104 ? 68.73800 118.67500 83.13900 1.000 96.41794 86 VAL B N 1
ATOM 14684 C CA . VAL B 2 104 ? 68.57100 117.50200 82.28600 1.000 96.41794 86 VAL B CA 1
ATOM 14685 C C . VAL B 2 104 ? 69.90500 116.77500 82.18300 1.000 96.41794 86 VAL B C 1
ATOM 14686 O O . VAL B 2 104 ? 70.93500 117.38800 81.87800 1.000 96.41794 86 VAL B O 1
ATOM 14690 N N . GLN B 2 105 ? 69.88400 115.47200 82.44200 1.000 95.62736 87 GLN B N 1
ATOM 14691 C CA . GLN B 2 105 ? 71.09400 114.67300 82.56100 1.000 95.62736 87 GLN B CA 1
ATOM 14692 C C . GLN B 2 105 ? 71.33600 113.85100 81.30600 1.000 95.62736 87 GLN B C 1
ATOM 14693 O O . GLN B 2 105 ? 70.39700 113.34000 80.69100 1.000 95.62736 87 GLN B O 1
ATOM 14699 N N . ILE B 2 106 ? 72.60700 113.72800 80.93600 1.000 90.02802 88 ILE B N 1
ATOM 14700 C CA . ILE B 2 106 ? 73.04500 112.92700 79.80300 1.000 90.02802 88 ILE B CA 1
ATOM 14701 C C . ILE B 2 106 ? 74.23000 112.08900 80.25500 1.000 90.02802 88 ILE B C 1
ATOM 14702 O O . ILE B 2 106 ? 75.15500 112.60600 80.89200 1.000 90.02802 88 ILE B O 1
ATOM 14707 N N . GLN B 2 107 ? 74.19900 110.80300 79.94000 1.000 86.56704 89 GLN B N 1
ATOM 14708 C CA . GLN B 2 107 ? 75.30700 109.91000 80.23500 1.000 86.56704 89 GLN B CA 1
ATOM 14709 C C . GLN B 2 107 ? 76.01800 109.57900 78.93500 1.000 86.56704 89 GLN B C 1
ATOM 14710 O O . GLN B 2 107 ? 75.40300 109.04600 78.00700 1.000 86.56704 89 GLN B O 1
ATOM 14716 N N . GLY B 2 108 ? 77.30200 109.89600 78.86800 1.000 82.83311 90 GLY B N 1
ATOM 14717 C CA . GLY B 2 108 ? 78.07100 109.58200 77.68700 1.000 82.83311 90 GLY B CA 1
ATOM 14718 C C . GLY B 2 108 ? 79.42700 110.24600 77.66400 1.000 82.83311 90 GLY B C 1
ATOM 14719 O O . GLY B 2 108 ? 79.66800 111.21900 78.37900 1.000 82.83311 90 GLY B O 1
ATOM 14720 N N . ASP B 2 109 ? 80.31900 109.72700 76.83300 1.000 82.57717 91 ASP B N 1
ATOM 14721 C CA . ASP B 2 109 ? 81.66000 110.27200 76.70600 1.000 82.57717 91 ASP B CA 1
ATOM 14722 C C . ASP B 2 109 ? 81.61900 111.49800 75.80800 1.000 82.57717 91 ASP B C 1
ATOM 14723 O O . ASP B 2 109 ? 81.29700 111.39200 74.62200 1.000 82.57717 91 ASP B O 1
ATOM 14728 N N . ILE B 2 110 ? 81.95800 112.66200 76.36700 1.000 77.17299 92 ILE B N 1
ATOM 14729 C CA . ILE B 2 110 ? 81.97300 113.88200 75.57300 1.000 77.17299 92 ILE B CA 1
ATOM 14730 C C . ILE B 2 110 ? 83.03900 113.83400 74.49300 1.000 77.17299 92 ILE B C 1
ATOM 14731 O O . ILE B 2 110 ? 83.01500 114.65300 73.57000 1.000 77.17299 92 ILE B O 1
ATOM 14736 N N . THR B 2 111 ? 83.98600 112.90200 74.58600 1.000 78.61615 93 THR B N 1
ATOM 14737 C CA . THR B 2 111 ? 84.94500 112.71600 73.50500 1.000 78.61615 93 THR B CA 1
ATOM 14738 C C . THR B 2 111 ? 84.26700 112.14400 72.26600 1.000 78.61615 93 THR B C 1
ATOM 14739 O O . THR B 2 111 ? 84.62500 112.49200 71.13600 1.000 78.61615 93 THR B O 1
ATOM 14743 N N . GLN B 2 112 ? 83.27400 111.28100 72.45700 1.000 87.04649 94 GLN B N 1
ATOM 14744 C CA . GLN B 2 112 ? 82.54800 110.70500 71.33500 1.000 87.04649 94 GLN B CA 1
ATOM 14745 C C . GLN B 2 112 ? 81.70800 111.76100 70.63000 1.000 87.04649 94 GLN B C 1
ATOM 14746 O O . GLN B 2 112 ? 81.12700 112.64400 71.26500 1.000 87.04649 94 GLN B O 1
ATOM 14752 N N . LEU B 2 113 ? 81.63300 111.65000 69.30300 1.000 91.64247 95 LEU B N 1
ATOM 14753 C CA . LEU B 2 113 ? 80.90800 112.63800 68.51400 1.000 91.64247 95 LEU B CA 1
ATOM 14754 C C . LEU B 2 113 ? 79.40600 112.57100 68.75500 1.000 91.64247 95 LEU B C 1
ATOM 14755 O O . LEU B 2 113 ? 78.72400 113.59800 68.67600 1.000 91.64247 95 LEU B O 1
ATOM 14760 N N . SER B 2 114 ? 78.87200 111.38200 69.03200 1.000 92.91372 96 SER B N 1
ATOM 14761 C CA . SER B 2 114 ? 77.43900 111.26000 69.27200 1.000 92.91372 96 SER B CA 1
ATOM 14762 C C . SER B 2 114 ? 77.00900 112.07500 70.48100 1.000 92.91372 96 SER B C 1
ATOM 14763 O O . SER B 2 114 ? 75.97300 112.75200 70.45100 1.000 92.91372 96 SER B O 1
ATOM 14766 N N . THR B 2 115 ? 77.78600 112.01100 71.56200 1.000 93.61689 97 THR B N 1
ATOM 14767 C CA . THR B 2 115 ? 77.46300 112.79000 72.75000 1.000 93.61689 97 THR B CA 1
ATOM 14768 C C . THR B 2 115 ? 77.52800 114.27900 72.45800 1.000 93.61689 97 THR B C 1
ATOM 14769 O O . THR B 2 115 ? 76.67800 115.04900 72.92100 1.000 93.61689 97 THR B O 1
ATOM 14773 N N . ALA B 2 116 ? 78.52800 114.70300 71.68700 1.000 93.88863 98 ALA B N 1
ATOM 14774 C CA . ALA B 2 116 ? 78.61100 116.10200 71.29300 1.000 93.88863 98 ALA B CA 1
ATOM 14775 C C . ALA B 2 116 ? 77.36800 116.52500 70.52800 1.000 93.88863 98 ALA B C 1
ATOM 14776 O O . ALA B 2 116 ? 76.80300 117.59600 70.78400 1.000 93.88863 98 ALA B O 1
ATOM 14778 N N . LYS B 2 117 ? 76.92600 115.69300 69.58400 1.000 96.10062 99 LYS B N 1
ATOM 14779 C CA . LYS B 2 117 ? 75.74900 116.03400 68.79600 1.000 96.10062 99 LYS B CA 1
ATOM 14780 C C . LYS B 2 117 ? 74.50700 116.13100 69.66700 1.000 96.10062 99 LYS B C 1
ATOM 14781 O O . LYS B 2 117 ? 73.72600 117.07600 69.53400 1.000 96.10062 99 LYS B O 1
ATOM 14787 N N . GLU B 2 118 ? 74.30700 115.17200 70.57200 1.000 96.95010 100 GLU B N 1
ATOM 14788 C CA . GLU B 2 118 ? 73.09900 115.22900 71.39100 1.000 96.95010 100 GLU B CA 1
ATOM 14789 C C . GLU B 2 118 ? 73.16000 116.36600 72.40000 1.000 96.95010 100 GLU B C 1
ATOM 14790 O O . GLU B 2 118 ? 72.11400 116.86100 72.83100 1.000 96.95010 100 GLU B O 1
ATOM 14796 N N . ILE B 2 119 ? 74.36000 116.78900 72.79800 1.000 96.28705 101 ILE B N 1
ATOM 14797 C CA . ILE B 2 119 ? 74.47300 117.96200 73.65800 1.000 96.28705 101 ILE B CA 1
ATOM 14798 C C . ILE B 2 119 ? 74.09200 119.21800 72.88700 1.000 96.28705 101 ILE B C 1
ATOM 14799 O O . ILE B 2 119 ? 73.27200 120.02200 73.34300 1.000 96.28705 101 ILE B O 1
ATOM 14804 N N . ILE B 2 120 ? 74.67200 119.39600 71.69700 1.000 96.11623 102 ILE B N 1
ATOM 14805 C CA . ILE B 2 120 ? 74.37200 120.56700 70.88300 1.000 96.11623 102 ILE B CA 1
ATOM 14806 C C . ILE B 2 120 ? 72.91600 120.56300 70.44700 1.000 96.11623 102 ILE B C 1
ATOM 14807 O O . ILE B 2 120 ? 72.33900 121.62100 70.17600 1.000 96.11623 102 ILE B O 1
ATOM 14812 N N . GLN B 2 121 ? 72.29000 119.38700 70.42600 1.000 103.85964 103 GLN B N 1
ATOM 14813 C CA . GLN B 2 121 ? 70.87400 119.27100 70.11200 1.000 103.85964 103 GLN B CA 1
ATOM 14814 C C . GLN B 2 121 ? 70.00900 120.11100 71.04000 1.000 103.85964 103 GLN B C 1
ATOM 14815 O O . GLN B 2 121 ? 68.89400 120.48400 70.66700 1.000 103.85964 103 GLN B O 1
ATOM 14821 N N . HIS B 2 122 ? 70.49100 120.41400 72.23800 1.000 101.52428 104 HIS B N 1
ATOM 14822 C CA . HIS B 2 122 ? 69.70000 121.16000 73.20300 1.000 101.52428 104 HIS B CA 1
ATOM 14823 C C . HIS B 2 122 ? 69.79300 122.66700 73.02200 1.000 101.52428 104 HIS B C 1
ATOM 14824 O O . HIS B 2 122 ? 69.15200 123.40000 73.78000 1.000 101.52428 104 HIS B O 1
ATOM 14831 N N . PHE B 2 123 ? 70.56500 123.15200 72.05500 1.000 101.44256 105 PHE B N 1
ATOM 14832 C CA . PHE B 2 123 ? 70.85100 124.57900 71.97100 1.000 101.44256 105 PHE B CA 1
ATOM 14833 C C . PHE B 2 123 ? 70.72600 125.10100 70.54200 1.000 101.44256 105 PHE B C 1
ATOM 14834 O O . PHE B 2 123 ? 71.60700 125.79700 70.03600 1.000 101.44256 105 PHE B O 1
ATOM 14842 N N . LYS B 2 124 ? 69.62700 124.77200 69.86200 1.000 108.83092 106 LYS B N 1
ATOM 14843 C CA . LYS B 2 124 ? 69.26700 125.52700 68.66800 1.000 108.83092 106 LYS B CA 1
ATOM 14844 C C . LYS B 2 124 ? 68.65700 126.85700 69.08100 1.000 108.83092 106 LYS B C 1
ATOM 14845 O O . LYS B 2 124 ? 67.82200 126.91300 69.98900 1.000 108.83092 106 LYS B O 1
ATOM 14851 N N . GLY B 2 125 ? 69.07200 127.92600 68.41400 1.000 112.47054 107 GLY B N 1
ATOM 14852 C CA . GLY B 2 125 ? 68.51300 129.22700 68.70300 1.000 112.47054 107 GLY B CA 1
ATOM 14853 C C . GLY B 2 125 ? 69.21700 129.89500 69.86100 1.000 112.47054 107 GLY B C 1
ATOM 14854 O O . GLY B 2 125 ? 70.28900 130.48200 69.69300 1.000 112.47054 107 GLY B O 1
ATOM 14855 N N . CYS B 2 126 ? 68.62400 129.80400 71.04000 1.000 110.72282 108 CYS B N 1
ATOM 14856 C CA . CYS B 2 126 ? 69.21400 130.41000 72.22300 1.000 110.72282 108 CYS B CA 1
ATOM 14857 C C . CYS B 2 126 ? 70.46900 129.65300 72.63200 1.000 110.72282 108 CYS B C 1
ATOM 14858 O O . CYS B 2 126 ? 70.39700 128.44900 72.90800 1.000 110.72282 108 CYS B O 1
ATOM 14861 N N . PRO B 2 127 ? 71.62600 130.29900 72.67200 1.000 100.40569 109 PRO B N 1
ATOM 14862 C CA . PRO B 2 127 ? 72.84800 129.62600 73.10600 1.000 100.40569 109 PRO B CA 1
ATOM 14863 C C . PRO B 2 127 ? 73.10500 129.82500 74.59200 1.000 100.40569 109 PRO B C 1
ATOM 14864 O O . PRO B 2 127 ? 72.65900 130.79300 75.20900 1.000 100.40569 109 PRO B O 1
ATOM 14868 N N . ALA B 2 128 ? 73.84000 128.87400 75.16000 1.000 92.48992 110 ALA B N 1
ATOM 14869 C CA . ALA B 2 128 ? 74.16400 128.92900 76.57500 1.000 92.48992 110 ALA B CA 1
ATOM 14870 C C . ALA B 2 128 ? 75.05200 130.12600 76.87300 1.000 92.48992 110 ALA B C 1
ATOM 14871 O O . ALA B 2 128 ? 75.90100 130.50500 76.06600 1.000 92.48992 110 ALA B O 1
ATOM 14873 N N . ASP B 2 129 ? 74.84700 130.72700 78.03900 1.000 93.48306 111 ASP B N 1
ATOM 14874 C CA . ASP B 2 129 ? 75.67600 131.84000 78.47200 1.000 93.48306 111 ASP B CA 1
ATOM 14875 C C . ASP B 2 129 ? 76.91800 131.39600 79.22700 1.000 93.48306 111 ASP B C 1
ATOM 14876 O O . ASP B 2 129 ? 77.83800 132.20200 79.39900 1.000 93.48306 111 ASP B O 1
ATOM 14881 N N . LEU B 2 130 ? 76.97400 130.14200 79.66700 1.000 84.17049 112 LEU B N 1
ATOM 14882 C CA . LEU B 2 130 ? 78.05800 129.67500 80.51500 1.000 84.17049 112 LEU B CA 1
ATOM 14883 C C . LEU B 2 130 ? 78.27000 128.18900 80.29300 1.000 84.17049 112 LEU B C 1
ATOM 14884 O O . LEU B 2 130 ? 77.30500 127.42600 80.21600 1.000 84.17049 112 LEU B O 1
ATOM 14889 N N . VAL B 2 131 ? 79.53200 127.78200 80.19100 1.000 79.77061 113 VAL B N 1
ATOM 14890 C CA . VAL B 2 131 ? 79.89000 126.37500 80.05400 1.000 79.77061 113 VAL B CA 1
ATOM 14891 C C . VAL B 2 131 ? 80.98400 126.06000 81.06300 1.000 79.77061 113 VAL B C 1
ATOM 14892 O O . VAL B 2 131 ? 82.04600 126.69300 81.05000 1.000 79.77061 113 VAL B O 1
ATOM 14896 N N . VAL B 2 132 ? 80.72900 125.08000 81.92500 1.000 80.04126 114 VAL B N 1
ATOM 14897 C CA . VAL B 2 132 ? 81.67900 124.67200 82.95000 1.000 80.04126 114 VAL B CA 1
ATOM 14898 C C . VAL B 2 132 ? 82.08700 123.23300 82.68500 1.000 80.04126 114 VAL B C 1
ATOM 14899 O O . VAL B 2 132 ? 81.29900 122.43300 82.17900 1.000 80.04126 114 VAL B O 1
ATOM 14903 N N . CYS B 2 133 ? 83.33400 122.91400 83.01300 1.000 78.36142 115 CYS B N 1
ATOM 14904 C CA . CYS B 2 133 ? 83.88300 121.57700 82.82200 1.000 78.36142 115 CYS B CA 1
ATOM 14905 C C . CYS B 2 133 ? 84.76300 121.23900 84.01000 1.000 78.36142 115 CYS B C 1
ATOM 14906 O O . CYS B 2 133 ? 85.78500 121.89300 84.23600 1.000 78.36142 115 CYS B O 1
ATOM 14909 N N . ASP B 2 134 ? 84.36800 120.21800 84.76300 1.000 73.52408 116 ASP B N 1
ATOM 14910 C CA . ASP B 2 134 ? 85.08100 119.79600 85.95800 1.000 73.52408 116 ASP B CA 1
ATOM 14911 C C . ASP B 2 134 ? 85.83600 118.49300 85.75400 1.000 73.52408 116 ASP B C 1
ATOM 14912 O O . ASP B 2 134 ? 86.32000 117.91100 86.72600 1.000 73.52408 116 ASP B O 1
ATOM 14917 N N . GLY B 2 135 ? 85.95700 118.02800 84.52000 1.000 71.18235 117 GLY B N 1
ATOM 14918 C CA . GLY B 2 135 ? 86.46700 116.69900 84.28400 1.000 71.18235 117 GLY B CA 1
ATOM 14919 C C . GLY B 2 135 ? 87.94300 116.56400 84.58000 1.000 71.18235 117 GLY B C 1
ATOM 14920 O O . GLY B 2 135 ? 88.70000 117.52900 84.62700 1.000 71.18235 117 GLY B O 1
ATOM 14921 N N . ALA B 2 136 ? 88.34800 115.31400 84.77800 1.000 63.43114 118 ALA B N 1
ATOM 14922 C CA . ALA B 2 136 ? 89.74000 114.96200 84.99800 1.000 63.43114 118 ALA B CA 1
ATOM 14923 C C . ALA B 2 136 ? 89.88600 113.47800 84.74200 1.000 63.43114 118 ALA B C 1
ATOM 14924 O O . ALA B 2 136 ? 88.94100 112.72100 84.97900 1.000 63.43114 118 ALA B O 1
ATOM 14926 N N . PRO B 2 137 ? 91.03100 113.03100 84.26700 1.000 62.21199 119 PRO B N 1
ATOM 14927 C CA . PRO B 2 137 ? 91.24000 111.59300 84.11000 1.000 62.21199 119 PRO B CA 1
ATOM 14928 C C . PRO B 2 137 ? 91.47300 110.95200 85.45800 1.000 62.21199 119 PRO B C 1
ATOM 14929 O O . PRO B 2 137 ? 91.42200 111.63500 86.48100 1.000 62.21199 119 PRO B O 1
ATOM 14933 N N . ASP B 2 138 ? 91.74100 109.65600 85.49000 1.000 66.24620 120 ASP B N 1
ATOM 14934 C CA . ASP B 2 138 ? 92.12700 109.02800 86.74500 1.000 66.24620 120 ASP B CA 1
ATOM 14935 C C . ASP B 2 138 ? 93.52600 109.51200 87.07800 1.000 66.24620 120 ASP B C 1
ATOM 14936 O O . ASP B 2 138 ? 94.51200 109.02000 86.53200 1.000 66.24620 120 ASP B O 1
ATOM 14941 N N . VAL B 2 139 ? 93.61400 110.50000 87.96500 1.000 61.15683 121 VAL B N 1
ATOM 14942 C CA . VAL B 2 139 ? 94.88800 111.15300 88.23000 1.000 61.15683 121 VAL B CA 1
ATOM 14943 C C . VAL B 2 139 ? 95.84200 110.14600 88.84500 1.000 61.15683 121 VAL B C 1
ATOM 14944 O O . VAL B 2 139 ? 95.56300 109.56000 89.89700 1.000 61.15683 121 VAL B O 1
ATOM 14948 N N . THR B 2 140 ? 96.97600 109.94000 88.18700 1.000 62.17254 122 THR B N 1
ATOM 14949 C CA . THR B 2 140 ? 97.90700 108.88800 88.55900 1.000 62.17254 122 THR B CA 1
ATOM 14950 C C . THR B 2 140 ? 98.95100 109.34400 89.55900 1.000 62.17254 122 THR B C 1
ATOM 14951 O O . THR B 2 140 ? 99.46400 108.52300 90.32400 1.000 62.17254 122 THR B O 1
ATOM 14955 N N . GLY B 2 141 ? 99.28500 110.62500 89.57100 1.000 61.44216 123 GLY B N 1
ATOM 14956 C CA . GLY B 2 141 ? 100.30600 111.10500 90.47000 1.000 61.44216 123 GLY B CA 1
ATOM 14957 C C . GLY B 2 141 ? 101.48500 111.73500 89.76800 1.000 61.44216 123 GLY B C 1
ATOM 14958 O O . GLY B 2 141 ? 101.96600 112.77900 90.21100 1.000 61.44216 123 GLY B O 1
ATOM 14959 N N . LEU B 2 142 ? 101.97400 111.13700 88.68600 1.000 60.22724 124 LEU B N 1
ATOM 14960 C CA . LEU B 2 142 ? 102.97600 111.80800 87.87400 1.000 60.22724 124 LEU B CA 1
ATOM 14961 C C . LEU B 2 142 ? 102.25500 112.69200 86.87600 1.000 60.22724 124 LEU B C 1
ATOM 14962 O O . LEU B 2 142 ? 101.24600 112.29500 86.29100 1.000 60.22724 124 LEU B O 1
ATOM 14967 N N . HIS B 2 143 ? 102.76500 113.90100 86.70600 1.000 62.00953 125 HIS B N 1
ATOM 14968 C CA . HIS B 2 143 ? 101.93900 114.97800 86.19800 1.000 62.00953 125 HIS B CA 1
ATOM 14969 C C . HIS B 2 143 ? 101.93500 115.08900 84.68500 1.000 62.00953 125 HIS B C 1
ATOM 14970 O O . HIS B 2 143 ? 100.99600 115.66500 84.13500 1.000 62.00953 125 HIS B O 1
ATOM 14977 N N . ASP B 2 144 ? 102.93100 114.54000 83.99800 1.000 62.82822 126 ASP B N 1
ATOM 14978 C CA . ASP B 2 144 ? 102.97200 114.66700 82.54600 1.000 62.82822 126 ASP B CA 1
ATOM 14979 C C . ASP B 2 144 ? 101.81900 113.92100 81.88700 1.000 62.82822 126 ASP B C 1
ATOM 14980 O O . ASP B 2 144 ? 101.16000 114.44500 80.97900 1.000 62.82822 126 ASP B O 1
ATOM 14985 N N . VAL B 2 145 ? 101.56000 112.69300 82.32900 1.000 62.00329 127 VAL B N 1
ATOM 14986 C CA . VAL B 2 145 ? 100.45000 111.94700 81.76000 1.000 62.00329 127 VAL B CA 1
ATOM 14987 C C . VAL B 2 145 ? 99.13300 112.62200 82.10400 1.000 62.00329 127 VAL B C 1
ATOM 14988 O O . VAL B 2 145 ? 98.18800 112.60600 81.30300 1.000 62.00329 127 VAL B O 1
ATOM 14992 N N . ASP B 2 146 ? 99.04500 113.23000 83.28500 1.000 64.82267 128 ASP B N 1
ATOM 14993 C CA . ASP B 2 146 ? 97.83800 113.95900 83.64100 1.000 64.82267 128 ASP B CA 1
ATOM 14994 C C . ASP B 2 146 ? 97.62500 115.15100 82.72400 1.000 64.82267 128 ASP B C 1
ATOM 14995 O O . ASP B 2 146 ? 96.49900 115.41400 82.29900 1.000 64.82267 128 ASP B O 1
ATOM 15000 N N . GLU B 2 147 ? 98.69200 115.88200 82.39900 1.000 64.12408 129 GLU B N 1
ATOM 15001 C CA . GLU B 2 147 ? 98.55700 116.96900 81.43600 1.000 64.12408 129 GLU B CA 1
ATOM 15002 C C . GLU B 2 147 ? 98.10900 116.45600 80.08100 1.000 64.12408 129 GLU B C 1
ATOM 15003 O O . GLU B 2 147 ? 97.27600 117.08200 79.42600 1.000 64.12408 129 GLU B O 1
ATOM 15009 N N . TYR B 2 148 ? 98.67400 115.34100 79.62700 1.000 59.32875 130 TYR B N 1
ATOM 15010 C CA . TYR B 2 148 ? 98.27500 114.79600 78.33300 1.000 59.32875 130 TYR B CA 1
ATOM 15011 C C . TYR B 2 148 ? 96.78200 114.48200 78.30500 1.000 59.32875 130 TYR B C 1
ATOM 15012 O O . TYR B 2 148 ? 96.03900 114.94200 77.42000 1.000 59.32875 130 TYR B O 1
ATOM 15021 N N . MET B 2 149 ? 96.32200 113.71800 79.28900 1.000 62.30914 131 MET B N 1
ATOM 15022 C CA . MET B 2 149 ? 94.92000 113.33000 79.31400 1.000 62.30914 131 MET B CA 1
ATOM 15023 C C . MET B 2 149 ? 94.01200 114.53900 79.50700 1.000 62.30914 131 MET B C 1
ATOM 15024 O O . MET B 2 149 ? 92.94200 114.63200 78.88500 1.000 62.30914 131 MET B O 1
ATOM 15029 N N . GLN B 2 150 ? 94.41900 115.48400 80.35000 1.000 59.30717 132 GLN B N 1
ATOM 15030 C CA . GLN B 2 150 ? 93.61100 116.67400 80.54400 1.000 59.30717 132 GLN B CA 1
ATOM 15031 C C . GLN B 2 150 ? 93.57100 117.52200 79.28900 1.000 59.30717 132 GLN B C 1
ATOM 15032 O O . GLN B 2 150 ? 92.56000 118.16500 79.02100 1.000 59.30717 132 GLN B O 1
ATOM 15038 N N . ALA B 2 151 ? 94.64900 117.54000 78.51200 1.000 56.79954 133 ALA B N 1
ATOM 15039 C CA . ALA B 2 151 ? 94.62700 118.26300 77.25200 1.000 56.79954 133 ALA B CA 1
ATOM 15040 C C . ALA B 2 151 ? 93.59600 117.66800 76.31500 1.000 56.79954 133 ALA B C 1
ATOM 15041 O O . ALA B 2 151 ? 92.86100 118.39800 75.64300 1.000 56.79954 133 ALA B O 1
ATOM 15043 N N . GLN B 2 152 ? 93.51900 116.34100 76.26600 1.000 59.17237 134 GLN B N 1
ATOM 15044 C CA . GLN B 2 152 ? 92.49200 115.71500 75.43500 1.000 59.17237 134 GLN B CA 1
ATOM 15045 C C . GLN B 2 152 ? 91.09200 116.10400 75.89900 1.000 59.17237 134 GLN B C 1
ATOM 15046 O O . GLN B 2 152 ? 90.23000 116.49400 75.09200 1.000 59.17237 134 GLN B O 1
ATOM 15052 N N . LEU B 2 153 ? 90.85100 116.02300 77.20600 1.000 60.00580 135 LEU B N 1
ATOM 15053 C CA . LEU B 2 153 ? 89.52200 116.34500 77.71800 1.000 60.00580 135 LEU B CA 1
ATOM 15054 C C . LEU B 2 153 ? 89.17300 117.81100 77.48400 1.000 60.00580 135 LEU B C 1
ATOM 15055 O O . LEU B 2 153 ? 88.02900 118.14200 77.15300 1.000 60.00580 135 LEU B O 1
ATOM 15060 N N . LEU B 2 154 ? 90.14600 118.70600 77.65300 1.000 59.63105 136 LEU B N 1
ATOM 15061 C CA . LEU B 2 154 ? 89.90400 120.12400 77.42000 1.000 59.63105 136 LEU B CA 1
ATOM 15062 C C . LEU B 2 154 ? 89.65000 120.41200 75.95500 1.000 59.63105 136 LEU B C 1
ATOM 15063 O O . LEU B 2 154 ? 88.86200 121.29700 75.62900 1.000 59.63105 136 LEU B O 1
ATOM 15068 N N . LEU B 2 155 ? 90.32500 119.70500 75.05300 1.000 61.33148 137 LEU B N 1
ATOM 15069 C CA . LEU B 2 155 ? 90.02500 119.89300 73.64200 1.000 61.33148 137 LEU B CA 1
ATOM 15070 C C . LEU B 2 155 ? 88.58100 119.52400 73.34800 1.000 61.33148 137 LEU B C 1
ATOM 15071 O O . LEU B 2 155 ? 87.87800 120.25200 72.63700 1.000 61.33148 137 LEU B O 1
ATOM 15076 N N . ALA B 2 156 ? 88.11000 118.41000 73.91000 1.000 63.73257 138 ALA B N 1
ATOM 15077 C CA . ALA B 2 156 ? 86.70900 118.04500 73.70900 1.000 63.73257 138 ALA B CA 1
ATOM 15078 C C . ALA B 2 156 ? 85.76600 119.09500 74.29200 1.000 63.73257 138 ALA B C 1
ATOM 15079 O O . ALA B 2 156 ? 84.77000 119.48200 73.65700 1.000 63.73257 138 ALA B O 1
ATOM 15081 N N . ALA B 2 157 ? 86.06600 119.57100 75.50000 1.000 67.59277 139 ALA B N 1
ATOM 15082 C CA . ALA B 2 157 ? 85.21400 120.57100 76.13600 1.000 67.59277 139 ALA B CA 1
ATOM 15083 C C . ALA B 2 157 ? 85.19200 121.86900 75.34300 1.000 67.59277 139 ALA B C 1
ATOM 15084 O O . ALA B 2 157 ? 84.14200 122.50200 75.20200 1.000 67.59277 139 ALA B O 1
ATOM 15086 N N . LEU B 2 158 ? 86.34700 122.28800 74.83300 1.000 67.11459 140 LEU B N 1
ATOM 15087 C CA . LEU B 2 158 ? 86.43200 123.50200 74.03600 1.000 67.11459 140 LEU B CA 1
ATOM 15088 C C . LEU B 2 158 ? 85.65100 123.36100 72.74400 1.000 67.11459 140 LEU B C 1
ATOM 15089 O O . LEU B 2 158 ? 85.02300 124.31900 72.28400 1.000 67.11459 140 LEU B O 1
ATOM 15094 N N . ASN B 2 159 ? 85.69400 122.17900 72.13100 1.000 71.69050 141 ASN B N 1
ATOM 15095 C CA . ASN B 2 159 ? 84.86700 121.94200 70.95700 1.000 71.69050 141 ASN B CA 1
ATOM 15096 C C . ASN B 2 159 ? 83.39500 122.14700 71.28400 1.000 71.69050 141 ASN B C 1
ATOM 15097 O O . ASN B 2 159 ? 82.68400 122.86800 70.57200 1.000 71.69050 141 ASN B O 1
ATOM 15102 N N . ILE B 2 160 ? 82.92700 121.54400 72.37900 1.000 72.81792 142 ILE B N 1
ATOM 15103 C CA . ILE B 2 160 ? 81.52500 121.71300 72.76600 1.000 72.81792 142 ILE B CA 1
ATOM 15104 C C . ILE B 2 160 ? 81.20600 123.18600 72.98300 1.000 72.81792 142 ILE B C 1
ATOM 15105 O O . ILE B 2 160 ? 80.18900 123.70400 72.50000 1.000 72.81792 142 ILE B O 1
ATOM 15110 N N . ALA B 2 161 ? 82.07200 123.88200 73.71700 1.000 75.52134 143 ALA B N 1
ATOM 15111 C CA . ALA B 2 161 ? 81.85000 125.29200 74.00200 1.000 75.52134 143 ALA B CA 1
ATOM 15112 C C . ALA B 2 161 ? 81.69400 126.08400 72.71500 1.000 75.52134 143 ALA B C 1
ATOM 15113 O O . ALA B 2 161 ? 80.63000 126.64900 72.44500 1.000 75.52134 143 ALA B O 1
ATOM 15115 N N . THR B 2 162 ? 82.73700 126.09300 71.88100 1.000 79.43436 144 THR B N 1
ATOM 15116 C CA . THR B 2 162 ? 82.68600 126.86500 70.64600 1.000 79.43436 144 THR B CA 1
ATOM 15117 C C . THR B 2 162 ? 81.48100 126.48800 69.80800 1.000 79.43436 144 THR B C 1
ATOM 15118 O O . THR B 2 162 ? 80.94700 127.32500 69.07400 1.000 79.43436 144 THR B O 1
ATOM 15122 N N . HIS B 2 163 ? 81.02700 125.24600 69.91100 1.000 85.31670 145 HIS B N 1
ATOM 15123 C CA . HIS B 2 163 ? 79.84000 124.87000 69.17200 1.000 85.31670 145 HIS B CA 1
ATOM 15124 C C . HIS B 2 163 ? 78.55600 125.33800 69.84200 1.000 85.31670 145 HIS B C 1
ATOM 15125 O O . HIS B 2 163 ? 77.49900 125.27300 69.21000 1.000 85.31670 145 HIS B O 1
ATOM 15132 N N . VAL B 2 164 ? 78.60400 125.80300 71.09300 1.000 82.80092 146 VAL B N 1
ATOM 15133 C CA . VAL B 2 164 ? 77.35300 126.16300 71.76000 1.000 82.80092 146 VAL B CA 1
ATOM 15134 C C . VAL B 2 164 ? 77.27200 127.61700 72.22300 1.000 82.80092 146 VAL B C 1
ATOM 15135 O O . VAL B 2 164 ? 76.33900 128.32900 71.84100 1.000 82.80092 146 VAL B O 1
ATOM 15139 N N . LEU B 2 165 ? 78.20900 128.07700 73.05100 1.000 82.83578 147 LEU B N 1
ATOM 15140 C CA . LEU B 2 165 ? 77.91100 129.26600 73.84400 1.000 82.83578 147 LEU B CA 1
ATOM 15141 C C . LEU B 2 165 ? 77.93900 130.53100 72.99300 1.000 82.83578 147 LEU B C 1
ATOM 15142 O O . LEU B 2 165 ? 78.61000 130.60300 71.96200 1.000 82.83578 147 LEU B O 1
ATOM 15147 N N . LYS B 2 166 ? 77.20500 131.54000 73.45800 1.000 85.28741 148 LYS B N 1
ATOM 15148 C CA . LYS B 2 166 ? 77.08600 132.80300 72.74800 1.000 85.28741 148 LYS B CA 1
ATOM 15149 C C . LYS B 2 166 ? 78.36700 133.62800 72.86500 1.000 85.28741 148 LYS B C 1
ATOM 15150 O O . LYS B 2 166 ? 79.09300 133.52400 73.85400 1.000 85.28741 148 LYS B O 1
ATOM 15156 N N . PRO B 2 167 ? 78.66000 134.46200 71.86400 1.000 83.14464 149 PRO B N 1
ATOM 15157 C CA . PRO B 2 167 ? 79.90100 135.24500 71.89400 1.000 83.14464 149 PRO B CA 1
ATOM 15158 C C . PRO B 2 167 ? 79.93000 136.19800 73.07500 1.000 83.14464 149 PRO B C 1
ATOM 15159 O O . PRO B 2 167 ? 78.91300 136.78000 73.45300 1.000 83.14464 149 PRO B O 1
ATOM 15163 N N . GLY B 2 168 ? 81.11700 136.36900 73.64700 1.000 84.64288 150 GLY B N 1
ATOM 15164 C CA . GLY B 2 168 ? 81.23700 137.07500 74.90200 1.000 84.64288 150 GLY B CA 1
ATOM 15165 C C . GLY B 2 168 ? 80.86500 136.25500 76.11300 1.000 84.64288 150 GLY B C 1
ATOM 15166 O O . GLY B 2 168 ? 80.74200 136.81400 77.20700 1.000 84.64288 150 GLY B O 1
ATOM 15167 N N . GLY B 2 169 ? 80.68500 134.94800 75.95500 1.000 83.22550 151 GLY B N 1
ATOM 15168 C CA . GLY B 2 169 ? 80.25700 134.09000 77.03600 1.000 83.22550 151 GLY B CA 1
ATOM 15169 C C . GLY B 2 169 ? 81.40100 133.68800 77.94500 1.000 83.22550 151 GLY B C 1
ATOM 15170 O O . GLY B 2 169 ? 82.51300 134.21500 77.88200 1.000 83.22550 151 GLY B O 1
ATOM 15171 N N . CYS B 2 170 ? 81.10800 132.72000 78.80800 1.000 83.74606 152 CYS B N 1
ATOM 15172 C CA . CYS B 2 170 ? 82.02900 132.27500 79.84200 1.000 83.74606 152 CYS B CA 1
ATOM 15173 C C . CYS B 2 170 ? 82.28800 130.78100 79.74500 1.000 83.74606 152 CYS B C 1
ATOM 15174 O O . CYS B 2 170 ? 81.36300 129.98700 79.54700 1.000 83.74606 152 CYS B O 1
ATOM 15177 N N . PHE B 2 171 ? 83.55200 130.40800 79.92000 1.000 72.87187 153 PHE B N 1
ATOM 15178 C CA . PHE B 2 171 ? 83.96100 129.00700 79.88300 1.000 72.87187 153 PHE B CA 1
ATOM 15179 C C . PHE B 2 171 ? 84.91400 128.75500 81.04200 1.000 72.87187 153 PHE B C 1
ATOM 15180 O O . PHE B 2 171 ? 86.01500 129.30700 81.07100 1.000 72.87187 153 PHE B O 1
ATOM 15188 N N . VAL B 2 172 ? 84.49900 127.92700 81.99300 1.000 71.23278 154 VAL B N 1
ATOM 15189 C CA . VAL B 2 172 ? 85.31800 127.57600 83.14800 1.000 71.23278 154 VAL B CA 1
ATOM 15190 C C . VAL B 2 172 ? 85.74700 126.13000 82.98900 1.000 71.23278 154 VAL B C 1
ATOM 15191 O O . VAL B 2 172 ? 84.91300 125.26700 82.70700 1.000 71.23278 154 VAL B O 1
ATOM 15195 N N . ALA B 2 173 ? 87.03600 125.85800 83.14900 1.000 63.42603 155 ALA B N 1
ATOM 15196 C CA . ALA B 2 173 ? 87.50700 124.49900 82.93400 1.000 63.42603 155 ALA B CA 1
ATOM 15197 C C . ALA B 2 173 ? 88.60300 124.13400 83.91700 1.000 63.42603 155 ALA B C 1
ATOM 15198 O O . ALA B 2 173 ? 89.52500 124.91500 84.14700 1.000 63.42603 155 ALA B O 1
ATOM 15200 N N . LYS B 2 174 ? 88.50800 122.93600 84.48200 1.000 62.86064 156 LYS B N 1
ATOM 15201 C CA . LYS B 2 174 ? 89.57300 122.43800 85.34100 1.000 62.86064 156 LYS B CA 1
ATOM 15202 C C . LYS B 2 174 ? 90.80100 122.09200 84.51600 1.000 62.86064 156 LYS B C 1
ATOM 15203 O O . LYS B 2 174 ? 90.70300 121.46800 83.46000 1.000 62.86064 156 LYS B O 1
ATOM 15209 N N . ILE B 2 175 ? 91.96800 122.50000 85.00000 1.000 60.79382 157 ILE B N 1
ATOM 15210 C CA . ILE B 2 175 ? 93.23400 122.19300 84.36200 1.000 60.79382 157 ILE B CA 1
ATOM 15211 C C . ILE B 2 175 ? 94.18600 121.68400 85.43100 1.000 60.79382 157 ILE B C 1
ATOM 15212 O O . ILE B 2 175 ? 93.93600 121.81100 86.62700 1.000 60.79382 157 ILE B O 1
ATOM 15217 N N . PHE B 2 176 ? 95.29300 121.10600 84.98600 1.000 61.14356 158 PHE B N 1
ATOM 15218 C CA . PHE B 2 176 ? 96.33000 120.60700 85.88100 1.000 61.14356 158 PHE B CA 1
ATOM 15219 C C . PHE B 2 176 ? 97.59000 121.42100 85.62600 1.000 61.14356 158 PHE B C 1
ATOM 15220 O O . PHE B 2 176 ? 98.30000 121.18900 84.64500 1.000 61.14356 158 PHE B O 1
ATOM 15228 N N . ARG B 2 177 ? 97.85700 122.37500 86.50900 1.000 69.59496 159 ARG B N 1
ATOM 15229 C CA . ARG B 2 177 ? 98.98800 123.28600 86.36800 1.000 69.59496 159 ARG B CA 1
ATOM 15230 C C . ARG B 2 177 ? 100.27400 122.52800 86.64400 1.000 69.59496 159 ARG B C 1
ATOM 15231 O O . ARG B 2 177 ? 100.64500 122.31300 87.79700 1.000 69.59496 159 ARG B O 1
ATOM 15239 N N . GLY B 2 178 ? 100.97500 122.12900 85.59600 1.000 71.64508 160 GLY B N 1
ATOM 15240 C CA . GLY B 2 178 ? 102.25500 121.48800 85.79200 1.000 71.64508 160 GLY B CA 1
ATOM 15241 C C . GLY B 2 178 ? 103.41100 122.38500 85.41800 1.000 71.64508 160 GLY B C 1
ATOM 15242 O O . GLY B 2 178 ? 103.30700 123.61100 85.50200 1.000 71.64508 160 GLY B O 1
ATOM 15243 N N . ARG B 2 179 ? 104.52300 121.78300 84.99600 1.000 75.47085 161 ARG B N 1
ATOM 15244 C CA . ARG B 2 179 ? 105.71400 122.57000 84.70000 1.000 75.47085 161 ARG B CA 1
ATOM 15245 C C . ARG B 2 179 ? 105.52200 123.42400 83.45300 1.000 75.47085 161 ARG B C 1
ATOM 15246 O O . ARG B 2 179 ? 106.03900 124.54400 83.37800 1.000 75.47085 161 ARG B O 1
ATOM 15254 N N . ASP B 2 180 ? 104.77700 122.92300 82.47200 1.000 77.91068 162 ASP B N 1
ATOM 15255 C CA . ASP B 2 180 ? 104.58600 123.60900 81.19900 1.000 77.91068 162 ASP B CA 1
ATOM 15256 C C . ASP B 2 180 ? 103.09600 123.83900 80.99200 1.000 77.91068 162 ASP B C 1
ATOM 15257 O O . ASP B 2 180 ? 102.34500 122.89200 80.73700 1.000 77.91068 162 ASP B O 1
ATOM 15262 N N . VAL B 2 181 ? 102.67300 125.09800 81.09900 1.000 73.37762 163 VAL B N 1
ATOM 15263 C CA . VAL B 2 181 ? 101.27900 125.47200 80.91100 1.000 73.37762 163 VAL B CA 1
ATOM 15264 C C . VAL B 2 181 ? 101.11500 126.59000 79.89500 1.000 73.37762 163 VAL B C 1
ATOM 15265 O O . VAL B 2 181 ? 99.99800 127.06000 79.67800 1.000 73.37762 163 VAL B O 1
ATOM 15269 N N . THR B 2 182 ? 102.19700 127.02500 79.25100 1.000 73.59620 164 THR B N 1
ATOM 15270 C CA . THR B 2 182 ? 102.10300 128.12600 78.30000 1.000 73.59620 164 THR B CA 1
ATOM 15271 C C . THR B 2 182 ? 101.26400 127.74800 77.08800 1.000 73.59620 164 THR B C 1
ATOM 15272 O O . THR B 2 182 ? 100.50800 128.57700 76.57100 1.000 73.59620 164 THR B O 1
ATOM 15276 N N . LEU B 2 183 ? 101.39600 126.51100 76.60800 1.000 69.37108 165 LEU B N 1
ATOM 15277 C CA . LEU B 2 183 ? 100.67900 126.11200 75.40200 1.000 69.37108 165 LEU B CA 1
ATOM 15278 C C . LEU B 2 183 ? 99.17400 126.17900 75.60200 1.000 69.37108 165 LEU B C 1
ATOM 15279 O O . LEU B 2 183 ? 98.44700 126.67200 74.73300 1.000 69.37108 165 LEU B O 1
ATOM 15284 N N . LEU B 2 184 ? 98.69000 125.68400 76.73800 1.000 70.60288 166 LEU B N 1
ATOM 15285 C CA . LEU B 2 184 ? 97.25800 125.70300 77.00100 1.000 70.60288 166 LEU B CA 1
ATOM 15286 C C . LEU B 2 184 ? 96.73800 127.12800 77.06200 1.000 70.60288 166 LEU B C 1
ATOM 15287 O O . LEU B 2 184 ? 95.66800 127.43300 76.52500 1.000 70.60288 166 LEU B O 1
ATOM 15292 N N . TYR B 2 185 ? 97.48200 128.01400 77.71700 1.000 73.69302 167 TYR B N 1
ATOM 15293 C CA . TYR B 2 185 ? 97.07400 129.40900 77.79700 1.000 73.69302 167 TYR B CA 1
ATOM 15294 C C . TYR B 2 185 ? 97.05900 130.05100 76.42200 1.000 73.69302 167 TYR B C 1
ATOM 15295 O O . TYR B 2 185 ? 96.14100 130.81000 76.09700 1.000 73.69302 167 TYR B O 1
ATOM 15304 N N . SER B 2 186 ? 98.06400 129.75100 75.60000 1.000 72.38343 168 SER B N 1
ATOM 15305 C CA . SER B 2 186 ? 98.10600 130.29100 74.24800 1.000 72.38343 168 SER B CA 1
ATOM 15306 C C . SER B 2 186 ? 96.89600 129.84200 73.44700 1.000 72.38343 168 SER B C 1
ATOM 15307 O O . SER B 2 186 ? 96.24400 130.64800 72.77500 1.000 72.38343 168 SER B O 1
ATOM 15310 N N . GLN B 2 187 ? 96.57600 128.55100 73.51400 1.000 68.69735 169 GLN B N 1
ATOM 15311 C CA . GLN B 2 187 ? 95.44000 128.03400 72.76400 1.000 68.69735 169 GLN B CA 1
ATOM 15312 C C . GLN B 2 187 ? 94.13600 128.63500 73.25300 1.000 68.69735 169 GLN B C 1
ATOM 15313 O O . GLN B 2 187 ? 93.26200 128.96800 72.45000 1.000 68.69735 169 GLN B O 1
ATOM 15319 N N . LEU B 2 188 ? 93.98100 128.77600 74.56500 1.000 68.37764 170 LEU B N 1
ATOM 15320 C CA . LEU B 2 188 ? 92.73200 129.30600 75.09000 1.000 68.37764 170 LEU B CA 1
ATOM 15321 C C . LEU B 2 188 ? 92.58000 130.78700 74.79700 1.000 68.37764 170 LEU B C 1
ATOM 15322 O O . LEU B 2 188 ? 91.45800 131.26300 74.60400 1.000 68.37764 170 LEU B O 1
ATOM 15327 N N . GLN B 2 189 ? 93.68600 131.53000 74.76800 1.000 72.79862 171 GLN B N 1
ATOM 15328 C CA . GLN B 2 189 ? 93.60100 132.96800 74.56400 1.000 72.79862 171 GLN B CA 1
ATOM 15329 C C . GLN B 2 189 ? 93.03300 133.30900 73.19700 1.000 72.79862 171 GLN B C 1
ATOM 15330 O O . GLN B 2 189 ? 92.43400 134.37400 73.02300 1.000 72.79862 171 GLN B O 1
ATOM 15336 N N . VAL B 2 190 ? 93.19600 132.41400 72.22600 1.000 71.93417 172 VAL B N 1
ATOM 15337 C CA . VAL B 2 190 ? 92.74700 132.69500 70.86800 1.000 71.93417 172 VAL B CA 1
ATOM 15338 C C . VAL B 2 190 ? 91.23200 132.83000 70.81900 1.000 71.93417 172 VAL B C 1
ATOM 15339 O O . VAL B 2 190 ? 90.69300 133.67600 70.09900 1.000 71.93417 172 VAL B O 1
ATOM 15343 N N . PHE B 2 191 ? 90.52400 132.00900 71.57800 1.000 75.39779 173 PHE B N 1
ATOM 15344 C CA . PHE B 2 191 ? 89.07300 131.99600 71.50500 1.000 75.39779 173 PHE B CA 1
ATOM 15345 C C . PHE B 2 191 ? 88.39900 132.94500 72.48200 1.000 75.39779 173 PHE B C 1
ATOM 15346 O O . PHE B 2 191 ? 87.18800 133.15600 72.37100 1.000 75.39779 173 PHE B O 1
ATOM 15354 N N . PHE B 2 192 ? 89.13000 133.51800 73.43000 1.000 74.70504 174 PHE B N 1
ATOM 15355 C CA . PHE B 2 192 ? 88.51400 134.29400 74.49300 1.000 74.70504 174 PHE B CA 1
ATOM 15356 C C . PHE B 2 192 ? 89.25200 135.60400 74.69400 1.000 74.70504 174 PHE B C 1
ATOM 15357 O O . PHE B 2 192 ? 90.46700 135.69200 74.50300 1.000 74.70504 174 PHE B O 1
ATOM 15365 N N . SER B 2 193 ? 88.49400 136.62700 75.08300 1.000 77.62046 175 SER B N 1
ATOM 15366 C CA . SER B 2 193 ? 89.09000 137.92900 75.34600 1.000 77.62046 175 SER B CA 1
ATOM 15367 C C . SER B 2 193 ? 90.02300 137.87000 76.54600 1.000 77.62046 175 SER B C 1
ATOM 15368 O O . SER B 2 193 ? 91.15500 138.36300 76.49100 1.000 77.62046 175 SER B O 1
ATOM 15371 N N . SER B 2 194 ? 89.57000 137.25900 77.63800 1.000 78.06482 176 SER B N 1
ATOM 15372 C CA . SER B 2 194 ? 90.35100 137.17200 78.86100 1.000 78.06482 176 SER B CA 1
ATOM 15373 C C . SER B 2 194 ? 90.44500 135.72500 79.31300 1.000 78.06482 176 SER B C 1
ATOM 15374 O O . SER B 2 194 ? 89.45100 134.99800 79.29200 1.000 78.06482 176 SER B O 1
ATOM 15377 N N . VAL B 2 195 ? 91.64000 135.31000 79.72100 1.000 72.94161 177 VAL B N 1
ATOM 15378 C CA . VAL B 2 195 ? 91.85700 133.99000 80.29700 1.000 72.94161 177 VAL B CA 1
ATOM 15379 C C . VAL B 2 195 ? 92.61900 134.16000 81.60400 1.000 72.94161 177 VAL B C 1
ATOM 15380 O O . VAL B 2 195 ? 93.65600 134.83000 81.64500 1.000 72.94161 177 VAL B O 1
ATOM 15384 N N . LEU B 2 196 ? 92.09200 133.57500 82.67600 1.000 70.79411 178 LEU B N 1
ATOM 15385 C CA . LEU B 2 196 ? 92.65000 133.73700 84.00800 1.000 70.79411 178 LEU B CA 1
ATOM 15386 C C . LEU B 2 196 ? 92.79700 132.37500 84.66400 1.000 70.79411 178 LEU B C 1
ATOM 15387 O O . LEU B 2 196 ? 91.99200 131.47400 84.43500 1.000 70.79411 178 LEU B O 1
ATOM 15392 N N . CYS B 2 197 ? 93.83000 132.22800 85.48300 1.000 67.63515 179 CYS B N 1
ATOM 15393 C CA . CYS B 2 197 ? 94.10900 130.97900 86.17700 1.000 67.63515 179 CYS B CA 1
ATOM 15394 C C . CYS B 2 197 ? 93.91000 131.19600 87.67000 1.000 67.63515 179 CYS B C 1
ATOM 15395 O O . CYS B 2 197 ? 94.57900 132.04300 88.26800 1.000 67.63515 179 CYS B O 1
ATOM 15398 N N . ALA B 2 198 ? 93.00300 130.43100 88.27000 1.000 63.24053 180 ALA B N 1
ATOM 15399 C CA . ALA B 2 198 ? 92.60500 130.63800 89.65300 1.000 63.24053 180 ALA B CA 1
ATOM 15400 C C . ALA B 2 198 ? 92.64300 129.32900 90.42400 1.000 63.24053 180 ALA B C 1
ATOM 15401 O O . ALA B 2 198 ? 92.33100 128.26900 89.88200 1.000 63.24053 180 ALA B O 1
ATOM 15403 N N . LYS B 2 199 ? 93.02100 129.40900 91.69500 1.000 62.40964 181 LYS B N 1
ATOM 15404 C CA . LYS B 2 199 ? 93.00500 128.25700 92.59300 1.000 62.40964 181 LYS B CA 1
ATOM 15405 C C . LYS B 2 199 ? 92.19300 128.62100 93.82500 1.000 62.40964 181 LYS B C 1
ATOM 15406 O O . LYS B 2 199 ? 92.70200 129.31300 94.72300 1.000 62.40964 181 LYS B O 1
ATOM 15412 N N . PRO B 2 200 ? 90.94700 128.18300 93.91200 1.000 64.32364 182 PRO B N 1
ATOM 15413 C CA . PRO B 2 200 ? 90.10700 128.56200 95.05300 1.000 64.32364 182 PRO B CA 1
ATOM 15414 C C . PRO B 2 200 ? 90.63300 128.04700 96.38000 1.000 64.32364 182 PRO B C 1
ATOM 15415 O O . PRO B 2 200 ? 91.64000 127.33700 96.43300 1.000 64.32364 182 PRO B O 1
ATOM 15419 N N . ARG B 2 201 ? 89.95600 128.41600 97.46600 1.000 72.01101 183 ARG B N 1
ATOM 15420 C CA . ARG B 2 201 ? 90.36000 127.94100 98.78200 1.000 72.01101 183 ARG B CA 1
ATOM 15421 C C . ARG B 2 201 ? 90.06100 126.46000 98.95400 1.000 72.01101 183 ARG B C 1
ATOM 15422 O O . ARG B 2 201 ? 90.80500 125.75600 99.64300 1.000 72.01101 183 ARG B O 1
ATOM 15430 N N . SER B 2 202 ? 88.99200 125.96800 98.32900 1.000 70.82789 184 SER B N 1
ATOM 15431 C CA . SER B 2 202 ? 88.59700 124.57900 98.50400 1.000 70.82789 184 SER B CA 1
ATOM 15432 C C . SER B 2 202 ? 89.52500 123.60700 97.79800 1.000 70.82789 184 SER B C 1
ATOM 15433 O O . SER B 2 202 ? 89.50800 122.41700 98.11700 1.000 70.82789 184 SER B O 1
ATOM 15436 N N . SER B 2 203 ? 90.32100 124.07100 96.84600 1.000 67.24334 185 SER B N 1
ATOM 15437 C CA . SER B 2 203 ? 91.24800 123.18700 96.15900 1.000 67.24334 185 SER B CA 1
ATOM 15438 C C . SER B 2 203 ? 92.40000 122.82000 97.08300 1.000 67.24334 185 SER B C 1
ATOM 15439 O O . SER B 2 203 ? 92.97600 123.68800 97.74200 1.000 67.24334 185 SER B O 1
ATOM 15442 N N . ARG B 2 204 ? 92.72900 121.53100 97.13800 1.000 66.23303 186 ARG B N 1
ATOM 15443 C CA . ARG B 2 204 ? 93.82500 121.07200 97.97900 1.000 66.23303 186 ARG B CA 1
ATOM 15444 C C . ARG B 2 204 ? 95.10900 121.79000 97.60300 1.000 66.23303 186 ARG B C 1
ATOM 15445 O O . ARG B 2 204 ? 95.42100 121.95500 96.42300 1.000 66.23303 186 ARG B O 1
ATOM 15453 N N . ASN B 2 205 ? 95.85600 122.22900 98.61400 1.000 67.93220 187 ASN B N 1
ATOM 15454 C CA . ASN B 2 205 ? 97.09100 122.95300 98.34100 1.000 67.93220 187 ASN B CA 1
ATOM 15455 C C . ASN B 2 205 ? 98.17300 122.03400 97.80100 1.000 67.93220 187 ASN B C 1
ATOM 15456 O O . ASN B 2 205 ? 99.06000 122.48700 97.07100 1.000 67.93220 187 ASN B O 1
ATOM 15461 N N . SER B 2 206 ? 98.12700 120.75200 98.15200 1.000 68.42608 188 SER B N 1
ATOM 15462 C CA . SER B 2 206 ? 99.09700 119.80900 97.61400 1.000 68.42608 188 SER B CA 1
ATOM 15463 C C . SER B 2 206 ? 98.79300 119.46000 96.16600 1.000 68.42608 188 SER B C 1
ATOM 15464 O O . SER B 2 206 ? 99.70700 119.13000 95.40400 1.000 68.42608 188 SER B O 1
ATOM 15467 N N . SER B 2 207 ? 97.52500 119.52000 95.77400 1.000 65.75975 189 SER B N 1
ATOM 15468 C CA . SER B 2 207 ? 97.13400 119.19800 94.41300 1.000 65.75975 189 SER B CA 1
ATOM 15469 C C . SER B 2 207 ? 97.59000 120.27800 93.44400 1.000 65.75975 189 SER B C 1
ATOM 15470 O O . SER B 2 207 ? 97.69600 121.45400 93.79500 1.000 65.75975 189 SER B O 1
ATOM 15473 N N . ILE B 2 208 ? 97.85400 119.87000 92.20500 1.000 64.02086 190 ILE B N 1
ATOM 15474 C CA . ILE B 2 208 ? 98.26400 120.80000 91.16400 1.000 64.02086 190 ILE B CA 1
ATOM 15475 C C . ILE B 2 208 ? 97.09300 121.22400 90.29300 1.000 64.02086 190 ILE B C 1
ATOM 15476 O O . ILE B 2 208 ? 97.29900 121.82500 89.23800 1.000 64.02086 190 ILE B O 1
ATOM 15481 N N . GLU B 2 209 ? 95.87100 120.92700 90.70400 1.000 63.51400 191 GLU B N 1
ATOM 15482 C CA . GLU B 2 209 ? 94.72800 121.35700 89.92600 1.000 63.51400 191 GLU B CA 1
ATOM 15483 C C . GLU B 2 209 ? 94.55600 122.86700 90.03100 1.000 63.51400 191 GLU B C 1
ATOM 15484 O O . GLU B 2 209 ? 95.02900 123.51200 90.96500 1.000 63.51400 191 GLU B O 1
ATOM 15490 N N . ALA B 2 210 ? 93.88400 123.42700 89.03500 1.000 63.25703 192 ALA B N 1
ATOM 15491 C CA . ALA B 2 210 ? 93.55800 124.84400 88.99400 1.000 63.25703 192 ALA B CA 1
ATOM 15492 C C . ALA B 2 210 ? 92.39100 125.00100 88.03600 1.000 63.25703 192 ALA B C 1
ATOM 15493 O O . ALA B 2 210 ? 91.93300 124.03000 87.43400 1.000 63.25703 192 ALA B O 1
ATOM 15495 N N . PHE B 2 211 ? 91.90400 126.22300 87.88700 1.000 62.18330 193 PHE B N 1
ATOM 15496 C CA . PHE B 2 211 ? 90.76500 126.47200 87.02300 1.000 62.18330 193 PHE B CA 1
ATOM 15497 C C . PHE B 2 211 ? 91.09000 127.60300 86.07100 1.000 62.18330 193 PHE B C 1
ATOM 15498 O O . PHE B 2 211 ? 91.54200 128.66700 86.49700 1.000 62.18330 193 PHE B O 1
ATOM 15506 N N . ALA B 2 212 ? 90.87100 127.36800 84.78800 1.000 63.99379 194 ALA B N 1
ATOM 15507 C CA . ALA B 2 212 ? 90.97000 128.41300 83.78600 1.000 63.99379 194 ALA B CA 1
ATOM 15508 C C . ALA B 2 212 ? 89.58700 129.00900 83.58800 1.000 63.99379 194 ALA B C 1
ATOM 15509 O O . ALA B 2 212 ? 88.66100 128.31600 83.15100 1.000 63.99379 194 ALA B O 1
ATOM 15511 N N . VAL B 2 213 ? 89.44400 130.27800 83.94400 1.000 68.58610 195 VAL B N 1
ATOM 15512 C CA . VAL B 2 213 ? 88.21800 131.03200 83.73700 1.000 68.58610 195 VAL B CA 1
ATOM 15513 C C . VAL B 2 213 ? 88.40500 131.86300 82.48100 1.000 68.58610 195 VAL B C 1
ATOM 15514 O O . VAL B 2 213 ? 89.36100 132.64000 82.37500 1.000 68.58610 195 VAL B O 1
ATOM 15518 N N . CYS B 2 214 ? 87.49800 131.70100 81.52600 1.000 75.75455 196 CYS B N 1
ATOM 15519 C CA . CYS B 2 214 ? 87.60900 132.32500 80.21900 1.000 75.75455 196 CYS B CA 1
ATOM 15520 C C . CYS B 2 214 ? 86.42200 133.25600 80.04300 1.000 75.75455 196 CYS B C 1
ATOM 15521 O O . CYS B 2 214 ? 85.27600 132.80000 79.95000 1.000 75.75455 196 CYS B O 1
ATOM 15524 N N . GLN B 2 215 ? 86.71300 134.55000 80.00200 1.000 76.98827 197 GLN B N 1
ATOM 15525 C CA . GLN B 2 215 ? 85.73100 135.61500 79.91700 1.000 76.98827 197 GLN B CA 1
ATOM 15526 C C . GLN B 2 215 ? 85.71900 136.17000 78.50200 1.000 76.98827 197 GLN B C 1
ATOM 15527 O O . GLN B 2 215 ? 86.77900 136.42700 77.91900 1.000 76.98827 197 GLN B O 1
ATOM 15533 N N . GLY B 2 216 ? 84.52500 136.37300 77.95700 1.000 80.07373 198 GLY B N 1
ATOM 15534 C CA . GLY B 2 216 ? 84.42300 137.04400 76.67900 1.000 80.07373 198 GLY B CA 1
ATOM 15535 C C . GLY B 2 216 ? 84.72600 136.17600 75.47900 1.000 80.07373 198 GLY B C 1
ATOM 15536 O O . GLY B 2 216 ? 85.74300 136.37200 74.80600 1.000 80.07373 198 GLY B O 1
ATOM 15537 N N . TYR B 2 217 ? 83.86700 135.19400 75.22300 1.000 82.16327 199 TYR B N 1
ATOM 15538 C CA . TYR B 2 217 ? 83.99100 134.35500 74.04000 1.000 82.16327 199 TYR B CA 1
ATOM 15539 C C . TYR B 2 217 ? 84.05200 135.21200 72.78500 1.000 82.16327 199 TYR B C 1
ATOM 15540 O O . TYR B 2 217 ? 83.07800 135.88600 72.44000 1.000 82.16327 199 TYR B O 1
ATOM 15549 N N . ASP B 2 218 ? 85.18700 135.18400 72.09400 1.000 85.11876 200 ASP B N 1
ATOM 15550 C CA . ASP B 2 218 ? 85.42700 136.01800 70.91800 1.000 85.11876 200 ASP B CA 1
ATOM 15551 C C . ASP B 2 218 ? 85.92900 135.13600 69.78600 1.000 85.11876 200 ASP B C 1
ATOM 15552 O O . ASP B 2 218 ? 87.12700 135.12700 69.47300 1.000 85.11876 200 ASP B O 1
ATOM 15557 N N . PRO B 2 219 ? 85.03800 134.39600 69.13700 1.000 87.28413 201 PRO B N 1
ATOM 15558 C CA . PRO B 2 219 ? 85.46400 133.42600 68.12900 1.000 87.28413 201 PRO B CA 1
ATOM 15559 C C . PRO B 2 219 ? 86.07300 134.11800 66.92500 1.000 87.28413 201 PRO B C 1
ATOM 15560 O O . PRO B 2 219 ? 85.81800 135.30700 66.68600 1.000 87.28413 201 PRO B O 1
ATOM 15564 N N . PRO B 2 220 ? 86.89600 133.41300 66.15300 1.000 92.24365 202 PRO B N 1
ATOM 15565 C CA . PRO B 2 220 ? 87.48200 134.01800 64.95300 1.000 92.24365 202 PRO B CA 1
ATOM 15566 C C . PRO B 2 220 ? 86.40900 134.39800 63.94500 1.000 92.24365 202 PRO B C 1
ATOM 15567 O O . PRO B 2 220 ? 85.33900 133.79100 63.88200 1.000 92.24365 202 PRO B O 1
ATOM 15571 N N . GLU B 2 221 ? 86.71500 135.42600 63.15300 1.000 99.31429 203 GLU B N 1
ATOM 15572 C CA . GLU B 2 221 ? 85.72800 135.98700 62.23600 1.000 99.31429 203 GLU B CA 1
ATOM 15573 C C . GLU B 2 221 ? 85.29800 134.98000 61.17500 1.000 99.31429 203 GLU B C 1
ATOM 15574 O O . GLU B 2 221 ? 84.10900 134.88300 60.85000 1.000 99.31429 203 GLU B O 1
ATOM 15580 N N . GLY B 2 222 ? 86.23900 134.21500 60.63100 1.000 96.90011 204 GLY B N 1
ATOM 15581 C CA . GLY B 2 222 ? 85.91300 133.28000 59.57500 1.000 96.90011 204 GLY B CA 1
ATOM 15582 C C . GLY B 2 222 ? 85.69700 131.87400 60.08700 1.000 96.90011 204 GLY B C 1
ATOM 15583 O O . GLY B 2 222 ? 85.74500 130.91000 59.31900 1.000 96.90011 204 GLY B O 1
ATOM 15584 N N . PHE B 2 223 ? 85.45400 131.74500 61.38700 1.000 95.58742 205 PHE B N 1
ATOM 15585 C CA . PHE B 2 223 ? 85.36600 130.44200 62.02700 1.000 95.58742 205 PHE B CA 1
ATOM 15586 C C . PHE B 2 223 ? 83.92300 129.96800 62.07000 1.000 95.58742 205 PHE B C 1
ATOM 15587 O O . PHE B 2 223 ? 83.03800 130.68700 62.54300 1.000 95.58742 205 PHE B O 1
ATOM 15595 N N . ILE B 2 224 ? 83.69400 128.75400 61.58300 1.000 97.58227 206 ILE B N 1
ATOM 15596 C CA . ILE B 2 224 ? 82.39300 128.10300 61.63800 1.000 97.58227 206 ILE B CA 1
ATOM 15597 C C . ILE B 2 224 ? 82.58000 126.77500 62.35800 1.000 97.58227 206 ILE B C 1
ATOM 15598 O O . ILE B 2 224 ? 83.57100 126.08400 62.11400 1.000 97.58227 206 ILE B O 1
ATOM 15603 N N . PRO B 2 225 ? 81.69700 126.40400 63.29500 1.000 95.57566 207 PRO B N 1
ATOM 15604 C CA . PRO B 2 225 ? 81.84300 125.11900 63.98300 1.000 95.57566 207 PRO B CA 1
ATOM 15605 C C . PRO B 2 225 ? 81.56400 123.93200 63.07000 1.000 95.57566 207 PRO B C 1
ATOM 15606 O O . PRO B 2 225 ? 82.47500 123.14100 62.83400 1.000 95.57566 207 PRO B O 1
ATOM 15610 N N . GLY B 2 245 ? 91.18800 131.44100 55.85100 1.000 91.98623 227 GLY B N 1
ATOM 15611 C CA . GLY B 2 245 ? 91.74200 132.70200 56.30700 1.000 91.98623 227 GLY B CA 1
ATOM 15612 C C . GLY B 2 245 ? 92.34300 132.61800 57.69400 1.000 91.98623 227 GLY B C 1
ATOM 15613 O O . GLY B 2 245 ? 93.48700 132.19700 57.85100 1.000 91.98623 227 GLY B O 1
ATOM 15614 N N . PRO B 2 246 ? 91.57900 133.02800 58.70600 1.000 91.68313 228 PRO B N 1
ATOM 15615 C CA . PRO B 2 246 ? 92.06000 132.91100 60.08700 1.000 91.68313 228 PRO B CA 1
ATOM 15616 C C . PRO B 2 246 ? 91.90700 131.50000 60.62900 1.000 91.68313 228 PRO B C 1
ATOM 15617 O O . PRO B 2 246 ? 92.73100 131.02800 61.42000 1.000 91.68313 228 PRO B O 1
ATOM 15621 N N . THR B 2 247 ? 90.84700 130.81600 60.19400 1.000 88.86721 229 THR B N 1
ATOM 15622 C CA . THR B 2 247 ? 90.57400 129.47400 60.68900 1.000 88.86721 229 THR B CA 1
ATOM 15623 C C . THR B 2 247 ? 91.70000 128.51600 60.33100 1.000 88.86721 229 THR B C 1
ATOM 15624 O O . THR B 2 247 ? 92.08300 127.66500 61.14200 1.000 88.86721 229 THR B O 1
ATOM 15628 N N . ARG B 2 248 ? 92.25900 128.65600 59.12900 1.000 86.63111 230 ARG B N 1
ATOM 15629 C CA . ARG B 2 248 ? 93.33700 127.78000 58.69000 1.000 86.63111 230 ARG B CA 1
ATOM 15630 C C . ARG B 2 248 ? 94.56000 127.86900 59.58800 1.000 86.63111 230 ARG B C 1
ATOM 15631 O O . ARG B 2 248 ? 95.37200 126.93900 59.60600 1.000 86.63111 230 ARG B O 1
ATOM 15639 N N . ILE B 2 249 ? 94.71700 128.96000 60.32800 1.000 79.57993 231 ILE B N 1
ATOM 15640 C CA . ILE B 2 249 ? 95.85800 129.11300 61.21800 1.000 79.57993 231 ILE B CA 1
ATOM 15641 C C . ILE B 2 249 ? 95.45700 128.73300 62.63600 1.000 79.57993 231 ILE B C 1
ATOM 15642 O O . ILE B 2 249 ? 96.24500 128.13700 63.37600 1.000 79.57993 231 ILE B O 1
ATOM 15647 N N . ILE B 2 250 ? 94.21900 129.04200 63.01500 1.000 78.73787 232 ILE B N 1
ATOM 15648 C CA . ILE B 2 250 ? 93.79400 128.82500 64.39400 1.000 78.73787 232 ILE B CA 1
ATOM 15649 C C . ILE B 2 250 ? 93.46400 127.36400 64.66700 1.000 78.73787 232 ILE B C 1
ATOM 15650 O O . ILE B 2 250 ? 93.99200 126.77300 65.61400 1.000 78.73787 232 ILE B O 1
ATOM 15655 N N . VAL B 2 251 ? 92.58600 126.75600 63.86900 1.000 75.29152 233 VAL B N 1
ATOM 15656 C CA . VAL B 2 251 ? 92.10900 125.40900 64.19500 1.000 75.29152 233 VAL B CA 1
ATOM 15657 C C . VAL B 2 251 ? 93.24200 124.39200 64.27900 1.000 75.29152 233 VAL B C 1
ATOM 15658 O O . VAL B 2 251 ? 93.27600 123.61800 65.25200 1.000 75.29152 233 VAL B O 1
ATOM 15662 N N . PRO B 2 252 ? 94.18500 124.33200 63.33400 1.000 70.81091 234 PRO B N 1
ATOM 15663 C CA . PRO B 2 252 ? 95.32200 123.42300 63.52300 1.000 70.81091 234 PRO B CA 1
ATOM 15664 C C . PRO B 2 252 ? 96.10100 123.69800 64.78600 1.000 70.81091 234 PRO B C 1
ATOM 15665 O O . PRO B 2 252 ? 96.59600 122.75500 65.40600 1.000 70.81091 234 PRO B O 1
ATOM 15669 N N . PHE B 2 253 ? 96.22500 124.96100 65.19000 1.000 65.21087 235 PHE B N 1
ATOM 15670 C CA . PHE B 2 253 ? 96.99000 125.28100 66.38600 1.000 65.21087 235 PHE B CA 1
ATOM 15671 C C . PHE B 2 253 ? 96.23500 124.92100 67.65600 1.000 65.21087 235 PHE B C 1
ATOM 15672 O O . PHE B 2 253 ? 96.85600 124.63400 68.68200 1.000 65.21087 235 PHE B O 1
ATOM 15680 N N . VAL B 2 254 ? 94.90800 124.93300 67.61600 1.000 66.75475 236 VAL B N 1
ATOM 15681 C CA . VAL B 2 254 ? 94.14300 124.62400 68.81700 1.000 66.75475 236 VAL B CA 1
ATOM 15682 C C . VAL B 2 254 ? 94.00300 123.12100 68.99800 1.000 66.75475 236 VAL B C 1
ATOM 15683 O O . VAL B 2 254 ? 94.03200 122.62100 70.12600 1.000 66.75475 236 VAL B O 1
ATOM 15687 N N . THR B 2 255 ? 93.84800 122.36900 67.90600 1.000 67.78406 237 THR B N 1
ATOM 15688 C CA . THR B 2 255 ? 93.79000 120.91700 68.04800 1.000 67.78406 237 THR B CA 1
ATOM 15689 C C . THR B 2 255 ? 95.10400 120.36400 68.58300 1.000 67.78406 237 THR B C 1
ATOM 15690 O O . THR B 2 255 ? 95.11200 119.46300 69.42600 1.000 67.78406 237 THR B O 1
ATOM 15694 N N . CYS B 2 256 ? 96.22200 120.88800 68.10200 1.000 64.61835 238 CYS B N 1
ATOM 15695 C CA . CYS B 2 256 ? 97.53800 120.55300 68.62500 1.000 64.61835 238 CYS B CA 1
ATOM 15696 C C . CYS B 2 256 ? 98.46600 121.70100 68.26400 1.000 64.61835 238 CYS B C 1
ATOM 15697 O O . CYS B 2 256 ? 98.12200 122.56400 67.46100 1.000 64.61835 238 CYS B O 1
ATOM 15700 N N . GLY B 2 257 ? 99.64800 121.71400 68.85100 1.000 60.18277 239 GLY B N 1
ATOM 15701 C CA . GLY B 2 257 ? 100.51700 122.84000 68.57800 1.000 60.18277 239 GLY B CA 1
ATOM 15702 C C . GLY B 2 257 ? 101.06200 122.83400 67.16700 1.000 60.18277 239 GLY B C 1
ATOM 15703 O O . GLY B 2 257 ? 102.27700 122.84100 66.96100 1.000 60.18277 239 GLY B O 1
ATOM 15704 N N . ASP B 2 258 ? 100.16700 122.82800 66.18800 1.000 60.97919 240 ASP B N 1
ATOM 15705 C CA . ASP B 2 258 ? 100.53800 122.65700 64.79100 1.000 60.97919 240 ASP B CA 1
ATOM 15706 C C . ASP B 2 258 ? 100.81500 124.02100 64.17900 1.000 60.97919 240 ASP B C 1
ATOM 15707 O O . ASP B 2 258 ? 99.91000 124.84900 64.05200 1.000 60.97919 240 ASP B O 1
ATOM 15712 N N . LEU B 2 259 ? 102.06500 124.25300 63.79200 1.000 59.41494 241 LEU B N 1
ATOM 15713 C CA . LEU B 2 259 ? 102.45500 125.48800 63.13400 1.000 59.41494 241 LEU B CA 1
ATOM 15714 C C . LEU B 2 259 ? 102.59800 125.31800 61.63200 1.000 59.41494 241 LEU B C 1
ATOM 15715 O O . LEU B 2 259 ? 103.21800 126.15700 60.97700 1.000 59.41494 241 LEU B O 1
ATOM 15720 N N . SER B 2 260 ? 102.04000 124.25000 61.07100 1.000 62.08200 242 SER B N 1
ATOM 15721 C CA . SER B 2 260 ? 102.16100 124.01200 59.64000 1.000 62.08200 242 SER B CA 1
ATOM 15722 C C . SER B 2 260 ? 101.13100 124.83000 58.87800 1.000 62.08200 242 SER B C 1
ATOM 15723 O O . SER B 2 260 ? 100.39100 124.30100 58.04500 1.000 62.08200 242 SER B O 1
ATOM 15726 N N . SER B 2 261 ? 101.07500 126.12000 59.17100 1.000 66.80850 243 SER B N 1
ATOM 15727 C CA . SER B 2 261 ? 100.33200 127.07800 58.37400 1.000 66.80850 243 SER B CA 1
ATOM 15728 C C . SER B 2 261 ? 101.16000 128.28400 57.99800 1.000 66.80850 243 SER B C 1
ATOM 15729 O O . SER B 2 261 ? 100.83700 128.94500 57.00600 1.000 66.80850 243 SER B O 1
ATOM 15732 N N . TYR B 2 262 ? 102.20800 128.59400 58.74800 1.000 65.60008 244 TYR B N 1
ATOM 15733 C CA . TYR B 2 262 ? 103.16200 129.61900 58.37400 1.000 65.60008 244 TYR B CA 1
ATOM 15734 C C . TYR B 2 262 ? 104.25900 129.08600 57.47200 1.000 65.60008 244 TYR B C 1
ATOM 15735 O O . TYR B 2 262 ? 105.05300 129.87500 56.95600 1.000 65.60008 244 TYR B O 1
ATOM 15744 N N . ASP B 2 263 ? 104.32000 127.77600 57.27200 1.000 70.87696 245 ASP B N 1
ATOM 15745 C CA . ASP B 2 263 ? 105.32700 127.20100 56.39900 1.000 70.87696 245 ASP B CA 1
ATOM 15746 C C . ASP B 2 263 ? 105.08800 127.61700 54.95400 1.000 70.87696 245 ASP B C 1
ATOM 15747 O O . ASP B 2 263 ? 103.95200 127.81700 54.51900 1.000 70.87696 245 ASP B O 1
ATOM 15752 N N . SER B 2 264 ? 106.18000 127.76700 54.21100 1.000 82.27951 246 SER B N 1
ATOM 15753 C CA . SER B 2 264 ? 106.09900 128.30000 52.86200 1.000 82.27951 246 SER B CA 1
ATOM 15754 C C . SER B 2 264 ? 107.15500 127.64400 51.99000 1.000 82.27951 246 SER B C 1
ATOM 15755 O O . SER B 2 264 ? 108.18500 127.16900 52.47300 1.000 82.27951 246 SER B O 1
ATOM 15758 N N . ASP B 2 265 ? 106.88400 127.63200 50.68700 1.000 92.69662 247 ASP B N 1
ATOM 15759 C CA . ASP B 2 265 ? 107.78000 127.05900 49.69300 1.000 92.69662 247 ASP B CA 1
ATOM 15760 C C . ASP B 2 265 ? 108.66400 128.10400 49.02900 1.000 92.69662 247 ASP B C 1
ATOM 15761 O O . ASP B 2 265 ? 109.40600 127.77400 48.10000 1.000 92.69662 247 ASP B O 1
ATOM 15766 N N . ARG B 2 266 ? 108.60100 129.35000 49.48200 1.000 94.34118 248 ARG B N 1
ATOM 15767 C CA . ARG B 2 266 ? 109.41800 130.42400 48.94300 1.000 94.34118 248 ARG B CA 1
ATOM 15768 C C . ARG B 2 266 ? 109.81000 131.34800 50.08100 1.000 94.34118 248 ARG B C 1
ATOM 15769 O O . ARG B 2 266 ? 109.16600 131.37200 51.13200 1.000 94.34118 248 ARG B O 1
ATOM 15777 N N . SER B 2 267 ? 110.87300 132.11700 49.86200 1.000 89.87724 249 SER B N 1
ATOM 15778 C CA . SER B 2 267 ? 111.38200 132.98800 50.91100 1.000 89.87724 249 SER B CA 1
ATOM 15779 C C . SER B 2 267 ? 110.31600 133.99500 51.32600 1.000 89.87724 249 SER B C 1
ATOM 15780 O O . SER B 2 267 ? 109.51900 134.45500 50.50500 1.000 89.87724 249 SER B O 1
ATOM 15783 N N . TYR B 2 268 ? 110.29500 134.31900 52.61400 1.000 84.50026 250 TYR B N 1
ATOM 15784 C CA . TYR B 2 268 ? 109.21300 135.11100 53.17100 1.000 84.50026 250 TYR B CA 1
ATOM 15785 C C . TYR B 2 268 ? 109.26500 136.55200 52.66500 1.000 84.50026 250 TYR B C 1
ATOM 15786 O O . TYR B 2 268 ? 110.34400 137.10100 52.43300 1.000 84.50026 250 TYR B O 1
ATOM 15795 N N . PRO B 2 269 ? 108.10700 137.18400 52.48800 1.000 88.45233 251 PRO B N 1
ATOM 15796 C CA . PRO B 2 269 ? 108.09000 138.60300 52.12200 1.000 88.45233 251 PRO B CA 1
ATOM 15797 C C . PRO B 2 269 ? 108.62200 139.47800 53.24500 1.000 88.45233 251 PRO B C 1
ATOM 15798 O O . PRO B 2 269 ? 108.51900 139.14400 54.42800 1.000 88.45233 251 PRO B O 1
ATOM 15802 N N . LEU B 2 270 ? 109.19400 140.61400 52.86100 1.000 89.87975 252 LEU B N 1
ATOM 15803 C CA . LEU B 2 270 ? 109.71800 141.56500 53.83500 1.000 89.87975 252 LEU B CA 1
ATOM 15804 C C . LEU B 2 270 ? 108.72900 142.69900 54.07700 1.000 89.87975 252 LEU B C 1
ATOM 15805 O O . LEU B 2 270 ? 107.72300 142.81800 53.37800 1.000 89.87975 252 LEU B O 1
#

Secondary structure (DSSP, 8-state):
--PPP---HHHHHHHHTT--SS--SHHHHHHHHHS---TTHHHHHHHHHHHHHHTTTTSSS--HHHHHHHHHHHHHHHT--TT-HHHHHHHHHHTT--GGGHHHHHHHHHHHHHHHHT---GGGHHHHHHHHHHTTSS-HHHHHHHHH-HHHHHHHHHHHHHHHHHHHHHSTT-HHHHHHHHHHHHHHHHHHHHHHHS-TTSSSSSS-STT-HHHHHHHHHHHHHHHHHH--SS-HHHHHHHHHHHHHHHHHH-SSGGGHHHHHHHHHHT---TTTS-HHHHHH-TTTSSS---HHHHHHHHHHHHHTS--GGGSSHHHHHHHHHHHHHHHHHHHHH---HHHHHHHHHHHHHHHHHHHHHHTS--HHHHHHHSTTSHHHHHHHHHHHHHTT-SSHHHHHHHHHHHHHHHHHHHHHT-S-SSSS-HHHHHHHHHHTTS-TT-HHHHHHHHHHHHHH-HHHHHHH-TTHHHHHHHGGGSTTTHHHHHHHHHHHHHHHHHHHTSSS-SSTHHHHHHHHHTHHHHHHHHHS-HHHHHHIIIIIHHHHHHH-TTHHHHHHHHHHHHHHHHHHH--HHHHSHHHHHHHHHHHHHHTT-S---SSS-SSSS-HHHHHHHHTBSSHHHHHHHHHHHH--SSTTPPPPHHHHHHHHHHHHHTT----HHHHHHHHHHHHHHHHHHHHHHHHHHHHHT------THHHHHHHHHHHHHHHHHHHHTT-TT--HHHHHHHHHHHHHHHHHTTSTTSSS--S--GGGG--HHHHHHHHHGGG-S-HHHHHHHHHHHHHSSS-TTTS--HHHHHHHHHHHHHHTT-SSTTHHHHHHHHHHHHHTTT---SGGGGSS----HHHHHHHHHHHHHHHHHHHHHHHHHHHHH-HHHHHHT--THHHHHHHHHHHHHS-GGG-S-HHHHHHHHHHHHHHHHHHHHHHHHHHHSS-----HHHHHHHHHHHHHHHHHHHHHHGGG----S-HHHHHHHHHHHHHTTSS--SSTTTHHHHHHHHHHHHHHHH---HHHHTHHHHHHHHHHHHHHT--TTSS---STTSSSHHHHHHHHHHTSPTTT---HHHHHHHHHHHHHS--S-STTHHHHHHHHHHHHHHHH-TTTGGGSHHHHHHHHHHHHHTTS-SSHHHHHHHHHHHHHHHHHHH-S-SSSS--SSTT-EEHHHHHHHSTTHHHHHHHHHHHHHHHHHH---THHHHHHHHTTEE--TT-SS--SS-STTHHHHHHHHTT-SSHHHHHHHHHHHGGGS-GGGHHHHHHHHHTTSPPTT-S-B-HHHHHHHHHHHHHHHHHHHHSSSSS-STHHHHHHHHHHHHHTTGGGTSTTS--HHHHHHHHHHHHHHHHHHHHT--HHHHHHHHHHHHHTSHHHH---S-S--TTHHHHHHHHHHHHHHHHHHHHT-----HHHHTT-S-HHHHHHHHHHHHHHHIIIIIT-SS----GGGTT-HHHHHHHHHH---HHHHHHHHHHHHHS-HHHHSTTHHHHSS--HHHHHHHHHHHHHH--SHHHHHHHHHHHHHHHHHHHH-TTHHHHSHHHHHHHHHHHHHHTSSSS-HHHHHHHHHHHHHTIIIIIS-SS-SS-HHHHHHHHHHHHHHTT-SSHHHHHHHHHHHHHHHTSTTSTTTSS-TT--B-HHHHHHHHHHHHHHHHHHTT--TTTHHHHHHHHHTTTT-----SS--HHHHHHHHHHHHHHHHHHH----S-HHHHHHHHHHHHHHHHHHHHHHHT--TTHHHHSHHHHHHHHHHHHHHHHHHHHHHHHT--HHHHHHHHHHH-/--HHHHHHHTT-SSTTHHHHHHHHHHH-TTSS--EEEEES-SSSHHHHHHHHHTTTSS--EEEEEESS-----TTEEEEES-TTSHHHHHHHHTT-SSSPPSEEEE-------SSHHHHHHHHHHHHHHHHHHHHHHSPTT-EEEEEEE--S--HHHHHHHHHHEEEEEEE--SSS-SSS-EEEEEEEEE---TT-----HHHHHHHHHSS--TTS-BSSPPP-

Organism: Homo sapiens (NCBI:txid9606)

InterPro domains:
  IPR016024 Armadillo-type fold [SSF48371] (224-700)
  IPR016024 Armadillo-type fold [SSF48371] (585-1409)
  IPR019442 THADA/TRM732, DUF2428 [PF10350] (948-1248)
  IPR051954 tRNA (32-2'-O)-methyltransferase regulator THADA [PTHR14387] (1-1936)
  IPR056842 tRNA (32-2'-O)-methyltransferase regulator THADA-like, C-terminal TPR repeats region [PF25151] (1250-1413)
  IPR056843 tRNA (32-2'-O)-methyltransferase regulator THADA-like, TPR repeats region [PF25150] (522-803)

Solvent-accessible surface area: 84726 Å² total; per-residue (Å²): 214,58,55,54,22,100,41,58,149,90,19,28,98,52,2,117,81,61,38,37,164,124,36,160,35,6,2,21,29,12,36,96,16,20,105,51,115,59,6,83,35,2,41,84,54,11,98,88,5,25,46,57,1,106,155,27,89,187,93,60,138,15,51,78,31,16,54,21,3,6,39,6,12,2,14,16,6,15,82,22,58,94,194,6,66,0,7,141,31,6,6,67,12,14,55,65,33,27,119,59,0,88,55,29,5,45,132,26,2,31,59,66,2,51,96,43,9,93,32,106,84,36,120,29,2,83,124,3,6,35,9,0,25,5,0,9,94,117,3,106,13,0,72,38,0,1,43,113,10,7,92,39,2,0,104,2,0,43,45,2,4,64,58,6,8,67,29,6,120,148,33,78,38,25,69,53,47,45,63,86,1,12,62,21,2,38,20,2,2,114,6,0,20,55,0,9,110,112,12,125,47,16,85,48,79,150,10,46,86,87,113,17,64,31,20,95,17,0,20,15,0,0,41,9,0,4,104,6,3,47,43,117,78,9,69,60,70,1,12,8,13,0,0,35,0,0,2,4,0,2,83,26,1,16,127,54,67,117,108,12,4,121,16,2,11,11,4,4,68,77,77,21,83,52,135,78,22,45,123,44,0,19,82,13,0,142,41,0,0,70,31,146,30,67,67,24,2,15,0,0,1,0,35,0,0,7,66,37,16,60,12,95,130,45,75,41,29,160,48,3,22,50,0,0,50,38,0,2,109,12,0,11,57,10,33,92,105,12,108,70,8,44,11,40,42,25,5,0,93,1,1,5,47,2,0,67,7,0,22,65,14,13,112,76,32,25,114,62,6,43,105,37,0,28,6,121,17,90,26,2,26,118,0,20,62,20,2,13,18,33,23,64,16,75,25,98,31,0,74,94,26,2,92,54,0,2,117,16,4,2,64,0,4,99,38,17,43,122,88,68,145,121,102,34,25,93,28,6,48,93,10,0,72,12,0,40,135,15,94,49,31,13,55,4,2,4,37,5,3,10,21,0,1,108,22,8,10,0,52,52,1,22,86,80,54,166,69,4,7,44,58,0,5,102,30,0,24,58,91,53,7,0,55,60,0,0,76,5,1,36,32,3,0,105,40,10,16,75,64,15,126,49,175,63,91,96,92,60,35,31,89,93,0,15,115,27,4,0,43,36,0,14,111,10,4,6,66,16,87,103,79,11,30,30,43,0,9,78,73,2,0,28,59,0,1,60,57,0,39,101,0,11,123,65,0,7,140,79,3,44,90,17,23,81,52,51,95,65,119,115,78,85,58,7,116,14,0,14,10,2,0,0,0,0,0,39,19,0,8,24,78,28,36,139,3,71,27,113,30,1,73,129,100,20,12,50,80,49,44,0,42,49,0,0,1,13,34,52,47,30,13,9,2,1,0,0,1,0,0,1,46,17,89,145,63,44,34,57,4,31,72,78,2,1,101,19,0,54,37,0,4,70,40,6,17,17,11,59,52,91,40,16,12,123,68,2,12,53,6,1,63,92,0,2,43,9,0,7,76,0,0,45,64,1,62,160,92,49,92,75,210,195,105,83,121,16,32,67,2,9,94,37,0,72,88,6,0,42,34,2,0,61,36,0,20,122,12,15,37,26,33,13,5,44,4,6,42,42,1,0,1,36,2,0,10,11,0,9,83,8,3,107,80,4,82,86,122,161,31,35,4,17,44,7,27,147,32,10,85,81,40,47,0,44,51,0,3,52,2,0,25,20,111,62,88,67,1,9,75,40,0,11,70,1,0,65,91,16,69,146,8,29,86,107,22,10,94,96,49,80,12,80,27,3,5,79,4,0,28,106,10,1,33,33,58,125,51,138,28,9,18,10,0,6,37,0,4,12,5,0,3,79,23,89,7,24,30,101,78,7,62,93,78,19,121,212,147,159,94,60,19,40,22,9,69,3,2,0,9,0,1,35,9,1,9,92,46,6,71,112,15,0,43,86,2,90,128,39,23,84,76,0,1,34,58,39,3,0,5,4,16,3,40,3,0,15,17,5,6,113,79,24,78,22,125,71,26,100,55,68,87,36,5,94,55,2,5,82,97,5,6,112,12,5,41,70,2,3,101,22,0,9,78,11,9,31,74,70,68,120,189,40,88,51,98,45,5,62,37,2,0,80,31,0,6,56,4,0,4,48,4,0,0,17,2,2,71,15,85,39,85,16,4,69,41,122,30,1,90,98,0,1,90,22,0,48,80,7,0,7,75,0,84,64,105,7,2,6,103,22,5,34,64,0,0,17,45,2,0,78,5,0,27,156,2,83,60,64,63,0,23,76,8,6,68,103,31,3,97,55,0,1,78,76,0,82,88,7,95,80,117,47,99,26,18,73,41,65,135,5,1,1,1,13,57,1,0,16,0,0,2,16,6,31,51,129,161,40,129,26,60,12,5,128,51,0,0,132,36,0,38,78,28,4,17,109,56,144,66,151,124,27,29,32,14,16,17,11,0,1,17,0,0,30,9,0,0,152,13,115,70,3,10,80,29,0,40,24,37,0,2,59,0,10,62,13,0,3,69,3,16,58,20,109,62,100,32,4,44,37,7,0,8,6,0,5,4,9,3,6,67,68,22,22,32,120,92,77,39,138,124,104,35,64,45,25,7,62,18,10,6,49,14,3,5,59,56,4,69,60,5,29,79,26,3,38,123,37,0,56,73,12,0,73,70,15,96,89,142,135,56,2,6,5,0,0,0,0,11,1,12,21,0,28,37,16,54,6,49,76,57,95,54,102,73,49,19,41,60,0,29,76,33,0,43,77,0,0,50,3,51,37,10,32,5,0,25,7,0,0,45,0,0,36,16,17,16,84,70,83,96,0,0,74,18,0,51,78,15,2,79,92,7,17,38,47,96,51,112,85,1,120,2,11,48,6,0,0,8,0,14,2,1,40,43,0,0,73,25,3,12,105,36,51,83,65,112,47,103,90,14,102,112,33,3,51,47,1,2,67,28,2,79,76,28,8,23,0,2,79,94,39,0,46,1,0,2,0,9,0,6,0,0,29,2,1,50,25,0,1,58,6,27,91,116,23,124,104,38,146,27,2,33,82,47,0,83,44,8,0,52,39,2,2,20,85,94,27,42,100,101,104,118,73,19,3,1,41,40,35,3,1,65,1,0,0,89,0,0,16,15,4,5,56,29,26,53,94,196,124,19,6,47,5,42,89,1,4,120,18,88,50,50,41,0,41,8,37,0,1,78,15,0,11,77,72,10,81,62,8,42,84,50,104,62,169,140,46,56,35,123,80,2,70,128,13,8,67,72,0,0,89,9,3,75,134,18,141,54,92,80,0,28,12,30,0,1,58,0,0,46,19,11,93,8,38,87,0,6,90,50,0,89,118,22,20,142,34,50,39,75,66,0,0,53,56,0,0,72,21,0,48,107,72,137,58,81,16,2,1,6,0,0,54,0,0,7,71,0,0,21,50,21,1,127,74,62,102,103,18,72,128,96,0,52,71,13,5,101,69,1,0,109,6,0,59,70,0,16,72,105,84,14,45,48,88,0,34,43,0,0,6,80,5,2,27,80,6,0,71,27,5,0,2,22,63,151,51,48,18,94,8,101,12,3,3,26,0,1,72,7,4,0,68,5,2,39,16,81,56,100,57,0,10,53,21,1,3,108,2,1,23,36,2,1,21,33,155,38,0,35,153,29,23,100,10,26,84,20,39,1,26,5,19,3,0,8,8,14,1,0,19,0,0,6,52,0,0,94,74,27,129,63,14,38,63,0,0,40,49,0,0,13,31,0,4,10,94,119,76,45,112,120,60,90,86,23,28,11,55,18,40,10,7,99,16,0,12,116,27,0,57,48,12,4,69,165,45,46,48,114,30,107,55,100,118,60,4,49,107,10,20,142,34,1,34,103,17,3,123,46,2,10,82,64,24,159,118,43,53,123,31,6,50,12,52,77,39,91,57,33,42,128,15,56,33,18,6,50,32,0,38,4,0,8,109,0,2,38,75,7,93,87,72,116,69,30,87,65,66,10,28,133,48,83,166,102,53,22,118,129,59,5,116,118,73,56,44,82,26,33,22,0,25,12,0,36,34,0,7,118,106,34,99,7,36,148,61,13,53,45,0,0,0,0,26,4,52,54,0,4,3,0,30,1,0,15,112,84,2,23,64,135,62,86,9,62,0,0,0,0,13,85,56,74,28,47,107,18,123,49,13,49,53,24,123,15,27,9,68,85,119,76,10,4,110,72,0,26,92,54,17,139,75,65,52,0,33,0,0,0,0,19,6,42,28,53,79,36,44,31,57,14,0,0,20,37,18,3,40,97,33,18,58,17,0,10,75,1,0,14,56,10,7,70,93,42,4,11,2,0,0,22,0,18,85,22,146,38,27,70,20,36,55,9,28,10,38,5,6,0,63,41,30,69,49,8,71,14,145,1,3,108,143,84,42,41,11,0,0,0,0,0,57,18,11,76,44,13,112,47,37,147,89,81,31,37,137,39,12,52,36,3,10,74,34,1,25,2,49,15,24,47,28,126,168,40,18,107,193

Radius of gyration: 42.27 Å; Cα contacts (8 Å, |Δi|>4): 2572; chains: 2; bounding box: 97×122×112 Å

Foldseek 3Di:
DAFQFAFDPVLVVVLVVLQDPVGLACSSLVVVLRPDGDPPVNLVSLLVSQVRQVVPVPPLDDDVSVLSVLLRVLVSLLVDDPVGVVNVSNLVSVLPHDPSCQPSLLVNSLVVLLVVLPDDDLVCLLSNLVSLVVLQPSRPSSLVSCLVVLLSVLVSLLVSLVVLVVVLVVPPQFVVSNVVSLVSLLSSLVSVLCCCVRHPPLPDPNQLDPPRSNNVSLLSVLLSLLVQLQDDPGDLSSNLSSLLSNLQSLCSNPPVNLCSLVQLLCLLVLNDDPPPDDPSCCVRNVDSHPDDGDLSSSLSNLLSVLPRDDLAPCPNPPSNLVSLVSSLVSLLVVLQVDFFVVVNLSSLQSLLSSLVSLLRNLQDHDLVVLVCLACPHPSVVSLVLLLQLFCPPPDPSSNVSSLSSLLSSLVSNCSSVVVDDDQDDPSLVLVLVLLVPDDLLPLVSLSNLLSSCVRRNLVVVCVVPVCVLVVLLVCLLFPVSVQSSQVSLLSNLVRVVVVQCPPVPDPCSVVVSCVSRPVSVLCCQQDNDQSSNVRCLVRRVLSVCVVPVVCLVVLLVVLVVLCVVVVVVLDSSSFSSLLSLLSSLLSCFQQVHPQVDDQRDPPSDDPLSLLQQCFFARLSSNLSSLSNLQHGNDLQDARDPSSLVSVVSSLLFPQQDDDPVSLVSNLVSLLSNLSNLFRNLVVLVVVQVPPVDDNSVVSLVVSLVSVLVSLVSLLVQLAFQHFPSNLLSSLSNLLSNLVNQVPQPVHDDGSDHVLVNCALVSLVSLLLLLQDPDVSSLVSSLSSQVSHPPRQPNSPPLVVLQVLLVLLVVLLFDLPLCSLSSSLSSLLSCLLRVNDHPCLVVQDDDVPSLQSSLVSLLSVLSVLLVVLVVLLVVCLVPVQVCLVGGLNLSSLQSNLSSLVPHPLQDDDPLVSLQVSVVSLLVSLVSLLVSQQVCQLDPHPVGDVVSSNVSRLSSLLSSLSSLLSVLPCQPPNAPPVNLVVSLVVLVVFLQQSLDPRSLVSNLVSLLSNLLSQLVHSDSVRVCVLLVVLVVVLVCLQPVPVVDSWYPPPLTSSVLSSNVSSQSNPPQVPDSPSVVVLLVSLLVLLDDDPDPSSVRSNLVSLSNLLSCLQDVRCQPVCLVCLLSLLLSLLVQCPDPDPSSNVSSVSSLVSSLCSPQHDDSDDPDPPQNRAEAPSNVCSSPVVVLVVLLVLLVVVLVCQPVHSHSLQSSLVVLLRYAHSSSCVDPDPSQCQSNQVSLLSQQLHPDPNSLLSSLSNNQRNADLVCLLVVLLVLLVPADALPDDDDDPSNLLSSLSNNLSSLVVNCVPPQPPDLVCVVSLLVNLVSLVRRVVCLAVSNPALSSNLSSLSSLLSSLVSVVSSPVVVVSLVVLLVSLLRDCLPVNDDDPDPGPCVVSSLLSSLSSQVSSAVVVLVVHSDDLLSQCVDPDVVSNLVSLVVLLVQLCVCFVVNVVHHRRPRCDQCLLVLLLCLVVDDDVSNNLSSLSSNLSDDCVRNQVVNCPSVNDHLLVVLVVLLVQLVPDAALSVLSSLSSSLNSVVVQVVPDPVVLVVCQVVVVSNLVSLLVLLDPVHDPSSLLSSLVSLLVQCCAQAQPLAHSHDPVSNVSSLVSLLVQCQDLDDVSVQSSLSSLQSNCQDPQRVPLDVQHSRRGHSSVSNLSSLSSNLVSCVSNVPVQVVVVVLLCVLLPVPPLLVRRNGDRPVSNNVSNLVSVVVSCVVCVPQHDDCVVCVVVVVSLLVSLVSLLVVVVPADPPCSSVVVVVVSVSSVSVSSSVSSVVVVVVSVCPCVSVVVSVVSVD/DCLQVVCVVDVAPGSCLVVVVLVCVVPVQVVPWQEEEEEAQDACRVVVNCCVSHCVVPRRAYEYEHCDDYDDDPRYHYYHDDLLDVVVLVVVLVVADPNFGQEYEYEDFDPDDPDCPVRQVVQLSVVLSSVLSCVSGHDFQGKYKYKHFDDPDDVLVVVLLVQQAVDWDWADGPSHDPVGRMIMIIGGGGDHDPPDDSVVCLQNVVCNVDVDRVPPDDPDDDDD

GO terms:
  GO:0055088 lipid homeostasis (P, IGI)
  GO:0032471 negative regulation of endoplasmic reticulum calcium ion concentration (P, IMP)
  GO:0005515 protein binding (F, IPI)
  GO:0002128 tRNA nucleoside ribose methylation (P, IGI)
  GO:0030234 enzyme regulator activity (F, IGI)
  GO:0030488 tRNA methylation (P, IGI)

Sequence (2010 aa):
QVAALTICHQDLETLKSFADVEGKNLASLLLHCVQLTDGVSQIHYIKQIVPLLEKADKNGMCDPTIQSCLDILAGIYLSLSLKNPLKKVLASSLNSLPDFFLPEAMHRFTSRLQEELNTTDLYSYRKVTDNISSCMENFNLGRASVNNLLKNVLHFLQKSLIEILEENRKCAGNHIIQTQLMNDLLVGIRVSMMLVQKVQDFQGNLWKTSDSPIWQNMCGLLSIFTKVLSDDDLLQTVQSTSGLAIILFIKTMFHPSEKIPHLISSVLLRSVDCTSVPEWFMSSCRSLCCGDISQSAVLFLCQGTLAMLDWQNGSMGRSGEALLLDTAHVLFTLSSQIKEPTLEMFLSRILASWTNSAIQVLESSSPSLTDSLNGNSSIVGRLLEYVYTHWEHPLDALRHQTKIMFKNLLQMHRLTVEGADFVPDPFFVELTESLLRLEWHIKGKYTCLGCLVECIGVEHILAIDKTIPSQILEVMGDQSLVPYASDLLETMFRNHKSHLKSQTAESSWIDQWHETWVSPLLFILCEGNLDQKSYVIDYYLPKLLSYSPESLQYMVKILQTSIDAKTGQESCNSRGALGALMACLRIARAHGHLQSATDTWENLVSDARRIKQGLIHQHCQVRIDTLGLLCESNRSTEIVSMEEMQWIQFFITYNLNSQSPGVRQQICSLLKKLFCRIQESSQVLYKLEQSKTKQHPSVSLQQYKNFMSSICNSLFEALFPGSSYSTRFSALTILGSIAEVFHVPEGRIYTVYQLSHDIDVGRFQTLMECFTSTFEDVKILAFDLLMKLSKTAVHFQDSGKLQGLFQAALELSTSTKPYDCVTASYLLNFLIWQDALPSSLSAYLTQDRPAAVVERNTLMVIKCLMENLEEEVSQAENSLLQAAAAFPMYGRVHCITGALQKLSLNSLQLVSEWRPVVEKLLLMSYRLSTVVSPVIQSSSPDVTAQMVLVCCWRSMKEVALLLGMLCQLLPGLLTVEQVKEIGDYFKQHLLQSRHRGAFELAYTGFVKLTEVLNRCPNVSLQKLPEQWLWSVLEEIKCSDPSSKLCATRRSAGIPFYIQALLASEPKKGRMDLLKITMKELISLAGPTDDIQSTVPQVHALNILRALFRDTRLGENIIPYVADGAKAAILGFTSPVWAVRNSSTLLFSALITRIFGVKRAKDEHSKTNRMTGREFFSRFPELYPFLLKQLETVANTVDSDHPSMFLLLLVLERLYASPMDGTSSALSMGPFVPFIMRCGHSPVYHSREMAARALVPFVMIDHIPNTIRTLLSTLPSCTDQCFRQNHIHGTLLQVFHLLQAYSDSKHGTNSDFQHELTDITVCTKAKLWLAKRQNPCLVTRAVYIDILFLLTCCLNRSAESLGFWEEVRGIISGSELITGFPWAFKVPGLPQYLQSLTRLAIAAVWAAAAKVPISFSQLLESAFPEVRSLTLEALLEKFLAAASGLGEKGVPPLLCNMGEKFLLLAMKENHPECFCKILKILHCMDPGEWLPQTEHCVHLTPKEFLIWTMDIASNERSEIQSVALRLASKVISHHMQTCVENRELIAAELKQWVQLVILSCEDHLPTESRLAVVEVLTSTTPLFLTNPHPILELQDTLALWKCVLTLLQSEEQAVRDAATETVTTAMSQENTCQSTEFAFCQVDASIALALALAVLCDLLQQWDQLAPGLPILLGWLLGESDDLEVNFWAETLIFVKYLCKHLFCLLSKSGWRPPSPEMLCHLQRMVSEQCHLLSQFFRELPPAAEFVKTVEFTRLRIQEERTLACLRLLAFLEGVLSVWDSYAESRQDVYYRLAKENGWRARSAFKLLQLDKEFQLFQGVTRAVDLCAAPGSWSQVLSQKIGGQGSGHVVAVDLQAMAPLPGVVQIQGDITQLSTAKEIIQHFKGCPADLVVCDGAPDVTGLHDVDEYMQAQLLLAALNIATHVLKPGGCFVAKIFRGRDVTLLYSQLQVFFSSVLCAKPRSSRNSSIEAFAVCQGYDPPEGFIPGPTRIIVPFVTCGDLSSYDSDRSYPL

Nearest PDB structures (foldseek):
  8f19-assembly1_A  TM=2.311E-01  e=9.980E-05  Saccharomyces cerevisiae S288C
  3nc0-assembly2_A  TM=1.775E-01  e=5.345E-04  Mus musculus
  8fit-assembly2_C  TM=3.514E-01  e=2.991E+00  synthetic construct
  6ttu-assembly1_C  TM=1.818E-01  e=5.780E-01  Homo sapiens
  8je2-assembly1_A  TM=2.051E-01  e=1.408E+00  Homo sapiens

B-factor: mean 67.66, std 32.46, range [21.87, 217.06]